Protein AF-0000000074134424 (afdb_homodimer)

Sequence (1636 aa):
MKRRSNDLLETFEAADVTPPSDNGDGKSGGASASGTVTASASGSGRKRNKLIKSCGFCRRRKLRCDQRKPMCSTCISRNLTTCQYAEEFNKNIEKKSIYGSYSNSDLIKKIEGLEDKIRYLENEKGINSPTSAVYTSPNFSLSNTSACGGSTETSSPLPDGVINPYADRYYLQNKHSGRSILYGPTSMRTQIASGNCGFIEKYKQLWAKVKVERNKWKQTSQKTMCRELNLLDESSREPDSLIKQICNSLPSYSKISSILDSFFTDEASNEINFILDRKKVRKDFLDYFMPGKDVLPNGERPIAYILSNQKKNYYKAAVILLILCLRFYHESVPPPIEKFMIFLNGVSTAKAFYIERAQMLILLFYHREIYAFGGDGSDLVNLNESLFTTVTTLGLHLDIRNNFKSQQKYMGCLESLENVWFMAILIDYNNSCHIGRPLLIDKFFLDEKQDYCILNDESKTYEGKLKRYLKMARPMLLTLYDREKFPDLKDFSKKIINFVEVELEPLRHYTDENQTAEIQLRESRILSMALGLLLSFYALLHSVLKLRNIESKNNTFQLVLINFSIIVNTTIRCFRIDKELYPEMLEPSYQHLSPHIALSMSLTAGLFSKTLVFFCSLIYFKLTLFENGICLSNDMENGWSDLTRITVPLDKDLSLSTAMSLYTTIFDRLFTADDKELIRVMHKSRQFVMYLAIERTYRTILGNVIEFRKSSEETWLAQIKQELDPQNHHPSSEPRMEHEKQQYSSAPQNADTAVPLPASSLLPATSPILDDNKNHTKSQSEIIQMLADEFWANYNSGWEELVNQSEFSSLFNDYEDKMKRRSNDLLETFEAADVTPPSDNGDGKSGGASASGTVTASASGSGRKRNKLIKSCGFCRRRKLRCDQRKPMCSTCISRNLTTCQYAEEFNKNIEKKSIYGSYSNSDLIKKIEGLEDKIRYLENEKGINSPTSAVYTSPNFSLSNTSACGGSTETSSPLPDGVINPYADRYYLQNKHSGRSILYGPTSMRTQIASGNCGFIEKYKQLWAKVKVERNKWKQTSQKTMCRELNLLDESSREPDSLIKQICNSLPSYSKISSILDSFFTDEASNEINFILDRKKVRKDFLDYFMPGKDVLPNGERPIAYILSNQKKNYYKAAVILLILCLRFYHESVPPPIEKFMIFLNGVSTAKAFYIERAQMLILLFYHREIYAFGGDGSDLVNLNESLFTTVTTLGLHLDIRNNFKSQQKYMGCLESLENVWFMAILIDYNNSCHIGRPLLIDKFFLDEKQDYCILNDESKTYEGKLKRYLKMARPMLLTLYDREKFPDLKDFSKKIINFVEVELEPLRHYTDENQTAEIQLRESRILSMALGLLLSFYALLHSVLKLRNIESKNNTFQLVLINFSIIVNTTIRCFRIDKELYPEMLEPSYQHLSPHIALSMSLTAGLFSKTLVFFCSLIYFKLTLFENGICLSNDMENGWSDLTRITVPLDKDLSLSTAMSLYTTIFDRLFTADDKELIRVMHKSRQFVMYLAIERTYRTILGNVIEFRKSSEETWLAQIKQELDPQNHHPSSEPRMEHEKQQYSSAPQNADTAVPLPASSLLPATSPILDDNKNHTKSQSEIIQMLADEFWANYNSGWEELVNQSEFSSLFNDYEDK

Structure (mmCIF, N/CA/C/O backbone):
data_AF-0000000074134424-model_v1
#
loop_
_entity.id
_entity.type
_entity.pdbx_description
1 polymer 'YRR1-like protein'
#
loop_
_atom_site.group_PDB
_atom_site.id
_atom_site.type_symbol
_atom_site.label_atom_id
_atom_site.label_alt_id
_atom_site.label_comp_id
_atom_site.label_asym_id
_atom_site.label_entity_id
_atom_site.label_seq_id
_atom_site.pdbx_PDB_ins_code
_atom_site.Cartn_x
_atom_site.Cartn_y
_atom_site.Cartn_z
_atom_site.occupancy
_atom_site.B_iso_or_equiv
_atom_site.auth_seq_id
_atom_site.auth_comp_id
_atom_site.auth_asym_id
_atom_site.auth_atom_id
_atom_site.pdbx_PDB_model_num
ATOM 1 N N . MET A 1 1 ? -4.949 36.812 -37.156 1 14.78 1 MET A N 1
ATOM 2 C CA . MET A 1 1 ? -4.191 38.031 -37.406 1 14.78 1 MET A CA 1
ATOM 3 C C . MET A 1 1 ? -3.613 38.594 -36.125 1 14.78 1 MET A C 1
ATOM 5 O O . MET A 1 1 ? -4.062 38.25 -35.031 1 14.78 1 MET A O 1
ATOM 9 N N . LYS A 1 2 ? -3.055 40.094 -36 1 15.5 2 LYS A N 1
ATOM 10 C CA . LYS A 1 2 ? -1.887 40.938 -35.719 1 15.5 2 LYS A CA 1
ATOM 11 C C . LYS A 1 2 ? -1.697 41.125 -34.219 1 15.5 2 LYS A C 1
ATOM 13 O O . LYS A 1 2 ? -2.629 40.906 -33.438 1 15.5 2 LYS A O 1
ATOM 18 N N . ARG A 1 3 ? -0.535 42.125 -33.812 1 15.84 3 ARG A N 1
ATOM 19 C CA . ARG A 1 3 ? 0.649 42.656 -33.125 1 15.84 3 ARG A CA 1
ATOM 20 C C . ARG A 1 3 ? 0.264 43.594 -32 1 15.84 3 ARG A C 1
ATOM 22 O O . ARG A 1 3 ? 1.1 44.375 -31.516 1 15.84 3 ARG A O 1
ATOM 29 N N . ARG A 1 4 ? -0.768 43.781 -31.547 1 15.93 4 ARG A N 1
ATOM 30 C CA . ARG A 1 4 ? -1.168 45.094 -31.094 1 15.93 4 ARG A CA 1
ATOM 31 C C . ARG A 1 4 ? -0.198 45.656 -30.047 1 15.93 4 ARG A C 1
ATOM 33 O O . ARG A 1 4 ? 0.285 44.906 -29.203 1 15.93 4 ARG A O 1
ATOM 40 N N . SER A 1 5 ? 0.34 46.938 -30.109 1 15.71 5 SER A N 1
ATOM 41 C CA . SER A 1 5 ? 1.117 48.156 -29.953 1 15.71 5 SER A CA 1
ATOM 42 C C . SER A 1 5 ? 1.279 48.531 -28.484 1 15.71 5 SER A C 1
ATOM 44 O O . SER A 1 5 ? 2.4 48.594 -27.969 1 15.71 5 SER A O 1
ATOM 46 N N . ASN A 1 6 ? 0.899 49.719 -28.078 1 15.38 6 ASN A N 1
ATOM 47 C CA . ASN A 1 6 ? 1.54 51 -27.781 1 15.38 6 ASN A CA 1
ATOM 48 C C . ASN A 1 6 ? 1.776 51.188 -26.297 1 15.38 6 ASN A C 1
ATOM 50 O O . ASN A 1 6 ? 2.893 51.5 -25.859 1 15.38 6 ASN A O 1
ATOM 54 N N . ASP A 1 7 ? 1.121 52.188 -25.5 1 15.39 7 ASP A N 1
ATOM 55 C CA . ASP A 1 7 ? 1.571 53.5 -25.031 1 15.39 7 ASP A CA 1
ATOM 56 C C . ASP A 1 7 ? 1.886 53.469 -23.531 1 15.39 7 ASP A C 1
ATOM 58 O O . ASP A 1 7 ? 2.605 54.344 -23.031 1 15.39 7 ASP A O 1
ATOM 62 N N . LEU A 1 8 ? 1.086 52.969 -22.562 1 15.31 8 LEU A N 1
ATOM 63 C CA . LEU A 1 8 ? 0.759 53.875 -21.5 1 15.31 8 LEU A CA 1
ATOM 64 C C . LEU A 1 8 ? 1.993 54.219 -20.656 1 15.31 8 LEU A C 1
ATOM 66 O O . LEU A 1 8 ? 2.963 53.438 -20.656 1 15.31 8 LEU A O 1
ATOM 70 N N . LEU A 1 9 ? 1.89 54.656 -19.359 1 15.37 9 LEU A N 1
ATOM 71 C CA . LEU A 1 9 ? 2.166 55.844 -18.531 1 15.37 9 LEU A CA 1
ATOM 72 C C . LEU A 1 9 ? 3.525 55.688 -17.844 1 15.37 9 LEU A C 1
ATOM 74 O O . LEU A 1 9 ? 4.02 54.594 -17.656 1 15.37 9 LEU A O 1
ATOM 78 N N . GLU A 1 10 ? 4.117 56.719 -17.281 1 15.38 10 GLU A N 1
ATOM 79 C CA . GLU A 1 10 ? 5.234 57.656 -17.125 1 15.38 10 GLU A CA 1
ATOM 80 C C . GLU A 1 10 ? 6.203 57.188 -16.047 1 15.38 10 GLU A C 1
ATOM 82 O O . GLU A 1 10 ? 5.902 56.219 -15.32 1 15.38 10 GLU A O 1
ATOM 87 N N . THR A 1 11 ? 6.762 58.188 -15.141 1 15.98 11 THR A N 1
ATOM 88 C CA . THR A 1 11 ? 8.047 58.844 -14.922 1 15.98 11 THR A CA 1
ATOM 89 C C . THR A 1 11 ? 8.617 58.469 -13.555 1 15.98 11 THR A C 1
ATOM 91 O O . THR A 1 11 ? 8.156 58.969 -12.523 1 15.98 11 THR A O 1
ATOM 94 N N . PHE A 1 12 ? 8.711 57.375 -13.047 1 15.74 12 PHE A N 1
ATOM 95 C CA . PHE A 1 12 ? 9.055 57.219 -11.641 1 15.74 12 PHE A CA 1
ATOM 96 C C . PHE A 1 12 ? 10.445 57.781 -11.359 1 15.74 12 PHE A C 1
ATOM 98 O O . PHE A 1 12 ? 11.445 57.156 -11.75 1 15.74 12 PHE A O 1
ATOM 105 N N . GLU A 1 13 ? 10.625 59.062 -11.172 1 15.7 13 GLU A N 1
ATOM 106 C CA . GLU A 1 13 ? 11.961 59.656 -11.172 1 15.7 13 GLU A CA 1
ATOM 107 C C . GLU A 1 13 ? 12.727 59.281 -9.906 1 15.7 13 GLU A C 1
ATOM 109 O O . GLU A 1 13 ? 13.953 59.344 -9.875 1 15.7 13 GLU A O 1
ATOM 114 N N . ALA A 1 14 ? 12.125 58.906 -8.805 1 16.27 14 ALA A N 1
ATOM 115 C CA . ALA A 1 14 ? 12.641 59.625 -7.641 1 16.27 14 ALA A CA 1
ATOM 116 C C . ALA A 1 14 ? 14.125 59.344 -7.438 1 16.27 14 ALA A C 1
ATOM 118 O O . ALA A 1 14 ? 14.641 58.344 -7.91 1 16.27 14 ALA A O 1
ATOM 119 N N . ALA A 1 15 ? 14.555 59.938 -6.281 1 15.71 15 ALA A N 1
ATOM 120 C CA . ALA A 1 15 ? 15.695 60.75 -5.879 1 15.71 15 ALA A CA 1
ATOM 121 C C . ALA A 1 15 ? 16.891 59.875 -5.523 1 15.71 15 ALA A C 1
ATOM 123 O O . ALA A 1 15 ? 16.734 58.688 -5.223 1 15.71 15 ALA A O 1
ATOM 124 N N . ASP A 1 16 ? 17.984 60.594 -5.203 1 15.61 16 ASP A N 1
ATOM 125 C CA . ASP A 1 16 ? 19.422 60.719 -5.328 1 15.61 16 ASP A CA 1
ATOM 126 C C . ASP A 1 16 ? 20.141 60.031 -4.16 1 15.61 16 ASP A C 1
ATOM 128 O O . ASP A 1 16 ? 19.641 60.031 -3.031 1 15.61 16 ASP A O 1
ATOM 132 N N . VAL A 1 17 ? 21.031 59.219 -4.406 1 17.39 17 VAL A N 1
ATOM 133 C CA . VAL A 1 17 ? 21.984 58.281 -3.824 1 17.39 17 VAL A CA 1
ATOM 134 C C . VAL A 1 17 ? 22.969 59.031 -2.926 1 17.39 17 VAL A C 1
ATOM 136 O O . VAL A 1 17 ? 23.953 58.438 -2.449 1 17.39 17 VAL A O 1
ATOM 139 N N . THR A 1 18 ? 22.547 60.312 -2.398 1 15.53 18 THR A N 1
ATOM 140 C CA . THR A 1 18 ? 23.844 60.938 -2.234 1 15.53 18 THR A CA 1
ATOM 141 C C . THR A 1 18 ? 24.734 60.094 -1.291 1 15.53 18 THR A C 1
ATOM 143 O O . THR A 1 18 ? 24.219 59.312 -0.481 1 15.53 18 THR A O 1
ATOM 146 N N . PRO A 1 19 ? 25.891 60.75 -0.918 1 16.67 19 PRO A N 1
ATOM 147 C CA . PRO A 1 19 ? 27.344 60.531 -0.839 1 16.67 19 PRO A CA 1
ATOM 148 C C . PRO A 1 19 ? 27.797 60.031 0.527 1 16.67 19 PRO A C 1
ATOM 150 O O . PRO A 1 19 ? 27.016 60.062 1.485 1 16.67 19 PRO A O 1
ATOM 153 N N . PRO A 1 20 ? 29.031 60.156 0.84 1 17 20 PRO A N 1
ATOM 154 C CA . PRO A 1 20 ? 30.172 59.469 1.458 1 17 20 PRO A CA 1
ATOM 155 C C . PRO A 1 20 ? 30.359 59.844 2.928 1 17 20 PRO A C 1
ATOM 157 O O . PRO A 1 20 ? 31.125 59.188 3.643 1 17 20 PRO A O 1
ATOM 160 N N . SER A 1 21 ? 29.594 60.812 3.451 1 14.86 21 SER A N 1
ATOM 161 C CA . SER A 1 21 ? 30.484 61.719 4.184 1 14.86 21 SER A CA 1
ATOM 162 C C . SER A 1 21 ? 31.094 61.031 5.398 1 14.86 21 SER A C 1
ATOM 164 O O . SER A 1 21 ? 30.484 60.094 5.969 1 14.86 21 SER A O 1
ATOM 166 N N . ASP A 1 22 ? 32.219 61.562 5.957 1 15.81 22 ASP A N 1
ATOM 167 C CA . ASP A 1 22 ? 33.531 61.469 6.586 1 15.81 22 ASP A CA 1
ATOM 168 C C . ASP A 1 22 ? 33.406 61.406 8.109 1 15.81 22 ASP A C 1
ATOM 170 O O . ASP A 1 22 ? 34.156 60.688 8.766 1 15.81 22 ASP A O 1
ATOM 174 N N . ASN A 1 23 ? 32.656 62.312 8.695 1 14.71 23 ASN A N 1
ATOM 175 C CA . ASN A 1 23 ? 33.406 63.156 9.633 1 14.71 23 ASN A CA 1
ATOM 176 C C . ASN A 1 23 ? 33.719 62.406 10.922 1 14.71 23 ASN A C 1
ATOM 178 O O . ASN A 1 23 ? 33.156 61.312 11.18 1 14.71 23 ASN A O 1
ATOM 182 N N . GLY A 1 24 ? 33.531 63.125 12.016 1 14.62 24 GLY A N 1
ATOM 183 C CA . GLY A 1 24 ? 34.375 63.75 13.016 1 14.62 24 GLY A CA 1
ATOM 184 C C . GLY A 1 24 ? 34.562 62.906 14.258 1 14.62 24 GLY A C 1
ATOM 185 O O . GLY A 1 24 ? 35.625 62.312 14.438 1 14.62 24 GLY A O 1
ATOM 186 N N . ASP A 1 25 ? 33.906 63.219 15.281 1 15.07 25 ASP A N 1
ATOM 187 C CA . ASP A 1 25 ? 34.531 63.875 16.438 1 15.07 25 ASP A CA 1
ATOM 188 C C . ASP A 1 25 ? 34.875 62.844 17.516 1 15.07 25 ASP A C 1
ATOM 190 O O . ASP A 1 25 ? 34.375 61.719 17.484 1 15.07 25 ASP A O 1
ATOM 194 N N . GLY A 1 26 ? 34.938 63.281 18.75 1 15.22 26 GLY A N 1
ATOM 195 C CA . GLY A 1 26 ? 35.844 63.562 19.844 1 15.22 26 GLY A CA 1
ATOM 196 C C . GLY A 1 26 ? 35.781 62.531 20.953 1 15.22 26 GLY A C 1
ATOM 197 O O . GLY A 1 26 ? 36.812 62 21.406 1 15.22 26 GLY A O 1
ATOM 198 N N . LYS A 1 27 ? 34.656 62.375 21.719 1 15.38 27 LYS A N 1
ATOM 199 C CA . LYS A 1 27 ? 34.875 62.781 23.094 1 15.38 27 LYS A CA 1
ATOM 200 C C . LYS A 1 27 ? 35.469 61.625 23.906 1 15.38 27 LYS A C 1
ATOM 202 O O . LYS A 1 27 ? 35.406 60.469 23.484 1 15.38 27 LYS A O 1
ATOM 207 N N . SER A 1 28 ? 35.125 61.594 25.172 1 14.95 28 SER A N 1
ATOM 208 C CA . SER A 1 28 ? 35.781 61.75 26.453 1 14.95 28 SER A CA 1
ATOM 209 C C . SER A 1 28 ? 36.125 60.406 27.094 1 14.95 28 SER A C 1
ATOM 211 O O . SER A 1 28 ? 37.281 60.156 27.406 1 14.95 28 SER A O 1
ATOM 213 N N . GLY A 1 29 ? 35.5 60 28.203 1 14.59 29 GLY A N 1
ATOM 214 C CA . GLY A 1 29 ? 36.031 59.969 29.562 1 14.59 29 GLY A CA 1
ATOM 215 C C . GLY A 1 29 ? 36.469 58.562 29.969 1 14.59 29 GLY A C 1
ATOM 216 O O . GLY A 1 29 ? 36.312 57.625 29.219 1 14.59 29 GLY A O 1
ATOM 217 N N . GLY A 1 30 ? 36.188 58.094 31.234 1 14.98 30 GLY A N 1
ATOM 218 C CA . GLY A 1 30 ? 36.938 57.875 32.438 1 14.98 30 GLY A CA 1
ATOM 219 C C . GLY A 1 30 ? 37.125 56.438 32.781 1 14.98 30 GLY A C 1
ATOM 220 O O . GLY A 1 30 ? 38.25 55.969 33.031 1 14.98 30 GLY A O 1
ATOM 221 N N . ALA A 1 31 ? 36.062 55.562 33.125 1 15.41 31 ALA A N 1
ATOM 222 C CA . ALA A 1 31 ? 36.156 55.062 34.5 1 15.41 31 ALA A CA 1
ATOM 223 C C . ALA A 1 31 ? 37.062 53.844 34.594 1 15.41 31 ALA A C 1
ATOM 225 O O . ALA A 1 31 ? 37.312 53.188 33.594 1 15.41 31 ALA A O 1
ATOM 226 N N . SER A 1 32 ? 37.344 53.188 35.844 1 15.52 32 SER A N 1
ATOM 227 C CA . SER A 1 32 ? 38.312 52.781 36.875 1 15.52 32 SER A CA 1
ATOM 228 C C . SER A 1 32 ? 38.469 51.281 36.906 1 15.52 32 SER A C 1
ATOM 230 O O . SER A 1 32 ? 39.562 50.75 37.062 1 15.52 32 SER A O 1
ATOM 232 N N . ALA A 1 33 ? 37.375 50.344 37.062 1 16.11 33 ALA A N 1
ATOM 233 C CA . ALA A 1 33 ? 37.531 49.562 38.281 1 16.11 33 ALA A CA 1
ATOM 234 C C . ALA A 1 33 ? 38.562 48.469 38.125 1 16.11 33 ALA A C 1
ATOM 236 O O . ALA A 1 33 ? 38.875 48.062 37 1 16.11 33 ALA A O 1
ATOM 237 N N . SER A 1 34 ? 38.875 47.562 39.25 1 15.85 34 SER A N 1
ATOM 238 C CA . SER A 1 34 ? 39.875 47.062 40.219 1 15.85 34 SER A CA 1
ATOM 239 C C . SER A 1 34 ? 40.156 45.594 40 1 15.85 34 SER A C 1
ATOM 241 O O . SER A 1 34 ? 41.312 45.156 40 1 15.85 34 SER A O 1
ATOM 243 N N . GLY A 1 35 ? 39.094 44.625 40.062 1 16.14 35 GLY A N 1
ATOM 244 C CA . GLY A 1 35 ? 39.344 43.625 41.094 1 16.14 35 GLY A CA 1
ATOM 245 C C . GLY A 1 35 ? 40.344 42.562 40.656 1 16.14 35 GLY A C 1
ATOM 246 O O . GLY A 1 35 ? 40.625 42.406 39.469 1 16.14 35 GLY A O 1
ATOM 247 N N . THR A 1 36 ? 40.688 41.625 41.688 1 17.3 36 THR A N 1
ATOM 248 C CA . THR A 1 36 ? 41.75 40.906 42.344 1 17.3 36 THR A CA 1
ATOM 249 C C . THR A 1 36 ? 41.812 39.469 41.844 1 17.3 36 THR A C 1
ATOM 251 O O . THR A 1 36 ? 40.781 38.781 41.844 1 17.3 36 THR A O 1
ATOM 254 N N . VAL A 1 37 ? 42.688 38.969 41.156 1 18.12 37 VAL A N 1
ATOM 255 C CA . VAL A 1 37 ? 43.094 37.719 40.5 1 18.12 37 VAL A CA 1
ATOM 256 C C . VAL A 1 37 ? 43.438 36.656 41.531 1 18.12 37 VAL A C 1
ATOM 258 O O . VAL A 1 37 ? 44.281 35.812 41.344 1 18.12 37 VAL A O 1
ATOM 261 N N . THR A 1 38 ? 42.656 36.625 42.719 1 17.28 38 THR A N 1
ATOM 262 C CA . THR A 1 38 ? 43.531 35.906 43.625 1 17.28 38 THR A CA 1
ATOM 263 C C . THR A 1 38 ? 43.688 34.438 43.188 1 17.28 38 THR A C 1
ATOM 265 O O . THR A 1 38 ? 42.844 33.906 42.469 1 17.28 38 THR A O 1
ATOM 268 N N . ALA A 1 39 ? 44.781 33.688 43.562 1 19.48 39 ALA A N 1
ATOM 269 C CA . ALA A 1 39 ? 45.781 32.625 43.375 1 19.48 39 ALA A CA 1
ATOM 270 C C . ALA A 1 39 ? 45.25 31.297 43.969 1 19.48 39 ALA A C 1
ATOM 272 O O . ALA A 1 39 ? 45.906 30.266 43.781 1 19.48 39 ALA A O 1
ATOM 273 N N . SER A 1 40 ? 43.844 31.109 44.594 1 18.08 40 SER A N 1
ATOM 274 C CA . SER A 1 40 ? 44 30.219 45.75 1 18.08 40 SER A CA 1
ATOM 275 C C . SER A 1 40 ? 44.25 28.781 45.312 1 18.08 40 SER A C 1
ATOM 277 O O . SER A 1 40 ? 43.75 28.344 44.281 1 18.08 40 SER A O 1
ATOM 279 N N . ALA A 1 41 ? 45.188 27.875 46 1 19.91 41 ALA A N 1
ATOM 280 C CA . ALA A 1 41 ? 46 26.688 46.125 1 19.91 41 ALA A CA 1
ATOM 281 C C . ALA A 1 41 ? 45.188 25.484 46.594 1 19.91 41 ALA A C 1
ATOM 283 O O . ALA A 1 41 ? 45.719 24.391 46.781 1 19.91 41 ALA A O 1
ATOM 284 N N . SER A 1 42 ? 43.688 25.453 46.719 1 19.89 42 SER A N 1
ATOM 285 C CA . SER A 1 42 ? 43.156 24.656 47.812 1 19.89 42 SER A CA 1
ATOM 286 C C . SER A 1 42 ? 43.344 23.156 47.531 1 19.89 42 SER A C 1
ATOM 288 O O . SER A 1 42 ? 43.312 22.734 46.375 1 19.89 42 SER A O 1
ATOM 290 N N . GLY A 1 43 ? 43.781 22.297 48.656 1 20.91 43 GLY A N 1
ATOM 291 C CA . GLY A 1 43 ? 44.188 21 49.188 1 20.91 43 GLY A CA 1
ATOM 292 C C . GLY A 1 43 ? 43.031 20.016 49.281 1 20.91 43 GLY A C 1
ATOM 293 O O . GLY A 1 43 ? 42.094 20.234 50.094 1 20.91 43 GLY A O 1
ATOM 294 N N . SER A 1 44 ? 42.375 19.453 48.312 1 20.89 44 SER A N 1
ATOM 295 C CA . SER A 1 44 ? 41.156 18.656 48.281 1 20.89 44 SER A CA 1
ATOM 296 C C . SER A 1 44 ? 41.281 17.375 49.094 1 20.89 44 SER A C 1
ATOM 298 O O . SER A 1 44 ? 42.125 16.531 48.781 1 20.89 44 SER A O 1
ATOM 300 N N . GLY A 1 45 ? 41.031 17.359 50.562 1 20.91 45 GLY A N 1
ATOM 301 C CA . GLY A 1 45 ? 40.969 16.359 51.594 1 20.91 45 GLY A CA 1
ATOM 302 C C . GLY A 1 45 ? 39.938 15.273 51.312 1 20.91 45 GLY A C 1
ATOM 303 O O . GLY A 1 45 ? 39.062 15.438 50.469 1 20.91 45 GLY A O 1
ATOM 304 N N . ARG A 1 46 ? 40 13.984 52.188 1 28.69 46 ARG A N 1
ATOM 305 C CA . ARG A 1 46 ? 39.5 12.609 52.188 1 28.69 46 ARG A CA 1
ATOM 306 C C . ARG A 1 46 ? 38.031 12.555 52.625 1 28.69 46 ARG A C 1
ATOM 308 O O . ARG A 1 46 ? 37.688 12.938 53.75 1 28.69 46 ARG A O 1
ATOM 315 N N . LYS A 1 47 ? 36.875 12.688 52 1 26.81 47 LYS A N 1
ATOM 316 C CA . LYS A 1 47 ? 35.469 12.789 52.375 1 26.81 47 LYS A CA 1
ATOM 317 C C . LYS A 1 47 ? 35 11.547 53.125 1 26.81 47 LYS A C 1
ATOM 319 O O . LYS A 1 47 ? 35.094 10.43 52.594 1 26.81 47 LYS A O 1
ATOM 324 N N . ARG A 1 48 ? 34.875 11.531 54.594 1 28.33 48 ARG A N 1
ATOM 325 C CA . ARG A 1 48 ? 34.406 10.594 55.625 1 28.33 48 ARG A CA 1
ATOM 326 C C . ARG A 1 48 ? 32.938 10.195 55.344 1 28.33 48 ARG A C 1
ATOM 328 O O . ARG A 1 48 ? 32.125 11.039 55.031 1 28.33 48 ARG A O 1
ATOM 335 N N . ASN A 1 49 ? 32.469 8.773 55.344 1 32.09 49 ASN A N 1
ATOM 336 C CA . ASN A 1 49 ? 31.234 8.078 55.031 1 32.09 49 ASN A CA 1
ATOM 337 C C . ASN A 1 49 ? 30.203 8.227 56.156 1 32.09 49 ASN A C 1
ATOM 339 O O . ASN A 1 49 ? 30.344 7.613 57.219 1 32.09 49 ASN A O 1
ATOM 343 N N . LYS A 1 50 ? 29.5 9.297 56.594 1 38.78 50 LYS A N 1
ATOM 344 C CA . LYS A 1 50 ? 28.641 9.633 57.719 1 38.78 50 LYS A CA 1
ATOM 345 C C . LYS A 1 50 ? 27.375 8.781 57.719 1 38.78 50 LYS A C 1
ATOM 347 O O . LYS A 1 50 ? 26.781 8.562 56.656 1 38.78 50 LYS A O 1
ATOM 352 N N . LEU A 1 51 ? 26.906 8.086 58.875 1 45.91 51 LEU A N 1
ATOM 353 C CA . LEU A 1 51 ? 25.797 7.223 59.281 1 45.91 51 LEU A CA 1
ATOM 354 C C . LEU A 1 51 ? 24.469 7.953 59.156 1 45.91 51 LEU A C 1
ATOM 356 O O . LEU A 1 51 ? 24.312 9.07 59.656 1 45.91 51 LEU A O 1
ATOM 360 N N . ILE A 1 52 ? 23.406 7.531 58.438 1 53.19 52 ILE A N 1
ATOM 361 C CA . ILE A 1 52 ? 22.188 8.234 58.125 1 53.19 52 ILE A CA 1
ATOM 362 C C . ILE A 1 52 ? 21.141 7.996 59.219 1 53.19 52 ILE A C 1
ATOM 364 O O . ILE A 1 52 ? 20.688 6.867 59.406 1 53.19 52 ILE A O 1
ATOM 368 N N . LYS A 1 53 ? 20.859 8.859 60.219 1 62.78 53 LYS A N 1
ATOM 369 C CA . LYS A 1 53 ? 20 8.82 61.375 1 62.78 53 LYS A CA 1
ATOM 370 C C . LYS A 1 53 ? 18.625 9.422 61.062 1 62.78 53 LYS A C 1
ATOM 372 O O . LYS A 1 53 ? 17.719 9.375 61.906 1 62.78 53 LYS A O 1
ATOM 377 N N . SER A 1 54 ? 18.344 9.945 60.062 1 67.25 54 SER A N 1
ATOM 378 C CA . SER A 1 54 ? 17.109 10.641 59.75 1 67.25 54 SER A CA 1
ATOM 379 C C . SER A 1 54 ? 16.047 9.672 59.219 1 67.25 54 SER A C 1
ATOM 381 O O . SER A 1 54 ? 16.375 8.617 58.688 1 67.25 54 SER A O 1
ATOM 383 N N . CYS A 1 55 ? 14.75 9.789 59.625 1 66.88 55 CYS A N 1
ATOM 384 C CA . CYS A 1 55 ? 13.68 8.922 59.156 1 66.88 55 CYS A CA 1
ATOM 385 C C . CYS A 1 55 ? 13.617 8.922 57.625 1 66.88 55 CYS A C 1
ATOM 387 O O . CYS A 1 55 ? 14.102 9.852 57 1 66.88 55 CYS A O 1
ATOM 389 N N . GLY A 1 56 ? 13.125 7.902 56.938 1 68.5 56 GLY A N 1
ATOM 390 C CA . GLY A 1 56 ? 13.125 7.738 55.5 1 68.5 56 GLY A CA 1
ATOM 391 C C . GLY A 1 56 ? 12.438 8.875 54.75 1 68.5 56 GLY A C 1
ATOM 392 O O . GLY A 1 56 ? 12.891 9.297 53.688 1 68.5 56 GLY A O 1
ATOM 393 N N . PHE A 1 57 ? 11.469 9.5 55.25 1 68.38 57 PHE A N 1
ATOM 394 C CA . PHE A 1 57 ? 10.758 10.617 54.656 1 68.38 57 PHE A CA 1
ATOM 395 C C . PHE A 1 57 ? 11.57 11.898 54.75 1 68.38 57 PHE A C 1
ATOM 397 O O . PHE A 1 57 ? 11.75 12.609 53.75 1 68.38 57 PHE A O 1
ATOM 404 N N . CYS A 1 58 ? 11.992 12.273 55.844 1 67 58 CYS A N 1
ATOM 405 C CA . CYS A 1 58 ? 12.812 13.469 56.031 1 67 58 CYS A CA 1
ATOM 406 C C . CYS A 1 58 ? 14.117 13.375 55.281 1 67 58 CYS A C 1
ATOM 408 O O . CYS A 1 58 ? 14.586 14.375 54.719 1 67 58 CYS A O 1
ATOM 410 N N . ARG A 1 59 ? 14.617 12.211 55.094 1 68.31 59 ARG A N 1
ATOM 411 C CA . ARG A 1 59 ? 15.852 11.984 54.375 1 68.31 59 ARG A CA 1
ATOM 412 C C . ARG A 1 59 ? 15.648 12.211 52.875 1 68.31 59 ARG A C 1
ATOM 414 O O . ARG A 1 59 ? 16.469 12.852 52.219 1 68.31 59 ARG A O 1
ATOM 421 N N . ARG A 1 60 ? 14.484 11.75 52.375 1 62.97 60 ARG A N 1
ATOM 422 C CA . ARG A 1 60 ? 14.172 11.852 50.969 1 62.97 60 ARG A CA 1
ATOM 423 C C . ARG A 1 60 ? 13.844 13.289 50.562 1 62.97 60 ARG A C 1
ATOM 425 O O . ARG A 1 60 ? 14.195 13.742 49.469 1 62.97 60 ARG A O 1
ATOM 432 N N . ARG A 1 61 ? 13.328 13.992 51.5 1 63.44 61 ARG A N 1
ATOM 433 C CA . ARG A 1 61 ? 12.898 15.359 51.219 1 63.44 61 ARG A CA 1
ATOM 434 C C . ARG A 1 61 ? 13.875 16.359 51.812 1 63.44 61 ARG A C 1
ATOM 436 O O . ARG A 1 61 ? 13.625 17.578 51.812 1 63.44 61 ARG A O 1
ATOM 443 N N . LYS A 1 62 ? 15.109 15.828 52.156 1 62.91 62 LYS A N 1
ATOM 444 C CA . LYS A 1 62 ? 16.219 16.562 52.781 1 62.91 62 LYS A CA 1
ATOM 445 C C . LYS A 1 62 ? 15.711 17.562 53.812 1 62.91 62 LYS A C 1
ATOM 447 O O . LYS A 1 62 ? 16.188 18.703 53.875 1 62.91 62 LYS A O 1
ATOM 452 N N . LEU A 1 63 ? 14.648 17.125 54.594 1 69 63 LEU A N 1
ATOM 453 C CA . LEU A 1 63 ? 14.125 17.938 55.719 1 69 63 LEU A CA 1
ATOM 454 C C . LEU A 1 63 ? 14.836 17.594 57 1 69 63 LEU A C 1
ATOM 456 O O . LEU A 1 63 ? 15.438 16.531 57.125 1 69 63 LEU A O 1
ATOM 460 N N . ARG A 1 64 ? 14.82 18.531 57.938 1 72.38 64 ARG A N 1
ATOM 461 C CA . ARG A 1 64 ? 15.43 18.344 59.25 1 72.38 64 ARG A CA 1
ATOM 462 C C . ARG A 1 64 ? 14.594 17.391 60.125 1 72.38 64 ARG A C 1
ATOM 464 O O . ARG A 1 64 ? 13.461 17.719 60.5 1 72.38 64 ARG A O 1
ATOM 471 N N . CYS A 1 65 ? 15.031 16.094 60.25 1 68.88 65 CYS A N 1
ATOM 472 C CA . CYS A 1 65 ? 14.398 15.07 61.062 1 68.88 65 CYS A CA 1
ATOM 473 C C . CYS A 1 65 ? 14.859 15.172 62.5 1 68.88 65 CYS A C 1
ATOM 475 O O . CYS A 1 65 ? 16.062 15.242 62.781 1 68.88 65 CYS A O 1
ATOM 477 N N . ASP A 1 66 ? 14.117 15.367 63.438 1 74.81 66 ASP A N 1
ATOM 478 C CA . ASP A 1 66 ? 14.492 15.492 64.875 1 74.81 66 ASP A CA 1
ATOM 479 C C . ASP A 1 66 ? 14.641 14.117 65.5 1 74.81 66 ASP A C 1
ATOM 481 O O . ASP A 1 66 ? 14.828 14.016 66.688 1 74.81 66 ASP A O 1
ATOM 485 N N . GLN A 1 67 ? 14.664 12.93 64.75 1 68.69 67 GLN A N 1
ATOM 486 C CA . GLN A 1 67 ? 14.914 11.523 65.062 1 68.69 67 GLN A CA 1
ATOM 487 C C . GLN A 1 67 ? 14.039 11.062 66.25 1 68.69 67 GLN A C 1
ATOM 489 O O . GLN A 1 67 ? 14.406 10.141 67 1 68.69 67 GLN A O 1
ATOM 494 N N . ARG A 1 68 ? 12.953 11.773 66.438 1 74.62 68 ARG A N 1
ATOM 495 C CA . ARG A 1 68 ? 12.078 11.32 67.5 1 74.62 68 ARG A CA 1
ATOM 496 C C . ARG A 1 68 ? 11.258 10.109 67.062 1 74.62 68 ARG A C 1
ATOM 498 O O . ARG A 1 68 ? 10.758 10.055 65.938 1 74.62 68 ARG A O 1
ATOM 505 N N . LYS A 1 69 ? 11.172 8.898 67.875 1 69.69 69 LYS A N 1
ATOM 506 C CA . LYS A 1 69 ? 10.367 7.691 67.688 1 69.69 69 LYS A CA 1
ATOM 507 C C . LYS A 1 69 ? 9.07 7.781 68.5 1 69.69 69 LYS A C 1
ATOM 509 O O . LYS A 1 69 ? 9.039 8.414 69.562 1 69.69 69 LYS A O 1
ATOM 514 N N . PRO A 1 70 ? 8.039 7.262 68 1 64.06 70 PRO A N 1
ATOM 515 C CA . PRO A 1 70 ? 8.008 6.449 66.812 1 64.06 70 PRO A CA 1
ATOM 516 C C . PRO A 1 70 ? 7.945 7.297 65.5 1 64.06 70 PRO A C 1
ATOM 518 O O . PRO A 1 70 ? 8.195 6.789 64.438 1 64.06 70 PRO A O 1
ATOM 521 N N . MET A 1 71 ? 7.516 8.516 65.625 1 71.31 71 MET A N 1
ATOM 522 C CA . MET A 1 71 ? 7.371 9.391 64.438 1 71.31 71 MET A CA 1
ATOM 523 C C . MET A 1 71 ? 8.031 10.742 64.688 1 71.31 71 MET A C 1
ATOM 525 O O . MET A 1 71 ? 7.855 11.336 65.75 1 71.31 71 MET A O 1
ATOM 529 N N . CYS A 1 72 ? 8.875 11.234 63.812 1 73.5 72 CYS A N 1
ATOM 530 C CA . CYS A 1 72 ? 9.57 12.5 64 1 73.5 72 CYS A CA 1
ATOM 531 C C . CYS A 1 72 ? 8.625 13.68 63.875 1 73.5 72 CYS A C 1
ATOM 533 O O . CYS A 1 72 ? 7.555 13.555 63.281 1 73.5 72 CYS A O 1
ATOM 535 N N . SER A 1 73 ? 8.836 14.844 64.562 1 75 73 SER A N 1
ATOM 536 C CA . SER A 1 73 ? 7.977 16.016 64.625 1 75 73 SER A CA 1
ATOM 537 C C . SER A 1 73 ? 7.652 16.516 63.219 1 75 73 SER A C 1
ATOM 539 O O . SER A 1 73 ? 6.578 17.078 62.969 1 75 73 SER A O 1
ATOM 541 N N . THR A 1 74 ? 8.547 16.297 62.25 1 70.31 74 THR A N 1
ATOM 542 C CA . THR A 1 74 ? 8.344 16.703 60.844 1 70.31 74 THR A CA 1
ATOM 543 C C . THR A 1 74 ? 7.301 15.812 60.188 1 70.31 74 THR A C 1
ATOM 545 O O . THR A 1 74 ? 6.438 16.312 59.438 1 70.31 74 THR A O 1
ATOM 548 N N . CYS A 1 75 ? 7.395 14.617 60.375 1 70 75 CYS A N 1
ATOM 549 C CA . CYS A 1 75 ? 6.395 13.695 59.875 1 70 75 CYS A CA 1
ATOM 550 C C . CYS A 1 75 ? 5.043 13.914 60.531 1 70 75 CYS A C 1
ATOM 552 O O . CYS A 1 75 ? 4.004 13.867 59.875 1 70 75 CYS A O 1
ATOM 554 N N . ILE A 1 76 ? 4.941 14.227 61.781 1 73.31 76 ILE A N 1
ATOM 555 C CA . ILE A 1 76 ? 3.713 14.531 62.5 1 73.31 76 ILE A CA 1
ATOM 556 C C . ILE A 1 76 ? 3.098 15.82 61.969 1 73.31 76 ILE A C 1
ATOM 558 O O . ILE A 1 76 ? 1.893 15.875 61.719 1 73.31 76 ILE A O 1
ATOM 562 N N . SER A 1 77 ? 3.863 16.828 61.844 1 70.06 77 SER A N 1
ATOM 563 C CA . SER A 1 77 ? 3.355 18.125 61.406 1 70.06 77 SER A CA 1
ATOM 564 C C . SER A 1 77 ? 2.852 18.078 59.969 1 70.06 77 SER A C 1
ATOM 566 O O . SER A 1 77 ? 1.992 18.875 59.594 1 70.06 77 SER A O 1
ATOM 568 N N . ARG A 1 78 ? 3.328 17.109 59.312 1 65.94 78 ARG A N 1
ATOM 569 C CA . ARG A 1 78 ? 2.922 16.953 57.906 1 65.94 78 ARG A CA 1
ATOM 570 C C . ARG A 1 78 ? 1.9 15.836 57.75 1 65.94 78 ARG A C 1
ATOM 572 O O . ARG A 1 78 ? 1.631 15.383 56.656 1 65.94 78 ARG A O 1
ATOM 579 N N . ASN A 1 79 ? 1.384 15.375 58.844 1 60.69 79 ASN A N 1
ATOM 580 C CA . ASN A 1 79 ? 0.332 14.391 59.031 1 60.69 79 ASN A CA 1
ATOM 581 C C . ASN A 1 79 ? 0.625 13.094 58.281 1 60.69 79 ASN A C 1
ATOM 583 O O . ASN A 1 79 ? -0.263 12.531 57.656 1 60.69 79 ASN A O 1
ATOM 587 N N . LEU A 1 80 ? 1.908 12.758 58.344 1 61.53 80 LEU A N 1
ATOM 588 C CA . LEU A 1 80 ? 2.232 11.43 57.812 1 61.53 80 LEU A CA 1
ATOM 589 C C . LEU A 1 80 ? 1.841 10.352 58.812 1 61.53 80 LEU A C 1
ATOM 591 O O . LEU A 1 80 ? 1.9 10.57 60.031 1 61.53 80 LEU A O 1
ATOM 595 N N . THR A 1 81 ? 1.278 9.305 58.344 1 64.94 81 THR A N 1
ATOM 596 C CA . THR A 1 81 ? 0.806 8.242 59.219 1 64.94 81 THR A CA 1
ATOM 597 C C . THR A 1 81 ? 1.961 7.336 59.625 1 64.94 81 THR A C 1
ATOM 599 O O . THR A 1 81 ? 1.873 6.645 60.656 1 64.94 81 THR A O 1
ATOM 602 N N . THR A 1 82 ? 3.031 7.156 58.812 1 64.69 82 THR A N 1
ATOM 603 C CA . THR A 1 82 ? 4.137 6.27 59.156 1 64.69 82 THR A CA 1
ATOM 604 C C . THR A 1 82 ? 5.477 6.984 59 1 64.69 82 THR A C 1
ATOM 606 O O . THR A 1 82 ? 5.625 7.836 58.125 1 64.69 82 THR A O 1
ATOM 609 N N . CYS A 1 83 ? 6.328 7.066 60.031 1 60.59 83 CYS A N 1
ATOM 610 C CA . CYS A 1 83 ? 7.695 7.574 60.062 1 60.59 83 CYS A CA 1
ATOM 611 C C . CYS A 1 83 ? 8.695 6.441 60.25 1 60.59 83 CYS A C 1
ATOM 613 O O . CYS A 1 83 ? 8.711 5.793 61.312 1 60.59 83 CYS A O 1
ATOM 615 N N . GLN A 1 84 ? 9.211 5.863 59.156 1 60.91 84 GLN A N 1
ATOM 616 C CA . GLN A 1 84 ? 10.047 4.668 59.219 1 60.91 84 GLN A CA 1
ATOM 617 C C . GLN A 1 84 ? 11.516 5.031 59.375 1 60.91 84 GLN A C 1
ATOM 619 O O . GLN A 1 84 ? 12.023 5.902 58.656 1 60.91 84 GLN A O 1
ATOM 624 N N . TYR A 1 85 ? 12.078 4.625 60.5 1 57.88 85 TYR A N 1
ATOM 625 C CA . TYR A 1 85 ? 13.5 4.816 60.75 1 57.88 85 TYR A CA 1
ATOM 626 C C . TYR A 1 85 ? 14.297 3.572 60.375 1 57.88 85 TYR A C 1
ATOM 628 O O . TYR A 1 85 ? 13.812 2.447 60.531 1 57.88 85 TYR A O 1
ATOM 636 N N . ALA A 1 86 ? 15.414 3.68 59.625 1 48.62 86 ALA A N 1
ATOM 637 C CA . ALA A 1 86 ? 16.25 2.582 59.125 1 48.62 86 ALA A CA 1
ATOM 638 C C . ALA A 1 86 ? 16.734 1.712 60.281 1 48.62 86 ALA A C 1
ATOM 640 O O . ALA A 1 86 ? 17.109 0.55 60.062 1 48.62 86 ALA A O 1
ATOM 641 N N . GLU A 1 87 ? 16.906 2.141 61.438 1 39.56 87 GLU A N 1
ATOM 642 C CA . GLU A 1 87 ? 17.562 1.383 62.5 1 39.56 87 GLU A CA 1
ATOM 643 C C . GLU A 1 87 ? 16.766 0.134 62.875 1 39.56 87 GLU A C 1
ATOM 645 O O . GLU A 1 87 ? 17.328 -0.846 63.375 1 39.56 87 GLU A O 1
ATOM 650 N N . GLU A 1 88 ? 15.469 0.089 62.938 1 34.19 88 GLU A N 1
ATOM 651 C CA . GLU A 1 88 ? 14.805 -1.012 63.625 1 34.19 88 GLU A CA 1
ATOM 652 C C . GLU A 1 88 ? 15.07 -2.344 62.906 1 34.19 88 GLU A C 1
ATOM 654 O O . GLU A 1 88 ? 14.75 -3.406 63.469 1 34.19 88 GLU A O 1
ATOM 659 N N . PHE A 1 89 ? 15.336 -2.414 61.656 1 30.47 89 PHE A N 1
ATOM 660 C CA . PHE A 1 89 ? 15.438 -3.73 61.031 1 30.47 89 PHE A CA 1
ATOM 661 C C . PHE A 1 89 ? 16.797 -4.359 61.344 1 30.47 89 PHE A C 1
ATOM 663 O O . PHE A 1 89 ? 17.125 -5.426 60.812 1 30.47 89 PHE A O 1
ATOM 670 N N . ASN A 1 90 ? 17.672 -3.668 62.094 1 29.2 90 ASN A N 1
ATOM 671 C CA . ASN A 1 90 ? 18.969 -4.312 62.25 1 29.2 90 ASN A CA 1
ATOM 672 C C . ASN A 1 90 ? 18.938 -5.414 63.312 1 29.2 90 ASN A C 1
ATOM 674 O O . ASN A 1 90 ? 19.984 -5.828 63.812 1 29.2 90 ASN A O 1
ATOM 678 N N . LYS A 1 91 ? 17.812 -5.621 64 1 26.47 91 LYS A N 1
ATOM 679 C CA . LYS A 1 91 ? 18.031 -6.547 65.125 1 26.47 91 LYS A CA 1
ATOM 680 C C . LYS A 1 91 ? 18.594 -7.875 64.625 1 26.47 91 LYS A C 1
ATOM 682 O O . LYS A 1 91 ? 18.344 -8.273 63.469 1 26.47 91 LYS A O 1
ATOM 687 N N . ASN A 1 92 ? 19.297 -8.781 65.5 1 25.44 92 ASN A N 1
ATOM 688 C CA . ASN A 1 92 ? 20.188 -9.938 65.562 1 25.44 92 ASN A CA 1
ATOM 689 C C . ASN A 1 92 ? 19.469 -11.219 65.188 1 25.44 92 ASN A C 1
ATOM 691 O O . ASN A 1 92 ? 19.172 -12.062 66 1 25.44 92 ASN A O 1
ATOM 695 N N . ILE A 1 93 ? 18.359 -11.383 64.438 1 24.58 93 ILE A N 1
ATOM 696 C CA . ILE A 1 93 ? 17.844 -12.75 64.438 1 24.58 93 ILE A CA 1
ATOM 697 C C . ILE A 1 93 ? 18.984 -13.719 64.125 1 24.58 93 ILE A C 1
ATOM 699 O O . ILE A 1 93 ? 19.641 -13.609 63.062 1 24.58 93 ILE A O 1
ATOM 703 N N . GLU A 1 94 ? 19.484 -14.344 65.125 1 22.88 94 GLU A N 1
ATOM 704 C CA . GLU A 1 94 ? 20.438 -15.438 65.25 1 22.88 94 GLU A CA 1
ATOM 705 C C . GLU A 1 94 ? 20.141 -16.531 64.25 1 22.88 94 GLU A C 1
ATOM 707 O O . GLU A 1 94 ? 19.031 -17.047 64.188 1 22.88 94 GLU A O 1
ATOM 712 N N . LYS A 1 95 ? 20.938 -16.719 63.219 1 24.08 95 LYS A N 1
ATOM 713 C CA . LYS A 1 95 ? 21.031 -17.5 62 1 24.08 95 LYS A CA 1
ATOM 714 C C . LYS A 1 95 ? 21.172 -18.984 62.281 1 24.08 95 LYS A C 1
ATOM 716 O O . LYS A 1 95 ? 21.469 -19.781 61.406 1 24.08 95 LYS A O 1
ATOM 721 N N . LYS A 1 96 ? 21.406 -19.406 63.438 1 23.5 96 LYS A N 1
ATOM 722 C CA . LYS A 1 96 ? 22.047 -20.719 63.5 1 23.5 96 LYS A CA 1
ATOM 723 C C . LYS A 1 96 ? 21.156 -21.797 62.875 1 23.5 96 LYS A C 1
ATOM 725 O O . LYS A 1 96 ? 21.641 -22.641 62.125 1 23.5 96 LYS A O 1
ATOM 730 N N . SER A 1 97 ? 20.422 -22.422 63.688 1 22.3 97 SER A N 1
ATOM 731 C CA . SER A 1 97 ? 20.172 -23.844 63.906 1 22.3 97 SER A CA 1
ATOM 732 C C . SER A 1 97 ? 19.406 -24.453 62.75 1 22.3 97 SER A C 1
ATOM 734 O O . SER A 1 97 ? 19.766 -25.516 62.25 1 22.3 97 SER A O 1
ATOM 736 N N . ILE A 1 98 ? 18.109 -24.5 62.875 1 22.98 98 ILE A N 1
ATOM 737 C CA . ILE A 1 98 ? 17.266 -25.641 62.531 1 22.98 98 ILE A CA 1
ATOM 738 C C . ILE A 1 98 ? 17.203 -25.797 61 1 22.98 98 ILE A C 1
ATOM 740 O O . ILE A 1 98 ? 16.5 -26.672 60.5 1 22.98 98 ILE A O 1
ATOM 744 N N . TYR A 1 99 ? 17.625 -24.719 60.188 1 25.88 99 TYR A N 1
ATOM 745 C CA . TYR A 1 99 ? 17.016 -24.531 58.875 1 25.88 99 TYR A CA 1
ATOM 746 C C . TYR A 1 99 ? 17.656 -25.438 57.844 1 25.88 99 TYR A C 1
ATOM 748 O O . TYR A 1 99 ? 18.875 -25.406 57.656 1 25.88 99 TYR A O 1
ATOM 756 N N . GLY A 1 100 ? 17.344 -26.719 57.781 1 27.55 100 GLY A N 1
ATOM 757 C CA . GLY A 1 100 ? 17.969 -27.672 56.844 1 27.55 100 GLY A CA 1
ATOM 758 C C . GLY A 1 100 ? 18.422 -27.031 55.562 1 27.55 100 GLY A C 1
ATOM 759 O O . GLY A 1 100 ? 18.109 -25.875 55.281 1 27.55 100 GLY A O 1
ATOM 760 N N . SER A 1 101 ? 19.312 -27.656 54.688 1 29.58 101 SER A N 1
ATOM 761 C CA . SER A 1 101 ? 20.328 -26.969 53.906 1 29.58 101 SER A CA 1
ATOM 762 C C . SER A 1 101 ? 19.766 -25.75 53.219 1 29.58 101 SER A C 1
ATOM 764 O O . SER A 1 101 ? 20.422 -24.703 53.156 1 29.58 101 SER A O 1
ATOM 766 N N . TYR A 1 102 ? 19.094 -25.922 52.062 1 31.89 102 TYR A N 1
ATOM 767 C CA . TYR A 1 102 ? 18.875 -24.672 51.344 1 31.89 102 TYR A CA 1
ATOM 768 C C . TYR A 1 102 ? 17.938 -23.75 52.125 1 31.89 102 TYR A C 1
ATOM 770 O O . TYR A 1 102 ? 16.875 -24.172 52.562 1 31.89 102 TYR A O 1
ATOM 778 N N . SER A 1 103 ? 18.312 -22.984 52.969 1 36.59 103 SER A N 1
ATOM 779 C CA . SER A 1 103 ? 17.531 -22.219 53.938 1 36.59 103 SER A CA 1
ATOM 780 C C . SER A 1 103 ? 16.312 -21.578 53.25 1 36.59 103 SER A C 1
ATOM 782 O O . SER A 1 103 ? 16.344 -21.312 52.062 1 36.59 103 SER A O 1
ATOM 784 N N . ASN A 1 104 ? 15.125 -21.688 53.938 1 37.75 104 ASN A N 1
ATOM 785 C CA . ASN A 1 104 ? 13.945 -21.031 53.406 1 37.75 104 ASN A CA 1
ATOM 786 C C . ASN A 1 104 ? 14.281 -19.656 52.844 1 37.75 104 ASN A C 1
ATOM 788 O O . ASN A 1 104 ? 13.711 -19.234 51.812 1 37.75 104 ASN A O 1
ATOM 792 N N . SER A 1 105 ? 15.172 -18.953 53.531 1 43.72 105 SER A N 1
ATOM 793 C CA . SER A 1 105 ? 15.562 -17.625 53.062 1 43.72 105 SER A CA 1
ATOM 794 C C . SER A 1 105 ? 16.25 -17.688 51.719 1 43.72 105 SER A C 1
ATOM 796 O O . SER A 1 105 ? 16.031 -16.812 50.875 1 43.72 105 SER A O 1
ATOM 798 N N . ASP A 1 106 ? 17.047 -18.734 51.562 1 47.5 106 ASP A N 1
ATOM 799 C CA . ASP A 1 106 ? 17.734 -18.875 50.281 1 47.5 106 ASP A CA 1
ATOM 800 C C . ASP A 1 106 ? 16.75 -19.266 49.188 1 47.5 106 ASP A C 1
ATOM 802 O O . ASP A 1 106 ? 16.875 -18.797 48.031 1 47.5 106 ASP A O 1
ATOM 806 N N . LEU A 1 107 ? 15.836 -20.141 49.469 1 48.5 107 LEU A N 1
ATOM 807 C CA . LEU A 1 107 ? 14.836 -20.516 48.469 1 48.5 107 LEU A CA 1
ATOM 808 C C . LEU A 1 107 ? 13.875 -19.375 48.188 1 48.5 107 LEU A C 1
ATOM 810 O O . LEU A 1 107 ? 13.461 -19.156 47.062 1 48.5 107 LEU A O 1
ATOM 814 N N . ILE A 1 108 ? 13.508 -18.578 49.188 1 52.34 108 ILE A N 1
ATOM 815 C CA . ILE A 1 108 ? 12.695 -17.375 49.031 1 52.34 108 ILE A CA 1
ATOM 816 C C . ILE A 1 108 ? 13.492 -16.312 48.281 1 52.34 108 ILE A C 1
ATOM 818 O O . ILE A 1 108 ? 12.969 -15.664 47.375 1 52.34 108 ILE A O 1
ATOM 822 N N . LYS A 1 109 ? 14.758 -16.141 48.625 1 55.47 109 LYS A N 1
ATOM 823 C CA . LYS A 1 109 ? 15.609 -15.242 47.844 1 55.47 109 LYS A CA 1
ATOM 824 C C . LYS A 1 109 ? 15.75 -15.742 46.406 1 55.47 109 LYS A C 1
ATOM 826 O O . LYS A 1 109 ? 15.758 -14.945 45.469 1 55.47 109 LYS A O 1
ATOM 831 N N . LYS A 1 110 ? 15.875 -17.031 46.25 1 59.19 110 LYS A N 1
ATOM 832 C CA . LYS A 1 110 ? 15.898 -17.578 44.906 1 59.19 110 LYS A CA 1
ATOM 833 C C . LYS A 1 110 ? 14.531 -17.422 44.219 1 59.19 110 LYS A C 1
ATOM 835 O O . LYS A 1 110 ? 14.453 -17.078 43.062 1 59.19 110 LYS A O 1
ATOM 840 N N . ILE A 1 111 ? 13.438 -17.703 44.875 1 56.62 111 ILE A N 1
ATOM 841 C CA . ILE A 1 111 ? 12.109 -17.438 44.344 1 56.62 111 ILE A CA 1
ATOM 842 C C . ILE A 1 111 ? 11.953 -15.938 44.094 1 56.62 111 ILE A C 1
ATOM 844 O O . ILE A 1 111 ? 11.492 -15.531 43.031 1 56.62 111 ILE A O 1
ATOM 848 N N . GLU A 1 112 ? 12.352 -15.039 45.094 1 58.03 112 GLU A N 1
ATOM 849 C CA . GLU A 1 112 ? 12.312 -13.602 44.875 1 58.03 112 GLU A CA 1
ATOM 850 C C . GLU A 1 112 ? 13.25 -13.195 43.719 1 58.03 112 GLU A C 1
ATOM 852 O O . GLU A 1 112 ? 12.898 -12.352 42.906 1 58.03 112 GLU A O 1
ATOM 857 N N . GLY A 1 113 ? 14.43 -13.734 43.594 1 57.97 113 GLY A N 1
ATOM 858 C CA . GLY A 1 113 ? 15.289 -13.531 42.438 1 57.97 113 GLY A CA 1
ATOM 859 C C . GLY A 1 113 ? 14.703 -14.07 41.156 1 57.97 113 GLY A C 1
ATOM 860 O O . GLY A 1 113 ? 14.805 -13.438 40.094 1 57.97 113 GLY A O 1
ATOM 861 N N . LEU A 1 114 ? 14.109 -15.289 41.188 1 60.94 114 LEU A N 1
ATOM 862 C CA . LEU A 1 114 ? 13.461 -15.82 40 1 60.94 114 LEU A CA 1
ATOM 863 C C . LEU A 1 114 ? 12.172 -15.062 39.688 1 60.94 114 LEU A C 1
ATOM 865 O O . LEU A 1 114 ? 11.859 -14.797 38.531 1 60.94 114 LEU A O 1
ATOM 869 N N . GLU A 1 115 ? 11.398 -14.688 40.656 1 58.47 115 GLU A N 1
ATOM 870 C CA . GLU A 1 115 ? 10.227 -13.836 40.438 1 58.47 115 GLU A CA 1
ATOM 871 C C . GLU A 1 115 ? 10.633 -12.43 40.031 1 58.47 115 GLU A C 1
ATOM 873 O O . GLU A 1 115 ? 10 -11.82 39.156 1 58.47 115 GLU A O 1
ATOM 878 N N . ASP A 1 116 ? 11.695 -11.859 40.594 1 53.53 116 ASP A N 1
ATOM 879 C CA . ASP A 1 116 ? 12.258 -10.609 40.094 1 53.53 116 ASP A CA 1
ATOM 880 C C . ASP A 1 116 ? 12.828 -10.797 38.688 1 53.53 116 ASP A C 1
ATOM 882 O O . ASP A 1 116 ? 12.672 -9.922 37.844 1 53.53 116 ASP A O 1
ATOM 886 N N . LYS A 1 117 ? 13.461 -11.836 38.406 1 54.94 117 LYS A N 1
ATOM 887 C CA . LYS A 1 117 ? 13.875 -12.141 37.062 1 54.94 117 LYS A CA 1
ATOM 888 C C . LYS A 1 117 ? 12.672 -12.445 36.156 1 54.94 117 LYS A C 1
ATOM 890 O O . LYS A 1 117 ? 12.633 -12.023 35 1 54.94 117 LYS A O 1
ATOM 895 N N . ILE A 1 118 ? 11.719 -13.227 36.5 1 50.25 118 ILE A N 1
ATOM 896 C CA . ILE A 1 118 ? 10.469 -13.391 35.75 1 50.25 118 ILE A CA 1
ATOM 897 C C . ILE A 1 118 ? 9.742 -12.047 35.656 1 50.25 118 ILE A C 1
ATOM 899 O O . ILE A 1 118 ? 9.242 -11.672 34.594 1 50.25 118 ILE A O 1
ATOM 903 N N . ARG A 1 119 ? 9.531 -11.266 36.75 1 48.12 119 ARG A N 1
ATOM 904 C CA . ARG A 1 119 ? 9 -9.914 36.688 1 48.12 119 ARG A CA 1
ATOM 905 C C . ARG A 1 119 ? 9.836 -9.031 35.781 1 48.12 119 ARG A C 1
ATOM 907 O O . ARG A 1 119 ? 9.297 -8.242 35 1 48.12 119 ARG A O 1
ATOM 914 N N . TYR A 1 120 ? 11.156 -9.039 35.781 1 44.09 120 TYR A N 1
ATOM 915 C CA . TYR A 1 120 ? 12 -8.375 34.812 1 44.09 120 TYR A CA 1
ATOM 916 C C . TYR A 1 120 ? 11.82 -8.984 33.438 1 44.09 120 TYR A C 1
ATOM 918 O O . TYR A 1 120 ? 11.672 -8.266 32.438 1 44.09 120 TYR A O 1
ATOM 926 N N . LEU A 1 121 ? 11.859 -10.289 33.219 1 41.53 121 LEU A N 1
ATOM 927 C CA . LEU A 1 121 ? 11.617 -10.922 31.922 1 41.53 121 LEU A CA 1
ATOM 928 C C . LEU A 1 121 ? 10.148 -10.836 31.547 1 41.53 121 LEU A C 1
ATOM 930 O O . LEU A 1 121 ? 9.82 -10.695 30.359 1 41.53 121 LEU A O 1
ATOM 934 N N . GLU A 1 122 ? 9.258 -11.031 32.344 1 38.56 122 GLU A N 1
ATOM 935 C CA . GLU A 1 122 ? 7.852 -10.789 32.062 1 38.56 122 GLU A CA 1
ATOM 936 C C . GLU A 1 122 ? 7.578 -9.297 31.875 1 38.56 122 GLU A C 1
ATOM 938 O O . GLU A 1 122 ? 6.73 -8.922 31.062 1 38.56 122 GLU A O 1
ATOM 943 N N . ASN A 1 123 ? 8.055 -8.336 32.719 1 33.16 123 ASN A N 1
ATOM 944 C CA . ASN A 1 123 ? 8.008 -6.914 32.406 1 33.16 123 ASN A CA 1
ATOM 945 C C . ASN A 1 123 ? 8.68 -6.613 31.047 1 33.16 123 ASN A C 1
ATOM 947 O O . ASN A 1 123 ? 8.461 -5.551 30.469 1 33.16 123 ASN A O 1
ATOM 951 N N . GLU A 1 124 ? 9.852 -7.207 30.641 1 30.03 124 GLU A N 1
ATOM 952 C CA . GLU A 1 124 ? 10.227 -7.203 29.219 1 30.03 124 GLU A CA 1
ATOM 953 C C . GLU A 1 124 ? 9.188 -7.938 28.375 1 30.03 124 GLU A C 1
ATOM 955 O O . GLU A 1 124 ? 9.133 -7.762 27.156 1 30.03 124 GLU A O 1
ATOM 960 N N . LYS A 1 125 ? 8.727 -9.07 28.812 1 33.53 125 LYS A N 1
ATOM 961 C CA . LYS A 1 125 ? 7.629 -9.68 28.062 1 33.53 125 LYS A CA 1
ATOM 962 C C . LYS A 1 125 ? 6.324 -8.922 28.281 1 33.53 125 LYS A C 1
ATOM 964 O O . LYS A 1 125 ? 5.445 -9.375 29 1 33.53 125 LYS A O 1
ATOM 969 N N . GLY A 1 126 ? 6.305 -7.75 28.703 1 26.16 126 GLY A N 1
ATOM 970 C CA . GLY A 1 126 ? 5.078 -7.066 29.094 1 26.16 126 GLY A CA 1
ATOM 971 C C . GLY A 1 126 ? 3.906 -7.391 28.172 1 26.16 126 GLY A C 1
ATOM 972 O O . GLY A 1 126 ? 2.869 -6.723 28.234 1 26.16 126 GLY A O 1
ATOM 973 N N . ILE A 1 127 ? 4.27 -8.031 27 1 22.34 127 ILE A N 1
ATOM 974 C CA . ILE A 1 127 ? 3.27 -7.594 26.031 1 22.34 127 ILE A CA 1
ATOM 975 C C . ILE A 1 127 ? 1.934 -8.273 26.328 1 22.34 127 ILE A C 1
ATOM 977 O O . ILE A 1 127 ? 0.896 -7.605 26.391 1 22.34 127 ILE A O 1
ATOM 981 N N . ASN A 1 128 ? 1.613 -9.617 25.859 1 19.95 128 ASN A N 1
ATOM 982 C CA . ASN A 1 128 ? 0.407 -9.82 25.062 1 19.95 128 ASN A CA 1
ATOM 983 C C . ASN A 1 128 ? -0.74 -10.367 25.906 1 19.95 128 ASN A C 1
ATOM 985 O O . ASN A 1 128 ? -1.107 -11.531 25.781 1 19.95 128 ASN A O 1
ATOM 989 N N . SER A 1 129 ? -0.77 -10.148 27.188 1 22.06 129 SER A N 1
ATOM 990 C CA . SER A 1 129 ? -1.86 -10.898 27.797 1 22.06 129 SER A CA 1
ATOM 991 C C . SER A 1 129 ? -3.199 -10.555 27.156 1 22.06 129 SER A C 1
ATOM 993 O O . SER A 1 129 ? -3.484 -9.383 26.906 1 22.06 129 SER A O 1
ATOM 995 N N . PRO A 1 130 ? -3.93 -11.594 26.656 1 19.3 130 PRO A N 1
ATOM 996 C CA . PRO A 1 130 ? -5.152 -11.508 25.859 1 19.3 130 PRO A CA 1
ATOM 997 C C . PRO A 1 130 ? -6.324 -10.914 26.641 1 19.3 130 PRO A C 1
ATOM 999 O O . PRO A 1 130 ? -6.746 -11.477 27.656 1 19.3 130 PRO A O 1
ATOM 1002 N N . THR A 1 131 ? -6.266 -9.656 26.922 1 19.58 131 THR A N 1
ATOM 1003 C CA . THR A 1 131 ? -7.281 -8.93 27.688 1 19.58 131 THR A CA 1
ATOM 1004 C C . THR A 1 131 ? -8.656 -9.102 27.047 1 19.58 131 THR A C 1
ATOM 1006 O O . THR A 1 131 ? -8.898 -8.609 25.938 1 19.58 131 THR A O 1
ATOM 1009 N N . SER A 1 132 ? -9.375 -10.156 27.234 1 18.48 132 SER A N 1
ATOM 1010 C CA . SER A 1 132 ? -10.633 -10.562 26.625 1 18.48 132 SER A CA 1
ATOM 1011 C C . SER A 1 132 ? -11.68 -9.453 26.719 1 18.48 132 SER A C 1
ATOM 1013 O O . SER A 1 132 ? -11.508 -8.492 27.484 1 18.48 132 SER A O 1
ATOM 1015 N N . ALA A 1 133 ? -13.172 -9.852 26.688 1 18.89 133 ALA A N 1
ATOM 1016 C CA . ALA A 1 133 ? -14.406 -9.461 26.016 1 18.89 133 ALA A CA 1
ATOM 1017 C C . ALA A 1 133 ? -15.148 -8.398 26.812 1 18.89 133 ALA A C 1
ATOM 1019 O O . ALA A 1 133 ? -15.695 -8.68 27.875 1 18.89 133 ALA A O 1
ATOM 1020 N N . VAL A 1 134 ? -14.672 -7.273 27.172 1 17.94 134 VAL A N 1
ATOM 1021 C CA . VAL A 1 134 ? -15.5 -6.473 28.062 1 17.94 134 VAL A CA 1
ATOM 1022 C C . VAL A 1 134 ? -16.766 -6.02 27.344 1 17.94 134 VAL A C 1
ATOM 1024 O O . VAL A 1 134 ? -16.688 -5.266 26.375 1 17.94 134 VAL A O 1
ATOM 1027 N N . TYR A 1 135 ? -17.859 -6.867 27.344 1 20.77 135 TYR A N 1
ATOM 1028 C CA . TYR A 1 135 ? -19.156 -6.578 26.75 1 20.77 135 TYR A CA 1
ATOM 1029 C C . TYR A 1 135 ? -19.812 -5.375 27.422 1 20.77 135 TYR A C 1
ATOM 1031 O O . TYR A 1 135 ? -20.844 -4.883 26.953 1 20.77 135 TYR A O 1
ATOM 1039 N N . THR A 1 136 ? -19.25 -4.676 28.375 1 19.52 136 THR A N 1
ATOM 1040 C CA . THR A 1 136 ? -20.25 -3.965 29.156 1 19.52 136 THR A CA 1
ATOM 1041 C C . THR A 1 136 ? -20.922 -2.873 28.328 1 19.52 136 THR A C 1
ATOM 1043 O O . THR A 1 136 ? -21.844 -2.211 28.781 1 19.52 136 THR A O 1
ATOM 1046 N N . SER A 1 137 ? -20.844 -2.627 27.156 1 21.91 137 SER A N 1
ATOM 1047 C CA . SER A 1 137 ? -21.031 -1.186 27.297 1 21.91 137 SER A CA 1
ATOM 1048 C C . SER A 1 137 ? -22.453 -0.847 27.75 1 21.91 137 SER A C 1
ATOM 1050 O O . SER A 1 137 ? -23.125 -0.051 27.094 1 21.91 137 SER A O 1
ATOM 1052 N N . PRO A 1 138 ? -23.266 -1.839 28.406 1 20.92 138 PRO A N 1
ATOM 1053 C CA . PRO A 1 138 ? -24.656 -1.376 28.453 1 20.92 138 PRO A CA 1
ATOM 1054 C C . PRO A 1 138 ? -24.797 0.02 29.062 1 20.92 138 PRO A C 1
ATOM 1056 O O . PRO A 1 138 ? -23.828 0.564 29.594 1 20.92 138 PRO A O 1
ATOM 1059 N N . ASN A 1 139 ? -26.156 0.261 29.688 1 19.42 139 ASN A N 1
ATOM 1060 C CA . ASN A 1 139 ? -27.031 1.284 30.266 1 19.42 139 ASN A CA 1
ATOM 1061 C C . ASN A 1 139 ? -26.453 1.843 31.562 1 19.42 139 ASN A C 1
ATOM 1063 O O . ASN A 1 139 ? -26.266 1.104 32.531 1 19.42 139 ASN A O 1
ATOM 1067 N N . PHE A 1 140 ? -25.594 2.764 31.531 1 20.38 140 PHE A N 1
ATOM 1068 C CA . PHE A 1 140 ? -25.234 3.439 32.781 1 20.38 140 PHE A CA 1
ATOM 1069 C C . PHE A 1 140 ? -26.484 3.938 33.5 1 20.38 140 PHE A C 1
ATOM 1071 O O . PHE A 1 140 ? -27.203 4.801 33 1 20.38 140 PHE A O 1
ATOM 1078 N N . SER A 1 141 ? -27.141 3.057 34.125 1 20.44 141 SER A N 1
ATOM 1079 C CA . SER A 1 141 ? -28.203 3.566 34.969 1 20.44 141 SER A CA 1
ATOM 1080 C C . SER A 1 141 ? -27.719 4.672 35.906 1 20.44 141 SER A C 1
ATOM 1082 O O . SER A 1 141 ? -26.75 4.473 36.656 1 20.44 141 SER A O 1
ATOM 1084 N N . LEU A 1 142 ? -27.984 5.875 35.562 1 20.39 142 LEU A N 1
ATOM 1085 C CA . LEU A 1 142 ? -27.953 7.082 36.375 1 20.39 142 LEU A CA 1
ATOM 1086 C C . LEU A 1 142 ? -28.609 6.84 37.719 1 20.39 142 LEU A C 1
ATOM 1088 O O . LEU A 1 142 ? -29.828 6.902 37.844 1 20.39 142 LEU A O 1
ATOM 1092 N N . SER A 1 143 ? -28.25 5.742 38.469 1 21.19 143 SER A N 1
ATOM 1093 C CA . SER A 1 143 ? -28.922 5.777 39.781 1 21.19 143 SER A CA 1
ATOM 1094 C C . SER A 1 143 ? -28.797 7.156 40.406 1 21.19 143 SER A C 1
ATOM 1096 O O . SER A 1 143 ? -27.969 7.973 40 1 21.19 143 SER A O 1
ATOM 1098 N N . ASN A 1 144 ? -29.266 7.312 41.875 1 19.88 144 ASN A N 1
ATOM 1099 C CA . ASN A 1 144 ? -29.766 8.281 42.812 1 19.88 144 ASN A CA 1
ATOM 1100 C C . ASN A 1 144 ? -28.719 9.336 43.156 1 19.88 144 ASN A C 1
ATOM 1102 O O . ASN A 1 144 ? -27.516 9.109 42.969 1 19.88 144 ASN A O 1
ATOM 1106 N N . THR A 1 145 ? -29.156 10.578 43.812 1 21.06 145 THR A N 1
ATOM 1107 C CA . THR A 1 145 ? -28.969 11.961 44.25 1 21.06 145 THR A CA 1
ATOM 1108 C C . THR A 1 145 ? -27.891 12.047 45.344 1 21.06 145 THR A C 1
ATOM 1110 O O . THR A 1 145 ? -27.688 13.102 45.938 1 21.06 145 THR A O 1
ATOM 1113 N N . SER A 1 146 ? -27.359 11 45.938 1 21.05 146 SER A N 1
ATOM 1114 C CA . SER A 1 146 ? -26.781 11.414 47.219 1 21.05 146 SER A CA 1
ATOM 1115 C C . SER A 1 146 ? -25.656 12.422 47 1 21.05 146 SER A C 1
ATOM 1117 O O . SER A 1 146 ? -25.078 12.5 45.906 1 21.05 146 SER A O 1
ATOM 1119 N N . ALA A 1 147 ? -24.984 13.07 48.219 1 22.36 147 ALA A N 1
ATOM 1120 C CA . ALA A 1 147 ? -24.266 14.203 48.812 1 22.36 147 ALA A CA 1
ATOM 1121 C C . ALA A 1 147 ? -22.859 14.336 48.219 1 22.36 147 ALA A C 1
ATOM 1123 O O . ALA A 1 147 ? -22.328 13.383 47.656 1 22.36 147 ALA A O 1
ATOM 1124 N N . CYS A 1 148 ? -22.062 15.484 48.531 1 23.48 148 CYS A N 1
ATOM 1125 C CA . CYS A 1 148 ? -20.953 16.375 48.219 1 23.48 148 CYS A CA 1
ATOM 1126 C C . CYS A 1 148 ? -19.625 15.648 48.281 1 23.48 148 CYS A C 1
ATOM 1128 O O . CYS A 1 148 ? -18.562 16.281 48.312 1 23.48 148 CYS A O 1
ATOM 1130 N N . GLY A 1 149 ? -19.547 14.344 48.719 1 22.64 149 GLY A N 1
ATOM 1131 C CA . GLY A 1 149 ? -18.25 14.008 49.281 1 22.64 149 GLY A CA 1
ATOM 1132 C C . GLY A 1 149 ? -17.125 14.117 48.281 1 22.64 149 GLY A C 1
ATOM 1133 O O . GLY A 1 149 ? -17.375 14.25 47.062 1 22.64 149 GLY A O 1
ATOM 1134 N N . GLY A 1 150 ? -15.797 13.883 48.719 1 26.36 150 GLY A N 1
ATOM 1135 C CA . GLY A 1 150 ? -14.414 13.992 48.281 1 26.36 150 GLY A CA 1
ATOM 1136 C C . GLY A 1 150 ? -14.148 13.273 46.969 1 26.36 150 GLY A C 1
ATOM 1137 O O . GLY A 1 150 ? -14.656 12.172 46.75 1 26.36 150 GLY A O 1
ATOM 1138 N N . SER A 1 151 ? -14.094 14.008 45.844 1 27.23 151 SER A N 1
ATOM 1139 C CA . SER A 1 151 ? -13.875 13.648 44.438 1 27.23 151 SER A CA 1
ATOM 1140 C C . SER A 1 151 ? -12.773 12.602 44.312 1 27.23 151 SER A C 1
ATOM 1142 O O . SER A 1 151 ? -11.586 12.922 44.406 1 27.23 151 SER A O 1
ATOM 1144 N N . THR A 1 152 ? -12.805 11.484 45.125 1 27.8 152 THR A N 1
ATOM 1145 C CA . THR A 1 152 ? -11.836 10.422 44.938 1 27.8 152 THR A CA 1
ATOM 1146 C C . THR A 1 152 ? -11.695 10.07 43.469 1 27.8 152 THR A C 1
ATOM 1148 O O . THR A 1 152 ? -12.695 10.008 42.719 1 27.8 152 THR A O 1
ATOM 1151 N N . GLU A 1 153 ? -10.492 10.328 42.844 1 31.8 153 GLU A N 1
ATOM 1152 C CA . GLU A 1 153 ? -9.906 9.914 41.562 1 31.8 153 GLU A CA 1
ATOM 1153 C C . GLU A 1 153 ? -10.328 8.492 41.219 1 31.8 153 GLU A C 1
ATOM 1155 O O . GLU A 1 153 ? -9.734 7.52 41.688 1 31.8 153 GLU A O 1
ATOM 1160 N N . THR A 1 154 ? -11.578 8.172 41.375 1 30.5 154 THR A N 1
ATOM 1161 C CA . THR A 1 154 ? -11.891 6.793 41 1 30.5 154 THR A CA 1
ATOM 1162 C C . THR A 1 154 ? -11.484 6.504 39.562 1 30.5 154 THR A C 1
ATOM 1164 O O . THR A 1 154 ? -12.047 7.082 38.625 1 30.5 154 THR A O 1
ATOM 1167 N N . SER A 1 155 ? -10.156 6.277 39.25 1 33.28 155 SER A N 1
ATOM 1168 C CA . SER A 1 155 ? -9.727 5.641 38 1 33.28 155 SER A CA 1
ATOM 1169 C C . SER A 1 155 ? -10.727 4.57 37.562 1 33.28 155 SER A C 1
ATOM 1171 O O . SER A 1 155 ? -10.945 3.59 38.281 1 33.28 155 SER A O 1
ATOM 1173 N N . SER A 1 156 ? -11.727 4.879 37 1 38.03 156 SER A N 1
ATOM 1174 C CA . SER A 1 156 ? -12.602 3.844 36.469 1 38.03 156 SER A CA 1
ATOM 1175 C C . SER A 1 156 ? -11.805 2.699 35.875 1 38.03 156 SER A C 1
ATOM 1177 O O . SER A 1 156 ? -10.922 2.926 35.031 1 38.03 156 SER A O 1
ATOM 1179 N N . PRO A 1 157 ? -11.656 1.553 36.469 1 39.44 157 PRO A N 1
ATOM 1180 C CA . PRO A 1 157 ? -10.883 0.416 35.969 1 39.44 157 PRO A CA 1
ATOM 1181 C C . PRO A 1 157 ? -11.164 0.109 34.5 1 39.44 157 PRO A C 1
ATOM 1183 O O . PRO A 1 157 ? -12.266 0.371 34 1 39.44 157 PRO A O 1
ATOM 1186 N N . LEU A 1 158 ? -10.141 0.311 33.625 1 50.81 158 LEU A N 1
ATOM 1187 C CA . LEU A 1 158 ? -10.242 -0.218 32.25 1 50.81 158 LEU A CA 1
ATOM 1188 C C . LEU A 1 158 ? -11.102 -1.479 32.219 1 50.81 158 LEU A C 1
ATOM 1190 O O . LEU A 1 158 ? -11.117 -2.244 33.188 1 50.81 158 LEU A O 1
ATOM 1194 N N . PRO A 1 159 ? -12.18 -1.422 31.469 1 49.66 159 PRO A N 1
ATOM 1195 C CA . PRO A 1 159 ? -12.961 -2.666 31.422 1 49.66 159 PRO A CA 1
ATOM 1196 C C . PRO A 1 159 ? -12.078 -3.91 31.516 1 49.66 159 PRO A C 1
ATOM 1198 O O . PRO A 1 159 ? -10.906 -3.873 31.125 1 49.66 159 PRO A O 1
ATOM 1201 N N . ASP A 1 160 ? -12.406 -4.984 32.156 1 53.62 160 ASP A N 1
ATOM 1202 C CA . ASP A 1 160 ? -11.773 -6.277 32.375 1 53.62 160 ASP A CA 1
ATOM 1203 C C . ASP A 1 160 ? -11.234 -6.879 31.094 1 53.62 160 ASP A C 1
ATOM 1205 O O . ASP A 1 160 ? -11.953 -6.957 30.094 1 53.62 160 ASP A O 1
ATOM 1209 N N . GLY A 1 161 ? -9.875 -6.945 30.797 1 66 161 GLY A N 1
ATOM 1210 C CA . GLY A 1 161 ? -9.195 -7.719 29.766 1 66 161 GLY A CA 1
ATOM 1211 C C . GLY A 1 161 ? -8.523 -6.855 28.719 1 66 161 GLY A C 1
ATOM 1212 O O . GLY A 1 161 ? -7.75 -7.355 27.891 1 66 161 GLY A O 1
ATOM 1213 N N . VAL A 1 162 ? -8.883 -5.496 28.75 1 77.12 162 VAL A N 1
ATOM 1214 C CA . VAL A 1 162 ? -8.219 -4.652 27.766 1 77.12 162 VAL A CA 1
ATOM 1215 C C . VAL A 1 162 ? -6.883 -4.164 28.312 1 77.12 162 VAL A C 1
ATOM 1217 O O . VAL A 1 162 ? -6.844 -3.404 29.281 1 77.12 162 VAL A O 1
ATOM 1220 N N . ILE A 1 163 ? -5.852 -4.59 27.688 1 83.38 163 ILE A N 1
ATOM 1221 C CA . ILE A 1 163 ? -4.496 -4.246 28.109 1 83.38 163 ILE A CA 1
ATOM 1222 C C . ILE A 1 163 ? -4.125 -2.869 27.547 1 83.38 163 ILE A C 1
ATOM 1224 O O . ILE A 1 163 ? -3.613 -2.018 28.281 1 83.38 163 ILE A O 1
ATOM 1228 N N . ASN A 1 164 ? -4.418 -2.561 26.375 1 92.62 164 ASN A N 1
ATOM 1229 C CA . ASN A 1 164 ? -4.133 -1.294 25.703 1 92.62 164 ASN A CA 1
ATOM 1230 C C . ASN A 1 164 ? -5.414 -0.569 25.297 1 92.62 164 ASN A C 1
ATOM 1232 O O . ASN A 1 164 ? -5.969 -0.833 24.234 1 92.62 164 ASN A O 1
ATOM 1236 N N . PRO A 1 165 ? -5.781 0.362 26.078 1 91.56 165 PRO A N 1
ATOM 1237 C CA . PRO A 1 165 ? -7.051 1.039 25.812 1 91.56 165 PRO A CA 1
ATOM 1238 C C . PRO A 1 165 ? -6.953 2.061 24.688 1 91.56 165 PRO A C 1
ATOM 1240 O O . PRO A 1 165 ? -7.977 2.574 24.219 1 91.56 165 PRO A O 1
ATOM 1243 N N . TYR A 1 166 ? -5.738 2.354 24.266 1 93.31 166 TYR A N 1
ATOM 1244 C CA . TYR A 1 166 ? -5.547 3.404 23.266 1 93.31 166 TYR A CA 1
ATOM 1245 C C . TYR A 1 166 ? -5.723 2.855 21.859 1 93.31 166 TYR A C 1
ATOM 1247 O O . TYR A 1 166 ? -6.199 3.559 20.969 1 93.31 166 TYR A O 1
ATOM 1255 N N . ALA A 1 167 ? -5.402 1.622 21.656 1 90.31 167 ALA A N 1
ATOM 1256 C CA . ALA A 1 167 ? -5.23 1.027 20.344 1 90.31 167 ALA A CA 1
ATOM 1257 C C . ALA A 1 167 ? -6.555 0.997 19.578 1 90.31 167 ALA A C 1
ATOM 1259 O O . ALA A 1 167 ? -6.57 1.097 18.344 1 90.31 167 ALA A O 1
ATOM 1260 N N . ASP A 1 168 ? -7.668 0.91 20.281 1 87.12 168 ASP A N 1
ATOM 1261 C CA . ASP A 1 168 ? -8.938 0.716 19.594 1 87.12 168 ASP A CA 1
ATOM 1262 C C . ASP A 1 168 ? -9.734 2.02 19.516 1 87.12 168 ASP A C 1
ATOM 1264 O O . ASP A 1 168 ? -10.93 2.012 19.219 1 87.12 168 ASP A O 1
ATOM 1268 N N . ARG A 1 169 ? -9.078 3.09 19.828 1 92.19 169 ARG A N 1
ATOM 1269 C CA . ARG A 1 169 ? -9.711 4.391 19.656 1 92.19 169 ARG A CA 1
ATOM 1270 C C . ARG A 1 169 ? -9.672 4.824 18.188 1 92.19 169 ARG A C 1
ATOM 1272 O O . ARG A 1 169 ? -8.617 4.773 17.547 1 92.19 169 ARG A O 1
ATOM 1279 N N . TYR A 1 170 ? -10.875 5.109 17.703 1 93.81 170 TYR A N 1
ATOM 1280 C CA . TYR A 1 170 ? -10.898 5.516 16.297 1 93.81 170 TYR A CA 1
ATOM 1281 C C . TYR A 1 170 ? -12.117 6.383 16 1 93.81 170 TYR A C 1
ATOM 1283 O O . TYR A 1 170 ? -13.023 6.492 16.828 1 93.81 170 TYR A O 1
ATOM 1291 N N . TYR A 1 171 ? -12.078 7.121 14.984 1 94.31 171 TYR A N 1
ATOM 1292 C CA . TYR A 1 171 ? -13.195 7.84 14.391 1 94.31 171 TYR A CA 1
ATOM 1293 C C . TYR A 1 171 ? -13.414 7.418 12.938 1 94.31 171 TYR A C 1
ATOM 1295 O O . TYR A 1 171 ? -12.5 7.508 12.117 1 94.31 171 TYR A O 1
ATOM 1303 N N .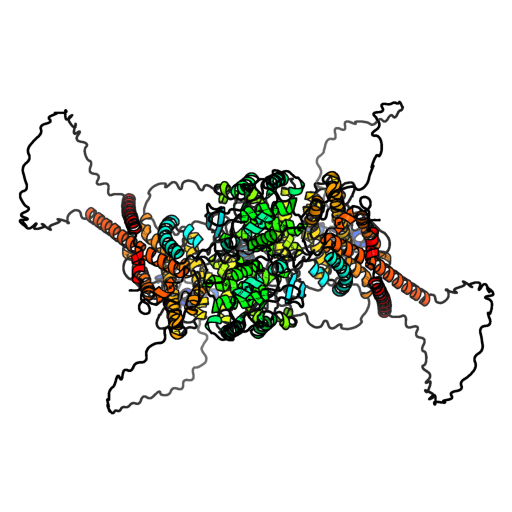 LEU A 1 172 ? -14.555 6.828 12.688 1 95.19 172 LEU A N 1
ATOM 1304 C CA . LEU A 1 172 ? -14.922 6.434 11.328 1 95.19 172 LEU A CA 1
ATOM 1305 C C . LEU A 1 172 ? -15.82 7.48 10.688 1 95.19 172 LEU A C 1
ATOM 1307 O O . LEU A 1 172 ? -16.969 7.68 11.117 1 95.19 172 LEU A O 1
ATOM 1311 N N . GLN A 1 173 ? -15.25 8.125 9.688 1 93.06 173 GLN A N 1
ATOM 1312 C CA . GLN A 1 173 ? -16.031 9.125 8.953 1 93.06 173 GLN A CA 1
ATOM 1313 C C . GLN A 1 173 ? -16.766 8.5 7.773 1 93.06 173 GLN A C 1
ATOM 1315 O O . GLN A 1 173 ? -16.141 8.148 6.766 1 93.06 173 GLN A O 1
ATOM 1320 N N . ASN A 1 174 ? -18.062 8.383 7.914 1 91.5 174 ASN A N 1
ATOM 1321 C CA . ASN A 1 174 ? -18.922 7.883 6.844 1 91.5 174 ASN A CA 1
ATOM 1322 C C . ASN A 1 174 ? -19.641 9.023 6.133 1 91.5 174 ASN A C 1
ATOM 1324 O O . ASN A 1 174 ? -20.312 9.836 6.777 1 91.5 174 ASN A O 1
ATOM 1328 N N . LYS A 1 175 ? -19.438 9.094 4.879 1 87.44 175 LYS A N 1
ATOM 1329 C CA . LYS A 1 175 ? -20.094 10.141 4.117 1 87.44 175 LYS A CA 1
ATOM 1330 C C . LYS A 1 175 ? -21.281 9.586 3.334 1 87.44 175 LYS A C 1
ATOM 1332 O O . LYS A 1 175 ? -21.312 8.398 2.992 1 87.44 175 LYS A O 1
ATOM 1337 N N . HIS A 1 176 ? -22.172 10.422 2.959 1 82.06 176 HIS A N 1
ATOM 1338 C CA . HIS A 1 176 ? -23.375 10.016 2.225 1 82.06 176 HIS A CA 1
ATOM 1339 C C . HIS A 1 176 ? -23.062 9.773 0.753 1 82.06 176 HIS A C 1
ATOM 1341 O O . HIS A 1 176 ? -23.906 9.305 0.001 1 82.06 176 HIS A O 1
ATOM 1347 N N . SER A 1 177 ? -21.906 9.984 0.399 1 80.06 177 SER A N 1
ATOM 1348 C CA . SER A 1 177 ? -21.469 9.672 -0.959 1 80.06 177 SER A CA 1
ATOM 1349 C C . SER A 1 177 ? -21 8.227 -1.075 1 80.06 177 SER A C 1
ATOM 1351 O O . SER A 1 177 ? -20.844 7.707 -2.182 1 80.06 177 SER A O 1
ATOM 1353 N N . GLY A 1 178 ? -20.891 7.629 0.087 1 83.75 178 GLY A N 1
ATOM 1354 C CA . GLY A 1 178 ? -20.406 6.262 0.092 1 83.75 178 GLY A CA 1
ATOM 1355 C C . GLY A 1 178 ? -18.922 6.156 0.416 1 83.75 178 GLY A C 1
ATOM 1356 O O . GLY A 1 178 ? -18.375 5.055 0.496 1 83.75 178 GLY A O 1
ATOM 1357 N N . ARG A 1 179 ? -18.281 7.293 0.656 1 92.38 179 ARG A N 1
ATOM 1358 C CA . ARG A 1 179 ? -16.875 7.301 1.054 1 92.38 179 ARG A CA 1
ATOM 1359 C C . ARG A 1 179 ? -16.734 7.09 2.557 1 92.38 179 ARG A C 1
ATOM 1361 O O . ARG A 1 179 ? -17.578 7.543 3.336 1 92.38 179 ARG A O 1
ATOM 1368 N N . SER A 1 180 ? -15.75 6.395 2.885 1 95.62 180 SER A N 1
ATOM 1369 C CA . SER A 1 180 ? -15.445 6.164 4.297 1 95.62 180 SER A CA 1
ATOM 1370 C C . SER A 1 180 ? -13.945 6.23 4.562 1 95.62 180 SER A C 1
ATOM 1372 O O . SER A 1 180 ? -13.148 5.762 3.752 1 95.62 180 SER A O 1
ATOM 1374 N N . ILE A 1 181 ? -13.57 6.918 5.684 1 96.69 181 ILE A N 1
ATOM 1375 C CA . ILE A 1 181 ? -12.172 7.008 6.078 1 96.69 181 ILE A CA 1
ATOM 1376 C C . ILE A 1 181 ? -12.039 6.754 7.582 1 96.69 181 ILE A C 1
ATOM 1378 O O . ILE A 1 181 ? -12.773 7.344 8.383 1 96.69 181 ILE A O 1
ATOM 1382 N N . LEU A 1 182 ? -11.102 5.898 7.887 1 97.44 182 LEU A N 1
ATOM 1383 C CA . LEU A 1 182 ? -10.852 5.559 9.281 1 97.44 182 LEU A CA 1
ATOM 1384 C C . LEU A 1 182 ? -9.68 6.355 9.836 1 97.44 182 LEU A C 1
ATOM 1386 O O . LEU A 1 182 ? -8.602 6.387 9.227 1 97.44 182 LEU A O 1
ATOM 1390 N N . TYR A 1 183 ? -9.914 7.023 10.984 1 96.69 183 TYR A N 1
ATOM 1391 C CA . TYR A 1 183 ? -8.867 7.73 11.711 1 96.69 183 TYR A CA 1
ATOM 1392 C C . TYR A 1 183 ? -8.594 7.062 13.055 1 96.69 183 TYR A C 1
ATOM 1394 O O . TYR A 1 183 ? -9.523 6.734 13.789 1 96.69 183 TYR A O 1
ATOM 1402 N N . GLY A 1 184 ? -7.309 6.887 13.344 1 96.06 184 GLY A N 1
ATOM 1403 C CA . GLY A 1 184 ? -6.93 6.172 14.555 1 96.06 184 GLY A CA 1
ATOM 1404 C C . GLY A 1 184 ? -6.633 7.09 15.727 1 96.06 184 GLY A C 1
ATOM 1405 O O . GLY A 1 184 ? -7.004 8.266 15.711 1 96.06 184 GLY A O 1
ATOM 1406 N N . PRO A 1 185 ? -5.938 6.605 16.703 1 95.12 185 PRO A N 1
ATOM 1407 C CA . PRO A 1 185 ? -5.855 7.277 18 1 95.12 185 PRO A CA 1
ATOM 1408 C C . PRO A 1 185 ? -5.043 8.57 17.938 1 95.12 185 PRO A C 1
ATOM 1410 O O . PRO A 1 185 ? -5.332 9.516 18.672 1 95.12 185 PRO A O 1
ATOM 1413 N N . THR A 1 186 ? -4.078 8.641 17.125 1 95.06 186 THR A N 1
ATOM 1414 C CA . THR A 1 186 ? -3.205 9.805 17.141 1 95.06 186 THR A CA 1
ATOM 1415 C C . THR A 1 186 ? -3.732 10.898 16.203 1 95.06 186 THR A C 1
ATOM 1417 O O . THR A 1 186 ? -3.178 11.992 16.156 1 95.06 186 THR A O 1
ATOM 1420 N N . SER A 1 187 ? -4.836 10.633 15.539 1 94.06 187 SER A N 1
ATOM 1421 C CA . SER A 1 187 ? -5.375 11.578 14.57 1 94.06 187 SER A CA 1
ATOM 1422 C C . SER A 1 187 ? -6.133 12.703 15.266 1 94.06 187 SER A C 1
ATOM 1424 O O . SER A 1 187 ? -6.812 12.477 16.266 1 94.06 187 SER A O 1
ATOM 1426 N N . MET A 1 188 ? -6.078 13.844 14.656 1 90.44 188 MET A N 1
ATOM 1427 C CA . MET A 1 188 ? -6.824 14.984 15.172 1 90.44 188 MET A CA 1
ATOM 1428 C C . MET A 1 188 ? -8.328 14.742 15.062 1 90.44 188 MET A C 1
ATOM 1430 O O . MET A 1 188 ? -9.094 15.195 15.922 1 90.44 188 MET A O 1
ATOM 1434 N N . ARG A 1 189 ? -8.75 14.031 14.086 1 90.31 189 ARG A N 1
ATOM 1435 C CA . ARG A 1 189 ? -10.172 13.758 13.891 1 90.31 189 ARG A CA 1
ATOM 1436 C C . ARG A 1 189 ? -10.727 12.906 15.023 1 90.31 189 ARG A C 1
ATOM 1438 O O . ARG A 1 189 ? -11.859 13.109 15.461 1 90.31 189 ARG A O 1
ATOM 1445 N N . THR A 1 190 ? -9.938 11.992 15.422 1 91.62 190 THR A N 1
ATOM 1446 C CA . THR A 1 190 ? -10.352 11.156 16.547 1 91.62 190 THR A CA 1
ATOM 1447 C C . THR A 1 190 ? -10.422 11.969 17.828 1 91.62 190 THR A C 1
ATOM 1449 O O . THR A 1 190 ? -11.312 11.758 18.656 1 91.62 190 THR A O 1
ATOM 1452 N N . GLN A 1 191 ? -9.594 12.875 17.938 1 84.5 191 GLN A N 1
ATOM 1453 C CA . GLN A 1 191 ? -9.586 13.734 19.125 1 84.5 191 GLN A CA 1
ATOM 1454 C C . GLN A 1 191 ? -10.828 14.617 19.172 1 84.5 191 GLN A C 1
ATOM 1456 O O . GLN A 1 191 ? -11.406 14.828 20.234 1 84.5 191 GLN A O 1
ATOM 1461 N N . ILE A 1 192 ? -11.172 15.078 18.047 1 83.38 192 ILE A N 1
ATOM 1462 C CA . ILE A 1 192 ? -12.375 15.898 17.953 1 83.38 192 ILE A CA 1
ATOM 1463 C C . ILE A 1 192 ? -13.594 15.078 18.344 1 83.38 192 ILE A C 1
ATOM 1465 O O . ILE A 1 192 ? -14.461 15.547 19.094 1 83.38 192 ILE A O 1
ATOM 1469 N N . ALA A 1 193 ? -13.602 13.883 17.859 1 83.31 193 ALA A N 1
ATOM 1470 C CA . ALA A 1 193 ? -14.773 13.031 18.047 1 83.31 193 ALA A CA 1
ATOM 1471 C C . ALA A 1 193 ? -14.859 12.531 19.484 1 83.31 193 ALA A C 1
ATOM 1473 O O . ALA A 1 193 ? -15.961 12.289 20 1 83.31 193 ALA A O 1
ATOM 1474 N N . SER A 1 194 ? -13.773 12.281 20.094 1 72.56 194 SER A N 1
ATOM 1475 C CA . SER A 1 194 ? -13.734 11.695 21.422 1 72.56 194 SER A CA 1
ATOM 1476 C C . SER A 1 194 ? -13.82 12.773 22.5 1 72.56 194 SER A C 1
ATOM 1478 O O . SER A 1 194 ? -13.914 12.461 23.703 1 72.56 194 SER A O 1
ATOM 1480 N N . GLY A 1 195 ? -13.789 13.984 22.078 1 61.59 195 GLY A N 1
ATOM 1481 C CA . GLY A 1 195 ? -13.805 15.047 23.062 1 61.59 195 GLY A CA 1
ATOM 1482 C C . GLY A 1 195 ? -15.039 15.039 23.953 1 61.59 195 GLY A C 1
ATOM 1483 O O . GLY A 1 195 ? -16.078 14.492 23.562 1 61.59 195 GLY A O 1
ATOM 1484 N N . ASN A 1 196 ? -14.75 15.328 25.109 1 56.09 196 ASN A N 1
ATOM 1485 C CA . ASN A 1 196 ? -15.75 15.344 26.172 1 56.09 196 ASN A CA 1
ATOM 1486 C C . ASN A 1 196 ? -16.906 16.281 25.828 1 56.09 196 ASN A C 1
ATOM 1488 O O . ASN A 1 196 ? -16.719 17.266 25.109 1 56.09 196 ASN A O 1
ATOM 1492 N N . CYS A 1 197 ? -18.047 15.977 26.141 1 53.59 197 CYS A N 1
ATOM 1493 C CA . CYS A 1 197 ? -19.219 16.828 26.312 1 53.59 197 CYS A CA 1
ATOM 1494 C C . CYS A 1 197 ? -19.781 17.234 24.953 1 53.59 197 CYS A C 1
ATOM 1496 O O . CYS A 1 197 ? -20.188 18.391 24.766 1 53.59 197 CYS A O 1
ATOM 1498 N N . GLY A 1 198 ? -19.562 16.297 23.969 1 64.38 198 GLY A N 1
ATOM 1499 C CA . GLY A 1 198 ? -20.266 16.578 22.734 1 64.38 198 GLY A CA 1
ATOM 1500 C C . GLY A 1 198 ? -19.578 17.625 21.875 1 64.38 198 GLY A C 1
ATOM 1501 O O . GLY A 1 198 ? -20.234 18.359 21.141 1 64.38 198 GLY A O 1
ATOM 1502 N N . PHE A 1 199 ? -18.281 17.844 22.016 1 77.06 199 PHE A N 1
ATOM 1503 C CA . PHE A 1 199 ? -17.531 18.875 21.297 1 77.06 199 PHE A CA 1
ATOM 1504 C C . PHE A 1 199 ? -17.703 18.719 19.797 1 77.06 199 PHE A C 1
ATOM 1506 O O . PHE A 1 199 ? -17.641 19.703 19.047 1 77.06 199 PHE A O 1
ATOM 1513 N N . ILE A 1 200 ? -17.953 17.547 19.375 1 80.12 200 ILE A N 1
ATOM 1514 C CA . ILE A 1 200 ? -18.016 17.297 17.953 1 80.12 200 ILE A CA 1
ATOM 1515 C C . ILE A 1 200 ? -19.156 18.109 17.328 1 80.12 200 ILE A C 1
ATOM 1517 O O . ILE A 1 200 ? -19.047 18.594 16.203 1 80.12 200 ILE A O 1
ATOM 1521 N N . GLU A 1 201 ? -20.188 18.25 18.125 1 78.62 201 GLU A N 1
ATOM 1522 C CA . GLU A 1 201 ? -21.328 19 17.594 1 78.62 201 GLU A CA 1
ATOM 1523 C C . GLU A 1 201 ? -21 20.484 17.516 1 78.62 201 GLU A C 1
ATOM 1525 O O . GLU A 1 201 ? -21.422 21.172 16.578 1 78.62 201 GLU A O 1
ATOM 1530 N N . LYS A 1 202 ? -20.328 20.969 18.484 1 76.44 202 LYS A N 1
ATOM 1531 C CA . LYS A 1 202 ? -19.906 22.359 18.484 1 76.44 202 LYS A CA 1
ATOM 1532 C C . LYS A 1 202 ? -18.859 22.609 17.406 1 76.44 202 LYS A C 1
ATOM 1534 O O . LYS A 1 202 ? -18.859 23.672 16.766 1 76.44 202 LYS A O 1
ATOM 1539 N N . TYR A 1 203 ? -18.094 21.656 17.266 1 82.75 203 TYR A N 1
ATOM 1540 C CA . TYR A 1 203 ? -17.078 21.766 16.219 1 82.75 203 TYR A CA 1
ATOM 1541 C C . TYR A 1 203 ? -17.734 21.828 14.844 1 82.75 203 TYR A C 1
ATOM 1543 O O . TYR A 1 203 ? -17.266 22.562 13.969 1 82.75 203 TYR A O 1
ATOM 1551 N N . LYS A 1 204 ? -18.672 21.031 14.688 1 81.88 204 LYS A N 1
ATOM 1552 C CA . LYS A 1 204 ? -19.391 21.047 13.414 1 81.88 204 LYS A CA 1
ATOM 1553 C C . LYS A 1 204 ? -19.969 22.422 13.117 1 81.88 204 LYS A C 1
ATOM 1555 O O . LYS A 1 204 ? -19.969 22.875 11.969 1 81.88 204 LYS A O 1
ATOM 1560 N N . GLN A 1 205 ? -20.438 23.062 14.172 1 79.75 205 GLN A N 1
ATOM 1561 C CA . GLN A 1 205 ? -20.953 24.422 14.016 1 79.75 205 GLN A CA 1
ATOM 1562 C C . GLN A 1 205 ? -19.844 25.391 13.609 1 79.75 205 GLN A C 1
ATOM 1564 O O . GLN A 1 205 ? -20.031 26.234 12.727 1 79.75 205 GLN A O 1
ATOM 1569 N N . LEU A 1 206 ? -18.781 25.172 14.242 1 79 206 LEU A N 1
ATOM 1570 C CA . LEU A 1 206 ? -17.625 26.031 13.945 1 79 206 LEU A CA 1
ATOM 1571 C C . LEU A 1 206 ? -17.141 25.797 12.523 1 79 206 LEU A C 1
ATOM 1573 O O . LEU A 1 206 ? -16.844 26.75 11.805 1 79 206 LEU A O 1
ATOM 1577 N N . TRP A 1 207 ? -17.141 24.594 12.195 1 83.88 207 TRP A N 1
ATOM 1578 C CA . TRP A 1 207 ? -16.641 24.219 10.875 1 83.88 207 TRP A CA 1
ATOM 1579 C C . TRP A 1 207 ? -17.562 24.734 9.773 1 83.88 207 TRP A C 1
ATOM 1581 O O . TRP A 1 207 ? -17.094 25.062 8.68 1 83.88 207 TRP A O 1
ATOM 1591 N N . ALA A 1 208 ? -18.766 24.812 10.07 1 82.88 208 ALA A N 1
ATOM 1592 C CA . ALA A 1 208 ? -19.703 25.328 9.078 1 82.88 208 ALA A CA 1
ATOM 1593 C C . ALA A 1 208 ? -19.344 26.766 8.664 1 82.88 208 ALA A C 1
ATOM 1595 O O . ALA A 1 208 ? -19.531 27.141 7.512 1 82.88 208 ALA A O 1
ATOM 1596 N N . LYS A 1 209 ? -18.781 27.484 9.562 1 79.62 209 LYS A N 1
ATOM 1597 C CA . LYS A 1 209 ? -18.359 28.844 9.25 1 79.62 209 LYS A CA 1
ATOM 1598 C C . LYS A 1 209 ? -17.078 28.859 8.445 1 79.62 209 LYS A C 1
ATOM 1600 O O . LYS A 1 209 ? -16.891 29.688 7.551 1 79.62 209 LYS A O 1
ATOM 1605 N N . VAL A 1 210 ? -16.234 28.016 8.82 1 82.06 210 VAL A N 1
ATOM 1606 C CA . VAL A 1 210 ? -14.977 27.891 8.102 1 82.06 210 VAL A CA 1
ATOM 1607 C C . VAL A 1 210 ? -15.242 27.453 6.66 1 82.06 210 VAL A C 1
ATOM 1609 O O . VAL A 1 210 ? -14.57 27.906 5.73 1 82.06 210 VAL A O 1
ATOM 1612 N N . LYS A 1 211 ? -16.172 26.578 6.496 1 84.56 211 LYS A N 1
ATOM 1613 C CA . LYS A 1 211 ? -16.5 26.031 5.188 1 84.56 211 LYS A CA 1
ATOM 1614 C C . LYS A 1 211 ? -16.953 27.125 4.23 1 84.56 211 LYS A C 1
ATOM 1616 O O . LYS A 1 211 ? -16.688 27.062 3.027 1 84.56 211 LYS A O 1
ATOM 1621 N N . VAL A 1 212 ? -17.594 28.094 4.699 1 81.75 212 VAL A N 1
ATOM 1622 C CA . VAL A 1 212 ? -18.047 29.203 3.865 1 81.75 212 VAL A CA 1
ATOM 1623 C C . VAL A 1 212 ? -16.844 29.922 3.25 1 81.75 212 VAL A C 1
ATOM 1625 O O . VAL A 1 212 ? -16.828 30.203 2.051 1 81.75 212 VAL A O 1
ATOM 1628 N N . GLU A 1 213 ? -15.859 30.156 4.062 1 78.06 213 GLU A N 1
ATOM 1629 C CA . GLU A 1 213 ? -14.656 30.828 3.578 1 78.06 213 GLU A CA 1
ATOM 1630 C C . GLU A 1 213 ? -13.875 29.938 2.617 1 78.06 213 GLU A C 1
ATOM 1632 O O . GLU A 1 213 ? -13.32 30.422 1.628 1 78.06 213 GLU A O 1
ATOM 1637 N N . ARG A 1 214 ? -13.836 28.766 2.98 1 82.31 214 ARG A N 1
ATOM 1638 C CA . ARG A 1 214 ? -13.164 27.797 2.115 1 82.31 214 ARG A CA 1
ATOM 1639 C C . ARG A 1 214 ? -13.82 27.75 0.739 1 82.31 214 ARG A C 1
ATOM 1641 O O . ARG A 1 214 ? -13.125 27.719 -0.282 1 82.31 214 ARG A O 1
ATOM 1648 N N . ASN A 1 215 ? -15.086 27.75 0.729 1 83.81 215 ASN A N 1
ATOM 1649 C CA . ASN A 1 215 ? -15.805 27.656 -0.534 1 83.81 215 ASN A CA 1
ATOM 1650 C C . ASN A 1 215 ? -15.633 28.922 -1.366 1 83.81 215 ASN A C 1
ATOM 1652 O O . ASN A 1 215 ? -15.562 28.859 -2.596 1 83.81 215 ASN A O 1
ATOM 1656 N N . LYS A 1 216 ? -15.602 30 -0.754 1 82.19 216 LYS A N 1
ATOM 1657 C CA . LYS A 1 216 ? -15.328 31.25 -1.461 1 82.19 216 LYS A CA 1
ATOM 1658 C C . LYS A 1 216 ? -13.961 31.203 -2.139 1 82.19 216 LYS A C 1
ATOM 1660 O O . LYS A 1 216 ? -13.82 31.625 -3.287 1 82.19 216 LYS A O 1
ATOM 1665 N N . TRP A 1 217 ? -13.055 30.766 -1.38 1 82.19 217 TRP A N 1
ATOM 1666 C CA . TRP A 1 217 ? -11.711 30.641 -1.934 1 82.19 217 TRP A CA 1
ATOM 1667 C C . TRP A 1 217 ? -11.695 29.672 -3.113 1 82.19 217 TRP A C 1
ATOM 1669 O O . TRP A 1 217 ? -11.016 29.922 -4.113 1 82.19 217 TRP A O 1
ATOM 1679 N N . LYS A 1 218 ? -12.383 28.578 -2.98 1 83.25 218 LYS A N 1
ATOM 1680 C CA . LYS A 1 218 ? -12.453 27.578 -4.043 1 83.25 218 LYS A CA 1
ATOM 1681 C C . LYS A 1 218 ? -13.07 28.156 -5.309 1 83.25 218 LYS A C 1
ATOM 1683 O O . LYS A 1 218 ? -12.625 27.859 -6.422 1 83.25 218 LYS A O 1
ATOM 1688 N N . GLN A 1 219 ? -14.039 28.891 -5.125 1 83.56 219 GLN A N 1
ATOM 1689 C CA . GLN A 1 219 ? -14.719 29.516 -6.262 1 83.56 219 GLN A CA 1
ATOM 1690 C C . GLN A 1 219 ? -13.805 30.5 -6.973 1 83.56 219 GLN A C 1
ATOM 1692 O O . GLN A 1 219 ? -13.758 30.547 -8.203 1 83.56 219 GLN A O 1
ATOM 1697 N N . THR A 1 220 ? -13.109 31.156 -6.207 1 81.62 220 THR A N 1
ATOM 1698 C CA . THR A 1 220 ? -12.242 32.188 -6.773 1 81.62 220 THR A CA 1
ATOM 1699 C C . THR A 1 220 ? -11.016 31.547 -7.43 1 81.62 220 THR A C 1
ATOM 1701 O O . THR A 1 220 ? -10.586 31.984 -8.5 1 81.62 220 THR A O 1
ATOM 1704 N N . SER A 1 221 ? -10.492 30.562 -6.762 1 79.69 221 SER A N 1
ATOM 1705 C CA . SER A 1 221 ? -9.25 29.969 -7.246 1 79.69 221 SER A CA 1
ATOM 1706 C C . SER A 1 221 ? -9.539 28.844 -8.234 1 79.69 221 SER A C 1
ATOM 1708 O O . SER A 1 221 ? -8.648 28.422 -8.977 1 79.69 221 SER A O 1
ATOM 1710 N N . GLN A 1 222 ? -10.711 28.25 -8.266 1 77.94 222 GLN A N 1
ATOM 1711 C CA . GLN A 1 222 ? -11.141 27.141 -9.109 1 77.94 222 GLN A CA 1
ATOM 1712 C C . GLN A 1 222 ? -10.32 25.891 -8.82 1 77.94 222 GLN A C 1
ATOM 1714 O O . GLN A 1 222 ? -9.992 25.125 -9.734 1 77.94 222 GLN A O 1
ATOM 1719 N N . LYS A 1 223 ? -9.898 25.828 -7.641 1 79.88 223 LYS A N 1
ATOM 1720 C CA . LYS A 1 223 ? -9.125 24.656 -7.23 1 79.88 223 LYS A CA 1
ATOM 1721 C C . LYS A 1 223 ? -10.008 23.656 -6.484 1 79.88 223 LYS A C 1
ATOM 1723 O O . LYS A 1 223 ? -10.898 24.031 -5.727 1 79.88 223 LYS A O 1
ATOM 1728 N N . THR A 1 224 ? -9.812 22.281 -6.91 1 78.88 224 THR A N 1
ATOM 1729 C CA . THR A 1 224 ? -10.609 21.234 -6.293 1 78.88 224 THR A CA 1
ATOM 1730 C C . THR A 1 224 ? -9.734 20.062 -5.875 1 78.88 224 THR A C 1
ATOM 1732 O O . THR A 1 224 ? -8.672 19.828 -6.461 1 78.88 224 THR A O 1
ATOM 1735 N N . MET A 1 225 ? -10.258 19.359 -4.773 1 80 225 MET A N 1
ATOM 1736 C CA . MET A 1 225 ? -9.562 18.141 -4.344 1 80 225 MET A CA 1
ATOM 1737 C C . MET A 1 225 ? -9.906 16.969 -5.258 1 80 225 MET A C 1
ATOM 1739 O O . MET A 1 225 ? -9.273 15.922 -5.184 1 80 225 MET A O 1
ATOM 1743 N N . CYS A 1 226 ? -10.82 17.125 -6.141 1 83.38 226 CYS A N 1
ATOM 1744 C CA . CYS A 1 226 ? -11.164 16.125 -7.145 1 83.38 226 CYS A CA 1
ATOM 1745 C C . CYS A 1 226 ? -10.352 16.328 -8.414 1 83.38 226 CYS A C 1
ATOM 1747 O O . CYS A 1 226 ? -10.719 15.828 -9.484 1 83.38 226 CYS A O 1
ATOM 1749 N N . ARG A 1 227 ? -9.328 17.016 -8.312 1 85.81 227 ARG A N 1
ATOM 1750 C CA . ARG A 1 227 ? -8.531 17.438 -9.469 1 85.81 227 ARG A CA 1
ATOM 1751 C C . ARG A 1 227 ? -8.086 16.234 -10.289 1 85.81 227 ARG A C 1
ATOM 1753 O O . ARG A 1 227 ? -8.07 16.281 -11.516 1 85.81 227 ARG A O 1
ATOM 1760 N N . GLU A 1 228 ? -7.738 15.148 -9.609 1 92.88 228 GLU A N 1
ATOM 1761 C CA . GLU A 1 228 ? -7.258 13.977 -10.336 1 92.88 228 GLU A CA 1
ATOM 1762 C C . GLU A 1 228 ? -8.391 13.289 -11.094 1 92.88 228 GLU A C 1
ATOM 1764 O O . GLU A 1 228 ? -8.266 13 -12.281 1 92.88 228 GLU A O 1
ATOM 1769 N N . LEU A 1 229 ? -9.508 13.117 -10.461 1 93.81 229 LEU A N 1
ATOM 1770 C CA . LEU A 1 229 ? -10.625 12.391 -11.062 1 93.81 229 LEU A CA 1
ATOM 1771 C C . LEU A 1 229 ? -11.281 13.227 -12.156 1 93.81 229 LEU A C 1
ATOM 1773 O O . LEU A 1 229 ? -11.844 12.672 -13.109 1 93.81 229 LEU A O 1
ATOM 1777 N N . ASN A 1 230 ? -11.141 14.531 -12.094 1 92.25 230 ASN A N 1
ATOM 1778 C CA . ASN A 1 230 ? -11.695 15.43 -13.102 1 92.25 230 ASN A CA 1
ATOM 1779 C C . ASN A 1 230 ? -10.984 15.266 -14.445 1 92.25 230 ASN A C 1
ATOM 1781 O O . ASN A 1 230 ? -11.555 15.57 -15.492 1 92.25 230 ASN A O 1
ATOM 1785 N N . LEU A 1 231 ? -9.82 14.727 -14.406 1 93.69 231 LEU A N 1
ATOM 1786 C CA . LEU A 1 231 ? -9.016 14.609 -15.617 1 93.69 231 LEU A CA 1
ATOM 1787 C C . LEU A 1 231 ? -9.594 13.547 -16.547 1 93.69 231 LEU A C 1
ATOM 1789 O O . LEU A 1 231 ? -9.289 13.539 -17.75 1 93.69 231 LEU A O 1
ATOM 1793 N N . LEU A 1 232 ? -10.391 12.664 -16.016 1 92.81 232 LEU A N 1
ATOM 1794 C CA . LEU A 1 232 ? -10.945 11.578 -16.812 1 92.81 232 LEU A CA 1
ATOM 1795 C C . LEU A 1 232 ? -11.922 12.109 -17.859 1 92.81 232 LEU A C 1
ATOM 1797 O O . LEU A 1 232 ? -12.094 11.516 -18.922 1 92.81 232 LEU A O 1
ATOM 1801 N N . ASP A 1 233 ? -12.531 13.203 -17.562 1 88.5 233 ASP A N 1
ATOM 1802 C CA . ASP A 1 233 ? -13.539 13.773 -18.453 1 88.5 233 ASP A CA 1
ATOM 1803 C C . ASP A 1 233 ? -12.969 14.938 -19.25 1 88.5 233 ASP A C 1
ATOM 1805 O O . ASP A 1 233 ? -13.695 15.609 -19.984 1 88.5 233 ASP A O 1
ATOM 1809 N N . GLU A 1 234 ? -11.734 15.141 -19.156 1 86.69 234 GLU A N 1
ATOM 1810 C CA . GLU A 1 234 ? -11.117 16.25 -19.891 1 86.69 234 GLU A CA 1
ATOM 1811 C C . GLU A 1 234 ? -10.68 15.812 -21.281 1 86.69 234 GLU A C 1
ATOM 1813 O O . GLU A 1 234 ? -10.047 14.766 -21.438 1 86.69 234 GLU A O 1
ATOM 1818 N N . SER A 1 235 ? -11.117 16.547 -22.203 1 81.5 235 SER A N 1
ATOM 1819 C CA . SER A 1 235 ? -10.742 16.266 -23.578 1 81.5 235 SER A CA 1
ATOM 1820 C C . SER A 1 235 ? -9.391 16.875 -23.922 1 81.5 235 SER A C 1
ATOM 1822 O O . SER A 1 235 ? -8.984 17.875 -23.312 1 81.5 235 SER A O 1
ATOM 1824 N N . SER A 1 236 ? -8.773 16.062 -24.797 1 75.38 236 SER A N 1
ATOM 1825 C CA . SER A 1 236 ? -7.531 16.641 -25.312 1 75.38 236 SER A CA 1
ATOM 1826 C C . SER A 1 236 ? -7.785 17.469 -26.562 1 75.38 236 SER A C 1
ATOM 1828 O O . SER A 1 236 ? -8.781 17.266 -27.266 1 75.38 236 SER A O 1
ATOM 1830 N N . ARG A 1 237 ? -6.988 18.391 -26.828 1 70.81 237 ARG A N 1
ATOM 1831 C CA . ARG A 1 237 ? -7.102 19.234 -28.016 1 70.81 237 ARG A CA 1
ATOM 1832 C C . ARG A 1 237 ? -6.719 18.453 -29.266 1 70.81 237 ARG A C 1
ATOM 1834 O O . ARG A 1 237 ? -7.363 18.594 -30.312 1 70.81 237 ARG A O 1
ATOM 1841 N N . GLU A 1 238 ? -5.66 17.609 -29.062 1 76.56 238 GLU A N 1
ATOM 1842 C CA . GLU A 1 238 ? -5.141 16.797 -30.156 1 76.56 238 GLU A CA 1
ATOM 1843 C C . GLU A 1 238 ? -5.141 15.32 -29.781 1 76.56 238 GLU A C 1
ATOM 1845 O O . GLU A 1 238 ? -5.008 14.961 -28.609 1 76.56 238 GLU A O 1
ATOM 1850 N N . PRO A 1 239 ? -5.344 14.547 -30.812 1 81.94 239 PRO A N 1
ATOM 1851 C CA . PRO A 1 239 ? -5.375 13.102 -30.578 1 81.94 239 PRO A CA 1
ATOM 1852 C C . PRO A 1 239 ? -3.986 12.516 -30.344 1 81.94 239 PRO A C 1
ATOM 1854 O O . PRO A 1 239 ? -3.744 11.344 -30.641 1 81.94 239 PRO A O 1
ATOM 1857 N N . ASP A 1 240 ? -3.104 13.242 -29.797 1 86.38 240 ASP A N 1
ATOM 1858 C CA . ASP A 1 240 ? -1.726 12.828 -29.547 1 86.38 240 ASP A CA 1
ATOM 1859 C C . ASP A 1 240 ? -1.645 11.875 -28.359 1 86.38 240 ASP A C 1
ATOM 1861 O O . ASP A 1 240 ? -2.562 11.82 -27.547 1 86.38 240 ASP A O 1
ATOM 1865 N N . SER A 1 241 ? -0.552 11.125 -28.406 1 91.38 241 SER A N 1
ATOM 1866 C CA . SER A 1 241 ? -0.266 10.305 -27.234 1 91.38 241 SER A CA 1
ATOM 1867 C C . SER A 1 241 ? -0.012 11.164 -26 1 91.38 241 SER A C 1
ATOM 1869 O O . SER A 1 241 ? 0.282 12.359 -26.109 1 91.38 241 SER A O 1
ATOM 1871 N N . LEU A 1 242 ? -0.145 10.594 -24.875 1 93.12 242 LEU A N 1
ATOM 1872 C CA . LEU A 1 242 ? 0.089 11.328 -23.641 1 93.12 242 LEU A CA 1
ATOM 1873 C C . LEU A 1 242 ? 1.505 11.891 -23.609 1 93.12 242 LEU A C 1
ATOM 1875 O O . LEU A 1 242 ? 1.716 13.023 -23.156 1 93.12 242 LEU A O 1
ATOM 1879 N N . ILE A 1 243 ? 2.469 11.156 -24.125 1 94.38 243 ILE A N 1
ATOM 1880 C CA . ILE A 1 243 ? 3.859 11.594 -24.125 1 94.38 243 ILE A CA 1
ATOM 1881 C C . ILE A 1 243 ? 4.008 12.828 -25.016 1 94.38 243 ILE A C 1
ATOM 1883 O O . ILE A 1 243 ? 4.699 13.781 -24.656 1 94.38 243 ILE A O 1
ATOM 1887 N N . LYS A 1 244 ? 3.395 12.805 -26.094 1 93.06 244 LYS A N 1
ATOM 1888 C CA . LYS A 1 244 ? 3.469 13.953 -26.984 1 93.06 244 LYS A CA 1
ATOM 1889 C C . LYS A 1 244 ? 2.787 15.18 -26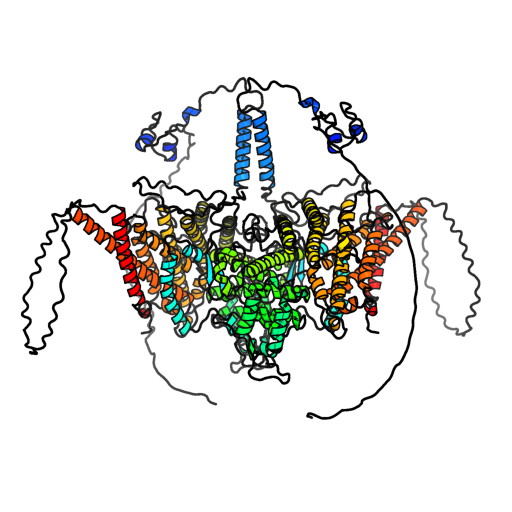.391 1 93.06 244 LYS A C 1
ATOM 1891 O O . LYS A 1 244 ? 3.26 16.297 -26.547 1 93.06 244 LYS A O 1
ATOM 1896 N N . GLN A 1 245 ? 1.643 14.945 -25.734 1 93.56 245 GLN A N 1
ATOM 1897 C CA . GLN A 1 245 ? 0.969 16.047 -25.047 1 93.56 245 GLN A CA 1
ATOM 1898 C C . GLN A 1 245 ? 1.878 16.688 -24 1 93.56 245 GLN A C 1
ATOM 1900 O O . GLN A 1 245 ? 1.871 17.906 -23.828 1 93.56 245 GLN A O 1
ATOM 1905 N N . ILE A 1 246 ? 2.633 15.875 -23.297 1 96.31 246 ILE A N 1
ATOM 1906 C CA . ILE A 1 246 ? 3.568 16.359 -22.297 1 96.31 246 ILE A CA 1
ATOM 1907 C C . ILE A 1 246 ? 4.641 17.219 -22.953 1 96.31 246 ILE A C 1
ATOM 1909 O O . ILE A 1 246 ? 4.961 18.312 -22.469 1 96.31 246 ILE A O 1
ATOM 1913 N N . CYS A 1 247 ? 5.148 16.781 -24.078 1 95.38 247 CYS A N 1
ATOM 1914 C CA . CYS A 1 247 ? 6.195 17.516 -24.781 1 95.38 247 CYS A CA 1
ATOM 1915 C C . CYS A 1 247 ? 5.723 18.906 -25.172 1 95.38 247 CYS A C 1
ATOM 1917 O O . CYS A 1 247 ? 6.48 19.875 -25.078 1 95.38 247 CYS A O 1
ATOM 1919 N N . ASN A 1 248 ? 4.492 19 -25.453 1 92.5 248 ASN A N 1
ATOM 1920 C CA . ASN A 1 248 ? 3.926 20.281 -25.875 1 92.5 248 ASN A CA 1
ATOM 1921 C C . ASN A 1 248 ? 3.785 21.25 -24.719 1 92.5 248 ASN A C 1
ATOM 1923 O O . ASN A 1 248 ? 3.697 22.453 -24.922 1 92.5 248 ASN A O 1
ATOM 1927 N N . SER A 1 249 ? 3.775 20.688 -23.516 1 93.88 249 SER A N 1
ATOM 1928 C CA . SER A 1 249 ? 3.557 21.516 -22.344 1 93.88 249 SER A CA 1
ATOM 1929 C C . SER A 1 249 ? 4.875 21.875 -21.672 1 93.88 249 SER A C 1
ATOM 1931 O O . SER A 1 249 ? 4.895 22.641 -20.703 1 93.88 249 SER A O 1
ATOM 1933 N N . LEU A 1 250 ? 5.965 21.469 -22.219 1 97 250 LEU A N 1
ATOM 1934 C CA . LEU A 1 250 ? 7.242 21.625 -21.531 1 97 250 LEU A CA 1
ATOM 1935 C C . LEU A 1 250 ? 7.953 22.891 -21.984 1 97 250 LEU A C 1
ATOM 1937 O O . LEU A 1 250 ? 7.754 23.359 -23.109 1 97 250 LEU A O 1
ATOM 1941 N N . PRO A 1 251 ? 8.719 23.5 -21.062 1 95.81 251 PRO A N 1
ATOM 1942 C CA . PRO A 1 251 ? 9.617 24.562 -21.5 1 95.81 251 PRO A CA 1
ATOM 1943 C C . PRO A 1 251 ? 10.711 24.078 -22.453 1 95.81 251 PRO A C 1
ATOM 1945 O O . PRO A 1 251 ? 10.75 22.891 -22.781 1 95.81 251 PRO A O 1
ATOM 1948 N N . SER A 1 252 ? 11.547 25.062 -22.875 1 95.94 252 SER A N 1
ATOM 1949 C CA . SER A 1 252 ? 12.594 24.719 -23.828 1 95.94 252 SER A CA 1
ATOM 1950 C C . SER A 1 252 ? 13.633 23.797 -23.203 1 95.94 252 SER A C 1
ATOM 1952 O O . SER A 1 252 ? 13.734 23.719 -21.969 1 95.94 252 SER A O 1
ATOM 1954 N N . TYR A 1 253 ? 14.359 23.094 -24.078 1 96.75 253 TYR A N 1
ATOM 1955 C CA . TYR A 1 253 ? 15.391 22.156 -23.641 1 96.75 253 TYR A CA 1
ATOM 1956 C C . TYR A 1 253 ? 16.406 22.844 -22.734 1 96.75 253 TYR A C 1
ATOM 1958 O O . TYR A 1 253 ? 16.781 22.312 -21.688 1 96.75 253 TYR A O 1
ATOM 1966 N N . SER A 1 254 ? 16.859 24 -23.109 1 95.25 254 SER A N 1
ATOM 1967 C CA . SER A 1 254 ? 17.859 24.75 -22.344 1 95.25 254 SER A CA 1
ATOM 1968 C C . SER A 1 254 ? 17.297 25.188 -21 1 95.25 254 SER A C 1
ATOM 1970 O O . SER A 1 254 ? 18 25.188 -19.984 1 95.25 254 SER A O 1
ATOM 1972 N N . LYS A 1 255 ? 16.078 25.562 -21 1 96.19 255 LYS A N 1
ATOM 1973 C CA . LYS A 1 255 ? 15.438 26 -19.766 1 96.19 255 LYS A CA 1
ATOM 1974 C C . LYS A 1 255 ? 15.336 24.844 -18.766 1 96.19 255 LYS A C 1
ATOM 1976 O O . LYS A 1 255 ? 15.578 25.031 -17.578 1 96.19 255 LYS A O 1
ATOM 1981 N N . ILE A 1 256 ? 14.945 23.672 -19.234 1 97.88 256 ILE A N 1
ATOM 1982 C CA . ILE A 1 256 ? 14.867 22.516 -18.359 1 97.88 256 ILE A CA 1
ATOM 1983 C C . ILE A 1 256 ? 16.25 22.203 -17.781 1 97.88 256 ILE A C 1
ATOM 1985 O O . ILE A 1 256 ? 16.375 21.906 -16.578 1 97.88 256 ILE A O 1
ATOM 1989 N N . SER A 1 257 ? 17.219 22.297 -18.625 1 96.62 257 SER A N 1
ATOM 1990 C CA . SER A 1 257 ? 18.578 22.047 -18.188 1 96.62 257 SER A CA 1
ATOM 1991 C C . SER A 1 257 ? 18.984 23.016 -17.078 1 96.62 257 SER A C 1
ATOM 1993 O O . SER A 1 257 ? 19.609 22.609 -16.094 1 96.62 257 SER A O 1
ATOM 1995 N N . SER A 1 258 ? 18.609 24.203 -17.234 1 96.38 258 SER A N 1
ATOM 1996 C CA . SER A 1 258 ? 18.938 25.219 -16.234 1 96.38 258 SER A CA 1
ATOM 1997 C C . SER A 1 258 ? 18.203 24.969 -14.93 1 96.38 258 SER A C 1
ATOM 1999 O O . SER A 1 258 ? 18.766 25.156 -13.852 1 96.38 258 SER A O 1
ATOM 2001 N N . ILE A 1 259 ? 16.984 24.594 -15 1 95.94 259 ILE A N 1
ATOM 2002 C CA . ILE A 1 259 ? 16.188 24.312 -13.82 1 95.94 259 ILE A CA 1
ATOM 2003 C C . ILE A 1 259 ? 16.766 23.125 -13.062 1 95.94 259 ILE A C 1
ATOM 2005 O O . ILE A 1 259 ? 16.812 23.125 -11.836 1 95.94 259 ILE A O 1
ATOM 2009 N N . LEU A 1 260 ? 17.219 22.109 -13.773 1 96.88 260 LEU A N 1
ATOM 2010 C CA . LEU A 1 260 ? 17.844 20.938 -13.148 1 96.88 260 LEU A CA 1
ATOM 2011 C C . LEU A 1 260 ? 19.094 21.328 -12.383 1 96.88 260 LEU A C 1
ATOM 2013 O O . LEU A 1 260 ? 19.312 20.875 -11.258 1 96.88 260 LEU A O 1
ATOM 2017 N N . ASP A 1 261 ? 19.812 22.172 -12.953 1 95.06 261 ASP A N 1
ATOM 2018 C CA . ASP A 1 261 ? 21.047 22.609 -12.289 1 95.06 261 ASP A CA 1
ATOM 2019 C C . ASP A 1 261 ? 20.719 23.422 -11.031 1 95.06 261 ASP A C 1
ATOM 2021 O O . ASP A 1 261 ? 21.359 23.219 -9.992 1 95.06 261 ASP A O 1
ATOM 2025 N N . SER A 1 262 ? 19.75 24.234 -11.156 1 93.25 262 SER A N 1
ATOM 2026 C CA . SER A 1 262 ? 19.359 25.062 -10.016 1 93.25 262 SER A CA 1
ATOM 2027 C C . SER A 1 262 ? 18.766 24.203 -8.891 1 93.25 262 SER A C 1
ATOM 2029 O O . SER A 1 262 ? 18.938 24.516 -7.715 1 93.25 262 SER A O 1
ATOM 2031 N N . PHE A 1 263 ? 18.156 23.188 -9.25 1 95.44 263 PHE A N 1
ATOM 2032 C CA . PHE A 1 263 ? 17.531 22.281 -8.281 1 95.44 263 PHE A CA 1
ATOM 2033 C C . PHE A 1 263 ? 18.578 21.688 -7.352 1 95.44 263 PHE A C 1
ATOM 2035 O O . PHE A 1 263 ? 18.328 21.469 -6.164 1 95.44 263 PHE A O 1
ATOM 2042 N N . PHE A 1 264 ? 19.719 21.375 -7.848 1 94.94 264 PHE A N 1
ATOM 2043 C CA . PHE A 1 264 ? 20.75 20.703 -7.059 1 94.94 264 PHE A CA 1
ATOM 2044 C C . PHE A 1 264 ? 21.656 21.719 -6.363 1 94.94 264 PHE A C 1
ATOM 2046 O O . PHE A 1 264 ? 22.422 21.359 -5.477 1 94.94 264 PHE A O 1
ATOM 2053 N N . THR A 1 265 ? 21.469 23 -6.676 1 89.81 265 THR A N 1
ATOM 2054 C CA . THR A 1 265 ? 22.359 24 -6.094 1 89.81 265 THR A CA 1
ATOM 2055 C C . THR A 1 265 ? 21.594 24.891 -5.121 1 89.81 265 THR A C 1
ATOM 2057 O O . THR A 1 265 ? 22.203 25.469 -4.211 1 89.81 265 THR A O 1
ATOM 2060 N N . ASP A 1 266 ? 20.328 24.984 -5.285 1 83.56 266 ASP A N 1
ATOM 2061 C CA . ASP A 1 266 ? 19.5 25.875 -4.461 1 83.56 266 ASP A CA 1
ATOM 2062 C C . ASP A 1 266 ? 19.25 25.25 -3.088 1 83.56 266 ASP A C 1
ATOM 2064 O O . ASP A 1 266 ? 18.859 24.094 -2.984 1 83.56 266 ASP A O 1
ATOM 2068 N N . GLU A 1 267 ? 19.281 26.094 -2.066 1 77.5 267 GLU A N 1
ATOM 2069 C CA . GLU A 1 267 ? 19.109 25.672 -0.682 1 77.5 267 GLU A CA 1
ATOM 2070 C C . GLU A 1 267 ? 17.672 25.281 -0.394 1 77.5 267 GLU A C 1
ATOM 2072 O O . GLU A 1 267 ? 17.406 24.391 0.427 1 77.5 267 GLU A O 1
ATOM 2077 N N . ALA A 1 268 ? 16.828 25.891 -1.083 1 77 268 ALA A N 1
ATOM 2078 C CA . ALA A 1 268 ? 15.414 25.609 -0.854 1 77 268 ALA A CA 1
ATOM 2079 C C . ALA A 1 268 ? 15.07 24.172 -1.232 1 77 268 ALA A C 1
ATOM 2081 O O . ALA A 1 268 ? 14.094 23.609 -0.726 1 77 268 ALA A O 1
ATOM 2082 N N . SER A 1 269 ? 15.922 23.609 -2.066 1 83.81 269 SER A N 1
ATOM 2083 C CA . SER A 1 269 ? 15.648 22.266 -2.561 1 83.81 269 SER A CA 1
ATOM 2084 C C . SER A 1 269 ? 16.375 21.219 -1.733 1 83.81 269 SER A C 1
ATOM 2086 O O . SER A 1 269 ? 16.141 20.016 -1.909 1 83.81 269 SER A O 1
ATOM 2088 N N . ASN A 1 270 ? 17.062 21.641 -0.75 1 78.94 270 ASN A N 1
ATOM 2089 C CA . ASN A 1 270 ? 17.906 20.719 0.01 1 78.94 270 ASN A CA 1
ATOM 2090 C C . ASN A 1 270 ? 17.062 19.75 0.846 1 78.94 270 ASN A C 1
ATOM 2092 O O . ASN A 1 270 ? 17.547 18.703 1.264 1 78.94 270 ASN A O 1
ATOM 2096 N N . GLU A 1 271 ? 15.891 20.062 0.951 1 84.81 271 GLU A N 1
ATOM 2097 C CA . GLU A 1 271 ? 15.008 19.203 1.736 1 84.81 271 GLU A CA 1
ATOM 2098 C C . GLU A 1 271 ? 14.727 17.891 1.005 1 84.81 271 GLU A C 1
ATOM 2100 O O . GLU A 1 271 ? 14.414 16.875 1.635 1 84.81 271 GLU A O 1
ATOM 2105 N N . ILE A 1 272 ? 14.961 17.922 -0.345 1 91.69 272 ILE A N 1
ATOM 2106 C CA . ILE A 1 272 ? 14.453 16.75 -1.055 1 91.69 272 ILE A CA 1
ATOM 2107 C C . ILE A 1 272 ? 15.461 16.312 -2.119 1 91.69 272 ILE A C 1
ATOM 2109 O O . ILE A 1 272 ? 15.438 15.164 -2.57 1 91.69 272 ILE A O 1
ATOM 2113 N N . ASN A 1 273 ? 16.422 17.141 -2.473 1 94.25 273 ASN A N 1
ATOM 2114 C CA . ASN A 1 273 ? 17.281 16.828 -3.602 1 94.25 273 ASN A CA 1
ATOM 2115 C C . ASN A 1 273 ? 18.281 15.734 -3.248 1 94.25 273 ASN A C 1
ATOM 2117 O O . ASN A 1 273 ? 18.844 15.086 -4.137 1 94.25 273 ASN A O 1
ATOM 2121 N N . PHE A 1 274 ? 18.453 15.422 -1.98 1 93.44 274 PHE A N 1
ATOM 2122 C CA . PHE A 1 274 ? 19.469 14.469 -1.552 1 93.44 274 PHE A CA 1
ATOM 2123 C C . PHE A 1 274 ? 19.047 13.039 -1.879 1 93.44 274 PHE A C 1
ATOM 2125 O O . PHE A 1 274 ? 19.859 12.117 -1.825 1 93.44 274 PHE A O 1
ATOM 2132 N N . ILE A 1 275 ? 17.797 12.781 -2.234 1 97.25 275 ILE A N 1
ATOM 2133 C CA . ILE A 1 275 ? 17.344 11.445 -2.59 1 97.25 275 ILE A CA 1
ATOM 2134 C C . ILE A 1 275 ? 17.766 11.117 -4.023 1 97.25 275 ILE A C 1
ATOM 2136 O O . ILE A 1 275 ? 17.594 9.992 -4.484 1 97.25 275 ILE A O 1
ATOM 2140 N N . LEU A 1 276 ? 18.312 12.125 -4.703 1 97.94 276 LEU A N 1
ATOM 2141 C CA . LEU A 1 276 ? 18.672 11.969 -6.109 1 97.94 276 LEU A CA 1
ATOM 2142 C C . LEU A 1 276 ? 20.188 12.039 -6.297 1 97.94 276 LEU A C 1
ATOM 2144 O O . LEU A 1 276 ? 20.875 12.734 -5.551 1 97.94 276 LEU A O 1
ATOM 2148 N N . ASP A 1 277 ? 20.641 11.266 -7.211 1 97.25 277 ASP A N 1
ATOM 2149 C CA . ASP A 1 277 ? 22.016 11.367 -7.707 1 97.25 277 ASP A CA 1
ATOM 2150 C C . ASP A 1 277 ? 22.094 12.352 -8.875 1 97.25 277 ASP A C 1
ATOM 2152 O O . ASP A 1 277 ? 21.641 12.047 -9.984 1 97.25 277 ASP A O 1
ATOM 2156 N N . ARG A 1 278 ? 22.797 13.461 -8.68 1 96.31 278 ARG A N 1
ATOM 2157 C CA . ARG A 1 278 ? 22.859 14.547 -9.656 1 96.31 278 ARG A CA 1
ATOM 2158 C C . ARG A 1 278 ? 23.375 14.039 -11 1 96.31 278 ARG A C 1
ATOM 2160 O O . ARG A 1 278 ? 22.812 14.367 -12.047 1 96.31 278 ARG A O 1
ATOM 2167 N N . LYS A 1 279 ? 24.391 13.289 -11 1 96.19 279 LYS A N 1
ATOM 2168 C CA . LYS A 1 279 ? 25 12.797 -12.234 1 96.19 279 LYS A CA 1
ATOM 2169 C C . LYS A 1 279 ? 24.031 11.891 -12.992 1 96.19 279 LYS A C 1
ATOM 2171 O O . LYS A 1 279 ? 23.906 11.984 -14.219 1 96.19 279 LYS A O 1
ATOM 2176 N N . LYS A 1 280 ? 23.359 11.086 -12.273 1 96.5 280 LYS A N 1
ATOM 2177 C CA . LYS A 1 280 ? 22.422 10.164 -12.906 1 96.5 280 LYS A CA 1
ATOM 2178 C C . LYS A 1 280 ? 21.234 10.914 -13.5 1 96.5 280 LYS A C 1
ATOM 2180 O O . LYS A 1 280 ? 20.781 10.594 -14.602 1 96.5 280 LYS A O 1
ATOM 2185 N N . VAL A 1 281 ? 20.703 11.867 -12.773 1 97.5 281 VAL A N 1
ATOM 2186 C CA . VAL A 1 281 ? 19.547 12.617 -13.234 1 97.5 281 VAL A CA 1
ATOM 2187 C C . VAL A 1 281 ? 19.906 13.383 -14.508 1 97.5 281 VAL A C 1
ATOM 2189 O O . VAL A 1 281 ? 19.125 13.438 -15.453 1 97.5 281 VAL A O 1
ATOM 2192 N N . ARG A 1 282 ? 21.078 13.969 -14.555 1 97 282 ARG A N 1
ATOM 2193 C CA . ARG A 1 282 ? 21.531 14.68 -15.742 1 97 282 ARG A CA 1
ATOM 2194 C C . ARG A 1 282 ? 21.656 13.742 -16.938 1 97 282 ARG A C 1
ATOM 2196 O O . ARG A 1 282 ? 21.281 14.086 -18.062 1 97 282 ARG A O 1
ATOM 2203 N N . LYS A 1 283 ? 22.203 12.617 -16.656 1 96.5 283 LYS A N 1
ATOM 2204 C CA . LYS A 1 283 ? 22.344 11.625 -17.719 1 96.5 283 LYS A CA 1
ATOM 2205 C C . LYS A 1 283 ? 20.969 11.188 -18.234 1 96.5 283 LYS A C 1
ATOM 2207 O O . LYS A 1 283 ? 20.766 11.062 -19.438 1 96.5 283 LYS A O 1
ATOM 2212 N N . ASP A 1 284 ? 20.078 10.898 -17.266 1 96.75 284 ASP A N 1
ATOM 2213 C CA . ASP A 1 284 ? 18.734 10.516 -17.656 1 96.75 284 ASP A CA 1
ATOM 2214 C C . ASP A 1 284 ? 18.078 11.594 -18.516 1 96.75 284 ASP A C 1
ATOM 2216 O O . ASP A 1 284 ? 17.359 11.281 -19.469 1 96.75 284 ASP A O 1
ATOM 2220 N N . PHE A 1 285 ? 18.312 12.883 -18.234 1 97.88 285 PHE A N 1
ATOM 2221 C CA . PHE A 1 285 ? 17.766 13.977 -19.031 1 97.88 285 PHE A CA 1
ATOM 2222 C C . PHE A 1 285 ? 18.312 13.961 -20.438 1 97.88 285 PHE A C 1
ATOM 2224 O O . PHE A 1 285 ? 17.562 14.062 -21.406 1 97.88 285 PHE A O 1
ATOM 2231 N N . LEU A 1 286 ? 19.547 13.75 -20.547 1 96.62 286 LEU A N 1
ATOM 2232 C CA . LEU A 1 286 ? 20.203 13.742 -21.844 1 96.62 286 LEU A CA 1
ATOM 2233 C C . LEU A 1 286 ? 19.75 12.562 -22.688 1 96.62 286 LEU A C 1
ATOM 2235 O O . LEU A 1 286 ? 19.562 12.688 -23.906 1 96.62 286 LEU A O 1
ATOM 2239 N N . ASP A 1 287 ? 19.516 11.469 -22.016 1 95.44 287 ASP A N 1
ATOM 2240 C CA . ASP A 1 287 ? 19.172 10.242 -22.719 1 95.44 287 ASP A CA 1
ATOM 2241 C C . ASP A 1 287 ? 17.688 10.25 -23.125 1 95.44 287 ASP A C 1
ATOM 2243 O O . ASP A 1 287 ? 17.328 9.703 -24.172 1 95.44 287 ASP A O 1
ATOM 2247 N N . TYR A 1 288 ? 16.844 10.875 -22.312 1 96.88 288 TYR A N 1
ATOM 2248 C CA . TYR A 1 288 ? 15.414 10.68 -22.469 1 96.88 288 TYR A CA 1
ATOM 2249 C C . TYR A 1 288 ? 14.781 11.867 -23.188 1 96.88 288 TYR A C 1
ATOM 2251 O O . TYR A 1 288 ? 13.797 11.711 -23.906 1 96.88 288 TYR A O 1
ATOM 2259 N N . PHE A 1 289 ? 15.25 13.023 -22.953 1 97.62 289 PHE A N 1
ATOM 2260 C CA . PHE A 1 289 ? 14.633 14.219 -23.516 1 97.62 289 PHE A CA 1
ATOM 2261 C C . PHE A 1 289 ? 15.383 14.672 -24.766 1 97.62 289 PHE A C 1
ATOM 2263 O O . PHE A 1 289 ? 16.516 15.164 -24.672 1 97.62 289 PHE A O 1
ATOM 2270 N N . MET A 1 290 ? 14.641 14.625 -25.922 1 96.12 290 MET A N 1
ATOM 2271 C CA . MET A 1 290 ? 15.281 14.945 -27.188 1 96.12 290 MET A CA 1
ATOM 2272 C C . MET A 1 290 ? 14.914 16.359 -27.641 1 96.12 290 MET A C 1
ATOM 2274 O O . MET A 1 290 ? 13.734 16.672 -27.781 1 96.12 290 MET A O 1
ATOM 2278 N N . PRO A 1 291 ? 15.93 17.125 -27.875 1 95 291 PRO A N 1
ATOM 2279 C CA . PRO A 1 291 ? 15.633 18.469 -28.391 1 95 291 PRO A CA 1
ATOM 2280 C C . PRO A 1 291 ? 15.117 18.453 -29.828 1 95 291 PRO A C 1
ATOM 2282 O O . PRO A 1 291 ? 15.562 17.625 -30.641 1 95 291 PRO A O 1
ATOM 2285 N N . GLY A 1 292 ? 14.219 19.344 -30.031 1 92.19 292 GLY A N 1
ATOM 2286 C CA . GLY A 1 292 ? 13.703 19.484 -31.391 1 92.19 292 GLY A CA 1
ATOM 2287 C C . GLY A 1 292 ? 14.734 20.016 -32.375 1 92.19 292 GLY A C 1
ATOM 2288 O O . GLY A 1 292 ? 15.742 20.594 -31.969 1 92.19 292 GLY A O 1
ATOM 2289 N N . LYS A 1 293 ? 14.477 19.75 -33.656 1 87.44 293 LYS A N 1
ATOM 2290 C CA . LYS A 1 293 ? 15.375 20.219 -34.719 1 87.44 293 LYS A CA 1
ATOM 2291 C C . LYS A 1 293 ? 15.195 21.719 -34.969 1 87.44 293 LYS A C 1
ATOM 2293 O O . LYS A 1 293 ? 16.172 22.438 -35.188 1 87.44 293 LYS A O 1
ATOM 2298 N N . ASP A 1 294 ? 13.977 22.109 -34.781 1 85.75 294 ASP A N 1
ATOM 2299 C CA . ASP A 1 294 ? 13.664 23.5 -35.094 1 85.75 294 ASP A CA 1
ATOM 2300 C C . ASP A 1 294 ? 13.914 24.406 -33.875 1 85.75 294 ASP A C 1
ATOM 2302 O O . ASP A 1 294 ? 13.625 24.031 -32.75 1 85.75 294 ASP A O 1
ATOM 2306 N N . VAL A 1 295 ? 14.562 25.516 -34.156 1 87.88 295 VAL A N 1
ATOM 2307 C CA . VAL A 1 295 ? 14.852 26.5 -33.125 1 87.88 295 VAL A CA 1
ATOM 2308 C C . VAL A 1 295 ? 13.68 27.469 -33 1 87.88 295 VAL A C 1
ATOM 2310 O O . VAL A 1 295 ? 13.164 27.969 -34 1 87.88 295 VAL A O 1
ATOM 2313 N N . LEU A 1 296 ? 13.211 27.672 -31.844 1 84.44 296 LEU A N 1
ATOM 2314 C CA . LEU A 1 296 ? 12.148 28.625 -31.547 1 84.44 296 LEU A CA 1
ATOM 2315 C C . LEU A 1 296 ? 12.625 30.062 -31.75 1 84.44 296 LEU A C 1
ATOM 2317 O O . LEU A 1 296 ? 13.828 30.312 -31.844 1 84.44 296 LEU A O 1
ATOM 2321 N N . PRO A 1 297 ? 11.68 30.906 -31.859 1 82.81 297 PRO A N 1
ATOM 2322 C CA . PRO A 1 297 ? 12.055 32.312 -32.062 1 82.81 297 PRO A CA 1
ATOM 2323 C C . PRO A 1 297 ? 12.984 32.844 -30.969 1 82.81 297 PRO A C 1
ATOM 2325 O O . PRO A 1 297 ? 13.805 33.719 -31.234 1 82.81 297 PRO A O 1
ATOM 2328 N N . ASN A 1 298 ? 12.906 32.344 -29.875 1 83.69 298 ASN A N 1
ATOM 2329 C CA . ASN A 1 298 ? 13.75 32.812 -28.781 1 83.69 298 ASN A CA 1
ATOM 2330 C C . ASN A 1 298 ? 15.117 32.156 -28.797 1 83.69 298 ASN A C 1
ATOM 2332 O O . ASN A 1 298 ? 15.93 32.375 -27.891 1 83.69 298 ASN A O 1
ATOM 2336 N N . GLY A 1 299 ? 15.359 31.328 -29.828 1 86 299 GLY A N 1
ATOM 2337 C CA . GLY A 1 299 ? 16.656 30.703 -29.984 1 86 299 GLY A CA 1
ATOM 2338 C C . GLY A 1 299 ? 16.766 29.375 -29.281 1 86 299 GLY A C 1
ATOM 2339 O O . GLY A 1 299 ? 17.766 28.656 -29.422 1 86 299 GLY A O 1
ATOM 2340 N N . GLU A 1 300 ? 15.68 29.094 -28.547 1 90.81 300 GLU A N 1
ATOM 2341 C CA . GLU A 1 300 ? 15.734 27.844 -27.797 1 90.81 300 GLU A CA 1
ATOM 2342 C C . GLU A 1 300 ? 15.047 26.703 -28.547 1 90.81 300 GLU A C 1
ATOM 2344 O O . GLU A 1 300 ? 14.336 26.938 -29.516 1 90.81 300 GLU A O 1
ATOM 2349 N N . ARG A 1 301 ? 15.406 25.5 -28.172 1 94 301 ARG A N 1
ATOM 2350 C CA . ARG A 1 301 ? 14.82 24.328 -28.797 1 94 301 ARG A CA 1
ATOM 2351 C C . ARG A 1 301 ? 13.758 23.703 -27.906 1 94 301 ARG A C 1
ATOM 2353 O O . ARG A 1 301 ? 13.961 23.547 -26.703 1 94 301 ARG A O 1
ATOM 2360 N N . PRO A 1 302 ? 12.648 23.375 -28.516 1 94.88 302 PRO A N 1
ATOM 2361 C CA . PRO A 1 302 ? 11.633 22.672 -27.734 1 94.88 302 PRO A CA 1
ATOM 2362 C C . PRO A 1 302 ? 11.969 21.203 -27.516 1 94.88 302 PRO A C 1
ATOM 2364 O O . PRO A 1 302 ? 12.945 20.703 -28.094 1 94.88 302 PRO A O 1
ATOM 2367 N N . ILE A 1 303 ? 11.281 20.547 -26.641 1 96.19 303 ILE A N 1
ATOM 2368 C CA . ILE A 1 303 ? 11.398 19.094 -26.5 1 96.19 303 ILE A CA 1
ATOM 2369 C C . ILE A 1 303 ? 10.594 18.406 -27.594 1 96.19 303 ILE A C 1
ATOM 2371 O O . ILE A 1 303 ? 9.375 18.594 -27.688 1 96.19 303 ILE A O 1
ATOM 2375 N N . ALA A 1 304 ? 11.25 17.641 -28.344 1 94.06 304 ALA A N 1
ATOM 2376 C CA . ALA A 1 304 ? 10.594 16.953 -29.469 1 94.06 304 ALA A CA 1
ATOM 2377 C C . ALA A 1 304 ? 9.945 15.656 -29.016 1 94.06 304 ALA A C 1
ATOM 2379 O O . ALA A 1 304 ? 8.859 15.305 -29.484 1 94.06 304 ALA A O 1
ATOM 2380 N N . TYR A 1 305 ? 10.703 14.961 -28.219 1 92.94 305 TYR A N 1
ATOM 2381 C CA . TYR A 1 305 ? 10.203 13.656 -27.797 1 92.94 305 TYR A CA 1
ATOM 2382 C C . TYR A 1 305 ? 10.859 13.211 -26.5 1 92.94 305 TYR A C 1
ATOM 2384 O O . TYR A 1 305 ? 11.977 13.625 -26.188 1 92.94 305 TYR A O 1
ATOM 2392 N N . ILE A 1 306 ? 10.078 12.453 -25.75 1 95.81 306 ILE A N 1
ATOM 2393 C CA . ILE A 1 306 ? 10.609 11.773 -24.578 1 95.81 306 ILE A CA 1
ATOM 2394 C C . ILE A 1 306 ? 10.734 10.281 -24.875 1 95.81 306 ILE A C 1
ATOM 2396 O O . ILE A 1 306 ? 9.742 9.609 -25.156 1 95.81 306 ILE A O 1
ATOM 2400 N N . LEU A 1 307 ? 11.891 9.781 -24.75 1 91.31 307 LEU A N 1
ATOM 2401 C CA . LEU A 1 307 ? 12.18 8.383 -25.047 1 91.31 307 LEU A CA 1
ATOM 2402 C C . LEU A 1 307 ? 12.109 7.535 -23.766 1 91.31 307 LEU A C 1
ATOM 2404 O O . LEU A 1 307 ? 11.984 8.078 -22.672 1 91.31 307 LEU A O 1
ATOM 2408 N N . SER A 1 308 ? 11.992 6.242 -24 1 87.69 308 SER A N 1
ATOM 2409 C CA . SER A 1 308 ? 12.133 5.266 -22.922 1 87.69 308 SER A CA 1
ATOM 2410 C C . SER A 1 308 ? 13.07 4.129 -23.328 1 87.69 308 SER A C 1
ATOM 2412 O O . SER A 1 308 ? 13.445 4.016 -24.5 1 87.69 308 SER A O 1
ATOM 2414 N N . ASN A 1 309 ? 13.469 3.385 -22.359 1 85.56 309 ASN A N 1
ATOM 2415 C CA . ASN A 1 309 ? 14.266 2.211 -22.688 1 85.56 309 ASN A CA 1
ATOM 2416 C C . ASN A 1 309 ? 13.406 1.073 -23.219 1 85.56 309 ASN A C 1
ATOM 2418 O O . ASN A 1 309 ? 12.203 1.249 -23.438 1 85.56 309 ASN A O 1
ATOM 2422 N N . GLN A 1 310 ? 13.977 -0.051 -23.438 1 82.81 310 GLN A N 1
ATOM 2423 C CA . GLN A 1 310 ? 13.305 -1.2 -24.031 1 82.81 310 GLN A CA 1
ATOM 2424 C C . GLN A 1 310 ? 12.219 -1.738 -23.094 1 82.81 310 GLN A C 1
ATOM 2426 O O . GLN A 1 310 ? 11.211 -2.277 -23.562 1 82.81 310 GLN A O 1
ATOM 2431 N N . LYS A 1 311 ? 12.406 -1.482 -21.875 1 86.75 311 LYS A N 1
ATOM 2432 C CA . LYS A 1 311 ? 11.438 -1.988 -20.906 1 86.75 311 LYS A CA 1
ATOM 2433 C C . LYS A 1 311 ? 10.469 -0.892 -20.469 1 86.75 311 LYS A C 1
ATOM 2435 O O . LYS A 1 311 ? 9.719 -1.067 -19.516 1 86.75 311 LYS A O 1
ATOM 2440 N N . LYS A 1 312 ? 10.547 0.275 -21.078 1 91.75 312 LYS A N 1
ATOM 2441 C CA . LYS A 1 312 ? 9.602 1.377 -20.938 1 91.75 312 LYS A CA 1
ATOM 2442 C C . LYS A 1 312 ? 9.664 1.969 -19.531 1 91.75 312 LYS A C 1
ATOM 2444 O O . LYS A 1 312 ? 8.625 2.156 -18.891 1 91.75 312 LYS A O 1
ATOM 2449 N N . ASN A 1 313 ? 10.883 2.131 -19.094 1 94.56 313 ASN A N 1
ATOM 2450 C CA . ASN A 1 313 ? 11.047 2.811 -17.812 1 94.56 313 ASN A CA 1
ATOM 2451 C C . ASN A 1 313 ? 10.781 4.309 -17.922 1 94.56 313 ASN A C 1
ATOM 2453 O O . ASN A 1 313 ? 11.719 5.109 -17.969 1 94.56 313 ASN A O 1
ATOM 2457 N N . TYR A 1 314 ? 9.586 4.691 -17.812 1 96.62 314 TYR A N 1
ATOM 2458 C CA . TYR A 1 314 ? 9.172 6.09 -17.922 1 96.62 314 TYR A CA 1
ATOM 2459 C C . TYR A 1 314 ? 9.367 6.812 -16.594 1 96.62 314 TYR A C 1
ATOM 2461 O O . TYR A 1 314 ? 9.188 8.031 -16.516 1 96.62 314 TYR A O 1
ATOM 2469 N N . TYR A 1 315 ? 9.758 6.109 -15.586 1 97.81 315 TYR A N 1
ATOM 2470 C CA . TYR A 1 315 ? 9.93 6.719 -14.273 1 97.81 315 TYR A CA 1
ATOM 2471 C C . TYR A 1 315 ? 11.125 7.664 -14.266 1 97.81 315 TYR A C 1
ATOM 2473 O O . TYR A 1 315 ? 11.156 8.625 -13.492 1 97.81 315 TYR A O 1
ATOM 2481 N N . LYS A 1 316 ? 12.086 7.438 -15.117 1 97.25 316 LYS A N 1
ATOM 2482 C CA . LYS A 1 316 ? 13.195 8.375 -15.258 1 97.25 316 LYS A CA 1
ATOM 2483 C C . LYS A 1 316 ? 12.695 9.758 -15.695 1 97.25 316 LYS A C 1
ATOM 2485 O O . LYS A 1 316 ? 13.117 10.773 -15.141 1 97.25 316 LYS A O 1
ATOM 2490 N N . ALA A 1 317 ? 11.844 9.742 -16.625 1 98 317 ALA A N 1
ATOM 2491 C CA . ALA A 1 317 ? 11.258 10.992 -17.094 1 98 317 ALA A CA 1
ATOM 2492 C C . ALA A 1 317 ? 10.383 11.625 -16.016 1 98 317 ALA A C 1
ATOM 2494 O O . ALA A 1 317 ? 10.352 12.852 -15.867 1 98 317 ALA A O 1
ATOM 2495 N N . ALA A 1 318 ? 9.672 10.805 -15.281 1 98.56 318 ALA A N 1
ATOM 2496 C CA . ALA A 1 318 ? 8.789 11.289 -14.227 1 98.56 318 ALA A CA 1
ATOM 2497 C C . ALA A 1 318 ? 9.562 12.078 -13.172 1 98.56 318 ALA A C 1
ATOM 2499 O O . ALA A 1 318 ? 9.086 13.094 -12.672 1 98.56 318 ALA A O 1
ATOM 2500 N N . VAL A 1 319 ? 10.711 11.594 -12.805 1 98.5 319 VAL A N 1
ATOM 2501 C CA . VAL A 1 319 ? 11.547 12.273 -11.82 1 98.5 319 VAL A CA 1
ATOM 2502 C C . VAL A 1 319 ? 11.883 13.68 -12.312 1 98.5 319 VAL A C 1
ATOM 2504 O O . VAL A 1 319 ? 11.742 14.656 -11.562 1 98.5 319 VAL A O 1
ATOM 2507 N N . ILE A 1 320 ? 12.242 13.812 -13.547 1 98.56 320 ILE A N 1
ATOM 2508 C CA . ILE A 1 320 ? 12.609 15.102 -14.133 1 98.56 320 ILE A CA 1
ATOM 2509 C C . ILE A 1 320 ? 11.375 16 -14.188 1 98.56 320 ILE A C 1
ATOM 2511 O O . ILE A 1 320 ? 11.453 17.188 -13.859 1 98.56 320 ILE A O 1
ATOM 2515 N N . LEU A 1 321 ? 10.305 15.461 -14.578 1 98.62 321 LEU A N 1
ATOM 2516 C CA . LEU A 1 321 ? 9.07 16.234 -14.664 1 98.62 321 LEU A CA 1
ATOM 2517 C C . LEU A 1 321 ? 8.648 16.719 -13.281 1 98.62 321 LEU A C 1
ATOM 2519 O O . LEU A 1 321 ? 8.109 17.828 -13.148 1 98.62 321 LEU A O 1
ATOM 2523 N N . LEU A 1 322 ? 8.867 15.953 -12.242 1 98.44 322 LEU A N 1
ATOM 2524 C CA . LEU A 1 322 ? 8.484 16.359 -10.898 1 98.44 322 LEU A CA 1
ATOM 2525 C C . LEU A 1 322 ? 9.406 17.453 -10.375 1 98.44 322 LEU A C 1
ATOM 2527 O O . LEU A 1 322 ? 8.984 18.312 -9.602 1 98.44 322 LEU A O 1
ATOM 2531 N N . ILE A 1 323 ? 10.641 17.375 -10.812 1 97.88 323 ILE A N 1
ATOM 2532 C CA . ILE A 1 323 ? 11.531 18.5 -10.508 1 97.88 323 ILE A CA 1
ATOM 2533 C C . ILE A 1 323 ? 10.984 19.781 -11.117 1 97.88 323 ILE A C 1
ATOM 2535 O O . ILE A 1 323 ? 10.977 20.828 -10.477 1 97.88 323 ILE A O 1
ATOM 2539 N N . LEU A 1 324 ? 10.484 19.703 -12.32 1 97.94 324 LEU A N 1
ATOM 2540 C CA . LEU A 1 324 ? 9.867 20.859 -12.969 1 97.94 324 LEU A CA 1
ATOM 2541 C C . LEU A 1 324 ? 8.617 21.297 -12.211 1 97.94 324 LEU A C 1
ATOM 2543 O O . LEU A 1 324 ? 8.352 22.5 -12.086 1 97.94 324 LEU A O 1
ATOM 2547 N N . CYS A 1 325 ? 7.84 20.344 -11.711 1 96.75 325 CYS A N 1
ATOM 2548 C CA . CYS A 1 325 ? 6.648 20.672 -10.938 1 96.75 325 CYS A CA 1
ATOM 2549 C C . CYS A 1 325 ? 7.016 21.453 -9.68 1 96.75 325 CYS A C 1
ATOM 2551 O O . CYS A 1 325 ? 6.285 22.359 -9.273 1 96.75 325 CYS A O 1
ATOM 2553 N N . LEU A 1 326 ? 8.117 21.141 -9.117 1 94.06 326 LEU A N 1
ATOM 2554 C CA . LEU A 1 326 ? 8.516 21.75 -7.852 1 94.06 326 LEU A CA 1
ATOM 2555 C C . LEU A 1 326 ? 9.133 23.125 -8.078 1 94.06 326 LEU A C 1
ATOM 2557 O O . LEU A 1 326 ? 8.945 24.047 -7.277 1 94.06 326 LEU A O 1
ATOM 2561 N N . ARG A 1 327 ? 9.797 23.328 -9.219 1 92.69 327 ARG A N 1
ATOM 2562 C CA . ARG A 1 327 ? 10.641 24.516 -9.352 1 92.69 327 ARG A CA 1
ATOM 2563 C C . ARG A 1 327 ? 10.117 25.453 -10.438 1 92.69 327 ARG A C 1
ATOM 2565 O O . ARG A 1 327 ? 10.5 26.625 -10.492 1 92.69 327 ARG A O 1
ATOM 2572 N N . PHE A 1 328 ? 9.234 24.969 -11.227 1 93.75 328 PHE A N 1
ATOM 2573 C CA . PHE A 1 328 ? 8.805 25.781 -12.367 1 93.75 328 PHE A CA 1
ATOM 2574 C C . PHE A 1 328 ? 7.285 25.906 -12.391 1 93.75 328 PHE A C 1
ATOM 2576 O O . PHE A 1 328 ? 6.758 27.031 -12.43 1 93.75 328 PHE A O 1
ATOM 2583 N N . TYR A 1 329 ? 6.578 24.781 -12.25 1 94.44 329 TYR A N 1
ATOM 2584 C CA . TYR A 1 329 ? 5.129 24.828 -12.391 1 94.44 329 TYR A CA 1
ATOM 2585 C C . TYR A 1 329 ? 4.465 25.141 -11.047 1 94.44 329 TYR A C 1
ATOM 2587 O O . TYR A 1 329 ? 3.371 25.703 -11.008 1 94.44 329 TYR A O 1
ATOM 2595 N N . HIS A 1 330 ? 5.066 24.625 -9.945 1 91.56 330 HIS A N 1
ATOM 2596 C CA . HIS A 1 330 ? 4.523 24.797 -8.602 1 91.56 330 HIS A CA 1
ATOM 2597 C C . HIS A 1 330 ? 3.127 24.188 -8.492 1 91.56 330 HIS A C 1
ATOM 2599 O O . HIS A 1 330 ? 2.938 23 -8.773 1 91.56 330 HIS A O 1
ATOM 2605 N N . GLU A 1 331 ? 2.104 24.969 -8.305 1 88.25 331 GLU A N 1
ATOM 2606 C CA . GLU A 1 331 ? 0.754 24.438 -8.148 1 88.25 331 GLU A CA 1
ATOM 2607 C C . GLU A 1 331 ? 0.059 24.281 -9.492 1 88.25 331 GLU A C 1
ATOM 2609 O O . GLU A 1 331 ? -0.915 23.531 -9.617 1 88.25 331 GLU A O 1
ATOM 2614 N N . SER A 1 332 ? 0.513 24.938 -10.469 1 90.75 332 SER A N 1
ATOM 2615 C CA . SER A 1 332 ? -0.138 24.938 -11.773 1 90.75 332 SER A CA 1
ATOM 2616 C C . SER A 1 332 ? 0.462 23.859 -12.68 1 90.75 332 SER A C 1
ATOM 2618 O O . SER A 1 332 ? 0.951 24.172 -13.773 1 90.75 332 SER A O 1
ATOM 2620 N N . VAL A 1 333 ? 0.306 22.609 -12.289 1 95.12 333 VAL A N 1
ATOM 2621 C CA . VAL A 1 333 ? 0.833 21.5 -13.07 1 95.12 333 VAL A CA 1
ATOM 2622 C C . VAL A 1 333 ? -0.053 21.25 -14.289 1 95.12 333 VAL A C 1
ATOM 2624 O O . VAL A 1 333 ? -1.271 21.109 -14.164 1 95.12 333 VAL A O 1
ATOM 2627 N N . PRO A 1 334 ? 0.579 21.203 -15.453 1 95.38 334 PRO A N 1
ATOM 2628 C CA . PRO A 1 334 ? -0.211 20.906 -16.656 1 95.38 334 PRO A CA 1
ATOM 2629 C C . PRO A 1 334 ? -0.941 19.562 -16.562 1 95.38 334 PRO A C 1
ATOM 2631 O O . PRO A 1 334 ? -0.379 18.594 -16.062 1 95.38 334 PRO A O 1
ATOM 2634 N N . PRO A 1 335 ? -2.121 19.469 -17.094 1 94.25 335 PRO A N 1
ATOM 2635 C CA . PRO A 1 335 ? -2.943 18.266 -16.984 1 94.25 335 PRO A CA 1
ATOM 2636 C C . PRO A 1 335 ? -2.258 17.031 -17.562 1 94.25 335 PRO A C 1
ATOM 2638 O O . PRO A 1 335 ? -2.326 15.953 -16.969 1 94.25 335 PRO A O 1
ATOM 2641 N N . PRO A 1 336 ? -1.561 17.109 -18.703 1 95.06 336 PRO A N 1
ATOM 2642 C CA . PRO A 1 336 ? -0.914 15.898 -19.203 1 95.06 336 PRO A CA 1
ATOM 2643 C C . PRO A 1 336 ? 0.1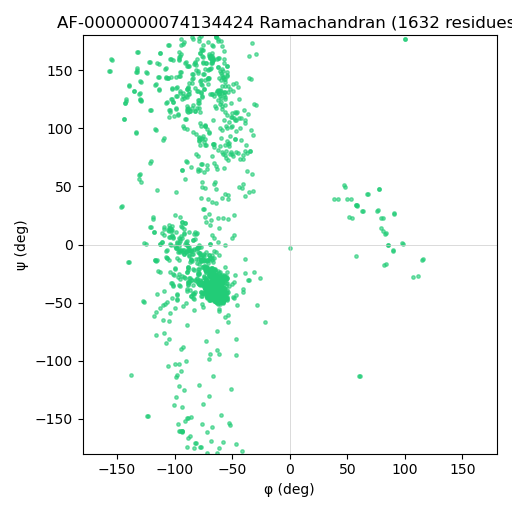25 15.328 -18.25 1 95.06 336 PRO A C 1
ATOM 2645 O O . PRO A 1 336 ? 0.275 14.109 -18.141 1 95.06 336 PRO A O 1
ATOM 2648 N N . ILE A 1 337 ? 0.803 16.203 -17.516 1 97.31 337 ILE A N 1
ATOM 2649 C CA . ILE A 1 337 ? 1.809 15.758 -16.562 1 97.31 337 ILE A CA 1
ATOM 2650 C C . ILE A 1 337 ? 1.125 15.117 -15.359 1 97.31 337 ILE A C 1
ATOM 2652 O O . ILE A 1 337 ? 1.583 14.094 -14.852 1 97.31 337 ILE A O 1
ATOM 2656 N N . GLU A 1 338 ? 0.047 15.727 -14.977 1 96.69 338 GLU A N 1
ATOM 2657 C CA . GLU A 1 338 ? -0.723 15.164 -13.867 1 96.69 338 GLU A CA 1
ATOM 2658 C C . GLU A 1 338 ? -1.249 13.773 -14.219 1 96.69 338 GLU A C 1
ATOM 2660 O O . GLU A 1 338 ? -1.151 12.844 -13.414 1 96.69 338 GLU A O 1
ATOM 2665 N N . LYS A 1 339 ? -1.786 13.664 -15.406 1 96.31 339 LYS A N 1
ATOM 2666 C CA . LYS A 1 339 ? -2.279 12.375 -15.883 1 96.31 339 LYS A CA 1
ATOM 2667 C C . LYS A 1 339 ? -1.159 11.336 -15.914 1 96.31 339 LYS A C 1
ATOM 2669 O O . LYS A 1 339 ? -1.367 10.18 -15.539 1 96.31 339 LYS A O 1
ATOM 2674 N N . PHE A 1 340 ? -0.04 11.781 -16.359 1 97.25 340 PHE A N 1
ATOM 2675 C CA . PHE A 1 340 ? 1.132 10.922 -16.469 1 97.25 340 PHE A CA 1
ATOM 2676 C C . PHE A 1 340 ? 1.545 10.398 -15.094 1 97.25 340 PHE A C 1
ATOM 2678 O O . PHE A 1 340 ? 1.801 9.195 -14.938 1 97.25 340 PHE A O 1
ATOM 2685 N N . MET A 1 341 ? 1.546 11.266 -14.094 1 98.38 341 MET A N 1
ATOM 2686 C CA . MET A 1 341 ? 1.938 10.875 -12.742 1 98.38 341 MET A CA 1
ATOM 2687 C C . MET A 1 341 ? 0.93 9.891 -12.148 1 98.38 341 MET A C 1
ATOM 2689 O O . MET A 1 341 ? 1.313 8.906 -11.516 1 98.38 341 MET A O 1
ATOM 2693 N N . ILE A 1 342 ? -0.306 10.148 -12.344 1 97.94 342 ILE A N 1
ATOM 2694 C CA . ILE A 1 342 ? -1.361 9.273 -11.844 1 97.94 342 ILE A CA 1
ATOM 2695 C C . ILE A 1 342 ? -1.253 7.902 -12.508 1 97.94 342 ILE A C 1
ATOM 2697 O O . ILE A 1 342 ? -1.347 6.875 -11.836 1 97.94 342 ILE A O 1
ATOM 2701 N N . PHE A 1 343 ? -1.014 7.906 -13.781 1 97.81 343 PHE A N 1
ATOM 2702 C CA . PHE A 1 343 ? -0.884 6.672 -14.547 1 97.81 343 PHE A CA 1
ATOM 2703 C C . PHE A 1 343 ? 0.273 5.828 -14.031 1 97.81 343 PHE A C 1
ATOM 2705 O O . PHE A 1 343 ? 0.109 4.637 -13.766 1 97.81 343 PHE A O 1
ATOM 2712 N N . LEU A 1 344 ? 1.357 6.426 -13.836 1 98.12 344 LEU A N 1
ATOM 2713 C CA . LEU A 1 344 ? 2.547 5.699 -13.406 1 98.12 344 LEU A CA 1
ATOM 2714 C C . LEU A 1 344 ? 2.369 5.164 -11.984 1 98.12 344 LEU A C 1
ATOM 2716 O O . LEU A 1 344 ? 2.883 4.094 -11.656 1 98.12 344 LEU A O 1
ATOM 2720 N N . ASN A 1 345 ? 1.705 5.926 -11.172 1 97.81 345 ASN A N 1
ATOM 2721 C CA . ASN A 1 345 ? 1.41 5.438 -9.828 1 97.81 345 ASN A CA 1
ATOM 2722 C C . ASN A 1 345 ? 0.468 4.238 -9.867 1 97.81 345 ASN A C 1
ATOM 2724 O O . ASN A 1 345 ? 0.484 3.404 -8.961 1 97.81 345 ASN A O 1
ATOM 2728 N N . GLY A 1 346 ? -0.328 4.133 -10.914 1 97.88 346 GLY A N 1
ATOM 2729 C CA . GLY A 1 346 ? -1.379 3.131 -10.984 1 97.88 346 GLY A CA 1
ATOM 2730 C C . GLY A 1 346 ? -0.932 1.846 -11.656 1 97.88 346 GLY A C 1
ATOM 2731 O O . GLY A 1 346 ? -1.665 0.855 -11.656 1 97.88 346 GLY A O 1
ATOM 2732 N N . VAL A 1 347 ? 0.304 1.833 -12.164 1 97.12 347 VAL A N 1
ATOM 2733 C CA . VAL A 1 347 ? 0.801 0.632 -12.828 1 97.12 347 VAL A CA 1
ATOM 2734 C C . VAL A 1 347 ? 0.842 -0.528 -11.836 1 97.12 347 VAL A C 1
ATOM 2736 O O . VAL A 1 347 ? 1.344 -0.38 -10.719 1 97.12 347 VAL A O 1
ATOM 2739 N N . SER A 1 348 ? 0.33 -1.653 -12.281 1 93.56 348 SER A N 1
ATOM 2740 C CA . SER A 1 348 ? 0.152 -2.756 -11.336 1 93.56 348 SER A CA 1
ATOM 2741 C C . SER A 1 348 ? 1.266 -3.789 -11.484 1 93.56 348 SER A C 1
ATOM 2743 O O . SER A 1 348 ? 1.603 -4.484 -10.523 1 93.56 348 SER A O 1
ATOM 2745 N N . THR A 1 349 ? 1.91 -3.926 -12.625 1 93.06 349 THR A N 1
ATOM 2746 C CA . THR A 1 349 ? 2.836 -5.016 -12.906 1 93.06 349 THR A CA 1
ATOM 2747 C C . THR A 1 349 ? 4.188 -4.766 -12.242 1 93.06 349 THR A C 1
ATOM 2749 O O . THR A 1 349 ? 4.496 -3.635 -11.859 1 93.06 349 THR A O 1
ATOM 2752 N N . ALA A 1 350 ? 4.973 -5.789 -12.172 1 93.25 350 ALA A N 1
ATOM 2753 C CA . ALA A 1 350 ? 6.293 -5.73 -11.555 1 93.25 350 ALA A CA 1
ATOM 2754 C C . ALA A 1 350 ? 7.258 -4.906 -12.398 1 93.25 350 ALA A C 1
ATOM 2756 O O . ALA A 1 350 ? 8.352 -4.562 -11.953 1 93.25 350 ALA A O 1
ATOM 2757 N N . LYS A 1 351 ? 6.832 -4.555 -13.586 1 93.06 351 LYS A N 1
ATOM 2758 C CA . LYS A 1 351 ? 7.656 -3.729 -14.461 1 93.06 351 LYS A CA 1
ATOM 2759 C C . LYS A 1 351 ? 7.777 -2.305 -13.93 1 93.06 351 LYS A C 1
ATOM 2761 O O . LYS A 1 351 ? 8.578 -1.515 -14.43 1 93.06 351 LYS A O 1
ATOM 2766 N N . ALA A 1 352 ? 7.156 -2.094 -12.82 1 95.25 352 ALA A N 1
ATOM 2767 C CA . ALA A 1 352 ? 7.172 -0.766 -12.211 1 95.25 352 ALA A CA 1
ATOM 2768 C C . ALA A 1 352 ? 8.281 -0.656 -11.164 1 95.25 352 ALA A C 1
ATOM 2770 O O . ALA A 1 352 ? 8.617 0.445 -10.727 1 95.25 352 ALA A O 1
ATOM 2771 N N . PHE A 1 353 ? 8.992 -1.682 -10.812 1 96.94 353 PHE A N 1
ATOM 2772 C CA . PHE A 1 353 ? 9.844 -1.655 -9.633 1 96.94 353 PHE A CA 1
ATOM 2773 C C . PHE A 1 353 ? 11.25 -1.17 -9.984 1 96.94 353 PHE A C 1
ATOM 2775 O O . PHE A 1 353 ? 12.203 -1.942 -9.945 1 96.94 353 PHE A O 1
ATOM 2782 N N . TYR A 1 354 ? 11.312 0.115 -10.258 1 97.12 354 TYR A N 1
ATOM 2783 C CA . TYR A 1 354 ? 12.539 0.877 -10.461 1 97.12 354 TYR A CA 1
ATOM 2784 C C . TYR A 1 354 ? 12.797 1.809 -9.281 1 97.12 354 TYR A C 1
ATOM 2786 O O . TYR A 1 354 ? 11.867 2.232 -8.594 1 97.12 354 TYR A O 1
ATOM 2794 N N . ILE A 1 355 ? 14.078 2.094 -9.023 1 97.38 355 ILE A N 1
ATOM 2795 C CA . ILE A 1 355 ? 14.422 3.051 -7.98 1 97.38 355 ILE A CA 1
ATOM 2796 C C . ILE A 1 355 ? 13.789 4.402 -8.281 1 97.38 355 ILE A C 1
ATOM 2798 O O . ILE A 1 355 ? 13.398 5.133 -7.371 1 97.38 355 ILE A O 1
ATOM 2802 N N . GLU A 1 356 ? 13.656 4.695 -9.57 1 98.12 356 GLU A N 1
ATOM 2803 C CA . GLU A 1 356 ? 13.086 5.969 -9.992 1 98.12 356 GLU A CA 1
ATOM 2804 C C . GLU A 1 356 ? 11.617 6.074 -9.609 1 98.12 356 GLU A C 1
ATOM 2806 O O . GLU A 1 356 ? 11.109 7.168 -9.367 1 98.12 356 GLU A O 1
ATOM 2811 N N . ARG A 1 357 ? 10.93 4.926 -9.516 1 98.5 357 ARG A N 1
ATOM 2812 C CA . ARG A 1 357 ? 9.555 4.969 -9.031 1 98.5 357 ARG A CA 1
ATOM 2813 C C . ARG A 1 357 ? 9.5 5.445 -7.582 1 98.5 357 ARG A C 1
ATOM 2815 O O . ARG A 1 357 ? 8.641 6.246 -7.215 1 98.5 357 ARG A O 1
ATOM 2822 N N . ALA A 1 358 ? 10.398 4.934 -6.762 1 98.56 358 ALA A N 1
ATOM 2823 C CA . ALA A 1 358 ? 10.461 5.387 -5.375 1 98.56 358 ALA A CA 1
ATOM 2824 C C . ALA A 1 358 ? 10.742 6.887 -5.301 1 98.56 358 ALA A C 1
ATOM 2826 O O . ALA A 1 358 ? 10.109 7.605 -4.523 1 98.56 358 ALA A O 1
ATOM 2827 N N . GLN A 1 359 ? 11.68 7.285 -6.121 1 98.62 359 GLN A N 1
ATOM 2828 C CA . GLN A 1 359 ? 12.031 8.695 -6.164 1 98.62 359 GLN A CA 1
ATOM 2829 C C . GLN A 1 359 ? 10.859 9.547 -6.637 1 98.62 359 GLN A C 1
ATOM 2831 O O . GLN A 1 359 ? 10.578 10.602 -6.062 1 98.62 359 GLN A O 1
ATOM 2836 N N . MET A 1 360 ? 10.172 9.086 -7.625 1 98.75 360 MET A N 1
ATOM 2837 C CA . MET A 1 360 ? 8.984 9.766 -8.133 1 98.75 360 MET A CA 1
ATOM 2838 C C . MET A 1 360 ? 7.938 9.914 -7.031 1 98.75 360 MET A C 1
ATOM 2840 O O . MET A 1 360 ? 7.359 10.984 -6.859 1 98.75 360 MET A O 1
ATOM 2844 N N . LEU A 1 361 ? 7.715 8.859 -6.309 1 98.75 361 LEU A N 1
ATOM 2845 C CA . LEU A 1 361 ? 6.691 8.844 -5.273 1 98.75 361 LEU A CA 1
ATOM 2846 C C . LEU A 1 361 ? 7.051 9.789 -4.133 1 98.75 361 LEU A C 1
ATOM 2848 O O . LEU A 1 361 ? 6.184 10.469 -3.588 1 98.75 361 LEU A O 1
ATOM 2852 N N . ILE A 1 362 ? 8.289 9.891 -3.781 1 98.56 362 ILE A N 1
ATOM 2853 C CA . ILE A 1 362 ? 8.742 10.805 -2.736 1 98.56 362 ILE A CA 1
ATOM 2854 C C . ILE A 1 362 ? 8.555 12.242 -3.197 1 98.56 362 ILE A C 1
ATOM 2856 O O . ILE A 1 362 ? 8.047 13.086 -2.451 1 98.56 362 ILE A O 1
ATOM 2860 N N . LEU A 1 363 ? 8.977 12.484 -4.418 1 98.38 363 LEU A N 1
ATOM 2861 C CA . LEU A 1 363 ? 8.844 13.836 -4.953 1 98.38 363 LEU A CA 1
ATOM 2862 C C . LEU A 1 363 ? 7.379 14.234 -5.074 1 98.38 363 LEU A C 1
ATOM 2864 O O . LEU A 1 363 ? 7.016 15.375 -4.777 1 98.38 363 LEU A O 1
ATOM 2868 N N . LEU A 1 364 ? 6.613 13.305 -5.492 1 98 364 LEU A N 1
ATOM 2869 C CA . LEU A 1 364 ? 5.184 13.57 -5.613 1 98 364 LEU A CA 1
ATOM 2870 C C . LEU A 1 364 ? 4.555 13.812 -4.246 1 98 364 LEU A C 1
ATOM 2872 O O . LEU A 1 364 ? 3.721 14.703 -4.09 1 98 364 LEU A O 1
ATOM 2876 N N . PHE A 1 365 ? 4.91 13.008 -3.281 1 96.69 365 PHE A N 1
ATOM 2877 C CA . PHE A 1 365 ? 4.449 13.188 -1.909 1 96.69 365 PHE A CA 1
ATOM 2878 C C . PHE A 1 365 ? 4.793 14.586 -1.402 1 96.69 365 PHE A C 1
ATOM 2880 O O . PHE A 1 365 ? 3.943 15.273 -0.829 1 96.69 365 PHE A O 1
ATOM 2887 N N . TYR A 1 366 ? 6.02 14.969 -1.668 1 95.38 366 TYR A N 1
ATOM 2888 C CA . TYR A 1 366 ? 6.496 16.266 -1.225 1 95.38 366 TYR A CA 1
ATOM 2889 C C . TYR A 1 366 ? 5.734 17.391 -1.914 1 95.38 366 TYR A C 1
ATOM 2891 O O . TYR A 1 366 ? 5.344 18.375 -1.272 1 95.38 366 TYR A O 1
ATOM 2899 N N . HIS A 1 367 ? 5.52 17.25 -3.146 1 95 367 HIS A N 1
ATOM 2900 C CA . HIS A 1 367 ? 4.754 18.25 -3.891 1 95 367 HIS A CA 1
ATOM 2901 C C . HIS A 1 367 ? 3.35 18.391 -3.318 1 95 367 HIS A C 1
ATOM 2903 O O . HIS A 1 367 ? 2.865 19.516 -3.143 1 95 367 HIS A O 1
ATOM 2909 N N . ARG A 1 368 ? 2.723 17.281 -3.035 1 93.25 368 ARG A N 1
ATOM 2910 C CA . ARG A 1 368 ? 1.366 17.312 -2.5 1 93.25 368 ARG A CA 1
ATOM 2911 C C . ARG A 1 368 ? 1.354 17.875 -1.082 1 93.25 368 ARG A C 1
ATOM 2913 O O . ARG A 1 368 ? 0.403 18.562 -0.687 1 93.25 368 ARG A O 1
ATOM 2920 N N . GLU A 1 369 ? 2.303 17.562 -0.358 1 90.88 369 GLU A N 1
ATOM 2921 C CA . GLU A 1 369 ? 2.395 18.047 1.014 1 90.88 369 GLU A CA 1
ATOM 2922 C C . GLU A 1 369 ? 2.506 19.578 1.05 1 90.88 369 GLU A C 1
ATOM 2924 O O . GLU A 1 369 ? 1.925 20.219 1.921 1 90.88 369 GLU A O 1
ATOM 2929 N N . ILE A 1 370 ? 3.195 20.109 0.074 1 88.56 370 ILE A N 1
ATOM 2930 C CA . ILE A 1 370 ? 3.469 21.547 0.087 1 88.56 370 ILE A CA 1
ATOM 2931 C C . ILE A 1 370 ? 2.314 22.297 -0.575 1 88.56 370 ILE A C 1
ATOM 2933 O O . ILE A 1 370 ? 1.96 23.406 -0.152 1 88.56 370 ILE A O 1
ATOM 2937 N N . TYR A 1 371 ? 1.687 21.688 -1.539 1 86.75 371 TYR A N 1
ATOM 2938 C CA . TYR A 1 371 ? 0.743 22.469 -2.324 1 86.75 371 TYR A CA 1
ATOM 2939 C C . TYR A 1 371 ? -0.674 21.938 -2.178 1 86.75 371 TYR A C 1
ATOM 2941 O O . TYR A 1 371 ? -1.644 22.625 -2.514 1 86.75 371 TYR A O 1
ATOM 2949 N N . ALA A 1 372 ? -0.751 20.703 -1.59 1 82.94 372 ALA A N 1
ATOM 2950 C CA . ALA A 1 372 ? -2.086 20.109 -1.592 1 82.94 372 ALA A CA 1
ATOM 2951 C C . ALA A 1 372 ? -2.316 19.281 -0.338 1 82.94 372 ALA A C 1
ATOM 2953 O O . ALA A 1 372 ? -2.941 18.219 -0.399 1 82.94 372 ALA A O 1
ATOM 2954 N N . PHE A 1 373 ? -1.79 19.562 0.911 1 78.19 373 PHE A N 1
ATOM 2955 C CA . PHE A 1 373 ? -1.849 18.781 2.141 1 78.19 373 PHE A CA 1
ATOM 2956 C C . PHE A 1 373 ? -3.258 18.797 2.721 1 78.19 373 PHE A C 1
ATOM 2958 O O . PHE A 1 373 ? -3.637 17.875 3.457 1 78.19 373 PHE A O 1
ATOM 2965 N N . GLY A 1 374 ? -4.289 18.75 2.328 1 74.62 374 GLY A N 1
ATOM 2966 C CA . GLY A 1 374 ? -5.676 18.781 2.762 1 74.62 374 GLY A CA 1
ATOM 2967 C C . GLY A 1 374 ? -5.832 18.938 4.262 1 74.62 374 GLY A C 1
ATOM 2968 O O . GLY A 1 374 ? -6.953 18.969 4.773 1 74.62 374 GLY A O 1
ATOM 2969 N N . GLY A 1 375 ? -4.902 19 5.199 1 75.94 375 GLY A N 1
ATOM 2970 C CA . GLY A 1 375 ? -4.98 19.344 6.613 1 75.94 375 GLY A CA 1
ATOM 2971 C C . GLY A 1 375 ? -4.836 18.141 7.527 1 75.94 375 GLY A C 1
ATOM 2972 O O . GLY A 1 375 ? -4.457 18.281 8.688 1 75.94 375 GLY A O 1
ATOM 2973 N N . ASP A 1 376 ? -5.219 16.953 7.082 1 84.81 376 ASP A N 1
ATOM 2974 C CA . ASP A 1 376 ? -5.176 15.82 8.008 1 84.81 376 ASP A CA 1
ATOM 2975 C C . ASP A 1 376 ? -4.336 14.68 7.441 1 84.81 376 ASP A C 1
ATOM 2977 O O . ASP A 1 376 ? -4.238 13.609 8.047 1 84.81 376 ASP A O 1
ATOM 2981 N N . GLY A 1 377 ? -3.795 14.812 6.344 1 88.06 377 GLY A N 1
ATOM 2982 C CA . GLY A 1 377 ? -2.875 13.828 5.785 1 88.06 377 GLY A CA 1
ATOM 2983 C C . GLY A 1 377 ? -3.574 12.711 5.039 1 88.06 377 GLY A C 1
ATOM 2984 O O . GLY A 1 377 ? -2.922 11.828 4.484 1 88.06 377 GLY A O 1
ATOM 2985 N N . SER A 1 378 ? -4.941 12.695 4.957 1 92.56 378 SER A N 1
ATOM 2986 C CA . SER A 1 378 ? -5.691 11.617 4.32 1 92.56 378 SER A CA 1
ATOM 2987 C C . SER A 1 378 ? -5.395 11.547 2.824 1 92.56 378 SER A C 1
ATOM 2989 O O . SER A 1 378 ? -5.391 10.469 2.236 1 92.56 378 SER A O 1
ATOM 2991 N N . ASP A 1 379 ? -5.031 12.664 2.258 1 93.06 379 ASP A N 1
ATOM 2992 C CA . ASP A 1 379 ? -4.801 12.742 0.819 1 93.06 379 ASP A CA 1
ATOM 2993 C C . ASP A 1 379 ? -3.42 12.195 0.456 1 93.06 379 ASP A C 1
ATOM 2995 O O . ASP A 1 379 ? -3.061 12.141 -0.722 1 93.06 379 ASP A O 1
ATOM 2999 N N . LEU A 1 380 ? -2.662 11.82 1.425 1 95.69 380 LEU A N 1
ATOM 3000 C CA . LEU A 1 380 ? -1.308 11.344 1.167 1 95.69 380 LEU A CA 1
ATOM 3001 C C . LEU A 1 380 ? -1.183 9.859 1.484 1 95.69 380 LEU A C 1
ATOM 3003 O O . LEU A 1 380 ? -0.13 9.258 1.259 1 95.69 380 LEU A O 1
ATOM 3007 N N . VAL A 1 381 ? -2.27 9.227 1.919 1 97.25 381 VAL A N 1
ATOM 3008 C CA . VAL A 1 381 ? -2.256 7.848 2.391 1 97.25 381 VAL A CA 1
ATOM 3009 C C . VAL A 1 381 ? -1.868 6.914 1.247 1 97.25 381 VAL A C 1
ATOM 3011 O O . VAL A 1 381 ? -0.991 6.062 1.402 1 97.25 381 VAL A O 1
ATOM 3014 N N . ASN A 1 382 ? -2.408 7.082 0.086 1 97.25 382 ASN A N 1
ATOM 3015 C CA . ASN A 1 382 ? -2.15 6.199 -1.047 1 97.25 382 ASN A CA 1
ATOM 3016 C C . ASN A 1 382 ? -0.704 6.309 -1.523 1 97.25 382 ASN A C 1
ATOM 3018 O O . ASN A 1 382 ? -0.099 5.309 -1.915 1 97.25 382 ASN A O 1
ATOM 3022 N N . LEU A 1 383 ? -0.189 7.531 -1.514 1 97.88 383 LEU A N 1
ATOM 3023 C CA . LEU A 1 383 ? 1.195 7.719 -1.934 1 97.88 383 LEU A CA 1
ATOM 3024 C C . LEU A 1 383 ? 2.156 7.062 -0.948 1 97.88 383 LEU A C 1
ATOM 3026 O O . LEU A 1 383 ? 3.146 6.449 -1.354 1 97.88 383 LEU A O 1
ATOM 3030 N N . ASN A 1 384 ? 1.845 7.266 0.326 1 97.69 384 ASN A N 1
ATOM 3031 C CA . ASN A 1 384 ? 2.658 6.621 1.351 1 97.69 384 ASN A CA 1
ATOM 3032 C C . ASN A 1 384 ? 2.686 5.105 1.176 1 97.69 384 ASN A C 1
ATOM 3034 O O . ASN A 1 384 ? 3.744 4.484 1.27 1 97.69 384 ASN A O 1
ATOM 3038 N N . GLU A 1 385 ? 1.591 4.523 0.895 1 97.44 385 GLU A N 1
ATOM 3039 C CA . GLU A 1 385 ? 1.493 3.074 0.738 1 97.44 385 GLU A CA 1
ATOM 3040 C C . GLU A 1 385 ? 2.229 2.605 -0.515 1 97.44 385 GLU A C 1
ATOM 3042 O O . GLU A 1 385 ? 2.9 1.571 -0.495 1 97.44 385 GLU A O 1
ATOM 3047 N N . SER A 1 386 ? 2.039 3.311 -1.587 1 98.25 386 SER A N 1
ATOM 3048 C CA . SER A 1 386 ? 2.758 2.973 -2.811 1 98.25 386 SER A CA 1
ATOM 3049 C C . SER A 1 386 ? 4.266 3.031 -2.6 1 98.25 386 SER A C 1
ATOM 3051 O O . SER A 1 386 ? 5.004 2.189 -3.117 1 98.25 386 SER A O 1
ATOM 3053 N N . LEU A 1 387 ? 4.676 4.055 -1.868 1 98.75 387 LEU A N 1
ATOM 3054 C CA . LEU A 1 387 ? 6.098 4.195 -1.573 1 98.75 387 LEU A CA 1
ATOM 3055 C C . LEU A 1 387 ? 6.598 3.027 -0.731 1 98.75 387 LEU A C 1
ATOM 3057 O O . LEU A 1 387 ? 7.645 2.445 -1.028 1 98.75 387 LEU A O 1
ATOM 3061 N N . PHE A 1 388 ? 5.863 2.635 0.291 1 98.31 388 PHE A N 1
ATOM 3062 C CA . PHE A 1 388 ? 6.211 1.51 1.15 1 98.31 388 PHE A CA 1
ATOM 3063 C C . PHE A 1 388 ? 6.383 0.236 0.332 1 98.31 388 PHE A C 1
ATOM 3065 O O . PHE A 1 388 ? 7.387 -0.465 0.471 1 98.31 388 PHE A O 1
ATOM 3072 N N . THR A 1 389 ? 5.418 0.001 -0.528 1 98.06 389 THR A N 1
ATOM 3073 C CA . THR A 1 389 ? 5.453 -1.201 -1.354 1 98.06 389 THR A CA 1
ATOM 3074 C C . THR A 1 389 ? 6.672 -1.192 -2.271 1 98.06 389 THR A C 1
ATOM 3076 O O . THR A 1 389 ? 7.371 -2.201 -2.395 1 98.06 389 THR A O 1
ATOM 3079 N N . THR A 1 390 ? 6.91 -0.076 -2.863 1 98.5 390 THR A N 1
ATOM 3080 C CA . THR A 1 390 ? 8 0.034 -3.826 1 98.5 390 THR A CA 1
ATOM 3081 C C . THR A 1 390 ? 9.344 -0.188 -3.146 1 98.5 390 THR A C 1
ATOM 3083 O O . THR A 1 390 ? 10.141 -1.02 -3.588 1 98.5 390 THR A O 1
ATOM 3086 N N . VAL A 1 391 ? 9.602 0.474 -2.051 1 98.56 391 VAL A N 1
ATOM 3087 C CA . VAL A 1 391 ? 10.93 0.447 -1.44 1 98.56 391 VAL A CA 1
ATOM 3088 C C . VAL A 1 391 ? 11.188 -0.925 -0.822 1 98.56 391 VAL A C 1
ATOM 3090 O O . VAL A 1 391 ? 12.32 -1.418 -0.835 1 98.56 391 VAL A O 1
ATOM 3093 N N . THR A 1 392 ? 10.188 -1.544 -0.272 1 97.94 392 THR A N 1
ATOM 3094 C CA . THR A 1 392 ? 10.391 -2.85 0.346 1 97.94 392 THR A CA 1
ATOM 3095 C C . THR A 1 392 ? 10.5 -3.939 -0.716 1 97.94 392 THR A C 1
ATOM 3097 O O . THR A 1 392 ? 11.219 -4.922 -0.529 1 97.94 392 THR A O 1
ATOM 3100 N N . THR A 1 393 ? 9.789 -3.785 -1.832 1 98.06 393 THR A N 1
ATOM 3101 C CA . THR A 1 393 ? 9.914 -4.746 -2.922 1 98.06 393 THR A CA 1
ATOM 3102 C C . THR A 1 393 ? 11.281 -4.637 -3.588 1 98.06 393 THR A C 1
ATOM 3104 O O . THR A 1 393 ? 11.852 -5.641 -4.02 1 98.06 393 THR A O 1
ATOM 3107 N N . LEU A 1 394 ? 11.812 -3.418 -3.635 1 97.75 394 LEU A N 1
ATOM 3108 C CA . LEU A 1 394 ? 13.148 -3.207 -4.18 1 97.75 394 LEU A CA 1
ATOM 3109 C C . LEU A 1 394 ? 14.211 -3.807 -3.262 1 97.75 394 LEU A C 1
ATOM 3111 O O . LEU A 1 394 ? 15.328 -4.09 -3.701 1 97.75 394 LEU 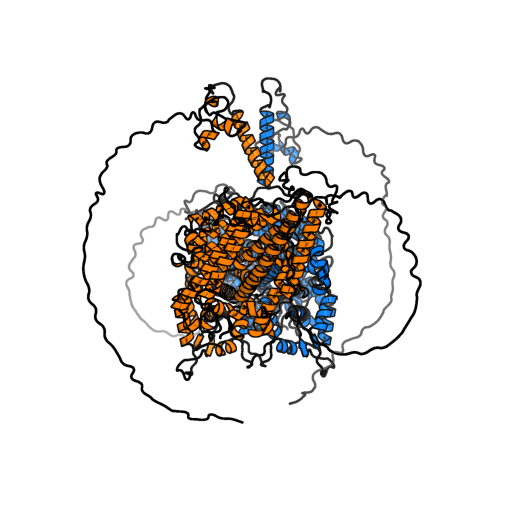A O 1
ATOM 3115 N N . GLY A 1 395 ? 13.93 -3.961 -2.012 1 97.06 395 GLY A N 1
ATOM 3116 C CA . GLY A 1 395 ? 14.867 -4.52 -1.049 1 97.06 395 GLY A CA 1
ATOM 3117 C C . GLY A 1 395 ? 15.727 -3.473 -0.376 1 97.06 395 GLY A C 1
ATOM 3118 O O . GLY A 1 395 ? 16.828 -3.773 0.084 1 97.06 395 GLY A O 1
ATOM 3119 N N . LEU A 1 396 ? 15.219 -2.23 -0.292 1 97.5 396 LEU A N 1
ATOM 3120 C CA . LEU A 1 396 ? 16.047 -1.142 0.223 1 97.5 396 LEU A CA 1
ATOM 3121 C C . LEU A 1 396 ? 16.156 -1.219 1.741 1 97.5 396 LEU A C 1
ATOM 3123 O O . LEU A 1 396 ? 17 -0.552 2.34 1 97.5 396 LEU A O 1
ATOM 3127 N N . HIS A 1 397 ? 15.336 -1.988 2.406 1 96.5 397 HIS A N 1
ATOM 3128 C CA . HIS A 1 397 ? 15.422 -2.141 3.854 1 96.5 397 HIS A CA 1
ATOM 3129 C C . HIS A 1 397 ? 16.578 -3.064 4.238 1 96.5 397 HIS A C 1
ATOM 3131 O O . HIS A 1 397 ? 16.938 -3.146 5.414 1 96.5 397 HIS A O 1
ATOM 3137 N N . LEU A 1 398 ? 17.109 -3.76 3.24 1 95.81 398 LEU A N 1
ATOM 3138 C CA . LEU A 1 398 ? 18.25 -4.656 3.471 1 95.81 398 LEU A CA 1
ATOM 3139 C C . LEU A 1 398 ? 19.562 -3.885 3.486 1 95.81 398 LEU A C 1
ATOM 3141 O O . LEU A 1 398 ? 19.562 -2.654 3.57 1 95.81 398 LEU A O 1
ATOM 3145 N N . ASP A 1 399 ? 20.688 -4.648 3.49 1 95.12 399 ASP A N 1
ATOM 3146 C CA . ASP A 1 399 ? 22.016 -4.02 3.438 1 95.12 399 ASP A CA 1
ATOM 3147 C C . ASP A 1 399 ? 22.266 -3.402 2.064 1 95.12 399 ASP A C 1
ATOM 3149 O O . ASP A 1 399 ? 22.812 -4.062 1.173 1 95.12 399 ASP A O 1
ATOM 3153 N N . ILE A 1 400 ? 22 -2.146 1.992 1 96.81 400 ILE A N 1
ATOM 3154 C CA . ILE A 1 400 ? 22.031 -1.436 0.72 1 96.81 400 ILE A CA 1
ATOM 3155 C C . ILE A 1 400 ? 23.453 -1.454 0.16 1 96.81 400 ILE A C 1
ATOM 3157 O O . ILE A 1 400 ? 23.656 -1.694 -1.032 1 96.81 400 ILE A O 1
ATOM 3161 N N . ARG A 1 401 ? 24.438 -1.199 0.908 1 95.5 401 ARG A N 1
ATOM 3162 C CA . ARG A 1 401 ? 25.812 -1.063 0.453 1 95.5 401 ARG A CA 1
ATOM 3163 C C . ARG A 1 401 ? 26.328 -2.375 -0.126 1 95.5 401 ARG A C 1
ATOM 3165 O O . ARG A 1 401 ? 27.062 -2.377 -1.116 1 95.5 401 ARG A O 1
ATOM 3172 N N . ASN A 1 402 ? 25.875 -3.434 0.417 1 94.38 402 ASN A N 1
ATOM 3173 C CA . ASN A 1 402 ? 26.344 -4.727 -0.073 1 94.38 402 ASN A CA 1
ATOM 3174 C C . ASN A 1 402 ? 25.469 -5.242 -1.216 1 94.38 402 ASN A C 1
ATOM 3176 O O . ASN A 1 402 ? 25.984 -5.801 -2.188 1 94.38 402 ASN A O 1
ATOM 3180 N N . ASN A 1 403 ? 24.234 -5.051 -1.139 1 94.38 403 ASN A N 1
ATOM 3181 C CA . ASN A 1 403 ? 23.297 -5.656 -2.084 1 94.38 403 ASN A CA 1
ATOM 3182 C C . ASN A 1 403 ? 23.25 -4.879 -3.398 1 94.38 403 ASN A C 1
ATOM 3184 O O . ASN A 1 403 ? 22.906 -5.434 -4.441 1 94.38 403 ASN A O 1
ATOM 3188 N N . PHE A 1 404 ? 23.625 -3.574 -3.35 1 95.69 404 PHE A N 1
ATOM 3189 C CA . PHE A 1 404 ? 23.438 -2.764 -4.547 1 95.69 404 PHE A CA 1
ATOM 3190 C C . PHE A 1 404 ? 24.766 -2.178 -5.016 1 95.69 404 PHE A C 1
ATOM 3192 O O . PHE A 1 404 ? 24.781 -1.246 -5.82 1 95.69 404 PHE A O 1
ATOM 3199 N N . LYS A 1 405 ? 25.828 -2.65 -4.555 1 94.25 405 LYS A N 1
ATOM 3200 C CA . LYS A 1 405 ? 27.156 -2.154 -4.906 1 94.25 405 LYS A CA 1
ATOM 3201 C C . LYS A 1 405 ? 27.375 -2.193 -6.414 1 94.25 405 LYS A C 1
ATOM 3203 O O . LYS A 1 405 ? 27.891 -1.235 -7 1 94.25 405 LYS A O 1
ATOM 3208 N N . SER A 1 406 ? 26.969 -3.207 -7.074 1 91.5 406 SER A N 1
ATOM 3209 C CA . SER A 1 406 ? 27.203 -3.396 -8.5 1 91.5 406 SER A CA 1
ATOM 3210 C C . SER A 1 406 ? 26.109 -2.73 -9.336 1 91.5 406 SER A C 1
ATOM 3212 O O . SER A 1 406 ? 26.188 -2.705 -10.562 1 91.5 406 SER A O 1
ATOM 3214 N N . GLN A 1 407 ? 25.156 -2.16 -8.672 1 93.56 407 GLN A N 1
ATOM 3215 C CA . GLN A 1 407 ? 24 -1.63 -9.391 1 93.56 407 GLN A CA 1
ATOM 3216 C C . GLN A 1 407 ? 24.062 -0.108 -9.484 1 93.56 407 GLN A C 1
ATOM 3218 O O . GLN A 1 407 ? 23.141 0.525 -10 1 93.56 407 GLN A O 1
ATOM 3223 N N . GLN A 1 408 ? 25.078 0.507 -9.094 1 93.31 408 GLN A N 1
ATOM 3224 C CA . GLN A 1 408 ? 25.203 1.957 -8.984 1 93.31 408 GLN A CA 1
ATOM 3225 C C . GLN A 1 408 ? 25.062 2.627 -10.344 1 93.31 408 GLN A C 1
ATOM 3227 O O . GLN A 1 408 ? 24.516 3.727 -10.453 1 93.31 408 GLN A O 1
ATOM 3232 N N . LYS A 1 409 ? 25.484 1.972 -11.359 1 89.75 409 LYS A N 1
ATOM 3233 C CA . LYS A 1 409 ? 25.406 2.523 -12.711 1 89.75 409 LYS A CA 1
ATOM 3234 C C . LYS A 1 409 ? 23.953 2.695 -13.148 1 89.75 409 LYS A C 1
ATOM 3236 O O . LYS A 1 409 ? 23.641 3.615 -13.906 1 89.75 409 LYS A O 1
ATOM 3241 N N . TYR A 1 410 ? 23.156 1.899 -12.609 1 91.06 410 TYR A N 1
ATOM 3242 C CA . TYR A 1 410 ? 21.766 1.876 -13.062 1 91.06 410 TYR A CA 1
ATOM 3243 C C . TYR A 1 410 ? 20.859 2.596 -12.078 1 91.06 410 TYR A C 1
ATOM 3245 O O . TYR A 1 410 ? 19.906 3.268 -12.477 1 91.06 410 TYR A O 1
ATOM 3253 N N . MET A 1 411 ? 21.203 2.506 -10.797 1 95 411 MET A N 1
ATOM 3254 C CA . MET A 1 411 ? 20.266 2.951 -9.781 1 95 411 MET A CA 1
ATOM 3255 C C . MET A 1 411 ? 20.719 4.27 -9.156 1 95 411 MET A C 1
ATOM 3257 O O . MET A 1 411 ? 19.922 4.949 -8.5 1 95 411 MET A O 1
ATOM 3261 N N . GLY A 1 412 ? 21.906 4.719 -9.391 1 94.88 412 GLY A N 1
ATOM 3262 C CA . GLY A 1 412 ? 22.484 5.875 -8.719 1 94.88 412 GLY A CA 1
ATOM 3263 C C . GLY A 1 412 ? 23.438 5.504 -7.598 1 94.88 412 GLY A C 1
ATOM 3264 O O . GLY A 1 412 ? 23.641 4.32 -7.312 1 94.88 412 GLY A O 1
ATOM 3265 N N . CYS A 1 413 ? 24.047 6.48 -6.984 1 96.44 413 CYS A N 1
ATOM 3266 C CA . CYS A 1 413 ? 25.031 6.238 -5.941 1 96.44 413 CYS A CA 1
ATOM 3267 C C . CYS A 1 413 ? 24.375 5.633 -4.703 1 96.44 413 CYS A C 1
ATOM 3269 O O . CYS A 1 413 ? 23.172 5.809 -4.48 1 96.44 413 CYS A O 1
ATOM 3271 N N . LEU A 1 414 ? 25.172 4.934 -3.898 1 97.31 414 LEU A N 1
ATOM 3272 C CA . LEU A 1 414 ? 24.656 4.219 -2.732 1 97.31 414 LEU A CA 1
ATOM 3273 C C . LEU A 1 414 ? 24.062 5.188 -1.72 1 97.31 414 LEU A C 1
ATOM 3275 O O . LEU A 1 414 ? 23.062 4.867 -1.067 1 97.31 414 LEU A O 1
ATOM 3279 N N . GLU A 1 415 ? 24.578 6.355 -1.641 1 96.5 415 GLU A N 1
ATOM 3280 C CA . GLU A 1 415 ? 24.078 7.359 -0.71 1 96.5 415 GLU A CA 1
ATOM 3281 C C . GLU A 1 415 ? 22.656 7.785 -1.075 1 96.5 415 GLU A C 1
ATOM 3283 O O . GLU A 1 415 ? 21.812 7.969 -0.195 1 96.5 415 GLU A O 1
ATOM 3288 N N . SER A 1 416 ? 22.438 7.973 -2.314 1 97.25 416 SER A N 1
ATOM 3289 C CA . SER A 1 416 ? 21.094 8.344 -2.754 1 97.25 416 SER A CA 1
ATOM 3290 C C . SER A 1 416 ? 20.094 7.25 -2.438 1 97.25 416 SER A C 1
ATOM 3292 O O . SER A 1 416 ? 18.938 7.535 -2.078 1 97.25 416 SER A O 1
ATOM 3294 N N . LEU A 1 417 ? 20.531 5.984 -2.562 1 97.94 417 LEU A N 1
ATOM 3295 C CA . LEU A 1 417 ? 19.672 4.863 -2.238 1 97.94 417 LEU A CA 1
ATOM 3296 C C . LEU A 1 417 ? 19.344 4.832 -0.746 1 97.94 417 LEU A C 1
ATOM 3298 O O . LEU A 1 417 ? 18.203 4.594 -0.353 1 97.94 417 LEU A O 1
ATOM 3302 N N . GLU A 1 418 ? 20.344 5.074 0.033 1 97.81 418 GLU A N 1
ATOM 3303 C CA . GLU A 1 418 ? 20.141 5.148 1.479 1 97.81 418 GLU A CA 1
ATOM 3304 C C . GLU A 1 418 ? 19.203 6.281 1.853 1 97.81 418 GLU A C 1
ATOM 3306 O O . GLU A 1 418 ? 18.359 6.125 2.74 1 97.81 418 GLU A O 1
ATOM 3311 N N . ASN A 1 419 ? 19.328 7.344 1.174 1 97.75 419 ASN A N 1
ATOM 3312 C CA . ASN A 1 419 ? 18.484 8.5 1.445 1 97.75 419 ASN A CA 1
ATOM 3313 C C . ASN A 1 419 ? 17.031 8.234 1.042 1 97.75 419 ASN A C 1
ATOM 3315 O O . ASN A 1 419 ? 16.109 8.734 1.684 1 97.75 419 ASN A O 1
ATOM 3319 N N . VAL A 1 420 ? 16.844 7.496 -0.029 1 98.56 420 VAL A N 1
ATOM 3320 C CA . VAL A 1 420 ? 15.5 7.113 -0.433 1 98.56 420 VAL A CA 1
ATOM 3321 C C . VAL A 1 420 ? 14.844 6.273 0.662 1 98.56 420 VAL A C 1
ATOM 3323 O O . VAL A 1 420 ? 13.695 6.512 1.036 1 98.56 420 VAL A O 1
ATOM 3326 N N . TRP A 1 421 ? 15.57 5.309 1.185 1 98.44 421 TRP A N 1
ATOM 3327 C CA . TRP A 1 421 ? 15.062 4.469 2.264 1 98.44 421 TRP A CA 1
ATOM 3328 C C . TRP A 1 421 ? 14.773 5.297 3.51 1 98.44 421 TRP A C 1
ATOM 3330 O O . TRP A 1 421 ? 13.719 5.148 4.129 1 98.44 421 TRP A O 1
ATOM 3340 N N . PHE A 1 422 ? 15.633 6.219 3.828 1 97.75 422 PHE A N 1
ATOM 3341 C CA . PHE A 1 422 ? 15.477 7.094 4.984 1 97.75 422 PHE A CA 1
ATOM 3342 C C . PHE A 1 422 ? 14.219 7.945 4.848 1 97.75 422 PHE A C 1
ATOM 3344 O O . PHE A 1 422 ? 13.438 8.062 5.797 1 97.75 422 PHE A O 1
ATOM 3351 N N . MET A 1 423 ? 14.008 8.453 3.658 1 98.19 423 MET A N 1
ATOM 3352 C CA . MET A 1 423 ? 12.844 9.297 3.424 1 98.19 423 MET A CA 1
ATOM 3353 C C . MET A 1 423 ? 11.555 8.484 3.514 1 98.19 423 MET A C 1
ATOM 3355 O O . MET A 1 423 ? 10.531 8.984 3.979 1 98.19 423 MET A O 1
ATOM 3359 N N . ALA A 1 424 ? 11.648 7.27 3.031 1 98.69 424 ALA A N 1
ATOM 3360 C CA . ALA A 1 424 ? 10.477 6.402 3.143 1 98.69 424 ALA A CA 1
ATOM 3361 C C . ALA A 1 424 ? 10.094 6.18 4.602 1 98.69 424 ALA A C 1
ATOM 3363 O O . ALA A 1 424 ? 8.914 6.176 4.949 1 98.69 424 ALA A O 1
ATOM 3364 N N . ILE A 1 425 ? 11.07 6.004 5.449 1 98.31 425 ILE A N 1
ATOM 3365 C CA . ILE A 1 425 ? 10.844 5.816 6.879 1 98.31 425 ILE A CA 1
ATOM 3366 C C . ILE A 1 425 ? 10.203 7.066 7.473 1 98.31 425 ILE A C 1
ATOM 3368 O O . ILE A 1 425 ? 9.242 6.977 8.242 1 98.31 425 ILE A O 1
ATOM 3372 N N . LEU A 1 426 ? 10.695 8.18 7.047 1 97.56 426 LEU A N 1
ATOM 3373 C CA . LEU A 1 426 ? 10.188 9.453 7.555 1 97.56 426 LEU A CA 1
ATOM 3374 C C . LEU A 1 426 ? 8.734 9.664 7.133 1 97.56 426 LEU A C 1
ATOM 3376 O O . LEU A 1 426 ? 7.898 10.055 7.945 1 97.56 426 LEU A O 1
ATOM 3380 N N . ILE A 1 427 ? 8.445 9.438 5.91 1 97.44 427 ILE A N 1
ATOM 3381 C CA . ILE A 1 427 ? 7.105 9.641 5.363 1 97.44 427 ILE A CA 1
ATOM 3382 C C . ILE A 1 427 ? 6.121 8.688 6.043 1 97.44 427 ILE A C 1
ATOM 3384 O O . ILE A 1 427 ? 5.008 9.078 6.398 1 97.44 427 ILE A O 1
ATOM 3388 N N . ASP A 1 428 ? 6.562 7.473 6.254 1 97.88 428 ASP A N 1
ATOM 3389 C CA . ASP A 1 428 ? 5.727 6.488 6.938 1 97.88 428 ASP A CA 1
ATOM 3390 C C . ASP A 1 428 ? 5.41 6.938 8.359 1 97.88 428 ASP A C 1
ATOM 3392 O O . ASP A 1 428 ? 4.27 6.816 8.812 1 97.88 428 ASP A O 1
ATOM 3396 N N . TYR A 1 429 ? 6.367 7.422 9.023 1 97.31 429 TYR A N 1
ATOM 3397 C CA . TYR A 1 429 ? 6.191 7.914 10.383 1 97.31 429 TYR A CA 1
ATOM 3398 C C . TYR A 1 429 ? 5.176 9.047 10.43 1 97.31 429 TYR A C 1
ATOM 3400 O O . TYR A 1 429 ? 4.258 9.039 11.25 1 97.31 429 TYR A O 1
ATOM 3408 N N . ASN A 1 430 ? 5.344 9.977 9.562 1 95.62 430 ASN A N 1
ATOM 3409 C CA . ASN A 1 430 ? 4.473 11.148 9.547 1 95.62 430 ASN A CA 1
ATOM 3410 C C . ASN A 1 430 ? 3.023 10.758 9.258 1 95.62 430 ASN A C 1
ATOM 3412 O O . ASN A 1 430 ? 2.105 11.234 9.93 1 95.62 430 ASN A O 1
ATOM 3416 N N . ASN A 1 431 ? 2.887 9.961 8.328 1 95.19 431 ASN A N 1
ATOM 3417 C CA . ASN A 1 431 ? 1.533 9.547 7.973 1 95.19 431 ASN A CA 1
ATOM 3418 C C . ASN A 1 431 ? 0.873 8.758 9.102 1 95.19 431 ASN A C 1
ATOM 3420 O O . ASN A 1 431 ? -0.329 8.898 9.336 1 95.19 431 ASN A O 1
ATOM 3424 N N . SER A 1 432 ? 1.651 7.902 9.719 1 96.69 432 SER A N 1
ATOM 3425 C CA . SER A 1 432 ? 1.14 7.152 10.859 1 96.69 432 SER A CA 1
ATOM 3426 C C . SER A 1 432 ? 0.642 8.086 11.961 1 96.69 432 SER A C 1
ATOM 3428 O O . SER A 1 432 ? -0.436 7.875 12.516 1 96.69 432 SER A O 1
ATOM 3430 N N . CYS A 1 433 ? 1.299 9.156 12.188 1 95.56 433 CYS A N 1
ATOM 3431 C CA . CYS A 1 433 ? 0.952 10.109 13.242 1 95.56 433 CYS A CA 1
ATOM 3432 C C . CYS A 1 433 ? -0.283 10.914 12.859 1 95.56 433 CYS A C 1
ATOM 3434 O O . CYS A 1 433 ? -1.142 11.18 13.703 1 95.56 433 CYS A O 1
ATOM 3436 N N . HIS A 1 434 ? -0.378 11.25 11.633 1 93.94 434 HIS A N 1
ATOM 3437 C CA . HIS A 1 434 ? -1.458 12.117 11.188 1 93.94 434 HIS A CA 1
ATOM 3438 C C . HIS A 1 434 ? -2.777 11.359 11.094 1 93.94 434 HIS A C 1
ATOM 3440 O O . HIS A 1 434 ? -3.814 11.852 11.547 1 93.94 434 HIS A O 1
ATOM 3446 N N . ILE A 1 435 ? -2.723 10.227 10.555 1 95.25 435 ILE A N 1
ATOM 3447 C CA . ILE A 1 435 ? -3.938 9.461 10.289 1 95.25 435 ILE A CA 1
ATOM 3448 C C . ILE A 1 435 ? -4.273 8.602 11.5 1 95.25 435 ILE A C 1
ATOM 3450 O O . ILE A 1 435 ? -5.441 8.266 11.727 1 95.25 435 ILE A O 1
ATOM 3454 N N . GLY A 1 436 ? -3.27 8.312 12.281 1 95.56 436 GLY A N 1
ATOM 3455 C CA . GLY A 1 436 ? -3.477 7.43 13.422 1 95.56 436 GLY A CA 1
ATOM 3456 C C . GLY A 1 436 ? -3.557 5.965 13.039 1 95.56 436 GLY A C 1
ATOM 3457 O O . GLY A 1 436 ? -4.48 5.262 13.453 1 95.56 436 GLY A O 1
ATOM 3458 N N . ARG A 1 437 ? -2.6 5.547 12.234 1 95.44 437 ARG A N 1
ATOM 3459 C CA . ARG A 1 437 ? -2.5 4.152 11.82 1 95.44 437 ARG A CA 1
ATOM 3460 C C . ARG A 1 437 ? -1.151 3.561 12.211 1 95.44 437 ARG A C 1
ATOM 3462 O O . ARG A 1 437 ? -0.181 4.293 12.414 1 95.44 437 ARG A O 1
ATOM 3469 N N . PRO A 1 438 ? -1.12 2.221 12.32 1 95.94 438 PRO A N 1
ATOM 3470 C CA . PRO A 1 438 ? 0.182 1.609 12.602 1 95.94 438 PRO A CA 1
ATOM 3471 C C . PRO A 1 438 ? 1.201 1.86 11.492 1 95.94 438 PRO A C 1
ATOM 3473 O O . PRO A 1 438 ? 0.824 2.029 10.328 1 95.94 438 PRO A O 1
ATOM 3476 N N . LEU A 1 439 ? 2.434 1.849 11.93 1 97.31 439 LEU A N 1
ATOM 3477 C CA . LEU A 1 439 ? 3.518 1.976 10.961 1 97.31 439 LEU A CA 1
ATOM 3478 C C . LEU A 1 439 ? 3.482 0.832 9.953 1 97.31 439 LEU A C 1
ATOM 3480 O O . LEU A 1 439 ? 3.297 -0.328 10.328 1 97.31 439 LEU A O 1
ATOM 3484 N N . LEU A 1 440 ? 3.604 1.168 8.672 1 97.44 440 LEU A N 1
ATOM 3485 C CA . LEU A 1 440 ? 3.758 0.143 7.648 1 97.44 440 LEU A CA 1
ATOM 3486 C C . LEU A 1 440 ? 5.121 -0.531 7.754 1 97.44 440 LEU A C 1
ATOM 3488 O O . LEU A 1 440 ? 5.227 -1.753 7.625 1 97.44 440 LEU A O 1
ATOM 3492 N N . ILE A 1 441 ? 6.141 0.364 7.863 1 97.69 441 ILE A N 1
ATOM 3493 C CA . ILE A 1 441 ? 7.492 -0.137 8.086 1 97.69 441 ILE A CA 1
ATOM 3494 C C . ILE A 1 441 ? 7.648 -0.563 9.547 1 97.69 441 ILE A C 1
ATOM 3496 O O . ILE A 1 441 ? 8.109 0.219 10.383 1 97.69 441 ILE A O 1
ATOM 3500 N N . ASP A 1 442 ? 7.383 -1.762 9.781 1 94.44 442 ASP A N 1
ATOM 3501 C CA . ASP A 1 442 ? 7.383 -2.287 11.141 1 94.44 442 ASP A CA 1
ATOM 3502 C C . ASP A 1 442 ? 8.734 -2.902 11.492 1 94.44 442 ASP A C 1
ATOM 3504 O O . ASP A 1 442 ? 9.734 -2.629 10.828 1 94.44 442 ASP A O 1
ATOM 3508 N N . LYS A 1 443 ? 8.758 -3.688 12.445 1 90.88 443 LYS A N 1
ATOM 3509 C CA . LYS A 1 443 ? 10 -4.227 12.992 1 90.88 443 LYS A CA 1
ATOM 3510 C C . LYS A 1 443 ? 10.648 -5.203 12.016 1 90.88 443 LYS A C 1
ATOM 3512 O O . LYS A 1 443 ? 11.867 -5.395 12.039 1 90.88 443 LYS A O 1
ATOM 3517 N N . PHE A 1 444 ? 9.883 -5.785 11.211 1 92.88 444 PHE A N 1
ATOM 3518 C CA . PHE A 1 444 ? 10.453 -6.715 10.234 1 92.88 444 PHE A CA 1
ATOM 3519 C C . PHE A 1 444 ? 11.352 -5.98 9.25 1 92.88 444 PHE A C 1
ATOM 3521 O O . PHE A 1 444 ? 12.438 -6.461 8.922 1 92.88 444 PHE A O 1
ATOM 3528 N N . PHE A 1 445 ? 10.93 -4.871 8.82 1 95.56 445 PHE A N 1
ATOM 3529 C CA . PHE A 1 445 ? 11.641 -4.152 7.773 1 95.56 445 PHE A CA 1
ATOM 3530 C C . PHE A 1 445 ? 12.727 -3.262 8.367 1 95.56 445 PHE A C 1
ATOM 3532 O O . PHE A 1 445 ? 13.68 -2.895 7.676 1 95.56 445 PHE A O 1
ATOM 3539 N N . LEU A 1 446 ? 12.469 -2.848 9.555 1 94.75 446 LEU A N 1
ATOM 3540 C CA . LEU A 1 446 ? 13.414 -1.952 10.203 1 94.75 446 LEU A CA 1
ATOM 3541 C C . LEU A 1 446 ? 13.695 -2.404 11.633 1 94.75 446 LEU A C 1
ATOM 3543 O O . LEU A 1 446 ? 12.93 -2.092 12.547 1 94.75 446 LEU A O 1
ATOM 3547 N N . ASP A 1 447 ? 14.719 -3.104 11.727 1 85.5 447 ASP A N 1
ATOM 3548 C CA . ASP A 1 447 ? 15.188 -3.576 13.023 1 85.5 447 ASP A CA 1
ATOM 3549 C C . ASP A 1 447 ? 16.391 -2.771 13.508 1 85.5 447 ASP A C 1
ATOM 3551 O O . ASP A 1 447 ? 17.469 -2.84 12.906 1 85.5 447 ASP A O 1
ATOM 3555 N N . GLU A 1 448 ? 16.219 -2.121 14.516 1 83.5 448 GLU A N 1
ATOM 3556 C CA . GLU A 1 448 ? 17.25 -1.218 15.031 1 83.5 448 GLU A CA 1
ATOM 3557 C C . GLU A 1 448 ? 18.469 -1.993 15.523 1 83.5 448 GLU A C 1
ATOM 3559 O O . GLU A 1 448 ? 19.547 -1.431 15.656 1 83.5 448 GLU A O 1
ATOM 3564 N N . LYS A 1 449 ? 18.281 -3.219 15.641 1 80.38 449 LYS A N 1
ATOM 3565 C CA . LYS A 1 449 ? 19.375 -4.043 16.156 1 80.38 449 LYS A CA 1
ATOM 3566 C C . LYS A 1 449 ? 20.312 -4.473 15.047 1 80.38 449 LYS A C 1
ATOM 3568 O O . LYS A 1 449 ? 21.438 -4.906 15.312 1 80.38 449 LYS A O 1
ATOM 3573 N N . GLN A 1 450 ? 19.875 -4.301 13.906 1 85.38 450 GLN A N 1
ATOM 3574 C CA . GLN A 1 450 ? 20.719 -4.684 12.781 1 85.38 450 GLN A CA 1
ATOM 3575 C C . GLN A 1 450 ? 21.844 -3.668 12.562 1 85.38 450 GLN A C 1
ATOM 3577 O O . GLN A 1 450 ? 21.625 -2.463 12.727 1 85.38 450 GLN A O 1
ATOM 3582 N N . ASP A 1 451 ? 22.938 -4.105 12.133 1 83.75 451 ASP A N 1
ATOM 3583 C CA . ASP A 1 451 ? 24.125 -3.266 11.984 1 83.75 451 ASP A CA 1
ATOM 3584 C C . ASP A 1 451 ? 23.938 -2.254 10.852 1 83.75 451 ASP A C 1
ATOM 3586 O O . ASP A 1 451 ? 24.406 -1.118 10.945 1 83.75 451 ASP A O 1
ATOM 3590 N N . TYR A 1 452 ? 23.266 -2.654 9.875 1 89.31 452 TYR A N 1
ATOM 3591 C CA . TYR A 1 452 ? 23.172 -1.782 8.711 1 89.31 452 TYR A CA 1
ATOM 3592 C C . TYR A 1 452 ? 21.922 -0.905 8.797 1 89.31 452 TYR A C 1
ATOM 3594 O O . TYR A 1 452 ? 21.547 -0.269 7.809 1 89.31 452 TYR A O 1
ATOM 3602 N N . CYS A 1 453 ? 21.359 -0.854 9.992 1 93.38 453 CYS A N 1
ATOM 3603 C CA . CYS A 1 453 ? 20.172 -0.015 10.141 1 93.38 453 CYS A CA 1
ATOM 3604 C C . CYS A 1 453 ? 20.5 1.447 9.875 1 93.38 453 CYS A C 1
ATOM 3606 O O . CYS A 1 453 ? 21.375 2.021 10.523 1 93.38 453 CYS A O 1
ATOM 3608 N N . ILE A 1 454 ? 19.734 2.08 9.094 1 95.19 454 ILE A N 1
ATOM 3609 C CA . ILE A 1 454 ? 20.031 3.418 8.594 1 95.19 454 ILE A CA 1
ATOM 3610 C C . ILE A 1 454 ? 19.828 4.445 9.703 1 95.19 454 ILE A C 1
ATOM 3612 O O . ILE A 1 454 ? 20.359 5.559 9.633 1 95.19 454 ILE A O 1
ATOM 3616 N N . LEU A 1 455 ? 19.094 4.086 10.734 1 96.25 455 LEU A N 1
ATOM 3617 C CA . LEU A 1 455 ? 18.781 5.027 11.805 1 96.25 455 LEU A CA 1
ATOM 3618 C C . LEU A 1 455 ? 19.922 5.074 12.828 1 96.25 455 LEU A C 1
ATOM 3620 O O . LEU A 1 455 ? 19.938 5.949 13.703 1 96.25 455 LEU A O 1
ATOM 3624 N N . ASN A 1 456 ? 20.844 4.176 12.656 1 93.5 456 ASN A N 1
ATOM 3625 C CA . ASN A 1 456 ? 22.016 4.207 13.539 1 93.5 456 ASN A CA 1
ATOM 3626 C C . ASN A 1 456 ? 23.016 5.281 13.109 1 93.5 456 ASN A C 1
ATOM 3628 O O . ASN A 1 456 ? 23.844 5.043 12.242 1 93.5 456 ASN A O 1
ATOM 3632 N N . ASP A 1 457 ? 22.875 6.484 13.602 1 93.31 457 ASP A N 1
ATOM 3633 C CA . ASP A 1 457 ? 23.703 7.637 13.266 1 93.31 457 ASP A CA 1
ATOM 3634 C C . ASP A 1 457 ? 23.938 8.523 14.492 1 93.31 457 ASP A C 1
ATOM 3636 O O . ASP A 1 457 ? 22.984 9.078 15.055 1 93.31 457 ASP A O 1
ATOM 3640 N N . GLU A 1 458 ? 25.172 8.727 14.852 1 91.88 458 GLU A N 1
ATOM 3641 C CA . GLU A 1 458 ? 25.484 9.492 16.047 1 91.88 458 GLU A CA 1
ATOM 3642 C C . GLU A 1 458 ? 26 10.883 15.695 1 91.88 458 GLU A C 1
ATOM 3644 O O . GLU A 1 458 ? 26.406 11.641 16.578 1 91.88 458 GLU A O 1
ATOM 3649 N N . SER A 1 459 ? 25.828 11.211 14.453 1 94 459 SER A N 1
ATOM 3650 C CA . SER A 1 459 ? 26.312 12.523 14.023 1 94 459 SER A CA 1
ATOM 3651 C C . SER A 1 459 ? 25.422 13.641 14.57 1 94 459 SER A C 1
ATOM 3653 O O . SER A 1 459 ? 24.234 13.438 14.812 1 94 459 SER A O 1
ATOM 3655 N N . LYS A 1 460 ? 25.984 14.852 14.688 1 92.06 460 LYS A N 1
ATOM 3656 C CA . LYS A 1 460 ? 25.25 16 15.211 1 92.06 460 LYS A CA 1
ATOM 3657 C C . LYS A 1 460 ? 24.609 16.812 14.086 1 92.06 460 LYS A C 1
ATOM 3659 O O . LYS A 1 460 ? 24.016 17.859 14.328 1 92.06 460 LYS A O 1
ATOM 3664 N N . THR A 1 461 ? 24.734 16.281 12.945 1 92.56 461 THR A N 1
ATOM 3665 C CA . THR A 1 461 ? 24.109 16.938 11.805 1 92.56 461 THR A CA 1
ATOM 3666 C C . THR A 1 461 ? 22.578 16.844 11.898 1 92.56 461 THR A C 1
ATOM 3668 O O . THR A 1 461 ? 22.062 16.094 12.727 1 92.56 461 THR A O 1
ATOM 3671 N N . TYR A 1 462 ? 21.906 17.656 11.172 1 93 462 TYR A N 1
ATOM 3672 C CA . TYR A 1 462 ? 20.438 17.594 11.102 1 93 462 TYR A CA 1
ATOM 3673 C C . TYR A 1 462 ? 19.969 16.172 10.852 1 93 462 TYR A C 1
ATOM 3675 O O . TYR A 1 462 ? 19.062 15.68 11.531 1 93 462 TYR A O 1
ATOM 3683 N N . GLU A 1 463 ? 20.625 15.523 9.891 1 93.06 463 GLU A N 1
ATOM 3684 C CA . GLU A 1 463 ? 20.234 14.164 9.531 1 93.06 463 GLU A CA 1
ATOM 3685 C C . GLU A 1 463 ? 20.438 13.203 10.703 1 93.06 463 GLU A C 1
ATOM 3687 O O . GLU A 1 463 ? 19.594 12.336 10.945 1 93.06 463 GLU A O 1
ATOM 3692 N N . GLY A 1 464 ? 21.547 13.328 11.336 1 95.69 464 GLY A N 1
ATOM 3693 C CA . GLY A 1 464 ? 21.812 12.484 12.492 1 95.69 464 GLY A CA 1
ATOM 3694 C C . GLY A 1 464 ? 20.781 12.664 13.594 1 95.69 464 GLY A C 1
ATOM 3695 O O . GLY A 1 464 ? 20.312 11.68 14.18 1 95.69 464 GLY A O 1
ATOM 3696 N N . LYS A 1 465 ? 20.406 13.898 13.898 1 96.75 465 LYS A N 1
ATOM 3697 C CA . LYS A 1 465 ? 19.406 14.188 14.922 1 96.75 465 LYS A CA 1
ATOM 3698 C C . LYS A 1 465 ? 18.047 13.602 14.539 1 96.75 465 LYS A C 1
ATOM 3700 O O . LYS A 1 465 ? 17.344 13.039 15.383 1 96.75 465 LYS A O 1
ATOM 3705 N N . LEU A 1 466 ? 17.703 13.82 13.266 1 97.19 466 LEU A N 1
ATOM 3706 C CA . LEU A 1 466 ? 16.438 13.305 12.773 1 97.19 466 LEU A CA 1
ATOM 3707 C C . LEU A 1 466 ? 16.391 11.781 12.891 1 97.19 466 LEU A C 1
ATOM 3709 O O . LEU A 1 466 ? 15.367 11.219 13.281 1 97.19 466 LEU A O 1
ATOM 3713 N N . LYS A 1 467 ? 17.438 11.102 12.523 1 97.62 467 LYS A N 1
ATOM 3714 C CA . LYS A 1 467 ? 17.516 9.648 12.609 1 97.62 467 LYS A CA 1
ATOM 3715 C C . LYS A 1 467 ? 17.391 9.18 14.055 1 97.62 467 LYS A C 1
ATOM 3717 O O . LYS A 1 467 ? 16.672 8.211 14.336 1 97.62 467 LYS A O 1
ATOM 3722 N N . ARG A 1 468 ? 18.016 9.844 14.953 1 97.06 468 ARG A N 1
ATOM 3723 C CA . ARG A 1 468 ? 17.922 9.477 16.359 1 97.06 468 ARG A CA 1
ATOM 3724 C C . ARG A 1 468 ? 16.516 9.719 16.906 1 97.06 468 ARG A C 1
ATOM 3726 O O . ARG A 1 468 ? 16.016 8.961 17.734 1 97.06 468 ARG A O 1
ATOM 3733 N N . TYR A 1 469 ? 15.906 10.789 16.5 1 97.69 469 TYR A N 1
ATOM 3734 C CA . TYR A 1 469 ? 14.523 11.031 16.891 1 97.69 469 TYR A CA 1
ATOM 3735 C C . TYR A 1 469 ? 13.625 9.883 16.453 1 97.69 469 TYR A C 1
ATOM 3737 O O . TYR A 1 469 ? 12.828 9.375 17.25 1 97.69 469 TYR A O 1
ATOM 3745 N N . LEU A 1 470 ? 13.742 9.492 15.148 1 97.94 470 LEU A N 1
ATOM 3746 C CA . LEU A 1 470 ? 12.914 8.422 14.609 1 97.94 470 LEU A CA 1
ATOM 3747 C C . LEU A 1 470 ? 13.188 7.109 15.328 1 97.94 470 LEU A C 1
ATOM 3749 O O . LEU A 1 470 ? 12.266 6.324 15.562 1 97.94 470 LEU A O 1
ATOM 3753 N N . LYS A 1 471 ? 14.43 6.895 15.633 1 96.75 471 LYS A N 1
ATOM 3754 C CA . LYS A 1 471 ? 14.812 5.691 16.359 1 96.75 471 LYS A CA 1
ATOM 3755 C C . LYS A 1 471 ? 14.117 5.637 17.719 1 96.75 471 LYS A C 1
ATOM 3757 O O . LYS A 1 471 ? 13.773 4.559 18.203 1 96.75 471 LYS A O 1
ATOM 3762 N N . MET A 1 472 ? 13.875 6.742 18.281 1 96.69 472 MET A N 1
ATOM 3763 C CA . MET A 1 472 ? 13.211 6.828 19.578 1 96.69 472 MET A CA 1
ATOM 3764 C C . MET A 1 472 ? 11.695 6.738 19.422 1 96.69 472 MET A C 1
ATOM 3766 O O . MET A 1 472 ? 11.031 6.016 20.172 1 96.69 472 MET A O 1
ATOM 3770 N N . ALA A 1 473 ? 11.164 7.473 18.5 1 97.69 473 ALA A N 1
ATOM 3771 C CA . ALA A 1 473 ? 9.727 7.703 18.406 1 97.69 473 ALA A CA 1
ATOM 3772 C C . ALA A 1 473 ? 9.016 6.5 17.781 1 97.69 473 ALA A C 1
ATOM 3774 O O . ALA A 1 473 ? 7.875 6.191 18.141 1 97.69 473 ALA A O 1
ATOM 3775 N N . ARG A 1 474 ? 9.602 5.809 16.859 1 96.88 474 ARG A N 1
ATOM 3776 C CA . ARG A 1 474 ? 8.953 4.738 16.109 1 96.88 474 ARG A CA 1
ATOM 3777 C C . ARG A 1 474 ? 8.555 3.588 17.031 1 96.88 474 ARG A C 1
ATOM 3779 O O . ARG A 1 474 ? 7.434 3.09 16.969 1 96.88 474 ARG A O 1
ATOM 3786 N N . PRO A 1 475 ? 9.453 3.154 17.906 1 95.56 475 PRO A N 1
ATOM 3787 C CA . PRO A 1 475 ? 9.047 2.102 18.844 1 95.56 475 PRO A CA 1
ATOM 3788 C C . PRO A 1 475 ? 7.855 2.51 19.703 1 95.56 475 PRO A C 1
ATOM 3790 O O . PRO A 1 475 ? 7.051 1.662 20.094 1 95.56 475 PRO A O 1
ATOM 3793 N N . MET A 1 476 ? 7.742 3.779 20.047 1 97.44 476 MET A N 1
ATOM 3794 C CA . MET A 1 476 ? 6.602 4.266 20.812 1 97.44 476 MET A CA 1
ATOM 3795 C C . MET A 1 476 ? 5.297 4.031 20.062 1 97.44 476 MET A C 1
ATOM 3797 O O . MET A 1 476 ? 4.305 3.598 20.656 1 97.44 476 MET A O 1
ATOM 3801 N N . LEU A 1 477 ? 5.352 4.309 18.797 1 96.75 477 LEU A N 1
ATOM 3802 C CA . LEU A 1 477 ? 4.164 4.102 17.984 1 96.75 477 LEU A CA 1
ATOM 3803 C C . LEU A 1 477 ? 3.848 2.615 17.844 1 96.75 477 LEU A C 1
ATOM 3805 O O . LEU A 1 477 ? 2.68 2.223 17.844 1 96.75 477 LEU A O 1
ATOM 3809 N N . LEU A 1 478 ? 4.898 1.815 17.688 1 95.44 478 LEU A N 1
ATOM 3810 C CA . LEU A 1 478 ? 4.672 0.375 17.625 1 95.44 478 LEU A CA 1
ATOM 3811 C C . LEU A 1 478 ? 3.977 -0.131 18.875 1 95.44 478 LEU A C 1
ATOM 3813 O O . LEU A 1 478 ? 3.053 -0.943 18.797 1 95.44 478 LEU A O 1
ATOM 3817 N N . THR A 1 479 ? 4.363 0.387 19.969 1 96.06 479 THR A N 1
ATOM 3818 C CA . THR A 1 479 ? 3.777 -0.017 21.234 1 96.06 479 THR A CA 1
ATOM 3819 C C . THR A 1 479 ? 2.355 0.521 21.375 1 96.06 479 THR A C 1
ATOM 3821 O O . THR A 1 479 ? 1.479 -0.159 21.906 1 96.06 479 THR A O 1
ATOM 3824 N N . LEU A 1 480 ? 2.16 1.68 20.906 1 96.75 480 LEU A N 1
ATOM 3825 C CA . LEU A 1 480 ? 0.852 2.32 21 1 96.75 480 LEU A CA 1
ATOM 3826 C C . LEU A 1 480 ? -0.216 1.471 20.312 1 96.75 480 LEU A C 1
ATOM 3828 O O . LEU A 1 480 ? -1.364 1.431 20.766 1 96.75 480 LEU A O 1
ATOM 3832 N N . TYR A 1 481 ? 0.163 0.756 19.297 1 95.12 481 TYR A N 1
ATOM 3833 C CA . TYR A 1 481 ? -0.814 0.019 18.5 1 95.12 481 TYR A CA 1
ATOM 3834 C C . TYR A 1 481 ? -0.782 -1.467 18.844 1 95.12 481 TYR A C 1
ATOM 3836 O O . TYR A 1 481 ? -1.509 -2.262 18.25 1 95.12 481 TYR A O 1
ATOM 3844 N N . ASP A 1 482 ? 0.068 -1.867 19.75 1 92.5 482 ASP A N 1
ATOM 3845 C CA . ASP A 1 482 ? 0.124 -3.25 20.203 1 92.5 482 ASP A CA 1
ATOM 3846 C C . ASP A 1 482 ? -0.941 -3.52 21.266 1 92.5 482 ASP A C 1
ATOM 3848 O O . ASP A 1 482 ? -0.871 -2.984 22.375 1 92.5 482 ASP A O 1
ATOM 3852 N N . ARG A 1 483 ? -1.857 -4.328 21 1 89.38 483 ARG A N 1
ATOM 3853 C CA . ARG A 1 483 ? -2.969 -4.598 21.906 1 89.38 483 ARG A CA 1
ATOM 3854 C C . ARG A 1 483 ? -2.508 -5.41 23.109 1 89.38 483 ARG A C 1
ATOM 3856 O O . ARG A 1 483 ? -3.213 -5.488 24.125 1 89.38 483 ARG A O 1
ATOM 3863 N N . GLU A 1 484 ? -1.352 -5.949 23.016 1 86.94 484 GLU A N 1
ATOM 3864 C CA . GLU A 1 484 ? -0.878 -6.852 24.062 1 86.94 484 GLU A CA 1
ATOM 3865 C C . GLU A 1 484 ? 0.058 -6.133 25.031 1 86.94 484 GLU A C 1
ATOM 3867 O O . GLU A 1 484 ? 0.504 -6.719 26.016 1 86.94 484 GLU A O 1
ATOM 3872 N N . LYS A 1 485 ? 0.337 -4.914 24.781 1 90.38 485 LYS A N 1
ATOM 3873 C CA . LYS A 1 485 ? 1.233 -4.133 25.625 1 90.38 485 LYS A CA 1
ATOM 3874 C C . LYS A 1 485 ? 0.602 -2.797 26.016 1 90.38 485 LYS A C 1
ATOM 3876 O O . LYS A 1 485 ? -0.049 -2.152 25.188 1 90.38 485 LYS A O 1
ATOM 3881 N N . PHE A 1 486 ? 0.81 -2.422 27.25 1 93.12 486 PHE A N 1
ATOM 3882 C CA . PHE A 1 486 ? 0.332 -1.117 27.688 1 93.12 486 PHE A CA 1
ATOM 3883 C C . PHE A 1 486 ? 1.377 -0.04 27.422 1 93.12 486 PHE A C 1
ATOM 3885 O O . PHE A 1 486 ? 2.459 -0.059 28.016 1 93.12 486 PHE A O 1
ATOM 3892 N N . PRO A 1 487 ? 1.088 0.879 26.625 1 95.5 487 PRO A N 1
ATOM 3893 C CA . PRO A 1 487 ? 2.027 1.976 26.391 1 95.5 487 PRO A CA 1
ATOM 3894 C C . PRO A 1 487 ? 2.018 3.025 27.484 1 95.5 487 PRO A C 1
ATOM 3896 O O . PRO A 1 487 ? 1.002 3.693 27.703 1 95.5 487 PRO A O 1
ATOM 3899 N N . ASP A 1 488 ? 3.08 3.207 28.156 1 95.5 488 ASP A N 1
ATOM 3900 C CA . ASP A 1 488 ? 3.197 4.266 29.156 1 95.5 488 ASP A CA 1
ATOM 3901 C C . ASP A 1 488 ? 3.455 5.617 28.5 1 95.5 488 ASP A C 1
ATOM 3903 O O . ASP A 1 488 ? 4.602 6.062 28.406 1 95.5 488 ASP A O 1
ATOM 3907 N N . LEU A 1 489 ? 2.396 6.293 28.234 1 96.62 489 LEU A N 1
ATOM 3908 C CA . LEU A 1 489 ? 2.494 7.539 27.484 1 96.62 489 LEU A CA 1
ATOM 3909 C C . LEU A 1 489 ? 3.18 8.625 28.297 1 96.62 489 LEU A C 1
ATOM 3911 O O . LEU A 1 489 ? 3.762 9.555 27.75 1 96.62 489 LEU A O 1
ATOM 3915 N N . LYS A 1 490 ? 3.111 8.578 29.609 1 94.25 490 LYS A N 1
ATOM 3916 C CA . LYS A 1 490 ? 3.822 9.539 30.453 1 94.25 490 LYS A CA 1
ATOM 3917 C C . LYS A 1 490 ? 5.332 9.367 30.312 1 94.25 490 LYS A C 1
ATOM 3919 O O . LYS A 1 490 ? 6.062 10.359 30.203 1 94.25 490 LYS A O 1
ATOM 3924 N N . ASP A 1 491 ? 5.676 8.141 30.359 1 97.06 491 ASP A N 1
ATOM 3925 C CA . ASP A 1 491 ? 7.098 7.867 30.172 1 97.06 491 ASP A CA 1
ATOM 3926 C C . ASP A 1 491 ? 7.566 8.266 28.781 1 97.06 491 ASP A C 1
ATOM 3928 O O . ASP A 1 491 ? 8.656 8.82 28.609 1 97.06 491 ASP A O 1
ATOM 3932 N N . PHE A 1 492 ? 6.754 7.91 27.828 1 98.19 492 PHE A N 1
ATOM 3933 C CA . PHE A 1 492 ? 7.074 8.305 26.469 1 98.19 492 PHE A CA 1
ATOM 3934 C C . PHE A 1 492 ? 7.23 9.82 26.359 1 98.19 492 PHE A C 1
ATOM 3936 O O . PHE A 1 492 ? 8.164 10.312 25.719 1 98.19 492 PHE A O 1
ATOM 3943 N N . SER A 1 493 ? 6.32 10.57 26.953 1 97.56 493 SER A N 1
ATOM 3944 C CA . SER A 1 493 ? 6.352 12.031 26.922 1 97.56 493 SER A CA 1
ATOM 3945 C C . SER A 1 493 ? 7.637 12.57 27.547 1 97.56 493 SER A C 1
ATOM 3947 O O . SER A 1 493 ? 8.25 13.5 27.016 1 97.56 493 SER A O 1
ATOM 3949 N N . LYS A 1 494 ? 8.023 11.984 28.609 1 97.19 494 LYS A N 1
ATOM 3950 C CA . LYS A 1 494 ? 9.258 12.406 29.266 1 97.19 494 LYS A CA 1
ATOM 3951 C C . LYS A 1 494 ? 10.469 12.18 28.359 1 97.19 494 LYS A C 1
ATOM 3953 O O . LYS A 1 494 ? 11.375 13.016 28.312 1 97.19 494 LYS A O 1
ATOM 3958 N N . LYS A 1 495 ? 10.461 11.086 27.688 1 98.12 495 LYS A N 1
ATOM 3959 C CA . LYS A 1 495 ? 11.562 10.766 26.781 1 98.12 495 LYS A CA 1
ATOM 3960 C C . LYS A 1 495 ? 11.625 11.758 25.625 1 98.12 495 LYS A C 1
ATOM 3962 O O . LYS A 1 495 ? 12.711 12.164 25.203 1 98.12 495 LYS A O 1
ATOM 3967 N N . ILE A 1 496 ? 10.5 12.141 25.125 1 98.31 496 ILE A N 1
ATOM 3968 C CA . ILE A 1 496 ? 10.438 13.094 24.016 1 98.31 496 ILE A CA 1
ATOM 3969 C C . ILE A 1 496 ? 10.938 14.461 24.484 1 98.31 496 ILE A C 1
ATOM 3971 O O . ILE A 1 496 ? 11.711 15.117 23.797 1 98.31 496 ILE A O 1
ATOM 3975 N N . ILE A 1 497 ? 10.461 14.883 25.672 1 97.62 497 ILE A N 1
ATOM 3976 C CA . ILE A 1 497 ? 10.875 16.172 26.234 1 97.62 497 ILE A CA 1
ATOM 3977 C C . ILE A 1 497 ? 12.383 16.172 26.453 1 97.62 497 ILE A C 1
ATOM 3979 O O . ILE A 1 497 ? 13.062 17.156 26.109 1 97.62 497 ILE A O 1
ATOM 3983 N N . ASN A 1 498 ? 12.875 15.094 26.953 1 97.44 498 ASN A N 1
ATOM 3984 C CA . ASN A 1 498 ? 14.312 14.984 27.172 1 97.44 498 ASN A CA 1
ATOM 3985 C C . ASN A 1 498 ? 15.086 15.07 25.859 1 97.44 498 ASN A C 1
ATOM 3987 O O . ASN A 1 498 ? 16.156 15.68 25.797 1 97.44 498 ASN A O 1
ATOM 3991 N N . PHE A 1 499 ? 14.617 14.43 24.859 1 97.69 499 PHE A N 1
ATOM 3992 C CA . PHE A 1 499 ? 15.258 14.484 23.562 1 97.69 499 PHE A CA 1
ATOM 3993 C C . PHE A 1 499 ? 15.32 15.922 23.047 1 97.69 499 PHE A C 1
ATOM 3995 O O . PHE A 1 499 ? 16.359 16.375 22.562 1 97.69 499 PHE A O 1
ATOM 4002 N N . VAL A 1 500 ? 14.195 16.625 23.141 1 96.94 500 VAL A N 1
ATOM 4003 C CA . VAL A 1 500 ? 14.125 18 22.641 1 96.94 500 VAL A CA 1
ATOM 4004 C C . VAL A 1 500 ? 15.109 18.875 23.422 1 96.94 500 VAL A C 1
ATOM 4006 O O . VAL A 1 500 ? 15.82 19.688 22.828 1 96.94 500 VAL A O 1
ATOM 4009 N N . GLU A 1 501 ? 15.227 18.688 24.656 1 94.94 501 GLU A N 1
ATOM 4010 C CA . GLU A 1 501 ? 16.047 19.531 25.516 1 94.94 501 GLU A CA 1
ATOM 4011 C C . GLU A 1 501 ? 17.531 19.234 25.312 1 94.94 501 GLU A C 1
ATOM 4013 O O . GLU A 1 501 ? 18.375 20.125 25.406 1 94.94 501 GLU A O 1
ATOM 4018 N N . VAL A 1 502 ? 17.812 18.031 24.922 1 94.88 502 VAL A N 1
ATOM 4019 C CA . VAL A 1 502 ? 19.203 17.625 24.859 1 94.88 502 VAL A CA 1
ATOM 4020 C C . VAL A 1 502 ? 19.734 17.75 23.438 1 94.88 502 VAL A C 1
ATOM 4022 O O . VAL A 1 502 ? 20.844 18.234 23.219 1 94.88 502 VAL A O 1
ATOM 4025 N N . GLU A 1 503 ? 18.938 17.344 22.5 1 95.31 503 GLU A N 1
ATOM 4026 C CA . GLU A 1 503 ? 19.438 17.188 21.141 1 95.31 503 GLU A CA 1
ATOM 4027 C C . GLU A 1 503 ? 19.234 18.453 20.328 1 95.31 503 GLU A C 1
ATOM 4029 O O . GLU A 1 503 ? 19.938 18.703 19.359 1 95.31 503 GLU A O 1
ATOM 4034 N N . LEU A 1 504 ? 18.219 19.25 20.656 1 95.12 504 LEU A N 1
ATOM 4035 C CA . LEU A 1 504 ? 17.906 20.422 19.844 1 95.12 504 LEU A CA 1
ATOM 4036 C C . LEU A 1 504 ? 18.344 21.703 20.547 1 95.12 504 LEU A C 1
ATOM 4038 O O . LEU A 1 504 ? 18.812 21.656 21.688 1 95.12 504 LEU A O 1
ATOM 4042 N N . GLU A 1 505 ? 18.266 22.797 19.844 1 93.19 505 GLU A N 1
ATOM 4043 C CA . GLU A 1 505 ? 18.578 24.109 20.422 1 93.19 505 GLU A CA 1
ATOM 4044 C C . GLU A 1 505 ? 17.547 24.5 21.484 1 93.19 505 GLU A C 1
ATOM 4046 O O . GLU A 1 505 ? 16.438 23.969 21.5 1 93.19 505 GLU A O 1
ATOM 4051 N N . PRO A 1 506 ? 17.969 25.375 22.312 1 93.06 506 PRO A N 1
ATOM 4052 C CA . PRO A 1 506 ? 17.031 25.812 23.344 1 93.06 506 PRO A CA 1
ATOM 4053 C C . PRO A 1 506 ? 15.711 26.312 22.75 1 93.06 506 PRO A C 1
ATOM 4055 O O . PRO A 1 506 ? 15.703 26.984 21.719 1 93.06 506 PRO A O 1
ATOM 4058 N N . LEU A 1 507 ? 14.68 26.047 23.453 1 93.81 507 LEU A N 1
ATOM 4059 C CA . LEU A 1 507 ? 13.328 26.344 22.984 1 93.81 507 LEU A CA 1
ATOM 4060 C C . LEU A 1 507 ? 13.156 27.828 22.719 1 93.81 507 LEU A C 1
ATOM 4062 O O . LEU A 1 507 ? 12.383 28.219 21.844 1 93.81 507 LEU A O 1
ATOM 4066 N N . ARG A 1 508 ? 13.906 28.656 23.422 1 91.75 508 ARG A N 1
ATOM 4067 C CA . ARG A 1 508 ? 13.812 30.109 23.266 1 91.75 508 ARG A CA 1
ATOM 4068 C C . ARG A 1 508 ? 14.148 30.531 21.844 1 91.75 508 ARG A C 1
ATOM 4070 O O . ARG A 1 508 ? 13.633 31.531 21.359 1 91.75 508 ARG A O 1
ATOM 4077 N N . HIS A 1 509 ? 14.961 29.781 21.234 1 92.94 509 HIS A N 1
ATOM 4078 C CA . HIS A 1 509 ? 15.367 30.109 19.875 1 92.94 509 HIS A CA 1
ATOM 4079 C C . HIS A 1 509 ? 14.227 29.891 18.875 1 92.94 509 HIS A C 1
ATOM 4081 O O . HIS A 1 509 ? 14.227 30.453 17.781 1 92.94 509 HIS A O 1
ATOM 4087 N N . TYR A 1 510 ? 13.289 29.047 19.312 1 92.56 510 TYR A N 1
ATOM 4088 C CA . TYR A 1 510 ? 12.156 28.734 18.438 1 92.56 510 TYR A CA 1
ATOM 4089 C C . TYR A 1 510 ? 10.961 29.625 18.766 1 92.56 510 TYR A C 1
ATOM 4091 O O . TYR A 1 510 ? 10.133 29.906 17.906 1 92.56 510 TYR A O 1
ATOM 4099 N N . THR A 1 511 ? 10.836 30.047 19.984 1 93.25 511 THR A N 1
ATOM 4100 C CA . THR A 1 511 ? 9.617 30.703 20.438 1 93.25 511 THR A CA 1
ATOM 4101 C C . THR A 1 511 ? 9.789 32.219 20.453 1 93.25 511 THR A C 1
ATOM 4103 O O . THR A 1 511 ? 8.805 32.969 20.422 1 93.25 511 THR A O 1
ATOM 4106 N N . ASP A 1 512 ? 11.023 32.594 20.484 1 89.38 512 ASP A N 1
ATOM 4107 C CA . ASP A 1 512 ? 11.297 34.031 20.422 1 89.38 512 ASP A CA 1
ATOM 4108 C C . ASP A 1 512 ? 11.508 34.469 18.984 1 89.38 512 ASP A C 1
ATOM 4110 O O . ASP A 1 512 ? 12.438 34.031 18.312 1 89.38 512 ASP A O 1
ATOM 4114 N N . GLU A 1 513 ? 10.805 35.406 18.594 1 83.88 513 GLU A N 1
ATOM 4115 C CA . GLU A 1 513 ? 10.828 35.906 17.219 1 83.88 513 GLU A CA 1
ATOM 4116 C C . GLU A 1 513 ? 12.195 36.438 16.859 1 83.88 513 GLU A C 1
ATOM 4118 O O . GLU A 1 513 ? 12.625 36.344 15.703 1 83.88 513 GLU A O 1
ATOM 4123 N N . ASN A 1 514 ? 12.844 36.938 17.781 1 82.5 514 ASN A N 1
ATOM 4124 C CA . ASN A 1 514 ? 14.102 37.625 17.516 1 82.5 514 ASN A CA 1
ATOM 4125 C C . ASN A 1 514 ? 15.281 36.656 17.516 1 82.5 514 ASN A C 1
ATOM 4127 O O . ASN A 1 514 ? 16.375 37 17.094 1 82.5 514 ASN A O 1
ATOM 4131 N N . GLN A 1 515 ? 15.031 35.438 17.828 1 85.56 515 GLN A N 1
ATOM 4132 C CA . GLN A 1 515 ? 16.141 34.5 17.938 1 85.56 515 GLN A CA 1
ATOM 4133 C C . GLN A 1 515 ? 16.016 33.375 16.938 1 85.56 515 GLN A C 1
ATOM 4135 O O . GLN A 1 515 ? 16.781 32.406 16.953 1 85.56 515 GLN A O 1
ATOM 4140 N N . THR A 1 516 ? 15.148 33.5 16.062 1 82.12 516 THR A N 1
ATOM 4141 C CA . THR A 1 516 ? 14.875 32.406 15.117 1 82.12 516 THR A CA 1
ATOM 4142 C C . THR A 1 516 ? 16.016 32.281 14.109 1 82.12 516 THR A C 1
ATOM 4144 O O . THR A 1 516 ? 16.172 31.219 13.492 1 82.12 516 THR A O 1
ATOM 4147 N N . ALA A 1 517 ? 16.766 33.281 13.938 1 80.5 517 ALA A N 1
ATOM 4148 C CA . ALA A 1 517 ? 17.859 33.281 12.977 1 80.5 517 ALA A CA 1
ATOM 4149 C C . ALA A 1 517 ? 18.984 32.344 13.422 1 80.5 517 ALA A C 1
ATOM 4151 O O . ALA A 1 517 ? 19.812 31.922 12.617 1 80.5 517 ALA A O 1
ATOM 4152 N N . GLU A 1 518 ? 18.891 31.938 14.594 1 78.06 518 GLU A N 1
ATOM 4153 C CA . GLU A 1 518 ? 19.969 31.125 15.172 1 78.06 518 GLU A CA 1
ATOM 4154 C C . GLU A 1 518 ? 19.781 29.641 14.828 1 78.06 518 GLU A C 1
ATOM 4156 O O . GLU A 1 518 ? 20.719 28.859 14.938 1 78.06 518 GLU A O 1
ATOM 4161 N N . ILE A 1 519 ? 18.688 29.375 14.383 1 84.56 519 ILE A N 1
ATOM 4162 C CA . ILE A 1 519 ? 18.391 27.969 14.172 1 84.56 519 ILE A CA 1
ATOM 4163 C C . ILE A 1 519 ? 18.391 27.656 12.672 1 84.56 519 ILE A C 1
ATOM 4165 O O . ILE A 1 519 ? 18.047 28.516 11.859 1 84.56 519 ILE A O 1
ATOM 4169 N N . GLN A 1 520 ? 18.906 26.453 12.43 1 86.69 520 GLN A N 1
ATOM 4170 C CA . GLN A 1 520 ? 18.703 25.969 11.07 1 86.69 520 GLN A CA 1
ATOM 4171 C C . GLN A 1 520 ? 17.234 25.672 10.789 1 86.69 520 GLN A C 1
ATOM 4173 O O . GLN A 1 520 ? 16.578 24.984 11.578 1 86.69 520 GLN A O 1
ATOM 4178 N N . LEU A 1 521 ? 16.75 26.172 9.758 1 87.62 521 LEU A N 1
ATOM 4179 C CA . LEU A 1 521 ? 15.328 26.109 9.43 1 87.62 521 LEU A CA 1
ATOM 4180 C C . LEU A 1 521 ? 14.836 24.656 9.438 1 87.62 521 LEU A C 1
ATOM 4182 O O . LEU A 1 521 ? 13.75 24.375 9.938 1 87.62 521 LEU A O 1
ATOM 4186 N N . ARG A 1 522 ? 15.641 23.734 9.07 1 88.06 522 ARG A N 1
ATOM 4187 C CA . ARG A 1 522 ? 15.234 22.344 8.93 1 88.06 522 ARG A CA 1
ATOM 4188 C C . ARG A 1 522 ? 15.031 21.688 10.297 1 88.06 522 ARG A C 1
ATOM 4190 O O . ARG A 1 522 ? 14.289 20.703 10.414 1 88.06 522 ARG A O 1
ATOM 4197 N N . GLU A 1 523 ? 15.602 22.219 11.25 1 90.81 523 GLU A N 1
ATOM 4198 C CA . GLU A 1 523 ? 15.477 21.641 12.586 1 90.81 523 GLU A CA 1
ATOM 4199 C C . GLU A 1 523 ? 14.07 21.828 13.133 1 90.81 523 GLU A C 1
ATOM 4201 O O . GLU A 1 523 ? 13.633 21.094 14.023 1 90.81 523 GLU A O 1
ATOM 4206 N N . SER A 1 524 ? 13.414 22.797 12.586 1 92.25 524 SER A N 1
ATOM 4207 C CA . SER A 1 524 ? 12.031 23.016 13 1 92.25 524 SER A CA 1
ATOM 4208 C C . SER A 1 524 ? 11.164 21.797 12.688 1 92.25 524 SER A C 1
ATOM 4210 O O . SER A 1 524 ? 10.164 21.547 13.359 1 92.25 524 SER A O 1
ATOM 4212 N N . ARG A 1 525 ? 11.586 21.031 11.742 1 93.88 525 ARG A N 1
ATOM 4213 C CA . ARG A 1 525 ? 10.844 19.812 11.398 1 93.88 525 ARG A CA 1
ATOM 4214 C C . ARG A 1 525 ? 10.867 18.812 12.547 1 93.88 525 ARG A C 1
ATOM 4216 O O . ARG A 1 525 ? 9.828 18.25 12.906 1 93.88 525 ARG A O 1
ATOM 4223 N N . ILE A 1 526 ? 12.047 18.594 13.086 1 96.25 526 ILE A N 1
ATOM 4224 C CA . ILE A 1 526 ? 12.195 17.625 14.172 1 96.25 526 ILE A CA 1
ATOM 4225 C C . ILE A 1 526 ? 11.375 18.062 15.375 1 96.25 526 ILE A C 1
ATOM 4227 O O . ILE A 1 526 ? 10.672 17.25 15.984 1 96.25 526 ILE A O 1
ATOM 4231 N N . LEU A 1 527 ? 11.508 19.344 15.641 1 96.12 527 LEU A N 1
ATOM 4232 C CA . LEU A 1 527 ? 10.773 19.875 16.781 1 96.12 527 LEU A CA 1
ATOM 4233 C C . LEU A 1 527 ? 9.273 19.75 16.562 1 96.12 527 LEU A C 1
ATOM 4235 O O . LEU A 1 527 ? 8.547 19.328 17.484 1 96.12 527 LEU A O 1
ATOM 4239 N N . SER A 1 528 ? 8.812 20.078 15.383 1 95.75 528 SER A N 1
ATOM 4240 C CA . SER A 1 528 ? 7.391 19.984 15.07 1 95.75 528 SER A CA 1
ATOM 4241 C C . SER A 1 528 ? 6.883 18.547 15.195 1 95.75 528 SER A C 1
ATOM 4243 O O . SER A 1 528 ? 5.789 18.312 15.711 1 95.75 528 SER A O 1
ATOM 4245 N N . MET A 1 529 ? 7.652 17.656 14.766 1 96.62 529 MET A N 1
ATOM 4246 C CA . MET A 1 529 ? 7.273 16.25 14.852 1 96.62 529 MET A CA 1
ATOM 4247 C C . MET A 1 529 ? 7.23 15.781 16.297 1 96.62 529 MET A C 1
ATOM 4249 O O . MET A 1 529 ? 6.285 15.109 16.719 1 96.62 529 MET A O 1
ATOM 4253 N N . ALA A 1 530 ? 8.219 16.172 17.031 1 97.56 530 ALA A N 1
ATOM 4254 C CA . ALA A 1 530 ? 8.305 15.773 18.438 1 97.56 530 ALA A CA 1
ATOM 4255 C C . ALA A 1 530 ? 7.133 16.328 19.234 1 97.56 530 ALA A C 1
ATOM 4257 O O . ALA A 1 530 ? 6.48 15.609 20 1 97.56 530 ALA A O 1
ATOM 4258 N N . LEU A 1 531 ? 6.879 17.578 19.047 1 96.75 531 LEU A N 1
ATOM 4259 C CA . LEU A 1 531 ? 5.809 18.219 19.797 1 96.75 531 LEU A CA 1
ATOM 4260 C C . LEU A 1 531 ? 4.441 17.75 19.328 1 96.75 531 LEU A C 1
ATOM 4262 O O . LEU A 1 531 ? 3.494 17.672 20.109 1 96.75 531 LEU A O 1
ATOM 4266 N N . GLY A 1 532 ? 4.363 17.469 18.031 1 95.81 532 GLY A N 1
ATOM 4267 C CA . GLY A 1 532 ? 3.131 16.891 17.531 1 95.81 532 GLY A CA 1
ATOM 4268 C C . GLY A 1 532 ? 2.801 15.555 18.156 1 95.81 532 GLY A C 1
ATOM 4269 O O . GLY A 1 532 ? 1.644 15.281 18.484 1 95.81 532 GLY A O 1
ATOM 4270 N N . LEU A 1 533 ? 3.805 14.734 18.312 1 97.25 533 LEU A N 1
ATOM 4271 C CA . LEU A 1 533 ? 3.602 13.438 18.953 1 97.25 533 LEU A CA 1
ATOM 4272 C C . LEU A 1 533 ? 3.258 13.609 20.438 1 97.25 533 LEU A C 1
ATOM 4274 O O . LEU A 1 533 ? 2.381 12.922 20.953 1 97.25 533 LEU A O 1
ATOM 4278 N N . LEU A 1 534 ? 3.941 14.5 21.047 1 97.06 534 LEU A N 1
ATOM 4279 C CA . LEU A 1 534 ? 3.676 14.805 22.453 1 97.06 534 LEU A CA 1
ATOM 4280 C C . LEU A 1 534 ? 2.229 15.25 22.656 1 97.06 534 LEU A C 1
ATOM 4282 O O . LEU A 1 534 ? 1.568 14.82 23.594 1 97.06 534 LEU A O 1
ATOM 4286 N N . LEU A 1 535 ? 1.795 16.062 21.797 1 95.88 535 LEU A N 1
ATOM 4287 C CA . LEU A 1 535 ? 0.418 16.531 21.875 1 95.88 535 LEU A CA 1
ATOM 4288 C C . LEU A 1 535 ? -0.566 15.383 21.734 1 95.88 535 LEU A C 1
ATOM 4290 O O . LEU A 1 535 ? -1.597 15.352 22.406 1 95.88 535 LEU A O 1
ATOM 4294 N N . SER A 1 536 ? -0.303 14.477 20.859 1 95.31 536 SER A N 1
ATOM 4295 C CA . SER A 1 536 ? -1.154 13.305 20.703 1 95.31 536 SER A CA 1
ATOM 4296 C C . SER A 1 536 ? -1.214 12.477 21.984 1 95.31 536 SER A C 1
ATOM 4298 O O . SER A 1 536 ? -2.275 11.977 22.344 1 95.31 536 SER A O 1
ATOM 4300 N N . PHE A 1 537 ? -0.066 12.344 22.625 1 96.31 537 PHE A N 1
ATOM 4301 C CA . PHE A 1 537 ? -0.027 11.586 23.875 1 96.31 537 PHE A CA 1
ATOM 4302 C C . PHE A 1 537 ? -0.839 12.289 24.953 1 96.31 537 PHE A C 1
ATOM 4304 O O . PHE A 1 537 ? -1.602 11.648 25.688 1 96.31 537 PHE A O 1
ATOM 4311 N N . TYR A 1 538 ? -0.706 13.602 25.031 1 93.56 538 TYR A N 1
ATOM 4312 C CA . TYR A 1 538 ? -1.492 14.359 26 1 93.56 538 TYR A CA 1
ATOM 4313 C C . TYR A 1 538 ? -2.984 14.211 25.719 1 93.56 538 TYR A C 1
ATOM 4315 O O . TYR A 1 538 ? -3.783 14.062 26.641 1 93.56 538 TYR A O 1
ATOM 4323 N N . ALA A 1 539 ? -3.332 14.266 24.5 1 91.12 539 ALA A N 1
ATOM 4324 C CA . ALA A 1 539 ? -4.734 14.125 24.109 1 91.12 539 ALA A CA 1
ATOM 4325 C C . ALA A 1 539 ? -5.281 12.766 24.516 1 91.12 539 ALA A C 1
ATOM 4327 O O . ALA A 1 539 ? -6.418 12.656 24.984 1 91.12 539 ALA A O 1
ATOM 4328 N N . LEU A 1 540 ? -4.504 11.789 24.344 1 92.75 540 LEU A N 1
ATOM 4329 C CA . LEU A 1 540 ? -4.938 10.438 24.672 1 92.75 540 LEU A CA 1
ATOM 4330 C C . LEU A 1 540 ? -5.047 10.258 26.188 1 92.75 540 LEU A C 1
ATOM 4332 O O . LEU A 1 540 ? -5.98 9.617 26.672 1 92.75 540 LEU A O 1
ATOM 4336 N N . LEU A 1 541 ? -4.113 10.82 26.875 1 91.19 541 LEU A N 1
ATOM 4337 C CA . LEU A 1 541 ? -4.172 10.766 28.328 1 91.19 541 LEU A CA 1
ATOM 4338 C C . LEU A 1 541 ? -5.422 11.469 28.844 1 91.19 541 LEU A C 1
ATOM 4340 O O . LEU A 1 541 ? -6.07 10.984 29.766 1 91.19 541 LEU A O 1
ATOM 4344 N N . HIS A 1 542 ? -5.77 12.492 28.219 1 86.81 542 HIS A N 1
ATOM 4345 C CA . HIS A 1 542 ? -6.934 13.273 28.625 1 86.81 542 HIS A CA 1
ATOM 4346 C C . HIS A 1 542 ? -8.227 12.555 28.25 1 86.81 542 HIS A C 1
ATOM 4348 O O . HIS A 1 542 ? -9.18 12.547 29.047 1 86.81 542 HIS A O 1
ATOM 4354 N N . SER A 1 543 ? -8.305 11.992 27.125 1 84 543 SER A N 1
ATOM 4355 C CA . SER A 1 543 ? -9.562 11.477 26.609 1 84 543 SER A CA 1
ATOM 4356 C C . SER A 1 543 ? -9.805 10.039 27.062 1 84 543 SER A C 1
ATOM 4358 O O . SER A 1 543 ? -10.945 9.633 27.266 1 84 543 SER A O 1
ATOM 4360 N N . VAL A 1 544 ? -8.727 9.312 27.203 1 86.81 544 VAL A N 1
ATOM 4361 C CA . VAL A 1 544 ? -8.891 7.887 27.484 1 86.81 544 VAL A CA 1
ATOM 4362 C C . VAL A 1 544 ? -8.742 7.629 28.984 1 86.81 544 VAL A C 1
ATOM 4364 O O . VAL A 1 544 ? -9.594 6.977 29.594 1 86.81 544 VAL A O 1
ATOM 4367 N N . LEU A 1 545 ? -7.711 8.203 29.531 1 83.44 545 LEU A N 1
ATOM 4368 C CA . LEU A 1 545 ? -7.488 7.961 30.953 1 83.44 545 LEU A CA 1
ATOM 4369 C C . LEU A 1 545 ? -8.172 9.031 31.797 1 83.44 545 LEU A C 1
ATOM 4371 O O . LEU A 1 545 ? -8.195 8.938 33.031 1 83.44 545 LEU A O 1
ATOM 4375 N N . LYS A 1 546 ? -8.719 10.109 31.172 1 79.88 546 LYS A N 1
ATOM 4376 C CA . LYS A 1 546 ? -9.43 11.195 31.844 1 79.88 546 LYS A CA 1
ATOM 4377 C C . LYS A 1 546 ? -8.539 11.859 32.906 1 79.88 546 LYS A C 1
ATOM 4379 O O . LYS A 1 546 ? -9 12.164 34 1 79.88 546 LYS A O 1
ATOM 4384 N N . LEU A 1 547 ? -7.27 11.891 32.562 1 79.56 547 LEU A N 1
ATOM 4385 C CA . LEU A 1 547 ? -6.336 12.617 33.406 1 79.56 547 LEU A CA 1
ATOM 4386 C C . LEU A 1 547 ? -6.52 14.125 33.25 1 79.56 547 LEU A C 1
ATOM 4388 O O . LEU A 1 547 ? -5.953 14.734 32.344 1 79.56 547 LEU A O 1
ATOM 4392 N N . ARG A 1 548 ? -7.207 14.727 34.25 1 77.25 548 ARG A N 1
ATOM 4393 C CA . ARG A 1 548 ? -7.531 16.156 34.125 1 77.25 548 ARG A CA 1
ATOM 4394 C C . ARG A 1 548 ? -7.145 16.906 35.406 1 77.25 548 ARG A C 1
ATOM 4396 O O . ARG A 1 548 ? -7.965 17.625 35.969 1 77.25 548 ARG A O 1
ATOM 4403 N N . ASN A 1 549 ? -5.883 16.75 35.719 1 79.12 549 ASN A N 1
ATOM 4404 C CA . ASN A 1 549 ? -5.402 17.5 36.875 1 79.12 549 ASN A CA 1
ATOM 4405 C C . ASN A 1 549 ? -4.766 18.828 36.469 1 79.12 549 ASN A C 1
ATOM 4407 O O . ASN A 1 549 ? -4.668 19.109 35.25 1 79.12 549 ASN A O 1
ATOM 4411 N N . ILE A 1 550 ? -4.441 19.672 37.344 1 81.19 550 ILE A N 1
ATOM 4412 C CA . ILE A 1 550 ? -3.928 21 37.094 1 81.19 550 ILE A CA 1
ATOM 4413 C C . ILE A 1 550 ? -2.604 20.906 36.344 1 81.19 550 ILE A C 1
ATOM 4415 O O . ILE A 1 550 ? -2.332 21.719 35.438 1 81.19 550 ILE A O 1
ATOM 4419 N N . GLU A 1 551 ? -1.838 19.938 36.719 1 84.56 551 GLU A N 1
ATOM 4420 C CA . GLU A 1 551 ? -0.552 19.766 36.062 1 84.56 551 GLU A CA 1
ATOM 4421 C C . GLU A 1 551 ? -0.739 19.422 34.562 1 84.56 551 GLU A C 1
ATOM 4423 O O . GLU A 1 551 ? -0.066 20 33.719 1 84.56 551 GLU A O 1
ATOM 4428 N N . SER A 1 552 ? -1.63 18.547 34.375 1 85.94 552 SER A N 1
ATOM 4429 C CA . SER A 1 552 ? -1.902 18.125 33 1 85.94 552 SER A CA 1
ATOM 4430 C C . SER A 1 552 ? -2.496 19.281 32.188 1 85.94 552 SER A C 1
ATOM 4432 O O . SER A 1 552 ? -2.143 19.469 31.031 1 85.94 552 SER A O 1
ATOM 4434 N N . LYS A 1 553 ? -3.334 19.953 32.781 1 84.62 553 LYS A N 1
ATOM 4435 C CA . LYS A 1 553 ? -3.922 21.125 32.125 1 84.62 553 LYS A CA 1
ATOM 4436 C C . LYS A 1 553 ? -2.855 22.156 31.766 1 84.62 553 LYS A C 1
ATOM 4438 O O . LYS A 1 553 ? -2.787 22.625 30.625 1 84.62 553 LYS A O 1
ATOM 4443 N N . ASN A 1 554 ? -2.068 22.5 32.719 1 88.62 554 ASN A N 1
ATOM 4444 C CA . ASN A 1 554 ? -1.032 23.5 32.531 1 88.62 554 ASN A CA 1
ATOM 4445 C C . ASN A 1 554 ? -0.038 23.078 31.453 1 88.62 554 ASN A C 1
ATOM 4447 O O . ASN A 1 554 ? 0.312 23.875 30.578 1 88.62 554 ASN A O 1
ATOM 4451 N N . ASN A 1 555 ? 0.335 21.891 31.531 1 91.12 555 ASN A N 1
ATOM 4452 C CA . ASN A 1 555 ? 1.299 21.391 30.547 1 91.12 555 ASN A CA 1
ATOM 4453 C C . ASN A 1 555 ? 0.705 21.344 29.141 1 91.12 555 ASN A C 1
ATOM 4455 O O . ASN A 1 555 ? 1.41 21.562 28.156 1 91.12 555 ASN A O 1
ATOM 4459 N N . THR A 1 556 ? -0.49 21.047 29.078 1 91.62 556 THR A N 1
ATOM 4460 C CA . THR A 1 556 ? -1.152 21 27.781 1 91.62 556 THR A CA 1
ATOM 4461 C C . THR A 1 556 ? -1.272 22.391 27.156 1 91.62 556 THR A C 1
ATOM 4463 O O . THR A 1 556 ? -0.974 22.578 25.984 1 91.62 556 THR A O 1
ATOM 4466 N N . PHE A 1 557 ? -1.695 23.344 27.953 1 91.19 557 PHE A N 1
ATOM 4467 C CA . PHE A 1 557 ? -1.766 24.719 27.469 1 91.19 557 PHE A CA 1
ATOM 4468 C C . PHE A 1 557 ? -0.386 25.219 27.062 1 91.19 557 PHE A C 1
ATOM 4470 O O . PHE A 1 557 ? -0.242 25.875 26.031 1 91.19 557 PHE A O 1
ATOM 4477 N N . GLN A 1 558 ? 0.531 24.891 27.906 1 94.25 558 GLN A N 1
ATOM 4478 C CA . GLN A 1 558 ? 1.905 25.297 27.625 1 94.25 558 GLN A CA 1
ATOM 4479 C C . GLN A 1 558 ? 2.371 24.75 26.281 1 94.25 558 GLN A C 1
ATOM 4481 O O . GLN A 1 558 ? 2.928 25.484 25.453 1 94.25 558 GLN A O 1
ATOM 4486 N N . LEU A 1 559 ? 2.098 23.5 26.078 1 95.75 559 LEU A N 1
ATOM 4487 C CA . LEU A 1 559 ? 2.52 22.844 24.844 1 95.75 559 LEU A CA 1
ATOM 4488 C C . LEU A 1 559 ? 1.83 23.453 23.641 1 95.75 559 LEU A C 1
ATOM 4490 O O . LEU A 1 559 ? 2.467 23.688 22.609 1 95.75 559 LEU A O 1
ATOM 4494 N N . VAL A 1 560 ? 0.6 23.703 23.719 1 95.31 560 VAL A N 1
ATOM 4495 C CA . VAL A 1 560 ? -0.188 24.25 22.625 1 95.31 560 VAL A CA 1
ATOM 4496 C C . VAL A 1 560 ? 0.341 25.641 22.266 1 95.31 560 VAL A C 1
ATOM 4498 O O . VAL A 1 560 ? 0.482 25.969 21.078 1 95.31 560 VAL A O 1
ATOM 4501 N N . LEU A 1 561 ? 0.637 26.391 23.281 1 95.25 561 LEU A N 1
ATOM 4502 C CA . LEU A 1 561 ? 1.126 27.75 23.047 1 95.25 561 LEU A CA 1
ATOM 4503 C C . LEU A 1 561 ? 2.516 27.719 22.406 1 95.25 561 LEU A C 1
ATOM 4505 O O . LEU A 1 561 ? 2.818 28.531 21.531 1 95.25 561 LEU A O 1
ATOM 4509 N N . ILE A 1 562 ? 3.279 26.844 22.844 1 96.19 562 ILE A N 1
ATOM 4510 C CA . ILE A 1 562 ? 4.598 26.656 22.25 1 96.19 562 ILE A CA 1
ATOM 4511 C C . ILE A 1 562 ? 4.453 26.266 20.781 1 96.19 562 ILE A C 1
ATOM 4513 O O . ILE A 1 562 ? 5.152 26.812 19.922 1 96.19 562 ILE A O 1
ATOM 4517 N N . ASN A 1 563 ? 3.58 25.375 20.484 1 96.62 563 ASN A N 1
ATOM 4518 C CA . ASN A 1 563 ? 3.336 24.938 19.109 1 96.62 563 ASN A CA 1
ATOM 4519 C C . ASN A 1 563 ? 2.922 26.109 18.234 1 96.62 563 ASN A C 1
ATOM 4521 O O . ASN A 1 563 ? 3.424 26.266 17.109 1 96.62 563 ASN A O 1
ATOM 4525 N N . PHE A 1 564 ? 2.025 26.922 18.766 1 95.38 564 PHE A N 1
ATOM 4526 C CA . PHE A 1 564 ? 1.591 28.094 18 1 95.38 564 PHE A CA 1
ATOM 4527 C C . PHE A 1 564 ? 2.764 29.016 17.719 1 95.38 564 PHE A C 1
ATOM 4529 O O . PHE A 1 564 ? 2.898 29.531 16.609 1 95.38 564 PHE A O 1
ATOM 4536 N N . SER A 1 565 ? 3.533 29.203 18.703 1 95.25 565 SER A N 1
ATOM 4537 C CA . SER A 1 565 ? 4.68 30.094 18.547 1 95.25 565 SER A CA 1
ATOM 4538 C C . SER A 1 565 ? 5.641 29.562 17.484 1 95.25 565 SER A C 1
ATOM 4540 O O . SER A 1 565 ? 6.18 30.344 16.688 1 95.25 565 SER A O 1
ATOM 4542 N N . ILE A 1 566 ? 5.859 28.312 17.531 1 94.56 566 ILE A N 1
ATOM 4543 C CA . ILE A 1 566 ? 6.773 27.703 16.562 1 94.56 566 ILE A CA 1
ATOM 4544 C C . ILE A 1 566 ? 6.203 27.828 15.156 1 94.56 566 ILE A C 1
ATOM 4546 O O . ILE A 1 566 ? 6.93 28.156 14.219 1 94.56 566 ILE A O 1
ATOM 4550 N N . ILE A 1 567 ? 4.977 27.547 14.961 1 94.88 567 ILE A N 1
ATOM 4551 C CA . ILE A 1 567 ? 4.324 27.609 13.656 1 94.88 567 ILE A CA 1
ATOM 4552 C C . ILE A 1 567 ? 4.418 29.031 13.109 1 94.88 567 ILE A C 1
ATOM 4554 O O . ILE A 1 567 ? 4.828 29.234 11.961 1 94.88 567 ILE A O 1
ATOM 4558 N N . VAL A 1 568 ? 4.062 30.016 13.93 1 94.88 568 VAL A N 1
ATOM 4559 C CA . VAL A 1 568 ? 4.008 31.406 13.508 1 94.88 568 VAL A CA 1
ATOM 4560 C C . VAL A 1 568 ? 5.422 31.906 13.219 1 94.88 568 VAL A C 1
ATOM 4562 O O . VAL A 1 568 ? 5.668 32.531 12.172 1 94.88 568 VAL A O 1
ATOM 4565 N N . ASN A 1 569 ? 6.352 31.594 14.102 1 95 569 ASN A N 1
ATOM 4566 C CA . ASN A 1 569 ? 7.715 32.062 13.93 1 95 569 ASN A CA 1
ATOM 4567 C C . ASN A 1 569 ? 8.391 31.453 12.719 1 95 569 ASN A C 1
ATOM 4569 O O . ASN A 1 569 ? 9.133 32.125 12 1 95 569 ASN A O 1
ATOM 4573 N N . THR A 1 570 ? 8.156 30.188 12.516 1 94.19 570 THR A N 1
ATOM 4574 C CA . THR A 1 570 ? 8.727 29.516 11.352 1 94.19 570 THR A CA 1
ATOM 4575 C C . THR A 1 570 ? 8.156 30.109 10.062 1 94.19 570 THR A C 1
ATOM 4577 O O . THR A 1 570 ? 8.891 30.328 9.094 1 94.19 570 THR A O 1
ATOM 4580 N N . THR A 1 571 ? 6.902 30.391 10.055 1 94.19 571 THR A N 1
ATOM 4581 C CA . THR A 1 571 ? 6.262 30.953 8.875 1 94.19 571 THR A CA 1
ATOM 4582 C C . THR A 1 571 ? 6.805 32.344 8.586 1 94.19 571 THR A C 1
ATOM 4584 O O . THR A 1 571 ? 7.129 32.688 7.438 1 94.19 571 THR A O 1
ATOM 4587 N N . ILE A 1 572 ? 6.938 33.156 9.609 1 95.06 572 ILE A N 1
ATOM 4588 C CA . ILE A 1 572 ? 7.445 34.531 9.461 1 95.06 572 ILE A CA 1
ATOM 4589 C C . ILE A 1 572 ? 8.898 34.5 8.977 1 95.06 572 ILE A C 1
ATOM 4591 O O . ILE A 1 572 ? 9.281 35.25 8.086 1 95.06 572 ILE A O 1
ATOM 4595 N N . ARG A 1 573 ? 9.625 33.594 9.531 1 94.06 573 ARG A N 1
ATOM 4596 C CA . ARG A 1 573 ? 11.023 33.469 9.125 1 94.06 573 ARG A CA 1
ATOM 4597 C C . ARG A 1 573 ? 11.141 33.094 7.656 1 94.06 573 ARG A C 1
ATOM 4599 O O . ARG A 1 573 ? 11.938 33.656 6.914 1 94.06 573 ARG A O 1
ATOM 4606 N N . CYS A 1 574 ? 10.391 32.125 7.258 1 93 574 CYS A N 1
ATOM 4607 C CA . CYS A 1 574 ? 10.406 31.672 5.867 1 93 574 CYS A CA 1
ATOM 4608 C C . CYS A 1 574 ? 10.008 32.812 4.934 1 93 574 CYS A C 1
ATOM 4610 O O . CYS A 1 574 ? 10.594 32.969 3.867 1 93 574 CYS A O 1
ATOM 4612 N N . PHE A 1 575 ? 9.039 33.594 5.34 1 94.56 575 PHE A N 1
ATOM 4613 C CA . PHE A 1 575 ? 8.609 34.75 4.555 1 94.56 575 PHE A CA 1
ATOM 4614 C C . PHE A 1 575 ? 9.742 35.75 4.398 1 94.56 575 PHE A C 1
ATOM 4616 O O . PHE A 1 575 ? 9.984 36.281 3.301 1 94.56 575 PHE A O 1
ATOM 4623 N N . ARG A 1 576 ? 10.453 36 5.418 1 94.12 576 ARG A N 1
ATOM 4624 C CA . ARG A 1 576 ? 11.531 36.969 5.398 1 94.12 576 ARG A CA 1
ATOM 4625 C C . ARG A 1 576 ? 12.703 36.5 4.547 1 94.12 576 ARG A C 1
ATOM 4627 O O . ARG A 1 576 ? 13.367 37.281 3.875 1 94.12 576 ARG A O 1
ATOM 4634 N N . ILE A 1 577 ? 12.922 35.25 4.586 1 92.38 577 ILE A N 1
ATOM 4635 C CA . ILE A 1 577 ? 13.945 34.688 3.713 1 92.38 577 ILE A CA 1
ATOM 4636 C C . ILE A 1 577 ? 13.547 34.875 2.252 1 92.38 577 ILE A C 1
ATOM 4638 O O . ILE A 1 577 ? 14.367 35.25 1.422 1 92.38 577 ILE A O 1
ATOM 4642 N N . ASP A 1 578 ? 12.32 34.594 1.984 1 93.75 578 ASP A N 1
ATOM 4643 C CA . ASP A 1 578 ? 11.828 34.75 0.621 1 93.75 578 ASP A CA 1
ATOM 4644 C C . ASP A 1 578 ? 11.875 36.219 0.198 1 93.75 578 ASP A C 1
ATOM 4646 O O . ASP A 1 578 ? 12.117 36.531 -0.972 1 93.75 578 ASP A O 1
ATOM 4650 N N . LYS A 1 579 ? 11.578 37.125 1.078 1 94.38 579 LYS A N 1
ATOM 4651 C CA . LYS A 1 579 ? 11.625 38.562 0.784 1 94.38 579 LYS A CA 1
ATOM 4652 C C . LYS A 1 579 ? 13.031 38.969 0.355 1 94.38 579 LYS A C 1
ATOM 4654 O O . LYS A 1 579 ? 13.18 39.844 -0.511 1 94.38 579 LYS A O 1
ATOM 4659 N N . GLU A 1 580 ? 14.008 38.312 0.882 1 93.31 580 GLU A N 1
ATOM 4660 C CA . GLU A 1 580 ? 15.398 38.625 0.562 1 93.31 580 GLU A CA 1
ATOM 4661 C C . GLU A 1 580 ? 15.836 37.938 -0.721 1 93.31 580 GLU A C 1
ATOM 4663 O O . GLU A 1 580 ? 16.484 38.531 -1.575 1 93.31 580 GLU A O 1
ATOM 4668 N N . LEU A 1 581 ? 15.438 36.719 -0.875 1 90.81 581 LEU A N 1
ATOM 4669 C CA . LEU A 1 581 ? 16 35.906 -1.944 1 90.81 581 LEU A CA 1
ATOM 4670 C C . LEU A 1 581 ? 15.102 35.938 -3.178 1 90.81 581 LEU A C 1
ATOM 4672 O O . LEU A 1 581 ? 15.586 35.812 -4.305 1 90.81 581 LEU A O 1
ATOM 4676 N N . TYR A 1 582 ? 13.781 36 -2.922 1 91.06 582 TYR A N 1
ATOM 4677 C CA . TYR A 1 582 ? 12.836 35.906 -4.031 1 91.06 582 TYR A CA 1
ATOM 4678 C C . TYR A 1 582 ? 11.812 37.031 -3.949 1 91.06 582 TYR A C 1
ATOM 4680 O O . TYR A 1 582 ? 10.602 36.781 -3.975 1 91.06 582 TYR A O 1
ATOM 4688 N N . PRO A 1 583 ? 12.195 38.219 -3.988 1 93.5 583 PRO A N 1
ATOM 4689 C CA . PRO A 1 583 ? 11.234 39.312 -3.836 1 93.5 583 PRO A CA 1
ATOM 4690 C C . PRO A 1 583 ? 10.195 39.344 -4.953 1 93.5 583 PRO A C 1
ATOM 4692 O O . PRO A 1 583 ? 9.047 39.719 -4.723 1 93.5 583 PRO A O 1
ATOM 4695 N N . GLU A 1 584 ? 10.539 38.875 -6.113 1 91.62 584 GLU A N 1
ATOM 4696 C CA . GLU A 1 584 ? 9.633 38.906 -7.258 1 91.62 584 GLU A CA 1
ATOM 4697 C C . GLU A 1 584 ? 8.453 37.938 -7.043 1 91.62 584 GLU A C 1
ATOM 4699 O O . GLU A 1 584 ? 7.359 38.188 -7.551 1 91.62 584 GLU A O 1
ATOM 4704 N N . MET A 1 585 ? 8.633 37.031 -6.223 1 90.75 585 MET A N 1
ATOM 4705 C CA . MET A 1 585 ? 7.598 36.031 -6.02 1 90.75 585 MET A CA 1
ATOM 4706 C C . MET A 1 585 ? 6.602 36.469 -4.957 1 90.75 585 MET A C 1
ATOM 4708 O O . MET A 1 585 ? 5.57 35.844 -4.758 1 90.75 585 MET A O 1
ATOM 4712 N N . LEU A 1 586 ? 6.879 37.594 -4.379 1 92.25 586 LEU A N 1
ATOM 4713 C CA . LEU A 1 586 ? 5.996 38.094 -3.336 1 92.25 586 LEU A CA 1
ATOM 4714 C C . LEU A 1 586 ? 5.039 39.156 -3.893 1 92.25 586 LEU A C 1
ATOM 4716 O O . LEU A 1 586 ? 4.102 39.562 -3.209 1 92.25 586 LEU A O 1
ATOM 4720 N N . GLU A 1 587 ? 5.242 39.375 -5.094 1 90.06 587 GLU A N 1
ATOM 4721 C CA . GLU A 1 587 ? 4.371 40.375 -5.734 1 90.06 587 GLU A CA 1
ATOM 4722 C C . GLU A 1 587 ? 2.951 39.844 -5.879 1 90.06 587 GLU A C 1
ATOM 4724 O O . GLU A 1 587 ? 2.748 38.625 -6.027 1 90.06 587 GLU A O 1
ATOM 4729 N N . PRO A 1 588 ? 2.02 40.625 -5.875 1 85.94 588 PRO A N 1
ATOM 4730 C CA . PRO A 1 588 ? 0.616 40.219 -5.973 1 85.94 588 PRO A CA 1
ATOM 4731 C C . PRO A 1 588 ? 0.298 39.531 -7.285 1 85.94 588 PRO A C 1
ATOM 4733 O O . PRO A 1 588 ? -0.606 38.688 -7.336 1 85.94 588 PRO A O 1
ATOM 4736 N N . SER A 1 589 ? 1.044 39.844 -8.25 1 86 589 SER A N 1
ATOM 4737 C CA . SER A 1 589 ? 0.782 39.25 -9.562 1 86 589 SER A CA 1
ATOM 4738 C C . SER A 1 589 ? 1.246 37.812 -9.633 1 86 589 SER A C 1
ATOM 4740 O O . SER A 1 589 ? 0.806 37.031 -10.5 1 86 589 SER A O 1
ATOM 4742 N N . TYR A 1 590 ? 2.098 37.594 -8.703 1 88.69 590 TYR A N 1
ATOM 4743 C CA . TYR A 1 590 ? 2.576 36.219 -8.68 1 88.69 590 TYR A CA 1
ATOM 4744 C C . TYR A 1 590 ? 1.568 35.281 -8 1 88.69 590 TYR A C 1
ATOM 4746 O O . TYR A 1 590 ? 1.198 35.5 -6.848 1 88.69 590 TYR A O 1
ATOM 4754 N N . GLN A 1 591 ? 1.226 34.156 -8.57 1 85.31 591 GLN A N 1
ATOM 4755 C CA . GLN A 1 591 ? 0.052 33.406 -8.156 1 85.31 591 GLN A CA 1
ATOM 4756 C C . GLN A 1 591 ? 0.432 32.281 -7.195 1 85.31 591 GLN A C 1
ATOM 4758 O O . GLN A 1 591 ? -0.427 31.734 -6.5 1 85.31 591 GLN A O 1
ATOM 4763 N N . HIS A 1 592 ? 1.681 31.953 -7.035 1 88.5 592 HIS A N 1
ATOM 4764 C CA . HIS A 1 592 ? 2.08 30.797 -6.242 1 88.5 592 HIS A CA 1
ATOM 4765 C C . HIS A 1 592 ? 2.82 31.219 -4.98 1 88.5 592 HIS A C 1
ATOM 4767 O O . HIS A 1 592 ? 3.225 32.375 -4.852 1 88.5 592 HIS A O 1
ATOM 4773 N N . LEU A 1 593 ? 2.92 30.25 -4.098 1 90.88 593 LEU A N 1
ATOM 4774 C CA . LEU A 1 593 ? 3.73 30.484 -2.908 1 90.88 593 LEU A CA 1
ATOM 4775 C C . LEU A 1 593 ? 5.215 30.516 -3.258 1 90.88 593 LEU A C 1
ATOM 4777 O O . LEU A 1 593 ? 5.66 29.766 -4.133 1 90.88 593 LEU A O 1
ATOM 4781 N N . SER A 1 594 ? 5.855 31.422 -2.535 1 90.88 594 SER A N 1
ATOM 4782 C CA . SER A 1 594 ? 7.309 31.438 -2.66 1 90.88 594 SER A CA 1
ATOM 4783 C C . SER A 1 594 ? 7.922 30.188 -2.02 1 90.88 594 SER A C 1
ATOM 4785 O O . SER A 1 594 ? 7.277 29.516 -1.207 1 90.88 594 SER A O 1
ATOM 4787 N N . PRO A 1 595 ? 9.133 29.781 -2.318 1 88.38 595 PRO A N 1
ATOM 4788 C CA . PRO A 1 595 ? 9.719 28.484 -1.974 1 88.38 595 PRO A CA 1
ATOM 4789 C C . PRO A 1 595 ? 9.766 28.25 -0.467 1 88.38 595 PRO A C 1
ATOM 4791 O O . PRO A 1 595 ? 9.406 27.172 0.001 1 88.38 595 PRO A O 1
ATOM 4794 N N . HIS A 1 596 ? 10.203 29.25 0.281 1 91.38 596 HIS A N 1
ATOM 4795 C CA . HIS A 1 596 ? 10.383 29.016 1.709 1 91.38 596 HIS A CA 1
ATOM 4796 C C . HIS A 1 596 ? 9.039 29.047 2.439 1 91.38 596 HIS A C 1
ATOM 4798 O O . HIS A 1 596 ? 8.844 28.328 3.422 1 91.38 596 HIS A O 1
ATOM 4804 N N . ILE A 1 597 ? 8.148 29.875 1.959 1 92.44 597 ILE A N 1
ATOM 4805 C CA . ILE A 1 597 ? 6.82 29.859 2.561 1 92.44 597 ILE A CA 1
ATOM 4806 C C . ILE A 1 597 ? 6.156 28.5 2.297 1 92.44 597 ILE A C 1
ATOM 4808 O O . ILE A 1 597 ? 5.488 27.953 3.176 1 92.44 597 ILE A O 1
ATOM 4812 N N . ALA A 1 598 ? 6.371 28.031 1.12 1 90.5 598 ALA A N 1
ATOM 4813 C CA . ALA A 1 598 ? 5.875 26.703 0.812 1 90.5 598 ALA A CA 1
ATOM 4814 C C . ALA A 1 598 ? 6.535 25.641 1.7 1 90.5 598 ALA A C 1
ATOM 4816 O O . ALA A 1 598 ? 5.871 24.719 2.184 1 90.5 598 ALA A O 1
ATOM 4817 N N . LEU A 1 599 ? 7.758 25.797 1.941 1 90.75 599 LEU A N 1
ATOM 4818 C CA . LEU A 1 599 ? 8.531 24.906 2.789 1 90.75 599 LEU A CA 1
ATOM 4819 C C . LEU A 1 599 ? 8.008 24.922 4.219 1 90.75 599 LEU A C 1
ATOM 4821 O O . LEU A 1 599 ? 8.008 23.891 4.898 1 90.75 599 LEU A O 1
ATOM 4825 N N . SER A 1 600 ? 7.582 26.109 4.684 1 92.12 600 SER A N 1
ATOM 4826 C CA . SER A 1 600 ? 7.09 26.234 6.051 1 92.12 600 SER A CA 1
ATOM 4827 C C . SER A 1 600 ? 5.898 25.312 6.293 1 92.12 600 SER A C 1
ATOM 4829 O O . SER A 1 600 ? 5.715 24.797 7.398 1 92.12 600 SER A O 1
ATOM 4831 N N . MET A 1 601 ? 5.164 25.031 5.238 1 88.19 601 MET A N 1
ATOM 4832 C CA . MET A 1 601 ? 4.02 24.141 5.336 1 88.19 601 MET A CA 1
ATOM 4833 C C . MET A 1 601 ? 4.477 22.703 5.566 1 88.19 601 MET A C 1
ATOM 4835 O O . MET A 1 601 ? 3.855 21.953 6.328 1 88.19 601 MET A O 1
ATOM 4839 N N . SER A 1 602 ? 5.5 22.344 4.969 1 89 602 SER A N 1
ATOM 4840 C CA . SER A 1 602 ? 6.043 21 5.129 1 89 602 SER A CA 1
ATOM 4841 C C . SER A 1 602 ? 6.711 20.828 6.488 1 89 602 SER A C 1
ATOM 4843 O O . SER A 1 602 ? 6.574 19.781 7.125 1 89 602 SER A O 1
ATOM 4845 N N . LEU A 1 603 ? 7.379 21.875 6.953 1 91.5 603 LEU A N 1
ATOM 4846 C CA . LEU A 1 603 ? 8.125 21.812 8.203 1 91.5 603 LEU A CA 1
ATOM 4847 C C . LEU A 1 603 ? 7.188 21.672 9.398 1 91.5 603 LEU A C 1
ATOM 4849 O O . LEU A 1 603 ? 7.539 21.062 10.406 1 91.5 603 LEU A O 1
ATOM 4853 N N . THR A 1 604 ? 6.02 22.203 9.211 1 89.75 604 THR A N 1
ATOM 4854 C CA . THR A 1 604 ? 5.078 22.188 10.328 1 89.75 604 THR A CA 1
ATOM 4855 C C . THR A 1 604 ? 3.824 21.391 9.969 1 89.75 604 THR A C 1
ATOM 4857 O O . THR A 1 604 ? 2.75 21.641 10.523 1 89.75 604 THR A O 1
ATOM 4860 N N . ALA A 1 605 ? 3.965 20.562 9.039 1 77.81 605 ALA A N 1
ATOM 4861 C CA . ALA A 1 605 ? 2.803 19.875 8.477 1 77.81 605 ALA A CA 1
ATOM 4862 C C . ALA A 1 605 ? 2.02 19.141 9.562 1 77.81 605 ALA A C 1
ATOM 4864 O O . ALA A 1 605 ? 2.594 18.375 10.344 1 77.81 605 ALA A O 1
ATOM 4865 N N . GLY A 1 606 ? 0.79 19.422 9.586 1 78.88 606 GLY A N 1
ATOM 4866 C CA . GLY A 1 606 ? -0.142 18.719 10.453 1 78.88 606 GLY A CA 1
ATOM 4867 C C . GLY A 1 606 ? -0.172 19.266 11.867 1 78.88 606 GLY A C 1
ATOM 4868 O O . GLY A 1 606 ? -1.115 19 12.617 1 78.88 606 GLY A O 1
ATOM 4869 N N . LEU A 1 607 ? 0.853 20.031 12.219 1 90.31 607 LEU A N 1
ATOM 4870 C CA . LEU A 1 607 ? 0.934 20.516 13.594 1 90.31 607 LEU A CA 1
ATOM 4871 C C . LEU A 1 607 ? -0.114 21.594 13.852 1 90.31 607 LEU A C 1
ATOM 4873 O O . LEU A 1 607 ? -0.724 21.625 14.922 1 90.31 607 LEU A O 1
ATOM 4877 N N . PHE A 1 608 ? -0.322 22.438 12.898 1 88.88 608 PHE A N 1
ATOM 4878 C CA . PHE A 1 608 ? -1.222 23.578 13.062 1 88.88 608 PHE A CA 1
ATOM 4879 C C . PHE A 1 608 ? -2.643 23.094 13.352 1 88.88 608 PHE A C 1
ATOM 4881 O O . PHE A 1 608 ? -3.238 23.484 14.359 1 88.88 608 PHE A O 1
ATOM 4888 N N . SER A 1 609 ? -3.15 22.312 12.469 1 84.75 609 SER A N 1
ATOM 4889 C CA . SER A 1 609 ? -4.531 21.859 12.602 1 84.75 609 SER A CA 1
ATOM 4890 C C . SER A 1 609 ? -4.727 21.062 13.891 1 84.75 609 SER A C 1
ATOM 4892 O O . SER A 1 609 ? -5.715 21.266 14.602 1 84.75 609 SER A O 1
ATOM 4894 N N . LYS A 1 610 ? -3.824 20.266 14.18 1 88.88 610 LYS A N 1
ATOM 4895 C CA . LYS A 1 610 ? -3.9 19.453 15.383 1 88.88 610 LYS A CA 1
ATOM 4896 C C . LYS A 1 610 ? -3.9 20.328 16.641 1 88.88 610 LYS A C 1
ATOM 4898 O O . LYS A 1 610 ? -4.703 20.109 17.547 1 88.88 610 LYS A O 1
ATOM 4903 N N . THR A 1 611 ? -3.023 21.281 16.656 1 93 611 THR A N 1
ATOM 4904 C CA . THR A 1 611 ? -2.877 22.156 17.812 1 93 611 THR A CA 1
ATOM 4905 C C . THR A 1 611 ? -4.125 23.016 18 1 93 611 THR A C 1
ATOM 4907 O O . THR A 1 611 ? -4.621 23.156 19.125 1 93 611 THR A O 1
ATOM 4910 N N . LEU A 1 612 ? -4.57 23.469 17.016 1 86.75 612 LEU A N 1
ATOM 4911 C CA . LEU A 1 612 ? -5.723 24.375 17.094 1 86.75 612 LEU A CA 1
ATOM 4912 C C . LEU A 1 612 ? -6.961 23.625 17.562 1 86.75 612 LEU A C 1
ATOM 4914 O O . LEU A 1 612 ? -7.719 24.125 18.391 1 86.75 612 LEU A O 1
ATOM 4918 N N . VAL A 1 613 ? -7.152 22.5 17.062 1 80.81 613 VAL A N 1
ATOM 4919 C CA . VAL A 1 613 ? -8.328 21.719 17.438 1 80.81 613 VAL A CA 1
ATOM 4920 C C . VAL A 1 613 ? -8.242 21.328 18.906 1 80.81 613 VAL A C 1
ATOM 4922 O O . VAL A 1 613 ? -9.234 21.391 19.625 1 80.81 613 VAL A O 1
ATOM 4925 N N . PHE A 1 614 ? -7.137 20.984 19.25 1 85.81 614 PHE A N 1
ATOM 4926 C CA . PHE A 1 614 ? -6.973 20.578 20.641 1 85.81 614 PHE A CA 1
ATOM 4927 C C . PHE A 1 614 ? -7.141 21.766 21.578 1 85.81 614 PHE A C 1
ATOM 4929 O O . PHE A 1 614 ? -7.738 21.641 22.641 1 85.81 614 PHE A O 1
ATOM 4936 N N . PHE A 1 615 ? -6.625 22.828 21.156 1 87.56 615 PHE A N 1
ATOM 4937 C CA . PHE A 1 615 ? -6.758 24.047 21.953 1 87.56 615 PHE A CA 1
ATOM 4938 C C . PHE A 1 615 ? -8.227 24.422 22.125 1 87.56 615 PHE A C 1
ATOM 4940 O O . PHE A 1 615 ? -8.68 24.703 23.234 1 87.56 615 PHE A O 1
ATOM 4947 N N . CYS A 1 616 ? -8.852 24.359 21.109 1 81 616 CYS A N 1
ATOM 4948 C CA . CYS A 1 616 ? -10.266 24.719 21.141 1 81 616 CYS A CA 1
ATOM 4949 C C . CYS A 1 616 ? -11.055 23.734 22 1 81 616 CYS A C 1
ATOM 4951 O O . CYS A 1 616 ? -11.945 24.125 22.75 1 81 616 CYS A O 1
ATOM 4953 N N . SER A 1 617 ? -10.719 22.516 21.828 1 81.06 617 SER A N 1
ATOM 4954 C CA . SER A 1 617 ? -11.406 21.484 22.609 1 81.06 617 SER A CA 1
ATOM 4955 C C . SER A 1 617 ? -11.148 21.672 24.094 1 81.06 617 SER A C 1
ATOM 4957 O O . SER A 1 617 ? -12.062 21.5 24.922 1 81.06 617 SER A O 1
ATOM 4959 N N . LEU A 1 618 ? -10.008 22.031 24.406 1 81.5 618 LEU A N 1
ATOM 4960 C CA . LEU A 1 618 ? -9.633 22.203 25.797 1 81.5 618 LEU A CA 1
ATOM 4961 C C . LEU A 1 618 ? -10.328 23.438 26.391 1 81.5 618 LEU A C 1
ATOM 4963 O O . LEU A 1 618 ? -10.812 23.391 27.531 1 81.5 618 LEU A O 1
ATOM 4967 N N . ILE A 1 619 ? -10.305 24.453 25.688 1 81.06 619 ILE A N 1
ATOM 4968 C CA . ILE A 1 619 ? -10.93 25.672 26.172 1 81.06 619 ILE A CA 1
ATOM 4969 C C . ILE A 1 619 ? -12.438 25.469 26.312 1 81.06 619 ILE A C 1
ATOM 4971 O O . ILE A 1 619 ? -13.031 25.875 27.312 1 81.06 619 ILE A O 1
ATOM 4975 N N . TYR A 1 620 ? -12.953 24.875 25.344 1 77.5 620 TYR A N 1
ATOM 4976 C CA . TYR A 1 620 ? -14.383 24.594 25.422 1 77.5 620 TYR A CA 1
ATOM 4977 C C . TYR A 1 620 ? -14.719 23.75 26.641 1 77.5 620 TYR A C 1
ATOM 4979 O O . TYR A 1 620 ? -15.711 24 27.328 1 77.5 620 TYR A O 1
ATOM 4987 N N . PHE A 1 621 ? -13.93 22.859 26.828 1 77.31 621 PHE A N 1
ATOM 4988 C CA . PHE A 1 621 ? -14.125 22 28 1 77.31 621 PHE A CA 1
ATOM 4989 C C . PHE A 1 621 ? -14.047 22.828 29.281 1 77.31 621 PHE A C 1
ATOM 4991 O O . PHE A 1 621 ? -14.906 22.703 30.156 1 77.31 621 PHE A O 1
ATOM 4998 N N . LYS A 1 622 ? -13.102 23.625 29.359 1 78.5 622 LYS A N 1
ATOM 4999 C CA . LYS A 1 622 ? -12.914 24.438 30.562 1 78.5 622 LYS A CA 1
ATOM 5000 C C . LYS A 1 622 ? -14.062 25.422 30.75 1 78.5 622 LYS A C 1
ATOM 5002 O O . LYS A 1 622 ? -14.445 25.734 31.875 1 78.5 622 LYS A O 1
ATOM 5007 N N . LEU A 1 623 ? -14.516 25.812 29.719 1 77.38 623 LEU A N 1
ATOM 5008 C CA . LEU A 1 623 ? -15.562 26.828 29.781 1 77.38 623 LEU A CA 1
ATOM 5009 C C . LEU A 1 623 ? -16.922 26.203 30.094 1 77.38 623 LEU A C 1
ATOM 5011 O O . LEU A 1 623 ? -17.859 26.891 30.5 1 77.38 623 LEU A O 1
ATOM 5015 N N . THR A 1 624 ? -16.953 24.938 29.922 1 73.69 624 THR A N 1
ATOM 5016 C CA . THR A 1 624 ? -18.234 24.281 30.156 1 73.69 624 THR A CA 1
ATOM 5017 C C . THR A 1 624 ? -18.188 23.438 31.422 1 73.69 624 THR A C 1
ATOM 5019 O O . THR A 1 624 ? -19.062 22.594 31.641 1 73.69 624 THR A O 1
ATOM 5022 N N . LEU A 1 625 ? -17.234 23.594 32.219 1 72.69 625 LEU A N 1
ATOM 5023 C CA . LEU A 1 625 ? -17.078 22.828 33.469 1 72.69 625 LEU A CA 1
ATOM 5024 C C . LEU A 1 625 ? -18.25 23.062 34.406 1 72.69 625 LEU A C 1
ATOM 5026 O O . LEU A 1 625 ? -18.516 22.25 35.281 1 72.69 625 LEU A O 1
ATOM 5030 N N . PHE A 1 626 ? -18.859 24.172 34.281 1 64.94 626 PHE A N 1
ATOM 5031 C CA . PHE A 1 626 ? -19.984 24.484 35.156 1 64.94 626 PHE A CA 1
ATOM 5032 C C . PHE A 1 626 ? -21.078 23.422 35 1 64.94 626 PHE A C 1
ATOM 5034 O O . PHE A 1 626 ? -21.844 23.188 35.938 1 64.94 626 PHE A O 1
ATOM 5041 N N . GLU A 1 627 ? -21.062 22.844 33.844 1 65.25 627 GLU A N 1
ATOM 5042 C CA . GLU A 1 627 ? -22.047 21.797 33.625 1 65.25 627 GLU A CA 1
ATOM 5043 C C . GLU A 1 627 ? -21.812 20.625 34.562 1 65.25 627 GLU A C 1
ATOM 5045 O O . GLU A 1 627 ? -22.734 19.859 34.844 1 65.25 627 GLU A O 1
ATOM 5050 N N . ASN A 1 628 ? -20.547 20.578 34.969 1 59.56 628 ASN A N 1
ATOM 5051 C CA . ASN A 1 628 ? -20.219 19.547 35.938 1 59.56 628 ASN A CA 1
ATOM 5052 C C . ASN A 1 628 ? -20.094 20.109 37.344 1 59.56 628 ASN A C 1
ATOM 5054 O O . ASN A 1 628 ? -19.531 19.469 38.25 1 59.56 628 ASN A O 1
ATOM 5058 N N . GLY A 1 629 ? -20.625 21.359 37.5 1 58.16 629 GLY A N 1
ATOM 5059 C CA . GLY A 1 629 ? -20.672 21.984 38.812 1 58.16 629 GLY A CA 1
ATOM 5060 C C . GLY A 1 629 ? -19.375 22.672 39.219 1 58.16 629 GLY A C 1
ATOM 5061 O O . GLY A 1 629 ? -19.188 23.016 40.375 1 58.16 629 GLY A O 1
ATOM 5062 N N . ILE A 1 630 ? -18.469 22.797 38.344 1 62.97 630 ILE A N 1
ATOM 5063 C CA . ILE A 1 630 ? -17.188 23.375 38.688 1 62.97 630 ILE A CA 1
ATOM 5064 C C . ILE A 1 630 ? -17.109 24.812 38.125 1 62.97 630 ILE A C 1
ATOM 5066 O O . ILE A 1 630 ? -17.266 25.031 36.938 1 62.97 630 ILE A O 1
ATOM 5070 N N . CYS A 1 631 ? -17.141 25.844 39.062 1 58.06 631 CYS A N 1
ATOM 5071 C CA . CYS A 1 631 ? -17.094 27.25 38.656 1 58.06 631 CYS A CA 1
ATOM 5072 C C . CYS A 1 631 ? -15.656 27.734 38.531 1 58.06 631 CYS A C 1
ATOM 5074 O O . CYS A 1 631 ? -14.789 27.312 39.312 1 58.06 631 CYS A O 1
ATOM 5076 N N . LEU A 1 632 ? -15.273 28.406 37.469 1 61.25 632 LEU A N 1
ATOM 5077 C CA . LEU A 1 632 ? -13.914 28.766 37.062 1 61.25 632 LEU A CA 1
ATOM 5078 C C . LEU A 1 632 ? -13.547 30.156 37.531 1 61.25 632 LEU A C 1
ATOM 5080 O O . LEU A 1 632 ? -12.672 30.812 36.969 1 61.25 632 LEU A O 1
ATOM 5084 N N . SER A 1 633 ? -14.062 30.812 38.531 1 54.47 633 SER A N 1
ATOM 5085 C CA . SER A 1 633 ? -13.867 32.219 38.844 1 54.47 633 SER A CA 1
ATOM 5086 C C . SER A 1 633 ? -12.391 32.594 38.75 1 54.47 633 SER A C 1
ATOM 5088 O O . SER A 1 633 ? -12.023 33.594 38.156 1 54.47 633 SER A O 1
ATOM 5090 N N . ASN A 1 634 ? -11.477 31.891 39.406 1 55.31 634 ASN A N 1
ATOM 5091 C CA . ASN A 1 634 ? -10.07 32.25 39.5 1 55.31 634 ASN A CA 1
ATOM 5092 C C . ASN A 1 634 ? -9.328 32.031 38.188 1 55.31 634 ASN A C 1
ATOM 5094 O O . ASN A 1 634 ? -8.242 32.562 38 1 55.31 634 ASN A O 1
ATOM 5098 N N . ASP A 1 635 ? -9.883 31.469 37.188 1 63.78 635 ASP A N 1
ATOM 5099 C CA . ASP A 1 635 ? -9.148 31.094 35.969 1 63.78 635 ASP A CA 1
ATOM 5100 C C . ASP A 1 635 ? -9.195 32.219 34.938 1 63.78 635 ASP A C 1
ATOM 5102 O O . ASP A 1 635 ? -8.586 32.125 33.875 1 63.78 635 ASP A O 1
ATOM 5106 N N . MET A 1 636 ? -9.727 33.406 35.438 1 66.06 636 MET A N 1
ATOM 5107 C CA . MET A 1 636 ? -9.906 34.5 34.469 1 66.06 636 MET A CA 1
ATOM 5108 C C . MET A 1 636 ? -8.93 35.625 34.75 1 66.06 636 MET A C 1
ATOM 5110 O O . MET A 1 636 ? -8.961 36.656 34.062 1 66.06 636 MET A O 1
ATOM 5114 N N . GLU A 1 637 ? -7.961 35.375 35.656 1 67.44 637 GLU A N 1
ATOM 5115 C CA . GLU A 1 637 ? -6.926 36.375 35.906 1 67.44 637 GLU A CA 1
ATOM 5116 C C . GLU A 1 637 ? -5.621 36 35.219 1 67.44 637 GLU A C 1
ATOM 5118 O O . GLU A 1 637 ? -5.305 34.812 35.062 1 67.44 637 GLU A O 1
ATOM 5123 N N . ASN A 1 638 ? -4.996 37.094 34.781 1 71.88 638 ASN A N 1
ATOM 5124 C CA . ASN A 1 638 ? -3.727 36.844 34.094 1 71.88 638 ASN A CA 1
ATOM 5125 C C . ASN A 1 638 ? -2.664 36.344 35.062 1 71.88 638 ASN A C 1
ATOM 5127 O O . ASN A 1 638 ? -2.57 36.812 36.219 1 71.88 638 ASN A O 1
ATOM 5131 N N . GLY A 1 639 ? -2.055 35.281 34.688 1 72.81 639 GLY A N 1
ATOM 5132 C CA . GLY A 1 639 ? -1.061 34.656 35.562 1 72.81 639 GLY A CA 1
ATOM 5133 C C . GLY A 1 639 ? 0.29 34.5 34.906 1 72.81 639 GLY A C 1
ATOM 5134 O O . GLY A 1 639 ? 0.728 35.375 34.156 1 72.81 639 GLY A O 1
ATOM 5135 N N . TRP A 1 640 ? 1.071 33.5 35.188 1 78.62 640 TRP A N 1
ATOM 5136 C CA . TRP A 1 640 ? 2.434 33.156 34.781 1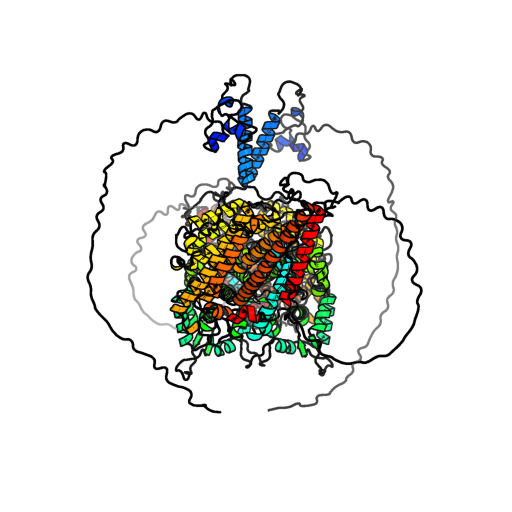 78.62 640 TRP A CA 1
ATOM 5137 C C . TRP A 1 640 ? 2.475 32.656 33.344 1 78.62 640 TRP A C 1
ATOM 5139 O O . TRP A 1 640 ? 1.541 32 32.875 1 78.62 640 TRP A O 1
ATOM 5149 N N . SER A 1 641 ? 3.523 33.25 32.594 1 83.06 641 SER A N 1
ATOM 5150 C CA . SER A 1 641 ? 3.744 32.688 31.266 1 83.06 641 SER A CA 1
ATOM 5151 C C . SER A 1 641 ? 5.23 32.625 30.938 1 83.06 641 SER A C 1
ATOM 5153 O O . SER A 1 641 ? 5.969 33.562 31.203 1 83.06 641 SER A O 1
ATOM 5155 N N . ASP A 1 642 ? 5.719 31.406 30.578 1 88.69 642 ASP A N 1
ATOM 5156 C CA . ASP A 1 642 ? 7.074 31.172 30.094 1 88.69 642 ASP A CA 1
ATOM 5157 C C . ASP A 1 642 ? 7.102 30.078 29.016 1 88.69 642 ASP A C 1
ATOM 5159 O O . ASP A 1 642 ? 6.988 28.891 29.328 1 88.69 642 ASP A O 1
ATOM 5163 N N . LEU A 1 643 ? 7.324 30.5 27.812 1 91.88 643 LEU A N 1
ATOM 5164 C CA . LEU A 1 643 ? 7.262 29.531 26.719 1 91.88 643 LEU A CA 1
ATOM 5165 C C . LEU A 1 643 ? 8.641 28.969 26.406 1 91.88 643 LEU A C 1
ATOM 5167 O O . LEU A 1 643 ? 8.875 28.453 25.312 1 91.88 643 LEU A O 1
ATOM 5171 N N . THR A 1 644 ? 9.586 29.078 27.328 1 90.75 644 THR A N 1
ATOM 5172 C CA . THR A 1 644 ? 10.945 28.625 27.094 1 90.75 644 THR A CA 1
ATOM 5173 C C . THR A 1 644 ? 11.133 27.203 27.625 1 90.75 644 THR A C 1
ATOM 5175 O O . THR A 1 644 ? 12.18 26.578 27.406 1 90.75 644 THR A O 1
ATOM 5178 N N . ARG A 1 645 ? 10.133 26.719 28.25 1 91.12 645 ARG A N 1
ATOM 5179 C CA . ARG A 1 645 ? 10.156 25.344 28.734 1 91.12 645 ARG A CA 1
ATOM 5180 C C . ARG A 1 645 ? 8.859 24.625 28.391 1 91.12 645 ARG A C 1
ATOM 5182 O O . ARG A 1 645 ? 7.777 25.219 28.422 1 91.12 645 ARG A O 1
ATOM 5189 N N . ILE A 1 646 ? 9.016 23.375 28.188 1 93.81 646 ILE A N 1
ATOM 5190 C CA . ILE A 1 646 ? 7.852 22.594 27.766 1 93.81 646 ILE A CA 1
ATOM 5191 C C . ILE A 1 646 ? 6.953 22.312 28.969 1 93.81 646 ILE A C 1
ATOM 5193 O O . ILE A 1 646 ? 5.73 22.266 28.844 1 93.81 646 ILE A O 1
ATOM 5197 N N . THR A 1 647 ? 7.586 22.203 30.109 1 92.06 647 THR A N 1
ATOM 5198 C CA . THR A 1 647 ? 6.816 21.875 31.297 1 92.06 647 THR A CA 1
ATOM 5199 C C . THR A 1 647 ? 6.645 23.109 32.188 1 92.06 647 THR A C 1
ATOM 5201 O O . THR A 1 647 ? 7.551 23.938 32.281 1 92.06 647 THR A O 1
ATOM 5204 N N . VAL A 1 648 ? 5.492 23.188 32.781 1 91.94 648 VAL A N 1
ATOM 5205 C CA . VAL A 1 648 ? 5.203 24.234 33.75 1 91.94 648 VAL A CA 1
ATOM 5206 C C . VAL A 1 648 ? 5.602 23.797 35.156 1 91.94 648 VAL A C 1
ATOM 5208 O O . VAL A 1 648 ? 5.293 22.672 35.562 1 91.94 648 VAL A O 1
ATOM 5211 N N . PRO A 1 649 ? 6.254 24.672 35.812 1 88.88 649 PRO A N 1
ATOM 5212 C CA . PRO A 1 649 ? 6.582 24.328 37.188 1 88.88 649 PRO A CA 1
ATOM 5213 C C . PRO A 1 649 ? 5.344 24.047 38.031 1 88.88 649 PRO A C 1
ATOM 5215 O O . PRO A 1 649 ? 4.309 24.688 37.875 1 88.88 649 PRO A O 1
ATOM 5218 N N . LEU A 1 650 ? 5.496 23.219 39 1 86.38 650 LEU A N 1
ATOM 5219 C CA . LEU A 1 650 ? 4.371 22.734 39.781 1 86.38 650 LEU A CA 1
ATOM 5220 C C . LEU A 1 650 ? 3.775 23.875 40.625 1 86.38 650 LEU A C 1
ATOM 5222 O O . LEU A 1 650 ? 2.592 23.828 40.969 1 86.38 650 LEU A O 1
ATOM 5226 N N . ASP A 1 651 ? 4.547 24.891 40.938 1 83.69 651 ASP A N 1
ATOM 5227 C CA . ASP A 1 651 ? 4.094 25.984 41.781 1 83.69 651 ASP A CA 1
ATOM 5228 C C . ASP A 1 651 ? 3.461 27.109 40.969 1 83.69 651 ASP A C 1
ATOM 5230 O O . ASP A 1 651 ? 3.033 28.125 41.531 1 83.69 651 ASP A O 1
ATOM 5234 N N . LYS A 1 652 ? 3.41 26.875 39.75 1 86.94 652 LYS A N 1
ATOM 5235 C CA . LYS A 1 652 ? 2.857 27.906 38.875 1 86.94 652 LYS A CA 1
ATOM 5236 C C . LYS A 1 652 ? 1.575 27.438 38.219 1 86.94 652 LYS A C 1
ATOM 5238 O O . LYS A 1 652 ? 1.334 26.219 38.125 1 86.94 652 LYS A O 1
ATOM 5243 N N . ASP A 1 653 ? 0.727 28.438 37.812 1 84.25 653 ASP A N 1
ATOM 5244 C CA . ASP A 1 653 ? -0.532 28.125 37.156 1 84.25 653 ASP A CA 1
ATOM 5245 C C . ASP A 1 653 ? -0.685 28.938 35.875 1 84.25 653 ASP A C 1
ATOM 5247 O O . ASP A 1 653 ? -0.542 30.156 35.875 1 84.25 653 ASP A O 1
ATOM 5251 N N . LEU A 1 654 ? -0.903 28.25 34.812 1 88.94 654 LEU A N 1
ATOM 5252 C CA . LEU A 1 654 ? -1.228 28.891 33.562 1 88.94 654 LEU A CA 1
ATOM 5253 C C . LEU A 1 654 ? -2.736 29.016 33.375 1 88.94 654 LEU A C 1
ATOM 5255 O O . LEU A 1 654 ? -3.379 28.094 32.844 1 88.94 654 LEU A O 1
ATOM 5259 N N . SER A 1 655 ? -3.213 30.203 33.625 1 84 655 SER A N 1
ATOM 5260 C CA . SER A 1 655 ? -4.656 30.438 33.656 1 84 655 SER A CA 1
ATOM 5261 C C . SER A 1 655 ? -5.215 30.484 32.219 1 84 655 SER A C 1
ATOM 5263 O O . SER A 1 655 ? -4.469 30.688 31.266 1 84 655 SER A O 1
ATOM 5265 N N . LEU A 1 656 ? -6.465 30.328 32.094 1 83.75 656 LEU A N 1
ATOM 5266 C CA . LEU A 1 656 ? -7.152 30.391 30.812 1 83.75 656 LEU A CA 1
ATOM 5267 C C . LEU A 1 656 ? -7 31.781 30.188 1 83.75 656 LEU A C 1
ATOM 5269 O O . LEU A 1 656 ? -6.828 31.906 28.969 1 83.75 656 LEU A O 1
ATOM 5273 N N . SER A 1 657 ? -7.094 32.781 31.016 1 83 657 SER A N 1
ATOM 5274 C CA . SER A 1 657 ? -6.953 34.125 30.516 1 83 657 SER A CA 1
ATOM 5275 C C . SER A 1 657 ? -5.555 34.375 29.953 1 83 657 SER A C 1
ATOM 5277 O O . SER A 1 657 ? -5.402 35.031 28.922 1 83 657 SER A O 1
ATOM 5279 N N . THR A 1 658 ? -4.594 33.875 30.688 1 89 658 THR A N 1
ATOM 5280 C CA . THR A 1 658 ? -3.223 34 30.203 1 89 658 THR A CA 1
ATOM 5281 C C . THR A 1 658 ? -3.031 33.25 28.891 1 89 658 THR A C 1
ATOM 5283 O O . THR A 1 658 ? -2.385 33.75 27.969 1 89 658 THR A O 1
ATOM 5286 N N . ALA A 1 659 ? -3.576 32.094 28.875 1 90.31 659 ALA A N 1
ATOM 5287 C CA . ALA A 1 659 ? -3.467 31.266 27.656 1 90.31 659 ALA A CA 1
ATOM 5288 C C . ALA A 1 659 ? -4.105 31.969 26.469 1 90.31 659 ALA A C 1
ATOM 5290 O O . ALA A 1 659 ? -3.543 31.984 25.375 1 90.31 659 ALA A O 1
ATOM 5291 N N . MET A 1 660 ? -5.207 32.594 26.656 1 87.81 660 MET A N 1
ATOM 5292 C CA . MET A 1 660 ? -5.91 33.281 25.578 1 87.81 660 MET A CA 1
ATOM 5293 C C . MET A 1 660 ? -5.156 34.531 25.141 1 87.81 660 MET A C 1
ATOM 5295 O O . MET A 1 660 ? -5.109 34.844 23.953 1 87.81 660 MET A O 1
ATOM 5299 N N . SER A 1 661 ? -4.68 35.188 26.109 1 89.81 661 SER A N 1
ATOM 5300 C CA . SER A 1 661 ? -3.914 36.375 25.812 1 89.81 661 SER A CA 1
ATOM 5301 C C . SER A 1 661 ? -2.678 36.062 24.984 1 89.81 661 SER A C 1
ATOM 5303 O O . SER A 1 661 ? -2.385 36.75 24 1 89.81 661 SER A O 1
ATOM 5305 N N . LEU A 1 662 ? -2 35.062 25.391 1 92.31 662 LEU A N 1
ATOM 5306 C CA . LEU A 1 662 ? -0.809 34.625 24.656 1 92.31 662 LEU A CA 1
ATOM 5307 C C . LEU A 1 662 ? -1.175 34.156 23.266 1 92.31 662 LEU A C 1
ATOM 5309 O O . LEU A 1 662 ? -0.478 34.438 22.297 1 92.31 662 LEU A O 1
ATOM 5313 N N . TYR A 1 663 ? -2.242 33.375 23.188 1 93.06 663 TYR A N 1
ATOM 5314 C CA . TYR A 1 663 ? -2.75 32.875 21.906 1 93.06 663 TYR A CA 1
ATOM 5315 C C . TYR A 1 663 ? -3.004 34.062 20.969 1 93.06 663 TYR A C 1
ATOM 5317 O O . TYR A 1 663 ? -2.559 34.031 19.812 1 93.06 663 TYR A O 1
ATOM 5325 N N . THR A 1 664 ? -3.609 35.062 21.422 1 90.81 664 THR A N 1
ATOM 5326 C CA . THR A 1 664 ? -3.941 36.219 20.609 1 90.81 664 THR A CA 1
ATOM 5327 C C . THR A 1 664 ? -2.68 36.969 20.203 1 90.81 664 THR A C 1
ATOM 5329 O O . THR A 1 664 ? -2.533 37.375 19.047 1 90.81 664 THR A O 1
ATOM 5332 N N . THR A 1 665 ? -1.821 37.094 21.141 1 92.5 665 THR A N 1
ATOM 5333 C CA . THR A 1 665 ? -0.586 37.844 20.875 1 92.5 665 THR A CA 1
ATOM 5334 C C . THR A 1 665 ? 0.248 37.125 19.828 1 92.5 665 THR A C 1
ATOM 5336 O O . THR A 1 665 ? 0.822 37.75 18.938 1 92.5 665 THR A O 1
ATOM 5339 N N . ILE A 1 666 ? 0.348 35.844 19.938 1 94.25 666 ILE A N 1
ATOM 5340 C CA . ILE A 1 666 ? 1.133 35.062 19 1 94.25 666 ILE A CA 1
ATOM 5341 C C . ILE A 1 666 ? 0.572 35.219 17.594 1 94.25 666 ILE A C 1
ATOM 5343 O O . ILE A 1 666 ? 1.318 35.469 16.641 1 94.25 666 ILE A O 1
ATOM 5347 N N . PHE A 1 667 ? -0.668 35.156 17.406 1 92.88 667 PHE A N 1
ATOM 5348 C CA . PHE A 1 667 ? -1.26 35.188 16.062 1 92.88 667 PHE A CA 1
ATOM 5349 C C . PHE A 1 667 ? -1.317 36.625 15.539 1 92.88 667 PHE A C 1
ATOM 5351 O O . PHE A 1 667 ? -1.299 36.844 14.328 1 92.88 667 PHE A O 1
ATOM 5358 N N . ASP A 1 668 ? -1.351 37.562 16.438 1 92.19 668 ASP A N 1
ATOM 5359 C CA . ASP A 1 668 ? -1.268 38.938 15.984 1 92.19 668 ASP A CA 1
ATOM 5360 C C . ASP A 1 668 ? 0.061 39.219 15.281 1 92.19 668 ASP A C 1
ATOM 5362 O O . ASP A 1 668 ? 0.12 40 14.336 1 92.19 668 ASP A O 1
ATOM 5366 N N . ARG A 1 669 ? 1.048 38.562 15.773 1 91.75 669 ARG A N 1
ATOM 5367 C CA . ARG A 1 669 ? 2.336 38.719 15.102 1 91.75 669 ARG A CA 1
ATOM 5368 C C . ARG A 1 669 ? 2.256 38.219 13.656 1 91.75 669 ARG A C 1
ATOM 5370 O O . ARG A 1 669 ? 2.863 38.812 12.766 1 91.75 669 ARG A O 1
ATOM 5377 N N . LEU A 1 670 ? 1.538 37.188 13.469 1 91.75 670 LEU A N 1
ATOM 5378 C CA . LEU A 1 670 ? 1.362 36.625 12.133 1 91.75 670 LEU A CA 1
ATOM 5379 C C . LEU A 1 670 ? 0.572 37.594 11.242 1 91.75 670 LEU A C 1
ATOM 5381 O O . LEU A 1 670 ? 0.958 37.844 10.102 1 91.75 670 LEU A O 1
ATOM 5385 N N . PHE A 1 671 ? -0.402 38.188 11.789 1 87.81 671 PHE A N 1
ATOM 5386 C CA . PHE A 1 671 ? -1.333 39 11.023 1 87.81 671 PHE A CA 1
ATOM 5387 C C . PHE A 1 671 ? -0.729 40.375 10.727 1 87.81 671 PHE A C 1
ATOM 5389 O O . PHE A 1 671 ? -1.112 41.031 9.758 1 87.81 671 PHE A O 1
ATOM 5396 N N . THR A 1 672 ? 0.245 40.75 11.516 1 87.25 672 THR A N 1
ATOM 5397 C CA . THR A 1 672 ? 0.786 42.094 11.352 1 87.25 672 THR A CA 1
ATOM 5398 C C . THR A 1 672 ? 2.203 42.031 10.789 1 87.25 672 THR A C 1
ATOM 5400 O O . THR A 1 672 ? 2.824 43.094 10.555 1 87.25 672 THR A O 1
ATOM 5403 N N . ALA A 1 673 ? 2.598 40.875 10.547 1 85.81 673 ALA A N 1
ATOM 5404 C CA . ALA A 1 673 ? 3.975 40.719 10.086 1 85.81 673 ALA A CA 1
ATOM 5405 C C . ALA A 1 673 ? 4.219 41.5 8.797 1 85.81 673 ALA A C 1
ATOM 5407 O O . ALA A 1 673 ? 3.42 41.406 7.859 1 85.81 673 ALA A O 1
ATOM 5408 N N . ASP A 1 674 ? 5.344 42.312 8.79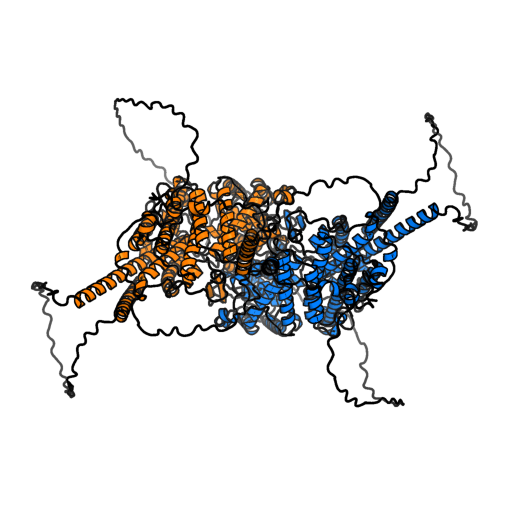7 1 86.38 674 ASP A N 1
ATOM 5409 C CA . ASP A 1 674 ? 5.84 43.062 7.645 1 86.38 674 ASP A CA 1
ATOM 5410 C C . ASP A 1 674 ? 4.715 43.812 6.957 1 86.38 674 ASP A C 1
ATOM 5412 O O . ASP A 1 674 ? 4.516 43.688 5.746 1 86.38 674 ASP A O 1
ATOM 5416 N N . ASP A 1 675 ? 3.994 44.531 7.68 1 79.06 675 ASP A N 1
ATOM 5417 C CA . ASP A 1 675 ? 2.908 45.375 7.211 1 79.06 675 ASP A CA 1
ATOM 5418 C C . ASP A 1 675 ? 1.864 44.562 6.445 1 79.06 675 ASP A C 1
ATOM 5420 O O . ASP A 1 675 ? 1.461 44.938 5.344 1 79.06 675 ASP A O 1
ATOM 5424 N N . LYS A 1 676 ? 1.588 43.344 6.781 1 83.94 676 LYS A N 1
ATOM 5425 C CA . LYS A 1 676 ? 0.5 42.5 6.32 1 83.94 676 LYS A CA 1
ATOM 5426 C C . LYS A 1 676 ? 0.815 41.875 4.957 1 83.94 676 LYS A C 1
ATOM 5428 O O . LYS A 1 676 ? -0.073 41.344 4.289 1 83.94 676 LYS A O 1
ATOM 5433 N N . GLU A 1 677 ? 1.984 42 4.586 1 89.38 677 GLU A N 1
ATOM 5434 C CA . GLU A 1 677 ? 2.387 41.375 3.326 1 89.38 677 GLU A CA 1
ATOM 5435 C C . GLU A 1 677 ? 2.332 39.844 3.416 1 89.38 677 GLU A C 1
ATOM 5437 O O . GLU A 1 677 ? 2.016 39.188 2.432 1 89.38 677 GLU A O 1
ATOM 5442 N N . LEU A 1 678 ? 2.633 39.406 4.586 1 92.5 678 LEU A N 1
ATOM 5443 C CA . LEU A 1 678 ? 2.625 37.969 4.785 1 92.5 678 LEU A CA 1
ATOM 5444 C C . LEU A 1 678 ? 1.227 37.406 4.574 1 92.5 678 LEU A C 1
ATOM 5446 O O . LEU A 1 678 ? 1.063 36.375 3.914 1 92.5 678 LEU A O 1
ATOM 5450 N N . ILE A 1 679 ? 0.307 38 5.07 1 88.88 679 ILE A N 1
ATOM 5451 C CA . ILE A 1 679 ? -1.065 37.531 4.973 1 88.88 679 ILE A CA 1
ATOM 5452 C C . ILE A 1 679 ? -1.509 37.531 3.512 1 88.88 679 ILE A C 1
ATOM 5454 O O . ILE A 1 679 ? -2.244 36.625 3.084 1 88.88 679 ILE A O 1
ATOM 5458 N N . ARG A 1 680 ? -1.059 38.469 2.805 1 87.06 680 ARG A N 1
ATOM 5459 C CA . ARG A 1 680 ? -1.388 38.531 1.384 1 87.06 680 ARG A CA 1
ATOM 5460 C C . ARG A 1 680 ? -0.818 37.312 0.64 1 87.06 680 ARG A C 1
ATOM 5462 O O . ARG A 1 680 ? -1.483 36.75 -0.226 1 87.06 680 ARG A O 1
ATOM 5469 N N . VAL A 1 681 ? 0.301 37 1.044 1 90.62 681 VAL A N 1
ATOM 5470 C CA . VAL A 1 681 ? 0.954 35.875 0.406 1 90.62 681 VAL A CA 1
ATOM 5471 C C . VAL A 1 681 ? 0.264 34.562 0.83 1 90.62 681 VAL A C 1
ATOM 5473 O O . VAL A 1 681 ? 0.069 33.656 0.013 1 90.62 681 VAL A O 1
ATOM 5476 N N . MET A 1 682 ? -0.113 34.5 2.068 1 89.88 682 MET A N 1
ATOM 5477 C CA . MET A 1 682 ? -0.742 33.312 2.613 1 89.88 682 MET A CA 1
ATOM 5478 C C . MET A 1 682 ? -2.098 33.062 1.96 1 89.88 682 MET A C 1
ATOM 5480 O O . MET A 1 682 ? -2.529 31.906 1.832 1 89.88 682 MET A O 1
ATOM 5484 N N . HIS A 1 683 ? -2.678 34.031 1.421 1 84.88 683 HIS A N 1
ATOM 5485 C CA . HIS A 1 683 ? -3.992 33.906 0.798 1 84.88 683 HIS A CA 1
ATOM 5486 C C . HIS A 1 683 ? -3.91 33.188 -0.539 1 84.88 683 HIS A C 1
ATOM 5488 O O . HIS A 1 683 ? -4.934 32.75 -1.083 1 84.88 683 HIS A O 1
ATOM 5494 N N . LYS A 1 684 ? -2.732 33 -0.921 1 85.5 684 LYS A N 1
ATOM 5495 C CA . LYS A 1 684 ? -2.539 32.344 -2.207 1 85.5 684 LYS A CA 1
ATOM 5496 C C . LYS A 1 684 ? -2.67 30.828 -2.068 1 85.5 684 LYS A C 1
ATOM 5498 O O . LYS A 1 684 ? -2.805 30.125 -3.068 1 85.5 684 LYS A O 1
ATOM 5503 N N . SER A 1 685 ? -2.676 30.391 -0.891 1 87.06 685 SER A N 1
ATOM 5504 C CA . SER A 1 685 ? -2.701 28.953 -0.636 1 87.06 685 SER A CA 1
ATOM 5505 C C . SER A 1 685 ? -3.982 28.547 0.084 1 87.06 685 SER A C 1
ATOM 5507 O O . SER A 1 685 ? -4.406 29.219 1.032 1 87.06 685 SER A O 1
ATOM 5509 N N . ARG A 1 686 ? -4.52 27.422 -0.387 1 82.56 686 ARG A N 1
ATOM 5510 C CA . ARG A 1 686 ? -5.723 26.891 0.236 1 82.56 686 ARG A CA 1
ATOM 5511 C C . ARG A 1 686 ? -5.477 26.547 1.7 1 82.56 686 ARG A C 1
ATOM 5513 O O . ARG A 1 686 ? -6.312 26.812 2.561 1 82.56 686 ARG A O 1
ATOM 5520 N N . GLN A 1 687 ? -4.441 26.031 1.994 1 83.56 687 GLN A N 1
ATOM 5521 C CA . GLN A 1 687 ? -4.133 25.562 3.342 1 83.56 687 GLN A CA 1
ATOM 5522 C C . GLN A 1 687 ? -4.027 26.719 4.32 1 83.56 687 GLN A C 1
ATOM 5524 O O . GLN A 1 687 ? -4.57 26.656 5.426 1 83.56 687 GLN A O 1
ATOM 5529 N N . PHE A 1 688 ? -3.359 27.734 3.891 1 87.25 688 PHE A N 1
ATOM 5530 C CA . PHE A 1 688 ? -3.209 28.891 4.754 1 87.25 688 PHE A CA 1
ATOM 5531 C C . PHE A 1 688 ? -4.551 29.594 4.961 1 87.25 688 PHE A C 1
ATOM 5533 O O . PHE A 1 688 ? -4.844 30.062 6.059 1 87.25 688 PHE A O 1
ATOM 5540 N N . VAL A 1 689 ? -5.289 29.609 3.936 1 85.06 689 VAL A N 1
ATOM 5541 C CA . VAL A 1 689 ? -6.598 30.234 4.055 1 85.06 689 VAL A CA 1
ATOM 5542 C C . VAL A 1 689 ? -7.453 29.469 5.059 1 85.06 689 VAL A C 1
ATOM 5544 O O . VAL A 1 689 ? -8.156 30.062 5.875 1 85.06 689 VAL A O 1
ATOM 5547 N N . MET A 1 690 ? -7.344 28.188 5.012 1 83.44 690 MET A N 1
ATOM 5548 C CA . MET A 1 690 ? -8.086 27.359 5.961 1 83.44 690 MET A CA 1
ATOM 5549 C C . MET A 1 690 ? -7.59 27.578 7.383 1 83.44 690 MET A C 1
ATOM 5551 O O . MET A 1 690 ? -8.391 27.703 8.312 1 83.44 690 MET A O 1
ATOM 5555 N N . TYR A 1 691 ? -6.316 27.656 7.516 1 83.94 691 TYR A N 1
ATOM 5556 C CA . TYR A 1 691 ? -5.727 27.891 8.828 1 83.94 691 TYR A CA 1
ATOM 5557 C C . TYR A 1 691 ? -6.164 29.234 9.398 1 83.94 691 TYR A C 1
ATOM 5559 O O . TYR A 1 691 ? -6.555 29.328 10.562 1 83.94 691 TYR A O 1
ATOM 5567 N N . LEU A 1 692 ? -6.121 30.188 8.586 1 84.56 692 LEU A N 1
ATOM 5568 C CA . LEU A 1 692 ? -6.477 31.547 9.008 1 84.56 692 LEU A CA 1
ATOM 5569 C C . LEU A 1 692 ? -7.965 31.641 9.32 1 84.56 692 LEU A C 1
ATOM 5571 O O . LEU A 1 692 ? -8.359 32.281 10.297 1 84.56 692 LEU A O 1
ATOM 5575 N N . ALA A 1 693 ? -8.68 30.953 8.516 1 83.69 693 ALA A N 1
ATOM 5576 C CA . ALA A 1 693 ? -10.125 30.953 8.742 1 83.69 693 ALA A CA 1
ATOM 5577 C C . ALA A 1 693 ? -10.477 30.266 10.055 1 83.69 693 ALA A C 1
ATOM 5579 O O . ALA A 1 693 ? -11.352 30.734 10.797 1 83.69 693 ALA A O 1
ATOM 5580 N N . ILE A 1 694 ? -9.836 29.188 10.328 1 83.94 694 ILE A N 1
ATOM 5581 C CA . ILE A 1 694 ? -10.094 28.469 11.562 1 83.94 694 ILE A CA 1
ATOM 5582 C C . ILE A 1 694 ? -9.664 29.312 12.758 1 83.94 694 ILE A C 1
ATOM 5584 O O . ILE A 1 694 ? -10.398 29.438 13.742 1 83.94 694 ILE A O 1
ATOM 5588 N N . GLU A 1 695 ? -8.516 29.859 12.625 1 86.88 695 GLU A N 1
ATOM 5589 C CA . GLU A 1 695 ? -7.992 30.672 13.719 1 86.88 695 GLU A CA 1
ATOM 5590 C C . GLU A 1 695 ? -8.898 31.859 14.016 1 86.88 695 GLU A C 1
ATOM 5592 O O . GLU A 1 695 ? -9.242 32.125 15.172 1 86.88 695 GLU A O 1
ATOM 5597 N N . ARG A 1 696 ? -9.289 32.531 13.062 1 83.94 696 ARG A N 1
ATOM 5598 C CA . ARG A 1 696 ? -10.117 33.719 13.25 1 83.94 696 ARG A CA 1
ATOM 5599 C C . ARG A 1 696 ? -11.492 33.344 13.789 1 83.94 696 ARG A C 1
ATOM 5601 O O . ARG A 1 696 ? -12.039 34.062 14.648 1 83.94 696 ARG A O 1
ATOM 5608 N N . THR A 1 697 ? -12.016 32.344 13.242 1 82.06 697 THR A N 1
ATOM 5609 C CA . THR A 1 697 ? -13.32 31.891 13.711 1 82.06 697 THR A CA 1
ATOM 5610 C C . THR A 1 697 ? -13.242 31.453 15.172 1 82.06 697 THR A C 1
ATOM 5612 O O . THR A 1 697 ? -14.094 31.828 15.977 1 82.06 697 THR A O 1
ATOM 5615 N N . TYR A 1 698 ? -12.234 30.781 15.5 1 81.25 698 TYR A N 1
ATOM 5616 C CA . TYR A 1 698 ? -12.078 30.297 16.859 1 81.25 698 TYR A CA 1
ATOM 5617 C C . TYR A 1 698 ? -11.836 31.438 17.844 1 81.25 698 TYR A C 1
ATOM 5619 O O . TYR A 1 698 ? -12.422 31.484 18.922 1 81.25 698 TYR A O 1
ATOM 5627 N N . ARG A 1 699 ? -10.992 32.25 17.422 1 83.69 699 ARG A N 1
ATOM 5628 C CA . ARG A 1 699 ? -10.68 33.406 18.281 1 83.69 699 ARG A CA 1
ATOM 5629 C C . ARG A 1 699 ? -11.938 34.219 18.594 1 83.69 699 ARG A C 1
ATOM 5631 O O . ARG A 1 699 ? -12.164 34.594 19.734 1 83.69 699 ARG A O 1
ATOM 5638 N N . THR A 1 700 ? -12.695 34.375 17.625 1 81.56 700 THR A N 1
ATOM 5639 C CA . THR A 1 700 ? -13.914 35.156 17.781 1 81.56 700 THR A CA 1
ATOM 5640 C C . THR A 1 700 ? -14.906 34.438 18.688 1 81.56 700 THR A C 1
ATOM 5642 O O . THR A 1 700 ? -15.484 35.031 19.594 1 81.56 700 THR A O 1
ATOM 5645 N N . ILE A 1 701 ? -15.047 33.219 18.5 1 77.12 701 ILE A N 1
ATOM 5646 C CA . ILE A 1 701 ? -16.031 32.438 19.25 1 77.12 701 ILE A CA 1
ATOM 5647 C C . ILE A 1 701 ? -15.562 32.281 20.688 1 77.12 701 ILE A C 1
ATOM 5649 O O . ILE A 1 701 ? -16.344 32.438 21.625 1 77.12 701 ILE A O 1
ATOM 5653 N N . LEU A 1 702 ? -14.344 31.953 20.812 1 78.88 702 LEU A N 1
ATOM 5654 C CA . LEU A 1 702 ? -13.82 31.75 22.156 1 78.88 702 LEU A CA 1
ATOM 5655 C C . LEU A 1 702 ? -13.883 33.062 22.969 1 78.88 702 LEU A C 1
ATOM 5657 O O . LEU A 1 702 ? -14.188 33.031 24.156 1 78.88 702 LEU A O 1
ATOM 5661 N N . GLY A 1 703 ? -13.586 34.094 22.281 1 77 703 GLY A N 1
ATOM 5662 C CA . GLY A 1 703 ? -13.719 35.406 22.953 1 77 703 GLY A CA 1
ATOM 5663 C C . GLY A 1 703 ? -15.133 35.656 23.438 1 77 703 GLY A C 1
ATOM 5664 O O . GLY A 1 703 ? -15.328 36.094 24.578 1 77 703 GLY A O 1
ATOM 5665 N N . ASN A 1 704 ? -16 35.281 22.625 1 77.12 704 ASN A N 1
ATOM 5666 C CA . ASN A 1 704 ? -17.406 35.5 22.984 1 77.12 704 ASN A CA 1
ATOM 5667 C C . ASN A 1 704 ? -17.844 34.531 24.094 1 77.12 704 ASN A C 1
ATOM 5669 O O . ASN A 1 704 ? -18.578 34.906 25 1 77.12 704 ASN A O 1
ATOM 5673 N N . VAL A 1 705 ? -17.375 33.344 23.969 1 77 705 VAL A N 1
ATOM 5674 C CA . VAL A 1 705 ? -17.75 32.344 24.953 1 77 705 VAL A CA 1
ATOM 5675 C C . VAL A 1 705 ? -17.219 32.719 26.328 1 77 705 VAL A C 1
ATOM 5677 O O . VAL A 1 705 ? -17.875 32.531 27.344 1 77 705 VAL A O 1
ATOM 5680 N N . ILE A 1 706 ? -16.047 33.219 26.344 1 79.25 706 ILE A N 1
ATOM 5681 C CA . ILE A 1 706 ? -15.461 33.656 27.609 1 79.25 706 ILE A CA 1
ATOM 5682 C C . ILE A 1 706 ? -16.297 34.781 28.188 1 79.25 706 ILE A C 1
ATOM 5684 O O . ILE A 1 706 ? -16.547 34.812 29.391 1 79.25 706 ILE A O 1
ATOM 5688 N N . GLU A 1 707 ? -16.75 35.625 27.359 1 77.38 707 GLU A N 1
ATOM 5689 C CA . GLU A 1 707 ? -17.578 36.75 27.812 1 77.38 707 GLU A CA 1
ATOM 5690 C C . GLU A 1 707 ? -18.938 36.25 28.312 1 77.38 707 GLU A C 1
ATOM 5692 O O . GLU A 1 707 ? -19.469 36.781 29.297 1 77.38 707 GLU A O 1
ATOM 5697 N N . PHE A 1 708 ? -19.438 35.281 27.609 1 78.12 708 PHE A N 1
ATOM 5698 C CA . PHE A 1 708 ? -20.719 34.719 28.031 1 78.12 708 PHE A CA 1
ATOM 5699 C C . PHE A 1 708 ? -20.578 34.062 29.406 1 78.12 708 PHE A C 1
ATOM 5701 O O . PHE A 1 708 ? -21.469 34.156 30.234 1 78.12 708 PHE A O 1
ATOM 5708 N N . ARG A 1 709 ? -19.531 33.406 29.547 1 77.75 709 ARG A N 1
ATOM 5709 C CA . ARG A 1 709 ? -19.281 32.75 30.828 1 77.75 709 ARG A CA 1
ATOM 5710 C C . ARG A 1 709 ? -19.141 33.781 31.953 1 77.75 709 ARG A C 1
ATOM 5712 O O . ARG A 1 709 ? -19.719 33.594 33.031 1 77.75 709 ARG A O 1
ATOM 5719 N N . LYS A 1 710 ? -18.359 34.688 31.734 1 74.88 710 LYS A N 1
ATOM 5720 C CA . LYS A 1 710 ? -18.156 35.75 32.719 1 74.88 710 LYS A CA 1
ATOM 5721 C C . LYS A 1 710 ? -19.469 36.406 33.094 1 74.88 710 LYS A C 1
ATOM 5723 O O . LYS A 1 710 ? -19.766 36.594 34.281 1 74.88 710 LYS A O 1
ATOM 5728 N N . SER A 1 711 ? -20.234 36.719 32.125 1 75.38 711 SER A N 1
ATOM 5729 C CA . SER A 1 711 ? -21.516 37.375 32.344 1 75.38 711 SER A CA 1
ATOM 5730 C C . SER A 1 711 ? -22.469 36.469 33.125 1 75.38 711 SER A C 1
ATOM 5732 O O . SER A 1 711 ? -23.172 36.938 34.031 1 75.38 711 SER A O 1
ATOM 5734 N N . SER A 1 712 ? -22.438 35.219 32.781 1 75.88 712 SER A N 1
ATOM 5735 C CA . SER A 1 712 ? -23.297 34.281 33.469 1 75.88 712 SER A CA 1
ATOM 5736 C C . SER A 1 712 ? -22.891 34.125 34.938 1 75.88 712 SER A C 1
ATOM 5738 O O . SER A 1 712 ? -23.734 34.062 35.812 1 75.88 712 SER A O 1
ATOM 5740 N N . GLU A 1 713 ? -21.688 34 35.156 1 75.5 713 GLU A N 1
ATOM 5741 C CA . GLU A 1 713 ? -21.203 33.844 36.5 1 75.5 713 GLU A CA 1
ATOM 5742 C C . GLU A 1 713 ? -21.438 35.094 37.344 1 75.5 713 GLU A C 1
ATOM 5744 O O . GLU A 1 713 ? -21.75 35 38.531 1 75.5 713 GLU A O 1
ATOM 5749 N N . GLU A 1 714 ? -21.219 36.25 36.781 1 73.81 714 GLU A N 1
ATOM 5750 C CA . GLU A 1 714 ? -21.453 37.5 37.469 1 73.81 714 GLU A CA 1
ATOM 5751 C C . GLU A 1 714 ? -22.922 37.656 37.844 1 73.81 714 GLU A C 1
ATOM 5753 O O . GLU A 1 714 ? -23.25 38.125 38.938 1 73.81 714 GLU A O 1
ATOM 5758 N N . THR A 1 715 ? -23.719 37.312 36.875 1 73.25 715 THR A N 1
ATOM 5759 C CA . THR A 1 715 ? -25.156 37.406 37.125 1 73.25 715 THR A CA 1
ATOM 5760 C C . THR A 1 715 ? -25.547 36.469 38.281 1 73.25 715 THR A C 1
ATOM 5762 O O . THR A 1 715 ? -26.328 36.844 39.156 1 73.25 715 THR A O 1
ATOM 5765 N N . TRP A 1 716 ? -24.922 35.406 38.281 1 73.19 716 TRP A N 1
ATOM 5766 C CA . TRP A 1 716 ? -25.203 34.438 39.312 1 73.19 716 TRP A CA 1
ATOM 5767 C C . TRP A 1 716 ? -24.688 34.906 40.656 1 73.19 716 TRP A C 1
ATOM 5769 O O . TRP A 1 716 ? -25.375 34.781 41.688 1 73.19 716 TRP A O 1
ATOM 5779 N N . LEU A 1 717 ? -23.562 35.375 40.719 1 72.44 717 LEU A N 1
ATOM 5780 C CA . LEU A 1 717 ? -22.984 35.875 41.969 1 72.44 717 LEU A CA 1
ATOM 5781 C C . LEU A 1 717 ? -23.828 37.031 42.5 1 72.44 717 LEU A C 1
ATOM 5783 O O . LEU A 1 717 ? -24 37.156 43.719 1 72.44 717 LEU A O 1
ATOM 5787 N N . ALA A 1 718 ? -24.328 37.812 41.656 1 71.81 718 ALA A N 1
ATOM 5788 C CA . ALA A 1 718 ? -25.172 38.938 42.062 1 71.81 718 ALA A CA 1
ATOM 5789 C C . ALA A 1 718 ? -26.484 38.438 42.656 1 71.81 718 ALA A C 1
ATOM 5791 O O . ALA A 1 718 ? -26.984 39 43.656 1 71.81 718 ALA A O 1
ATOM 5792 N N . GLN A 1 719 ? -26.953 37.375 42.094 1 67.94 719 GLN A N 1
ATOM 5793 C CA . GLN A 1 719 ? -28.188 36.812 42.594 1 67.94 719 GLN A CA 1
ATOM 5794 C C . GLN A 1 719 ? -28 36.156 43.969 1 67.94 719 GLN A C 1
ATOM 5796 O O . GLN A 1 719 ? -28.844 36.312 44.844 1 67.94 719 GLN A O 1
ATOM 5801 N N . ILE A 1 720 ? -26.891 35.562 44.094 1 65 720 ILE A N 1
ATOM 5802 C CA . ILE A 1 720 ? -26.594 34.938 45.375 1 65 720 ILE A CA 1
ATOM 5803 C C . ILE A 1 720 ? -26.375 36 46.469 1 65 720 ILE A C 1
ATOM 5805 O O . ILE A 1 720 ? -26.828 35.844 47.594 1 65 720 ILE A O 1
ATOM 5809 N N . LYS A 1 721 ? -25.703 37.031 46.188 1 64.44 721 LYS A N 1
ATOM 5810 C CA . LYS A 1 721 ? -25.469 38.125 47.125 1 64.44 721 LYS A CA 1
ATOM 5811 C C . LYS A 1 721 ? -26.797 38.75 47.531 1 64.44 721 LYS A C 1
ATOM 5813 O O . LYS A 1 721 ? -26.984 39.125 48.719 1 64.44 721 LYS A O 1
ATOM 5818 N N . GLN A 1 722 ? -27.672 38.875 46.625 1 62.16 722 GLN A N 1
ATOM 5819 C CA . GLN A 1 722 ? -28.984 39.438 46.906 1 62.16 722 GLN A CA 1
ATOM 5820 C C . GLN A 1 722 ? -29.797 38.531 47.812 1 62.16 722 GLN A C 1
ATOM 5822 O O . GLN A 1 722 ? -30.531 39 48.688 1 62.16 722 GLN A O 1
ATOM 5827 N N . GLU A 1 723 ? -29.609 37.344 47.531 1 56.56 723 GLU A N 1
ATOM 5828 C CA . GLU A 1 723 ? -30.359 36.375 48.344 1 56.56 723 GLU A CA 1
ATOM 5829 C C . GLU A 1 723 ? -29.781 36.281 49.75 1 56.56 723 GLU A C 1
ATOM 5831 O O . GLU A 1 723 ? -30.516 36.094 50.719 1 56.56 723 GLU A O 1
ATOM 5836 N N . LEU A 1 724 ? -28.516 36.5 49.844 1 59.53 724 LEU A N 1
ATOM 5837 C CA . LEU A 1 724 ? -27.875 36.375 51.156 1 59.53 724 LEU A CA 1
ATOM 5838 C C . LEU A 1 724 ? -27.984 37.688 51.906 1 59.53 724 LEU A C 1
ATOM 5840 O O . LEU A 1 724 ? -28.031 37.688 53.156 1 59.53 724 LEU A O 1
ATOM 5844 N N . ASP A 1 725 ? -27.844 38.969 51.25 1 48.72 725 ASP A N 1
ATOM 5845 C CA . ASP A 1 725 ? -28.016 40.219 51.969 1 48.72 725 ASP A CA 1
ATOM 5846 C C . ASP A 1 725 ? -29.156 41.031 51.344 1 48.72 725 ASP A C 1
ATOM 5848 O O . ASP A 1 725 ? -28.922 41.906 50.5 1 48.72 725 ASP A O 1
ATOM 5852 N N . PRO A 1 726 ? -30.344 40.594 51.531 1 49.38 726 PRO A N 1
ATOM 5853 C CA . PRO A 1 726 ? -31.469 41.281 50.906 1 49.38 726 PRO A CA 1
ATOM 5854 C C . PRO A 1 726 ? -31.484 42.781 51.281 1 49.38 726 PRO A C 1
ATOM 5856 O O . PRO A 1 726 ? -32.312 43.531 50.75 1 49.38 726 PRO A O 1
ATOM 5859 N N . GLN A 1 727 ? -30.969 43.156 52.469 1 43.88 727 GLN A N 1
ATOM 5860 C CA . GLN A 1 727 ? -31.234 44.5 52.969 1 43.88 727 GLN A CA 1
ATOM 5861 C C . GLN A 1 727 ? -30.578 45.562 52.062 1 43.88 727 GLN A C 1
ATOM 5863 O O . GLN A 1 727 ? -30.984 46.719 52.062 1 43.88 727 GLN A O 1
ATOM 5868 N N . ASN A 1 728 ? -29.312 45.312 51.75 1 39.5 728 ASN A N 1
ATOM 5869 C CA . ASN A 1 728 ? -28.516 46.5 51.5 1 39.5 728 ASN A CA 1
ATOM 5870 C C . ASN A 1 728 ? -28.812 47.125 50.156 1 39.5 728 ASN A C 1
ATOM 5872 O O . ASN A 1 728 ? -28.125 48.062 49.719 1 39.5 728 ASN A O 1
ATOM 5876 N N . HIS A 1 729 ? -29.188 46.5 49.094 1 38.78 729 HIS A N 1
ATOM 5877 C CA . HIS A 1 729 ? -29.078 47.25 47.844 1 38.78 729 HIS A CA 1
ATOM 5878 C C . HIS A 1 729 ? -30.266 48.219 47.688 1 38.78 729 HIS A C 1
ATOM 5880 O O . HIS A 1 729 ? -31.328 47.781 47.219 1 38.78 729 HIS A O 1
ATOM 5886 N N . HIS A 1 730 ? -30.406 49.219 48.594 1 33.88 730 HIS A N 1
ATOM 5887 C CA . HIS A 1 730 ? -31.172 50.375 48.188 1 33.88 730 HIS A CA 1
ATOM 5888 C C . HIS A 1 730 ? -30.594 51 46.906 1 33.88 730 HIS A C 1
ATOM 5890 O O . HIS A 1 730 ? -29.422 51.375 46.906 1 33.88 730 HIS A O 1
ATOM 5896 N N . PRO A 1 731 ? -30.875 50.625 45.719 1 33.09 731 PRO A N 1
ATOM 5897 C CA . PRO A 1 731 ? -30.422 51.406 44.562 1 33.09 731 PRO A CA 1
ATOM 5898 C C . PRO A 1 731 ? -30.688 52.875 44.719 1 33.09 731 PRO A C 1
ATOM 5900 O O . PRO A 1 731 ? -31.844 53.312 44.875 1 33.09 731 PRO A O 1
ATOM 5903 N N . SER A 1 732 ? -29.938 53.688 45.438 1 29.42 732 SER A N 1
ATOM 5904 C CA . SER A 1 732 ? -30.156 55.125 45.625 1 29.42 732 SER A CA 1
ATOM 5905 C C . SER A 1 732 ? -30.203 55.844 44.25 1 29.42 732 SER A C 1
ATOM 5907 O O . SER A 1 732 ? -30.266 57.062 44.219 1 29.42 732 SER A O 1
ATOM 5909 N N . SER A 1 733 ? -29.719 55.375 43.062 1 25.98 733 SER A N 1
ATOM 5910 C CA . SER A 1 733 ? -29.469 56.375 42.031 1 25.98 733 SER A CA 1
ATOM 5911 C C . SER A 1 733 ? -30.766 57 41.562 1 25.98 733 SER A C 1
ATOM 5913 O O . SER A 1 733 ? -31.609 56.312 40.969 1 25.98 733 SER A O 1
ATOM 5915 N N . GLU A 1 734 ? -31.328 58.062 42.188 1 24.31 734 GLU A N 1
ATOM 5916 C CA . GLU A 1 734 ? -32.438 58.938 41.75 1 24.31 734 GLU A CA 1
ATOM 5917 C C . GLU A 1 734 ? -32.156 59.531 40.406 1 24.31 734 GLU A C 1
ATOM 5919 O O . GLU A 1 734 ? -31.156 60.281 40.219 1 24.31 734 GLU A O 1
ATOM 5924 N N . PRO A 1 735 ? -32.25 58.781 39.25 1 25.02 735 PRO A N 1
ATOM 5925 C CA . PRO A 1 735 ? -32.031 59.531 38.031 1 25.02 735 PRO A CA 1
ATOM 5926 C C . PRO A 1 735 ? -32.875 60.781 37.938 1 25.02 735 PRO A C 1
ATOM 5928 O O . PRO A 1 735 ? -34.062 60.781 38.344 1 25.02 735 PRO A O 1
ATOM 5931 N N . ARG A 1 736 ? -32.344 62 38.031 1 25.83 736 ARG A N 1
ATOM 5932 C CA . ARG A 1 736 ? -32.875 63.344 37.812 1 25.83 736 ARG A CA 1
ATOM 5933 C C . ARG A 1 736 ? -33.5 63.438 36.406 1 25.83 736 ARG A C 1
ATOM 5935 O O . ARG A 1 736 ? -32.812 63.281 35.406 1 25.83 736 ARG A O 1
ATOM 5942 N N . MET A 1 737 ? -34.812 63.062 36.219 1 22.27 737 MET A N 1
ATOM 5943 C CA . MET A 1 737 ? -35.656 63.25 35.031 1 22.27 737 MET A CA 1
ATOM 5944 C C . MET A 1 737 ? -35.688 64.688 34.594 1 22.27 737 MET A C 1
ATOM 5946 O O . MET A 1 737 ? -36.156 65.562 35.312 1 22.27 737 MET A O 1
ATOM 5950 N N . GLU A 1 738 ? -34.625 65.188 34.031 1 19.81 738 GLU A N 1
ATOM 5951 C CA . GLU A 1 738 ? -34.781 66.5 33.406 1 19.81 738 GLU A CA 1
ATOM 5952 C C . GLU A 1 738 ? -35.938 66.5 32.375 1 19.81 738 GLU A C 1
ATOM 5954 O O . GLU A 1 738 ? -36.062 65.562 31.578 1 19.81 738 GLU A O 1
ATOM 5959 N N . HIS A 1 739 ? -37.031 67.188 32.625 1 20.67 739 HIS A N 1
ATOM 5960 C CA . HIS A 1 739 ? -38.312 67.5 32.031 1 20.67 739 HIS A CA 1
ATOM 5961 C C . HIS A 1 739 ? -38.125 68.125 30.625 1 20.67 739 HIS A C 1
ATOM 5963 O O . HIS A 1 739 ? -38.375 69.312 30.406 1 20.67 739 HIS A O 1
ATOM 5969 N N . GLU A 1 740 ? -37.156 67.5 29.812 1 19.75 740 GLU A N 1
ATOM 5970 C CA . GLU A 1 740 ? -37.188 68.375 28.625 1 19.75 740 GLU A CA 1
ATOM 5971 C C . GLU A 1 740 ? -38.594 68.375 28 1 19.75 740 GLU A C 1
ATOM 5973 O O . GLU A 1 740 ? -39.25 67.312 27.969 1 19.75 740 GLU A O 1
ATOM 5978 N N . LYS A 1 741 ? -39.156 69.5 27.781 1 21.41 741 LYS A N 1
ATOM 5979 C CA . LYS A 1 741 ? -40.312 70.125 27.234 1 21.41 741 LYS A CA 1
ATOM 5980 C C . LYS A 1 741 ? -40.594 69.688 25.812 1 21.41 741 LYS A C 1
ATOM 5982 O O . LYS A 1 741 ? -40 70.25 24.859 1 21.41 741 LYS A O 1
ATOM 5987 N N . GLN A 1 742 ? -40.438 68.25 25.562 1 18.17 742 GLN A N 1
ATOM 5988 C CA . GLN A 1 742 ? -40.781 68 24.172 1 18.17 742 GLN A CA 1
ATOM 5989 C C . GLN A 1 742 ? -42.219 68.438 23.859 1 18.17 742 GLN A C 1
ATOM 5991 O O . GLN A 1 742 ? -43.156 68.125 24.594 1 18.17 742 GLN A O 1
ATOM 5996 N N . GLN A 1 743 ? -42.281 69.375 23 1 18.97 743 GLN A N 1
ATOM 5997 C CA . GLN A 1 743 ? -43.312 70.125 22.344 1 18.97 743 GLN A CA 1
ATOM 5998 C C . GLN A 1 743 ? -44.312 69.25 21.609 1 18.97 743 GLN A C 1
ATOM 6000 O O . GLN A 1 743 ? -43.875 68.312 20.922 1 18.97 743 GLN A O 1
ATOM 6005 N N . TYR A 1 744 ? -45.656 69.188 22.031 1 17.12 744 TYR A N 1
ATOM 6006 C CA . TYR A 1 744 ? -46.969 68.562 21.859 1 17.12 744 TYR A CA 1
ATOM 6007 C C . TYR A 1 744 ? -47.438 68.625 20.406 1 17.12 744 TYR A C 1
ATOM 6009 O O . TYR A 1 744 ? -48.188 69.5 20.031 1 17.12 744 TYR A O 1
ATOM 6017 N N . SER A 1 745 ? -46.531 68.438 19.406 1 17.41 745 SER A N 1
ATOM 6018 C CA . SER A 1 745 ? -47.344 68.875 18.297 1 17.41 745 SER A CA 1
ATOM 6019 C C . SER A 1 745 ? -48.594 68 18.125 1 17.41 745 SER A C 1
ATOM 6021 O O . SER A 1 745 ? -48.594 66.812 18.531 1 17.41 745 SER A O 1
ATOM 6023 N N . SER A 1 746 ? -49.625 68.438 17.453 1 16.83 746 SER A N 1
ATOM 6024 C CA . SER A 1 746 ? -51.094 68.5 17.359 1 16.83 746 SER A CA 1
ATOM 6025 C C . SER A 1 746 ? -51.656 67.312 16.609 1 16.83 746 SER A C 1
ATOM 6027 O O . SER A 1 746 ? -52.875 67.188 16.375 1 16.83 746 SER A O 1
ATOM 6029 N N . ALA A 1 747 ? -50.875 66.188 16.281 1 17.95 747 ALA A N 1
ATOM 6030 C CA . ALA A 1 747 ? -51.625 65.875 15.078 1 17.95 747 ALA A CA 1
ATOM 6031 C C . ALA A 1 747 ? -53 65.312 15.438 1 17.95 747 ALA A C 1
ATOM 6033 O O . ALA A 1 747 ? -53.188 64.75 16.547 1 17.95 747 ALA A O 1
ATOM 6034 N N . PRO A 1 748 ? -53.844 64.938 14.422 1 17.66 748 PRO A N 1
ATOM 6035 C CA . PRO A 1 748 ? -55.281 65.062 14.227 1 17.66 748 PRO A CA 1
ATOM 6036 C C . PRO A 1 748 ? -56.062 63.906 14.789 1 17.66 748 PRO A C 1
ATOM 6038 O O . PRO A 1 748 ? -55.469 62.844 15.078 1 17.66 748 PRO A O 1
ATOM 6041 N N . GLN A 1 749 ? -57.344 63.625 14.547 1 15.45 749 GLN A N 1
ATOM 6042 C CA . GLN A 1 749 ? -58.719 63.562 15.078 1 15.45 749 GLN A CA 1
ATOM 6043 C C . GLN A 1 749 ? -59.219 62.094 15.094 1 15.45 749 GLN A C 1
ATOM 6045 O O . GLN A 1 749 ? -59.875 61.688 16.047 1 15.45 749 GLN A O 1
ATOM 6050 N N . ASN A 1 750 ? -59.062 61.156 14.156 1 17.03 750 ASN A N 1
ATOM 6051 C CA . ASN A 1 750 ? -60.406 60.75 13.766 1 17.03 750 ASN A CA 1
ATOM 6052 C C . ASN A 1 750 ? -60.938 59.625 14.656 1 17.03 750 ASN A C 1
ATOM 6054 O O . ASN A 1 750 ? -60.188 58.812 15.148 1 17.03 750 ASN A O 1
ATOM 6058 N N . ALA A 1 751 ? -62.281 59.312 14.961 1 15.79 751 ALA A N 1
ATOM 6059 C CA . ALA A 1 751 ? -63.375 59.062 15.891 1 15.79 751 ALA A CA 1
ATOM 6060 C C . ALA A 1 751 ? -63.688 57.562 16 1 15.79 751 ALA A C 1
ATOM 6062 O O . ALA A 1 751 ? -63.906 57.062 17.094 1 15.79 751 ALA A O 1
ATOM 6063 N N . ASP A 1 752 ? -64.062 56.656 15.078 1 15.9 752 ASP A N 1
ATOM 6064 C CA . ASP A 1 752 ? -65.438 56.188 15.164 1 15.9 752 ASP A CA 1
ATOM 6065 C C . ASP A 1 752 ? -65.5 54.906 15.961 1 15.9 752 ASP A C 1
ATOM 6067 O O . ASP A 1 752 ? -66.375 54.781 16.875 1 15.9 752 ASP A O 1
ATOM 6071 N N . THR A 1 753 ? -65.375 53.625 15.398 1 17.52 753 THR A N 1
ATOM 6072 C CA . THR A 1 753 ? -66.5 52.719 15.32 1 17.52 753 THR A CA 1
ATOM 6073 C C . THR A 1 753 ? -66.5 51.75 16.5 1 17.52 753 THR A C 1
ATOM 6075 O O . THR A 1 753 ? -65.438 51.375 17.016 1 17.52 753 THR A O 1
ATOM 6078 N N . ALA A 1 754 ? -67.625 51 16.938 1 17 754 ALA A N 1
ATOM 6079 C CA . ALA A 1 754 ? -68.5 50.625 18.062 1 17 754 ALA A CA 1
ATOM 6080 C C . ALA A 1 754 ? -68.188 49.219 18.562 1 17 754 ALA A C 1
ATOM 6082 O O . ALA A 1 754 ? -68.5 48.906 19.719 1 17 754 ALA A O 1
ATOM 6083 N N . VAL A 1 755 ? -67.625 48.219 17.953 1 19.11 755 VAL A N 1
ATOM 6084 C CA . VAL A 1 755 ? -68.5 47.031 17.969 1 19.11 755 VAL A CA 1
ATOM 6085 C C . VAL A 1 755 ? -68.375 46.312 19.297 1 19.11 755 VAL A C 1
ATOM 6087 O O . VAL A 1 755 ? -67.312 46.281 19.906 1 19.11 755 VAL A O 1
ATOM 6090 N N . PRO A 1 756 ? -69.312 45.531 19.844 1 16.72 756 PRO A N 1
ATOM 6091 C CA . PRO A 1 756 ? -70 45.25 21.109 1 16.72 756 PRO A CA 1
ATOM 6092 C C . PRO A 1 756 ? -69.312 44.125 21.891 1 16.72 756 PRO A C 1
ATOM 6094 O O . PRO A 1 756 ? -69.188 44.219 23.109 1 16.72 756 PRO A O 1
ATOM 6097 N N . LEU A 1 757 ? -69 42.906 21.422 1 19.11 757 LEU A N 1
ATOM 6098 C CA . LEU A 1 757 ? -69.75 41.781 21.938 1 19.11 757 LEU A CA 1
ATOM 6099 C C . LEU A 1 757 ? -69.188 41.281 23.266 1 19.11 757 LEU A C 1
ATOM 6101 O O . LEU A 1 757 ? -68 41.375 23.5 1 19.11 757 LEU A O 1
ATOM 6105 N N . PRO A 1 758 ? -69.938 40.562 24.281 1 17.19 758 PRO A N 1
ATOM 6106 C CA . PRO A 1 758 ? -70.062 40.469 25.734 1 17.19 758 PRO A CA 1
ATOM 6107 C C . PRO A 1 758 ? -69.25 39.344 26.328 1 17.19 758 PRO A C 1
ATOM 6109 O O . PRO A 1 758 ? -69.25 39.188 27.562 1 17.19 758 PRO A O 1
ATOM 6112 N N . ALA A 1 759 ? -68.5 38.469 25.75 1 19.64 759 ALA A N 1
ATOM 6113 C CA . ALA A 1 759 ? -68.625 37.094 26.156 1 19.64 759 ALA A CA 1
ATOM 6114 C C . ALA A 1 759 ? -68.125 36.875 27.578 1 19.64 759 ALA A C 1
ATOM 6116 O O . ALA A 1 759 ? -67.25 37.656 28.047 1 19.64 759 ALA A O 1
ATOM 6117 N N . SER A 1 760 ? -68.625 35.875 28.359 1 19.22 760 SER A N 1
ATOM 6118 C CA . SER A 1 760 ? -69 35.438 29.703 1 19.22 760 SER A CA 1
ATOM 6119 C C . SER A 1 760 ? -67.75 34.906 30.438 1 19.22 760 SER A C 1
ATOM 6121 O O . SER A 1 760 ? -67.062 34 29.969 1 19.22 760 SER A O 1
ATOM 6123 N N . SER A 1 761 ? -67.062 35.625 31.25 1 17.67 761 SER A N 1
ATOM 6124 C CA . SER A 1 761 ? -65.75 35.5 31.938 1 17.67 761 SER A CA 1
ATOM 6125 C C . SER A 1 761 ? -65.875 34.594 33.156 1 17.67 761 SER A C 1
ATOM 6127 O O . SER A 1 761 ? -66.562 34.938 34.125 1 17.67 761 SER A O 1
ATOM 6129 N N . LEU A 1 762 ? -65.938 33.312 32.938 1 19.55 762 LEU A N 1
ATOM 6130 C CA . LEU A 1 762 ? -66.125 32.25 33.938 1 19.55 762 LEU A CA 1
ATOM 6131 C C . LEU A 1 762 ? -65.125 32.406 35.062 1 19.55 762 LEU A C 1
ATOM 6133 O O . LEU A 1 762 ? -63.969 32.688 34.844 1 19.55 762 LEU A O 1
ATOM 6137 N N . LEU A 1 763 ? -65.562 32.562 36.344 1 19.3 763 LEU A N 1
ATOM 6138 C CA . LEU A 1 763 ? -65 33 37.625 1 19.3 763 LEU A CA 1
ATOM 6139 C C . LEU A 1 763 ? -64.125 31.938 38.25 1 19.3 763 LEU A C 1
ATOM 6141 O O . LEU A 1 763 ? -64.625 30.859 38.594 1 19.3 763 LEU A O 1
ATOM 6145 N N . PRO A 1 764 ? -62.969 31.672 37.656 1 19.17 764 PRO A N 1
ATOM 6146 C CA . PRO A 1 764 ? -62.25 30.5 38.188 1 19.17 764 PRO A CA 1
ATOM 6147 C C . PRO A 1 764 ? -61.906 30.625 39.656 1 19.17 764 PRO A C 1
ATOM 6149 O O . PRO A 1 764 ? -61.688 31.734 40.156 1 19.17 764 PRO A O 1
ATOM 6152 N N . ALA A 1 765 ? -62.344 29.688 40.531 1 22.31 765 ALA A N 1
ATOM 6153 C CA . ALA A 1 765 ? -62.344 29.5 41.969 1 22.31 765 ALA A CA 1
ATOM 6154 C C . ALA A 1 765 ? -60.906 29.547 42.531 1 22.31 765 ALA A C 1
ATOM 6156 O O . ALA A 1 765 ? -60.031 28.859 42 1 22.31 765 ALA A O 1
ATOM 6157 N N . THR A 1 766 ? -60.469 30.562 43.219 1 20.33 766 THR A N 1
ATOM 6158 C CA . THR A 1 766 ? -59.219 31.078 43.75 1 20.33 766 THR A CA 1
ATOM 6159 C C . THR A 1 766 ? -58.812 30.281 45 1 20.33 766 THR A C 1
ATOM 6161 O O . THR A 1 766 ? -59.25 30.594 46.094 1 20.33 766 THR A O 1
ATOM 6164 N N . SER A 1 767 ? -58.812 28.938 44.938 1 23.55 767 SER A N 1
ATOM 6165 C CA . SER A 1 767 ? -58.562 28.328 46.219 1 23.55 767 SER A CA 1
ATOM 6166 C C . SER A 1 767 ? -57.25 28.812 46.844 1 23.55 767 SER A C 1
ATOM 6168 O O . SER A 1 767 ? -56.312 29.094 46.094 1 23.55 767 SER A O 1
ATOM 6170 N N . PRO A 1 768 ? -57.188 29.141 48.188 1 24.31 768 PRO A N 1
ATOM 6171 C CA . PRO A 1 768 ? -56.188 29.844 48.969 1 24.31 768 PRO A CA 1
ATOM 6172 C C . PRO A 1 768 ? -54.875 29.078 49.094 1 24.31 768 PRO A C 1
ATOM 6174 O O . PRO A 1 768 ? -54.844 27.938 49.562 1 24.31 768 PRO A O 1
ATOM 6177 N N . ILE A 1 769 ? -54.031 29.031 48.094 1 23.39 769 ILE A N 1
ATOM 6178 C CA . ILE A 1 769 ? -52.719 28.359 48.125 1 23.39 769 ILE A CA 1
ATOM 6179 C C . ILE A 1 769 ? -51.844 28.953 49.188 1 23.39 769 ILE A C 1
ATOM 6181 O O . ILE A 1 769 ? -51.531 30.156 49.188 1 23.39 769 ILE A O 1
ATOM 6185 N N . LEU A 1 770 ? -51.875 28.359 50.469 1 25.2 770 LEU A N 1
ATOM 6186 C CA . LEU A 1 770 ? -51 28.688 51.594 1 25.2 770 LEU A CA 1
ATOM 6187 C C . LEU A 1 770 ? -49.531 28.766 51.156 1 25.2 770 LEU A C 1
ATOM 6189 O O . LEU A 1 770 ? -49 27.812 50.594 1 25.2 770 LEU A O 1
ATOM 6193 N N . ASP A 1 771 ? -49.062 29.906 50.906 1 25.5 771 ASP A N 1
ATOM 6194 C CA . ASP A 1 771 ? -47.75 30.422 50.469 1 25.5 771 ASP A CA 1
ATOM 6195 C C . ASP A 1 771 ? -46.688 30.156 51.531 1 25.5 771 ASP A C 1
ATOM 6197 O O . ASP A 1 771 ? -46.625 30.859 52.531 1 25.5 771 ASP A O 1
ATOM 6201 N N . ASP A 1 772 ? -46.625 28.891 52.062 1 29.66 772 ASP A N 1
ATOM 6202 C CA . ASP A 1 772 ? -45.438 28.656 52.906 1 29.66 772 ASP A CA 1
ATOM 6203 C C . ASP A 1 772 ? -44.156 29.141 52.219 1 29.66 772 ASP A C 1
ATOM 6205 O O . ASP A 1 772 ? -43.812 28.672 51.125 1 29.66 772 ASP A O 1
ATOM 6209 N N . ASN A 1 773 ? -43.75 30.312 52.406 1 27.78 773 ASN A N 1
ATOM 6210 C CA . ASN A 1 773 ? -42.594 31.078 51.938 1 27.78 773 ASN A CA 1
ATOM 6211 C C . ASN A 1 773 ? -41.281 30.359 52.219 1 27.78 773 ASN A C 1
ATOM 6213 O O . ASN A 1 773 ? -40.594 30.672 53.188 1 27.78 773 ASN A O 1
ATOM 6217 N N . LYS A 1 774 ? -41.219 28.938 52.438 1 32.84 774 LYS A N 1
ATOM 6218 C CA . LYS A 1 774 ? -39.875 28.391 52.531 1 32.84 774 LYS A CA 1
ATOM 6219 C C . LYS A 1 774 ? -39 28.906 51.406 1 32.84 774 LYS A C 1
ATOM 6221 O O . LYS A 1 774 ? -39.312 28.734 50.219 1 32.84 774 LYS A O 1
ATOM 6226 N N . ASN A 1 775 ? -38.344 30.016 51.688 1 32.03 775 ASN A N 1
ATOM 6227 C CA . ASN A 1 775 ? -37.219 30.484 50.875 1 32.03 775 ASN A CA 1
ATOM 6228 C C . ASN A 1 775 ? -36.375 29.312 50.375 1 32.03 775 ASN A C 1
ATOM 6230 O O . ASN A 1 775 ? -35.656 28.688 51.125 1 32.03 775 ASN A O 1
ATOM 6234 N N . HIS A 1 776 ? -36.781 28.453 49.625 1 37.47 776 HIS A N 1
ATOM 6235 C CA . HIS A 1 776 ? -36.062 27.328 49.031 1 37.47 776 HIS A CA 1
ATOM 6236 C C . HIS A 1 776 ? -34.75 27.766 48.375 1 37.47 776 HIS A C 1
ATOM 6238 O O . HIS A 1 776 ? -34.75 28.5 47.375 1 37.47 776 HIS A O 1
ATOM 6244 N N . THR A 1 777 ? -33.688 28 49.219 1 43.34 777 THR A N 1
ATOM 6245 C CA . THR A 1 777 ? -32.312 28.047 48.719 1 43.34 777 THR A CA 1
ATOM 6246 C C . THR A 1 777 ? -32.094 27.078 47.562 1 43.34 777 THR A C 1
ATOM 6248 O O . THR A 1 777 ? -32.406 25.891 47.688 1 43.34 777 THR A O 1
ATOM 6251 N N . LYS A 1 778 ? -32.156 27.609 46.5 1 53.25 778 LYS A N 1
ATOM 6252 C CA . LYS A 1 778 ? -31.938 26.797 45.312 1 53.25 778 LYS A CA 1
ATOM 6253 C C . LYS A 1 778 ? -30.812 25.781 45.531 1 53.25 778 LYS A C 1
ATOM 6255 O O . LYS A 1 778 ? -29.781 26.109 46.094 1 53.25 778 LYS A O 1
ATOM 6260 N N . SER A 1 779 ? -31.062 24.484 45.5 1 59.88 779 SER A N 1
ATOM 6261 C CA . SER A 1 779 ? -30.094 23.406 45.562 1 59.88 779 SER A CA 1
ATOM 6262 C C . SER A 1 779 ? -28.953 23.609 44.562 1 59.88 779 SER A C 1
ATOM 6264 O O . SER A 1 779 ? -29.109 24.328 43.562 1 59.88 779 SER A O 1
ATOM 6266 N N . GLN A 1 780 ? -27.719 23.328 45.031 1 61.44 780 GLN A N 1
ATOM 6267 C CA . GLN A 1 780 ? -26.516 23.391 44.188 1 61.44 780 GLN A CA 1
ATOM 6268 C C . GLN A 1 780 ? -26.828 22.922 42.75 1 61.44 780 GLN A C 1
ATOM 6270 O O . GLN A 1 780 ? -26.344 23.5 41.781 1 61.44 780 GLN A O 1
ATOM 6275 N N . SER A 1 781 ? -27.75 22.047 42.688 1 68.56 781 SER A N 1
ATOM 6276 C CA . SER A 1 781 ? -28.109 21.5 41.406 1 68.56 781 SER A CA 1
ATOM 6277 C C . SER A 1 781 ? -28.938 22.5 40.594 1 68.56 781 SER A C 1
ATOM 6279 O O . SER A 1 781 ? -28.781 22.609 39.375 1 68.56 781 SER A O 1
ATOM 6281 N N . GLU A 1 782 ? -29.719 23.219 41.281 1 68.88 782 GLU A N 1
ATOM 6282 C CA . GLU A 1 782 ? -30.562 24.203 40.594 1 68.88 782 GLU A CA 1
ATOM 6283 C C . GLU A 1 782 ? -29.719 25.391 40.125 1 68.88 782 GLU A C 1
ATOM 6285 O O . GLU A 1 782 ? -29.969 25.922 39.031 1 68.88 782 GLU A O 1
ATOM 6290 N N . ILE A 1 783 ? -28.734 25.672 40.906 1 70.31 783 ILE A N 1
ATOM 6291 C CA . ILE A 1 783 ? -27.828 26.75 40.562 1 70.31 783 ILE A CA 1
ATOM 6292 C C . ILE A 1 783 ? -27.031 26.391 39.312 1 70.31 783 ILE A C 1
ATOM 6294 O O . ILE A 1 783 ? -26.891 27.203 38.375 1 70.31 783 ILE A O 1
ATOM 6298 N N . ILE A 1 784 ? -26.609 25.234 39.25 1 74.94 784 ILE A N 1
ATOM 6299 C CA . ILE A 1 784 ? -25.844 24.734 38.094 1 74.94 784 ILE A CA 1
ATOM 6300 C C . ILE A 1 784 ? -26.703 24.734 36.844 1 74.94 784 ILE A C 1
ATOM 6302 O O . ILE A 1 784 ? -26.25 25.125 35.781 1 74.94 784 ILE A O 1
ATOM 6306 N N . GLN A 1 785 ? -27.906 24.438 37.094 1 77.44 785 GLN A N 1
ATOM 6307 C CA . GLN A 1 785 ? -28.812 24.391 35.938 1 77.44 785 GLN A CA 1
ATOM 6308 C C . GLN A 1 785 ? -29.094 25.797 35.406 1 77.44 785 GLN A C 1
ATOM 6310 O O . GLN A 1 785 ? -29.156 26.016 34.188 1 77.44 785 GLN A O 1
ATOM 6315 N N . MET A 1 786 ? -29.297 26.672 36.281 1 76.56 786 MET A N 1
ATOM 6316 C CA . MET A 1 786 ? -29.547 28.062 35.906 1 76.56 786 MET A CA 1
ATOM 6317 C C . MET A 1 786 ? -28.359 28.641 35.156 1 76.56 786 MET A C 1
ATOM 6319 O O . MET A 1 786 ? -28.531 29.328 34.125 1 76.56 786 MET A O 1
ATOM 6323 N N . LEU A 1 787 ? -27.188 28.391 35.688 1 75.06 787 LEU A N 1
ATOM 6324 C CA . LEU A 1 787 ? -25.969 28.844 35.062 1 75.06 787 LEU A CA 1
ATOM 6325 C C . LEU A 1 787 ? -25.812 28.25 33.656 1 75.06 787 LEU A C 1
ATOM 6327 O O . LEU A 1 787 ? -25.438 28.938 32.719 1 75.06 787 LEU A O 1
ATOM 6331 N N . ALA A 1 788 ? -26.125 27.031 33.594 1 77.88 788 ALA A N 1
ATOM 6332 C CA . ALA A 1 788 ? -26.031 26.312 32.344 1 77.88 788 ALA A CA 1
ATOM 6333 C C . ALA A 1 788 ? -27.016 26.859 31.312 1 77.88 788 ALA A C 1
ATOM 6335 O O . ALA A 1 788 ? -26.656 27.078 30.156 1 77.88 788 ALA A O 1
ATOM 6336 N N . ASP A 1 789 ? -28.156 27.109 31.719 1 78.31 789 ASP A N 1
ATOM 6337 C CA . ASP A 1 789 ? -29.188 27.625 30.812 1 78.31 789 ASP A CA 1
ATOM 6338 C C . ASP A 1 789 ? -28.828 29.016 30.312 1 78.31 789 ASP A C 1
ATOM 6340 O O . ASP A 1 789 ? -29 29.312 29.125 1 78.31 789 ASP A O 1
ATOM 6344 N N . GLU A 1 790 ? -28.391 29.766 31.203 1 78.25 790 GLU A N 1
ATOM 6345 C CA . GLU A 1 790 ? -28 31.125 30.812 1 78.25 790 GLU A CA 1
ATOM 6346 C C . GLU A 1 790 ? -26.812 31.094 29.859 1 78.25 790 GLU A C 1
ATOM 6348 O O . GLU A 1 790 ? -26.766 31.859 28.891 1 78.25 790 GLU A O 1
ATOM 6353 N N . PHE A 1 791 ? -25.875 30.344 30.125 1 77.88 791 PHE A N 1
ATOM 6354 C CA . PHE A 1 791 ? -24.703 30.219 29.281 1 77.88 791 PHE A CA 1
ATOM 6355 C C . PHE A 1 791 ? -25.078 29.781 27.875 1 77.88 791 PHE A C 1
ATOM 6357 O O . PHE A 1 791 ? -24.688 30.406 26.891 1 77.88 791 PHE A O 1
ATOM 6364 N N . TRP A 1 792 ? -25.891 28.797 27.828 1 80.25 792 TRP A N 1
ATOM 6365 C CA . TRP A 1 792 ? -26.234 28.234 26.531 1 80.25 792 TRP A CA 1
ATOM 6366 C C . TRP A 1 792 ? -27.156 29.172 25.766 1 80.25 792 TRP A C 1
ATOM 6368 O O . TRP A 1 792 ? -27.094 29.25 24.531 1 80.25 792 TRP A O 1
ATOM 6378 N N . ALA A 1 793 ? -27.969 29.828 26.5 1 79.38 793 ALA A N 1
ATOM 6379 C CA . ALA A 1 793 ? -28.797 30.844 25.859 1 79.38 793 ALA A CA 1
ATOM 6380 C C . ALA A 1 793 ? -27.938 31.938 25.219 1 79.38 793 ALA A C 1
ATOM 6382 O O . ALA A 1 793 ? -28.156 32.312 24.078 1 79.38 793 ALA A O 1
ATOM 6383 N N . ASN A 1 794 ? -26.984 32.375 25.922 1 77 794 ASN A N 1
ATOM 6384 C CA . ASN A 1 794 ? -26.078 33.375 25.422 1 77 794 ASN A CA 1
ATOM 6385 C C . ASN A 1 794 ? -25.219 32.844 24.281 1 77 794 ASN A C 1
ATOM 6387 O O . ASN A 1 794 ? -24.984 33.531 23.281 1 77 794 ASN A O 1
ATOM 6391 N N . TYR A 1 795 ? -24.766 31.703 24.484 1 75.81 795 TYR A N 1
ATOM 6392 C CA . TYR A 1 795 ? -23.953 31.062 23.469 1 75.81 795 TYR A CA 1
ATOM 6393 C C . TYR A 1 795 ? -24.703 30.938 22.156 1 75.81 795 TYR A C 1
ATOM 6395 O O . TYR A 1 795 ? -24.188 31.281 21.094 1 75.81 795 TYR A O 1
ATOM 6403 N N . ASN A 1 796 ? -25.906 30.406 22.281 1 77.12 796 ASN A N 1
ATOM 6404 C CA . ASN A 1 796 ? -26.703 30.188 21.078 1 77.12 796 ASN A CA 1
ATOM 6405 C C . ASN A 1 796 ? -27.094 31.5 20.406 1 77.12 796 ASN A C 1
ATOM 6407 O O . ASN A 1 796 ? -27.078 31.594 19.172 1 77.12 796 ASN A O 1
ATOM 6411 N N . SER A 1 797 ? -27.422 32.438 21.172 1 75.25 797 SER A N 1
ATOM 6412 C CA . SER A 1 797 ? -27.734 33.75 20.625 1 75.25 797 SER A CA 1
ATOM 6413 C C . SER A 1 797 ? -26.516 34.375 19.984 1 75.25 797 SER A C 1
ATOM 6415 O O . SER A 1 797 ? -26.609 34.969 18.906 1 75.25 797 SER A O 1
ATOM 6417 N N . GLY A 1 798 ? -25.422 34.25 20.656 1 72.56 798 GLY A N 1
ATOM 6418 C CA . GLY A 1 798 ? -24.172 34.75 20.109 1 72.56 798 GLY A CA 1
ATOM 6419 C C . GLY A 1 798 ? -23.75 34.031 18.844 1 72.56 798 GLY A C 1
ATOM 6420 O O . GLY A 1 798 ? -23.25 34.688 17.906 1 72.56 798 GLY A O 1
ATOM 6421 N N . TRP A 1 799 ? -23.953 32.812 18.859 1 74.06 799 TRP A N 1
ATOM 6422 C CA . TRP A 1 799 ? -23.641 32.031 17.672 1 74.06 799 TRP A CA 1
ATOM 6423 C C . TRP A 1 799 ? -24.484 32.469 16.484 1 74.06 799 TRP A C 1
ATOM 6425 O O . TRP A 1 799 ? -23.984 32.625 15.367 1 74.06 799 TRP A O 1
ATOM 6435 N N . GLU A 1 800 ? -25.688 32.625 16.672 1 71.44 800 GLU A N 1
ATOM 6436 C CA . GLU A 1 800 ? -26.594 33.094 15.617 1 71.44 800 GLU A CA 1
ATOM 6437 C C . GLU A 1 800 ? -26.141 34.438 15.094 1 71.44 800 GLU A C 1
ATOM 6439 O O . GLU A 1 800 ? -26.188 34.688 13.883 1 71.44 800 GLU A O 1
ATOM 6444 N N . GLU A 1 801 ? -25.734 35.219 15.953 1 71.25 801 GLU A N 1
ATOM 6445 C CA . GLU A 1 801 ? -25.234 36.531 15.562 1 71.25 801 GLU A CA 1
ATOM 6446 C C . GLU A 1 801 ? -23.984 36.406 14.703 1 71.25 801 GLU A C 1
ATOM 6448 O O . GLU A 1 801 ? -23.828 37.125 13.711 1 71.25 801 GLU A O 1
ATOM 6453 N N . LEU A 1 802 ? -23.172 35.594 15.172 1 69.62 802 LEU A N 1
ATOM 6454 C CA . LEU A 1 802 ? -21.938 35.375 14.43 1 69.62 802 LEU A CA 1
ATOM 6455 C C . LEU A 1 802 ? -22.25 34.812 13.031 1 69.62 802 LEU A C 1
ATOM 6457 O O . LEU A 1 802 ? -21.594 35.219 12.055 1 69.62 802 LEU A O 1
ATOM 6461 N N . VAL A 1 803 ? -23.156 33.875 12.977 1 63.84 803 VAL A N 1
ATOM 6462 C CA . VAL A 1 803 ? -23.547 33.312 11.695 1 63.84 803 VAL A CA 1
ATOM 6463 C C . VAL A 1 803 ? -24.156 34.375 10.805 1 63.84 803 VAL A C 1
ATOM 6465 O O . VAL A 1 803 ? -23.922 34.406 9.594 1 63.84 803 VAL A O 1
ATOM 6468 N N . ASN A 1 804 ? -24.984 35.125 11.344 1 59.06 804 ASN A N 1
ATOM 6469 C CA . ASN A 1 804 ? -25.688 36.188 10.594 1 59.06 804 ASN A CA 1
ATOM 6470 C C . ASN A 1 804 ? -24.734 37.312 10.234 1 59.06 804 ASN A C 1
ATOM 6472 O O . ASN A 1 804 ? -25.031 38.094 9.32 1 59.06 804 ASN A O 1
ATOM 6476 N N . GLN A 1 805 ? -23.906 37.531 11.094 1 56.03 805 GLN A N 1
ATOM 6477 C CA . GLN A 1 805 ? -22.938 38.562 10.719 1 56.03 805 GLN A CA 1
ATOM 6478 C C . GLN A 1 805 ? -22.109 38.094 9.508 1 56.03 805 GLN A C 1
ATOM 6480 O O . GLN A 1 805 ? -21.375 37.125 9.586 1 56.03 805 GLN A O 1
ATOM 6485 N N . SER A 1 806 ? -22.781 37.969 8.344 1 44.97 806 SER A N 1
ATOM 6486 C CA . SER A 1 806 ? -22.438 37.594 6.984 1 44.97 806 SER A CA 1
ATOM 6487 C C . SER A 1 806 ? -20.953 37.781 6.707 1 44.97 806 SER A C 1
ATOM 6489 O O . SER A 1 806 ? -20.375 37.094 5.871 1 44.97 806 SER A O 1
ATOM 6491 N N . GLU A 1 807 ? -20.297 39.062 6.676 1 42.25 807 GLU A N 1
ATOM 6492 C CA . GLU A 1 807 ? -19.125 39.406 5.871 1 42.25 807 GLU A CA 1
ATOM 6493 C C . GLU A 1 807 ? -17.844 38.906 6.516 1 42.25 807 GLU A C 1
ATOM 6495 O O . GLU A 1 807 ? -17.344 39.5 7.465 1 42.25 807 GLU A O 1
ATOM 6500 N N . PHE A 1 808 ? -17.672 37.75 6.633 1 45.94 808 PHE A N 1
ATOM 6501 C CA . PHE A 1 808 ? -16.312 37.219 6.781 1 45.94 808 PHE A CA 1
ATOM 6502 C C . PHE A 1 808 ? -15.305 38.188 6.133 1 45.94 808 PHE A C 1
ATOM 6504 O O . PHE A 1 808 ? -14.094 38 6.309 1 45.94 808 PHE A O 1
ATOM 6511 N N . SER A 1 809 ? -15.789 38.844 5.176 1 46.22 809 SER A N 1
ATOM 6512 C CA . SER A 1 809 ? -14.961 39.844 4.52 1 46.22 809 SER A CA 1
ATOM 6513 C C . SER A 1 809 ? -14.328 40.781 5.539 1 46.22 809 SER A C 1
ATOM 6515 O O . SER A 1 809 ? -13.203 41.25 5.348 1 46.22 809 SER A O 1
ATOM 6517 N N . SER A 1 810 ? -15.109 40.969 6.516 1 47.09 810 SER A N 1
ATOM 6518 C CA . SER A 1 810 ? -14.578 41.844 7.547 1 47.09 810 SER A CA 1
ATOM 6519 C C . SER A 1 810 ? -13.531 41.125 8.406 1 47.09 810 SER A C 1
ATOM 6521 O O . SER A 1 810 ? -12.797 41.781 9.148 1 47.09 810 SER A O 1
ATOM 6523 N N . LEU A 1 811 ? -13.797 39.938 8.555 1 50.03 811 LEU A N 1
ATOM 6524 C CA . LEU A 1 811 ? -12.75 39.219 9.281 1 50.03 811 LEU A CA 1
ATOM 6525 C C . LEU A 1 811 ? -11.414 39.312 8.539 1 50.03 811 LEU A C 1
ATOM 6527 O O . LEU A 1 811 ? -10.352 39.25 9.164 1 50.03 811 LEU A O 1
ATOM 6531 N N . PHE A 1 812 ? -11.555 39.312 7.16 1 50.84 812 PHE A N 1
ATOM 6532 C CA . PHE A 1 812 ? -10.367 39.406 6.324 1 50.84 812 PHE A CA 1
ATOM 6533 C C . PHE A 1 812 ? -10.242 40.812 5.727 1 50.84 812 PHE A C 1
ATOM 6535 O O . PHE A 1 812 ? -9.398 41.031 4.863 1 50.84 812 PHE A O 1
ATOM 6542 N N . ASN A 1 813 ? -11.203 41.625 5.77 1 47.78 813 ASN A N 1
ATOM 6543 C CA . ASN A 1 813 ? -11.234 42.969 5.172 1 47.78 813 ASN A CA 1
ATOM 6544 C C . ASN A 1 813 ? -9.891 43.688 5.332 1 47.78 813 ASN A C 1
ATOM 6546 O O . ASN A 1 813 ? -9.656 44.719 4.688 1 47.78 813 ASN A O 1
ATOM 6550 N N . ASP A 1 814 ? -9.25 43.281 6.262 1 45.78 814 ASP A N 1
ATOM 6551 C CA . ASP A 1 814 ? -8.016 44.062 6.395 1 45.78 814 ASP A CA 1
ATOM 6552 C C . ASP A 1 814 ? -7.105 43.844 5.184 1 45.78 814 ASP A C 1
ATOM 6554 O O . ASP A 1 814 ? -6.02 44.406 5.109 1 45.78 814 ASP A O 1
ATOM 6558 N N . TYR A 1 815 ? -7.461 42.969 4.312 1 42.41 815 TYR A N 1
ATOM 6559 C CA . TYR A 1 815 ? -6.473 42.656 3.283 1 42.41 815 TYR A CA 1
ATOM 6560 C C . TYR A 1 815 ? -6.891 43.25 1.938 1 42.41 815 TYR A C 1
ATOM 6562 O O . TYR A 1 815 ? -6.277 42.938 0.91 1 42.41 815 TYR A O 1
ATOM 6570 N N . GLU A 1 816 ? -8.031 43.812 1.843 1 39.78 816 GLU A N 1
ATOM 6571 C CA . GLU A 1 816 ? -8.273 44.344 0.506 1 39.78 816 GLU A CA 1
ATOM 6572 C C . GLU A 1 816 ? -7.219 45.406 0.127 1 39.78 816 GLU A C 1
ATOM 6574 O O . GLU A 1 816 ? -6.793 46.188 0.967 1 39.78 816 GLU A O 1
ATOM 6579 N N . ASP A 1 817 ? -6.582 45.094 -0.908 1 37.38 817 ASP A N 1
ATOM 6580 C CA . ASP A 1 817 ? -5.738 46.062 -1.629 1 37.38 817 ASP A CA 1
ATOM 6581 C C . ASP A 1 817 ? -6.355 47.438 -1.628 1 37.38 817 ASP A C 1
ATOM 6583 O O . ASP A 1 817 ? -7.484 47.625 -2.092 1 37.38 817 ASP A O 1
ATOM 6587 N N . LYS A 1 818 ? -6.262 48.219 -0.547 1 30.98 818 LYS A N 1
ATOM 6588 C CA . LYS A 1 818 ? -6.422 49.625 -0.921 1 30.98 818 LYS A CA 1
ATOM 6589 C C . LYS A 1 818 ? -5.355 50.031 -1.925 1 30.98 818 LYS A C 1
ATOM 6591 O O . LYS A 1 818 ? -4.188 49.688 -1.789 1 30.98 818 LYS A O 1
ATOM 6596 N N . MET B 1 1 ? -10.359 5.207 -55.094 1 15.55 1 MET B N 1
ATOM 6597 C CA . MET B 1 1 ? -10.703 3.936 -55.719 1 15.55 1 MET B CA 1
ATOM 6598 C C . MET B 1 1 ? -11.516 3.066 -54.75 1 15.55 1 MET B C 1
ATOM 6600 O O . MET B 1 1 ? -11.016 2.625 -53.719 1 15.55 1 MET B O 1
ATOM 6604 N N . LYS B 1 2 ? -13.18 2.779 -54.438 1 16.72 2 LYS B N 1
ATOM 6605 C CA . LYS B 1 2 ? -14.344 3.404 -53.812 1 16.72 2 LYS B CA 1
ATOM 6606 C C . LYS B 1 2 ? -15.156 2.387 -53 1 16.72 2 LYS B C 1
ATOM 6608 O O . LYS B 1 2 ? -15.328 2.539 -51.812 1 16.72 2 LYS B O 1
ATOM 6613 N N . ARG B 1 3 ? -16.469 2.086 -53.531 1 15.99 3 ARG B N 1
ATOM 6614 C CA . ARG B 1 3 ? -17.891 1.9 -53.25 1 15.99 3 ARG B CA 1
ATOM 6615 C C . ARG B 1 3 ? -18.188 0.443 -52.906 1 15.99 3 ARG B C 1
ATOM 6617 O O . ARG B 1 3 ? -17.406 -0.45 -53.25 1 15.99 3 ARG B O 1
ATOM 6624 N N . ARG B 1 4 ? -19.625 0.084 -52.719 1 15.93 4 ARG B N 1
ATOM 6625 C CA . ARG B 1 4 ? -20.812 -0.525 -52.125 1 15.93 4 ARG B CA 1
ATOM 6626 C C . ARG B 1 4 ? -21.156 -1.84 -52.812 1 15.93 4 ARG B C 1
ATOM 6628 O O . ARG B 1 4 ? -22.219 -2.412 -52.562 1 15.93 4 ARG B O 1
ATOM 6635 N N . SER B 1 5 ? -20.453 -2.389 -53.719 1 14.21 5 SER B N 1
ATOM 6636 C CA . SER B 1 5 ? -21.234 -3.164 -54.688 1 14.21 5 SER B CA 1
ATOM 6637 C C . SER B 1 5 ? -22 -4.285 -54 1 14.21 5 SER B C 1
ATOM 6639 O O . SER B 1 5 ? -21.656 -4.691 -52.875 1 14.21 5 SER B O 1
ATOM 6641 N N . ASN B 1 6 ? -22.922 -5.133 -54.688 1 15.2 6 ASN B N 1
ATOM 6642 C CA . ASN B 1 6 ? -24.141 -5.805 -55.094 1 15.2 6 ASN B CA 1
ATOM 6643 C C . ASN B 1 6 ? -24.281 -7.176 -54.438 1 15.2 6 ASN B C 1
ATOM 6645 O O . ASN B 1 6 ? -23.344 -7.672 -53.812 1 15.2 6 ASN B O 1
ATOM 6649 N N . ASP B 1 7 ? -24.406 -8.375 -55.125 1 14.79 7 ASP B N 1
ATOM 6650 C CA . ASP B 1 7 ? -25.5 -9.266 -55.531 1 14.79 7 ASP B CA 1
ATOM 6651 C C . ASP B 1 7 ? -25.469 -10.562 -54.75 1 14.79 7 ASP B C 1
ATOM 6653 O O . ASP B 1 7 ? -26.516 -11.148 -54.469 1 14.79 7 ASP B O 1
ATOM 6657 N N . LEU B 1 8 ? -24.375 -11.422 -54.594 1 14.41 8 LEU B N 1
ATOM 6658 C CA . LEU B 1 8 ? -24.516 -12.766 -55.156 1 14.41 8 LEU B CA 1
ATOM 6659 C C . LEU B 1 8 ? -25.375 -13.648 -54.25 1 14.41 8 LEU B C 1
ATOM 6661 O O . LEU B 1 8 ? -25.062 -13.812 -53.062 1 14.41 8 LEU B O 1
ATOM 6665 N N . LEU B 1 9 ? -26.703 -14.227 -54.531 1 15 9 LEU B N 1
ATOM 6666 C CA . LEU B 1 9 ? -27.984 -14.922 -54.5 1 15 9 LEU B CA 1
ATOM 6667 C C . LEU B 1 9 ? -27.797 -16.391 -54.125 1 15 9 LEU B C 1
ATOM 6669 O O . LEU B 1 9 ? -28.609 -16.953 -53.406 1 15 9 LEU B O 1
ATOM 6673 N N . GLU B 1 10 ? -27.156 -17.328 -54.906 1 14.39 10 GLU B N 1
ATOM 6674 C CA . GLU B 1 10 ? -27.922 -18.438 -55.469 1 14.39 10 GLU B CA 1
ATOM 6675 C C . GLU B 1 10 ? -28.344 -19.406 -54.375 1 14.39 10 GLU B C 1
ATOM 6677 O O . GLU B 1 10 ? -27.891 -19.312 -53.219 1 14.39 10 GLU B O 1
ATOM 6682 N N . THR B 1 11 ? -28.094 -20.875 -54.562 1 15.24 11 THR B N 1
ATOM 6683 C CA . THR B 1 11 ? -28.828 -22.078 -54.938 1 15.24 11 THR B CA 1
ATOM 6684 C C . THR B 1 11 ? -29.188 -22.906 -53.719 1 15.24 11 THR B C 1
ATOM 6686 O O . THR B 1 11 ? -28.5 -22.875 -52.719 1 15.24 11 THR B O 1
ATOM 6689 N N . PHE B 1 12 ? -30.297 -23.906 -53.75 1 15.33 12 PHE B N 1
ATOM 6690 C CA . PHE B 1 12 ? -31.453 -24.703 -53.344 1 15.33 12 PHE B CA 1
ATOM 6691 C C . PHE B 1 12 ? -31.016 -25.969 -52.625 1 15.33 12 PHE B C 1
ATOM 6693 O O . PHE B 1 12 ? -31.531 -26.281 -51.562 1 15.33 12 PHE B O 1
ATOM 6700 N N . GLU B 1 13 ? -30.359 -27.031 -53.281 1 15.07 13 GLU B N 1
ATOM 6701 C CA . GLU B 1 13 ? -31.094 -28.25 -53.562 1 15.07 13 GLU B CA 1
ATOM 6702 C C . GLU B 1 13 ? -31.25 -29.094 -52.281 1 15.07 13 GLU B C 1
ATOM 6704 O O . GLU B 1 13 ? -30.531 -28.875 -51.312 1 15.07 13 GLU B O 1
ATOM 6709 N N . ALA B 1 14 ? -31.438 -30.594 -52.438 1 14.91 14 ALA B N 1
ATOM 6710 C CA . ALA B 1 14 ? -32.344 -31.75 -52.375 1 14.91 14 ALA B CA 1
ATOM 6711 C C . ALA B 1 14 ? -32 -32.625 -51.156 1 14.91 14 ALA B C 1
ATOM 6713 O O . ALA B 1 14 ? -32.906 -33 -50.406 1 14.91 14 ALA B O 1
ATOM 6714 N N . ALA B 1 15 ? -30.906 -33.5 -51.094 1 15.05 15 ALA B N 1
ATOM 6715 C CA . ALA B 1 15 ? -31.172 -34.906 -51.219 1 15.05 15 ALA B CA 1
ATOM 6716 C C . ALA B 1 15 ? -31.781 -35.469 -49.938 1 15.05 15 ALA B C 1
ATOM 6718 O O . ALA B 1 15 ? -31.625 -34.906 -48.875 1 15.05 15 ALA B O 1
ATOM 6719 N N . ASP B 1 16 ? -32.312 -36.938 -50 1 14.83 16 ASP B N 1
ATOM 6720 C CA . ASP B 1 16 ? -33.281 -38 -49.719 1 14.83 16 ASP B CA 1
ATOM 6721 C C . ASP B 1 16 ? -32.875 -38.781 -48.469 1 14.83 16 ASP B C 1
ATOM 6723 O O . ASP B 1 16 ? -33.688 -39.5 -47.906 1 14.83 16 ASP B O 1
ATOM 6727 N N . VAL B 1 17 ? -31.703 -38.844 -48.094 1 15.77 17 VAL B N 1
ATOM 6728 C CA . VAL B 1 17 ? -31.312 -40.219 -47.75 1 15.77 17 VAL B CA 1
ATOM 6729 C C . VAL B 1 17 ? -32.25 -40.781 -46.688 1 15.77 17 VAL B C 1
ATOM 6731 O O . VAL B 1 17 ? -32.594 -40.062 -45.719 1 15.77 17 VAL B O 1
ATOM 6734 N N . THR B 1 18 ? -32.562 -42.094 -46.938 1 14.99 18 THR B N 1
ATOM 6735 C CA . THR B 1 18 ? -33.531 -43.188 -46.75 1 14.99 18 THR B CA 1
ATOM 6736 C C . THR B 1 18 ? -33.594 -43.594 -45.281 1 14.99 18 THR B C 1
ATOM 6738 O O . THR B 1 18 ? -34.719 -43.656 -44.719 1 14.99 18 THR B O 1
ATOM 6741 N N . PRO B 1 19 ? -33.094 -44.906 -45.031 1 15.09 19 PRO B N 1
ATOM 6742 C CA . PRO B 1 19 ? -33.875 -46.125 -44.844 1 15.09 19 PRO B CA 1
ATOM 6743 C C . PRO B 1 19 ? -34.188 -46.375 -43.375 1 15.09 19 PRO B C 1
ATOM 6745 O O . PRO B 1 19 ? -33.656 -45.719 -42.5 1 15.09 19 PRO B O 1
ATOM 6748 N N . PRO B 1 20 ? -33.75 -47.719 -42.875 1 15.05 20 PRO B N 1
ATOM 6749 C CA . PRO B 1 20 ? -34.531 -48.906 -42.531 1 15.05 20 PRO B CA 1
ATOM 6750 C C . PRO B 1 20 ? -34.938 -48.938 -41.062 1 15.05 20 PRO B C 1
ATOM 6752 O O . PRO B 1 20 ? -34.438 -48.156 -40.25 1 15.05 20 PRO B O 1
ATOM 6755 N N . SER B 1 21 ? -35.125 -50.312 -40.5 1 13.89 21 SER B N 1
ATOM 6756 C CA . SER B 1 21 ? -36.094 -51.281 -40 1 13.89 21 SER B CA 1
ATOM 6757 C C . SER B 1 21 ? -36 -51.438 -38.5 1 13.89 21 SER B C 1
ATOM 6759 O O . SER B 1 21 ? -37.031 -51.375 -37.781 1 13.89 21 SER B O 1
ATOM 6761 N N . ASP B 1 22 ? -35.031 -52.344 -37.969 1 14.7 22 ASP B N 1
ATOM 6762 C CA . ASP B 1 22 ? -35.375 -53.656 -37.406 1 14.7 22 ASP B CA 1
ATOM 6763 C C . ASP B 1 22 ? -35.906 -53.531 -36 1 14.7 22 ASP B C 1
ATOM 6765 O O . ASP B 1 22 ? -35.656 -52.531 -35.312 1 14.7 22 ASP B O 1
ATOM 6769 N N . ASN B 1 23 ? -36.344 -54.812 -35.312 1 14.08 23 ASN B N 1
ATOM 6770 C CA . ASN B 1 23 ? -37.25 -55.719 -34.656 1 14.08 23 ASN B CA 1
ATOM 6771 C C . ASN B 1 23 ? -36.969 -55.75 -33.156 1 14.08 23 ASN B C 1
ATOM 6773 O O . ASN B 1 23 ? -37.906 -55.625 -32.344 1 14.08 23 ASN B O 1
ATOM 6777 N N . GLY B 1 24 ? -35.906 -56.562 -32.719 1 14.36 24 GLY B N 1
ATOM 6778 C CA . GLY B 1 24 ? -36.125 -57.812 -31.984 1 14.36 24 GLY B CA 1
ATOM 6779 C C . GLY B 1 24 ? -36.625 -57.562 -30.562 1 14.36 24 GLY B C 1
ATOM 6780 O O . GLY B 1 24 ? -36.531 -56.469 -30.047 1 14.36 24 GLY B O 1
ATOM 6781 N N . ASP B 1 25 ? -36.969 -58.719 -29.844 1 14.38 25 ASP B N 1
ATOM 6782 C CA . ASP B 1 25 ? -37.781 -59.594 -29 1 14.38 25 ASP B CA 1
ATOM 6783 C C . ASP B 1 25 ? -37.406 -59.438 -27.531 1 14.38 25 ASP B C 1
ATOM 6785 O O . ASP B 1 25 ? -38.281 -59.25 -26.672 1 14.38 25 ASP B O 1
ATOM 6789 N N . GLY B 1 26 ? -36.344 -60.312 -27.125 1 14.38 26 GLY B N 1
ATOM 6790 C CA . GLY B 1 26 ? -36.594 -61.438 -26.234 1 14.38 26 GLY B CA 1
ATOM 6791 C C . GLY B 1 26 ? -36.875 -61.031 -24.797 1 14.38 26 GLY B C 1
ATOM 6792 O O . GLY B 1 26 ? -36.719 -59.844 -24.438 1 14.38 26 GLY B O 1
ATOM 6793 N N . LYS B 1 27 ? -36.688 -62.125 -23.828 1 15.03 27 LYS B N 1
ATOM 6794 C CA . LYS B 1 27 ? -37.281 -63.062 -22.859 1 15.03 27 LYS B CA 1
ATOM 6795 C C . LYS B 1 27 ? -37.094 -62.531 -21.438 1 15.03 27 LYS B C 1
ATOM 6797 O O . LYS B 1 27 ? -36.406 -61.562 -21.203 1 15.03 27 LYS B O 1
ATOM 6802 N N . SER B 1 28 ? -36.562 -63.562 -20.594 1 14.09 28 SER B N 1
ATOM 6803 C CA . SER B 1 28 ? -37.062 -64.438 -19.516 1 14.09 28 SER B CA 1
ATOM 6804 C C . SER B 1 28 ? -36.781 -63.812 -18.156 1 14.09 28 SER B C 1
ATOM 6806 O O . SER B 1 28 ? -37.688 -63.656 -17.328 1 14.09 28 SER B O 1
ATOM 6808 N N . GLY B 1 29 ? -35.75 -64.5 -17.406 1 14.16 29 GLY B N 1
ATOM 6809 C CA . GLY B 1 29 ? -35.938 -65.438 -16.281 1 14.16 29 GLY B CA 1
ATOM 6810 C C . GLY B 1 29 ? -35.969 -64.688 -14.938 1 14.16 29 GLY B C 1
ATOM 6811 O O . GLY B 1 29 ? -35.688 -63.5 -14.859 1 14.16 29 GLY B O 1
ATOM 6812 N N . GLY B 1 30 ? -35.438 -65.5 -13.867 1 14.31 30 GLY B N 1
ATOM 6813 C CA . GLY B 1 30 ? -35.875 -66.188 -12.648 1 14.31 30 GLY B CA 1
ATOM 6814 C C . GLY B 1 30 ? -35.562 -65.375 -11.391 1 14.31 30 GLY B C 1
ATOM 6815 O O . GLY B 1 30 ? -36.469 -64.75 -10.844 1 14.31 30 GLY B O 1
ATOM 6816 N N . ALA B 1 31 ? -34.406 -65.812 -10.617 1 14.79 31 ALA B N 1
ATOM 6817 C CA . ALA B 1 31 ? -34.469 -66.562 -9.359 1 14.79 31 ALA B CA 1
ATOM 6818 C C . ALA B 1 31 ? -34.562 -65.625 -8.164 1 14.79 31 ALA B C 1
ATOM 6820 O O . ALA B 1 31 ? -34.312 -64.438 -8.289 1 14.79 31 ALA B O 1
ATOM 6821 N N . SER B 1 32 ? -33.969 -66.125 -6.988 1 14.67 32 SER B N 1
ATOM 6822 C CA . SER B 1 32 ? -34.375 -66.688 -5.703 1 14.67 32 SER B CA 1
ATOM 6823 C C . SER B 1 32 ? -34.188 -65.688 -4.574 1 14.67 32 SER B C 1
ATOM 6825 O O . SER B 1 32 ? -35.094 -65.375 -3.824 1 14.67 32 SER B O 1
ATOM 6827 N N . ALA B 1 33 ? -33 -65.875 -3.619 1 15.52 33 ALA B N 1
ATOM 6828 C CA . ALA B 1 33 ? -33.062 -66.438 -2.287 1 15.52 33 ALA B CA 1
ATOM 6829 C C . ALA B 1 33 ? -33.219 -65.375 -1.211 1 15.52 33 ALA B C 1
ATOM 6831 O O . ALA B 1 33 ? -32.969 -64.188 -1.463 1 15.52 33 ALA B O 1
ATOM 6832 N N . SER B 1 34 ? -32.875 -65.688 0.138 1 14.96 34 SER B N 1
ATOM 6833 C CA . SER B 1 34 ? -33.312 -66 1.488 1 14.96 34 SER B CA 1
ATOM 6834 C C . SER B 1 34 ? -32.844 -64.938 2.492 1 14.96 34 SER B C 1
ATOM 6836 O O . SER B 1 34 ? -33.625 -64.562 3.357 1 14.96 34 SER B O 1
ATOM 6838 N N . GLY B 1 35 ? -31.453 -64.688 2.719 1 15.48 35 GLY B N 1
ATOM 6839 C CA . GLY B 1 35 ? -31.109 -65 4.094 1 15.48 35 GLY B CA 1
ATOM 6840 C C . GLY B 1 35 ? -31.547 -63.938 5.082 1 15.48 35 GLY B C 1
ATOM 6841 O O . GLY B 1 35 ? -31.844 -62.781 4.688 1 15.48 35 GLY B O 1
ATOM 6842 N N . THR B 1 36 ? -31.484 -64.25 6.461 1 16.09 36 THR B N 1
ATOM 6843 C CA . THR B 1 36 ? -32 -64.25 7.824 1 16.09 36 THR B CA 1
ATOM 6844 C C . THR B 1 36 ? -31.359 -63.125 8.633 1 16.09 36 THR B C 1
ATOM 6846 O O . THR B 1 36 ? -30.188 -63.219 9.023 1 16.09 36 THR B O 1
ATOM 6849 N N . VAL B 1 37 ? -31.25 -61.938 8.109 1 15.95 37 VAL B N 1
ATOM 6850 C CA . VAL B 1 37 ? -30.625 -61.062 9.086 1 15.95 37 VAL B CA 1
ATOM 6851 C C . VAL B 1 37 ? -31.375 -61.156 10.414 1 15.95 37 VAL B C 1
ATOM 6853 O O . VAL B 1 37 ? -32.531 -60.75 10.5 1 15.95 37 VAL B O 1
ATOM 6856 N N . THR B 1 38 ? -30.906 -62.062 11.352 1 15.8 38 THR B N 1
ATOM 6857 C CA . THR B 1 38 ? -31.359 -62.406 12.703 1 15.8 38 THR B CA 1
ATOM 6858 C C . THR B 1 38 ? -31.312 -61.156 13.594 1 15.8 38 THR B C 1
ATOM 6860 O O . THR B 1 38 ? -30.688 -60.156 13.242 1 15.8 38 THR B O 1
ATOM 6863 N N . ALA B 1 39 ? -30.969 -61.375 15.062 1 16.55 39 ALA B N 1
ATOM 6864 C CA . ALA B 1 39 ? -31.578 -61.438 16.391 1 16.55 39 ALA B CA 1
ATOM 6865 C C . ALA B 1 39 ? -31.047 -60.312 17.266 1 16.55 39 ALA B C 1
ATOM 6867 O O . ALA B 1 39 ? -31.828 -59.562 17.859 1 16.55 39 ALA B O 1
ATOM 6868 N N . SER B 1 40 ? -29.641 -60.312 17.969 1 16.89 40 SER B N 1
ATOM 6869 C CA . SER B 1 40 ? -29.578 -60.562 19.406 1 16.89 40 SER B CA 1
ATOM 6870 C C . SER B 1 40 ? -29.641 -59.25 20.188 1 16.89 40 SER B C 1
ATOM 6872 O O . SER B 1 40 ? -29.344 -58.188 19.641 1 16.89 40 SER B O 1
ATOM 6874 N N . ALA B 1 41 ? -29.734 -59.281 21.734 1 18 41 ALA B N 1
ATOM 6875 C CA . ALA B 1 41 ? -30.234 -59 23.062 1 18 41 ALA B CA 1
ATOM 6876 C C . ALA B 1 41 ? -29.297 -58.062 23.812 1 18 41 ALA B C 1
ATOM 6878 O O . ALA B 1 41 ? -29.734 -57.156 24.531 1 18 41 ALA B O 1
ATOM 6879 N N . SER B 1 42 ? -27.766 -58.219 24 1 18.89 42 SER B N 1
ATOM 6880 C CA . SER B 1 42 ? -27.266 -58.375 25.359 1 18.89 42 SER B CA 1
ATOM 6881 C C . SER B 1 42 ? -27.109 -57.062 26.078 1 18.89 42 SER B C 1
ATOM 6883 O O . SER B 1 42 ? -26.984 -56 25.422 1 18.89 42 SER B O 1
ATOM 6885 N N . GLY B 1 43 ? -27.125 -56.969 27.609 1 19.88 43 GLY B N 1
ATOM 6886 C CA . GLY B 1 43 ? -27.219 -56.438 28.953 1 19.88 43 GLY B CA 1
ATOM 6887 C C . GLY B 1 43 ? -25.938 -55.781 29.438 1 19.88 43 GLY B C 1
ATOM 6888 O O . GLY B 1 43 ? -25.812 -55.469 30.625 1 19.88 43 GLY B O 1
ATOM 6889 N N . SER B 1 44 ? -24.75 -55.469 28.734 1 20.98 44 SER B N 1
ATOM 6890 C CA . SER B 1 44 ? -23.531 -55.438 29.531 1 20.98 44 SER B CA 1
ATOM 6891 C C . SER B 1 44 ? -23.641 -54.406 30.656 1 20.98 44 SER B C 1
ATOM 6893 O O . SER B 1 44 ? -24.219 -53.344 30.469 1 20.98 44 SER B O 1
ATOM 6895 N N . GLY B 1 45 ? -23.141 -54.75 32.094 1 21.45 45 GLY B N 1
ATOM 6896 C CA . GLY B 1 45 ? -22.781 -54.625 33.5 1 21.45 45 GLY B CA 1
ATOM 6897 C C . GLY B 1 45 ? -21.719 -53.562 33.75 1 21.45 45 GLY B C 1
ATOM 6898 O O . GLY B 1 45 ? -21.047 -53.125 32.812 1 21.45 45 GLY B O 1
ATOM 6899 N N . ARG B 1 46 ? -21.438 -53.219 35.25 1 32.06 46 ARG B N 1
ATOM 6900 C CA . ARG B 1 46 ? -20.75 -52.156 35.969 1 32.06 46 ARG B CA 1
ATOM 6901 C C . ARG B 1 46 ? -19.25 -52.281 35.844 1 32.06 46 ARG B C 1
ATOM 6903 O O . ARG B 1 46 ? -18.656 -53.25 36.312 1 32.06 46 ARG B O 1
ATOM 6910 N N . LYS B 1 47 ? -18.328 -51.812 35 1 27.3 47 LYS B N 1
ATOM 6911 C CA . LYS B 1 47 ? -16.922 -52.094 34.75 1 27.3 47 LYS B CA 1
ATOM 6912 C C . LYS B 1 47 ? -16.047 -51.688 35.938 1 27.3 47 LYS B C 1
ATOM 6914 O O . LYS B 1 47 ? -16.094 -50.562 36.375 1 27.3 47 LYS B O 1
ATOM 6919 N N . ARG B 1 48 ? -15.492 -52.719 36.75 1 29.77 48 ARG B N 1
ATOM 6920 C CA . ARG B 1 48 ? -14.555 -52.781 37.875 1 29.77 48 ARG B CA 1
ATOM 6921 C C . ARG B 1 48 ? -13.266 -52.031 37.531 1 29.77 48 ARG B C 1
ATOM 6923 O O . ARG B 1 48 ? -12.766 -52.125 36.406 1 29.77 48 ARG B O 1
ATOM 6930 N N . ASN B 1 49 ? -12.68 -51.094 38.531 1 33.59 49 ASN B N 1
ATOM 6931 C CA . ASN B 1 49 ? -11.555 -50.156 38.5 1 33.59 49 ASN B CA 1
ATOM 6932 C C . ASN B 1 49 ? -10.219 -50.906 38.562 1 33.59 49 ASN B C 1
ATOM 6934 O O . ASN B 1 49 ? -9.82 -51.375 39.625 1 33.59 49 ASN B O 1
ATOM 6938 N N . LYS B 1 50 ? -9.719 -51.812 37.656 1 38.44 50 LYS B N 1
ATOM 6939 C CA . LYS B 1 50 ? -8.578 -52.719 37.719 1 38.44 50 LYS B CA 1
ATOM 6940 C C . LYS B 1 50 ? -7.273 -51.938 37.875 1 38.44 50 LYS B C 1
ATOM 6942 O O . LYS B 1 50 ? -7.074 -50.906 37.25 1 38.44 50 LYS B O 1
ATOM 6947 N N . LEU B 1 51 ? -6.418 -52.312 38.875 1 45.94 51 LEU B N 1
ATOM 6948 C CA . LEU B 1 51 ? -5.098 -51.875 39.312 1 45.94 51 LEU B CA 1
ATOM 6949 C C . LEU B 1 51 ? -4.09 -51.969 38.188 1 45.94 51 LEU B C 1
ATOM 6951 O O . LEU B 1 51 ? -3.973 -53 37.531 1 45.94 51 LEU B O 1
ATOM 6955 N N . ILE B 1 52 ? -3.443 -51 37.719 1 53.19 52 ILE B N 1
ATOM 6956 C CA . ILE B 1 52 ? -2.562 -50.938 36.562 1 53.19 52 ILE B CA 1
ATOM 6957 C C . ILE B 1 52 ? -1.175 -51.469 36.938 1 53.19 52 ILE B C 1
ATOM 6959 O O . ILE B 1 52 ? -0.476 -50.844 37.75 1 53.19 52 ILE B O 1
ATOM 6963 N N . LYS B 1 53 ? -0.825 -52.719 36.719 1 63.09 53 LYS B N 1
ATOM 6964 C CA . LYS B 1 53 ? 0.392 -53.438 37.062 1 63.09 53 LYS B CA 1
ATOM 6965 C C . LYS B 1 53 ? 1.436 -53.344 35.969 1 63.09 53 LYS B C 1
ATOM 6967 O O . LYS B 1 53 ? 2.568 -53.812 36.125 1 63.09 53 LYS B O 1
ATOM 6972 N N . SER B 1 54 ? 1.215 -52.844 34.938 1 66.69 54 SER B N 1
ATOM 6973 C CA . SER B 1 54 ? 2.121 -52.812 33.812 1 66.69 54 SER B CA 1
ATOM 6974 C C . SER B 1 54 ? 3.104 -51.656 33.906 1 66.69 54 SER B C 1
ATOM 6976 O O . SER B 1 54 ? 2.801 -50.625 34.5 1 66.69 54 SER B O 1
ATOM 6978 N N . CYS B 1 55 ? 4.391 -51.844 33.562 1 66.56 55 CYS B N 1
ATOM 6979 C CA . CYS B 1 55 ? 5.379 -50.75 33.594 1 66.56 55 CYS B CA 1
ATOM 6980 C C . CYS B 1 55 ? 4.941 -49.594 32.719 1 66.56 55 CYS B C 1
ATOM 6982 O O . CYS B 1 55 ? 4.125 -49.75 31.797 1 66.56 55 CYS B O 1
ATOM 6984 N N . GLY B 1 56 ? 5.352 -48.312 32.875 1 68.75 56 GLY B N 1
ATOM 6985 C CA . GLY B 1 56 ? 4.914 -47.125 32.188 1 68.75 56 GLY B CA 1
ATOM 6986 C C . GLY B 1 56 ? 5.105 -47.188 30.688 1 68.75 56 GLY B C 1
ATOM 6987 O O . GLY B 1 56 ? 4.262 -46.719 29.922 1 68.75 56 GLY B O 1
ATOM 6988 N N . PHE B 1 57 ? 6.062 -47.812 30.172 1 69.25 57 PHE B N 1
ATOM 6989 C CA . PHE B 1 57 ? 6.348 -47.938 28.75 1 69.25 57 PHE B CA 1
ATOM 6990 C C . PHE B 1 57 ? 5.395 -48.938 28.094 1 69.25 57 PHE B C 1
ATOM 6992 O O . PHE B 1 57 ? 4.801 -48.656 27.047 1 69.25 57 PHE B O 1
ATOM 6999 N N . CYS B 1 58 ? 5.25 -50.062 28.578 1 67.12 58 CYS B N 1
ATOM 7000 C CA . CYS B 1 58 ? 4.359 -51.094 28.062 1 67.12 58 CYS B CA 1
ATOM 7001 C C . CYS B 1 58 ? 2.906 -50.625 28.109 1 67.12 58 CYS B C 1
ATOM 7003 O O . CYS B 1 58 ? 2.125 -50.938 27.203 1 67.12 58 CYS B O 1
ATOM 7005 N N . ARG B 1 59 ? 2.59 -49.875 29.062 1 68.06 59 ARG B N 1
ATOM 7006 C CA . ARG B 1 59 ? 1.238 -49.344 29.219 1 68.06 59 ARG B CA 1
ATOM 7007 C C . ARG B 1 59 ? 0.917 -48.312 28.125 1 68.06 59 ARG B C 1
ATOM 7009 O O . ARG B 1 59 ? -0.168 -48.344 27.547 1 68.06 59 ARG B O 1
ATOM 7016 N N . ARG B 1 60 ? 1.926 -47.469 27.812 1 62.56 60 ARG B N 1
ATOM 7017 C CA . ARG B 1 60 ? 1.748 -46.406 26.844 1 62.56 60 ARG B CA 1
ATOM 7018 C C . ARG B 1 60 ? 1.685 -46.969 25.422 1 62.56 60 ARG B C 1
ATOM 7020 O O . ARG B 1 60 ? 0.939 -46.469 24.578 1 62.56 60 ARG B O 1
ATOM 7027 N N . ARG B 1 61 ? 2.324 -48.031 25.25 1 63.19 61 ARG B N 1
ATOM 7028 C CA . ARG B 1 61 ? 2.416 -48.625 23.922 1 63.19 61 ARG B CA 1
ATOM 7029 C C . ARG B 1 61 ? 1.521 -49.844 23.812 1 63.19 61 ARG B C 1
ATOM 7031 O O . ARG B 1 61 ? 1.565 -50.594 22.812 1 63.19 61 ARG B O 1
ATOM 7038 N N . LYS B 1 62 ? 0.577 -50 24.812 1 63.12 62 LYS B N 1
ATOM 7039 C CA . LYS B 1 62 ? -0.392 -51.062 24.953 1 63.12 62 LYS B CA 1
ATOM 7040 C C . LYS B 1 62 ? 0.237 -52.406 24.625 1 63.12 62 LYS B C 1
ATOM 7042 O O . LYS B 1 62 ? -0.378 -53.25 23.953 1 63.12 62 LYS B O 1
ATOM 7047 N N . LEU B 1 63 ? 1.53 -52.594 25.062 1 68.94 63 LEU B N 1
ATOM 7048 C CA . LEU B 1 63 ? 2.24 -53.844 24.906 1 68.94 63 LEU B CA 1
ATOM 7049 C C . LEU B 1 63 ? 2.041 -54.75 26.125 1 68.94 63 LEU B C 1
ATOM 7051 O O . LEU B 1 63 ? 1.686 -54.25 27.203 1 68.94 63 LEU B O 1
ATOM 7055 N N . ARG B 1 64 ? 2.205 -56.031 25.938 1 72.38 64 ARG B N 1
ATOM 7056 C CA . ARG B 1 64 ? 2.08 -57 27.016 1 72.38 64 ARG B CA 1
ATOM 7057 C C . ARG B 1 64 ? 3.281 -56.938 27.953 1 72.38 64 ARG B C 1
ATOM 7059 O O . ARG B 1 64 ? 4.402 -57.281 27.562 1 72.38 64 ARG B O 1
ATOM 7066 N N . CYS B 1 65 ? 3.125 -56.312 29.156 1 68.56 65 CYS B N 1
ATOM 7067 C CA . CYS B 1 65 ? 4.137 -56.188 30.203 1 68.56 65 CYS B CA 1
ATOM 7068 C C . CYS B 1 65 ? 4.156 -57.406 31.094 1 68.56 65 CYS B C 1
ATOM 7070 O O . CYS B 1 65 ? 3.113 -57.844 31.594 1 68.56 65 CYS B O 1
ATOM 7072 N N . ASP B 1 66 ? 5.094 -58.156 31.219 1 74.75 66 ASP B N 1
ATOM 7073 C CA . ASP B 1 66 ? 5.168 -59.375 32.062 1 74.75 66 ASP B CA 1
ATOM 7074 C C . ASP B 1 66 ? 5.449 -59 33.5 1 74.75 66 ASP B C 1
ATOM 7076 O O . ASP B 1 66 ? 5.664 -59.906 34.344 1 74.75 66 ASP B O 1
ATOM 7080 N N . GLN B 1 67 ? 5.422 -57.688 34.031 1 68.75 67 GLN B N 1
ATOM 7081 C CA . GLN B 1 67 ? 5.508 -57.062 35.344 1 68.75 67 GLN B CA 1
ATOM 7082 C C . GLN B 1 67 ? 6.762 -57.531 36.062 1 68.75 67 GLN B C 1
ATOM 7084 O O . GLN B 1 67 ? 6.793 -57.531 37.312 1 68.75 67 GLN B O 1
ATOM 7089 N N . ARG B 1 68 ? 7.711 -57.969 35.281 1 74.56 68 ARG B N 1
ATOM 7090 C CA . ARG B 1 68 ? 8.945 -58.375 35.969 1 74.56 68 ARG B CA 1
ATOM 7091 C C . ARG B 1 68 ? 9.773 -57.156 36.375 1 74.56 68 ARG B C 1
ATOM 7093 O O . ARG B 1 68 ? 9.906 -56.219 35.594 1 74.56 68 ARG B O 1
ATOM 7100 N N . LYS B 1 69 ? 10.32 -57 37.719 1 69.12 69 LYS B N 1
ATOM 7101 C CA . LYS B 1 69 ? 11.211 -55.969 38.281 1 69.12 69 LYS B CA 1
ATOM 7102 C C . LYS B 1 69 ? 12.664 -56.469 38.25 1 69.12 69 LYS B C 1
ATOM 7104 O O . LYS B 1 69 ? 12.93 -57.656 38.375 1 69.12 69 LYS B O 1
ATOM 7109 N N . PRO B 1 70 ? 13.555 -55.625 38.031 1 64.31 70 PRO B N 1
ATOM 7110 C CA . PRO B 1 70 ? 13.352 -54.188 37.938 1 64.31 70 PRO B CA 1
ATOM 7111 C C . PRO B 1 70 ? 12.883 -53.75 36.562 1 64.31 70 PRO B C 1
ATOM 7113 O O . PRO B 1 70 ? 12.398 -52.625 36.406 1 64.31 70 PRO B O 1
ATOM 7116 N N . MET B 1 71 ? 13.109 -54.531 35.531 1 71.5 71 MET B N 1
ATOM 7117 C CA . MET B 1 71 ? 12.75 -54.188 34.188 1 71.5 71 MET B CA 1
ATOM 7118 C C . MET B 1 71 ? 11.969 -55.312 33.5 1 71.5 71 MET B C 1
ATOM 7120 O O . MET B 1 71 ? 12.359 -56.469 33.625 1 71.5 71 MET B O 1
ATOM 7124 N N . CYS B 1 72 ? 10.844 -55.062 32.875 1 73.31 72 CYS B N 1
ATOM 7125 C CA . CYS B 1 72 ? 10.031 -56.094 32.281 1 73.31 72 CYS B CA 1
ATOM 7126 C C . CYS B 1 72 ? 10.672 -56.625 30.984 1 73.31 72 CYS B C 1
ATOM 7128 O O . CYS B 1 72 ? 11.516 -55.938 30.391 1 73.31 72 CYS B O 1
ATOM 7130 N N . SER B 1 73 ? 10.461 -57.875 30.594 1 74.69 73 SER B N 1
ATOM 7131 C CA . SER B 1 73 ? 11.086 -58.531 29.438 1 74.69 73 SER B CA 1
ATOM 7132 C C . SER B 1 73 ? 10.875 -57.75 28.172 1 74.69 73 SER B C 1
ATOM 7134 O O . SER B 1 73 ? 11.719 -57.75 27.266 1 74.69 73 SER B O 1
ATOM 7136 N N . THR B 1 74 ? 9.781 -57 28.078 1 70.75 74 THR B N 1
ATOM 7137 C CA . THR B 1 74 ? 9.477 -56.156 26.922 1 70.75 74 THR B CA 1
ATOM 7138 C C . THR B 1 74 ? 10.398 -54.938 26.875 1 70.75 74 THR B C 1
ATOM 7140 O O . THR B 1 74 ? 10.898 -54.594 25.797 1 70.75 74 THR B O 1
ATOM 7143 N N . CYS B 1 75 ? 10.602 -54.344 27.906 1 70.12 75 CYS B N 1
ATOM 7144 C CA . CYS B 1 75 ? 11.531 -53.219 27.984 1 70.12 75 CYS B CA 1
ATOM 7145 C C . CYS B 1 75 ? 12.961 -53.688 27.75 1 70.12 75 CYS B C 1
ATOM 7147 O O . CYS B 1 75 ? 13.742 -53 27.078 1 70.12 75 CYS B O 1
ATOM 7149 N N . ILE B 1 76 ? 13.359 -54.812 28.219 1 73.62 76 ILE B N 1
ATOM 7150 C CA . ILE B 1 76 ? 14.68 -55.406 28 1 73.62 76 ILE B CA 1
ATOM 7151 C C . ILE B 1 76 ? 14.875 -55.719 26.516 1 73.62 76 ILE B C 1
ATOM 7153 O O . ILE B 1 76 ? 15.914 -55.375 25.938 1 73.62 76 ILE B O 1
ATOM 7157 N N . SER B 1 77 ? 13.922 -56.344 25.953 1 70 77 SER B N 1
ATOM 7158 C CA . SER B 1 77 ? 14.047 -56.781 24.562 1 70 77 SER B CA 1
ATOM 7159 C C . SER B 1 77 ? 14.086 -55.562 23.625 1 70 77 SER B C 1
ATOM 7161 O O . SER B 1 77 ? 14.633 -55.656 22.516 1 70 77 SER B O 1
ATOM 7163 N N . ARG B 1 78 ? 13.617 -54.5 24.109 1 66.19 78 ARG B N 1
ATOM 7164 C CA . ARG B 1 78 ? 13.586 -53.281 23.312 1 66.19 78 ARG B CA 1
ATOM 7165 C C . ARG B 1 78 ? 14.695 -52.312 23.734 1 66.19 78 ARG B C 1
ATOM 7167 O O . ARG B 1 78 ? 14.68 -51.156 23.359 1 66.19 78 ARG B O 1
ATOM 7174 N N . ASN B 1 79 ? 15.617 -52.781 24.5 1 60.91 79 ASN B N 1
ATOM 7175 C CA . ASN B 1 79 ? 16.828 -52.156 25.031 1 60.91 79 ASN B CA 1
ATOM 7176 C C . ASN B 1 79 ? 16.531 -50.812 25.672 1 60.91 79 ASN B C 1
ATOM 7178 O O . ASN B 1 79 ? 17.25 -49.844 25.438 1 60.91 79 ASN B O 1
ATOM 7182 N N . LEU B 1 80 ? 15.406 -50.781 26.359 1 61.91 80 LEU B N 1
ATOM 7183 C CA . LEU B 1 80 ? 15.164 -49.594 27.172 1 61.91 80 LEU B CA 1
ATOM 7184 C C . LEU B 1 80 ? 16.016 -49.625 28.438 1 61.91 80 LEU B C 1
ATOM 7186 O O . LEU B 1 80 ? 16.297 -50.688 28.984 1 61.91 80 LEU B O 1
ATOM 7190 N N . THR B 1 81 ? 16.562 -48.531 28.766 1 66.19 81 THR B N 1
ATOM 7191 C CA . THR B 1 81 ? 17.453 -48.469 29.922 1 66.19 81 THR B CA 1
ATOM 7192 C C . THR B 1 81 ? 16.641 -48.375 31.203 1 66.19 81 THR B C 1
ATOM 7194 O O . THR B 1 81 ? 17.156 -48.719 32.281 1 66.19 81 THR B O 1
ATOM 7197 N N . THR B 1 82 ? 15.422 -47.781 31.219 1 65.5 82 THR B N 1
ATOM 7198 C CA . THR B 1 82 ? 14.648 -47.656 32.438 1 65.5 82 THR B CA 1
ATOM 7199 C C . THR B 1 82 ? 13.227 -48.156 32.25 1 65.5 82 THR B C 1
ATOM 7201 O O . THR B 1 82 ? 12.664 -48.062 31.156 1 65.5 82 THR B O 1
ATOM 7204 N N . CYS B 1 83 ? 12.711 -49.125 33.062 1 60.84 83 CYS B N 1
ATOM 7205 C CA . CYS B 1 83 ? 11.359 -49.688 33.125 1 60.84 83 CYS B CA 1
ATOM 7206 C C . CYS B 1 83 ? 10.656 -49.25 34.406 1 60.84 83 CYS B C 1
ATOM 7208 O O . CYS B 1 83 ? 11.062 -49.656 35.5 1 60.84 83 CYS B O 1
ATOM 7210 N N . GLN B 1 84 ? 9.93 -48.125 34.438 1 60.94 84 GLN B N 1
ATOM 7211 C CA . GLN B 1 84 ? 9.367 -47.531 35.625 1 60.94 84 GLN B CA 1
ATOM 7212 C C . GLN B 1 84 ? 7.973 -48.094 35.906 1 60.94 84 GLN B C 1
ATOM 7214 O O . GLN B 1 84 ? 7.137 -48.156 35 1 60.94 84 GLN B O 1
ATOM 7219 N N . TYR B 1 85 ? 7.84 -48.781 37.062 1 57.72 85 TYR B N 1
ATOM 7220 C CA . TYR B 1 85 ? 6.559 -49.312 37.5 1 57.72 85 TYR B CA 1
ATOM 7221 C C . TYR B 1 85 ? 5.867 -48.344 38.469 1 57.72 85 TYR B C 1
ATOM 7223 O O . TYR B 1 85 ? 6.527 -47.688 39.25 1 57.72 85 TYR B O 1
ATOM 7231 N N . ALA B 1 86 ? 4.547 -48 38.25 1 48.69 86 ALA B N 1
ATOM 7232 C CA . ALA B 1 86 ? 3.76 -47.062 39.031 1 48.69 86 ALA B CA 1
ATOM 7233 C C . ALA B 1 86 ? 3.725 -47.469 40.531 1 48.69 86 ALA B C 1
ATOM 7235 O O . ALA B 1 86 ? 3.426 -46.625 41.375 1 48.69 86 ALA B O 1
ATOM 7236 N N . GLU B 1 87 ? 3.84 -48.625 40.938 1 39.59 87 GLU B N 1
ATOM 7237 C CA . GLU B 1 87 ? 3.574 -49.031 42.312 1 39.59 87 GLU B CA 1
ATOM 7238 C C . GLU B 1 87 ? 4.512 -48.344 43.281 1 39.59 87 GLU B C 1
ATOM 7240 O O . GLU B 1 87 ? 4.184 -48.188 44.469 1 39.59 87 GLU B O 1
ATOM 7245 N N . GLU B 1 88 ? 5.805 -48.156 43.031 1 33.81 88 GLU B N 1
ATOM 7246 C CA . GLU B 1 88 ? 6.672 -47.812 44.156 1 33.81 88 GLU B CA 1
ATOM 7247 C C . GLU B 1 88 ? 6.277 -46.469 44.781 1 33.81 88 GLU B C 1
ATOM 7249 O O . GLU B 1 88 ? 6.727 -46.125 45.875 1 33.81 88 GLU B O 1
ATOM 7254 N N . PHE B 1 89 ? 5.715 -45.531 44.062 1 30.27 89 PHE B N 1
ATOM 7255 C CA . PHE B 1 89 ? 5.566 -44.25 44.688 1 30.27 89 PHE B CA 1
ATOM 7256 C C . PHE B 1 89 ? 4.336 -44.188 45.562 1 30.27 89 PHE B C 1
ATOM 7258 O O . PHE B 1 89 ? 3.957 -43.125 46.094 1 30.27 89 PHE B O 1
ATOM 7265 N N . ASN B 1 90 ? 3.613 -45.344 45.719 1 29.09 90 ASN B N 1
ATOM 7266 C CA . ASN B 1 90 ? 2.387 -45.188 46.5 1 29.09 90 ASN B CA 1
ATOM 7267 C C . ASN B 1 90 ? 2.67 -45.156 48 1 29.09 90 ASN B C 1
ATOM 7269 O O . ASN B 1 90 ? 1.771 -45.375 48.812 1 29.09 90 ASN B O 1
ATOM 7273 N N . LYS B 1 91 ? 3.932 -45.312 48.375 1 26.02 91 LYS B N 1
ATOM 7274 C CA . LYS B 1 91 ? 3.979 -45.469 49.844 1 26.02 91 LYS B CA 1
ATOM 7275 C C . LYS B 1 91 ? 3.273 -44.281 50.531 1 26.02 91 LYS B C 1
ATOM 7277 O O . LYS B 1 91 ? 3.24 -43.188 50 1 26.02 91 LYS B O 1
ATOM 7282 N N . ASN B 1 92 ? 2.703 -44.469 51.844 1 25.73 92 ASN B N 1
ATOM 7283 C CA . ASN B 1 92 ? 1.827 -43.844 52.844 1 25.73 92 ASN B CA 1
ATOM 7284 C C . ASN B 1 92 ? 2.449 -42.562 53.406 1 25.73 92 ASN B C 1
ATOM 7286 O O . ASN B 1 92 ? 2.049 -42.125 54.5 1 25.73 92 ASN B O 1
ATOM 7290 N N . ILE B 1 93 ? 3.582 -41.938 53.031 1 24.53 93 ILE B N 1
ATOM 7291 C CA . ILE B 1 93 ? 4.098 -41 54.031 1 24.53 93 ILE B CA 1
ATOM 7292 C C . ILE B 1 93 ? 2.965 -40.125 54.562 1 24.53 93 ILE B C 1
ATOM 7294 O O . ILE B 1 93 ? 2.271 -39.469 53.75 1 24.53 93 ILE B O 1
ATOM 7298 N N . GLU B 1 94 ? 2.568 -40.406 55.781 1 24 94 GLU B N 1
ATOM 7299 C CA . GLU B 1 94 ? 1.663 -39.75 56.75 1 24 94 GLU B CA 1
ATOM 7300 C C . GLU B 1 94 ? 1.919 -38.25 56.812 1 24 94 GLU B C 1
ATOM 7302 O O . GLU B 1 94 ? 2.992 -37.812 57.219 1 24 94 GLU B O 1
ATOM 7307 N N . LYS B 1 95 ? 1.473 -37.469 55.938 1 24.14 95 LYS B N 1
ATOM 7308 C CA . LYS B 1 95 ? 1.656 -36.062 55.594 1 24.14 95 LYS B CA 1
ATOM 7309 C C . LYS B 1 95 ? 1.203 -35.156 56.75 1 24.14 95 LYS B C 1
ATOM 7311 O O . LYS B 1 95 ? 0.879 -33.969 56.531 1 24.14 95 LYS B O 1
ATOM 7316 N N . LYS B 1 96 ? 0.989 -35.656 57.938 1 23.88 96 LYS B N 1
ATOM 7317 C CA . LYS B 1 96 ? 0.345 -34.781 58.906 1 23.88 96 LYS B CA 1
ATOM 7318 C C . LYS B 1 96 ? 1.234 -33.562 59.219 1 23.88 96 LYS B C 1
ATOM 7320 O O . LYS B 1 96 ? 0.759 -32.438 59.281 1 23.88 96 LYS B O 1
ATOM 7325 N N . SER B 1 97 ? 2.066 -33.719 60.25 1 22.06 97 SER B N 1
ATOM 7326 C CA . SER B 1 97 ? 2.418 -32.906 61.406 1 22.06 97 SER B CA 1
ATOM 7327 C C . SER B 1 97 ? 3.223 -31.672 61 1 22.06 97 SER B C 1
ATOM 7329 O O . SER B 1 97 ? 2.93 -30.562 61.406 1 22.06 97 SER B O 1
ATOM 7331 N N . ILE B 1 98 ? 4.543 -31.75 61.125 1 21.75 98 ILE B N 1
ATOM 7332 C CA . ILE B 1 98 ? 5.422 -30.703 61.656 1 21.75 98 ILE B CA 1
ATOM 7333 C C . ILE B 1 98 ? 5.492 -29.531 60.688 1 21.75 98 ILE B C 1
ATOM 7335 O O . ILE B 1 98 ? 5.867 -28.422 61.062 1 21.75 98 ILE B O 1
ATOM 7339 N N . TYR B 1 99 ? 5.703 -29.812 59.312 1 25.91 99 TYR B N 1
ATOM 7340 C CA . TYR B 1 99 ? 6.535 -28.969 58.469 1 25.91 99 TYR B CA 1
ATOM 7341 C C . TYR B 1 99 ? 5.785 -27.688 58.062 1 25.91 99 TYR B C 1
ATOM 7343 O O . TYR B 1 99 ? 4.605 -27.75 57.719 1 25.91 99 TYR B O 1
ATOM 7351 N N . GLY B 1 100 ? 6.051 -26.5 58.688 1 27.95 100 GLY B N 1
ATOM 7352 C CA . GLY B 1 100 ? 5.34 -25.234 58.594 1 27.95 100 GLY B CA 1
ATOM 7353 C C . GLY B 1 100 ? 4.781 -24.938 57.219 1 27.95 100 GLY B C 1
ATOM 7354 O O . GLY B 1 100 ? 5.113 -25.625 56.25 1 27.95 100 GLY B O 1
ATOM 7355 N N . SER B 1 101 ? 3.799 -24 56.969 1 29.27 101 SER B N 1
ATOM 7356 C CA . SER B 1 101 ? 2.721 -24.141 56 1 29.27 101 SER B CA 1
ATOM 7357 C C . SER B 1 101 ? 3.266 -24.422 54.594 1 29.27 101 SER B C 1
ATOM 7359 O O . SER B 1 101 ? 2.604 -25.062 53.781 1 29.27 101 SER B O 1
ATOM 7361 N N . TYR B 1 102 ? 4.039 -23.5 54 1 31.61 102 TYR B N 1
ATOM 7362 C CA . TYR B 1 102 ? 4.246 -23.688 52.562 1 31.61 102 TYR B CA 1
ATOM 7363 C C . TYR B 1 102 ? 5.227 -24.812 52.312 1 31.61 102 TYR B C 1
ATOM 7365 O O . TYR B 1 102 ? 6.309 -24.859 52.906 1 31.61 102 TYR B O 1
ATOM 7373 N N . SER B 1 103 ? 4.914 -25.938 52.125 1 37.53 103 SER B N 1
ATOM 7374 C CA . SER B 1 103 ? 5.758 -27.125 52.031 1 37.53 103 SER B CA 1
ATOM 7375 C C . SER B 1 103 ? 6.863 -26.938 51 1 37.53 103 SER B C 1
ATOM 7377 O O . SER B 1 103 ? 6.73 -26.141 50.062 1 37.53 103 SER B O 1
ATOM 7379 N N . ASN B 1 104 ? 8.102 -27.344 51.312 1 38.09 104 ASN B N 1
ATOM 7380 C CA . ASN B 1 104 ? 9.227 -27.297 50.406 1 38.09 104 ASN B CA 1
ATOM 7381 C C . ASN B 1 104 ? 8.805 -27.719 49 1 38.09 104 ASN B C 1
ATOM 7383 O O . ASN B 1 104 ? 9.289 -27.172 48 1 38.09 104 ASN B O 1
ATOM 7387 N N . SER B 1 105 ? 7.965 -28.75 48.938 1 44.16 105 SER B N 1
ATOM 7388 C CA . SER B 1 105 ? 7.539 -29.234 47.625 1 44.16 105 SER B CA 1
ATOM 7389 C C . SER B 1 105 ? 6.781 -28.156 46.844 1 44.16 105 SER B C 1
ATOM 7391 O O . SER B 1 105 ? 6.926 -28.031 45.625 1 44.16 105 SER B O 1
ATOM 7393 N N . ASP B 1 106 ? 6.031 -27.391 47.594 1 47.66 106 ASP B N 1
ATOM 7394 C CA . ASP B 1 106 ? 5.281 -26.312 46.938 1 47.66 106 ASP B CA 1
ATOM 7395 C C . ASP B 1 106 ? 6.203 -25.188 46.5 1 47.66 106 ASP B C 1
ATOM 7397 O O . ASP B 1 106 ? 6 -24.578 45.438 1 47.66 106 ASP B O 1
ATOM 7401 N N . LEU B 1 107 ? 7.18 -24.875 47.25 1 49.19 107 LEU B N 1
ATOM 7402 C CA . LEU B 1 107 ? 8.133 -23.828 46.906 1 49.19 107 LEU B CA 1
ATOM 7403 C C . LEU B 1 107 ? 9.023 -24.281 45.75 1 49.19 107 LEU B C 1
ATOM 7405 O O . LEU B 1 107 ? 9.352 -23.5 44.875 1 49.19 107 LEU B O 1
ATOM 7409 N N . ILE B 1 108 ? 9.391 -25.531 45.688 1 51.97 108 ILE B N 1
ATOM 7410 C CA . ILE B 1 108 ? 10.156 -26.094 44.562 1 51.97 108 ILE B CA 1
ATOM 7411 C C . ILE B 1 108 ? 9.289 -26.141 43.312 1 51.97 108 ILE B C 1
ATOM 7413 O O . ILE B 1 108 ? 9.742 -25.781 42.219 1 51.97 108 ILE B O 1
ATOM 7417 N N . LYS B 1 109 ? 8.023 -26.531 43.406 1 55.31 109 LYS B N 1
ATOM 7418 C CA . LYS B 1 109 ? 7.109 -26.469 42.281 1 55.31 109 LYS B CA 1
ATOM 7419 C C . LYS B 1 109 ? 6.922 -25.016 41.812 1 55.31 109 LYS B C 1
ATOM 7421 O O . LYS B 1 109 ? 6.844 -24.75 40.625 1 55.31 109 LYS B O 1
ATOM 7426 N N . LYS B 1 110 ? 6.875 -24.141 42.75 1 60.19 110 LYS B N 1
ATOM 7427 C CA . LYS B 1 110 ? 6.801 -22.734 42.375 1 60.19 110 LYS B CA 1
ATOM 7428 C C . LYS B 1 110 ? 8.109 -22.25 41.75 1 60.19 110 LYS B C 1
ATOM 7430 O O . LYS B 1 110 ? 8.109 -21.5 40.781 1 60.19 110 LYS B O 1
ATOM 7435 N N . ILE B 1 111 ? 9.242 -22.609 42.281 1 57.25 111 ILE B N 1
ATOM 7436 C CA . ILE B 1 111 ? 10.531 -22.266 41.656 1 57.25 111 ILE B CA 1
ATOM 7437 C C . ILE B 1 111 ? 10.641 -22.938 40.312 1 57.25 111 ILE B C 1
ATOM 7439 O O . ILE B 1 111 ? 11.031 -22.281 39.312 1 57.25 111 ILE B O 1
ATOM 7443 N N . GLU B 1 112 ? 10.281 -24.266 40.156 1 58.47 112 GLU B N 1
ATOM 7444 C CA . GLU B 1 112 ? 10.289 -24.922 38.844 1 58.47 112 GLU B CA 1
ATOM 7445 C C . GLU B 1 112 ? 9.305 -24.266 37.875 1 58.47 112 GLU B C 1
ATOM 7447 O O . GLU B 1 112 ? 9.602 -24.078 36.719 1 58.47 112 GLU B O 1
ATOM 7452 N N . GLY B 1 113 ? 8.125 -23.859 38.312 1 58 113 GLY B N 1
ATOM 7453 C CA . GLY B 1 113 ? 7.195 -23.062 37.531 1 58 113 GLY B CA 1
ATOM 7454 C C . GLY B 1 113 ? 7.742 -21.688 37.188 1 58 113 GLY B C 1
ATOM 7455 O O . GLY B 1 113 ? 7.566 -21.219 36.062 1 58 113 GLY B O 1
ATOM 7456 N N . LEU B 1 114 ? 8.383 -21.047 38.062 1 61.84 114 LEU B N 1
ATOM 7457 C CA . LEU B 1 114 ? 8.984 -19.734 37.812 1 61.84 114 LEU B CA 1
ATOM 7458 C C . LEU B 1 114 ? 10.227 -19.875 36.938 1 61.84 114 LEU B C 1
ATOM 7460 O O . LEU B 1 114 ? 10.469 -19.062 36.031 1 61.84 114 LEU B O 1
ATOM 7464 N N . GLU B 1 115 ? 11.023 -20.859 37.125 1 59.44 115 GLU B N 1
ATOM 7465 C CA . GLU B 1 115 ? 12.172 -21.109 36.25 1 59.44 115 GLU B CA 1
ATOM 7466 C C . GLU B 1 115 ? 11.711 -21.562 34.875 1 59.44 115 GLU B C 1
ATOM 7468 O O . GLU B 1 115 ? 12.305 -21.172 33.875 1 59.44 115 GLU B O 1
ATOM 7473 N N . ASP B 1 116 ? 10.664 -22.406 34.75 1 52.53 116 ASP B N 1
ATOM 7474 C CA . ASP B 1 116 ? 10.055 -22.719 33.469 1 52.53 116 ASP B CA 1
ATOM 7475 C C . ASP B 1 116 ? 9.445 -21.469 32.812 1 52.53 116 ASP B C 1
ATOM 7477 O O . ASP B 1 116 ? 9.57 -21.266 31.609 1 52.53 116 ASP B O 1
ATOM 7481 N N . LYS B 1 117 ? 8.883 -20.625 33.469 1 53.97 117 LYS B N 1
ATOM 7482 C CA . LYS B 1 117 ? 8.406 -19.328 33 1 53.97 117 LYS B CA 1
ATOM 7483 C C . LYS B 1 117 ? 9.578 -18.406 32.656 1 53.97 117 LYS B C 1
ATOM 7485 O O . LYS B 1 117 ? 9.547 -17.688 31.672 1 53.97 117 LYS B O 1
ATOM 7490 N N . ILE B 1 118 ? 10.539 -18.266 33.406 1 51.16 118 ILE B N 1
ATOM 7491 C CA . ILE B 1 118 ? 11.742 -17.5 33.062 1 51.16 118 ILE B CA 1
ATOM 7492 C C . ILE B 1 118 ? 12.445 -18.141 31.875 1 51.16 118 ILE B C 1
ATOM 7494 O O . ILE B 1 118 ? 12.875 -17.422 30.953 1 51.16 118 ILE B O 1
ATOM 7498 N N . ARG B 1 119 ? 12.688 -19.484 31.797 1 48.44 119 ARG B N 1
ATOM 7499 C CA . ARG B 1 119 ? 13.203 -20.141 30.594 1 48.44 119 ARG B CA 1
ATOM 7500 C C . ARG B 1 119 ? 12.336 -19.812 29.391 1 48.44 119 ARG B C 1
ATOM 7502 O O . ARG B 1 119 ? 12.852 -19.578 28.297 1 48.44 119 ARG B O 1
ATOM 7509 N N . TYR B 1 120 ? 10.961 -19.766 29.453 1 44.75 120 TYR B N 1
ATOM 7510 C CA . TYR B 1 120 ? 10.055 -19.297 28.406 1 44.75 120 TYR B CA 1
ATOM 7511 C C . TYR B 1 120 ? 10.25 -17.812 28.125 1 44.75 120 TYR B C 1
ATOM 7513 O O . TYR B 1 120 ? 10.344 -17.406 26.969 1 44.75 120 TYR B O 1
ATOM 7521 N N . LEU B 1 121 ? 10.312 -16.969 29.047 1 43.03 121 LEU B N 1
ATOM 7522 C CA . LEU B 1 121 ? 10.523 -15.531 28.891 1 43.03 121 LEU B CA 1
ATOM 7523 C C . LEU B 1 121 ? 11.961 -15.234 28.469 1 43.03 121 LEU B C 1
ATOM 7525 O O . LEU B 1 121 ? 12.211 -14.297 27.719 1 43.03 121 LEU B O 1
ATOM 7529 N N . GLU B 1 122 ? 12.812 -15.875 28.969 1 38.91 122 GLU B N 1
ATOM 7530 C CA . GLU B 1 122 ? 14.195 -15.688 28.531 1 38.91 122 GLU B CA 1
ATOM 7531 C C . GLU B 1 122 ? 14.398 -16.203 27.109 1 38.91 122 GLU B C 1
ATOM 7533 O O . GLU B 1 122 ? 15.195 -15.633 26.344 1 38.91 122 GLU B O 1
ATOM 7538 N N . ASN B 1 123 ? 13.906 -17.406 26.703 1 32.41 123 ASN B N 1
ATOM 7539 C CA . ASN B 1 123 ? 13.977 -17.859 25.328 1 32.41 123 ASN B CA 1
ATOM 7540 C C . ASN B 1 123 ? 13.312 -16.859 24.375 1 32.41 123 ASN B C 1
ATOM 7542 O O . ASN B 1 123 ? 13.469 -16.969 23.156 1 32.41 123 ASN B O 1
ATOM 7546 N N . GLU B 1 124 ? 12.297 -16.031 24.75 1 29.73 124 GLU B N 1
ATOM 7547 C CA . GLU B 1 124 ? 11.859 -14.82 24.062 1 29.73 124 GLU B CA 1
ATOM 7548 C C . GLU B 1 124 ? 12.961 -13.766 24.031 1 29.73 124 GLU B C 1
ATOM 7550 O O . GLU B 1 124 ? 12.945 -12.859 23.203 1 29.73 124 GLU B O 1
ATOM 7555 N N . LYS B 1 125 ? 13.539 -13.531 25.078 1 33.19 125 LYS B N 1
ATOM 7556 C CA . LYS B 1 125 ? 14.523 -12.453 25.062 1 33.19 125 LYS B CA 1
ATOM 7557 C C . LYS B 1 125 ? 15.758 -12.852 24.25 1 33.19 125 LYS B C 1
ATOM 7559 O O . LYS B 1 125 ? 16.797 -13.18 24.828 1 33.19 125 LYS B O 1
ATOM 7564 N N . GLY B 1 126 ? 15.609 -13.703 23.344 1 25.02 126 GLY B N 1
ATOM 7565 C CA . GLY B 1 126 ? 16.844 -14.062 22.656 1 25.02 126 GLY B CA 1
ATOM 7566 C C . GLY B 1 126 ? 17.656 -12.852 22.219 1 25.02 126 GLY B C 1
ATOM 7567 O O . GLY B 1 126 ? 18.5 -12.961 21.328 1 25.02 126 GLY B O 1
ATOM 7568 N N . ILE B 1 127 ? 17.156 -11.664 22.719 1 22.47 127 ILE B N 1
ATOM 7569 C CA . ILE B 1 127 ? 17.453 -10.641 21.719 1 22.47 127 ILE B CA 1
ATOM 7570 C C . ILE B 1 127 ? 18.953 -10.484 21.562 1 22.47 127 ILE B C 1
ATOM 7572 O O . ILE B 1 127 ? 19.484 -10.469 20.438 1 22.47 127 ILE B O 1
ATOM 7576 N N . ASN B 1 128 ? 19.766 -9.82 22.531 1 19.94 128 ASN B N 1
ATOM 7577 C CA . ASN B 1 128 ? 20.406 -8.586 22.094 1 19.94 128 ASN B CA 1
ATOM 7578 C C . ASN B 1 128 ? 21.812 -8.828 21.578 1 19.94 128 ASN B C 1
ATOM 7580 O O . ASN B 1 128 ? 22.562 -7.879 21.312 1 19.94 128 ASN B O 1
ATOM 7584 N N . SER B 1 129 ? 22.547 -9.898 22.047 1 19.84 129 SER B N 1
ATOM 7585 C CA . SER B 1 129 ? 23.953 -9.5 22.125 1 19.84 129 SER B CA 1
ATOM 7586 C C . SER B 1 129 ? 24.484 -9.086 20.75 1 19.84 129 SER B C 1
ATOM 7588 O O . SER B 1 129 ? 24 -9.555 19.719 1 19.84 129 SER B O 1
ATOM 7590 N N . PRO B 1 130 ? 25.469 -8.07 20.844 1 19.75 130 PRO B N 1
ATOM 7591 C CA . PRO B 1 130 ? 26.016 -7.199 19.797 1 19.75 130 PRO B CA 1
ATOM 7592 C C . PRO B 1 130 ? 26.781 -7.973 18.719 1 19.75 130 PRO B C 1
ATOM 7594 O O . PRO B 1 130 ? 27.516 -7.375 17.938 1 19.75 130 PRO B O 1
ATOM 7597 N N . THR B 1 131 ? 26.328 -9.109 18.406 1 18.2 131 THR B N 1
ATOM 7598 C CA . THR B 1 131 ? 27.297 -9.898 17.656 1 18.2 131 THR B CA 1
ATOM 7599 C C . THR B 1 131 ? 27.703 -9.18 16.375 1 18.2 131 THR B C 1
ATOM 7601 O O . THR B 1 131 ? 26.906 -9.078 15.43 1 18.2 131 THR B O 1
ATOM 7604 N N . SER B 1 132 ? 28.562 -8.266 16.547 1 17.36 132 SER B N 1
ATOM 7605 C CA . SER B 1 132 ? 28.984 -7.352 15.477 1 17.36 132 SER B CA 1
ATOM 7606 C C . SER B 1 132 ? 29.297 -8.109 14.195 1 17.36 132 SER B C 1
ATOM 7608 O O . SER B 1 132 ? 28.766 -7.781 13.133 1 17.36 132 SER B O 1
ATOM 7610 N N . ALA B 1 133 ? 30.688 -8.461 13.984 1 17.06 133 ALA B N 1
ATOM 7611 C CA . ALA B 1 133 ? 31.531 -8.023 12.875 1 17.06 133 ALA B CA 1
ATOM 7612 C C . ALA B 1 133 ? 31.25 -8.828 11.617 1 17.06 133 ALA B C 1
ATOM 7614 O O . ALA B 1 133 ? 30.938 -8.266 10.562 1 17.06 133 ALA B O 1
ATOM 7615 N N . VAL B 1 134 ? 32.406 -9.586 11.031 1 17.72 134 VAL B N 1
ATOM 7616 C CA . VAL B 1 134 ? 33.062 -9.766 9.742 1 17.72 134 VAL B CA 1
ATOM 7617 C C . VAL B 1 134 ? 32.312 -10.805 8.914 1 17.72 134 VAL B C 1
ATOM 7619 O O . VAL B 1 134 ? 31.859 -11.812 9.445 1 17.72 134 VAL B O 1
ATOM 7622 N N . TYR B 1 135 ? 32.062 -10.516 7.594 1 20.98 135 TYR B N 1
ATOM 7623 C CA . TYR B 1 135 ? 31.516 -10.914 6.301 1 20.98 135 TYR B CA 1
ATOM 7624 C C . TYR B 1 135 ? 32.094 -12.25 5.855 1 20.98 135 TYR B C 1
ATOM 7626 O O . TYR B 1 135 ? 31.359 -13.133 5.402 1 20.98 135 TYR B O 1
ATOM 7634 N N . THR B 1 136 ? 33.469 -12.359 5.66 1 18.31 136 THR B N 1
ATOM 7635 C CA . THR B 1 136 ? 34.031 -13.242 4.641 1 18.31 136 THR B CA 1
ATOM 7636 C C . THR B 1 136 ? 33.969 -14.695 5.094 1 18.31 136 THR B C 1
ATOM 7638 O O . THR B 1 136 ? 34.625 -15.07 6.07 1 18.31 136 THR B O 1
ATOM 7641 N N . SER B 1 137 ? 33.125 -15.367 5.465 1 19.94 137 SER B N 1
ATOM 7642 C CA . SER B 1 137 ? 33.625 -16.578 6.094 1 19.94 137 SER B CA 1
ATOM 7643 C C . SER B 1 137 ? 34.781 -17.172 5.293 1 19.94 137 SER B C 1
ATOM 7645 O O . SER B 1 137 ? 34.688 -17.297 4.07 1 19.94 137 SER B O 1
ATOM 7647 N N . PRO B 1 138 ? 36.062 -17.141 5.75 1 21.75 138 PRO B N 1
ATOM 7648 C CA . PRO B 1 138 ? 37.25 -17.797 5.176 1 21.75 138 PRO B CA 1
ATOM 7649 C C . PRO B 1 138 ? 36.938 -19.125 4.512 1 21.75 138 PRO B C 1
ATOM 7651 O O . PRO B 1 138 ? 35.844 -19.672 4.719 1 21.75 138 PRO B O 1
ATOM 7654 N N . ASN B 1 139 ? 38.062 -19.703 3.826 1 20 139 ASN B N 1
ATOM 7655 C CA . ASN B 1 139 ? 38.469 -20.891 3.107 1 20 139 ASN B CA 1
ATOM 7656 C C . ASN B 1 139 ? 38.188 -22.156 3.914 1 20 139 ASN B C 1
ATOM 7658 O O . ASN B 1 139 ? 38.688 -22.312 5.031 1 20 139 ASN B O 1
ATOM 7662 N N . PHE B 1 140 ? 37.094 -22.656 3.861 1 19.83 140 PHE B N 1
ATOM 7663 C CA . PHE B 1 140 ? 37 -24.016 4.387 1 19.83 140 PHE B CA 1
ATOM 7664 C C . PHE B 1 140 ? 38.188 -24.844 3.92 1 19.83 140 PHE B C 1
ATOM 7666 O O . PHE B 1 140 ? 38.375 -25.094 2.725 1 19.83 140 PHE B O 1
ATOM 7673 N N . SER B 1 141 ? 39.344 -24.547 4.523 1 20.81 141 SER B N 1
ATOM 7674 C CA . SER B 1 141 ? 40.438 -25.484 4.258 1 20.81 141 SER B CA 1
ATOM 7675 C C . SER B 1 141 ? 39.938 -26.922 4.324 1 20.81 141 SER B C 1
ATOM 7677 O O . SER B 1 141 ? 39.344 -27.344 5.324 1 20.81 141 SER B O 1
ATOM 7679 N N . LEU B 1 142 ? 39.719 -27.438 3.146 1 20.41 142 LEU B N 1
ATOM 7680 C CA . LEU B 1 142 ? 39.688 -28.875 2.891 1 20.41 142 LEU B CA 1
ATOM 7681 C C . LEU B 1 142 ? 40.75 -29.609 3.682 1 20.41 142 LEU B C 1
ATOM 7683 O O . LEU B 1 142 ? 41.906 -29.688 3.242 1 20.41 142 LEU B O 1
ATOM 7687 N N . SER B 1 143 ? 40.969 -29.234 5.02 1 22.05 143 SER B N 1
ATOM 7688 C CA . SER B 1 143 ? 41.938 -30.141 5.582 1 22.05 143 SER B CA 1
ATOM 7689 C C . SER B 1 143 ? 41.688 -31.578 5.141 1 22.05 143 SER B C 1
ATOM 7691 O O . SER B 1 143 ? 40.594 -31.891 4.641 1 22.05 143 SER B O 1
ATOM 7693 N N . ASN B 1 144 ? 42.625 -32.562 5.727 1 20.53 144 ASN B N 1
ATOM 7694 C CA . ASN B 1 144 ? 43.031 -33.938 5.5 1 20.53 144 ASN B CA 1
ATOM 7695 C C . ASN B 1 144 ? 41.844 -34.906 5.5 1 20.53 144 ASN B C 1
ATOM 7697 O O . ASN B 1 144 ? 40.812 -34.594 6.105 1 20.53 144 ASN B O 1
ATOM 7701 N N . THR B 1 145 ? 41.938 -36.031 4.684 1 21.41 145 THR B N 1
ATOM 7702 C CA . THR B 1 145 ? 41.375 -37.281 4.191 1 21.41 145 THR B CA 1
ATOM 7703 C C . THR B 1 145 ? 40.938 -38.188 5.352 1 21.41 145 THR B C 1
ATOM 7705 O O . THR B 1 145 ? 40.688 -39.375 5.168 1 21.41 145 THR B O 1
ATOM 7708 N N . SER B 1 146 ? 40.969 -37.781 6.633 1 21.77 146 SER B N 1
ATOM 7709 C CA . SER B 1 146 ? 40.844 -39.062 7.363 1 21.77 146 SER B CA 1
ATOM 7710 C C . SER B 1 146 ? 39.5 -39.719 7.059 1 21.77 146 SER B C 1
ATOM 7712 O O . SER B 1 146 ? 38.562 -39.062 6.582 1 21.77 146 SER B O 1
ATOM 7714 N N . ALA B 1 147 ? 39.156 -41.031 7.699 1 23.47 147 ALA B N 1
ATOM 7715 C CA . ALA B 1 147 ? 38.438 -42.312 7.637 1 23.47 147 ALA B CA 1
ATOM 7716 C C . ALA B 1 147 ? 36.938 -42.094 7.77 1 23.47 147 ALA B C 1
ATOM 7718 O O . ALA B 1 147 ? 36.5 -41.031 8.273 1 23.47 147 ALA B O 1
ATOM 7719 N N . CYS B 1 148 ? 36.031 -43.094 7.41 1 24.02 148 CYS B N 1
ATOM 7720 C CA . CYS B 1 148 ? 34.688 -43.562 7.113 1 24.02 148 CYS B CA 1
ATOM 7721 C C . CYS B 1 148 ? 33.75 -43.281 8.266 1 24.02 148 CYS B C 1
ATOM 7723 O O . CYS B 1 148 ? 32.656 -43.875 8.352 1 24.02 148 CYS B O 1
ATOM 7725 N N . GLY B 1 149 ? 34.219 -42.656 9.438 1 22.92 149 GLY B N 1
ATOM 7726 C CA . GLY B 1 149 ? 33.344 -43 10.539 1 22.92 149 GLY B CA 1
ATOM 7727 C C . GLY B 1 149 ? 31.922 -42.469 10.359 1 22.92 149 GLY B C 1
ATOM 7728 O O . GLY B 1 149 ? 31.672 -41.656 9.484 1 22.92 149 GLY B O 1
ATOM 7729 N N . GLY B 1 150 ? 30.938 -42.75 11.344 1 26.55 150 GLY B N 1
ATOM 7730 C CA . GLY B 1 150 ? 29.5 -42.688 11.578 1 26.55 150 GLY B CA 1
ATOM 7731 C C . GLY B 1 150 ? 28.953 -41.281 11.445 1 26.55 150 GLY B C 1
ATOM 7732 O O . GLY B 1 150 ? 29.578 -40.312 11.906 1 26.55 150 GLY B O 1
ATOM 7733 N N . SER B 1 151 ? 28.359 -40.906 10.289 1 27.7 151 SER B N 1
ATOM 7734 C CA . SER B 1 151 ? 27.734 -39.656 9.836 1 27.7 151 SER B CA 1
ATOM 7735 C C . SER B 1 151 ? 26.906 -39.031 10.945 1 27.7 151 SER B C 1
ATOM 7737 O O . SER B 1 151 ? 25.797 -39.5 11.242 1 27.7 151 SER B O 1
ATOM 7739 N N . THR B 1 152 ? 27.453 -38.812 12.188 1 28.31 152 THR B N 1
ATOM 7740 C CA . THR B 1 152 ? 26.719 -38.094 13.227 1 28.31 152 THR B CA 1
ATOM 7741 C C . THR B 1 152 ? 26.109 -36.812 12.68 1 28.31 152 THR B C 1
ATOM 7743 O O . THR B 1 152 ? 26.734 -36.125 11.875 1 28.31 152 THR B O 1
ATOM 7746 N N . GLU B 1 153 ? 24.719 -36.688 12.617 1 32.25 153 GLU B N 1
ATOM 7747 C CA . GLU B 1 153 ? 23.797 -35.562 12.43 1 32.25 153 GLU B CA 1
ATOM 7748 C C . GLU B 1 153 ? 24.344 -34.281 13.031 1 32.25 153 GLU B C 1
ATOM 7750 O O . GLU B 1 153 ? 24.203 -34.031 14.234 1 32.25 153 GLU B O 1
ATOM 7755 N N . THR B 1 154 ? 25.578 -33.969 12.797 1 31.2 154 THR B N 1
ATOM 7756 C CA . THR B 1 154 ? 26 -32.719 13.43 1 31.2 154 THR B CA 1
ATOM 7757 C C . THR B 1 154 ? 25.125 -31.547 12.969 1 31.2 154 THR B C 1
ATOM 7759 O O . THR B 1 154 ? 25.156 -31.188 11.789 1 31.2 154 THR B O 1
ATOM 7762 N N . SER B 1 155 ? 23.859 -31.328 13.469 1 33.75 155 SER B N 1
ATOM 7763 C CA . SER B 1 155 ? 23.125 -30.062 13.375 1 33.75 155 SER B CA 1
ATOM 7764 C C . SER B 1 155 ? 24.062 -28.875 13.461 1 33.75 155 SER B C 1
ATOM 7766 O O . SER B 1 155 ? 24.75 -28.688 14.461 1 33.75 155 SER B O 1
ATOM 7768 N N . SER B 1 156 ? 24.688 -28.516 12.492 1 38.34 156 SER B N 1
ATOM 7769 C CA . SER B 1 156 ? 25.469 -27.281 12.57 1 38.34 156 SER B CA 1
ATOM 7770 C C . SER B 1 156 ? 24.734 -26.203 13.367 1 38.34 156 SER B C 1
ATOM 7772 O O . SER B 1 156 ? 23.562 -25.922 13.094 1 38.34 156 SER B O 1
ATOM 7774 N N . PRO B 1 157 ? 25.094 -25.844 14.57 1 40.34 157 PRO B N 1
ATOM 7775 C CA . PRO B 1 157 ? 24.422 -24.859 15.414 1 40.34 157 PRO B CA 1
ATOM 7776 C C . PRO B 1 157 ? 24.156 -23.547 14.688 1 40.34 157 PRO B C 1
ATOM 7778 O O . PRO B 1 157 ? 24.891 -23.172 13.773 1 40.34 157 PRO B O 1
ATOM 7781 N N . LEU B 1 158 ? 22.859 -23.219 14.453 1 51.22 158 LEU B N 1
ATOM 7782 C CA . LEU B 1 158 ? 22.516 -21.859 14.023 1 51.22 158 LEU B CA 1
ATOM 7783 C C . LEU B 1 158 ? 23.5 -20.844 14.602 1 51.22 158 LEU B C 1
ATOM 7785 O O . LEU B 1 158 ? 24.016 -21.031 15.703 1 51.22 158 LEU B O 1
ATOM 7789 N N . PRO B 1 159 ? 24.156 -20.125 13.695 1 50.22 159 PRO B N 1
ATOM 7790 C CA . PRO B 1 159 ? 25.047 -19.141 14.281 1 50.22 159 PRO B CA 1
ATOM 7791 C C . PRO B 1 159 ? 24.516 -18.531 15.57 1 50.22 159 PRO B C 1
ATOM 7793 O O . PRO B 1 159 ? 23.297 -18.484 15.766 1 50.22 159 PRO B O 1
ATOM 7796 N N . ASP B 1 160 ? 25.234 -18.203 16.594 1 53.88 160 ASP B N 1
ATOM 7797 C CA . ASP B 1 160 ? 24.984 -17.625 17.906 1 53.88 160 ASP B CA 1
ATOM 7798 C C . ASP B 1 160 ? 24.094 -16.391 17.812 1 53.88 160 ASP B C 1
ATOM 7800 O O . ASP B 1 160 ? 24.359 -15.484 17.016 1 53.88 160 ASP B O 1
ATOM 7804 N N . GLY B 1 161 ? 22.781 -16.344 18.234 1 66.06 161 GLY B N 1
ATOM 7805 C CA . GLY B 1 161 ? 21.906 -15.211 18.469 1 66.06 161 GLY B CA 1
ATOM 7806 C C . GLY B 1 161 ? 20.719 -15.164 17.516 1 66.06 161 GLY B C 1
ATOM 7807 O O . GLY B 1 161 ? 19.797 -14.375 17.719 1 66.06 161 GLY B O 1
ATOM 7808 N N . VAL B 1 162 ? 20.812 -16.031 16.406 1 77.06 162 VAL B N 1
ATOM 7809 C CA . VAL B 1 162 ? 19.672 -16 15.492 1 77.06 162 VAL B CA 1
ATOM 7810 C C . VAL B 1 162 ? 18.594 -16.969 15.977 1 77.06 162 VAL B C 1
ATOM 7812 O O . VAL B 1 162 ? 18.812 -18.188 16 1 77.06 162 VAL B O 1
ATOM 7815 N N . ILE B 1 163 ? 17.5 -16.422 16.328 1 83.56 163 ILE B N 1
ATOM 7816 C CA . ILE B 1 163 ? 16.391 -17.203 16.859 1 83.56 163 ILE B CA 1
ATOM 7817 C C . ILE B 1 163 ? 15.578 -17.781 15.695 1 83.56 163 ILE B C 1
ATOM 7819 O O . ILE B 1 163 ? 15.258 -18.984 15.695 1 83.56 163 ILE B O 1
ATOM 7823 N N . ASN B 1 164 ? 15.312 -17.094 14.688 1 92.75 164 ASN B N 1
ATOM 7824 C CA . ASN B 1 164 ? 14.562 -17.5 13.508 1 92.75 164 ASN B CA 1
ATOM 7825 C C . ASN B 1 164 ? 15.43 -17.469 12.25 1 92.75 164 ASN B C 1
ATOM 7827 O O . ASN B 1 164 ? 15.555 -16.406 11.617 1 92.75 164 ASN B O 1
ATOM 7831 N N . PRO B 1 165 ? 15.914 -18.578 11.875 1 91.62 165 PRO B N 1
ATOM 7832 C CA . PRO B 1 165 ? 16.828 -18.609 10.734 1 91.62 165 PRO B CA 1
ATOM 7833 C C . PRO B 1 165 ? 16.109 -18.484 9.398 1 91.62 165 PRO B C 1
ATOM 7835 O O . PRO B 1 165 ? 16.766 -18.312 8.359 1 91.62 165 PRO B O 1
ATOM 7838 N N . TYR B 1 166 ? 14.789 -18.594 9.43 1 93.31 166 TYR B N 1
ATOM 7839 C CA . TYR B 1 166 ? 14.039 -18.609 8.18 1 93.31 166 TYR B CA 1
ATOM 7840 C C . TYR B 1 166 ? 13.734 -17.188 7.707 1 93.31 166 TYR B C 1
ATOM 7842 O O . TYR B 1 166 ? 13.68 -16.922 6.504 1 93.31 166 TYR B O 1
ATOM 7850 N N . ALA B 1 167 ? 13.594 -16.281 8.617 1 90.25 167 ALA B N 1
ATOM 7851 C CA . ALA B 1 167 ? 13.023 -14.953 8.367 1 90.25 167 ALA B CA 1
ATOM 7852 C C . ALA B 1 167 ? 13.914 -14.148 7.426 1 90.25 167 ALA B C 1
ATOM 7854 O O . ALA B 1 167 ? 13.414 -13.328 6.648 1 90.25 167 ALA B O 1
ATOM 7855 N N . ASP B 1 168 ? 15.219 -14.391 7.434 1 87.19 168 ASP B N 1
ATOM 7856 C CA . ASP B 1 168 ? 16.125 -13.531 6.676 1 87.19 168 ASP B CA 1
ATOM 7857 C C . ASP B 1 168 ? 16.578 -14.219 5.387 1 87.19 168 ASP B C 1
ATOM 7859 O O . ASP B 1 168 ? 17.531 -13.781 4.754 1 87.19 168 ASP B O 1
ATOM 7863 N N . ARG B 1 169 ? 15.906 -15.273 5.051 1 92.12 169 ARG B N 1
ATOM 7864 C CA . ARG B 1 169 ? 16.172 -15.898 3.762 1 92.12 169 ARG B CA 1
ATOM 7865 C C . ARG B 1 169 ? 15.469 -15.141 2.635 1 92.12 169 ARG B C 1
ATOM 7867 O O . ARG B 1 169 ? 14.273 -14.852 2.717 1 92.12 169 ARG B O 1
ATOM 7874 N N . TYR B 1 170 ? 16.297 -14.742 1.676 1 93.81 170 TYR B N 1
ATOM 7875 C CA . TYR B 1 170 ? 15.695 -14 0.576 1 93.81 170 TYR B CA 1
ATOM 7876 C C . TYR B 1 170 ? 16.516 -14.141 -0.697 1 93.81 170 TYR B C 1
ATOM 7878 O O . TYR B 1 170 ? 17.656 -14.625 -0.66 1 93.81 170 TYR B O 1
ATOM 7886 N N . TYR B 1 171 ? 15.953 -13.914 -1.801 1 94.06 171 TYR B N 1
ATOM 7887 C CA . TYR B 1 171 ? 16.594 -13.758 -3.102 1 94.06 171 TYR B CA 1
ATOM 7888 C C . TYR B 1 171 ? 16.297 -12.391 -3.699 1 94.06 171 TYR B C 1
ATOM 7890 O O . TYR B 1 171 ? 15.133 -12.023 -3.871 1 94.06 171 TYR B O 1
ATOM 7898 N N . LEU B 1 172 ? 17.312 -11.609 -3.869 1 95.06 172 LEU B N 1
ATOM 7899 C CA . LEU B 1 172 ? 17.188 -10.305 -4.496 1 95.06 172 LEU B CA 1
ATOM 7900 C C . LEU B 1 172 ? 17.562 -10.367 -5.977 1 95.06 172 LEU B C 1
ATOM 7902 O O . LEU B 1 172 ? 18.719 -10.609 -6.328 1 95.06 172 LEU B O 1
ATOM 7906 N N . GLN B 1 173 ? 16.531 -10.18 -6.781 1 93 173 GLN B N 1
ATOM 7907 C CA . GLN B 1 173 ? 16.766 -10.18 -8.219 1 93 173 GLN B CA 1
ATOM 7908 C C . GLN B 1 173 ? 17.062 -8.773 -8.734 1 93 173 GLN B C 1
ATOM 7910 O O . GLN B 1 173 ? 16.172 -7.93 -8.82 1 93 173 GLN B O 1
ATOM 7915 N N . ASN B 1 174 ? 18.312 -8.547 -9.078 1 91.56 174 ASN B N 1
ATOM 7916 C CA . ASN B 1 174 ? 18.75 -7.289 -9.664 1 91.56 174 ASN B CA 1
ATOM 7917 C C . ASN B 1 174 ? 18.922 -7.406 -11.172 1 91.56 174 ASN B C 1
ATOM 7919 O O . ASN B 1 174 ? 19.625 -8.305 -11.656 1 91.56 174 ASN B O 1
ATOM 7923 N N . LYS B 1 175 ? 18.234 -6.578 -11.867 1 87.38 175 LYS B N 1
ATOM 7924 C CA . LYS B 1 175 ? 18.359 -6.609 -13.32 1 87.38 175 LYS B CA 1
ATOM 7925 C C . LYS B 1 175 ? 19.203 -5.449 -13.828 1 87.38 175 LYS B C 1
ATOM 7927 O O . LYS B 1 175 ? 19.297 -4.406 -13.172 1 87.38 175 LYS B O 1
ATOM 7932 N N . HIS B 1 176 ? 19.719 -5.586 -14.992 1 82 176 HIS B N 1
ATOM 7933 C CA . HIS B 1 176 ? 20.562 -4.566 -15.586 1 82 176 HIS B CA 1
ATOM 7934 C C . HIS B 1 176 ? 19.75 -3.4 -16.125 1 82 176 HIS B C 1
ATOM 7936 O O . HIS B 1 176 ? 20.297 -2.383 -16.547 1 82 176 HIS B O 1
ATOM 7942 N N . SER B 1 177 ? 18.531 -3.494 -16.031 1 79.81 177 SER B N 1
ATOM 7943 C CA . SER B 1 177 ? 17.656 -2.391 -16.406 1 79.81 177 SER B CA 1
ATOM 7944 C C . SER B 1 177 ? 17.438 -1.429 -15.242 1 79.81 177 SER B C 1
ATOM 7946 O O . SER B 1 177 ? 16.953 -0.316 -15.43 1 79.81 177 SER B O 1
ATOM 7948 N N . GLY B 1 178 ? 17.922 -1.883 -14.109 1 83.25 178 GLY B N 1
ATOM 7949 C CA . GLY B 1 178 ? 17.719 -1.066 -12.922 1 83.25 178 GLY B CA 1
ATOM 7950 C C . GLY B 1 178 ? 16.531 -1.503 -12.086 1 83.25 178 GLY B C 1
ATOM 7951 O O . GLY B 1 178 ? 16.25 -0.915 -11.039 1 83.25 178 GLY B O 1
ATOM 7952 N N . ARG B 1 179 ? 15.852 -2.559 -12.516 1 92.38 179 ARG B N 1
ATOM 7953 C CA . ARG B 1 179 ? 14.742 -3.113 -11.758 1 92.38 179 ARG B CA 1
ATOM 7954 C C . ARG B 1 179 ? 15.234 -4.086 -10.688 1 92.38 179 ARG B C 1
ATOM 7956 O O . ARG B 1 179 ? 16.219 -4.805 -10.906 1 92.38 179 ARG B O 1
ATOM 7963 N N . SER B 1 180 ? 14.594 -4.031 -9.602 1 95.62 180 SER B N 1
ATOM 7964 C CA . SER B 1 180 ? 14.922 -4.949 -8.516 1 95.62 180 SER B CA 1
ATOM 7965 C C . SER B 1 180 ? 13.672 -5.457 -7.82 1 95.62 180 SER B C 1
ATOM 7967 O O . SER B 1 180 ? 12.711 -4.703 -7.625 1 95.62 180 SER B O 1
ATOM 7969 N N . ILE B 1 181 ? 13.656 -6.797 -7.523 1 96.69 181 ILE B N 1
ATOM 7970 C CA . ILE B 1 181 ? 12.539 -7.395 -6.809 1 96.69 181 ILE B CA 1
ATOM 7971 C C . ILE B 1 181 ? 13.062 -8.336 -5.723 1 96.69 181 ILE B C 1
ATOM 7973 O O . ILE B 1 181 ? 13.922 -9.18 -5.988 1 96.69 181 ILE B O 1
ATOM 7977 N N . LEU B 1 182 ? 12.492 -8.164 -4.559 1 97.44 182 LEU B N 1
ATOM 7978 C CA . LEU B 1 182 ? 12.883 -8.992 -3.424 1 97.44 182 LEU B CA 1
ATOM 7979 C C . LEU B 1 182 ? 11.891 -10.141 -3.227 1 97.44 182 LEU B C 1
ATOM 7981 O O . LEU B 1 182 ? 10.68 -9.914 -3.18 1 97.44 182 LEU B O 1
ATOM 7985 N N . TYR B 1 183 ? 12.445 -11.375 -3.148 1 96.62 183 TYR B N 1
ATOM 7986 C CA . TYR B 1 183 ? 11.656 -12.562 -2.832 1 96.62 183 TYR B CA 1
ATOM 7987 C C . TYR B 1 183 ? 12.062 -13.141 -1.481 1 96.62 183 TYR B C 1
ATOM 7989 O O . TYR B 1 183 ? 13.258 -13.297 -1.198 1 96.62 183 TYR B O 1
ATOM 7997 N N . GLY B 1 184 ? 11.055 -13.453 -0.667 1 96 184 GLY B N 1
ATOM 7998 C CA . GLY B 1 184 ? 11.328 -13.922 0.684 1 96 184 GLY B CA 1
ATOM 7999 C C . GLY B 1 184 ? 11.344 -15.43 0.8 1 96 184 GLY B C 1
ATOM 8000 O O . GLY B 1 184 ? 11.461 -16.141 -0.206 1 96 184 GLY B O 1
ATOM 8001 N N . PRO B 1 185 ? 11.195 -15.938 1.978 1 95 185 PRO B N 1
ATOM 8002 C CA . PRO B 1 185 ? 11.508 -17.344 2.262 1 95 185 PRO B CA 1
ATOM 8003 C C . PRO B 1 185 ? 10.516 -18.297 1.616 1 95 185 PRO B C 1
ATOM 8005 O O . PRO B 1 185 ? 10.891 -19.422 1.235 1 95 185 PRO B O 1
ATOM 8008 N N . THR B 1 186 ? 9.312 -17.938 1.483 1 94.94 186 THR B N 1
ATOM 8009 C CA . THR B 1 186 ? 8.32 -18.891 0.998 1 94.94 186 THR B CA 1
ATOM 8010 C C . THR B 1 186 ? 8.234 -18.844 -0.525 1 94.94 186 THR B C 1
ATOM 8012 O O . THR B 1 186 ? 7.508 -19.641 -1.132 1 94.94 186 THR B O 1
ATOM 8015 N N . SER B 1 187 ? 9.008 -18 -1.156 1 93.81 187 SER B N 1
ATOM 8016 C CA . SER B 1 187 ? 8.938 -17.844 -2.605 1 93.81 187 SER B CA 1
ATOM 8017 C C . SER B 1 187 ? 9.695 -18.953 -3.324 1 93.81 187 SER B C 1
ATOM 8019 O O . SER B 1 187 ? 10.742 -19.406 -2.857 1 93.81 187 SER B O 1
ATOM 8021 N N . MET B 1 188 ? 9.203 -19.266 -4.469 1 89.94 188 MET B N 1
ATOM 8022 C CA . MET B 1 188 ? 9.867 -20.266 -5.297 1 89.94 188 MET B CA 1
ATOM 8023 C C . MET B 1 188 ? 11.227 -19.766 -5.777 1 89.94 188 MET B C 1
ATOM 8025 O O . MET B 1 188 ? 12.172 -20.547 -5.914 1 89.94 188 MET B O 1
ATOM 8029 N N . ARG B 1 189 ? 11.344 -18.5 -5.992 1 89.88 189 ARG B N 1
ATOM 8030 C CA . ARG B 1 189 ? 12.594 -17.938 -6.48 1 89.88 189 ARG B CA 1
ATOM 8031 C C . ARG B 1 189 ? 13.703 -18.062 -5.441 1 89.88 189 ARG B C 1
ATOM 8033 O O . ARG B 1 189 ? 14.859 -18.312 -5.785 1 89.88 189 ARG B O 1
ATOM 8040 N N . THR B 1 190 ? 13.32 -17.891 -4.234 1 91.31 190 THR B N 1
ATOM 8041 C CA . THR B 1 190 ? 14.289 -18.062 -3.156 1 91.31 190 THR B CA 1
ATOM 8042 C C . THR B 1 190 ? 14.719 -19.516 -3.041 1 91.31 190 THR B C 1
ATOM 8044 O O . THR B 1 190 ? 15.883 -19.812 -2.773 1 91.31 190 THR B O 1
ATOM 8047 N N . GLN B 1 191 ? 13.844 -20.359 -3.303 1 84.31 191 GLN B N 1
ATOM 8048 C CA . GLN B 1 191 ? 14.156 -21.797 -3.246 1 84.31 191 GLN B CA 1
ATOM 8049 C C . GLN B 1 191 ? 15.133 -22.188 -4.348 1 84.31 191 GLN B C 1
ATOM 8051 O O . GLN B 1 191 ? 16.031 -23 -4.125 1 84.31 191 GLN B O 1
ATOM 8056 N N . ILE B 1 192 ? 14.906 -21.609 -5.453 1 83 192 ILE B N 1
ATOM 8057 C CA . ILE B 1 192 ? 15.797 -21.875 -6.578 1 83 192 ILE B CA 1
ATOM 8058 C C . ILE B 1 192 ? 17.203 -21.391 -6.254 1 83 192 ILE B C 1
ATOM 8060 O O . ILE B 1 192 ? 18.188 -22.078 -6.512 1 83 192 ILE B O 1
ATOM 8064 N N . ALA B 1 193 ? 17.25 -20.234 -5.676 1 82.88 193 ALA B N 1
ATOM 8065 C CA . ALA B 1 193 ? 18.531 -19.578 -5.426 1 82.88 193 ALA B CA 1
ATOM 8066 C C . ALA B 1 193 ? 19.281 -20.266 -4.293 1 82.88 193 ALA B C 1
ATOM 8068 O O . ALA B 1 193 ? 20.516 -20.266 -4.273 1 82.88 193 ALA B O 1
ATOM 8069 N N . SER B 1 194 ? 18.578 -20.719 -3.318 1 72.25 194 SER B N 1
ATOM 8070 C CA . SER B 1 194 ? 19.188 -21.297 -2.123 1 72.25 194 SER B CA 1
ATOM 8071 C C . SER B 1 194 ? 19.5 -22.781 -2.32 1 72.25 194 SER B C 1
ATOM 8073 O O . SER B 1 194 ? 20.125 -23.406 -1.46 1 72.25 194 SER B O 1
ATOM 8075 N N . GLY B 1 195 ? 19.109 -23.297 -3.432 1 61.12 195 GLY B N 1
ATOM 8076 C CA . GLY B 1 195 ? 19.312 -24.719 -3.639 1 61.12 195 GLY B CA 1
ATOM 8077 C C . GLY B 1 195 ? 20.766 -25.125 -3.617 1 61.12 195 GLY B C 1
ATOM 8078 O O . GLY B 1 195 ? 21.656 -24.297 -3.824 1 61.12 195 GLY B O 1
ATOM 8079 N N . ASN B 1 196 ? 20.906 -26.234 -3.076 1 56.19 196 ASN B N 1
ATOM 8080 C CA . ASN B 1 196 ? 22.219 -26.859 -2.893 1 56.19 196 ASN B CA 1
ATOM 8081 C C . ASN B 1 196 ? 22.953 -27.016 -4.219 1 56.19 196 ASN B C 1
ATOM 8083 O O . ASN B 1 196 ? 22.328 -27.156 -5.27 1 56.19 196 ASN B O 1
ATOM 8087 N N . CYS B 1 197 ? 24.156 -26.844 -4.254 1 52.53 197 CYS B N 1
ATOM 8088 C CA . CYS B 1 197 ? 25.125 -27.344 -5.234 1 52.53 197 CYS B CA 1
ATOM 8089 C C . CYS B 1 197 ? 25.031 -26.531 -6.523 1 52.53 197 CYS B C 1
ATOM 8091 O O . CYS B 1 197 ? 25.125 -27.094 -7.617 1 52.53 197 CYS B O 1
ATOM 8093 N N . GLY B 1 198 ? 24.609 -25.234 -6.32 1 63.19 198 GLY B N 1
ATOM 8094 C CA . GLY B 1 198 ? 24.719 -24.406 -7.516 1 63.19 198 GLY B CA 1
ATOM 8095 C C . GLY B 1 198 ? 23.562 -24.594 -8.477 1 63.19 198 GLY B C 1
ATOM 8096 O O . GLY B 1 198 ? 23.734 -24.453 -9.695 1 63.19 198 GLY B O 1
ATOM 8097 N N . PHE B 1 199 ? 22.391 -25.062 -8.039 1 76 199 PHE B N 1
ATOM 8098 C CA . PHE B 1 199 ? 21.234 -25.375 -8.883 1 76 199 PHE B CA 1
ATOM 8099 C C . PHE B 1 199 ? 20.812 -24.141 -9.688 1 76 199 PHE B C 1
ATOM 8101 O O . PHE B 1 199 ? 20.297 -24.266 -10.789 1 76 199 PHE B O 1
ATOM 8108 N N . ILE B 1 200 ? 21.078 -23.016 -9.195 1 78.62 200 ILE B N 1
ATOM 8109 C CA . ILE B 1 200 ? 20.625 -21.781 -9.844 1 78.62 200 ILE B CA 1
ATOM 8110 C C . ILE B 1 200 ? 21.266 -21.672 -11.227 1 78.62 200 ILE B C 1
ATOM 8112 O O . ILE B 1 200 ? 20.625 -21.203 -12.172 1 78.62 200 ILE B O 1
ATOM 8116 N N . GLU B 1 201 ? 22.484 -22.125 -11.289 1 77.19 201 GLU B N 1
ATOM 8117 C CA . GLU B 1 201 ? 23.156 -22.047 -12.578 1 77.19 201 GLU B CA 1
ATOM 8118 C C . GLU B 1 201 ? 22.562 -23.031 -13.578 1 77.19 201 GLU B C 1
ATOM 8120 O O . GLU B 1 201 ? 22.422 -22.719 -14.766 1 77.19 201 GLU B O 1
ATOM 8125 N N . LYS B 1 202 ? 22.25 -24.188 -13.094 1 75.38 202 LYS B N 1
ATOM 8126 C CA . LYS B 1 202 ? 21.609 -25.188 -13.945 1 75.38 202 LYS B CA 1
ATOM 8127 C C . LYS B 1 202 ? 20.203 -24.766 -14.328 1 75.38 202 LYS B C 1
ATOM 8129 O O . LYS B 1 202 ? 19.75 -25 -15.453 1 75.38 202 LYS B O 1
ATOM 8134 N N . TYR B 1 203 ? 19.625 -24.172 -13.383 1 81.31 203 TYR B N 1
ATOM 8135 C CA . TYR B 1 203 ? 18.281 -23.688 -13.656 1 81.31 203 TYR B CA 1
ATOM 8136 C C . TYR B 1 203 ? 18.297 -22.594 -14.727 1 81.31 203 TYR B C 1
ATOM 8138 O O . TYR B 1 203 ? 17.406 -22.531 -15.57 1 81.31 203 TYR B O 1
ATOM 8146 N N . LYS B 1 204 ? 19.25 -21.781 -14.641 1 80.25 204 LYS B N 1
ATOM 8147 C CA . LYS B 1 204 ? 19.375 -20.734 -15.641 1 80.25 204 LYS B CA 1
ATOM 8148 C C . LYS B 1 204 ? 19.516 -21.328 -17.047 1 80.25 204 LYS B C 1
ATOM 8150 O O . LYS B 1 204 ? 18.969 -20.781 -18.016 1 80.25 204 LYS B O 1
ATOM 8155 N N . GLN B 1 205 ? 20.234 -22.406 -17.109 1 77.5 205 GLN B N 1
ATOM 8156 C CA . GLN B 1 205 ? 20.391 -23.094 -18.391 1 77.5 205 GLN B CA 1
ATOM 8157 C C . GLN B 1 205 ? 19.047 -23.656 -18.875 1 77.5 205 GLN B C 1
ATOM 8159 O O . GLN B 1 205 ? 18.719 -23.562 -20.062 1 77.5 205 GLN B O 1
ATOM 8164 N N . LEU B 1 206 ? 18.391 -24.172 -17.938 1 77.38 206 LEU B N 1
ATOM 8165 C CA . LEU B 1 206 ? 17.094 -24.734 -18.25 1 77.38 206 LEU B CA 1
ATOM 8166 C C . LEU B 1 206 ? 16.125 -23.641 -18.688 1 77.38 206 LEU B C 1
ATOM 8168 O O . LEU B 1 206 ? 15.391 -23.797 -19.672 1 77.38 206 LEU B O 1
ATOM 8172 N N . TRP B 1 207 ? 16.219 -22.609 -18.016 1 82.81 207 TRP B N 1
ATOM 8173 C CA . TRP B 1 207 ? 15.305 -21.5 -18.281 1 82.81 207 TRP B CA 1
ATOM 8174 C C . TRP B 1 207 ? 15.602 -20.875 -19.641 1 82.81 207 TRP B C 1
ATOM 8176 O O . TRP B 1 207 ? 14.688 -20.406 -20.328 1 82.81 207 TRP B O 1
ATOM 8186 N N . ALA B 1 208 ? 16.781 -20.906 -20.016 1 81 208 ALA B N 1
ATOM 8187 C CA . ALA B 1 208 ? 17.141 -20.359 -21.312 1 81 208 ALA B CA 1
ATOM 8188 C C . ALA B 1 208 ? 16.406 -21.078 -22.438 1 81 208 ALA B C 1
ATOM 8190 O O . ALA B 1 208 ? 16.062 -20.484 -23.453 1 81 208 ALA B O 1
ATOM 8191 N N . LYS B 1 209 ? 16.141 -22.328 -22.219 1 77 209 LYS B N 1
ATOM 8192 C CA . LYS B 1 209 ? 15.406 -23.109 -23.219 1 77 209 LYS B CA 1
ATOM 8193 C C . LYS B 1 209 ? 13.922 -22.766 -23.172 1 77 209 LYS B C 1
ATOM 8195 O O . LYS B 1 209 ? 13.266 -22.719 -24.219 1 77 209 LYS B O 1
ATOM 8200 N N . VAL B 1 210 ? 13.477 -22.641 -22.031 1 80.69 210 VAL B N 1
ATOM 8201 C CA . VAL B 1 210 ? 12.078 -22.266 -21.859 1 80.69 210 VAL B CA 1
ATOM 8202 C C . VAL B 1 210 ? 11.82 -20.891 -22.469 1 80.69 210 VAL B C 1
ATOM 8204 O O . VAL B 1 210 ? 10.766 -20.656 -23.062 1 80.69 210 VAL B O 1
ATOM 8207 N N . LYS B 1 211 ? 12.75 -20.031 -22.312 1 83.69 211 LYS B N 1
ATOM 8208 C CA . LYS B 1 211 ? 12.625 -18.656 -22.781 1 83.69 211 LYS B CA 1
ATOM 8209 C C . LYS B 1 211 ? 12.453 -18.625 -24.297 1 83.69 211 LYS B C 1
ATOM 8211 O O . LYS B 1 211 ? 11.75 -17.766 -24.828 1 83.69 211 LYS B O 1
ATOM 8216 N N . VAL B 1 212 ? 13.031 -19.5 -25 1 79.75 212 VAL B N 1
ATOM 8217 C CA . VAL B 1 212 ? 12.914 -19.547 -26.453 1 79.75 212 VAL B CA 1
ATOM 8218 C C . VAL B 1 212 ? 11.461 -19.812 -26.844 1 79.75 212 VAL B C 1
ATOM 8220 O O . VAL B 1 212 ? 10.922 -19.141 -27.719 1 79.75 212 VAL B O 1
ATOM 8223 N N . GLU B 1 213 ? 10.867 -20.734 -26.141 1 76.75 213 GLU B N 1
ATOM 8224 C CA . GLU B 1 213 ? 9.469 -21.062 -26.422 1 76.75 213 GLU B CA 1
ATOM 8225 C C . GLU B 1 213 ? 8.547 -19.922 -26.016 1 76.75 213 GLU B C 1
ATOM 8227 O O . GLU B 1 213 ? 7.562 -19.641 -26.703 1 76.75 213 GLU B O 1
ATOM 8232 N N . ARG B 1 214 ? 8.859 -19.406 -24.953 1 81.75 214 ARG B N 1
ATOM 8233 C CA . ARG B 1 214 ? 8.078 -18.266 -24.484 1 81.75 214 ARG B CA 1
ATOM 8234 C C . ARG B 1 214 ? 8.133 -17.125 -25.484 1 81.75 214 ARG B C 1
ATOM 8236 O O . ARG B 1 214 ? 7.109 -16.5 -25.781 1 81.75 214 ARG B O 1
ATOM 8243 N N . ASN B 1 215 ? 9.273 -16.859 -25.984 1 83.44 215 ASN B N 1
ATOM 8244 C CA . ASN B 1 215 ? 9.438 -15.758 -26.922 1 83.44 215 ASN B CA 1
ATOM 8245 C C . ASN B 1 215 ? 8.727 -16.031 -28.234 1 83.44 215 ASN B C 1
ATOM 8247 O O . ASN B 1 215 ? 8.18 -15.125 -28.859 1 83.44 215 ASN B O 1
ATOM 8251 N N . LYS B 1 216 ? 8.75 -17.203 -28.656 1 81.12 216 LYS B N 1
ATOM 8252 C CA . LYS B 1 216 ? 8 -17.578 -29.859 1 81.12 216 LYS B CA 1
ATOM 8253 C C . LYS B 1 216 ? 6.508 -17.328 -29.672 1 81.12 216 LYS B C 1
ATOM 8255 O O . LYS B 1 216 ? 5.848 -16.797 -30.562 1 81.12 216 LYS B O 1
ATOM 8260 N N . TRP B 1 217 ? 6.082 -17.734 -28.547 1 81.56 217 TRP B N 1
ATOM 8261 C CA . TRP B 1 217 ? 4.676 -17.5 -28.25 1 81.56 217 TRP B CA 1
ATOM 8262 C C . TRP B 1 217 ? 4.359 -16.016 -28.203 1 81.56 217 TRP B C 1
ATOM 8264 O O . TRP B 1 217 ? 3.307 -15.586 -28.688 1 81.56 217 TRP B O 1
ATOM 8274 N N . LYS B 1 218 ? 5.223 -15.242 -27.609 1 82.94 218 LYS B N 1
ATOM 8275 C CA . LYS B 1 218 ? 5.035 -13.797 -27.531 1 82.94 218 LYS B CA 1
ATOM 8276 C C . LYS B 1 218 ? 4.98 -13.164 -28.922 1 82.94 218 LYS B C 1
ATOM 8278 O O . LYS B 1 218 ? 4.188 -12.258 -29.156 1 82.94 218 LYS B O 1
ATOM 8283 N N . GLN B 1 219 ? 5.816 -13.609 -29.719 1 83.38 219 GLN B N 1
ATOM 8284 C CA . GLN B 1 219 ? 5.859 -13.078 -31.078 1 83.38 219 GLN B CA 1
ATOM 8285 C C . GLN B 1 219 ? 4.574 -13.391 -31.844 1 83.38 219 GLN B C 1
ATOM 8287 O O . GLN B 1 219 ? 4.035 -12.539 -32.531 1 83.38 219 GLN B O 1
ATOM 8292 N N . THR B 1 220 ? 4.148 -14.508 -31.609 1 81 220 THR B N 1
ATOM 8293 C CA . THR B 1 220 ? 2.955 -14.945 -32.312 1 81 220 THR B CA 1
ATOM 8294 C C . THR B 1 220 ? 1.707 -14.281 -31.75 1 81 220 THR B C 1
ATOM 8296 O O . THR B 1 220 ? 0.813 -13.883 -32.5 1 81 220 THR B O 1
ATOM 8299 N N . SER B 1 221 ? 1.677 -14.195 -30.469 1 79.5 221 SER B N 1
ATOM 8300 C CA . SER B 1 221 ? 0.479 -13.68 -29.812 1 79.5 221 SER B CA 1
ATOM 8301 C C . SER B 1 221 ? 0.539 -12.156 -29.688 1 79.5 221 SER B C 1
ATOM 8303 O O . SER B 1 221 ? -0.482 -11.508 -29.453 1 79.5 221 SER B O 1
ATOM 8305 N N . GLN B 1 222 ? 1.69 -11.531 -29.734 1 77.75 222 GLN B N 1
ATOM 8306 C CA . GLN B 1 222 ? 1.937 -10.102 -29.578 1 77.75 222 GLN B CA 1
ATOM 8307 C C . GLN B 1 222 ? 1.543 -9.625 -28.188 1 77.75 222 GLN B C 1
ATOM 8309 O O . GLN B 1 222 ? 1.011 -8.523 -28.016 1 77.75 222 GLN B O 1
ATOM 8314 N N . LYS B 1 223 ? 1.649 -10.516 -27.297 1 79.94 223 LYS B N 1
ATOM 8315 C CA . LYS B 1 223 ? 1.334 -10.18 -25.906 1 79.94 223 LYS B CA 1
ATOM 8316 C C . LYS B 1 223 ? 2.602 -9.867 -25.125 1 79.94 223 LYS B C 1
ATOM 8318 O O . LYS B 1 223 ? 3.641 -10.492 -25.328 1 79.94 223 LYS B O 1
ATOM 8323 N N . THR B 1 224 ? 2.492 -8.695 -24.297 1 78.69 224 THR B N 1
ATOM 8324 C CA . THR B 1 224 ? 3.648 -8.266 -23.516 1 78.69 224 THR B CA 1
ATOM 8325 C C . THR B 1 224 ? 3.242 -7.961 -22.078 1 78.69 224 THR B C 1
ATOM 8327 O O . THR B 1 224 ? 2.094 -7.602 -21.812 1 78.69 224 THR B O 1
ATOM 8330 N N . MET B 1 225 ? 4.281 -8.195 -21.156 1 79.62 225 MET B N 1
ATOM 8331 C CA . MET B 1 225 ? 4.051 -7.832 -19.766 1 79.62 225 MET B CA 1
ATOM 8332 C C . MET B 1 225 ? 4.207 -6.328 -19.562 1 79.62 225 MET B C 1
ATOM 8334 O O . MET B 1 225 ? 3.867 -5.801 -18.5 1 79.62 225 MET B O 1
ATOM 8338 N N . CYS B 1 226 ? 4.656 -5.605 -20.531 1 82.94 226 CYS B N 1
ATOM 8339 C CA . CYS B 1 226 ? 4.746 -4.148 -20.5 1 82.94 226 CYS B CA 1
ATOM 8340 C C . CYS B 1 226 ? 3.469 -3.518 -21.047 1 82.94 226 CYS B C 1
ATOM 8342 O O . CYS B 1 226 ? 3.475 -2.355 -21.469 1 82.94 226 CYS B O 1
ATOM 8344 N N . ARG B 1 227 ? 2.471 -4.246 -21.078 1 85.69 227 ARG B N 1
ATOM 8345 C CA . ARG B 1 227 ? 1.222 -3.842 -21.703 1 85.69 227 ARG B CA 1
ATOM 8346 C C . ARG B 1 227 ? 0.715 -2.523 -21.141 1 85.69 227 ARG B C 1
ATOM 8348 O O . ARG B 1 227 ? 0.216 -1.669 -21.875 1 85.69 227 ARG B O 1
ATOM 8355 N N . GLU B 1 228 ? 0.86 -2.342 -19.828 1 92.94 228 GLU B N 1
ATOM 8356 C CA . GLU B 1 228 ? 0.352 -1.122 -19.203 1 92.94 228 GLU B CA 1
ATOM 8357 C C . GLU B 1 228 ? 1.197 0.088 -19.594 1 92.94 228 GLU B C 1
ATOM 8359 O O . GLU B 1 228 ? 0.663 1.119 -20.016 1 92.94 228 GLU B O 1
ATOM 8364 N N . LEU B 1 229 ? 2.488 -0.038 -19.562 1 93.69 229 LEU B N 1
ATOM 8365 C CA . LEU B 1 229 ? 3.385 1.082 -19.828 1 93.69 229 LEU B CA 1
ATOM 8366 C C . LEU B 1 229 ? 3.387 1.44 -21.297 1 93.69 229 LEU B C 1
ATOM 8368 O O . LEU B 1 229 ? 3.619 2.596 -21.672 1 93.69 229 LEU B O 1
ATOM 8372 N N . ASN B 1 230 ? 3.031 0.503 -22.172 1 92.25 230 ASN B N 1
ATOM 8373 C CA . ASN B 1 230 ? 2.963 0.739 -23.609 1 92.25 230 ASN B CA 1
ATOM 8374 C C . ASN B 1 230 ? 1.821 1.685 -23.969 1 92.25 230 ASN B C 1
ATOM 8376 O O . ASN B 1 230 ? 1.858 2.342 -25 1 92.25 230 ASN B O 1
ATOM 8380 N N . LEU B 1 231 ? 0.896 1.794 -23.078 1 93.75 231 LEU B N 1
ATOM 8381 C CA . LEU B 1 231 ? -0.288 2.602 -23.359 1 93.75 231 LEU B CA 1
ATOM 8382 C C . LEU B 1 231 ? 0.053 4.086 -23.344 1 93.75 231 LEU B C 1
ATOM 8384 O O . LEU B 1 231 ? -0.695 4.902 -23.891 1 93.75 231 LEU B O 1
ATOM 8388 N N . LEU B 1 232 ? 1.143 4.441 -22.734 1 92.75 232 LEU B N 1
ATOM 8389 C CA . LEU B 1 232 ? 1.535 5.844 -22.609 1 92.75 232 LEU B CA 1
ATOM 8390 C C . LEU B 1 232 ? 1.898 6.418 -23.984 1 92.75 232 LEU B C 1
ATOM 8392 O O . LEU B 1 232 ? 1.734 7.617 -24.219 1 92.75 232 LEU B O 1
ATOM 8396 N N . ASP B 1 233 ? 2.363 5.598 -24.844 1 88.44 233 ASP B N 1
ATOM 8397 C CA . ASP B 1 233 ? 2.812 6.051 -26.156 1 88.44 233 ASP B CA 1
ATOM 8398 C C . ASP B 1 233 ? 1.766 5.746 -27.234 1 88.44 233 ASP B C 1
ATOM 8400 O O . ASP B 1 233 ? 2.004 5.973 -28.422 1 88.44 233 ASP B O 1
ATOM 8404 N N . GLU B 1 234 ? 0.653 5.316 -26.828 1 86.5 234 GLU B N 1
ATOM 8405 C CA . GLU B 1 234 ? -0.392 5 -27.797 1 86.5 234 GLU B CA 1
ATOM 8406 C C . GLU B 1 234 ? -1.267 6.215 -28.078 1 86.5 234 GLU B C 1
ATOM 8408 O O . GLU B 1 234 ? -1.72 6.895 -27.156 1 86.5 234 GLU B O 1
ATOM 8413 N N . SER B 1 235 ? -1.367 6.465 -29.312 1 81.31 235 SER B N 1
ATOM 8414 C CA . SER B 1 235 ? -2.203 7.586 -29.719 1 81.31 235 SER B CA 1
ATOM 8415 C C . SER B 1 235 ? -3.664 7.172 -29.844 1 81.31 235 SER B C 1
ATOM 8417 O O . SER B 1 235 ? -3.965 5.996 -30.062 1 81.31 235 SER B O 1
ATOM 8419 N N . SER B 1 236 ? -4.438 8.211 -29.5 1 75.12 236 SER B N 1
ATOM 8420 C CA . SER B 1 236 ? -5.863 7.977 -29.719 1 75.12 236 SER B CA 1
ATOM 8421 C C . SER B 1 236 ? -6.277 8.383 -31.141 1 75.12 236 SER B C 1
ATOM 8423 O O . SER B 1 236 ? -5.617 9.211 -31.766 1 75.12 236 SER B O 1
ATOM 8425 N N . ARG B 1 237 ? -7.266 7.82 -31.641 1 70.56 237 ARG B N 1
ATOM 8426 C CA . ARG B 1 237 ? -7.781 8.148 -32.969 1 70.56 237 ARG B CA 1
ATOM 8427 C C . ARG B 1 237 ? -8.484 9.5 -32.969 1 70.56 237 ARG B C 1
ATOM 8429 O O . ARG B 1 237 ? -8.328 10.289 -33.906 1 70.56 237 ARG B O 1
ATOM 8436 N N . GLU B 1 238 ? -9.195 9.719 -31.828 1 76.19 238 GLU B N 1
ATOM 8437 C CA . GLU B 1 238 ? -9.945 10.961 -31.656 1 76.19 238 GLU B CA 1
ATOM 8438 C C . GLU B 1 238 ? -9.531 11.68 -30.375 1 76.19 238 GLU B C 1
ATOM 8440 O O . GLU B 1 238 ? -9.117 11.047 -29.406 1 76.19 238 GLU B O 1
ATOM 8445 N N . PRO B 1 239 ? -9.617 12.969 -30.469 1 81.75 239 PRO B N 1
ATOM 8446 C CA . PRO B 1 239 ? -9.234 13.773 -29.297 1 81.75 239 PRO B CA 1
ATOM 8447 C C . PRO B 1 239 ? -10.281 13.727 -28.188 1 81.75 239 PRO B C 1
ATOM 8449 O O . PRO B 1 239 ? -10.414 14.68 -27.422 1 81.75 239 PRO B O 1
ATOM 8452 N N . ASP B 1 240 ? -10.977 12.68 -28.062 1 86.38 240 ASP B N 1
ATOM 8453 C CA . ASP B 1 240 ? -12.039 12.516 -27.078 1 86.38 240 ASP B CA 1
ATOM 8454 C C . ASP B 1 240 ? -11.461 12.289 -25.688 1 86.38 240 ASP B C 1
ATOM 8456 O O . ASP B 1 240 ? -10.305 11.898 -25.547 1 86.38 240 ASP B O 1
ATOM 8460 N N . SER B 1 241 ? -12.336 12.633 -24.734 1 91.44 241 SER B N 1
ATOM 8461 C CA . SER B 1 241 ? -11.977 12.281 -23.359 1 91.44 241 SER B CA 1
ATOM 8462 C C . SER B 1 241 ? -11.867 10.773 -23.188 1 91.44 241 SER B C 1
ATOM 8464 O O . SER B 1 241 ? -12.398 10.008 -24 1 91.44 241 SER B O 1
ATOM 8466 N N . LEU B 1 242 ? -11.203 10.375 -22.188 1 93.12 242 LEU B N 1
ATOM 8467 C CA . LEU B 1 242 ? -11.055 8.945 -21.922 1 93.12 242 LEU B CA 1
ATOM 8468 C C . LEU B 1 242 ? -12.414 8.281 -21.75 1 93.12 242 LEU B C 1
ATOM 8470 O O . LEU B 1 242 ? -12.633 7.168 -22.234 1 93.12 242 LEU B O 1
ATOM 8474 N N . ILE B 1 243 ? -13.344 8.961 -21.125 1 94.5 243 ILE B N 1
ATOM 8475 C CA . ILE B 1 243 ? -14.68 8.414 -20.891 1 94.5 243 ILE B CA 1
ATOM 8476 C C . ILE B 1 243 ? -15.391 8.203 -22.219 1 94.5 243 ILE B C 1
ATOM 8478 O O . ILE B 1 243 ? -16.047 7.18 -22.422 1 94.5 243 ILE B O 1
ATOM 8482 N N . LYS B 1 244 ? -15.266 9.109 -23.062 1 93 244 LYS B N 1
ATOM 8483 C CA . LYS B 1 244 ? -15.898 8.984 -24.375 1 93 244 LYS B CA 1
ATOM 8484 C C . LYS B 1 244 ? -15.266 7.859 -25.188 1 93 244 LYS B C 1
ATOM 8486 O O . LYS B 1 244 ? -15.961 7.141 -25.906 1 93 244 LYS B O 1
ATOM 8491 N N . GLN B 1 245 ? -13.945 7.75 -25.109 1 93.56 245 GLN B N 1
ATOM 8492 C CA . GLN B 1 245 ? -13.266 6.648 -25.781 1 93.56 245 GLN B CA 1
ATOM 8493 C C . GLN B 1 245 ? -13.781 5.301 -25.297 1 93.56 245 GLN B C 1
ATOM 8495 O O . GLN B 1 245 ? -13.93 4.359 -26.078 1 93.56 245 GLN B O 1
ATOM 8500 N N . ILE B 1 246 ? -14.039 5.191 -24.016 1 96.31 246 ILE B N 1
ATOM 8501 C CA . ILE B 1 246 ? -14.57 3.963 -23.422 1 96.31 246 ILE B CA 1
ATOM 8502 C C . ILE B 1 246 ? -15.953 3.672 -24 1 96.31 246 ILE B C 1
ATOM 8504 O O . ILE B 1 246 ? -16.25 2.537 -24.375 1 96.31 246 ILE B O 1
ATOM 8508 N N . CYS B 1 247 ? -16.766 4.676 -24.094 1 95.5 247 CYS B N 1
ATOM 8509 C CA . CYS B 1 247 ? -18.125 4.508 -24.609 1 95.5 247 CYS B CA 1
ATOM 8510 C C . CYS B 1 247 ? -18.094 3.943 -26.031 1 95.5 247 CYS B C 1
ATOM 8512 O O . CYS B 1 247 ? -18.922 3.094 -26.375 1 95.5 247 CYS B O 1
ATOM 8514 N N . ASN B 1 248 ? -17.125 4.316 -26.75 1 92.38 248 ASN B N 1
ATOM 8515 C CA . ASN B 1 248 ? -17.016 3.881 -28.141 1 92.38 248 ASN B CA 1
ATOM 8516 C C . ASN B 1 248 ? -16.609 2.412 -28.234 1 92.38 248 ASN B C 1
ATOM 8518 O O . ASN B 1 248 ? -16.828 1.768 -29.25 1 92.38 248 ASN B O 1
ATOM 8522 N N . SER B 1 249 ? -16.031 1.92 -27.172 1 93.75 249 SER B N 1
ATOM 8523 C CA . SER B 1 249 ? -15.516 0.554 -27.188 1 93.75 249 SER B CA 1
ATOM 8524 C C . SER B 1 249 ? -16.5 -0.417 -26.547 1 93.75 249 SER B C 1
ATOM 8526 O O . SER B 1 249 ? -16.266 -1.628 -26.547 1 93.75 249 SER B O 1
ATOM 8528 N N . LEU B 1 250 ? -17.625 0.063 -26.109 1 97 250 LEU B N 1
ATOM 8529 C CA . LEU B 1 250 ? -18.531 -0.77 -25.328 1 97 250 LEU B CA 1
ATOM 8530 C C . LEU B 1 250 ? -19.578 -1.419 -26.234 1 97 250 LEU B C 1
ATOM 8532 O O . LEU B 1 250 ? -19.922 -0.875 -27.281 1 97 250 LEU B O 1
ATOM 8536 N N . PRO B 1 251 ? -20.016 -2.635 -25.844 1 95.81 251 PRO B N 1
ATOM 8537 C CA . PRO B 1 251 ? -21.188 -3.195 -26.5 1 95.81 251 PRO B CA 1
ATOM 8538 C C . PRO B 1 251 ? -22.453 -2.383 -26.25 1 95.81 251 PRO B C 1
ATOM 8540 O O . PRO B 1 251 ? -22.406 -1.357 -25.562 1 95.81 251 PRO B O 1
ATOM 8543 N N . SER B 1 252 ? -23.562 -2.879 -26.875 1 95.94 252 SER B N 1
ATOM 8544 C CA . SER B 1 252 ? -24.828 -2.158 -26.75 1 95.94 252 SER B CA 1
ATOM 8545 C C . SER B 1 252 ? -25.344 -2.191 -25.312 1 95.94 252 SER B C 1
ATOM 8547 O O . SER B 1 252 ? -24.922 -3.041 -24.531 1 95.94 252 SER B O 1
ATOM 8549 N N . TYR B 1 253 ? -26.203 -1.229 -25.016 1 96.81 253 TYR B N 1
ATOM 8550 C CA . TYR B 1 253 ? -26.797 -1.108 -23.688 1 96.81 253 TYR B CA 1
ATOM 8551 C C . TYR B 1 253 ? -27.469 -2.408 -23.281 1 96.81 253 TYR B C 1
ATOM 8553 O O . TYR B 1 253 ? -27.297 -2.879 -22.156 1 96.81 253 TYR B O 1
ATOM 8561 N N . SER B 1 254 ? -28.25 -2.994 -24.125 1 95.25 254 SER B N 1
ATOM 8562 C CA . SER B 1 254 ? -28.969 -4.23 -23.844 1 95.25 254 SER B CA 1
ATOM 8563 C C . SER B 1 254 ? -28 -5.398 -23.641 1 95.25 254 SER B C 1
ATOM 8565 O O . SER B 1 254 ? -28.234 -6.254 -22.781 1 95.25 254 SER B O 1
ATOM 8567 N N . LYS B 1 255 ? -26.984 -5.418 -24.391 1 96.25 255 LYS B N 1
ATOM 8568 C CA . LYS B 1 255 ? -26 -6.484 -24.25 1 96.25 255 LYS B CA 1
ATOM 8569 C C . LYS B 1 255 ? -25.297 -6.418 -22.906 1 96.25 255 LYS B C 1
ATOM 8571 O O . LYS B 1 255 ? -25.078 -7.449 -22.266 1 96.25 255 LYS B O 1
ATOM 8576 N N . ILE B 1 256 ? -24.922 -5.223 -22.469 1 97.88 256 ILE B N 1
ATOM 8577 C CA . ILE B 1 256 ? -24.281 -5.07 -21.156 1 97.88 256 ILE B CA 1
ATOM 8578 C C . ILE B 1 256 ? -25.234 -5.535 -20.062 1 97.88 256 ILE B C 1
ATOM 8580 O O . ILE B 1 256 ? -24.828 -6.223 -19.125 1 97.88 256 ILE B O 1
ATOM 8584 N N . SER B 1 257 ? -26.469 -5.164 -20.234 1 96.62 257 SER B N 1
ATOM 8585 C CA . SER B 1 257 ? -27.469 -5.57 -19.25 1 96.62 257 SER B CA 1
ATOM 8586 C C . SER B 1 257 ? -27.578 -7.09 -19.156 1 96.62 257 SER B C 1
ATOM 8588 O O . SER B 1 257 ? -27.672 -7.648 -18.062 1 96.62 257 SER B O 1
ATOM 8590 N N . SER B 1 258 ? -27.516 -7.707 -20.266 1 96.38 258 SER B N 1
ATOM 8591 C CA . SER B 1 258 ? -27.594 -9.164 -20.312 1 96.38 258 SER B CA 1
ATOM 8592 C C . SER B 1 258 ? -26.375 -9.805 -19.672 1 96.38 258 SER B C 1
ATOM 8594 O O . SER B 1 258 ? -26.484 -10.812 -18.969 1 96.38 258 SER B O 1
ATOM 8596 N N . ILE B 1 259 ? -25.25 -9.273 -19.922 1 96.06 259 ILE B N 1
ATOM 8597 C CA . ILE B 1 259 ? -24 -9.789 -19.375 1 96.06 259 ILE B CA 1
ATOM 8598 C C . ILE B 1 259 ? -24.016 -9.648 -17.859 1 96.06 259 ILE B C 1
ATOM 8600 O O . ILE B 1 259 ? -23.562 -10.555 -17.141 1 96.06 259 ILE B O 1
ATOM 8604 N N . LEU B 1 260 ? -24.516 -8.547 -17.344 1 96.94 260 LEU B N 1
ATOM 8605 C CA . LEU B 1 260 ? -24.609 -8.328 -15.898 1 96.94 260 LEU B CA 1
ATOM 8606 C C . LEU B 1 260 ? -25.5 -9.383 -15.25 1 96.94 260 LEU B C 1
ATOM 8608 O O . LEU B 1 260 ? -25.172 -9.93 -14.195 1 96.94 260 LEU B O 1
ATOM 8612 N N . ASP B 1 261 ? -26.547 -9.664 -15.891 1 95.12 261 ASP B N 1
ATOM 8613 C CA . ASP B 1 261 ? -27.453 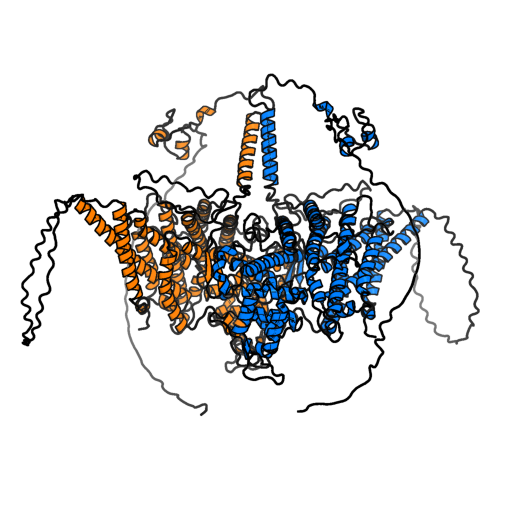-10.672 -15.359 1 95.12 261 ASP B CA 1
ATOM 8614 C C . ASP B 1 261 ? -26.812 -12.055 -15.352 1 95.12 261 ASP B C 1
ATOM 8616 O O . ASP B 1 261 ? -26.922 -12.789 -14.375 1 95.12 261 ASP B O 1
ATOM 8620 N N . SER B 1 262 ? -26.141 -12.328 -16.406 1 93.25 262 SER B N 1
ATOM 8621 C CA . SER B 1 262 ? -25.469 -13.625 -16.5 1 93.25 262 SER B CA 1
ATOM 8622 C C . SER B 1 262 ? -24.344 -13.75 -15.477 1 93.25 262 SER B C 1
ATOM 8624 O O . SER B 1 262 ? -24.078 -14.844 -14.977 1 93.25 262 SER B O 1
ATOM 8626 N N . PHE B 1 263 ? -23.766 -12.703 -15.18 1 95.56 263 PHE B N 1
ATOM 8627 C CA . PHE B 1 263 ? -22.656 -12.688 -14.227 1 95.56 263 PHE B CA 1
ATOM 8628 C C . PHE B 1 263 ? -23.125 -13.148 -12.852 1 95.56 263 PHE B C 1
ATOM 8630 O O . PHE B 1 263 ? -22.391 -13.82 -12.133 1 95.56 263 PHE B O 1
ATOM 8637 N N . PHE B 1 264 ? -24.281 -12.789 -12.461 1 95 264 PHE B N 1
ATOM 8638 C CA . PHE B 1 264 ? -24.766 -13.109 -11.125 1 95 264 PHE B CA 1
ATOM 8639 C C . PHE B 1 264 ? -25.484 -14.453 -11.109 1 95 264 PHE B C 1
ATOM 8641 O O . PHE B 1 264 ? -25.781 -14.992 -10.039 1 95 264 PHE B O 1
ATOM 8648 N N . THR B 1 265 ? -25.656 -15.062 -12.281 1 90.25 265 THR B N 1
ATOM 8649 C CA . THR B 1 265 ? -26.406 -16.312 -12.32 1 90.25 265 THR B CA 1
ATOM 8650 C C . THR B 1 265 ? -25.5 -17.469 -12.727 1 90.25 265 THR B C 1
ATOM 8652 O O . THR B 1 265 ? -25.781 -18.625 -12.406 1 90.25 265 THR B O 1
ATOM 8655 N N . ASP B 1 266 ? -24.453 -17.172 -13.375 1 83.88 266 ASP B N 1
ATOM 8656 C CA . ASP B 1 266 ? -23.531 -18.203 -13.867 1 83.88 266 ASP B CA 1
ATOM 8657 C C . ASP B 1 266 ? -22.656 -18.734 -12.75 1 83.88 266 ASP B C 1
ATOM 8659 O O . ASP B 1 266 ? -22.047 -17.969 -11.992 1 83.88 266 ASP B O 1
ATOM 8663 N N . GLU B 1 267 ? -22.406 -20.047 -12.781 1 78 267 GLU B N 1
ATOM 8664 C CA . GLU B 1 267 ? -21.625 -20.734 -11.75 1 78 267 GLU B CA 1
ATOM 8665 C C . GLU B 1 267 ? -20.141 -20.391 -11.867 1 78 267 GLU B C 1
ATOM 8667 O O . GLU B 1 267 ? -19.438 -20.359 -10.859 1 78 267 GLU B O 1
ATOM 8672 N N . ALA B 1 268 ? -19.766 -20.141 -13.031 1 77.69 268 ALA B N 1
ATOM 8673 C CA . ALA B 1 268 ? -18.344 -19.859 -13.258 1 77.69 268 ALA B CA 1
ATOM 8674 C C . ALA B 1 268 ? -17.938 -18.562 -12.562 1 77.69 268 ALA B C 1
ATOM 8676 O O . ALA B 1 268 ? -16.766 -18.359 -12.242 1 77.69 268 ALA B O 1
ATOM 8677 N N . SER B 1 269 ? -18.938 -17.734 -12.297 1 84.69 269 SER B N 1
ATOM 8678 C CA . SER B 1 269 ? -18.656 -16.438 -11.711 1 84.69 269 SER B CA 1
ATOM 8679 C C . SER B 1 269 ? -18.797 -16.469 -10.195 1 84.69 269 SER B C 1
ATOM 8681 O O . SER B 1 269 ? -18.469 -15.484 -9.508 1 84.69 269 SER B O 1
ATOM 8683 N N . ASN B 1 270 ? -19.078 -17.609 -9.672 1 79.62 270 ASN B N 1
ATOM 8684 C CA . ASN B 1 270 ? -19.375 -17.703 -8.242 1 79.62 270 ASN B CA 1
ATOM 8685 C C . ASN B 1 270 ? -18.109 -17.5 -7.406 1 79.62 270 ASN B C 1
ATOM 8687 O O . ASN B 1 270 ? -18.203 -17.188 -6.215 1 79.62 270 ASN B O 1
ATOM 8691 N N . GLU B 1 271 ? -17.078 -17.547 -8.023 1 84.88 271 GLU B N 1
ATOM 8692 C CA . GLU B 1 271 ? -15.82 -17.375 -7.301 1 84.88 271 GLU B CA 1
ATOM 8693 C C . GLU B 1 271 ? -15.633 -15.922 -6.879 1 84.88 271 GLU B C 1
ATOM 8695 O O . GLU B 1 271 ? -14.922 -15.633 -5.91 1 84.88 271 GLU B O 1
ATOM 8700 N N . ILE B 1 272 ? -16.406 -15.008 -7.574 1 91.75 272 ILE B N 1
ATOM 8701 C CA . ILE B 1 272 ? -16.016 -13.625 -7.332 1 91.75 272 ILE B CA 1
ATOM 8702 C C . ILE B 1 272 ? -17.266 -12.758 -7.223 1 91.75 272 ILE B C 1
ATOM 8704 O O . ILE B 1 272 ? -17.219 -11.656 -6.656 1 91.75 272 ILE B O 1
ATOM 8708 N N . ASN B 1 273 ? -18.422 -13.234 -7.645 1 94.31 273 ASN B N 1
ATOM 8709 C CA . ASN B 1 273 ? -19.594 -12.375 -7.719 1 94.31 273 ASN B CA 1
ATOM 8710 C C . ASN B 1 273 ? -20.172 -12.078 -6.332 1 94.31 273 ASN B C 1
ATOM 8712 O O . ASN B 1 273 ? -20.906 -11.109 -6.148 1 94.31 273 ASN B O 1
ATOM 8716 N N . PHE B 1 274 ? -19.75 -12.82 -5.316 1 93.44 274 PHE B N 1
ATOM 8717 C CA . PHE B 1 274 ? -20.328 -12.68 -3.98 1 93.44 274 PHE B CA 1
ATOM 8718 C C . PHE B 1 274 ? -19.812 -11.414 -3.301 1 93.44 274 PHE B C 1
ATOM 8720 O O . PHE B 1 274 ? -20.359 -10.984 -2.285 1 93.44 274 PHE B O 1
ATOM 8727 N N . ILE B 1 275 ? -18.781 -10.75 -3.82 1 97.25 275 ILE B N 1
ATOM 8728 C CA . ILE B 1 275 ? -18.266 -9.516 -3.234 1 97.25 275 ILE B CA 1
ATOM 8729 C C . ILE B 1 275 ? -19.156 -8.344 -3.645 1 97.25 275 ILE B C 1
ATOM 8731 O O . ILE B 1 275 ? -18.984 -7.223 -3.156 1 97.25 275 ILE B O 1
ATOM 8735 N N . LEU B 1 276 ? -20.109 -8.633 -4.535 1 97.94 276 LEU B N 1
ATOM 8736 C CA . LEU B 1 276 ? -20.953 -7.574 -5.078 1 97.94 276 LEU B CA 1
ATOM 8737 C C . LEU B 1 276 ? -22.391 -7.762 -4.637 1 97.94 276 LEU B C 1
ATOM 8739 O O . LEU B 1 276 ? -22.859 -8.891 -4.445 1 97.94 276 LEU B O 1
ATOM 8743 N N . ASP B 1 277 ? -23.031 -6.664 -4.402 1 97.31 277 ASP B N 1
ATOM 8744 C CA . ASP B 1 277 ? -24.484 -6.621 -4.223 1 97.31 277 ASP B CA 1
ATOM 8745 C C . ASP B 1 277 ? -25.203 -6.449 -5.559 1 97.31 277 ASP B C 1
ATOM 8747 O O . ASP B 1 277 ? -25.172 -5.367 -6.148 1 97.31 277 ASP B O 1
ATOM 8751 N N . ARG B 1 278 ? -25.969 -7.473 -5.984 1 96.38 278 ARG B N 1
ATOM 8752 C CA . ARG B 1 278 ? -26.594 -7.504 -7.297 1 96.38 278 ARG B CA 1
ATOM 8753 C C . ARG B 1 278 ? -27.5 -6.289 -7.492 1 96.38 278 ARG B C 1
ATOM 8755 O O . ARG B 1 278 ? -27.469 -5.652 -8.547 1 96.38 278 ARG B O 1
ATOM 8762 N N . LYS B 1 279 ? -28.281 -5.98 -6.555 1 96.31 279 LYS B N 1
ATOM 8763 C CA . LYS B 1 279 ? -29.219 -4.867 -6.656 1 96.31 279 LYS B CA 1
ATOM 8764 C C . LYS B 1 279 ? -28.484 -3.539 -6.82 1 96.31 279 LYS B C 1
ATOM 8766 O O . LYS B 1 279 ? -28.875 -2.699 -7.633 1 96.31 279 LYS B O 1
ATOM 8771 N N . LYS B 1 280 ? -27.453 -3.395 -6.086 1 96.56 280 LYS B N 1
ATOM 8772 C CA . LYS B 1 280 ? -26.688 -2.152 -6.152 1 96.56 280 LYS B CA 1
ATOM 8773 C C . LYS B 1 280 ? -25.984 -2.008 -7.5 1 96.56 280 LYS B C 1
ATOM 8775 O O . LYS B 1 280 ? -25.969 -0.919 -8.078 1 96.56 280 LYS B O 1
ATOM 8780 N N . VAL B 1 281 ? -25.406 -3.076 -7.98 1 97.56 281 VAL B N 1
ATOM 8781 C CA . VAL B 1 281 ? -24.688 -3.033 -9.25 1 97.56 281 VAL B CA 1
ATOM 8782 C C . VAL B 1 281 ? -25.656 -2.691 -10.383 1 97.56 281 VAL B C 1
ATOM 8784 O O . VAL B 1 281 ? -25.328 -1.903 -11.266 1 97.56 281 VAL B O 1
ATOM 8787 N N . ARG B 1 282 ? -26.828 -3.248 -10.367 1 97.06 282 ARG B N 1
ATOM 8788 C CA . ARG B 1 282 ? -27.828 -2.953 -11.383 1 97.06 282 ARG B CA 1
ATOM 8789 C C . ARG B 1 282 ? -28.25 -1.488 -11.32 1 97.06 282 ARG B C 1
ATOM 8791 O O . ARG B 1 282 ? -28.422 -0.843 -12.359 1 97.06 282 ARG B O 1
ATOM 8798 N N . LYS B 1 283 ? -28.422 -1.042 -10.141 1 96.56 283 LYS B N 1
ATOM 8799 C CA . LYS B 1 283 ? -28.781 0.363 -9.977 1 96.56 283 LYS B CA 1
ATOM 8800 C C . LYS B 1 283 ? -27.672 1.278 -10.484 1 96.56 283 LYS B C 1
ATOM 8802 O O . LYS B 1 283 ? -27.953 2.27 -11.164 1 96.56 283 LYS B O 1
ATOM 8807 N N . ASP B 1 284 ? -26.453 0.946 -10.094 1 96.81 284 ASP B N 1
ATOM 8808 C CA . ASP B 1 284 ? -25.328 1.734 -10.562 1 96.81 284 ASP B CA 1
ATOM 8809 C C . ASP B 1 284 ? -25.266 1.754 -12.086 1 96.81 284 ASP B C 1
ATOM 8811 O O . ASP B 1 284 ? -24.938 2.779 -12.688 1 96.81 284 ASP B O 1
ATOM 8815 N N . PHE B 1 285 ? -25.594 0.649 -12.766 1 97.88 285 PHE B N 1
ATOM 8816 C CA . PHE B 1 285 ? -25.609 0.583 -14.219 1 97.88 285 PHE B CA 1
ATOM 8817 C C . PHE B 1 285 ? -26.672 1.519 -14.789 1 97.88 285 PHE B C 1
ATOM 8819 O O . PHE B 1 285 ? -26.391 2.295 -15.711 1 97.88 285 PHE B O 1
ATOM 8826 N N . LEU B 1 286 ? -27.781 1.492 -14.219 1 96.69 286 LEU B N 1
ATOM 8827 C CA . LEU B 1 286 ? -28.891 2.312 -14.688 1 96.69 286 LEU B CA 1
ATOM 8828 C C . LEU B 1 286 ? -28.594 3.795 -14.5 1 96.69 286 LEU B C 1
ATOM 8830 O O . LEU B 1 286 ? -28.938 4.617 -15.352 1 96.69 286 LEU B O 1
ATOM 8834 N N . ASP B 1 287 ? -27.922 4.07 -13.406 1 95.5 287 ASP B N 1
ATOM 8835 C CA . ASP B 1 287 ? -27.656 5.465 -13.062 1 95.5 287 ASP B CA 1
ATOM 8836 C C . ASP B 1 287 ? -26.5 6.027 -13.883 1 95.5 287 ASP B C 1
ATOM 8838 O O . ASP B 1 287 ? -26.484 7.211 -14.227 1 95.5 287 ASP B O 1
ATOM 8842 N N . TYR B 1 288 ? -25.516 5.184 -14.195 1 96.94 288 TYR B N 1
ATOM 8843 C CA . TYR B 1 288 ? -24.266 5.703 -14.719 1 96.94 288 TYR B CA 1
ATOM 8844 C C . TYR B 1 288 ? -24.188 5.539 -16.234 1 96.94 288 TYR B C 1
ATOM 8846 O O . TYR B 1 288 ? -23.547 6.348 -16.922 1 96.94 288 TYR B O 1
ATOM 8854 N N . PHE B 1 289 ? -24.719 4.504 -16.75 1 97.69 289 PHE B N 1
ATOM 8855 C CA . PHE B 1 289 ? -24.609 4.238 -18.172 1 97.69 289 PHE B CA 1
ATOM 8856 C C . PHE B 1 289 ? -25.875 4.691 -18.906 1 97.69 289 PHE B C 1
ATOM 8858 O O . PHE B 1 289 ? -26.938 4.086 -18.766 1 97.69 289 PHE B O 1
ATOM 8865 N N . MET B 1 290 ? -25.656 5.68 -19.828 1 96.12 290 MET B N 1
ATOM 8866 C CA . MET B 1 290 ? -26.797 6.266 -20.516 1 96.12 290 MET B CA 1
ATOM 8867 C C . MET B 1 290 ? -26.906 5.727 -21.938 1 96.12 290 MET B C 1
ATOM 8869 O O . MET B 1 290 ? -25.953 5.824 -22.719 1 96.12 290 MET B O 1
ATOM 8873 N N . PRO B 1 291 ? -28.062 5.195 -22.234 1 95.06 291 PRO B N 1
ATOM 8874 C CA . PRO B 1 291 ? -28.25 4.723 -23.609 1 95.06 291 PRO B CA 1
ATOM 8875 C C . PRO B 1 291 ? -28.359 5.867 -24.609 1 95.06 291 PRO B C 1
ATOM 8877 O O . PRO B 1 291 ? -28.922 6.918 -24.297 1 95.06 291 PRO B O 1
ATOM 8880 N N . GLY B 1 292 ? -27.781 5.57 -25.75 1 92.5 292 GLY B N 1
ATOM 8881 C CA . GLY B 1 292 ? -27.891 6.555 -26.812 1 92.5 292 GLY B CA 1
ATOM 8882 C C . GLY B 1 292 ? -29.297 6.73 -27.328 1 92.5 292 GLY B C 1
ATOM 8883 O O . GLY B 1 292 ? -30.156 5.871 -27.094 1 92.5 292 GLY B O 1
ATOM 8884 N N . LYS B 1 293 ? -29.531 7.883 -27.969 1 87.56 293 LYS B N 1
ATOM 8885 C CA . LYS B 1 293 ? -30.844 8.18 -28.531 1 87.56 293 LYS B CA 1
ATOM 8886 C C . LYS B 1 293 ? -31.062 7.402 -29.828 1 87.56 293 LYS B C 1
ATOM 8888 O O . LYS B 1 293 ? -32.156 6.918 -30.094 1 87.56 293 LYS B O 1
ATOM 8893 N N . ASP B 1 294 ? -29.969 7.223 -30.5 1 85.69 294 ASP B N 1
ATOM 8894 C CA . ASP B 1 294 ? -30.078 6.586 -31.797 1 85.69 294 ASP B CA 1
ATOM 8895 C C . ASP B 1 294 ? -29.984 5.066 -31.688 1 85.69 294 ASP B C 1
ATOM 8897 O O . ASP B 1 294 ? -29.203 4.551 -30.891 1 85.69 294 ASP B O 1
ATOM 8901 N N . VAL B 1 295 ? -30.875 4.402 -32.406 1 87.88 295 VAL B N 1
ATOM 8902 C CA . VAL B 1 295 ? -30.891 2.943 -32.406 1 87.88 295 VAL B CA 1
ATOM 8903 C C . VAL B 1 295 ? -29.969 2.428 -33.5 1 87.88 295 VAL B C 1
ATOM 8905 O O . VAL B 1 295 ? -30 2.934 -34.625 1 87.88 295 VAL B O 1
ATOM 8908 N N . LEU B 1 296 ? -29.125 1.554 -33.188 1 84.5 296 LEU B N 1
ATOM 8909 C CA . LEU B 1 296 ? -28.219 0.911 -34.125 1 84.5 296 LEU B CA 1
ATOM 8910 C C . LEU B 1 296 ? -29 0.019 -35.094 1 84.5 296 LEU B C 1
ATOM 8912 O O . LEU B 1 296 ? -30.156 -0.312 -34.844 1 84.5 296 LEU B O 1
ATOM 8916 N N . PRO B 1 297 ? -28.359 -0.296 -36.156 1 82.69 297 PRO B N 1
ATOM 8917 C CA . PRO B 1 297 ? -29.031 -1.15 -37.125 1 82.69 297 PRO B CA 1
ATOM 8918 C C . PRO B 1 297 ? -29.531 -2.465 -36.531 1 82.69 297 PRO B C 1
ATOM 8920 O O . PRO B 1 297 ? -30.531 -3.016 -37 1 82.69 297 PRO B O 1
ATOM 8923 N N . ASN B 1 298 ? -28.906 -2.918 -35.594 1 84 298 ASN B N 1
ATOM 8924 C CA . ASN B 1 298 ? -29.297 -4.184 -35 1 84 298 ASN B CA 1
ATOM 8925 C C . ASN B 1 298 ? -30.406 -3.986 -33.969 1 84 298 ASN B C 1
ATOM 8927 O O . ASN B 1 298 ? -30.812 -4.938 -33.281 1 84 298 ASN B O 1
ATOM 8931 N N . GLY B 1 299 ? -30.875 -2.742 -33.844 1 85.88 299 GLY B N 1
ATOM 8932 C CA . GLY B 1 299 ? -32 -2.445 -32.969 1 85.88 299 GLY B CA 1
ATOM 8933 C C . GLY B 1 299 ? -31.562 -2.094 -31.547 1 85.88 299 GLY B C 1
ATOM 8934 O O . GLY B 1 299 ? -32.406 -1.707 -30.719 1 85.88 299 GLY B O 1
ATOM 8935 N N . GLU B 1 300 ? -30.25 -2.23 -31.375 1 91 300 GLU B N 1
ATOM 8936 C CA . GLU B 1 300 ? -29.766 -1.965 -30.031 1 91 300 GLU B CA 1
ATOM 8937 C C . GLU B 1 300 ? -29.25 -0.534 -29.891 1 91 300 GLU B C 1
ATOM 8939 O O . GLU B 1 300 ? -29.047 0.15 -30.906 1 91 300 GLU B O 1
ATOM 8944 N N . ARG B 1 301 ? -29.203 -0.074 -28.672 1 94.06 301 ARG B N 1
ATOM 8945 C CA . ARG B 1 301 ? -28.719 1.277 -28.406 1 94.06 301 ARG B CA 1
ATOM 8946 C C . ARG B 1 301 ? -27.297 1.253 -27.875 1 94.06 301 ARG B C 1
ATOM 8948 O O . ARG B 1 301 ? -26.969 0.459 -26.984 1 94.06 301 ARG B O 1
ATOM 8955 N N . PRO B 1 302 ? -26.484 2.096 -28.422 1 94.88 302 PRO B N 1
ATOM 8956 C CA . PRO B 1 302 ? -25.125 2.197 -27.875 1 94.88 302 PRO B CA 1
ATOM 8957 C C . PRO B 1 302 ? -25.078 2.959 -26.547 1 94.88 302 PRO B C 1
ATOM 8959 O O . PRO B 1 302 ? -26.094 3.516 -26.109 1 94.88 302 PRO B O 1
ATOM 8962 N N . ILE B 1 303 ? -24 2.898 -25.859 1 96.19 303 ILE B N 1
ATOM 8963 C CA . ILE B 1 303 ? -23.797 3.732 -24.688 1 96.19 303 ILE B CA 1
ATOM 8964 C C . ILE B 1 303 ? -23.375 5.137 -25.109 1 96.19 303 ILE B C 1
ATOM 8966 O O . ILE B 1 303 ? -22.359 5.312 -25.781 1 96.19 303 ILE B O 1
ATOM 8970 N N . ALA B 1 304 ? -24.109 6.078 -24.734 1 94 304 ALA B N 1
ATOM 8971 C CA . ALA B 1 304 ? -23.844 7.457 -25.141 1 94 304 ALA B CA 1
ATOM 8972 C C . ALA B 1 304 ? -22.844 8.117 -24.203 1 94 304 ALA B C 1
ATOM 8974 O O . ALA B 1 304 ? -21.984 8.883 -24.641 1 94 304 ALA B O 1
ATOM 8975 N N . TYR B 1 305 ? -23.094 7.863 -22.938 1 93.12 305 TYR B N 1
ATOM 8976 C CA . TYR B 1 305 ? -22.234 8.516 -21.953 1 93.12 305 TYR B CA 1
ATOM 8977 C C . TYR B 1 305 ? -22.219 7.75 -20.641 1 93.12 305 TYR B C 1
ATOM 8979 O O . TYR B 1 305 ? -23.172 7.043 -20.328 1 93.12 305 TYR B O 1
ATOM 8987 N N . ILE B 1 306 ? -21.094 7.859 -19.984 1 95.94 306 ILE B N 1
ATOM 8988 C CA . ILE B 1 306 ? -20.984 7.367 -18.609 1 95.94 306 ILE B CA 1
ATOM 8989 C C . ILE B 1 306 ? -20.922 8.547 -17.641 1 95.94 306 ILE B C 1
ATOM 8991 O O . ILE B 1 306 ? -20.031 9.391 -17.734 1 95.94 306 ILE B O 1
ATOM 8995 N N . LEU B 1 307 ? -21.828 8.578 -16.75 1 91.56 307 LEU B N 1
ATOM 8996 C CA . LEU B 1 307 ? -21.938 9.672 -15.789 1 91.56 307 LEU B CA 1
ATOM 8997 C C . LEU B 1 307 ? -21.203 9.328 -14.492 1 91.56 307 LEU B C 1
ATOM 8999 O O . LEU B 1 307 ? -20.734 8.203 -14.32 1 91.56 307 LEU B O 1
ATOM 9003 N N . SER B 1 308 ? -20.984 10.391 -13.727 1 87.75 308 SER B N 1
ATOM 9004 C CA . SER B 1 308 ? -20.5 10.25 -12.359 1 87.75 308 SER B CA 1
ATOM 9005 C C . SER B 1 308 ? -21.312 11.109 -11.391 1 87.75 308 SER B C 1
ATOM 9007 O O . SER B 1 308 ? -22.094 11.953 -11.812 1 87.75 308 SER B O 1
ATOM 9009 N N . ASN B 1 309 ? -21.141 10.836 -10.148 1 85.69 309 ASN B N 1
ATOM 9010 C CA . ASN B 1 309 ? -21.781 11.711 -9.172 1 85.69 309 ASN B CA 1
ATOM 9011 C C . ASN B 1 309 ? -21.016 13.016 -8.992 1 85.69 309 ASN B C 1
ATOM 9013 O O . ASN B 1 309 ? -20.062 13.281 -9.727 1 85.69 309 ASN B O 1
ATOM 9017 N N . GLN B 1 310 ? -21.422 13.812 -8.07 1 83.12 310 GLN B N 1
ATOM 9018 C CA . GLN B 1 310 ? -20.828 15.133 -7.848 1 83.12 310 GLN B CA 1
ATOM 9019 C C . GLN B 1 310 ? -19.391 15.023 -7.359 1 83.12 310 GLN B C 1
ATOM 9021 O O . GLN B 1 310 ? -18.578 15.898 -7.633 1 83.12 310 GLN B O 1
ATOM 9026 N N . LYS B 1 311 ? -19.094 13.922 -6.777 1 87 311 LYS B N 1
ATOM 9027 C CA . LYS B 1 311 ? -17.75 13.742 -6.25 1 87 311 LYS B CA 1
ATOM 9028 C C . LYS B 1 311 ? -16.906 12.875 -7.18 1 87 311 LYS B C 1
ATOM 9030 O O . LYS B 1 311 ? -15.812 12.438 -6.809 1 87 311 LYS B O 1
ATOM 9035 N N . LYS B 1 312 ? -17.438 12.531 -8.352 1 91.94 312 LYS B N 1
ATOM 9036 C CA . LYS B 1 312 ? -16.719 11.867 -9.438 1 91.94 312 LYS B CA 1
ATOM 9037 C C . LYS B 1 312 ? -16.328 10.445 -9.047 1 91.94 312 LYS B C 1
ATOM 9039 O O . LYS B 1 312 ? -15.188 10.039 -9.234 1 91.94 312 LYS B O 1
ATOM 9044 N N . ASN B 1 313 ? -17.281 9.797 -8.43 1 94.75 313 ASN B N 1
ATOM 9045 C CA . ASN B 1 313 ? -17.062 8.383 -8.133 1 94.75 313 ASN B CA 1
ATOM 9046 C C . ASN B 1 313 ? -17.141 7.523 -9.391 1 94.75 313 ASN B C 1
ATOM 9048 O O . ASN B 1 313 ? -18.141 6.848 -9.625 1 94.75 313 ASN B O 1
ATOM 9052 N N . TYR B 1 314 ? -16.078 7.402 -10.078 1 96.69 314 TYR B N 1
ATOM 9053 C CA . TYR B 1 314 ? -16.016 6.617 -11.305 1 96.69 314 TYR B CA 1
ATOM 9054 C C . TYR B 1 314 ? -15.797 5.141 -11 1 96.69 314 TYR B C 1
ATOM 9056 O O . TYR B 1 314 ? -15.828 4.301 -11.898 1 96.69 314 TYR B O 1
ATOM 9064 N N . TYR B 1 315 ? -15.633 4.812 -9.766 1 97.88 315 TYR B N 1
ATOM 9065 C CA . TYR B 1 315 ? -15.375 3.426 -9.391 1 97.88 315 TYR B CA 1
ATOM 9066 C C . TYR B 1 315 ? -16.625 2.57 -9.594 1 97.88 315 TYR B C 1
ATOM 9068 O O . TYR B 1 315 ? -16.516 1.365 -9.844 1 97.88 315 TYR B O 1
ATOM 9076 N N . LYS B 1 316 ? -17.781 3.166 -9.523 1 97.25 316 LYS B N 1
ATOM 9077 C CA . LYS B 1 316 ? -19 2.443 -9.844 1 97.25 316 LYS B CA 1
ATOM 9078 C C . LYS B 1 316 ? -18.969 1.93 -11.281 1 97.25 316 LYS B C 1
ATOM 9080 O O . LYS B 1 316 ? -19.312 0.773 -11.539 1 97.25 316 LYS B O 1
ATOM 9085 N N . ALA B 1 317 ? -18.578 2.768 -12.148 1 98.06 317 ALA B N 1
ATOM 9086 C CA . ALA B 1 317 ? -18.469 2.377 -13.555 1 98.06 317 ALA B CA 1
ATOM 9087 C C . ALA B 1 317 ? -17.359 1.338 -13.742 1 98.06 317 ALA B C 1
ATOM 9089 O O . ALA B 1 317 ? -17.5 0.422 -14.555 1 98.06 317 ALA B O 1
ATOM 9090 N N . ALA B 1 318 ? -16.281 1.492 -13.016 1 98.62 318 ALA B N 1
ATOM 9091 C CA . ALA B 1 318 ? -15.156 0.572 -13.125 1 98.62 318 ALA B CA 1
ATOM 9092 C C . ALA B 1 318 ? -15.578 -0.855 -12.781 1 98.62 318 ALA B C 1
ATOM 9094 O O . ALA B 1 318 ? -15.133 -1.81 -13.422 1 98.62 318 ALA B O 1
ATOM 9095 N N . VAL B 1 319 ? -16.375 -1.019 -11.766 1 98.56 319 VAL B N 1
ATOM 9096 C CA . VAL B 1 319 ? -16.844 -2.338 -11.375 1 98.56 319 VAL B CA 1
ATOM 9097 C C . VAL B 1 319 ? -17.594 -2.984 -12.539 1 98.56 319 VAL B C 1
ATOM 9099 O O . VAL B 1 319 ? -17.359 -4.148 -12.867 1 98.56 319 VAL B O 1
ATOM 9102 N N . ILE B 1 320 ? -18.438 -2.258 -13.18 1 98.5 320 ILE B N 1
ATOM 9103 C CA . ILE B 1 320 ? -19.234 -2.762 -14.297 1 98.5 320 ILE B CA 1
ATOM 9104 C C . ILE B 1 320 ? -18.312 -3.096 -15.469 1 98.5 320 ILE B C 1
ATOM 9106 O O . ILE B 1 320 ? -18.469 -4.141 -16.109 1 98.5 320 ILE B O 1
ATOM 9110 N N . LEU B 1 321 ? -17.422 -2.242 -15.727 1 98.69 321 LEU B N 1
ATOM 9111 C CA . LEU B 1 321 ? -16.484 -2.469 -16.812 1 98.69 321 LEU B CA 1
ATOM 9112 C C . LEU B 1 321 ? -15.633 -3.715 -16.562 1 98.69 321 LEU B C 1
ATOM 9114 O O . LEU B 1 321 ? -15.305 -4.449 -17.5 1 98.69 321 LEU B O 1
ATOM 9118 N N . LEU B 1 322 ? -15.281 -3.988 -15.328 1 98.44 322 LEU B N 1
ATOM 9119 C CA . LEU B 1 322 ? -14.469 -5.16 -15.016 1 98.44 322 LEU B CA 1
ATOM 9120 C C . LEU B 1 322 ? -15.297 -6.438 -15.141 1 98.44 322 LEU B C 1
ATOM 9122 O O . LEU B 1 322 ? -14.758 -7.496 -15.492 1 98.44 322 LEU B O 1
ATOM 9126 N N . ILE B 1 323 ? -16.562 -6.305 -14.836 1 97.94 323 ILE B N 1
ATOM 9127 C CA . ILE B 1 323 ? -17.438 -7.438 -15.109 1 97.94 323 ILE B CA 1
ATOM 9128 C C . ILE B 1 323 ? -17.422 -7.75 -16.609 1 97.94 323 ILE B C 1
ATOM 9130 O O . ILE B 1 323 ? -17.344 -8.914 -17 1 97.94 323 ILE B O 1
ATOM 9134 N N . LEU B 1 324 ? -17.453 -6.738 -17.438 1 97.94 324 LEU B N 1
ATOM 9135 C CA . LEU B 1 324 ? -17.359 -6.93 -18.875 1 97.94 324 LEU B CA 1
ATOM 9136 C C . LEU B 1 324 ? -16.016 -7.543 -19.266 1 97.94 324 LEU B C 1
ATOM 9138 O O . LEU B 1 324 ? -15.945 -8.375 -20.172 1 97.94 324 LEU B O 1
ATOM 9142 N N . CYS B 1 325 ? -14.953 -7.125 -18.594 1 96.69 325 CYS B N 1
ATOM 9143 C CA . CYS B 1 325 ? -13.633 -7.684 -18.875 1 96.69 325 CYS B CA 1
ATOM 9144 C C . CYS B 1 325 ? -13.602 -9.18 -18.562 1 96.69 325 CYS B C 1
ATOM 9146 O O . CYS B 1 325 ? -12.945 -9.945 -19.281 1 96.69 325 CYS B O 1
ATOM 9148 N N . LEU B 1 326 ? -14.312 -9.594 -17.594 1 94 326 LEU B N 1
ATOM 9149 C CA . LEU B 1 326 ? -14.281 -10.984 -17.156 1 94 326 LEU B CA 1
ATOM 9150 C C . LEU B 1 326 ? -15.18 -11.844 -18.031 1 94 326 LEU B C 1
ATOM 9152 O O . LEU B 1 326 ? -14.852 -13 -18.312 1 94 326 LEU B O 1
ATOM 9156 N N . ARG B 1 327 ? -16.25 -11.289 -18.562 1 92.56 327 ARG B N 1
ATOM 9157 C CA . ARG B 1 327 ? -17.281 -12.133 -19.156 1 92.56 327 ARG B CA 1
ATOM 9158 C C . ARG B 1 327 ? -17.406 -11.883 -20.656 1 92.56 327 ARG B C 1
ATOM 9160 O O . ARG B 1 327 ? -17.984 -12.695 -21.375 1 92.56 327 ARG B O 1
ATOM 9167 N N . PHE B 1 328 ? -16.844 -10.828 -21.109 1 93.69 328 PHE B N 1
ATOM 9168 C CA . PHE B 1 328 ? -17.047 -10.461 -22.5 1 93.69 328 PHE B CA 1
ATOM 9169 C C . PHE B 1 328 ? -15.719 -10.25 -23.219 1 93.69 328 PHE B C 1
ATOM 9171 O O . PHE B 1 328 ? -15.453 -10.875 -24.25 1 93.69 328 PHE B O 1
ATOM 9178 N N . TYR B 1 329 ? -14.828 -9.461 -22.609 1 94.38 329 TYR B N 1
ATOM 9179 C CA . TYR B 1 329 ? -13.586 -9.133 -23.312 1 94.38 329 TYR B CA 1
ATOM 9180 C C . TYR B 1 329 ? -12.516 -10.18 -23.031 1 94.38 329 TYR B C 1
ATOM 9182 O O . TYR B 1 329 ? -11.609 -10.383 -23.844 1 94.38 329 TYR B O 1
ATOM 9190 N N . HIS B 1 330 ? -12.523 -10.742 -21.781 1 91.5 330 HIS B N 1
ATOM 9191 C CA . HIS B 1 330 ? -11.531 -11.727 -21.359 1 91.5 330 HIS B CA 1
ATOM 9192 C C . HIS B 1 330 ? -10.125 -11.148 -21.406 1 91.5 330 HIS B C 1
ATOM 9194 O O . HIS B 1 330 ? -9.844 -10.125 -20.766 1 91.5 330 HIS B O 1
ATOM 9200 N N . GLU B 1 331 ? -9.266 -11.617 -22.281 1 88.12 331 GLU B N 1
ATOM 9201 C CA . GLU B 1 331 ? -7.887 -11.125 -22.344 1 88.12 331 GLU B CA 1
ATOM 9202 C C . GLU B 1 331 ? -7.77 -9.914 -23.266 1 88.12 331 GLU B C 1
ATOM 9204 O O . GLU B 1 331 ? -6.809 -9.148 -23.172 1 88.12 331 GLU B O 1
ATOM 9209 N N . SER B 1 332 ? -8.688 -9.734 -24.109 1 90.69 332 SER B N 1
ATOM 9210 C CA . SER B 1 332 ? -8.617 -8.664 -25.094 1 90.69 332 SER B CA 1
ATOM 9211 C C . SER B 1 332 ? -9.328 -7.406 -24.594 1 90.69 332 SER B C 1
ATOM 9213 O O . SER B 1 332 ? -10.258 -6.914 -25.25 1 90.69 332 SER B O 1
ATOM 9215 N N . VAL B 1 333 ? -8.805 -6.84 -23.547 1 95.06 333 VAL B N 1
ATOM 9216 C CA . VAL B 1 333 ? -9.383 -5.629 -22.969 1 95.06 333 VAL B CA 1
ATOM 9217 C C . VAL B 1 333 ? -9.023 -4.422 -23.828 1 95.06 333 VAL B C 1
ATOM 9219 O O . VAL B 1 333 ? -7.855 -4.195 -24.141 1 95.06 333 VAL B O 1
ATOM 9222 N N . PRO B 1 334 ? -10.062 -3.666 -24.219 1 95.44 334 PRO B N 1
ATOM 9223 C CA . PRO B 1 334 ? -9.773 -2.461 -25 1 95.44 334 PRO B CA 1
ATOM 9224 C C . PRO B 1 334 ? -8.836 -1.498 -24.266 1 95.44 334 PRO B C 1
ATOM 9226 O O . PRO B 1 334 ? -8.969 -1.291 -23.062 1 95.44 334 PRO B O 1
ATOM 9229 N N . PRO B 1 335 ? -7.965 -0.839 -24.984 1 94.25 335 PRO B N 1
ATOM 9230 C CA . PRO B 1 335 ? -6.957 0.035 -24.375 1 94.25 335 PRO B CA 1
ATOM 9231 C C . PRO B 1 335 ? -7.574 1.154 -23.547 1 94.25 335 PRO B C 1
ATOM 9233 O O . PRO B 1 335 ? -7.078 1.466 -22.453 1 94.25 335 PRO B O 1
ATOM 9236 N N . PRO B 1 336 ? -8.664 1.787 -23.969 1 95 336 PRO B N 1
ATOM 9237 C CA . PRO B 1 336 ? -9.219 2.85 -23.125 1 95 336 PRO B CA 1
ATOM 9238 C C . PRO B 1 336 ? -9.672 2.342 -21.766 1 95 336 PRO B C 1
ATOM 9240 O O . PRO B 1 336 ? -9.547 3.057 -20.766 1 95 336 PRO B O 1
ATOM 9243 N N . ILE B 1 337 ? -10.164 1.122 -21.703 1 97.31 337 ILE B N 1
ATOM 9244 C CA . ILE B 1 337 ? -10.609 0.546 -20.438 1 97.31 337 ILE B CA 1
ATOM 9245 C C . ILE B 1 337 ? -9.398 0.231 -19.562 1 97.31 337 ILE B C 1
ATOM 9247 O O . ILE B 1 337 ? -9.422 0.467 -18.344 1 97.31 337 ILE B O 1
ATOM 9251 N N . GLU B 1 338 ? -8.383 -0.269 -20.203 1 96.69 338 GLU B N 1
ATOM 9252 C CA . GLU B 1 338 ? -7.152 -0.545 -19.469 1 96.69 338 GLU B CA 1
ATOM 9253 C C . GLU B 1 338 ? -6.566 0.732 -18.875 1 96.69 338 GLU B C 1
ATOM 9255 O O . GLU B 1 338 ? -6.164 0.756 -17.703 1 96.69 338 GLU B O 1
ATOM 9260 N N . LYS B 1 339 ? -6.527 1.763 -19.688 1 96.25 339 LYS B N 1
ATOM 9261 C CA . LYS B 1 339 ? -6.035 3.057 -19.219 1 96.25 339 LYS B CA 1
ATOM 9262 C C . LYS B 1 339 ? -6.867 3.57 -18.047 1 96.25 339 LYS B C 1
ATOM 9264 O O . LYS B 1 339 ? -6.324 4.113 -17.078 1 96.25 339 LYS B O 1
ATOM 9269 N N . PHE B 1 340 ? -8.148 3.385 -18.188 1 97.31 340 PHE B N 1
ATOM 9270 C CA . PHE B 1 340 ? -9.094 3.824 -17.172 1 97.31 340 PHE B CA 1
ATOM 9271 C C . PHE B 1 340 ? -8.828 3.115 -15.844 1 97.31 340 PHE B C 1
ATOM 9273 O O . PHE B 1 340 ? -8.781 3.752 -14.789 1 97.31 340 PHE B O 1
ATOM 9280 N N . MET B 1 341 ? -8.586 1.818 -15.898 1 98.31 341 MET B N 1
ATOM 9281 C CA . MET B 1 341 ? -8.336 1.036 -14.688 1 98.31 341 MET B CA 1
ATOM 9282 C C . MET B 1 341 ? -7.012 1.44 -14.047 1 98.31 341 MET B C 1
ATOM 9284 O O . MET B 1 341 ? -6.926 1.565 -12.82 1 98.31 341 MET B O 1
ATOM 9288 N N . ILE B 1 342 ? -6.02 1.637 -14.82 1 97.94 342 ILE B N 1
ATOM 9289 C CA . ILE B 1 342 ? -4.711 2.047 -14.32 1 97.94 342 ILE B CA 1
ATOM 9290 C C . ILE B 1 342 ? -4.816 3.422 -13.672 1 97.94 342 ILE B C 1
ATOM 9292 O O . ILE B 1 342 ? -4.27 3.645 -12.586 1 97.94 342 ILE B O 1
ATOM 9296 N N . PHE B 1 343 ? -5.531 4.293 -14.297 1 97.81 343 PHE B N 1
ATOM 9297 C CA . PHE B 1 343 ? -5.727 5.648 -13.797 1 97.81 343 PHE B CA 1
ATOM 9298 C C . PHE B 1 343 ? -6.41 5.625 -12.43 1 97.81 343 PHE B C 1
ATOM 9300 O O . PHE B 1 343 ? -5.941 6.266 -11.484 1 97.81 343 PHE B O 1
ATOM 9307 N N . LEU B 1 344 ? -7.426 4.895 -12.328 1 98.19 344 LEU B N 1
ATOM 9308 C CA . LEU B 1 344 ? -8.188 4.848 -11.086 1 98.19 344 LEU B CA 1
ATOM 9309 C C . LEU B 1 344 ? -7.367 4.215 -9.969 1 98.19 344 LEU B C 1
ATOM 9311 O O . LEU B 1 344 ? -7.496 4.602 -8.805 1 98.19 344 LEU B O 1
ATOM 9315 N N . ASN B 1 345 ? -6.586 3.236 -10.328 1 97.81 345 ASN B N 1
ATOM 9316 C CA . ASN B 1 345 ? -5.699 2.641 -9.336 1 97.81 345 ASN B CA 1
ATOM 9317 C C . ASN B 1 345 ? -4.645 3.637 -8.859 1 97.81 345 ASN B C 1
ATOM 9319 O O . ASN B 1 345 ? -4.145 3.533 -7.734 1 97.81 345 ASN B O 1
ATOM 9323 N N . GLY B 1 346 ? -4.324 4.613 -9.695 1 97.88 346 GLY B N 1
ATOM 9324 C CA . GLY B 1 346 ? -3.225 5.527 -9.43 1 97.88 346 GLY B CA 1
ATOM 9325 C C . GLY B 1 346 ? -3.658 6.781 -8.695 1 97.88 346 GLY B C 1
ATOM 9326 O O . GLY B 1 346 ? -2.82 7.578 -8.273 1 97.88 346 GLY B O 1
ATOM 9327 N N . VAL B 1 347 ? -4.973 6.93 -8.484 1 97.12 347 VAL B N 1
ATOM 9328 C CA . VAL B 1 347 ? -5.469 8.117 -7.793 1 97.12 347 VAL B CA 1
ATOM 9329 C C . VAL B 1 347 ? -4.898 8.172 -6.375 1 97.12 347 VAL B C 1
ATOM 9331 O O . VAL B 1 347 ? -4.93 7.172 -5.652 1 97.12 347 VAL B O 1
ATOM 9334 N N . SER B 1 348 ? -4.402 9.328 -6.027 1 93.75 348 SER B N 1
ATOM 9335 C CA . SER B 1 348 ? -3.666 9.422 -4.77 1 93.75 348 SER B CA 1
ATOM 9336 C C . SER B 1 348 ? -4.531 10.016 -3.664 1 93.75 348 SER B C 1
ATOM 9338 O O . SER B 1 348 ? -4.324 9.727 -2.482 1 93.75 348 SER B O 1
ATOM 9340 N N . THR B 1 349 ? -5.551 10.828 -3.959 1 93.31 349 THR B N 1
ATOM 9341 C CA . THR B 1 349 ? -6.293 11.594 -2.963 1 93.31 349 THR B CA 1
ATOM 9342 C C . THR B 1 349 ? -7.289 10.703 -2.229 1 93.31 349 THR B C 1
ATOM 9344 O O . THR B 1 349 ? -7.621 9.609 -2.701 1 93.31 349 THR B O 1
ATOM 9347 N N . ALA B 1 350 ? -7.773 11.188 -1.147 1 93.31 350 ALA B N 1
ATOM 9348 C CA . ALA B 1 350 ? -8.727 10.461 -0.314 1 93.31 350 ALA B CA 1
ATOM 9349 C C . ALA B 1 350 ? -10.086 10.344 -1.004 1 93.31 350 ALA B C 1
ATOM 9351 O O . ALA B 1 350 ? -10.961 9.602 -0.552 1 93.31 350 ALA B O 1
ATOM 9352 N N . LYS B 1 351 ? -10.25 11.039 -2.088 1 93.19 351 LYS B N 1
ATOM 9353 C CA . LYS B 1 351 ? -11.492 10.977 -2.846 1 93.19 351 LYS B CA 1
ATOM 9354 C C . LYS B 1 351 ? -11.664 9.617 -3.521 1 93.19 351 LYS B C 1
ATOM 9356 O O . LYS B 1 351 ? -12.734 9.312 -4.051 1 93.19 351 LYS B O 1
ATOM 9361 N N . ALA B 1 352 ? -10.711 8.781 -3.299 1 95.19 352 ALA B N 1
ATOM 9362 C CA . ALA B 1 352 ? -10.742 7.453 -3.908 1 95.19 352 ALA B CA 1
ATOM 9363 C C . ALA B 1 352 ? -11.328 6.422 -2.951 1 95.19 352 ALA B C 1
ATOM 9365 O O . ALA B 1 352 ? -11.656 5.305 -3.355 1 95.19 352 ALA B O 1
ATOM 9366 N N . PHE B 1 353 ? -11.625 6.719 -1.735 1 96.94 353 PHE B N 1
ATOM 9367 C CA . PHE B 1 353 ? -11.93 5.695 -0.743 1 96.94 353 PHE B CA 1
ATOM 9368 C C . PHE B 1 353 ? -13.414 5.367 -0.739 1 96.94 353 PHE B C 1
ATOM 9370 O O . PHE B 1 353 ? -14.125 5.672 0.225 1 96.94 353 PHE B O 1
ATOM 9377 N N . TYR B 1 354 ? -13.828 4.703 -1.798 1 97.19 354 TYR B N 1
ATOM 9378 C CA . TYR B 1 354 ? -15.148 4.113 -1.975 1 97.19 354 TYR B CA 1
ATOM 9379 C C . TYR B 1 354 ? -15.078 2.592 -1.876 1 97.19 354 TYR B C 1
ATOM 9381 O O . TYR B 1 354 ? -14.047 1.99 -2.164 1 97.19 354 TYR B O 1
ATOM 9389 N N . ILE B 1 355 ? -16.188 1.977 -1.434 1 97.44 355 ILE B N 1
ATOM 9390 C CA . ILE B 1 355 ? -16.25 0.52 -1.396 1 97.44 355 ILE B CA 1
ATOM 9391 C C . ILE B 1 355 ? -16.047 -0.044 -2.799 1 97.44 355 ILE B C 1
ATOM 9393 O O . ILE B 1 355 ? -15.461 -1.117 -2.965 1 97.44 355 ILE B O 1
ATOM 9397 N N . GLU B 1 356 ? -16.5 0.711 -3.785 1 98.12 356 GLU B N 1
ATOM 9398 C CA . GLU B 1 356 ? -16.391 0.269 -5.172 1 98.12 356 GLU B CA 1
ATOM 9399 C C . GLU B 1 356 ? -14.922 0.193 -5.613 1 98.12 356 GLU B C 1
ATOM 9401 O O . GLU B 1 356 ? -14.57 -0.617 -6.473 1 98.12 356 GLU B O 1
ATOM 9406 N N . ARG B 1 357 ? -14.062 1.015 -5.008 1 98.5 357 ARG B N 1
ATOM 9407 C CA . ARG B 1 357 ? -12.641 0.885 -5.309 1 98.5 357 ARG B CA 1
ATOM 9408 C C . ARG B 1 357 ? -12.102 -0.468 -4.852 1 98.5 357 ARG B C 1
ATOM 9410 O O . ARG B 1 357 ? -11.328 -1.106 -5.566 1 98.5 357 ARG B O 1
ATOM 9417 N N . ALA B 1 358 ? -12.484 -0.88 -3.652 1 98.62 358 ALA B N 1
ATOM 9418 C CA . ALA B 1 358 ? -12.07 -2.197 -3.174 1 98.62 358 ALA B CA 1
ATOM 9419 C C . ALA B 1 358 ? -12.57 -3.301 -4.102 1 98.62 358 ALA B C 1
ATOM 9421 O O . ALA B 1 358 ? -11.828 -4.227 -4.434 1 98.62 358 ALA B O 1
ATOM 9422 N N . GLN B 1 359 ? -13.812 -3.148 -4.48 1 98.62 359 GLN B N 1
ATOM 9423 C CA . GLN B 1 359 ? -14.406 -4.121 -5.387 1 98.62 359 GLN B CA 1
ATOM 9424 C C . GLN B 1 359 ? -13.688 -4.133 -6.734 1 98.62 359 GLN B C 1
ATOM 9426 O O . GLN B 1 359 ? -13.406 -5.199 -7.285 1 98.62 359 GLN B O 1
ATOM 9431 N N . MET B 1 360 ? -13.391 -2.988 -7.23 1 98.75 360 MET B N 1
ATOM 9432 C CA . MET B 1 360 ? -12.641 -2.861 -8.477 1 98.75 360 MET B CA 1
ATOM 9433 C C . MET B 1 360 ? -11.289 -3.561 -8.375 1 98.75 360 MET B C 1
ATOM 9435 O O . MET B 1 360 ? -10.898 -4.297 -9.281 1 98.75 360 MET B O 1
ATOM 9439 N N . LEU B 1 361 ? -10.609 -3.334 -7.301 1 98.75 361 LEU B N 1
ATOM 9440 C CA . LEU B 1 361 ? -9.273 -3.885 -7.109 1 98.75 361 LEU B CA 1
ATOM 9441 C C . LEU B 1 361 ? -9.32 -5.406 -7 1 98.75 361 LEU B C 1
ATOM 9443 O O . LEU B 1 361 ? -8.445 -6.098 -7.531 1 98.75 361 LEU B O 1
ATOM 9447 N N . ILE B 1 362 ? -10.312 -5.941 -6.375 1 98.56 362 ILE B N 1
ATOM 9448 C CA . ILE B 1 362 ? -10.469 -7.387 -6.266 1 98.56 362 ILE B CA 1
ATOM 9449 C C . ILE B 1 362 ? -10.75 -7.984 -7.641 1 98.56 362 ILE B C 1
ATOM 9451 O O . ILE B 1 362 ? -10.141 -8.984 -8.023 1 98.56 362 ILE B O 1
ATOM 9455 N N . LEU B 1 363 ? -11.656 -7.355 -8.344 1 98.38 363 LEU B N 1
ATOM 9456 C CA . LEU B 1 363 ? -12 -7.844 -9.672 1 98.38 363 LEU B CA 1
ATOM 9457 C C . LEU B 1 363 ? -10.797 -7.758 -10.609 1 98.38 363 LEU B C 1
ATOM 9459 O O . LEU B 1 363 ? -10.555 -8.664 -11.406 1 98.38 363 LEU B O 1
ATOM 9463 N N . LEU B 1 364 ? -10.109 -6.695 -10.492 1 98.06 364 LEU B N 1
ATOM 9464 C CA . LEU B 1 364 ? -8.922 -6.523 -11.312 1 98.06 364 LEU B CA 1
ATOM 9465 C C . LEU B 1 364 ? -7.855 -7.555 -10.961 1 98.06 364 LEU B C 1
ATOM 9467 O O . LEU B 1 364 ? -7.207 -8.117 -11.844 1 98.06 364 LEU B O 1
ATOM 9471 N N . PHE B 1 365 ? -7.66 -7.781 -9.688 1 96.69 365 PHE B N 1
ATOM 9472 C CA . PHE B 1 365 ? -6.738 -8.805 -9.219 1 96.69 365 PHE B CA 1
ATOM 9473 C C . PHE B 1 365 ? -7.102 -10.164 -9.805 1 96.69 365 PHE B C 1
ATOM 9475 O O . PHE B 1 365 ? -6.234 -10.883 -10.312 1 96.69 365 PHE B O 1
ATOM 9482 N N . TYR B 1 366 ? -8.367 -10.445 -9.742 1 95.44 366 TYR B N 1
ATOM 9483 C CA . TYR B 1 366 ? -8.859 -11.719 -10.242 1 95.44 366 TYR B CA 1
ATOM 9484 C C . TYR B 1 366 ? -8.648 -11.836 -11.742 1 95.44 366 TYR B C 1
ATOM 9486 O O . TYR B 1 366 ? -8.219 -12.883 -12.234 1 95.44 366 TYR B O 1
ATOM 9494 N N . HIS B 1 367 ? -8.914 -10.82 -12.43 1 95 367 HIS B N 1
ATOM 9495 C CA . HIS B 1 367 ? -8.695 -10.812 -13.875 1 95 367 HIS B CA 1
ATOM 9496 C C . HIS B 1 367 ? -7.234 -11.07 -14.211 1 95 367 HIS B C 1
ATOM 9498 O O . HIS B 1 367 ? -6.93 -11.859 -15.109 1 95 367 HIS B O 1
ATOM 9504 N N . ARG B 1 368 ? -6.352 -10.414 -13.5 1 93.12 368 ARG B N 1
ATOM 9505 C CA . ARG B 1 368 ? -4.922 -10.578 -13.758 1 93.12 368 ARG B CA 1
ATOM 9506 C C . ARG B 1 368 ? -4.449 -11.969 -13.359 1 93.12 368 ARG B C 1
ATOM 9508 O O . ARG B 1 368 ? -3.557 -12.531 -13.992 1 93.12 368 ARG B O 1
ATOM 9515 N N . GLU B 1 369 ? -4.965 -12.453 -12.344 1 90.81 369 GLU B N 1
ATOM 9516 C CA . GLU B 1 369 ? -4.594 -13.789 -11.875 1 90.81 369 GLU B CA 1
ATOM 9517 C C . GLU B 1 369 ? -4.957 -14.852 -12.906 1 90.81 369 GLU B C 1
ATOM 9519 O O . GLU B 1 369 ? -4.207 -15.812 -13.109 1 90.81 369 GLU B O 1
ATOM 9524 N N . ILE B 1 370 ? -6.051 -14.625 -13.586 1 88.56 370 ILE B N 1
ATOM 9525 C CA . ILE B 1 370 ? -6.551 -15.641 -14.508 1 88.56 370 ILE B CA 1
ATOM 9526 C C . ILE B 1 370 ? -5.91 -15.461 -15.875 1 88.56 370 ILE B C 1
ATOM 9528 O O . ILE B 1 370 ? -5.621 -16.438 -16.578 1 88.56 370 ILE B O 1
ATOM 9532 N N . TYR B 1 371 ? -5.621 -14.234 -16.234 1 86.69 371 TYR B N 1
ATOM 9533 C CA . TYR B 1 371 ? -5.227 -14.023 -17.625 1 86.69 371 TYR B CA 1
ATOM 9534 C C . TYR B 1 371 ? -3.797 -13.5 -17.703 1 86.69 371 TYR B C 1
ATOM 9536 O O . TYR B 1 371 ? -3.182 -13.539 -18.781 1 86.69 371 TYR B O 1
ATOM 9544 N N . ALA B 1 372 ? -3.252 -13.062 -16.516 1 83 372 ALA B N 1
ATOM 9545 C CA . ALA B 1 372 ? -1.944 -12.422 -16.609 1 83 372 ALA B CA 1
ATOM 9546 C C . ALA B 1 372 ? -1.098 -12.703 -15.375 1 83 372 ALA B C 1
ATOM 9548 O O . ALA B 1 372 ? -0.379 -11.82 -14.891 1 83 372 ALA B O 1
ATOM 9549 N N . PHE B 1 373 ? -1.069 -13.734 -14.633 1 77.06 373 PHE B N 1
ATOM 9550 C CA . PHE B 1 373 ? -0.411 -14.055 -13.375 1 77.06 373 PHE B CA 1
ATOM 9551 C C . PHE B 1 373 ? 1.103 -14.102 -13.547 1 77.06 373 PHE B C 1
ATOM 9553 O O . PHE B 1 373 ? 1.847 -13.688 -12.656 1 77.06 373 PHE B O 1
ATOM 9560 N N . GLY B 1 374 ? 1.752 -14.156 -14.422 1 74.56 374 GLY B N 1
ATOM 9561 C CA . GLY B 1 374 ? 3.178 -14.188 -14.703 1 74.56 374 GLY B CA 1
ATOM 9562 C C . GLY B 1 374 ? 3.898 -15.336 -14.031 1 74.56 374 GLY B C 1
ATOM 9563 O O . GLY B 1 374 ? 5.109 -15.492 -14.188 1 74.56 374 GLY B O 1
ATOM 9564 N N . GLY B 1 375 ? 3.432 -16.156 -13.117 1 75.75 375 GLY B N 1
ATOM 9565 C CA . GLY B 1 375 ? 4.008 -17.391 -12.602 1 75.75 375 GLY B CA 1
ATOM 9566 C C . GLY B 1 375 ? 4.457 -17.281 -11.156 1 75.75 375 GLY B C 1
ATOM 9567 O O . GLY B 1 375 ? 4.566 -18.281 -10.461 1 75.75 375 GLY B O 1
ATOM 9568 N N . ASP B 1 376 ? 4.82 -16.047 -10.688 1 84.62 376 ASP B N 1
ATOM 9569 C CA . ASP B 1 376 ? 5.352 -15.977 -9.328 1 84.62 376 ASP B CA 1
ATOM 9570 C C . ASP B 1 376 ? 4.59 -14.953 -8.492 1 84.62 376 ASP B C 1
ATOM 9572 O O . ASP B 1 376 ? 4.945 -14.695 -7.336 1 84.62 376 ASP B O 1
ATOM 9576 N N . GLY B 1 377 ? 3.643 -14.336 -8.984 1 88 377 GLY B N 1
ATOM 9577 C CA . GLY B 1 377 ? 2.775 -13.453 -8.234 1 88 377 GLY B CA 1
ATOM 9578 C C . GLY B 1 377 ? 3.318 -12.039 -8.117 1 88 377 GLY B C 1
ATOM 9579 O O . GLY B 1 377 ? 2.68 -11.164 -7.531 1 88 377 GLY B O 1
ATOM 9580 N N . SER B 1 378 ? 4.523 -11.719 -8.688 1 92.56 378 SER B N 1
ATOM 9581 C CA . SER B 1 378 ? 5.145 -10.406 -8.57 1 92.56 378 SER B CA 1
ATOM 9582 C C . SER B 1 378 ? 4.305 -9.328 -9.25 1 92.56 378 SER B C 1
ATOM 9584 O O . SER B 1 378 ? 4.266 -8.188 -8.797 1 92.56 378 SER B O 1
ATOM 9586 N N . ASP B 1 379 ? 3.547 -9.727 -10.234 1 93.12 379 ASP B N 1
ATOM 9587 C CA . ASP B 1 379 ? 2.762 -8.773 -11.016 1 93.12 379 ASP B CA 1
ATOM 9588 C C . ASP B 1 379 ? 1.474 -8.398 -10.281 1 93.12 379 ASP B C 1
ATOM 9590 O O . ASP B 1 379 ? 0.698 -7.57 -10.773 1 93.12 379 ASP B O 1
ATOM 9594 N N . LEU B 1 380 ? 1.246 -8.992 -9.156 1 95.69 380 LEU B N 1
ATOM 9595 C CA . LEU B 1 380 ? 0.011 -8.734 -8.422 1 95.69 380 LEU B CA 1
ATOM 9596 C C . LEU B 1 380 ? 0.296 -7.992 -7.121 1 95.69 380 LEU B C 1
ATOM 9598 O O . LEU B 1 380 ? -0.632 -7.621 -6.398 1 95.69 380 LEU B O 1
ATOM 9602 N N . VAL B 1 381 ? 1.56 -7.684 -6.852 1 97.38 381 VAL B N 1
ATOM 9603 C CA . VAL B 1 381 ? 1.988 -7.109 -5.582 1 97.38 381 VAL B CA 1
ATOM 9604 C C . VAL B 1 381 ? 1.357 -5.73 -5.398 1 97.38 381 VAL B C 1
ATOM 9606 O O . VAL B 1 381 ? 0.789 -5.434 -4.344 1 97.38 381 VAL B O 1
ATOM 9609 N N . ASN B 1 382 ? 1.354 -4.906 -6.398 1 97.38 382 ASN B N 1
ATOM 9610 C CA . ASN B 1 382 ? 0.836 -3.547 -6.301 1 97.38 382 ASN B CA 1
ATOM 9611 C C . ASN B 1 382 ? -0.673 -3.537 -6.078 1 97.38 382 ASN B C 1
ATOM 9613 O O . ASN B 1 382 ? -1.19 -2.697 -5.34 1 97.38 382 ASN B O 1
ATOM 9617 N N . LEU B 1 383 ? -1.359 -4.457 -6.746 1 97.88 383 LEU B N 1
ATOM 9618 C CA . LEU B 1 383 ? -2.807 -4.531 -6.57 1 97.88 383 LEU B CA 1
ATOM 9619 C C . LEU B 1 383 ? -3.158 -4.98 -5.156 1 97.88 383 LEU B C 1
ATOM 9621 O O . LEU B 1 383 ? -4.098 -4.457 -4.551 1 97.88 383 LEU B O 1
ATOM 9625 N N . ASN B 1 384 ? -2.406 -5.969 -4.707 1 97.75 384 ASN B N 1
ATOM 9626 C CA . ASN B 1 384 ? -2.615 -6.426 -3.336 1 97.75 384 ASN B CA 1
ATOM 9627 C C . ASN B 1 384 ? -2.432 -5.289 -2.334 1 97.75 384 ASN B C 1
ATOM 9629 O O . ASN B 1 384 ? -3.234 -5.137 -1.41 1 97.75 384 ASN B O 1
ATOM 9633 N N . GLU B 1 385 ? -1.458 -4.5 -2.512 1 97.5 385 GLU B N 1
ATOM 9634 C CA . GLU B 1 385 ? -1.168 -3.398 -1.6 1 97.5 385 GLU B CA 1
ATOM 9635 C C . GLU B 1 385 ? -2.246 -2.32 -1.675 1 97.5 385 GLU B C 1
ATOM 9637 O O . GLU B 1 385 ? -2.654 -1.771 -0.649 1 97.5 385 GLU B O 1
ATOM 9642 N N . SER B 1 386 ? -2.625 -1.982 -2.867 1 98.25 386 SER B N 1
ATOM 9643 C CA . SER B 1 386 ? -3.697 -1.005 -3.031 1 98.25 386 SER B CA 1
ATOM 9644 C C . SER B 1 386 ? -4.98 -1.474 -2.357 1 98.25 386 SER B C 1
ATOM 9646 O O . SER B 1 386 ? -5.699 -0.674 -1.753 1 98.25 386 SER B O 1
ATOM 9648 N N . LEU B 1 387 ? -5.238 -2.766 -2.514 1 98.75 387 LEU B N 1
ATOM 9649 C CA . LEU B 1 387 ? -6.426 -3.336 -1.885 1 98.75 387 LEU B CA 1
ATOM 9650 C C . LEU B 1 387 ? -6.324 -3.254 -0.365 1 98.75 387 LEU B C 1
ATOM 9652 O O . LEU B 1 387 ? -7.277 -2.842 0.302 1 98.75 387 LEU B O 1
ATOM 9656 N N . PHE B 1 388 ? -5.195 -3.586 0.206 1 98.38 388 PHE B N 1
ATOM 9657 C CA . PHE B 1 388 ? -4.961 -3.514 1.644 1 98.38 388 PHE B CA 1
ATOM 9658 C C . PHE B 1 388 ? -5.211 -2.104 2.164 1 98.38 388 PHE B C 1
ATOM 9660 O O . PHE B 1 388 ? -5.934 -1.917 3.146 1 98.38 388 PHE B O 1
ATOM 9667 N N . THR B 1 389 ? -4.641 -1.159 1.469 1 98.12 389 THR B N 1
ATOM 9668 C CA . THR B 1 389 ? -4.781 0.235 1.873 1 98.12 389 THR B CA 1
ATOM 9669 C C . THR B 1 389 ? -6.242 0.665 1.838 1 98.12 389 THR B C 1
ATOM 9671 O O . THR B 1 389 ? -6.73 1.302 2.773 1 98.12 389 THR B O 1
ATOM 9674 N N . THR B 1 390 ? -6.898 0.299 0.784 1 98.56 390 THR B N 1
ATOM 9675 C CA . THR B 1 390 ? -8.281 0.721 0.592 1 98.56 390 THR B CA 1
ATOM 9676 C C . THR B 1 390 ? -9.18 0.131 1.674 1 98.56 390 THR B C 1
ATOM 9678 O O . THR B 1 390 ? -9.922 0.86 2.34 1 98.56 390 THR B O 1
ATOM 9681 N N . VAL B 1 391 ? -9.102 -1.143 1.93 1 98.56 391 VAL B N 1
ATOM 9682 C CA . VAL B 1 391 ? -10.039 -1.809 2.822 1 98.56 391 VAL B CA 1
ATOM 9683 C C . VAL B 1 391 ? -9.773 -1.385 4.266 1 98.56 391 VAL B C 1
ATOM 9685 O O . VAL B 1 391 ? -10.703 -1.256 5.062 1 98.56 391 VAL B O 1
ATOM 9688 N N . THR B 1 392 ? -8.539 -1.173 4.621 1 97.94 392 THR B N 1
ATOM 9689 C CA . THR B 1 392 ? -8.234 -0.784 5.992 1 97.94 392 THR B CA 1
ATOM 9690 C C . THR B 1 392 ? -8.57 0.688 6.223 1 97.94 392 THR B C 1
ATOM 9692 O O . THR B 1 392 ? -8.961 1.077 7.324 1 97.94 392 THR B O 1
ATOM 9695 N N . THR B 1 393 ? -8.398 1.521 5.195 1 98.06 393 THR B N 1
ATOM 9696 C CA . THR B 1 393 ? -8.766 2.926 5.32 1 98.06 393 THR B CA 1
ATOM 9697 C C . THR B 1 393 ? -10.281 3.078 5.406 1 98.06 393 THR B C 1
ATOM 9699 O O . THR B 1 393 ? -10.789 3.953 6.113 1 98.06 393 THR B O 1
ATOM 9702 N N . LEU B 1 394 ? -11.008 2.197 4.723 1 97.81 394 LEU B N 1
ATOM 9703 C CA . LEU B 1 394 ? -12.469 2.203 4.793 1 97.81 394 LEU B CA 1
ATOM 9704 C C . LEU B 1 394 ? -12.945 1.748 6.168 1 97.81 394 LEU B C 1
ATOM 9706 O O . LEU B 1 394 ? -14.07 2.055 6.57 1 97.81 394 LEU B O 1
ATOM 9710 N N . GLY B 1 395 ? -12.164 0.995 6.863 1 97.06 395 GLY B N 1
ATOM 9711 C CA . GLY B 1 395 ? -12.523 0.5 8.188 1 97.06 395 GLY B CA 1
ATOM 9712 C C . GLY B 1 395 ? -13.227 -0.843 8.148 1 97.06 395 GLY B C 1
ATOM 9713 O O . GLY B 1 395 ? -13.984 -1.175 9.062 1 97.06 395 GLY B O 1
ATOM 9714 N N . LEU B 1 396 ? -12.945 -1.641 7.098 1 97.5 396 LEU B N 1
ATOM 9715 C CA . LEU B 1 396 ? -13.68 -2.891 6.93 1 97.5 396 LEU B CA 1
ATOM 9716 C C . LEU B 1 396 ? -13.164 -3.953 7.898 1 97.5 396 LEU B C 1
ATOM 9718 O O . LEU B 1 396 ? -13.812 -4.984 8.094 1 97.5 396 LEU B O 1
ATOM 9722 N N . HIS B 1 397 ? -12.023 -3.762 8.508 1 96.5 397 HIS B N 1
ATOM 9723 C CA . HIS B 1 397 ? -11.5 -4.715 9.477 1 96.5 397 HIS B CA 1
ATOM 9724 C C . HIS B 1 397 ? -12.219 -4.586 10.812 1 96.5 397 HIS B C 1
ATOM 9726 O O . HIS B 1 397 ? -12.07 -5.441 11.688 1 96.5 397 HIS B O 1
ATOM 9732 N N . LEU B 1 398 ? -12.977 -3.5 10.969 1 95.81 398 LEU B N 1
ATOM 9733 C CA . LEU B 1 398 ? -13.742 -3.275 12.188 1 95.81 398 LEU B CA 1
ATOM 9734 C C . LEU B 1 398 ? -15.055 -4.043 12.156 1 95.81 398 LEU B C 1
ATOM 9736 O O . LEU B 1 398 ? -15.25 -4.922 11.312 1 95.81 398 LEU B O 1
ATOM 9740 N N . ASP B 1 399 ? -15.93 -3.758 13.156 1 95.19 399 ASP B N 1
ATOM 9741 C CA . ASP B 1 399 ? -17.25 -4.379 13.195 1 95.19 399 ASP B CA 1
ATOM 9742 C C . ASP B 1 399 ? -18.141 -3.844 12.07 1 95.19 399 ASP B C 1
ATOM 9744 O O . ASP B 1 399 ? -18.859 -2.857 12.258 1 95.19 399 ASP B O 1
ATOM 9748 N N . ILE B 1 400 ? -18.172 -4.578 11.031 1 96.81 400 ILE B N 1
ATOM 9749 C CA . ILE B 1 400 ? -18.844 -4.141 9.805 1 96.81 400 ILE B CA 1
ATOM 9750 C C . ILE B 1 400 ? -20.328 -3.98 10.062 1 96.81 400 ILE B C 1
ATOM 9752 O O . ILE B 1 400 ? -20.938 -2.994 9.641 1 96.81 400 ILE B O 1
ATOM 9756 N N . ARG B 1 401 ? -20.969 -4.863 10.688 1 95.5 401 ARG B N 1
ATOM 9757 C CA . ARG B 1 401 ? -22.422 -4.875 10.875 1 95.5 401 ARG B CA 1
ATOM 9758 C C . ARG B 1 401 ? -22.875 -3.676 11.703 1 95.5 401 ARG B C 1
ATOM 9760 O O . ARG B 1 401 ? -23.922 -3.092 11.438 1 95.5 401 ARG B O 1
ATOM 9767 N N . ASN B 1 402 ? -22.062 -3.291 12.586 1 94.38 402 ASN B N 1
ATOM 9768 C CA . ASN B 1 402 ? -22.438 -2.16 13.43 1 94.38 402 ASN B CA 1
ATOM 9769 C C . ASN B 1 402 ? -22.016 -0.833 12.812 1 94.38 402 ASN B C 1
ATOM 9771 O O . ASN B 1 402 ? -22.75 0.147 12.859 1 94.38 402 ASN B O 1
ATOM 9775 N N . ASN B 1 403 ? -20.891 -0.782 12.234 1 94.38 403 ASN B N 1
ATOM 9776 C CA . ASN B 1 403 ? -20.312 0.474 11.766 1 94.38 403 ASN B CA 1
ATOM 9777 C C . ASN B 1 403 ? -20.938 0.913 10.438 1 94.38 403 ASN B C 1
ATOM 9779 O O . ASN B 1 403 ? -20.953 2.102 10.117 1 94.38 403 ASN B O 1
ATOM 9783 N N . PHE B 1 404 ? -21.469 -0.06 9.672 1 95.62 404 PHE B N 1
ATOM 9784 C CA . PHE B 1 404 ? -21.922 0.299 8.328 1 95.62 404 PHE B CA 1
ATOM 9785 C C . PHE B 1 404 ? -23.406 -0.001 8.164 1 95.62 404 PHE B C 1
ATOM 9787 O O . PHE B 1 404 ? -23.922 -0.039 7.043 1 95.62 404 PHE B O 1
ATOM 9794 N N . LYS B 1 405 ? -24.109 -0.22 9.188 1 94.38 405 LYS B N 1
ATOM 9795 C CA . LYS B 1 405 ? -25.547 -0.536 9.156 1 94.38 405 LYS B CA 1
ATOM 9796 C C . LYS B 1 405 ? -26.328 0.543 8.414 1 94.38 405 LYS B C 1
ATOM 9798 O O . LYS B 1 405 ? -27.188 0.235 7.594 1 94.38 405 LYS B O 1
ATOM 9803 N N . SER B 1 406 ? -26.031 1.776 8.602 1 91.5 406 SER B N 1
ATOM 9804 C CA . SER B 1 406 ? -26.766 2.896 8.023 1 91.5 406 SER B CA 1
ATOM 9805 C C . SER B 1 406 ? -26.219 3.252 6.641 1 91.5 406 SER B C 1
ATOM 9807 O O . SER B 1 406 ? -26.781 4.117 5.957 1 91.5 406 SER B O 1
ATOM 9809 N N . GLN B 1 407 ? -25.219 2.559 6.223 1 93.62 407 GLN B N 1
ATOM 9810 C CA . GLN B 1 407 ? -24.547 2.934 4.977 1 93.62 407 GLN B CA 1
ATOM 9811 C C . GLN B 1 407 ? -24.922 1.974 3.85 1 93.62 407 GLN B C 1
ATOM 9813 O O . GLN B 1 407 ? -24.391 2.086 2.738 1 93.62 407 GLN B O 1
ATOM 9818 N N . GLN B 1 408 ? -25.797 1.086 4.023 1 93.44 408 GLN B N 1
ATOM 9819 C CA . GLN B 1 408 ? -26.125 0.016 3.088 1 93.44 408 GLN B CA 1
ATOM 9820 C C . GLN B 1 408 ? -26.672 0.579 1.775 1 93.44 408 GLN B C 1
ATOM 9822 O O . GLN B 1 408 ? -26.406 0.024 0.705 1 93.44 408 GLN B O 1
ATOM 9827 N N . LYS B 1 409 ? -27.328 1.666 1.84 1 89.94 409 LYS B N 1
ATOM 9828 C CA . LYS B 1 409 ? -27.891 2.285 0.643 1 89.94 409 LYS B CA 1
ATOM 9829 C C . LYS B 1 409 ? -26.797 2.752 -0.305 1 89.94 409 LYS B C 1
ATOM 9831 O O . LYS B 1 409 ? -26.969 2.738 -1.524 1 89.94 409 LYS B O 1
ATOM 9836 N N . TYR B 1 410 ? -25.719 3.047 0.259 1 91.12 410 TYR B N 1
ATOM 9837 C CA . TYR B 1 410 ? -24.641 3.639 -0.529 1 91.12 410 TYR B CA 1
ATOM 9838 C C . TYR B 1 410 ? -23.562 2.605 -0.848 1 91.12 410 TYR B C 1
ATOM 9840 O O . TYR B 1 410 ? -22.984 2.619 -1.936 1 91.12 410 TYR B O 1
ATOM 9848 N N . MET B 1 411 ? -23.359 1.679 0.085 1 95 411 MET B N 1
ATOM 9849 C CA . MET B 1 411 ? -22.188 0.814 -0.027 1 95 411 MET B CA 1
ATOM 9850 C C . MET B 1 411 ? -22.594 -0.595 -0.447 1 95 411 MET B C 1
ATOM 9852 O O . MET B 1 411 ? -21.75 -1.384 -0.879 1 95 411 MET B O 1
ATOM 9856 N N . GLY B 1 412 ? -23.859 -0.94 -0.434 1 95 412 GLY B N 1
ATOM 9857 C CA . GLY B 1 412 ? -24.312 -2.299 -0.661 1 95 412 GLY B CA 1
ATOM 9858 C C . GLY B 1 412 ? -24.656 -3.033 0.62 1 95 412 GLY B C 1
ATOM 9859 O O . GLY B 1 412 ? -24.516 -2.484 1.715 1 95 412 GLY B O 1
ATOM 9860 N N . CYS B 1 413 ? -25.125 -4.242 0.506 1 96.56 413 CYS B N 1
ATOM 9861 C CA . CYS B 1 413 ? -25.562 -5.016 1.665 1 96.56 413 CYS B CA 1
ATOM 9862 C C . CYS B 1 413 ? -24.375 -5.387 2.547 1 96.56 413 CYS B C 1
ATOM 9864 O O . CYS B 1 413 ? -23.234 -5.449 2.074 1 96.56 413 CYS B O 1
ATOM 9866 N N . LEU B 1 414 ? -24.656 -5.641 3.814 1 97.38 414 LEU B N 1
ATOM 9867 C CA . LEU B 1 414 ? -23.609 -5.914 4.793 1 97.38 414 LEU B CA 1
ATOM 9868 C C . LEU B 1 414 ? -22.844 -7.18 4.43 1 97.38 414 LEU B C 1
ATOM 9870 O O . LEU B 1 414 ? -21.625 -7.258 4.637 1 97.38 414 LEU B O 1
ATOM 9874 N N . GLU B 1 415 ? -23.484 -8.117 3.836 1 96.5 415 GLU B N 1
ATOM 9875 C CA . GLU B 1 415 ? -22.844 -9.367 3.438 1 96.5 415 GLU B CA 1
ATOM 9876 C C . GLU B 1 415 ? -21.781 -9.133 2.363 1 96.5 415 GLU B C 1
ATOM 9878 O O . GLU B 1 415 ? -20.719 -9.734 2.398 1 96.5 415 GLU B O 1
ATOM 9883 N N . SER B 1 416 ? -22.125 -8.312 1.441 1 97.31 416 SER B N 1
ATOM 9884 C CA . SER B 1 416 ? -21.156 -8 0.392 1 97.31 416 SER B CA 1
ATOM 9885 C C . SER B 1 416 ? -19.922 -7.316 0.964 1 97.31 416 SER B C 1
ATOM 9887 O O . SER B 1 416 ? -18.797 -7.559 0.507 1 97.31 416 SER B O 1
ATOM 9889 N N . LEU B 1 417 ? -20.141 -6.461 1.99 1 97.94 417 LEU B N 1
ATOM 9890 C CA . LEU B 1 417 ? -19.016 -5.785 2.639 1 97.94 417 LEU B CA 1
ATOM 9891 C C . LEU B 1 417 ? -18.141 -6.789 3.379 1 97.94 417 LEU B C 1
ATOM 9893 O O . LEU B 1 417 ? -16.906 -6.699 3.322 1 97.94 417 LEU B O 1
ATOM 9897 N N . GLU B 1 418 ? -18.766 -7.688 4.039 1 97.81 418 GLU B N 1
ATOM 9898 C CA . GLU B 1 418 ? -18.031 -8.75 4.73 1 97.81 418 GLU B CA 1
ATOM 9899 C C . GLU B 1 418 ? -17.234 -9.602 3.746 1 97.81 418 GLU B C 1
ATOM 9901 O O . GLU B 1 418 ? -16.094 -9.977 4.027 1 97.81 418 GLU B O 1
ATOM 9906 N N . ASN B 1 419 ? -17.828 -9.852 2.646 1 97.81 419 ASN B N 1
ATOM 9907 C CA . ASN B 1 419 ? -17.156 -10.664 1.63 1 97.81 419 ASN B CA 1
ATOM 9908 C C . ASN B 1 419 ? -15.969 -9.93 1.016 1 97.81 419 ASN B C 1
ATOM 9910 O O . ASN B 1 419 ? -14.977 -10.555 0.655 1 97.81 419 ASN B O 1
ATOM 9914 N N . VAL B 1 420 ? -16.109 -8.625 0.866 1 98.56 420 VAL B N 1
ATOM 9915 C CA . VAL B 1 420 ? -14.984 -7.836 0.375 1 98.56 420 VAL B CA 1
ATOM 9916 C C . VAL B 1 420 ? -13.805 -7.941 1.346 1 98.56 420 VAL B C 1
ATOM 9918 O O . VAL B 1 420 ? -12.664 -8.156 0.929 1 98.56 420 VAL B O 1
ATOM 9921 N N . TRP B 1 421 ? -14.078 -7.812 2.625 1 98.5 421 TRP B N 1
ATOM 9922 C CA . TRP B 1 421 ? -13.039 -7.934 3.643 1 98.5 421 TRP B CA 1
ATOM 9923 C C . TRP B 1 421 ? -12.43 -9.336 3.635 1 98.5 421 TRP B C 1
ATOM 9925 O O . TRP B 1 421 ? -11.211 -9.484 3.678 1 98.5 421 TRP B O 1
ATOM 9935 N N . PHE B 1 42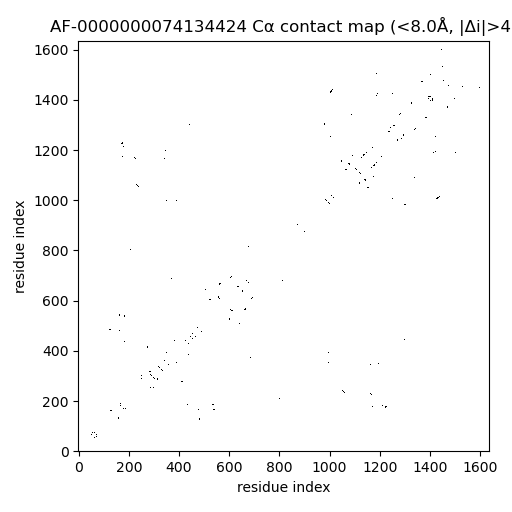2 ? -13.242 -10.32 3.496 1 97.69 422 PHE B N 1
ATOM 9936 C CA . PHE B 1 422 ? -12.797 -11.711 3.457 1 97.69 422 PHE B CA 1
ATOM 9937 C C . PHE B 1 422 ? -11.875 -11.953 2.27 1 97.69 422 PHE B C 1
ATOM 9939 O O . PHE B 1 422 ? -10.82 -12.578 2.412 1 97.69 422 PHE B O 1
ATOM 9946 N N . MET B 1 423 ? -12.25 -11.398 1.155 1 98.19 423 MET B N 1
ATOM 9947 C CA . MET B 1 423 ? -11.445 -11.578 -0.05 1 98.19 423 MET B CA 1
ATOM 9948 C C . MET B 1 423 ? -10.102 -10.867 0.077 1 98.19 423 MET B C 1
ATOM 9950 O O . MET B 1 423 ? -9.086 -11.344 -0.428 1 98.19 423 MET B O 1
ATOM 9954 N N . ALA B 1 424 ? -10.164 -9.719 0.711 1 98.69 424 ALA B N 1
ATOM 9955 C CA . ALA B 1 424 ? -8.906 -9.008 0.933 1 98.69 424 ALA B CA 1
ATOM 9956 C C . ALA B 1 424 ? -7.945 -9.844 1.771 1 98.69 424 ALA B C 1
ATOM 9958 O O . ALA B 1 424 ? -6.742 -9.867 1.499 1 98.69 424 ALA B O 1
ATOM 9959 N N . ILE B 1 425 ? -8.445 -10.508 2.76 1 98.38 425 ILE B N 1
ATOM 9960 C CA . ILE B 1 425 ? -7.645 -11.375 3.615 1 98.38 425 ILE B CA 1
ATOM 9961 C C . ILE B 1 425 ? -7.059 -12.516 2.789 1 98.38 425 ILE B C 1
ATOM 9963 O O . ILE B 1 425 ? -5.871 -12.836 2.91 1 98.38 425 ILE B O 1
ATOM 9967 N N . LEU B 1 426 ? -7.871 -13.047 1.944 1 97.62 426 LEU B N 1
ATOM 9968 C CA . LEU B 1 426 ? -7.445 -14.172 1.114 1 97.62 426 LEU B CA 1
ATOM 9969 C C . LEU B 1 426 ? -6.352 -13.742 0.143 1 97.62 426 LEU B C 1
ATOM 9971 O O . LEU B 1 426 ? -5.348 -14.438 -0.013 1 97.62 426 LEU B O 1
ATOM 9975 N N . ILE B 1 427 ? -6.531 -12.656 -0.499 1 97.5 427 ILE B N 1
ATOM 9976 C CA . ILE B 1 427 ? -5.582 -12.156 -1.484 1 97.5 427 ILE B CA 1
ATOM 9977 C C . ILE B 1 427 ? -4.254 -11.828 -0.803 1 97.5 427 ILE B C 1
ATOM 9979 O O . ILE B 1 427 ? -3.186 -12.148 -1.326 1 97.5 427 ILE B O 1
ATOM 9983 N N . ASP B 1 428 ? -4.344 -11.242 0.366 1 97.94 428 ASP B N 1
ATOM 9984 C CA . ASP B 1 428 ? -3.141 -10.93 1.13 1 97.94 428 ASP B CA 1
ATOM 9985 C C . ASP B 1 428 ? -2.373 -12.195 1.494 1 97.94 428 ASP B C 1
ATOM 9987 O O . ASP B 1 428 ? -1.146 -12.234 1.388 1 97.94 428 ASP B O 1
ATOM 9991 N N . TYR B 1 429 ? -3.061 -13.172 1.898 1 97.31 429 TYR B N 1
ATOM 9992 C CA . TYR B 1 429 ? -2.457 -14.453 2.252 1 97.31 429 TYR B CA 1
ATOM 9993 C C . TYR B 1 429 ? -1.737 -15.07 1.058 1 97.31 429 TYR B C 1
ATOM 9995 O O . TYR B 1 429 ? -0.584 -15.492 1.17 1 97.31 429 TYR B O 1
ATOM 10003 N N . ASN B 1 430 ? -2.398 -15.094 -0.04 1 95.56 430 ASN B N 1
ATOM 10004 C CA . ASN B 1 430 ? -1.834 -15.703 -1.24 1 95.56 430 ASN B CA 1
ATOM 10005 C C . ASN B 1 430 ? -0.573 -14.977 -1.697 1 95.56 430 ASN B C 1
ATOM 10007 O O . ASN B 1 430 ? 0.427 -15.609 -2.037 1 95.56 430 ASN B O 1
ATOM 10011 N N . ASN B 1 431 ? -0.667 -13.742 -1.708 1 95.25 431 ASN B N 1
ATOM 10012 C CA . ASN B 1 431 ? 0.489 -12.969 -2.146 1 95.25 431 ASN B CA 1
ATOM 10013 C C . ASN B 1 431 ? 1.674 -13.141 -1.201 1 95.25 431 ASN B C 1
ATOM 10015 O O . ASN B 1 431 ? 2.824 -13.188 -1.642 1 95.25 431 ASN B O 1
ATOM 10019 N N . SER B 1 432 ? 1.381 -13.156 0.075 1 96.69 432 SER B N 1
ATOM 10020 C CA . SER B 1 432 ? 2.43 -13.391 1.062 1 96.69 432 SER B CA 1
ATOM 10021 C C . SER B 1 432 ? 3.133 -14.719 0.813 1 96.69 432 SER B C 1
ATOM 10023 O O . SER B 1 432 ? 4.363 -14.797 0.862 1 96.69 432 SER B O 1
ATOM 10025 N N . CYS B 1 433 ? 2.436 -15.727 0.43 1 95.5 433 CYS B N 1
ATOM 10026 C CA . CYS B 1 433 ? 2.982 -17.062 0.2 1 95.5 433 CYS B CA 1
ATOM 10027 C C . CYS B 1 433 ? 3.797 -17.094 -1.087 1 95.5 433 CYS B C 1
ATOM 10029 O O . CYS B 1 433 ? 4.852 -17.734 -1.142 1 95.5 433 CYS B O 1
ATOM 10031 N N . HIS B 1 434 ? 3.35 -16.406 -2.062 1 93.75 434 HIS B N 1
ATOM 10032 C CA . HIS B 1 434 ? 3.986 -16.469 -3.373 1 93.75 434 HIS B CA 1
ATOM 10033 C C . HIS B 1 434 ? 5.273 -15.648 -3.4 1 93.75 434 HIS B C 1
ATOM 10035 O O . HIS B 1 434 ? 6.301 -16.125 -3.902 1 93.75 434 HIS B O 1
ATOM 10041 N N . ILE B 1 435 ? 5.207 -14.5 -2.863 1 95.25 435 ILE B N 1
ATOM 10042 C CA . ILE B 1 435 ? 6.336 -13.586 -2.941 1 95.25 435 ILE B CA 1
ATOM 10043 C C . ILE B 1 435 ? 7.277 -13.82 -1.76 1 95.25 435 ILE B C 1
ATOM 10045 O O . ILE B 1 435 ? 8.477 -13.555 -1.852 1 95.25 435 ILE B O 1
ATOM 10049 N N . GLY B 1 436 ? 6.734 -14.375 -0.707 1 95.56 436 GLY B N 1
ATOM 10050 C CA . GLY B 1 436 ? 7.527 -14.57 0.496 1 95.56 436 GLY B CA 1
ATOM 10051 C C . GLY B 1 436 ? 7.711 -13.297 1.305 1 95.56 436 GLY B C 1
ATOM 10052 O O . GLY B 1 436 ? 8.836 -12.961 1.688 1 95.56 436 GLY B O 1
ATOM 10053 N N . ARG B 1 437 ? 6.613 -12.609 1.518 1 95.44 437 ARG B N 1
ATOM 10054 C CA . ARG B 1 437 ? 6.613 -11.391 2.326 1 95.44 437 ARG B CA 1
ATOM 10055 C C . ARG B 1 437 ? 5.668 -11.523 3.514 1 95.44 437 ARG B C 1
ATOM 10057 O O . ARG B 1 437 ? 4.742 -12.336 3.488 1 95.44 437 ARG B O 1
ATOM 10064 N N . PRO B 1 438 ? 5.93 -10.703 4.555 1 95.94 438 PRO B N 1
ATOM 10065 C CA . PRO B 1 438 ? 4.984 -10.734 5.672 1 95.94 438 PRO B CA 1
ATOM 10066 C C . PRO B 1 438 ? 3.58 -10.289 5.266 1 95.94 438 PRO B C 1
ATOM 10068 O O . PRO B 1 438 ? 3.426 -9.492 4.336 1 95.94 438 PRO B O 1
ATOM 10071 N N . LEU B 1 439 ? 2.643 -10.836 6.02 1 97.31 439 LEU B N 1
ATOM 10072 C CA . LEU B 1 439 ? 1.26 -10.414 5.809 1 97.31 439 LEU B CA 1
ATOM 10073 C C . LEU B 1 439 ? 1.103 -8.914 6.051 1 97.31 439 LEU B C 1
ATOM 10075 O O . LEU B 1 439 ? 1.628 -8.383 7.031 1 97.31 439 LEU B O 1
ATOM 10079 N N . LEU B 1 440 ? 0.437 -8.242 5.113 1 97.5 440 LEU B N 1
ATOM 10080 C CA . LEU B 1 440 ? 0.077 -6.844 5.332 1 97.5 440 LEU B CA 1
ATOM 10081 C C . LEU B 1 440 ? -0.988 -6.723 6.418 1 97.5 440 LEU B C 1
ATOM 10083 O O . LEU B 1 440 ? -0.915 -5.832 7.27 1 97.5 440 LEU B O 1
ATOM 10087 N N . ILE B 1 441 ? -2.02 -7.586 6.234 1 97.75 441 ILE B N 1
ATOM 10088 C CA . ILE B 1 441 ? -3.055 -7.66 7.262 1 97.75 441 ILE B CA 1
ATOM 10089 C C . ILE B 1 441 ? -2.541 -8.461 8.453 1 97.75 441 ILE B C 1
ATOM 10091 O O . ILE B 1 441 ? -2.77 -9.664 8.547 1 97.75 441 ILE B O 1
ATOM 10095 N N . ASP B 1 442 ? -1.981 -7.77 9.352 1 94.44 442 ASP B N 1
ATOM 10096 C CA . ASP B 1 442 ? -1.348 -8.406 10.5 1 94.44 442 ASP B CA 1
ATOM 10097 C C . ASP B 1 442 ? -2.314 -8.492 11.68 1 94.44 442 ASP B C 1
ATOM 10099 O O . ASP B 1 442 ? -3.529 -8.391 11.5 1 94.44 442 ASP B O 1
ATOM 10103 N N . LYS B 1 443 ? -1.803 -8.656 12.789 1 90.88 443 LYS B N 1
ATOM 10104 C CA . LYS B 1 443 ? -2.607 -8.922 13.984 1 90.88 443 LYS B CA 1
ATOM 10105 C C . LYS B 1 443 ? -3.402 -7.684 14.391 1 90.88 443 LYS B C 1
ATOM 10107 O O . LYS B 1 443 ? -4.445 -7.793 15.039 1 90.88 443 LYS B O 1
ATOM 10112 N N . PHE B 1 444 ? -2.92 -6.578 14.055 1 92.62 444 PHE B N 1
ATOM 10113 C CA . PHE B 1 444 ? -3.646 -5.359 14.398 1 92.62 444 PHE B CA 1
ATOM 10114 C C . PHE B 1 444 ? -4.98 -5.301 13.672 1 92.62 444 PHE B C 1
ATOM 10116 O O . PHE B 1 444 ? -6 -4.934 14.258 1 92.62 444 PHE B O 1
ATOM 10123 N N . PHE B 1 445 ? -4.977 -5.664 12.469 1 95.56 445 PHE B N 1
ATOM 10124 C CA . PHE B 1 445 ? -6.168 -5.512 11.641 1 95.56 445 PHE B CA 1
ATOM 10125 C C . PHE B 1 445 ? -7.074 -6.727 11.766 1 95.56 445 PHE B C 1
ATOM 10127 O O . PHE B 1 445 ? -8.273 -6.645 11.492 1 95.56 445 PHE B O 1
ATOM 10134 N N . LEU B 1 446 ? -6.453 -7.812 12.031 1 94.94 446 LEU B N 1
ATOM 10135 C CA . LEU B 1 446 ? -7.223 -9.047 12.141 1 94.94 446 LEU B CA 1
ATOM 10136 C C . LEU B 1 446 ? -6.824 -9.836 13.383 1 94.94 446 LEU B C 1
ATOM 10138 O O . LEU B 1 446 ? -5.824 -10.555 13.367 1 94.94 446 LEU B O 1
ATOM 10142 N N . ASP B 1 447 ? -7.59 -9.625 14.336 1 85.44 447 ASP B N 1
ATOM 10143 C CA . ASP B 1 447 ? -7.406 -10.344 15.594 1 85.44 447 ASP B CA 1
ATOM 10144 C C . ASP B 1 447 ? -8.453 -11.445 15.766 1 85.44 447 ASP B C 1
ATOM 10146 O O . ASP B 1 447 ? -9.641 -11.164 15.914 1 85.44 447 ASP B O 1
ATOM 10150 N N . GLU B 1 448 ? -8.008 -12.586 15.789 1 83.69 448 GLU B N 1
ATOM 10151 C CA . GLU B 1 448 ? -8.898 -13.742 15.828 1 83.69 448 GLU B CA 1
ATOM 10152 C C . GLU B 1 448 ? -9.648 -13.82 17.156 1 83.69 448 GLU B C 1
ATOM 10154 O O . GLU B 1 448 ? -10.68 -14.492 17.25 1 83.69 448 GLU B O 1
ATOM 10159 N N . LYS B 1 449 ? -9.227 -13.062 18.047 1 80 449 LYS B N 1
ATOM 10160 C CA . LYS B 1 449 ? -9.852 -13.094 19.375 1 80 449 LYS B CA 1
ATOM 10161 C C . LYS B 1 449 ? -11.062 -12.172 19.422 1 80 449 LYS B C 1
ATOM 10163 O O . LYS B 1 449 ? -11.891 -12.289 20.328 1 80 449 LYS B O 1
ATOM 10168 N N . GLN B 1 450 ? -11.141 -11.375 18.5 1 85.25 450 GLN B N 1
ATOM 10169 C CA . GLN B 1 450 ? -12.273 -10.461 18.469 1 85.25 450 GLN B CA 1
ATOM 10170 C C . GLN B 1 450 ? -13.555 -11.18 18.047 1 85.25 450 GLN B C 1
ATOM 10172 O O . GLN B 1 450 ? -13.523 -12.055 17.188 1 85.25 450 GLN B O 1
ATOM 10177 N N . ASP B 1 451 ? -14.625 -10.781 18.547 1 83.69 451 ASP B N 1
ATOM 10178 C CA . ASP B 1 451 ? -15.906 -11.445 18.328 1 83.69 451 ASP B CA 1
ATOM 10179 C C . ASP B 1 451 ? -16.375 -11.266 16.891 1 83.69 451 ASP B C 1
ATOM 10181 O O . ASP B 1 451 ? -16.984 -12.172 16.297 1 83.69 451 ASP B O 1
ATOM 10185 N N . TYR B 1 452 ? -16.094 -10.172 16.359 1 89.19 452 TYR B N 1
ATOM 10186 C CA . TYR B 1 452 ? -16.609 -9.883 15.023 1 89.19 452 TYR B CA 1
ATOM 10187 C C . TYR B 1 452 ? -15.625 -10.305 13.945 1 89.19 452 TYR B C 1
ATOM 10189 O O . TYR B 1 452 ? -15.789 -9.953 12.773 1 89.19 452 TYR B O 1
ATOM 10197 N N . CYS B 1 453 ? -14.648 -11.094 14.367 1 93.38 453 CYS B N 1
ATOM 10198 C CA . CYS B 1 453 ? -13.672 -11.539 13.375 1 93.38 453 CYS B CA 1
ATOM 10199 C C . CYS B 1 453 ? -14.344 -12.383 12.297 1 93.38 453 CYS B C 1
ATOM 10201 O O . CYS B 1 453 ? -14.984 -13.398 12.594 1 93.38 453 CYS B O 1
ATOM 10203 N N . ILE B 1 454 ? -14.078 -12.109 11.086 1 95.25 454 ILE B N 1
ATOM 10204 C CA . ILE B 1 454 ? -14.789 -12.688 9.953 1 95.25 454 ILE B CA 1
ATOM 10205 C C . ILE B 1 454 ? -14.359 -14.141 9.758 1 95.25 454 ILE B C 1
ATOM 10207 O O . ILE B 1 454 ? -15.062 -14.93 9.125 1 95.25 454 ILE B O 1
ATOM 10211 N N . LEU B 1 455 ? -13.234 -14.516 10.312 1 96.31 455 LEU B N 1
ATOM 10212 C CA . LEU B 1 455 ? -12.703 -15.859 10.109 1 96.31 455 LEU B CA 1
ATOM 10213 C C . LEU B 1 455 ? -13.328 -16.844 11.102 1 96.31 455 LEU B C 1
ATOM 10215 O O . LEU B 1 455 ? -13.156 -18.047 10.977 1 96.31 455 LEU B O 1
ATOM 10219 N N . ASN B 1 456 ? -14.062 -16.266 12.023 1 93.5 456 ASN B N 1
ATOM 10220 C CA . ASN B 1 456 ? -14.758 -17.141 12.961 1 93.5 456 ASN B CA 1
ATOM 10221 C C . ASN B 1 456 ? -16.016 -17.734 12.336 1 93.5 456 ASN B C 1
ATOM 10223 O O . ASN B 1 456 ? -17.078 -17.094 12.359 1 93.5 456 ASN B O 1
ATOM 10227 N N . ASP B 1 457 ? -15.922 -18.875 11.688 1 93.25 457 ASP B N 1
ATOM 10228 C CA . ASP B 1 457 ? -17.016 -19.547 10.992 1 93.25 457 ASP B CA 1
ATOM 10229 C C . ASP B 1 457 ? -16.906 -21.062 11.141 1 93.25 457 ASP B C 1
ATOM 10231 O O . ASP B 1 457 ? -15.93 -21.672 10.672 1 93.25 457 ASP B O 1
ATOM 10235 N N . GLU B 1 458 ? -17.906 -21.672 11.688 1 91.75 458 GLU B N 1
ATOM 10236 C CA . GLU B 1 458 ? -17.875 -23.109 11.938 1 91.75 458 GLU B CA 1
ATOM 10237 C C . GLU B 1 458 ? -18.734 -23.875 10.93 1 91.75 458 GLU B C 1
ATOM 10239 O O . GLU B 1 458 ? -18.891 -25.094 11.047 1 91.75 458 GLU B O 1
ATOM 10244 N N . SER B 1 459 ? -19.125 -23.188 9.93 1 93.81 459 SER B N 1
ATOM 10245 C CA . SER B 1 459 ? -19.969 -23.828 8.93 1 93.81 459 SER B CA 1
ATOM 10246 C C . SER B 1 459 ? -19.172 -24.812 8.078 1 93.81 459 SER B C 1
ATOM 10248 O O . SER B 1 459 ? -17.969 -24.641 7.895 1 93.81 459 SER B O 1
ATOM 10250 N N . LYS B 1 460 ? -19.844 -25.797 7.48 1 91.94 460 LYS B N 1
ATOM 10251 C CA . LYS B 1 460 ? -19.188 -26.812 6.66 1 91.94 460 LYS B CA 1
ATOM 10252 C C . LYS B 1 460 ? -19.219 -26.422 5.184 1 91.94 460 LYS B C 1
ATOM 10254 O O . LYS B 1 460 ? -18.797 -27.203 4.328 1 91.94 460 LYS B O 1
ATOM 10259 N N . THR B 1 461 ? -19.656 -25.266 4.973 1 92.5 461 THR B N 1
ATOM 10260 C CA . THR B 1 461 ? -19.656 -24.766 3.605 1 92.5 461 THR B CA 1
ATOM 10261 C C . THR B 1 461 ? -18.219 -24.5 3.133 1 92.5 461 THR B C 1
ATOM 10263 O O . THR B 1 461 ? -17.297 -24.5 3.936 1 92.5 461 THR B O 1
ATOM 10266 N N . TYR B 1 462 ? -18.031 -24.391 1.86 1 92.88 462 TYR B N 1
ATOM 10267 C CA . TYR B 1 462 ? -16.734 -24.047 1.297 1 92.88 462 TYR B CA 1
ATOM 10268 C C . TYR B 1 462 ? -16.156 -22.828 1.996 1 92.88 462 TYR B C 1
ATOM 10270 O O . TYR B 1 462 ? -14.977 -22.828 2.377 1 92.88 462 TYR B O 1
ATOM 10278 N N . GLU B 1 463 ? -17 -21.812 2.184 1 93.12 463 GLU B N 1
ATOM 10279 C CA . GLU B 1 463 ? -16.547 -20.562 2.807 1 93.12 463 GLU B CA 1
ATOM 10280 C C . GLU B 1 463 ? -16.094 -20.812 4.246 1 93.12 463 GLU B C 1
ATOM 10282 O O . GLU B 1 463 ? -15.086 -20.25 4.684 1 93.12 463 GLU B O 1
ATOM 10287 N N . GLY B 1 464 ? -16.891 -21.547 4.949 1 95.62 464 GLY B N 1
ATOM 10288 C CA . GLY B 1 464 ? -16.516 -21.875 6.316 1 95.62 464 GLY B CA 1
ATOM 10289 C C . GLY B 1 464 ? -15.188 -22.609 6.418 1 95.62 464 GLY B C 1
ATOM 10290 O O . GLY B 1 464 ? -14.359 -22.281 7.273 1 95.62 464 GLY B O 1
ATOM 10291 N N . LYS B 1 465 ? -14.953 -23.594 5.543 1 96.75 465 LYS B N 1
ATOM 10292 C CA . LYS B 1 465 ? -13.703 -24.344 5.523 1 96.75 465 LYS B CA 1
ATOM 10293 C C . LYS B 1 465 ? -12.523 -23.422 5.199 1 96.75 465 LYS B C 1
ATOM 10295 O O . LYS B 1 465 ? -11.453 -23.531 5.809 1 96.75 465 LYS B O 1
ATOM 10300 N N . LEU B 1 466 ? -12.758 -22.594 4.172 1 97.19 466 LEU B N 1
ATOM 10301 C CA . LEU B 1 466 ? -11.711 -21.656 3.766 1 97.19 466 LEU B CA 1
ATOM 10302 C C . LEU B 1 466 ? -11.344 -20.719 4.91 1 97.19 466 LEU B C 1
ATOM 10304 O O . LEU B 1 466 ? -10.172 -20.438 5.141 1 97.19 466 LEU B O 1
ATOM 10308 N N . LYS B 1 467 ? -12.305 -20.188 5.609 1 97.62 467 LYS B N 1
ATOM 10309 C CA . LYS B 1 467 ? -12.086 -19.281 6.742 1 97.62 467 LYS B CA 1
ATOM 10310 C C . LYS B 1 467 ? -11.305 -20 7.852 1 97.62 467 LYS B C 1
ATOM 10312 O O . LYS B 1 467 ? -10.375 -19.422 8.422 1 97.62 467 LYS B O 1
ATOM 10317 N N . ARG B 1 468 ? -11.625 -21.172 8.125 1 97.06 468 ARG B N 1
ATOM 10318 C CA . ARG B 1 468 ? -10.922 -21.922 9.148 1 97.06 468 ARG B CA 1
ATOM 10319 C C . ARG B 1 468 ? -9.484 -22.234 8.727 1 97.06 468 ARG B C 1
ATOM 10321 O O . ARG B 1 468 ? -8.57 -22.219 9.547 1 97.06 468 ARG B O 1
ATOM 10328 N N . TYR B 1 469 ? -9.352 -22.5 7.441 1 97.75 469 TYR B N 1
ATOM 10329 C CA . TYR B 1 469 ? -7.992 -22.703 6.945 1 97.75 469 TYR B CA 1
ATOM 10330 C C . TYR B 1 469 ? -7.145 -21.453 7.164 1 97.75 469 TYR B C 1
ATOM 10332 O O . TYR B 1 469 ? -6.02 -21.531 7.664 1 97.75 469 TYR B O 1
ATOM 10340 N N . LEU B 1 470 ? -7.68 -20.328 6.805 1 97.88 470 LEU B N 1
ATOM 10341 C CA . LEU B 1 470 ? -6.953 -19.078 6.941 1 97.88 470 LEU B CA 1
ATOM 10342 C C . LEU B 1 470 ? -6.672 -18.766 8.406 1 97.88 470 LEU B C 1
ATOM 10344 O O . LEU B 1 470 ? -5.605 -18.25 8.742 1 97.88 470 LEU B O 1
ATOM 10348 N N . LYS B 1 471 ? -7.625 -19.047 9.227 1 96.75 471 LYS B N 1
ATOM 10349 C CA . LYS B 1 471 ? -7.457 -18.844 10.664 1 96.75 471 LYS B CA 1
ATOM 10350 C C . LYS B 1 471 ? -6.289 -19.672 11.203 1 96.75 471 LYS B C 1
ATOM 10352 O O . LYS B 1 471 ? -5.586 -19.234 12.117 1 96.75 471 LYS B O 1
ATOM 10357 N N . MET B 1 472 ? -6.039 -20.766 10.625 1 96.62 472 MET B N 1
ATOM 10358 C CA . MET B 1 472 ? -4.949 -21.641 11.047 1 96.62 472 MET B CA 1
ATOM 10359 C C . MET B 1 472 ? -3.627 -21.203 10.422 1 96.62 472 MET B C 1
ATOM 10361 O O . MET B 1 472 ? -2.605 -21.141 11.109 1 96.62 472 MET B O 1
ATOM 10365 N N . ALA B 1 473 ? -3.645 -20.922 9.148 1 97.69 473 ALA B N 1
ATOM 10366 C CA . ALA B 1 473 ? -2.426 -20.75 8.359 1 97.69 473 ALA B CA 1
ATOM 10367 C C . ALA B 1 473 ? -1.82 -19.359 8.594 1 97.69 473 ALA B C 1
ATOM 10369 O O . ALA B 1 473 ? -0.599 -19.203 8.562 1 97.69 473 ALA B O 1
ATOM 10370 N N . ARG B 1 474 ? -2.588 -18.344 8.805 1 96.88 474 ARG B N 1
ATOM 10371 C CA . ARG B 1 474 ? -2.104 -16.969 8.898 1 96.88 474 ARG B CA 1
ATOM 10372 C C . ARG B 1 474 ? -1.167 -16.797 10.094 1 96.88 474 ARG B C 1
ATOM 10374 O O . ARG B 1 474 ? -0.09 -16.219 9.961 1 96.88 474 ARG B O 1
ATOM 10381 N N . PRO B 1 475 ? -1.54 -17.297 11.25 1 95.56 475 PRO B N 1
ATOM 10382 C CA . PRO B 1 475 ? -0.609 -17.188 12.375 1 95.56 475 PRO B CA 1
ATOM 10383 C C . PRO B 1 475 ? 0.728 -17.875 12.102 1 95.56 475 PRO B C 1
ATOM 10385 O O . PRO B 1 475 ? 1.763 -17.453 12.617 1 95.56 475 PRO B O 1
ATOM 10388 N N . MET B 1 476 ? 0.727 -18.938 11.32 1 97.38 476 MET B N 1
ATOM 10389 C CA . MET B 1 476 ? 1.969 -19.609 10.953 1 97.38 476 MET B CA 1
ATOM 10390 C C . MET B 1 476 ? 2.887 -18.672 10.18 1 97.38 476 MET B C 1
ATOM 10392 O O . MET B 1 476 ? 4.094 -18.625 10.438 1 97.38 476 MET B O 1
ATOM 10396 N N . LEU B 1 477 ? 2.277 -17.969 9.281 1 96.69 477 LEU B N 1
ATOM 10397 C CA . LEU B 1 477 ? 3.059 -17.031 8.492 1 96.69 477 LEU B CA 1
ATOM 10398 C C . LEU B 1 477 ? 3.557 -15.875 9.359 1 96.69 477 LEU B C 1
ATOM 10400 O O . LEU B 1 477 ? 4.684 -15.406 9.18 1 96.69 477 LEU B O 1
ATOM 10404 N N . LEU B 1 478 ? 2.703 -15.422 10.266 1 95.5 478 LEU B N 1
ATOM 10405 C CA . LEU B 1 478 ? 3.135 -14.367 11.172 1 95.5 478 LEU B CA 1
ATOM 10406 C C . LEU B 1 478 ? 4.348 -14.805 11.977 1 95.5 478 LEU B C 1
ATOM 10408 O O . LEU B 1 478 ? 5.293 -14.039 12.156 1 95.5 478 LEU B O 1
ATOM 10412 N N . THR B 1 479 ? 4.352 -16 12.383 1 96.12 479 THR B N 1
ATOM 10413 C CA . THR B 1 479 ? 5.457 -16.547 13.172 1 96.12 479 THR B CA 1
ATOM 10414 C C . THR B 1 479 ? 6.695 -16.734 12.305 1 96.12 479 THR B C 1
ATOM 10416 O O . THR B 1 479 ? 7.82 -16.516 12.758 1 96.12 479 THR B O 1
ATOM 10419 N N . LEU B 1 480 ? 6.477 -17.141 11.125 1 96.69 480 LEU B N 1
ATOM 10420 C CA . LEU B 1 480 ? 7.574 -17.406 10.195 1 96.69 480 LEU B CA 1
ATOM 10421 C C . LEU B 1 480 ? 8.422 -16.141 10 1 96.69 480 LEU B C 1
ATOM 10423 O O . LEU B 1 480 ? 9.641 -16.234 9.836 1 96.69 480 LEU B O 1
ATOM 10427 N N . TYR B 1 481 ? 7.809 -15.008 10.102 1 95 481 TYR B N 1
ATOM 10428 C CA . TYR B 1 481 ? 8.516 -13.766 9.805 1 95 481 TYR B CA 1
ATOM 10429 C C . TYR B 1 481 ? 8.883 -13.023 11.086 1 95 481 TYR B C 1
ATOM 10431 O O . TYR B 1 481 ? 9.445 -11.93 11.031 1 95 481 TYR B O 1
ATOM 10439 N N . ASP B 1 482 ? 8.555 -13.562 12.211 1 92.56 482 ASP B N 1
ATOM 10440 C CA . ASP B 1 482 ? 8.93 -12.984 13.5 1 92.56 482 ASP B CA 1
ATOM 10441 C C . ASP B 1 482 ? 10.359 -13.375 13.875 1 92.56 482 ASP B C 1
ATOM 10443 O O . ASP B 1 482 ? 10.633 -14.547 14.148 1 92.56 482 ASP B O 1
ATOM 10447 N N . ARG B 1 483 ? 11.227 -12.477 13.953 1 89.5 483 ARG B N 1
ATOM 10448 C CA . ARG B 1 483 ? 12.633 -12.75 14.227 1 89.5 483 ARG B CA 1
ATOM 10449 C C . ARG B 1 483 ? 12.836 -13.164 15.68 1 89.5 483 ARG B C 1
ATOM 10451 O O . ARG B 1 483 ? 13.883 -13.719 16.031 1 89.5 483 ARG B O 1
ATOM 10458 N N . GLU B 1 484 ? 11.852 -12.945 16.453 1 86.88 484 GLU B N 1
ATOM 10459 C CA . GLU B 1 484 ? 11.992 -13.18 17.891 1 86.88 484 GLU B CA 1
ATOM 10460 C C . GLU B 1 484 ? 11.406 -14.531 18.297 1 86.88 484 GLU B C 1
ATOM 10462 O O . GLU B 1 484 ? 11.5 -14.938 19.453 1 86.88 484 GLU B O 1
ATOM 10467 N N . LYS B 1 485 ? 10.844 -15.219 17.375 1 90.44 485 LYS B N 1
ATOM 10468 C CA . LYS B 1 485 ? 10.227 -16.516 17.641 1 90.44 485 LYS B CA 1
ATOM 10469 C C . LYS B 1 485 ? 10.711 -17.562 16.641 1 90.44 485 LYS B C 1
ATOM 10471 O O . LYS B 1 485 ? 10.852 -17.281 15.453 1 90.44 485 LYS B O 1
ATOM 10476 N N . PHE B 1 486 ? 10.93 -18.75 17.156 1 93.25 486 PHE B N 1
ATOM 10477 C CA . PHE B 1 486 ? 11.297 -19.844 16.266 1 93.25 486 PHE B CA 1
ATOM 10478 C C . PHE B 1 486 ? 10.047 -20.562 15.758 1 93.25 486 PHE B C 1
ATOM 10480 O O . PHE B 1 486 ? 9.305 -21.172 16.531 1 93.25 486 PHE B O 1
ATOM 10487 N N . PRO B 1 487 ? 9.852 -20.562 14.531 1 95.5 487 PRO B N 1
ATOM 10488 C CA . PRO B 1 487 ? 8.703 -21.281 13.969 1 95.5 487 PRO B CA 1
ATOM 10489 C C . PRO B 1 487 ? 8.961 -22.781 13.828 1 95.5 487 PRO B C 1
ATOM 10491 O O . PRO B 1 487 ? 9.844 -23.188 13.07 1 95.5 487 PRO B O 1
ATOM 10494 N N . ASP B 1 488 ? 8.242 -23.562 14.492 1 95.62 488 ASP B N 1
ATOM 10495 C CA . ASP B 1 488 ? 8.344 -25.016 14.344 1 95.62 488 ASP B CA 1
ATOM 10496 C C . ASP B 1 488 ? 7.602 -25.5 13.094 1 95.62 488 ASP B C 1
ATOM 10498 O O . ASP B 1 488 ? 6.453 -25.938 13.18 1 95.62 488 ASP B O 1
ATOM 10502 N N . LEU B 1 489 ? 8.328 -25.578 12.039 1 96.69 489 LEU B N 1
ATOM 10503 C CA . LEU B 1 489 ? 7.711 -25.875 10.75 1 96.69 489 LEU B CA 1
ATOM 10504 C C . LEU B 1 489 ? 7.223 -27.328 10.711 1 96.69 489 LEU B C 1
ATOM 10506 O O . LEU B 1 489 ? 6.309 -27.656 9.953 1 96.69 489 LEU B O 1
ATOM 10510 N N . LYS B 1 490 ? 7.812 -28.219 11.469 1 94.19 490 LYS B N 1
ATOM 10511 C CA . LYS B 1 490 ? 7.332 -29.594 11.539 1 94.19 490 LYS B CA 1
ATOM 10512 C C . LYS B 1 490 ? 5.945 -29.656 12.18 1 94.19 490 LYS B C 1
ATOM 10514 O O . LYS B 1 490 ? 5.062 -30.359 11.688 1 94.19 490 LYS B O 1
ATOM 10519 N N . ASP B 1 491 ? 5.879 -28.922 13.211 1 97.06 491 ASP B N 1
ATOM 10520 C CA . ASP B 1 491 ? 4.578 -28.875 13.875 1 97.06 491 ASP B CA 1
ATOM 10521 C C . ASP B 1 491 ? 3.531 -28.219 12.977 1 97.06 491 ASP B C 1
ATOM 10523 O O . ASP B 1 491 ? 2.387 -28.672 12.922 1 97.06 491 ASP B O 1
ATOM 10527 N N . PHE B 1 492 ? 3.947 -27.141 12.367 1 98.19 492 PHE B N 1
ATOM 10528 C CA . PHE B 1 492 ? 3.049 -26.484 11.43 1 98.19 492 PHE B CA 1
ATOM 10529 C C . PHE B 1 492 ? 2.59 -27.453 10.352 1 98.19 492 PHE B C 1
ATOM 10531 O O . PHE B 1 492 ? 1.406 -27.484 10.008 1 98.19 492 PHE B O 1
ATOM 10538 N N . SER B 1 493 ? 3.5 -28.219 9.789 1 97.56 493 SER B N 1
ATOM 10539 C CA . SER B 1 493 ? 3.191 -29.172 8.727 1 97.56 493 SER B CA 1
ATOM 10540 C C . SER B 1 493 ? 2.184 -30.219 9.203 1 97.56 493 SER B C 1
ATOM 10542 O O . SER B 1 493 ? 1.25 -30.562 8.477 1 97.56 493 SER B O 1
ATOM 10544 N N . LYS B 1 494 ? 2.367 -30.656 10.383 1 97.06 494 LYS B N 1
ATOM 10545 C CA . LYS B 1 494 ? 1.44 -31.641 10.945 1 97.06 494 LYS B CA 1
ATOM 10546 C C . LYS B 1 494 ? 0.035 -31.062 11.07 1 97.06 494 LYS B C 1
ATOM 10548 O O . LYS B 1 494 ? -0.953 -31.75 10.797 1 97.06 494 LYS B O 1
ATOM 10553 N N . LYS B 1 495 ? -0.023 -29.844 11.484 1 98.12 495 LYS B N 1
ATOM 10554 C CA . LYS B 1 495 ? -1.316 -29.188 11.633 1 98.12 495 LYS B CA 1
ATOM 10555 C C . LYS B 1 495 ? -2.012 -29.016 10.289 1 98.12 495 LYS B C 1
ATOM 10557 O O . LYS B 1 495 ? -3.23 -29.188 10.188 1 98.12 495 LYS B O 1
ATOM 10562 N N . ILE B 1 496 ? -1.265 -28.688 9.281 1 98.31 496 ILE B N 1
ATOM 10563 C CA . ILE B 1 496 ? -1.82 -28.531 7.941 1 98.31 496 ILE B CA 1
ATOM 10564 C C . ILE B 1 496 ? -2.33 -29.875 7.422 1 98.31 496 ILE B C 1
ATOM 10566 O O . ILE B 1 496 ? -3.424 -29.953 6.859 1 98.31 496 ILE B O 1
ATOM 10570 N N . ILE B 1 497 ? -1.516 -30.922 7.59 1 97.56 497 ILE B N 1
ATOM 10571 C CA . ILE B 1 497 ? -1.896 -32.25 7.141 1 97.56 497 ILE B CA 1
ATOM 10572 C C . ILE B 1 497 ? -3.172 -32.688 7.855 1 97.56 497 ILE B C 1
ATOM 10574 O O . ILE B 1 497 ? -4.09 -33.219 7.23 1 97.56 497 ILE B O 1
ATOM 10578 N N . ASN B 1 498 ? -3.209 -32.406 9.117 1 97.38 498 ASN B N 1
ATOM 10579 C CA . ASN B 1 498 ? -4.398 -32.75 9.891 1 97.38 498 ASN B CA 1
ATOM 10580 C C . ASN B 1 498 ? -5.629 -32 9.391 1 97.38 498 ASN B C 1
ATOM 10582 O O . ASN B 1 498 ? -6.723 -32.562 9.344 1 97.38 498 ASN B O 1
ATOM 10586 N N . PHE B 1 499 ? -5.48 -30.797 9.102 1 97.69 499 PHE B N 1
ATOM 10587 C CA . PHE B 1 499 ? -6.582 -30 8.562 1 97.69 499 PHE B CA 1
ATOM 10588 C C . PHE B 1 499 ? -7.105 -30.609 7.27 1 97.69 499 PHE B C 1
ATOM 10590 O O . PHE B 1 499 ? -8.32 -30.734 7.082 1 97.69 499 PHE B O 1
ATOM 10597 N N . VAL B 1 500 ? -6.207 -30.922 6.375 1 96.88 500 VAL B N 1
ATOM 10598 C CA . VAL B 1 500 ? -6.586 -31.484 5.074 1 96.88 500 VAL B CA 1
ATOM 10599 C C . VAL B 1 500 ? -7.328 -32.812 5.27 1 96.88 500 VAL B C 1
ATOM 10601 O O . VAL B 1 500 ? -8.359 -33.031 4.633 1 96.88 500 VAL B O 1
ATOM 10604 N N . GLU B 1 501 ? -6.906 -33.594 6.152 1 94.81 501 GLU B N 1
ATOM 10605 C CA . GLU B 1 501 ? -7.469 -34.938 6.355 1 94.81 501 GLU B CA 1
ATOM 10606 C C . GLU B 1 501 ? -8.828 -34.844 7.047 1 94.81 501 GLU B C 1
ATOM 10608 O O . GLU B 1 501 ? -9.711 -35.688 6.785 1 94.81 501 GLU B O 1
ATOM 10613 N N . VAL B 1 502 ? -9.016 -33.812 7.797 1 94.88 502 VAL B N 1
ATOM 10614 C CA . VAL B 1 502 ? -10.227 -33.75 8.617 1 94.88 502 VAL B CA 1
ATOM 10615 C C . VAL B 1 502 ? -11.281 -32.906 7.91 1 94.88 502 VAL B C 1
ATOM 10617 O O . VAL B 1 502 ? -12.461 -33.281 7.887 1 94.88 502 VAL B O 1
ATOM 10620 N N . GLU B 1 503 ? -10.859 -31.812 7.367 1 95.31 503 GLU B N 1
ATOM 10621 C CA . GLU B 1 503 ? -11.82 -30.812 6.898 1 95.31 503 GLU B CA 1
ATOM 10622 C C . GLU B 1 503 ? -12.18 -31.047 5.43 1 95.31 503 GLU B C 1
ATOM 10624 O O . GLU B 1 503 ? -13.25 -30.656 4.98 1 95.31 503 GLU B O 1
ATOM 10629 N N . LEU B 1 504 ? -11.273 -31.625 4.648 1 95.12 504 LEU B N 1
ATOM 10630 C CA . LEU B 1 504 ? -11.523 -31.781 3.219 1 95.12 504 LEU B CA 1
ATOM 10631 C C . LEU B 1 504 ? -11.875 -33.219 2.875 1 95.12 504 LEU B C 1
ATOM 10633 O O . LEU B 1 504 ? -11.836 -34.094 3.742 1 95.12 504 LEU B O 1
ATOM 10637 N N . GLU B 1 505 ? -12.281 -33.438 1.647 1 93 505 GLU B N 1
ATOM 10638 C CA . GLU B 1 505 ? -12.57 -34.781 1.155 1 93 505 GLU B CA 1
ATOM 10639 C C . GLU B 1 505 ? -11.297 -35.625 1.078 1 93 505 GLU B C 1
ATOM 10641 O O . GLU B 1 505 ? -10.195 -35.094 1.035 1 93 505 GLU B O 1
ATOM 10646 N N . PRO B 1 506 ? -11.516 -36.875 1.062 1 93 506 PRO B N 1
ATOM 10647 C CA . PRO B 1 506 ? -10.336 -37.75 0.958 1 93 506 PRO B CA 1
ATOM 10648 C C . PRO B 1 506 ? -9.469 -37.406 -0.254 1 93 506 PRO B C 1
ATOM 10650 O O . PRO B 1 506 ? -10 -37.125 -1.33 1 93 506 PRO B O 1
ATOM 10653 N N . LEU B 1 507 ? -8.219 -37.562 -0.078 1 93.69 507 LEU B N 1
ATOM 10654 C CA . LEU B 1 507 ? -7.246 -37.156 -1.09 1 93.69 507 LEU B CA 1
ATOM 10655 C C . LEU B 1 507 ? -7.461 -37.906 -2.389 1 93.69 507 LEU B C 1
ATOM 10657 O O . LEU B 1 507 ? -7.184 -37.406 -3.475 1 93.69 507 LEU B O 1
ATOM 10661 N N . ARG B 1 508 ? -8.008 -39.125 -2.285 1 91.62 508 ARG B N 1
ATOM 10662 C CA . ARG B 1 508 ? -8.25 -39.969 -3.453 1 91.62 508 ARG B CA 1
ATOM 10663 C C . ARG B 1 508 ? -9.195 -39.281 -4.438 1 91.62 508 ARG B C 1
ATOM 10665 O O . ARG B 1 508 ? -9.102 -39.5 -5.645 1 91.62 508 ARG B O 1
ATOM 10672 N N . HIS B 1 509 ? -10.031 -38.469 -3.924 1 92.69 509 HIS B N 1
ATOM 10673 C CA . HIS B 1 509 ? -10.992 -37.781 -4.773 1 92.69 509 HIS B CA 1
ATOM 10674 C C . HIS B 1 509 ? -10.312 -36.719 -5.617 1 92.69 509 HIS B C 1
ATOM 10676 O O . HIS B 1 509 ? -10.852 -36.281 -6.645 1 92.69 509 HIS B O 1
ATOM 10682 N N . TYR B 1 510 ? -9.141 -36.312 -5.16 1 92.38 510 TYR B N 1
ATOM 10683 C CA . TYR B 1 510 ? -8.406 -35.281 -5.875 1 92.38 510 TYR B CA 1
ATOM 10684 C C . TYR B 1 510 ? -7.359 -35.875 -6.793 1 92.38 510 TYR B C 1
ATOM 10686 O O . TYR B 1 510 ? -7.004 -35.312 -7.816 1 92.38 510 TYR B O 1
ATOM 10694 N N . THR B 1 511 ? -6.852 -37.031 -6.453 1 93.12 511 THR B N 1
ATOM 10695 C CA . THR B 1 511 ? -5.691 -37.594 -7.145 1 93.12 511 THR B CA 1
ATOM 10696 C C . THR B 1 511 ? -6.121 -38.625 -8.164 1 93.12 511 THR B C 1
ATOM 10698 O O . THR B 1 511 ? -5.379 -38.938 -9.102 1 93.12 511 THR B O 1
ATOM 10701 N N . ASP B 1 512 ? -7.289 -39.094 -7.93 1 89.06 512 ASP B N 1
ATOM 10702 C CA . ASP B 1 512 ? -7.816 -40.062 -8.883 1 89.06 512 ASP B CA 1
ATOM 10703 C C . ASP B 1 512 ? -8.664 -39.375 -9.953 1 89.06 512 ASP B C 1
ATOM 10705 O O . ASP B 1 512 ? -9.688 -38.781 -9.641 1 89.06 512 ASP B O 1
ATOM 10709 N N . GLU B 1 513 ? -8.344 -39.594 -11.109 1 83.62 513 GLU B N 1
ATOM 10710 C CA . GLU B 1 513 ? -9 -38.938 -12.234 1 83.62 513 GLU B CA 1
ATOM 10711 C C . GLU B 1 513 ? -10.484 -39.281 -12.305 1 83.62 513 GLU B C 1
ATOM 10713 O O . GLU B 1 513 ? -11.312 -38.469 -12.711 1 83.62 513 GLU B O 1
ATOM 10718 N N . ASN B 1 514 ? -10.766 -40.406 -11.891 1 81.75 514 ASN B N 1
ATOM 10719 C CA . ASN B 1 514 ? -12.125 -40.906 -12.031 1 81.75 514 ASN B CA 1
ATOM 10720 C C . ASN B 1 514 ? -13.016 -40.469 -10.875 1 81.75 514 ASN B C 1
ATOM 10722 O O . ASN B 1 514 ? -14.242 -40.594 -10.953 1 81.75 514 ASN B O 1
ATOM 10726 N N . GLN B 1 515 ? -12.453 -39.844 -9.914 1 85.44 515 GLN B N 1
ATOM 10727 C CA . GLN B 1 515 ? -13.242 -39.5 -8.734 1 85.44 515 GLN B CA 1
ATOM 10728 C C . GLN B 1 515 ? -13.312 -38 -8.539 1 85.44 515 GLN B C 1
ATOM 10730 O O . GLN B 1 515 ? -13.828 -37.531 -7.523 1 85.44 515 GLN B O 1
ATOM 10735 N N . THR B 1 516 ? -12.898 -37.281 -9.469 1 82 516 THR B N 1
ATOM 10736 C CA . THR B 1 516 ? -12.828 -35.844 -9.328 1 82 516 THR B CA 1
ATOM 10737 C C . THR B 1 516 ? -14.227 -35.219 -9.359 1 82 516 THR B C 1
ATOM 10739 O O . THR B 1 516 ? -14.43 -34.094 -8.883 1 82 516 THR B O 1
ATOM 10742 N N . ALA B 1 517 ? -15.148 -35.906 -9.891 1 80.12 517 ALA B N 1
ATOM 10743 C CA . ALA B 1 517 ? -16.516 -35.406 -10 1 80.12 517 ALA B CA 1
ATOM 10744 C C . ALA B 1 517 ? -17.188 -35.312 -8.633 1 80.12 517 ALA B C 1
ATOM 10746 O O . ALA B 1 517 ? -18.172 -34.594 -8.469 1 80.12 517 ALA B O 1
ATOM 10747 N N . GLU B 1 518 ? -16.578 -35.875 -7.711 1 77.94 518 GLU B N 1
ATOM 10748 C CA . GLU B 1 518 ? -17.172 -35.938 -6.379 1 77.94 518 GLU B CA 1
ATOM 10749 C C . GLU B 1 518 ? -16.891 -34.688 -5.574 1 77.94 518 GLU B C 1
ATOM 10751 O O . GLU B 1 518 ? -17.562 -34.406 -4.578 1 77.94 518 GLU B O 1
ATOM 10756 N N . ILE B 1 519 ? -16.016 -33.969 -6.047 1 84.38 519 ILE B N 1
ATOM 10757 C CA . ILE B 1 519 ? -15.602 -32.812 -5.254 1 84.38 519 ILE B CA 1
ATOM 10758 C C . ILE B 1 519 ? -16.125 -31.531 -5.891 1 84.38 519 ILE B C 1
ATOM 10760 O O . ILE B 1 519 ? -16.281 -31.453 -7.113 1 84.38 519 ILE B O 1
ATOM 10764 N N . GLN B 1 520 ? -16.469 -30.641 -4.961 1 86.69 520 GLN B N 1
ATOM 10765 C CA . GLN B 1 520 ? -16.734 -29.297 -5.461 1 86.69 520 GLN B CA 1
ATOM 10766 C C . GLN B 1 520 ? -15.469 -28.641 -5.996 1 86.69 520 GLN B C 1
ATOM 10768 O O . GLN B 1 520 ? -14.438 -28.641 -5.32 1 86.69 520 GLN B O 1
ATOM 10773 N N . LEU B 1 521 ? -15.547 -28.141 -7.133 1 87.62 521 LEU B N 1
ATOM 10774 C CA . LEU B 1 521 ? -14.383 -27.609 -7.832 1 87.62 521 LEU B CA 1
ATOM 10775 C C . LEU B 1 521 ? -13.672 -26.562 -6.984 1 87.62 521 LEU B C 1
ATOM 10777 O O . LEU B 1 521 ? -12.438 -26.531 -6.93 1 87.62 521 LEU B O 1
ATOM 10781 N N . ARG B 1 522 ? -14.359 -25.812 -6.211 1 88.06 522 ARG B N 1
ATOM 10782 C CA . ARG B 1 522 ? -13.797 -24.703 -5.449 1 88.06 522 ARG B CA 1
ATOM 10783 C C . ARG B 1 522 ? -12.953 -25.219 -4.285 1 88.06 522 ARG B C 1
ATOM 10785 O O . ARG B 1 522 ? -12.062 -24.516 -3.803 1 88.06 522 ARG B O 1
ATOM 10792 N N . GLU B 1 523 ? -13.18 -26.359 -3.883 1 90.62 523 GLU B N 1
ATOM 10793 C CA . GLU B 1 523 ? -12.43 -26.906 -2.756 1 90.62 523 GLU B CA 1
ATOM 10794 C C . GLU B 1 523 ? -10.984 -27.188 -3.139 1 90.62 523 GLU B C 1
ATOM 10796 O O . GLU B 1 523 ? -10.109 -27.25 -2.273 1 90.62 523 GLU B O 1
ATOM 10801 N N . SER B 1 524 ? -10.797 -27.328 -4.406 1 92.25 524 SER B N 1
ATOM 10802 C CA . SER B 1 524 ? -9.422 -27.516 -4.875 1 92.25 524 SER B CA 1
ATOM 10803 C C . SER B 1 524 ? -8.547 -26.328 -4.516 1 92.25 524 SER B C 1
ATOM 10805 O O . SER B 1 524 ? -7.332 -26.469 -4.348 1 92.25 524 SER B O 1
ATOM 10807 N N . ARG B 1 525 ? -9.156 -25.203 -4.324 1 93.94 525 ARG B N 1
ATOM 10808 C CA . ARG B 1 525 ? -8.398 -24.016 -3.945 1 93.94 525 ARG B CA 1
ATOM 10809 C C . ARG B 1 525 ? -7.785 -24.172 -2.559 1 93.94 525 ARG B C 1
ATOM 10811 O O . ARG B 1 525 ? -6.609 -23.859 -2.355 1 93.94 525 ARG B O 1
ATOM 10818 N N . ILE B 1 526 ? -8.586 -24.625 -1.621 1 96.31 526 ILE B N 1
ATOM 10819 C CA . ILE B 1 526 ? -8.125 -24.781 -0.247 1 96.31 526 ILE B CA 1
ATOM 10820 C C . ILE B 1 526 ? -6.984 -25.797 -0.206 1 96.31 526 ILE B C 1
ATOM 10822 O O . ILE B 1 526 ? -5.965 -25.562 0.449 1 96.31 526 ILE B O 1
ATOM 10826 N N . LEU B 1 527 ? -7.242 -26.859 -0.92 1 96.06 527 LEU B N 1
ATOM 10827 C CA . LEU B 1 527 ? -6.227 -27.906 -0.951 1 96.06 527 LEU B CA 1
ATOM 10828 C C . LEU B 1 527 ? -4.93 -27.391 -1.564 1 96.06 527 LEU B C 1
ATOM 10830 O O . LEU B 1 527 ? -3.846 -27.641 -1.036 1 96.06 527 LEU B O 1
ATOM 10834 N N . SER B 1 528 ? -5.047 -26.688 -2.662 1 95.69 528 SER B N 1
ATOM 10835 C CA . SER B 1 528 ? -3.875 -26.141 -3.336 1 95.69 528 SER B CA 1
ATOM 10836 C C . SER B 1 528 ? -3.111 -25.188 -2.426 1 95.69 528 SER B C 1
ATOM 10838 O O . SER B 1 528 ? -1.878 -25.188 -2.398 1 95.69 528 SER B O 1
ATOM 10840 N N . MET B 1 529 ? -3.803 -24.391 -1.719 1 96.69 529 MET B N 1
ATOM 10841 C CA . MET B 1 529 ? -3.172 -23.453 -0.802 1 96.69 529 MET B CA 1
ATOM 10842 C C . MET B 1 529 ? -2.475 -24.188 0.339 1 96.69 529 MET B C 1
ATOM 10844 O O . MET B 1 529 ? -1.337 -23.859 0.686 1 96.69 529 MET B O 1
ATOM 10848 N N . ALA B 1 530 ? -3.145 -25.141 0.865 1 97.56 530 ALA B N 1
ATOM 10849 C CA . ALA B 1 530 ? -2.594 -25.922 1.979 1 97.56 530 ALA B CA 1
ATOM 10850 C C . ALA B 1 530 ? -1.325 -26.656 1.562 1 97.56 530 ALA B C 1
ATOM 10852 O O . ALA B 1 530 ? -0.309 -26.594 2.258 1 97.56 530 ALA B O 1
ATOM 10853 N N . LEU B 1 531 ? -1.396 -27.297 0.46 1 96.69 531 LEU B N 1
ATOM 10854 C CA . LEU B 1 531 ? -0.256 -28.078 -0.01 1 96.69 531 LEU B CA 1
ATOM 10855 C C . LEU B 1 531 ? 0.872 -27.172 -0.475 1 96.69 531 LEU B C 1
ATOM 10857 O O . LEU B 1 531 ? 2.049 -27.516 -0.353 1 96.69 531 LEU B O 1
ATOM 10861 N N . GLY B 1 532 ? 0.483 -26.047 -1.043 1 95.75 532 GLY B N 1
ATOM 10862 C CA . GLY B 1 532 ? 1.496 -25.062 -1.395 1 95.75 532 GLY B CA 1
ATOM 10863 C C . GLY B 1 532 ? 2.285 -24.562 -0.198 1 95.75 532 GLY B C 1
ATOM 10864 O O . GLY B 1 532 ? 3.506 -24.406 -0.272 1 95.75 532 GLY B O 1
ATOM 10865 N N . LEU B 1 533 ? 1.588 -24.297 0.882 1 97.25 533 LEU B N 1
ATOM 10866 C CA . LEU B 1 533 ? 2.258 -23.859 2.102 1 97.25 533 LEU B CA 1
ATOM 10867 C C . LEU B 1 533 ? 3.119 -24.984 2.682 1 97.25 533 LEU B C 1
ATOM 10869 O O . LEU B 1 533 ? 4.242 -24.734 3.131 1 97.25 533 LEU B O 1
ATOM 10873 N N . LEU B 1 534 ? 2.596 -26.141 2.66 1 96.94 534 LEU B N 1
ATOM 10874 C CA . LEU B 1 534 ? 3.334 -27.312 3.133 1 96.94 534 LEU B CA 1
ATOM 10875 C C . LEU B 1 534 ? 4.637 -27.484 2.355 1 96.94 534 LEU B C 1
ATOM 10877 O O . LEU B 1 534 ? 5.684 -27.766 2.943 1 96.94 534 LEU B O 1
ATOM 10881 N N . LEU B 1 535 ? 4.539 -27.344 1.101 1 95.88 535 LEU B N 1
ATOM 10882 C CA . LEU B 1 535 ? 5.723 -27.469 0.258 1 95.88 535 LEU B CA 1
ATOM 10883 C C . LEU B 1 535 ? 6.762 -26.406 0.623 1 95.88 535 LEU B C 1
ATOM 10885 O O . LEU B 1 535 ? 7.965 -26.688 0.623 1 95.88 535 LEU B O 1
ATOM 10889 N N . SER B 1 536 ? 6.344 -25.219 0.885 1 95.19 536 SER B N 1
ATOM 10890 C CA . SER B 1 536 ? 7.258 -24.172 1.302 1 95.19 536 SER B CA 1
ATOM 10891 C C . SER B 1 536 ? 7.969 -24.531 2.602 1 95.19 536 SER B C 1
ATOM 10893 O O . SER B 1 536 ? 9.164 -24.266 2.756 1 95.19 536 SER B O 1
ATOM 10895 N N . PHE B 1 537 ? 7.211 -25.109 3.514 1 96.25 537 PHE B N 1
ATOM 10896 C CA . PHE B 1 537 ? 7.805 -25.516 4.785 1 96.25 537 PHE B CA 1
ATOM 10897 C C . PHE B 1 537 ? 8.836 -26.609 4.574 1 96.25 537 PHE B C 1
ATOM 10899 O O . PHE B 1 537 ? 9.93 -26.562 5.145 1 96.25 537 PHE B O 1
ATOM 10906 N N . TYR B 1 538 ? 8.516 -27.578 3.719 1 93.5 538 TYR B N 1
ATOM 10907 C CA . TYR B 1 538 ? 9.469 -28.641 3.416 1 93.5 538 TYR B CA 1
ATOM 10908 C C . TYR B 1 538 ? 10.727 -28.062 2.77 1 93.5 538 TYR B C 1
ATOM 10910 O O . TYR B 1 538 ? 11.844 -28.484 3.094 1 93.5 538 TYR B O 1
ATOM 10918 N N . ALA B 1 539 ? 10.555 -27.172 1.905 1 90.88 539 ALA B N 1
ATOM 10919 C CA . ALA B 1 539 ? 11.688 -26.547 1.228 1 90.88 539 ALA B CA 1
ATOM 10920 C C . ALA B 1 539 ? 12.586 -25.828 2.223 1 90.88 539 ALA B C 1
ATOM 10922 O O . ALA B 1 539 ? 13.812 -25.891 2.113 1 90.88 539 ALA B O 1
ATOM 10923 N N . LEU B 1 540 ? 11.992 -25.188 3.137 1 92.62 540 LEU B N 1
ATOM 10924 C CA . LEU B 1 540 ? 12.758 -24.438 4.125 1 92.62 540 LEU B CA 1
ATOM 10925 C C . LEU B 1 540 ? 13.484 -25.391 5.078 1 92.62 540 LEU B C 1
ATOM 10927 O O . LEU B 1 540 ? 14.633 -25.141 5.449 1 92.62 540 LEU B O 1
ATOM 10931 N N . LEU B 1 541 ? 12.82 -26.422 5.43 1 91 541 LEU B N 1
ATOM 10932 C CA . LEU B 1 541 ? 13.453 -27.422 6.277 1 91 541 LEU B CA 1
ATOM 10933 C C . LEU B 1 541 ? 14.656 -28.047 5.574 1 91 541 LEU B C 1
ATOM 10935 O O . LEU B 1 541 ? 15.695 -28.266 6.199 1 91 541 LEU B O 1
ATOM 10939 N N . HIS B 1 542 ? 14.547 -28.219 4.336 1 86.5 542 HIS B N 1
ATOM 10940 C CA . HIS B 1 542 ? 15.609 -28.812 3.545 1 86.5 542 HIS B CA 1
ATOM 10941 C C . HIS B 1 542 ? 16.766 -27.844 3.346 1 86.5 542 HIS B C 1
ATOM 10943 O O . HIS B 1 542 ? 17.938 -28.234 3.422 1 86.5 542 HIS B O 1
ATOM 10949 N N . SER B 1 543 ? 16.484 -26.625 3.076 1 83.69 543 SER B N 1
ATOM 10950 C CA . SER B 1 543 ? 17.516 -25.688 2.658 1 83.69 543 SER B CA 1
ATOM 10951 C C . SER B 1 543 ? 18.156 -25.016 3.859 1 83.69 543 SER B C 1
ATOM 10953 O O . SER B 1 543 ? 19.344 -24.672 3.822 1 83.69 543 SER B O 1
ATOM 10955 N N . VAL B 1 544 ? 17.375 -24.812 4.895 1 86.69 544 VAL B N 1
ATOM 10956 C CA . VAL B 1 544 ? 17.891 -24.031 6.012 1 86.69 544 VAL B CA 1
ATOM 10957 C C . VAL B 1 544 ? 18.391 -24.969 7.105 1 86.69 544 VAL B C 1
ATOM 10959 O O . VAL B 1 544 ? 19.531 -24.828 7.578 1 86.69 544 VAL B O 1
ATOM 10962 N N . LEU B 1 545 ? 17.578 -25.938 7.418 1 83.44 545 LEU B N 1
ATOM 10963 C CA . LEU B 1 545 ? 17.984 -26.844 8.484 1 83.44 545 LEU B CA 1
ATOM 10964 C C . LEU B 1 545 ? 18.734 -28.047 7.926 1 83.44 545 LEU B C 1
ATOM 10966 O O . LEU B 1 545 ? 19.266 -28.859 8.688 1 83.44 545 LEU B O 1
ATOM 10970 N N . LYS B 1 546 ? 18.781 -28.219 6.582 1 80.12 546 LYS B N 1
ATOM 10971 C CA . LYS B 1 546 ? 19.5 -29.312 5.902 1 80.12 546 LYS B CA 1
ATOM 10972 C C . LYS B 1 546 ? 18.984 -30.672 6.367 1 80.12 546 LYS B C 1
ATOM 10974 O O . LYS B 1 546 ? 19.781 -31.594 6.602 1 80.12 546 LYS B O 1
ATOM 10979 N N . LEU B 1 547 ? 17.719 -30.672 6.652 1 79.56 547 LEU B N 1
ATOM 10980 C CA . LEU B 1 547 ? 17.062 -31.938 6.973 1 79.56 547 LEU B CA 1
ATOM 10981 C C . LEU B 1 547 ? 16.906 -32.812 5.723 1 79.56 547 LEU B C 1
ATOM 10983 O O . LEU B 1 547 ? 15.922 -32.656 4.992 1 79.56 547 LEU B O 1
ATOM 10987 N N . ARG B 1 548 ? 17.812 -33.781 5.562 1 77.81 548 ARG B N 1
ATOM 10988 C CA . ARG B 1 548 ? 17.797 -34.594 4.344 1 77.81 548 ARG B CA 1
ATOM 10989 C C . ARG B 1 548 ? 17.812 -36.094 4.668 1 77.81 548 ARG B C 1
ATOM 10991 O O . ARG B 1 548 ? 18.625 -36.844 4.117 1 77.81 548 ARG B O 1
ATOM 10998 N N . ASN B 1 549 ? 16.859 -36.438 5.492 1 79.94 549 ASN B N 1
ATOM 10999 C CA . ASN B 1 549 ? 16.75 -37.844 5.797 1 79.94 549 ASN B CA 1
ATOM 11000 C C . ASN B 1 549 ? 15.766 -38.531 4.855 1 79.94 549 ASN B C 1
ATOM 11002 O O . ASN B 1 549 ? 15.148 -37.906 4.004 1 79.94 549 ASN B O 1
ATOM 11006 N N . ILE B 1 550 ? 15.664 -39.812 4.891 1 81.69 550 ILE B N 1
ATOM 11007 C CA . ILE B 1 550 ? 14.852 -40.625 3.982 1 81.69 550 ILE B CA 1
ATOM 11008 C C . ILE B 1 550 ? 13.375 -40.25 4.148 1 81.69 550 ILE B C 1
ATOM 11010 O O . ILE B 1 550 ? 12.633 -40.188 3.166 1 81.69 550 ILE B O 1
ATOM 11014 N N . GLU B 1 551 ? 13.023 -40.031 5.371 1 84.81 551 GLU B N 1
ATOM 11015 C CA . GLU B 1 551 ? 11.633 -39.656 5.629 1 84.81 551 GLU B CA 1
ATOM 11016 C C . GLU B 1 551 ? 11.281 -38.344 4.957 1 84.81 551 GLU B C 1
ATOM 11018 O O . GLU B 1 551 ? 10.227 -38.219 4.32 1 84.81 551 GLU B O 1
ATOM 11023 N N . SER B 1 552 ? 12.164 -37.438 5.113 1 86.06 552 SER B N 1
ATOM 11024 C CA . SER B 1 552 ? 11.938 -36.125 4.52 1 86.06 552 SER B CA 1
ATOM 11025 C C . SER B 1 552 ? 11.938 -36.188 2.996 1 86.06 552 SER B C 1
ATOM 11027 O O . SER B 1 552 ? 11.125 -35.531 2.338 1 86.06 552 SER B O 1
ATOM 11029 N N . LYS B 1 553 ? 12.797 -36.938 2.514 1 84.81 553 LYS B N 1
ATOM 11030 C CA . LYS B 1 553 ? 12.852 -37.125 1.067 1 84.81 553 LYS B CA 1
ATOM 11031 C C . LYS B 1 553 ? 11.562 -37.75 0.546 1 84.81 553 LYS B C 1
ATOM 11033 O O . LYS B 1 553 ? 10.969 -37.25 -0.412 1 84.81 553 LYS B O 1
ATOM 11038 N N . ASN B 1 554 ? 11.18 -38.812 1.162 1 88.75 554 ASN B N 1
ATOM 11039 C CA . ASN B 1 554 ? 9.992 -39.531 0.73 1 88.75 554 ASN B CA 1
ATOM 11040 C C . ASN B 1 554 ? 8.742 -38.656 0.817 1 88.75 554 ASN B C 1
ATOM 11042 O O . ASN B 1 554 ? 7.938 -38.594 -0.115 1 88.75 554 ASN B O 1
ATOM 11046 N N . ASN B 1 555 ? 8.648 -37.969 1.856 1 91.12 555 ASN B N 1
ATOM 11047 C CA . ASN B 1 555 ? 7.484 -37.125 2.045 1 91.12 555 ASN B CA 1
ATOM 11048 C C . ASN B 1 555 ? 7.477 -35.969 1.045 1 91.12 555 ASN B C 1
ATOM 11050 O O . ASN B 1 555 ? 6.41 -35.531 0.597 1 91.12 555 ASN B O 1
ATOM 11054 N N . THR B 1 556 ? 8.578 -35.5 0.732 1 91.56 556 THR B N 1
ATOM 11055 C CA . THR B 1 556 ? 8.672 -34.406 -0.225 1 91.56 556 THR B CA 1
ATOM 11056 C C . THR B 1 556 ? 8.289 -34.875 -1.624 1 91.56 556 THR B C 1
ATOM 11058 O O . THR B 1 556 ? 7.512 -34.219 -2.316 1 91.56 556 THR B O 1
ATOM 11061 N N . PHE B 1 557 ? 8.805 -36 -2.021 1 91.25 557 PHE B N 1
ATOM 11062 C CA . PHE B 1 557 ? 8.43 -36.562 -3.314 1 91.25 557 PHE B CA 1
ATOM 11063 C C . PHE B 1 557 ? 6.93 -36.844 -3.367 1 91.25 557 PHE B C 1
ATOM 11065 O O . PHE B 1 557 ? 6.273 -36.562 -4.371 1 91.25 557 PHE B O 1
ATOM 11072 N N . GLN B 1 558 ? 6.492 -37.406 -2.297 1 94.19 558 GLN B N 1
ATOM 11073 C CA . GLN B 1 558 ? 5.07 -37.719 -2.201 1 94.19 558 GLN B CA 1
ATOM 11074 C C . GLN B 1 558 ? 4.219 -36.469 -2.387 1 94.19 558 GLN B C 1
ATOM 11076 O O . GLN B 1 558 ? 3.264 -36.469 -3.164 1 94.19 558 GLN B O 1
ATOM 11081 N N . LEU B 1 559 ? 4.605 -35.438 -1.706 1 95.62 559 LEU B N 1
ATOM 11082 C CA . LEU B 1 559 ? 3.861 -34.188 -1.758 1 95.62 559 LEU B CA 1
ATOM 11083 C C . LEU B 1 559 ? 3.891 -33.594 -3.164 1 95.62 559 LEU B C 1
ATOM 11085 O O . LEU B 1 559 ? 2.869 -33.125 -3.662 1 95.62 559 LEU B O 1
ATOM 11089 N N . VAL B 1 560 ? 5 -33.625 -3.779 1 95.12 560 VAL B N 1
ATOM 11090 C CA . VAL B 1 560 ? 5.176 -33.062 -5.117 1 95.12 560 VAL B CA 1
ATOM 11091 C C . VAL B 1 560 ? 4.301 -33.812 -6.109 1 95.12 560 VAL B C 1
ATOM 11093 O O . VAL B 1 560 ? 3.643 -33.219 -6.961 1 95.12 560 VAL B O 1
ATOM 11096 N N . LEU B 1 561 ? 4.301 -35.094 -5.973 1 95.19 561 LEU B N 1
ATOM 11097 C CA . LEU B 1 561 ? 3.523 -35.938 -6.891 1 95.19 561 LEU B CA 1
ATOM 11098 C C . LEU B 1 561 ? 2.029 -35.719 -6.68 1 95.19 561 LEU B C 1
ATOM 11100 O O . LEU B 1 561 ? 1.262 -35.688 -7.645 1 95.19 561 LEU B O 1
ATOM 11104 N N . ILE B 1 562 ? 1.671 -35.562 -5.473 1 96 562 ILE B N 1
ATOM 11105 C CA . ILE B 1 562 ? 0.28 -35.25 -5.164 1 96 562 ILE B CA 1
ATOM 11106 C C . ILE B 1 562 ? -0.1 -33.906 -5.781 1 96 562 ILE B C 1
ATOM 11108 O O . ILE B 1 562 ? -1.167 -33.781 -6.383 1 96 562 ILE B O 1
ATOM 11112 N N . ASN B 1 563 ? 0.74 -32.938 -5.645 1 96.56 563 ASN B N 1
ATOM 11113 C CA . ASN B 1 563 ? 0.492 -31.625 -6.215 1 96.56 563 ASN B CA 1
ATOM 11114 C C . ASN B 1 563 ? 0.301 -31.688 -7.727 1 96.56 563 ASN B C 1
ATOM 11116 O O . ASN B 1 563 ? -0.619 -31.078 -8.273 1 96.56 563 ASN B O 1
ATOM 11120 N N . PHE B 1 564 ? 1.161 -32.438 -8.367 1 95.25 564 PHE B N 1
ATOM 11121 C CA . PHE B 1 564 ? 1.041 -32.594 -9.812 1 95.25 564 PHE B CA 1
ATOM 11122 C C . PHE B 1 564 ? -0.296 -33.219 -10.18 1 95.25 564 PHE B C 1
ATOM 11124 O O . PHE B 1 564 ? -0.949 -32.781 -11.133 1 95.25 564 PHE B O 1
ATOM 11131 N N . SER B 1 565 ? -0.631 -34.219 -9.445 1 95.12 565 SER B N 1
ATOM 11132 C CA . SER B 1 565 ? -1.889 -34.906 -9.727 1 95.12 565 SER B CA 1
ATOM 11133 C C . SER B 1 565 ? -3.078 -33.938 -9.57 1 95.12 565 SER B C 1
ATOM 11135 O O . SER B 1 565 ? -4.016 -34 -10.375 1 95.12 565 SER B O 1
ATOM 11137 N N . ILE B 1 566 ? -3.027 -33.188 -8.562 1 94.5 566 ILE B N 1
ATOM 11138 C CA . ILE B 1 566 ? -4.113 -32.25 -8.297 1 94.5 566 ILE B CA 1
ATOM 11139 C C . ILE B 1 566 ? -4.184 -31.219 -9.414 1 94.5 566 ILE B C 1
ATOM 11141 O O . ILE B 1 566 ? -5.27 -30.891 -9.906 1 94.5 566 ILE B O 1
ATOM 11145 N N . ILE B 1 567 ? -3.1 -30.672 -9.82 1 94.75 567 ILE B N 1
ATOM 11146 C CA . ILE B 1 567 ? -3.035 -29.656 -10.867 1 94.75 567 ILE B CA 1
ATOM 11147 C C . ILE B 1 567 ? -3.594 -30.219 -12.172 1 94.75 567 ILE B C 1
ATOM 11149 O O . ILE B 1 567 ? -4.453 -29.609 -12.805 1 94.75 567 ILE B O 1
ATOM 11153 N N . VAL B 1 568 ? -3.129 -31.391 -12.539 1 94.69 568 VAL B N 1
ATOM 11154 C CA . VAL B 1 568 ? -3.5 -32.031 -13.805 1 94.69 568 VAL B CA 1
ATOM 11155 C C . VAL B 1 568 ? -4.977 -32.406 -13.781 1 94.69 568 VAL B C 1
ATOM 11157 O O . VAL B 1 568 ? -5.719 -32.094 -14.719 1 94.69 568 VAL B O 1
ATOM 11160 N N . ASN B 1 569 ? -5.406 -33 -12.68 1 94.94 569 ASN B N 1
ATOM 11161 C CA . ASN B 1 569 ? -6.789 -33.469 -12.586 1 94.94 569 ASN B CA 1
ATOM 11162 C C . ASN B 1 569 ? -7.762 -32.281 -12.562 1 94.94 569 ASN B C 1
ATOM 11164 O O . ASN B 1 569 ? -8.836 -32.344 -13.156 1 94.94 569 ASN B O 1
ATOM 11168 N N . THR B 1 570 ? -7.41 -31.25 -11.859 1 94.19 570 THR B N 1
ATOM 11169 C CA . THR B 1 570 ? -8.266 -30.078 -11.82 1 94.19 570 THR B CA 1
ATOM 11170 C C . THR B 1 570 ? -8.367 -29.422 -13.195 1 94.19 570 THR B C 1
ATOM 11172 O O . THR B 1 570 ? -9.453 -29.016 -13.609 1 94.19 570 THR B O 1
ATOM 11175 N N . THR B 1 571 ? -7.289 -29.375 -13.898 1 94 571 THR B N 1
ATOM 11176 C CA . THR B 1 571 ? -7.277 -28.797 -15.234 1 94 571 THR B CA 1
ATOM 11177 C C . THR B 1 571 ? -8.133 -29.609 -16.188 1 94 571 THR B C 1
ATOM 11179 O O . THR B 1 571 ? -8.945 -29.062 -16.938 1 94 571 THR B O 1
ATOM 11182 N N . ILE B 1 572 ? -7.992 -30.938 -16.141 1 94.94 572 ILE B N 1
ATOM 11183 C CA . ILE B 1 572 ? -8.758 -31.828 -17.016 1 94.94 572 ILE B CA 1
ATOM 11184 C C . ILE B 1 572 ? -10.242 -31.719 -16.688 1 94.94 572 ILE B C 1
ATOM 11186 O O . ILE B 1 572 ? -11.078 -31.656 -17.578 1 94.94 572 ILE B O 1
ATOM 11190 N N . ARG B 1 573 ? -10.523 -31.641 -15.445 1 94.06 573 ARG B N 1
ATOM 11191 C CA . ARG B 1 573 ? -11.914 -31.531 -15.023 1 94.06 573 ARG B CA 1
ATOM 11192 C C . ARG B 1 573 ? -12.531 -30.219 -15.531 1 94.06 573 ARG B C 1
ATOM 11194 O O . ARG B 1 573 ? -13.648 -30.219 -16.062 1 94.06 573 ARG B O 1
ATOM 11201 N N . CYS B 1 574 ? -11.836 -29.141 -15.352 1 93.06 574 CYS B N 1
ATOM 11202 C CA . CYS B 1 574 ? -12.32 -27.859 -15.82 1 93.06 574 CYS B CA 1
ATOM 11203 C C . CYS B 1 574 ? -12.539 -27.859 -17.328 1 93.06 574 CYS B C 1
ATOM 11205 O O . CYS B 1 574 ? -13.523 -27.312 -17.828 1 93.06 574 CYS B O 1
ATOM 11207 N N . PHE B 1 575 ? -11.656 -28.516 -18.078 1 94.5 575 PHE B N 1
ATOM 11208 C CA . PHE B 1 575 ? -11.789 -28.641 -19.516 1 94.5 575 PHE B CA 1
ATOM 11209 C C . PHE B 1 575 ? -13.055 -29.406 -19.891 1 94.5 575 PHE B C 1
ATOM 11211 O O . PHE B 1 575 ? -13.797 -29 -20.781 1 94.5 575 PHE B O 1
ATOM 11218 N N . ARG B 1 576 ? -13.328 -30.422 -19.188 1 94.06 576 ARG B N 1
ATOM 11219 C CA . ARG B 1 576 ? -14.484 -31.266 -19.469 1 94.06 576 ARG B CA 1
ATOM 11220 C C . ARG B 1 576 ? -15.789 -30.531 -19.141 1 94.06 576 ARG B C 1
ATOM 11222 O O . ARG B 1 576 ? -16.797 -30.703 -19.828 1 94.06 576 ARG B O 1
ATOM 11229 N N . ILE B 1 577 ? -15.734 -29.766 -18.125 1 92.44 577 ILE B N 1
ATOM 11230 C CA . ILE B 1 577 ? -16.906 -28.938 -17.797 1 92.44 577 ILE B CA 1
ATOM 11231 C C . ILE B 1 577 ? -17.156 -27.953 -18.938 1 92.44 577 ILE B C 1
ATOM 11233 O O . ILE B 1 577 ? -18.297 -27.766 -19.359 1 92.44 577 ILE B O 1
ATOM 11237 N N . ASP B 1 578 ? -16.109 -27.359 -19.375 1 93.69 578 ASP B N 1
ATOM 11238 C CA . ASP B 1 578 ? -16.234 -26.391 -20.469 1 93.69 578 ASP B CA 1
ATOM 11239 C C . ASP B 1 578 ? -16.719 -27.078 -21.75 1 93.69 578 ASP B C 1
ATOM 11241 O O . ASP B 1 578 ? -17.453 -26.484 -22.547 1 93.69 578 ASP B O 1
ATOM 11245 N N . LYS B 1 579 ? -16.266 -28.25 -22.016 1 94.31 579 LYS B N 1
ATOM 11246 C CA . LYS B 1 579 ? -16.688 -29 -23.188 1 94.31 579 LYS B CA 1
ATOM 11247 C C . LYS B 1 579 ? -18.188 -29.219 -23.188 1 94.31 579 LYS B C 1
ATOM 11249 O O . LYS B 1 579 ? -18.828 -29.203 -24.25 1 94.31 579 LYS B O 1
ATOM 11254 N N . GLU B 1 580 ? -18.75 -29.359 -22.031 1 93.19 580 GLU B N 1
ATOM 11255 C CA . GLU B 1 580 ? -20.188 -29.562 -21.891 1 93.19 580 GLU B CA 1
ATOM 11256 C C . GLU B 1 580 ? -20.953 -28.25 -21.938 1 93.19 580 GLU B C 1
ATOM 11258 O O . GLU B 1 580 ? -21.984 -28.141 -22.594 1 93.19 580 GLU B O 1
ATOM 11263 N N . LEU B 1 581 ? -20.438 -27.25 -21.312 1 90.88 581 LEU B N 1
ATOM 11264 C CA . LEU B 1 581 ? -21.203 -26.031 -21.109 1 90.88 581 LEU B CA 1
ATOM 11265 C C . LEU B 1 581 ? -20.891 -25 -22.188 1 90.88 581 LEU B C 1
ATOM 11267 O O . LEU B 1 581 ? -21.75 -24.203 -22.547 1 90.88 581 LEU B O 1
ATOM 11271 N N . TYR B 1 582 ? -19.609 -24.984 -22.609 1 91.06 582 TYR B N 1
ATOM 11272 C CA . TYR B 1 582 ? -19.172 -23.953 -23.562 1 91.06 582 TYR B CA 1
ATOM 11273 C C . TYR B 1 582 ? -18.422 -24.578 -24.734 1 91.06 582 TYR B C 1
ATOM 11275 O O . TYR B 1 582 ? -17.297 -24.172 -25.031 1 91.06 582 TYR B O 1
ATOM 11283 N N . PRO B 1 583 ? -19.016 -25.406 -25.453 1 93.31 583 PRO B N 1
ATOM 11284 C CA . PRO B 1 583 ? -18.297 -26.078 -26.531 1 93.31 583 PRO B CA 1
ATOM 11285 C C . PRO B 1 583 ? -17.797 -25.109 -27.609 1 93.31 583 PRO B C 1
ATOM 11287 O O . PRO B 1 583 ? -16.734 -25.328 -28.203 1 93.31 583 PRO B O 1
ATOM 11290 N N . GLU B 1 584 ? -18.484 -24.016 -27.781 1 91.62 584 GLU B N 1
ATOM 11291 C CA . GLU B 1 584 ? -18.125 -23.031 -28.812 1 91.62 584 GLU B CA 1
ATOM 11292 C C . GLU B 1 584 ? -16.797 -22.344 -28.469 1 91.62 584 GLU B C 1
ATOM 11294 O O . GLU B 1 584 ? -16.062 -21.953 -29.375 1 91.62 584 GLU B O 1
ATOM 11299 N N . MET B 1 585 ? -16.469 -22.359 -27.266 1 90.62 585 MET B N 1
ATOM 11300 C CA . MET B 1 585 ? -15.281 -21.641 -26.828 1 90.62 585 MET B CA 1
ATOM 11301 C C . MET B 1 585 ? -14.047 -22.531 -26.953 1 90.62 585 MET B C 1
ATOM 11303 O O . MET B 1 585 ? -12.922 -22.062 -26.781 1 90.62 585 MET B O 1
ATOM 11307 N N . LEU B 1 586 ? -14.273 -23.75 -27.312 1 92.25 586 LEU B N 1
ATOM 11308 C CA . LEU B 1 586 ? -13.156 -24.688 -27.422 1 92.25 586 LEU B CA 1
ATOM 11309 C C . LEU B 1 586 ? -12.695 -24.812 -28.875 1 92.25 586 LEU B C 1
ATOM 11311 O O . LEU B 1 586 ? -11.664 -25.422 -29.156 1 92.25 586 LEU B O 1
ATOM 11315 N N . GLU B 1 587 ? -13.391 -24.141 -29.656 1 89.94 587 GLU B N 1
ATOM 11316 C CA . GLU B 1 587 ? -13.039 -24.172 -31.078 1 89.94 587 GLU B CA 1
ATOM 11317 C C . GLU B 1 587 ? -11.719 -23.453 -31.328 1 89.94 587 GLU B C 1
ATOM 11319 O O . GLU B 1 587 ? -11.375 -22.5 -30.625 1 89.94 587 GLU B O 1
ATOM 11324 N N . PRO B 1 588 ? -11.023 -23.828 -32.281 1 85.81 588 PRO B N 1
ATOM 11325 C CA . PRO B 1 588 ? -9.719 -23.219 -32.594 1 85.81 588 PRO B CA 1
ATOM 11326 C C . PRO B 1 588 ? -9.828 -21.75 -32.938 1 85.81 588 PRO B C 1
ATOM 11328 O O . PRO B 1 588 ? -8.875 -20.984 -32.719 1 85.81 588 PRO B O 1
ATOM 11331 N N . SER B 1 589 ? -10.93 -21.375 -33.438 1 85.94 589 SER B N 1
ATOM 11332 C CA . SER B 1 589 ? -11.102 -20 -33.844 1 85.94 589 SER B CA 1
ATOM 11333 C C . SER B 1 589 ? -11.297 -19.062 -32.656 1 85.94 589 SER B C 1
ATOM 11335 O O . SER B 1 589 ? -11.102 -17.859 -32.781 1 85.94 589 SER B O 1
ATOM 11337 N N . TYR B 1 590 ? -11.656 -19.75 -31.625 1 88.62 590 TYR B N 1
ATOM 11338 C CA . TYR B 1 590 ? -11.836 -18.922 -30.438 1 88.62 590 TYR B CA 1
ATOM 11339 C C . TYR B 1 590 ? -10.492 -18.609 -29.781 1 88.62 590 TYR B C 1
ATOM 11341 O O . TYR B 1 590 ? -9.734 -19.516 -29.438 1 88.62 590 TYR B O 1
ATOM 11349 N N . GLN B 1 591 ? -10.219 -17.391 -29.438 1 85.25 591 GLN B N 1
ATOM 11350 C CA . GLN B 1 591 ? -8.867 -16.953 -29.109 1 85.25 591 GLN B CA 1
ATOM 11351 C C . GLN B 1 591 ? -8.625 -16.984 -27.609 1 85.25 591 GLN B C 1
ATOM 11353 O O . GLN B 1 591 ? -7.48 -16.969 -27.156 1 85.25 591 GLN B O 1
ATOM 11358 N N . HIS B 1 592 ? -9.633 -17.109 -26.781 1 88.5 592 HIS B N 1
ATOM 11359 C CA . HIS B 1 592 ? -9.469 -16.984 -25.344 1 88.5 592 HIS B CA 1
ATOM 11360 C C . HIS B 1 592 ? -9.719 -18.312 -24.641 1 88.5 592 HIS B C 1
ATOM 11362 O O . HIS B 1 592 ? -10.242 -19.25 -25.25 1 88.5 592 HIS B O 1
ATOM 11368 N N . LEU B 1 593 ? -9.281 -18.344 -23.391 1 90.75 593 LEU B N 1
ATOM 11369 C CA . LEU B 1 593 ? -9.586 -19.5 -22.578 1 90.75 593 LEU B CA 1
ATOM 11370 C C . LEU B 1 593 ? -11.062 -19.547 -22.203 1 90.75 593 LEU B C 1
ATOM 11372 O O . LEU B 1 593 ? -11.672 -18.484 -21.969 1 90.75 593 LEU B O 1
ATOM 11376 N N . SER B 1 594 ? -11.508 -20.781 -22.203 1 90.81 594 SER B N 1
ATOM 11377 C CA . SER B 1 594 ? -12.867 -20.969 -21.703 1 90.81 594 SER B CA 1
ATOM 11378 C C . SER B 1 594 ? -12.938 -20.719 -20.203 1 90.81 594 SER B C 1
ATOM 11380 O O . SER B 1 594 ? -11.914 -20.734 -19.516 1 90.81 594 SER B O 1
ATOM 11382 N N . PRO B 1 595 ? -14.07 -20.453 -19.594 1 88.69 595 PRO B N 1
ATOM 11383 C CA . PRO B 1 595 ? -14.219 -19.938 -18.234 1 88.69 595 PRO B CA 1
ATOM 11384 C C . PRO B 1 595 ? -13.633 -20.875 -17.188 1 88.69 595 PRO B C 1
ATOM 11386 O O . PRO B 1 595 ? -12.914 -20.438 -16.281 1 88.69 595 PRO B O 1
ATOM 11389 N N . HIS B 1 596 ? -13.906 -22.172 -17.328 1 91.44 596 HIS B N 1
ATOM 11390 C CA . HIS B 1 596 ? -13.453 -23.062 -16.266 1 91.44 596 HIS B CA 1
ATOM 11391 C C . HIS B 1 596 ? -11.969 -23.375 -16.406 1 91.44 596 HIS B C 1
ATOM 11393 O O . HIS B 1 596 ? -11.273 -23.578 -15.406 1 91.44 596 HIS B O 1
ATOM 11399 N N . ILE B 1 597 ? -11.5 -23.422 -17.625 1 92.38 597 ILE B N 1
ATOM 11400 C CA . ILE B 1 597 ? -10.062 -23.609 -17.797 1 92.38 597 ILE B CA 1
ATOM 11401 C C . ILE B 1 597 ? -9.32 -22.391 -17.234 1 92.38 597 ILE B C 1
ATOM 11403 O O . ILE B 1 597 ? -8.273 -22.547 -16.609 1 92.38 597 ILE B O 1
ATOM 11407 N N . ALA B 1 598 ? -9.898 -21.266 -17.484 1 90.44 598 ALA B N 1
ATOM 11408 C CA . ALA B 1 598 ? -9.328 -20.062 -16.891 1 90.44 598 ALA B CA 1
ATOM 11409 C C . ALA B 1 598 ? -9.383 -20.109 -15.367 1 90.44 598 ALA B C 1
ATOM 11411 O O . ALA B 1 598 ? -8.422 -19.734 -14.688 1 90.44 598 ALA B O 1
ATOM 11412 N N . LEU B 1 599 ? -10.422 -20.625 -14.867 1 90.88 599 LEU B N 1
ATOM 11413 C CA . LEU B 1 599 ? -10.617 -20.766 -13.43 1 90.88 599 LEU B CA 1
ATOM 11414 C C . LEU B 1 599 ? -9.586 -21.719 -12.828 1 90.88 599 LEU B C 1
ATOM 11416 O O . LEU B 1 599 ? -9.141 -21.516 -11.695 1 90.88 599 LEU B O 1
ATOM 11420 N N . SER B 1 600 ? -9.242 -22.766 -13.594 1 92.06 600 SER B N 1
ATOM 11421 C CA . SER B 1 600 ? -8.281 -23.75 -13.094 1 92.06 600 SER B CA 1
ATOM 11422 C C . SER B 1 600 ? -6.945 -23.078 -12.758 1 92.06 600 SER B C 1
ATOM 11424 O O . SER B 1 600 ? -6.25 -23.516 -11.836 1 92.06 600 SER B O 1
ATOM 11426 N N . MET B 1 601 ? -6.648 -22.016 -13.461 1 88.06 601 MET B N 1
ATOM 11427 C CA . MET B 1 601 ? -5.418 -21.266 -13.203 1 88.06 601 MET B CA 1
ATOM 11428 C C . MET B 1 601 ? -5.48 -20.562 -11.852 1 88.06 601 MET B C 1
ATOM 11430 O O . MET B 1 601 ? -4.488 -20.5 -11.125 1 88.06 601 MET B O 1
ATOM 11434 N N . SER B 1 602 ? -6.57 -20.094 -11.523 1 88.94 602 SER B N 1
ATOM 11435 C CA . SER B 1 602 ? -6.758 -19.406 -10.25 1 88.94 602 SER B CA 1
ATOM 11436 C C . SER B 1 602 ? -6.797 -20.391 -9.094 1 88.94 602 SER B C 1
ATOM 11438 O O . SER B 1 602 ? -6.227 -20.141 -8.031 1 88.94 602 SER B O 1
ATOM 11440 N N . LEU B 1 603 ? -7.395 -21.547 -9.32 1 91.44 603 LEU B N 1
ATOM 11441 C CA . LEU B 1 603 ? -7.566 -22.547 -8.273 1 91.44 603 LEU B CA 1
ATOM 11442 C C . LEU B 1 603 ? -6.223 -23.141 -7.863 1 91.44 603 LEU B C 1
ATOM 11444 O O . LEU B 1 603 ? -6.035 -23.516 -6.707 1 91.44 603 LEU B O 1
ATOM 11448 N N . THR B 1 604 ? -5.34 -23.141 -8.812 1 89.75 604 THR B N 1
ATOM 11449 C CA . THR B 1 604 ? -4.051 -23.766 -8.539 1 89.75 604 THR B CA 1
ATOM 11450 C C . THR B 1 604 ? -2.922 -22.75 -8.672 1 89.75 604 THR B C 1
ATOM 11452 O O . THR B 1 604 ? -1.778 -23.109 -8.953 1 89.75 604 THR B O 1
ATOM 11455 N N . ALA B 1 605 ? -3.26 -21.547 -8.523 1 77.88 605 ALA B N 1
ATOM 11456 C CA . ALA B 1 605 ? -2.314 -20.469 -8.805 1 77.88 605 ALA B CA 1
ATOM 11457 C C . ALA B 1 605 ? -1.045 -20.625 -7.973 1 77.88 605 ALA B C 1
ATOM 11459 O O . ALA B 1 605 ? -1.111 -20.797 -6.75 1 77.88 605 ALA B O 1
ATOM 11460 N N . GLY B 1 606 ? 0.007 -20.578 -8.656 1 79.5 606 GLY B N 1
ATOM 11461 C CA . GLY B 1 606 ? 1.316 -20.562 -8.016 1 79.5 606 GLY B CA 1
ATOM 11462 C C . GLY B 1 606 ? 1.803 -21.938 -7.625 1 79.5 606 GLY B C 1
ATOM 11463 O O . GLY B 1 606 ? 2.996 -22.141 -7.391 1 79.5 606 GLY B O 1
ATOM 11464 N N . LEU B 1 607 ? 0.878 -22.906 -7.562 1 90.25 607 LEU B N 1
ATOM 11465 C CA . LEU B 1 607 ? 1.258 -24.234 -7.094 1 90.25 607 LEU B CA 1
ATOM 11466 C C . LEU B 1 607 ? 2.111 -24.953 -8.133 1 90.25 607 LEU B C 1
ATOM 11468 O O . LEU B 1 607 ? 3.078 -25.641 -7.785 1 90.25 607 LEU B O 1
ATOM 11472 N N . PHE B 1 608 ? 1.777 -24.812 -9.375 1 88.56 608 PHE B N 1
ATOM 11473 C CA . PHE B 1 608 ? 2.457 -25.531 -10.445 1 88.56 608 PHE B CA 1
ATOM 11474 C C . PHE B 1 608 ? 3.932 -25.156 -10.5 1 88.56 608 PHE B C 1
ATOM 11476 O O . PHE B 1 608 ? 4.805 -26.016 -10.453 1 88.56 608 PHE B O 1
ATOM 11483 N N . SER B 1 609 ? 4.168 -23.891 -10.625 1 83.69 609 SER B N 1
ATOM 11484 C CA . SER B 1 609 ? 5.543 -23.422 -10.766 1 83.69 609 SER B CA 1
ATOM 11485 C C . SER B 1 609 ? 6.379 -23.797 -9.547 1 83.69 609 SER B C 1
ATOM 11487 O O . SER B 1 609 ? 7.516 -24.234 -9.68 1 83.69 609 SER B O 1
ATOM 11489 N N . LYS B 1 610 ? 5.816 -23.641 -8.453 1 88.56 610 LYS B N 1
ATOM 11490 C CA . LYS B 1 610 ? 6.512 -23.953 -7.207 1 88.56 610 LYS B CA 1
ATOM 11491 C C . LYS B 1 610 ? 6.852 -25.438 -7.133 1 88.56 610 LYS B C 1
ATOM 11493 O O . LYS B 1 610 ? 7.977 -25.812 -6.777 1 88.56 610 LYS B O 1
ATOM 11498 N N . THR B 1 611 ? 5.902 -26.25 -7.469 1 92.81 611 THR B N 1
ATOM 11499 C CA . THR B 1 611 ? 6.07 -27.703 -7.395 1 92.81 611 THR B CA 1
ATOM 11500 C C . THR B 1 611 ? 7.113 -28.188 -8.398 1 92.81 611 THR B C 1
ATOM 11502 O O . THR B 1 611 ? 7.977 -29 -8.062 1 92.81 611 THR B O 1
ATOM 11505 N N . LEU B 1 612 ? 7.035 -27.688 -9.477 1 86.06 612 LEU B N 1
ATOM 11506 C CA . LEU B 1 612 ? 7.938 -28.125 -10.531 1 86.06 612 LEU B CA 1
ATOM 11507 C C . LEU B 1 612 ? 9.383 -27.75 -10.211 1 86.06 612 LEU B C 1
ATOM 11509 O O . LEU B 1 612 ? 10.297 -28.547 -10.406 1 86.06 612 LEU B O 1
ATOM 11513 N N . VAL B 1 613 ? 9.555 -26.578 -9.758 1 79.5 613 VAL B N 1
ATOM 11514 C CA . VAL B 1 613 ? 10.898 -26.109 -9.445 1 79.5 613 VAL B CA 1
ATOM 11515 C C . VAL B 1 613 ? 11.477 -26.922 -8.297 1 79.5 613 VAL B C 1
ATOM 11517 O O . VAL B 1 613 ? 12.648 -27.312 -8.336 1 79.5 613 VAL B O 1
ATOM 11520 N N . PHE B 1 614 ? 10.68 -27.156 -7.41 1 85.31 614 PHE B N 1
ATOM 11521 C CA . PHE B 1 614 ? 11.164 -27.922 -6.262 1 85.31 614 PHE B CA 1
ATOM 11522 C C . PHE B 1 614 ? 11.469 -29.359 -6.66 1 85.31 614 PHE B C 1
ATOM 11524 O O . PHE B 1 614 ? 12.453 -29.938 -6.199 1 85.31 614 PHE B O 1
ATOM 11531 N N . PHE B 1 615 ? 10.617 -29.906 -7.426 1 86.88 615 PHE B N 1
ATOM 11532 C CA . PHE B 1 615 ? 10.836 -31.266 -7.906 1 86.88 615 PHE B CA 1
ATOM 11533 C C . PHE B 1 615 ? 12.148 -31.375 -8.664 1 86.88 615 PHE B C 1
ATOM 11535 O O . PHE B 1 615 ? 12.953 -32.281 -8.406 1 86.88 615 PHE B O 1
ATOM 11542 N N . CYS B 1 616 ? 12.359 -30.422 -9.461 1 79.06 616 CYS B N 1
ATOM 11543 C CA . CYS B 1 616 ? 13.578 -30.422 -10.266 1 79.06 616 CYS B CA 1
ATOM 11544 C C . CYS B 1 616 ? 14.812 -30.234 -9.391 1 79.06 616 CYS B C 1
ATOM 11546 O O . CYS B 1 616 ? 15.836 -30.875 -9.609 1 79.06 616 CYS B O 1
ATOM 11548 N N . SER B 1 617 ? 14.664 -29.375 -8.477 1 80.25 617 SER B N 1
ATOM 11549 C CA . SER B 1 617 ? 15.773 -29.125 -7.566 1 80.25 617 SER B CA 1
ATOM 11550 C C . SER B 1 617 ? 16.109 -30.375 -6.75 1 80.25 617 SER B C 1
ATOM 11552 O O . SER B 1 617 ? 17.281 -30.688 -6.531 1 80.25 617 SER B O 1
ATOM 11554 N N . LEU B 1 618 ? 15.117 -31.047 -6.379 1 81.19 618 LEU B N 1
ATOM 11555 C CA . LEU B 1 618 ? 15.305 -32.25 -5.574 1 81.19 618 LEU B CA 1
ATOM 11556 C C . LEU B 1 618 ? 15.922 -33.375 -6.398 1 81.19 618 LEU B C 1
ATOM 11558 O O . LEU B 1 618 ? 16.828 -34.062 -5.926 1 81.19 618 LEU B O 1
ATOM 11562 N N . ILE B 1 619 ? 15.445 -33.531 -7.523 1 80.44 619 ILE B N 1
ATOM 11563 C CA . ILE B 1 619 ? 15.961 -34.594 -8.391 1 80.44 619 ILE B CA 1
ATOM 11564 C C . ILE B 1 619 ? 17.422 -34.281 -8.75 1 80.44 619 ILE B C 1
ATOM 11566 O O . ILE B 1 619 ? 18.266 -35.188 -8.727 1 80.44 619 ILE B O 1
ATOM 11570 N N . TYR B 1 620 ? 17.609 -33.094 -9.078 1 76.44 620 TYR B N 1
ATOM 11571 C CA . TYR B 1 620 ? 18.969 -32.688 -9.398 1 76.44 620 TYR B CA 1
ATOM 11572 C C . TYR B 1 620 ? 19.906 -32.969 -8.227 1 76.44 620 TYR B C 1
ATOM 11574 O O . TYR B 1 620 ? 21.031 -33.469 -8.414 1 76.44 620 TYR B O 1
ATOM 11582 N N . PHE B 1 621 ? 19.453 -32.656 -7.168 1 76.81 621 PHE B N 1
ATOM 11583 C CA . PHE B 1 621 ? 20.234 -32.906 -5.965 1 76.81 621 PHE B CA 1
ATOM 11584 C C . PHE B 1 621 ? 20.516 -34.406 -5.812 1 76.81 621 PHE B C 1
ATOM 11586 O O . PHE B 1 621 ? 21.656 -34.781 -5.566 1 76.81 621 PHE B O 1
ATOM 11593 N N . LYS B 1 622 ? 19.562 -35.188 -5.984 1 78.5 622 LYS B N 1
ATOM 11594 C CA . LYS B 1 622 ? 19.703 -36.625 -5.824 1 78.5 622 LYS B CA 1
ATOM 11595 C C . LYS B 1 622 ? 20.625 -37.219 -6.895 1 78.5 622 LYS B C 1
ATOM 11597 O O . LYS B 1 622 ? 21.328 -38.188 -6.648 1 78.5 622 LYS B O 1
ATOM 11602 N N . LEU B 1 623 ? 20.531 -36.625 -7.941 1 76.94 623 LEU B N 1
ATOM 11603 C CA . LEU B 1 623 ? 21.312 -37.156 -9.062 1 76.94 623 LEU B CA 1
ATOM 11604 C C . LEU B 1 623 ? 22.766 -36.75 -8.961 1 76.94 623 LEU B C 1
ATOM 11606 O O . LEU B 1 623 ? 23.641 -37.344 -9.602 1 76.94 623 LEU B O 1
ATOM 11610 N N . THR B 1 624 ? 23 -35.75 -8.141 1 72.81 624 THR B N 1
ATOM 11611 C CA . THR B 1 624 ? 24.359 -35.281 -8.047 1 72.81 624 THR B CA 1
ATOM 11612 C C . THR B 1 624 ? 24.984 -35.656 -6.699 1 72.81 624 THR B C 1
ATOM 11614 O O . THR B 1 624 ? 26 -35.094 -6.293 1 72.81 624 THR B O 1
ATOM 11617 N N . LEU B 1 625 ? 24.422 -36.531 -5.988 1 72 625 LEU B N 1
ATOM 11618 C CA . LEU B 1 625 ? 24.906 -36.938 -4.68 1 72 625 LEU B CA 1
ATOM 11619 C C . LEU B 1 625 ? 26.281 -37.594 -4.797 1 72 625 LEU B C 1
ATOM 11621 O O . LEU B 1 625 ? 27.031 -37.625 -3.822 1 72 625 LEU B O 1
ATOM 11625 N N . PHE B 1 626 ? 26.562 -38.156 -5.902 1 63.47 626 PHE B N 1
ATOM 11626 C CA . PHE B 1 626 ? 27.859 -38.781 -6.102 1 63.47 626 PHE B CA 1
ATOM 11627 C C . PHE B 1 626 ? 29 -37.812 -5.887 1 63.47 626 PHE B C 1
ATOM 11629 O O . PHE B 1 626 ? 30.109 -38.188 -5.547 1 63.47 626 PHE B O 1
ATOM 11636 N N . GLU B 1 627 ? 28.641 -36.531 -6.109 1 63.75 627 GLU B N 1
ATOM 11637 C CA . GLU B 1 627 ? 29.656 -35.531 -5.848 1 63.75 627 GLU B CA 1
ATOM 11638 C C . GLU B 1 627 ? 30.078 -35.531 -4.383 1 63.75 627 GLU B C 1
ATOM 11640 O O . GLU B 1 627 ? 31.172 -35.094 -4.047 1 63.75 627 GLU B O 1
ATOM 11645 N N . ASN B 1 628 ? 29.109 -36.062 -3.629 1 59.91 628 ASN B N 1
ATOM 11646 C CA . ASN B 1 628 ? 29.406 -36.156 -2.207 1 59.91 628 ASN B CA 1
ATOM 11647 C C . ASN B 1 628 ? 29.75 -37.594 -1.817 1 59.91 628 ASN B C 1
ATOM 11649 O O . ASN B 1 628 ? 29.734 -37.938 -0.637 1 59.91 628 ASN B O 1
ATOM 11653 N N . GLY B 1 629 ? 30 -38.406 -2.863 1 58.34 629 GLY B N 1
ATOM 11654 C CA . GLY B 1 629 ? 30.438 -39.781 -2.629 1 58.34 629 GLY B CA 1
ATOM 11655 C C . GLY B 1 629 ? 29.297 -40.719 -2.373 1 58.34 629 GLY B C 1
ATOM 11656 O O . GLY B 1 629 ? 29.5 -41.844 -1.895 1 58.34 629 GLY B O 1
ATOM 11657 N N . ILE B 1 630 ? 28.125 -40.344 -2.561 1 63.78 630 ILE B N 1
ATOM 11658 C CA . ILE B 1 630 ? 26.969 -41.188 -2.289 1 63.78 630 ILE B CA 1
ATOM 11659 C C . ILE B 1 630 ? 26.391 -41.719 -3.602 1 63.78 630 ILE B C 1
ATOM 11661 O O . ILE B 1 630 ? 26.031 -40.938 -4.492 1 63.78 630 ILE B O 1
ATOM 11665 N N . CYS B 1 631 ? 26.484 -43.125 -3.812 1 58.62 631 CYS B N 1
ATOM 11666 C CA . CYS B 1 631 ? 26 -43.75 -5.031 1 58.62 631 CYS B CA 1
ATOM 11667 C C . CYS B 1 631 ? 24.562 -44.219 -4.863 1 58.62 631 CYS B C 1
ATOM 11669 O O . CYS B 1 631 ? 24.188 -44.75 -3.807 1 58.62 631 CYS B O 1
ATOM 11671 N N . LEU B 1 632 ? 23.672 -43.906 -5.766 1 62.72 632 LEU B N 1
ATOM 11672 C CA . LEU B 1 632 ? 22.219 -44.062 -5.688 1 62.72 632 LEU B CA 1
ATOM 11673 C C . LEU B 1 632 ? 21.797 -45.375 -6.324 1 62.72 632 LEU B C 1
ATOM 11675 O O . LEU B 1 632 ? 20.625 -45.562 -6.664 1 62.72 632 LEU B O 1
ATOM 11679 N N . SER B 1 633 ? 22.562 -46.375 -6.602 1 56.19 633 SER B N 1
ATOM 11680 C CA . SER B 1 633 ? 22.219 -47.562 -7.406 1 56.19 633 SER B CA 1
ATOM 11681 C C . SER B 1 633 ? 20.859 -48.125 -6.988 1 56.19 633 SER B C 1
ATOM 11683 O O . SER B 1 633 ? 20.031 -48.469 -7.836 1 56.19 633 SER B O 1
ATOM 11685 N N . ASN B 1 634 ? 20.578 -48.219 -5.738 1 57.47 634 ASN B N 1
ATOM 11686 C CA . ASN B 1 634 ? 19.344 -48.844 -5.285 1 57.47 634 ASN B CA 1
ATOM 11687 C C . ASN B 1 634 ? 18.141 -47.938 -5.488 1 57.47 634 ASN B C 1
ATOM 11689 O O . ASN B 1 634 ? 17 -48.375 -5.445 1 57.47 634 ASN B O 1
ATOM 11693 N N . ASP B 1 635 ? 18.359 -46.688 -5.855 1 67.19 635 ASP B N 1
ATOM 11694 C CA . ASP B 1 635 ? 17.25 -45.75 -5.926 1 67.19 635 ASP B CA 1
ATOM 11695 C C . ASP B 1 635 ? 16.641 -45.719 -7.324 1 67.19 635 ASP B C 1
ATOM 11697 O O . ASP B 1 635 ? 15.688 -44.969 -7.574 1 67.19 635 ASP B O 1
ATOM 11701 N N . MET B 1 636 ? 17.109 -46.75 -8.18 1 68.12 636 MET B N 1
ATOM 11702 C CA . MET B 1 636 ? 16.656 -46.719 -9.57 1 68.12 636 MET B CA 1
ATOM 11703 C C . MET B 1 636 ? 15.68 -47.844 -9.844 1 68.12 636 MET B C 1
ATOM 11705 O O . MET B 1 636 ? 15.242 -48.031 -10.984 1 68.12 636 MET B O 1
ATOM 11709 N N . GLU B 1 637 ? 15.281 -48.531 -8.766 1 69.06 637 GLU B N 1
ATOM 11710 C CA . GLU B 1 637 ? 14.266 -49.562 -8.922 1 69.06 637 GLU B CA 1
ATOM 11711 C C . GLU B 1 637 ? 12.883 -49.031 -8.531 1 69.06 637 GLU B C 1
ATOM 11713 O O . GLU B 1 637 ? 12.766 -48.188 -7.652 1 69.06 637 GLU B O 1
ATOM 11718 N N . ASN B 1 638 ? 11.961 -49.562 -9.312 1 72.38 638 ASN B N 1
ATOM 11719 C CA . ASN B 1 638 ? 10.594 -49.156 -9.016 1 72.38 638 ASN B CA 1
ATOM 11720 C C . ASN B 1 638 ? 10.125 -49.656 -7.66 1 72.38 638 ASN B C 1
ATOM 11722 O O . ASN B 1 638 ? 10.398 -50.812 -7.297 1 72.38 638 ASN B O 1
ATOM 11726 N N . GLY B 1 639 ? 9.648 -48.75 -6.898 1 73.12 639 GLY B N 1
ATOM 11727 C CA . GLY B 1 639 ? 9.219 -49.125 -5.559 1 73.12 639 GLY B CA 1
ATOM 11728 C C . GLY B 1 639 ? 7.758 -48.781 -5.293 1 73.12 639 GLY B C 1
ATOM 11729 O O . GLY B 1 639 ? 6.914 -48.938 -6.18 1 73.12 639 GLY B O 1
ATOM 11730 N N . TRP B 1 640 ? 7.332 -48.438 -4.109 1 78.25 640 TRP B N 1
ATOM 11731 C CA . TRP B 1 640 ? 6.008 -48.188 -3.557 1 78.25 640 TRP B CA 1
ATOM 11732 C C . TRP B 1 640 ? 5.473 -46.844 -4.035 1 78.25 640 TRP B C 1
ATOM 11734 O O . TRP B 1 640 ? 6.238 -45.875 -4.203 1 78.25 640 TRP B O 1
ATOM 11744 N N . SER B 1 641 ? 4.125 -46.906 -4.48 1 82.44 641 SER B N 1
ATOM 11745 C CA . SER B 1 641 ? 3.496 -45.625 -4.766 1 82.44 641 SER B CA 1
ATOM 11746 C C . SER B 1 641 ? 2.035 -45.625 -4.328 1 82.44 641 SER B C 1
ATOM 11748 O O . SER B 1 641 ? 1.301 -46.594 -4.574 1 82.44 641 SER B O 1
ATOM 11750 N N . ASP B 1 642 ? 1.676 -44.656 -3.459 1 88.38 642 ASP B N 1
ATOM 11751 C CA . ASP B 1 642 ? 0.305 -44.375 -3.029 1 88.38 642 ASP B CA 1
ATOM 11752 C C . ASP B 1 642 ? 0.067 -42.906 -2.828 1 88.38 642 ASP B C 1
ATOM 11754 O O . ASP B 1 642 ? 0.513 -42.312 -1.833 1 88.38 642 ASP B O 1
ATOM 11758 N N . LEU B 1 643 ? -0.674 -42.344 -3.713 1 91.69 643 LEU B N 1
ATOM 11759 C CA . LEU B 1 643 ? -0.87 -40.906 -3.662 1 91.69 643 LEU B CA 1
ATOM 11760 C C . LEU B 1 643 ? -2.133 -40.531 -2.885 1 91.69 643 LEU B C 1
ATOM 11762 O O . LEU B 1 643 ? -2.68 -39.438 -3.039 1 91.69 643 LEU B O 1
ATOM 11766 N N . THR B 1 644 ? -2.633 -41.438 -2.061 1 90.75 644 THR B N 1
ATOM 11767 C CA . THR B 1 644 ? -3.869 -41.219 -1.321 1 90.75 644 THR B CA 1
ATOM 11768 C C . THR B 1 644 ? -3.57 -40.688 0.075 1 90.75 644 THR B C 1
ATOM 11770 O O . THR B 1 644 ? -4.484 -40.281 0.806 1 90.75 644 THR B O 1
ATOM 11773 N N . ARG B 1 645 ? -2.352 -40.625 0.38 1 91 645 ARG B N 1
ATOM 11774 C CA . ARG B 1 645 ? -1.927 -40.062 1.657 1 91 645 ARG B CA 1
ATOM 11775 C C . ARG B 1 645 ? -0.77 -39.062 1.468 1 91 645 ARG B C 1
ATOM 11777 O O . ARG B 1 645 ? 0.11 -39.312 0.634 1 91 645 ARG B O 1
ATOM 11784 N N . ILE B 1 646 ? -0.762 -38.125 2.312 1 93.94 646 ILE B N 1
ATOM 11785 C CA . ILE B 1 646 ? 0.257 -37.094 2.176 1 93.94 646 ILE B CA 1
ATOM 11786 C C . ILE B 1 646 ? 1.593 -37.594 2.703 1 93.94 646 ILE B C 1
ATOM 11788 O O . ILE B 1 646 ? 2.652 -37.25 2.184 1 93.94 646 ILE B O 1
ATOM 11792 N N . THR B 1 647 ? 1.497 -38.469 3.693 1 92.06 647 THR B N 1
ATOM 11793 C CA . THR B 1 647 ? 2.723 -38.969 4.305 1 92.06 647 THR B CA 1
ATOM 11794 C C . THR B 1 647 ? 3 -40.406 3.855 1 92.06 647 THR B C 1
ATOM 11796 O O . THR B 1 647 ? 2.072 -41.188 3.668 1 92.06 647 THR B O 1
ATOM 11799 N N . VAL B 1 648 ? 4.273 -40.656 3.678 1 92.06 648 VAL B N 1
ATOM 11800 C CA . VAL B 1 648 ? 4.719 -42 3.348 1 92.06 648 VAL B CA 1
ATOM 11801 C C . VAL B 1 648 ? 4.992 -42.781 4.633 1 92.06 648 VAL B C 1
ATOM 11803 O O . VAL B 1 648 ? 5.637 -42.281 5.551 1 92.06 648 VAL B O 1
ATOM 11806 N N . PRO B 1 649 ? 4.5 -43.969 4.645 1 89.06 649 PRO B N 1
ATOM 11807 C CA . PRO B 1 649 ? 4.816 -44.812 5.816 1 89.06 649 PRO B CA 1
ATOM 11808 C C . PRO B 1 649 ? 6.316 -45 6.008 1 89.06 649 PRO B C 1
ATOM 11810 O O . PRO B 1 649 ? 7.059 -45.125 5.031 1 89.06 649 PRO B O 1
ATOM 11813 N N . LEU B 1 650 ? 6.719 -45.156 7.207 1 86.69 650 LEU B N 1
ATOM 11814 C CA . LEU B 1 650 ? 8.133 -45.219 7.555 1 86.69 650 LEU B CA 1
ATOM 11815 C C . LEU B 1 650 ? 8.789 -46.469 6.98 1 86.69 650 LEU B C 1
ATOM 11817 O O . LEU B 1 650 ? 10 -46.469 6.73 1 86.69 650 LEU B O 1
ATOM 11821 N N . ASP B 1 651 ? 8.039 -47.5 6.715 1 83.81 651 ASP B N 1
ATOM 11822 C CA . ASP B 1 651 ? 8.586 -48.781 6.242 1 83.81 651 ASP B CA 1
ATOM 11823 C C . ASP B 1 651 ? 8.625 -48.812 4.715 1 83.81 651 ASP B C 1
ATOM 11825 O O . ASP B 1 651 ? 9.062 -49.812 4.129 1 83.81 651 ASP B O 1
ATOM 11829 N N . LYS B 1 652 ? 8.219 -47.812 4.16 1 87 652 LYS B N 1
ATOM 11830 C CA . LYS B 1 652 ? 8.18 -47.75 2.699 1 87 652 LYS B CA 1
ATOM 11831 C C . LYS B 1 652 ? 9.156 -46.719 2.154 1 87 652 LYS B C 1
ATOM 11833 O O . LYS B 1 652 ? 9.555 -45.812 2.869 1 87 652 LYS B O 1
ATOM 11838 N N . ASP B 1 653 ? 9.594 -46.938 0.859 1 84.31 653 ASP B N 1
ATOM 11839 C CA . ASP B 1 653 ? 10.516 -46.031 0.205 1 84.31 653 ASP B CA 1
ATOM 11840 C C . ASP B 1 653 ? 10.008 -45.625 -1.172 1 84.31 653 ASP B C 1
ATOM 11842 O O . ASP B 1 653 ? 9.656 -46.469 -1.992 1 84.31 653 ASP B O 1
ATOM 11846 N N . LEU B 1 654 ? 9.914 -44.375 -1.348 1 89.06 654 LEU B N 1
ATOM 11847 C CA . LEU B 1 654 ? 9.594 -43.812 -2.66 1 89.06 654 LEU B CA 1
ATOM 11848 C C . LEU B 1 654 ? 10.867 -43.5 -3.439 1 89.06 654 LEU B C 1
ATOM 11850 O O . LEU B 1 654 ? 11.406 -42.406 -3.324 1 89.06 654 LEU B O 1
ATOM 11854 N N . SER B 1 655 ? 11.188 -44.406 -4.352 1 84.38 655 SER B N 1
ATOM 11855 C CA . SER B 1 655 ? 12.453 -44.312 -5.074 1 84.38 655 SER B CA 1
ATOM 11856 C C . SER B 1 655 ? 12.391 -43.219 -6.137 1 84.38 655 SER B C 1
ATOM 11858 O O . SER B 1 655 ? 11.305 -42.781 -6.531 1 84.38 655 SER B O 1
ATOM 11860 N N . LEU B 1 656 ? 13.492 -42.781 -6.582 1 83.81 656 LEU B N 1
ATOM 11861 C CA . LEU B 1 656 ? 13.594 -41.781 -7.637 1 83.81 656 LEU B CA 1
ATOM 11862 C C . LEU B 1 656 ? 12.961 -42.281 -8.93 1 83.81 656 LEU B C 1
ATOM 11864 O O . LEU B 1 656 ? 12.312 -41.531 -9.648 1 83.81 656 LEU B O 1
ATOM 11868 N N . SER B 1 657 ? 13.195 -43.531 -9.211 1 82.88 657 SER B N 1
ATOM 11869 C CA . SER B 1 657 ? 12.617 -44.094 -10.422 1 82.88 657 SER B CA 1
ATOM 11870 C C . SER B 1 657 ? 11.094 -44.125 -10.359 1 82.88 657 SER B C 1
ATOM 11872 O O . SER B 1 657 ? 10.43 -43.812 -11.352 1 82.88 657 SER B O 1
ATOM 11874 N N . THR B 1 658 ? 10.609 -44.469 -9.195 1 88.62 658 THR B N 1
ATOM 11875 C CA . THR B 1 658 ? 9.156 -44.469 -9.016 1 88.62 658 THR B CA 1
ATOM 11876 C C . THR B 1 658 ? 8.602 -43.062 -9.148 1 88.62 658 THR B C 1
ATOM 11878 O O . THR B 1 658 ? 7.562 -42.844 -9.773 1 88.62 658 THR B O 1
ATOM 11881 N N . ALA B 1 659 ? 9.297 -42.156 -8.547 1 90.12 659 ALA B N 1
ATOM 11882 C CA . ALA B 1 659 ? 8.867 -40.75 -8.594 1 90.12 659 ALA B CA 1
ATOM 11883 C C . ALA B 1 659 ? 8.844 -40.25 -10.031 1 90.12 659 ALA B C 1
ATOM 11885 O O . ALA B 1 659 ? 7.902 -39.562 -10.445 1 90.12 659 ALA B O 1
ATOM 11886 N N . MET B 1 660 ? 9.805 -40.594 -10.82 1 87.38 660 MET B N 1
ATOM 11887 C CA . MET B 1 660 ? 9.883 -40.156 -12.211 1 87.38 660 MET B CA 1
ATOM 11888 C C . MET B 1 660 ? 8.805 -40.812 -13.062 1 87.38 660 MET B C 1
ATOM 11890 O O . MET B 1 660 ? 8.234 -40.188 -13.953 1 87.38 660 MET B O 1
ATOM 11894 N N . SER B 1 661 ? 8.641 -42.031 -12.781 1 89.31 661 SER B N 1
ATOM 11895 C CA . SER B 1 661 ? 7.617 -42.75 -13.523 1 89.31 661 SER B CA 1
ATOM 11896 C C . SER B 1 661 ? 6.23 -42.188 -13.273 1 89.31 661 SER B C 1
ATOM 11898 O O . SER B 1 661 ? 5.457 -41.969 -14.211 1 89.31 661 SER B O 1
ATOM 11900 N N . LEU B 1 662 ? 5.957 -41.938 -12.023 1 91.94 662 LEU B N 1
ATOM 11901 C CA . LEU B 1 662 ? 4.668 -41.344 -11.68 1 91.94 662 LEU B CA 1
ATOM 11902 C C . LEU B 1 662 ? 4.527 -39.938 -12.266 1 91.94 662 LEU B C 1
ATOM 11904 O O . LEU B 1 662 ? 3.455 -39.562 -12.75 1 91.94 662 LEU B O 1
ATOM 11908 N N . TYR B 1 663 ? 5.621 -39.156 -12.18 1 92.88 663 TYR B N 1
ATOM 11909 C CA . TYR B 1 663 ? 5.652 -37.844 -12.766 1 92.88 663 TYR B CA 1
ATOM 11910 C C . TYR B 1 663 ? 5.289 -37.875 -14.25 1 92.88 663 TYR B C 1
ATOM 11912 O O . TYR B 1 663 ? 4.438 -37.125 -14.711 1 92.88 663 TYR B O 1
ATOM 11920 N N . THR B 1 664 ? 5.832 -38.781 -14.945 1 90.12 664 THR B N 1
ATOM 11921 C CA . THR B 1 664 ? 5.598 -38.906 -16.375 1 90.12 664 THR B CA 1
ATOM 11922 C C . THR B 1 664 ? 4.164 -39.375 -16.656 1 90.12 664 THR B C 1
ATOM 11924 O O . THR B 1 664 ? 3.504 -38.812 -17.547 1 90.12 664 THR B O 1
ATOM 11927 N N . THR B 1 665 ? 3.742 -40.281 -15.867 1 92.25 665 THR B N 1
ATOM 11928 C CA . THR B 1 665 ? 2.393 -40.812 -16.047 1 92.25 665 THR B CA 1
ATOM 11929 C C . THR B 1 665 ? 1.352 -39.719 -15.805 1 92.25 665 THR B C 1
ATOM 11931 O O . THR B 1 665 ? 0.369 -39.625 -16.547 1 92.25 665 THR B O 1
ATOM 11934 N N . ILE B 1 666 ? 1.533 -38.969 -14.789 1 93.88 666 ILE B N 1
ATOM 11935 C CA . ILE B 1 666 ? 0.604 -37.906 -14.43 1 93.88 666 ILE B CA 1
ATOM 11936 C C . ILE B 1 666 ? 0.52 -36.875 -15.57 1 93.88 666 ILE B C 1
ATOM 11938 O O . ILE B 1 666 ? -0.575 -36.531 -16 1 93.88 666 ILE B O 1
ATOM 11942 N N . PHE B 1 667 ? 1.567 -36.469 -16.141 1 92.62 667 PHE B N 1
ATOM 11943 C CA . PHE B 1 667 ? 1.563 -35.438 -17.156 1 92.62 667 PHE B CA 1
ATOM 11944 C C . PHE B 1 667 ? 1.15 -36 -18.516 1 92.62 667 PHE B C 1
ATOM 11946 O O . PHE B 1 667 ? 0.617 -35.281 -19.359 1 92.62 667 PHE B O 1
ATOM 11953 N N . ASP B 1 668 ? 1.374 -37.281 -18.688 1 91.81 668 ASP B N 1
ATOM 11954 C CA . ASP B 1 668 ? 0.872 -37.906 -19.906 1 91.81 668 ASP B CA 1
ATOM 11955 C C . ASP B 1 668 ? -0.651 -37.812 -19.984 1 91.81 668 ASP B C 1
ATOM 11957 O O . ASP B 1 668 ? -1.217 -37.688 -21.078 1 91.81 668 ASP B O 1
ATOM 11961 N N . ARG B 1 669 ? -1.235 -37.906 -18.859 1 91.5 669 ARG B N 1
ATOM 11962 C CA . ARG B 1 669 ? -2.686 -37.75 -18.828 1 91.5 669 ARG B CA 1
ATOM 11963 C C . ARG B 1 669 ? -3.092 -36.375 -19.328 1 91.5 669 ARG B C 1
ATOM 11965 O O . ARG B 1 669 ? -4.098 -36.219 -20.031 1 91.5 669 ARG B O 1
ATOM 11972 N N . LEU B 1 670 ? -2.332 -35.406 -18.984 1 91.62 670 LEU B N 1
ATOM 11973 C CA . LEU B 1 670 ? -2.6 -34.031 -19.422 1 91.62 670 LEU B CA 1
ATOM 11974 C C . LEU B 1 670 ? -2.412 -33.906 -20.922 1 91.62 670 LEU B C 1
ATOM 11976 O O . LEU B 1 670 ? -3.258 -33.312 -21.609 1 91.62 670 LEU B O 1
ATOM 11980 N N . PHE B 1 671 ? -1.43 -34.531 -21.438 1 87.56 671 PHE B N 1
ATOM 11981 C CA . PHE B 1 671 ? -1.042 -34.344 -22.828 1 87.56 671 PHE B CA 1
ATOM 11982 C C . PHE B 1 671 ? -1.957 -35.156 -23.734 1 87.56 671 PHE B C 1
ATOM 11984 O O . PHE B 1 671 ? -2.115 -34.812 -24.922 1 87.56 671 PHE B O 1
ATOM 11991 N N . THR B 1 672 ? -2.605 -36.156 -23.188 1 87.44 672 THR B N 1
ATOM 11992 C CA . THR B 1 672 ? -3.406 -37.031 -24.031 1 87.44 672 THR B CA 1
ATOM 11993 C C . THR B 1 672 ? -4.895 -36.844 -23.75 1 87.44 672 THR B C 1
ATOM 11995 O O . THR B 1 672 ? -5.738 -37.469 -24.391 1 87.44 672 THR B O 1
ATOM 11998 N N . ALA B 1 673 ? -5.148 -35.969 -22.906 1 86.31 673 ALA B N 1
ATOM 11999 C CA . ALA B 1 673 ? -6.539 -35.781 -22.5 1 86.31 673 ALA B CA 1
ATOM 12000 C C . ALA B 1 673 ? -7.406 -35.375 -23.703 1 86.31 673 ALA B C 1
ATOM 12002 O O . ALA B 1 673 ? -7.035 -34.5 -24.484 1 86.31 673 ALA B O 1
ATOM 12003 N N . ASP B 1 674 ? -8.562 -36.125 -23.844 1 86.56 674 ASP B N 1
ATOM 12004 C CA . ASP B 1 674 ? -9.602 -35.875 -24.844 1 86.56 674 ASP B CA 1
ATOM 12005 C C . ASP B 1 674 ? -8.992 -35.688 -26.234 1 86.56 674 ASP B C 1
ATOM 12007 O O . ASP B 1 674 ? -9.258 -34.688 -26.891 1 86.56 674 ASP B O 1
ATOM 12011 N N . ASP B 1 675 ? -8.172 -36.562 -26.594 1 79.31 675 ASP B N 1
ATOM 12012 C CA . ASP B 1 675 ? -7.535 -36.594 -27.906 1 79.31 675 ASP B CA 1
ATOM 12013 C C . ASP B 1 675 ? -6.75 -35.312 -28.172 1 79.31 675 ASP B C 1
ATOM 12015 O O . ASP B 1 675 ? -6.895 -34.688 -29.234 1 79.31 675 ASP B O 1
ATOM 12019 N N . LYS B 1 676 ? -6.145 -34.688 -27.234 1 83.81 676 LYS B N 1
ATOM 12020 C CA . LYS B 1 676 ? -5.191 -33.562 -27.312 1 83.81 676 LYS B CA 1
ATOM 12021 C C . LYS B 1 676 ? -5.906 -32.25 -27.516 1 83.81 676 LYS B C 1
ATOM 12023 O O . LYS B 1 676 ? -5.273 -31.234 -27.859 1 83.81 676 LYS B O 1
ATOM 12028 N N . GLU B 1 677 ? -7.129 -32.25 -27.312 1 89.38 677 GLU B N 1
ATOM 12029 C CA . GLU B 1 677 ? -7.879 -31.016 -27.422 1 89.38 677 GLU B CA 1
ATOM 12030 C C . GLU B 1 677 ? -7.516 -30.047 -26.297 1 89.38 677 GLU B C 1
ATOM 12032 O O . GLU B 1 677 ? -7.492 -28.828 -26.484 1 89.38 677 GLU B O 1
ATOM 12037 N N . LEU B 1 678 ? -7.25 -30.672 -25.203 1 92.44 678 LEU B N 1
ATOM 12038 C CA . LEU B 1 678 ? -6.898 -29.859 -24.047 1 92.44 678 LEU B CA 1
ATOM 12039 C C . LEU B 1 678 ? -5.617 -29.078 -24.312 1 92.44 678 LEU B C 1
ATOM 12041 O O . LEU B 1 678 ? -5.539 -27.875 -24 1 92.44 678 LEU B O 1
ATOM 12045 N N . ILE B 1 679 ? -4.691 -29.672 -24.828 1 88.69 679 ILE B N 1
ATOM 12046 C CA . ILE B 1 679 ? -3.402 -29.031 -25.078 1 88.69 679 ILE B CA 1
ATOM 12047 C C . ILE B 1 679 ? -3.578 -27.891 -26.078 1 88.69 679 ILE B C 1
ATOM 12049 O O . ILE B 1 679 ? -2.922 -26.844 -25.969 1 88.69 679 ILE B O 1
ATOM 12053 N N . ARG B 1 680 ? -4.438 -28.078 -26.984 1 87 680 ARG B N 1
ATOM 12054 C CA . ARG B 1 680 ? -4.715 -27.031 -27.969 1 87 680 ARG B CA 1
ATOM 12055 C C . ARG B 1 680 ? -5.297 -25.797 -27.297 1 87 680 ARG B C 1
ATOM 12057 O O . ARG B 1 680 ? -4.938 -24.672 -27.641 1 87 680 ARG B O 1
ATOM 12064 N N . VAL B 1 681 ? -6.094 -26.078 -26.391 1 90.5 681 VAL B N 1
ATOM 12065 C CA . VAL B 1 681 ? -6.727 -24.984 -25.672 1 90.5 681 VAL B CA 1
ATOM 12066 C C . VAL B 1 681 ? -5.703 -24.297 -24.781 1 90.5 681 VAL B C 1
ATOM 12068 O O . VAL B 1 681 ? -5.688 -23.062 -24.656 1 90.5 681 VAL B O 1
ATOM 12071 N N . MET B 1 682 ? -4.863 -25.078 -24.172 1 89.62 682 MET B N 1
ATOM 12072 C CA . MET B 1 682 ? -3.861 -24.562 -23.25 1 89.62 682 MET B CA 1
ATOM 12073 C C . MET B 1 682 ? -2.857 -23.672 -23.984 1 89.62 682 MET B C 1
ATOM 12075 O O . MET B 1 682 ? -2.309 -22.734 -23.406 1 89.62 682 MET B O 1
ATOM 12079 N N . HIS B 1 683 ? -2.725 -23.812 -25.203 1 84.12 683 HIS B N 1
ATOM 12080 C CA . HIS B 1 683 ? -1.77 -23.047 -26 1 84.12 683 HIS B CA 1
ATOM 12081 C C . HIS B 1 683 ? -2.24 -21.609 -26.203 1 84.12 683 HIS B C 1
ATOM 12083 O O . HIS B 1 683 ? -1.459 -20.75 -26.609 1 84.12 683 HIS B O 1
ATOM 12089 N N . LYS B 1 684 ? -3.424 -21.438 -25.828 1 85.06 684 LYS B N 1
ATOM 12090 C CA . LYS B 1 684 ? -3.988 -20.109 -25.984 1 85.06 684 LYS B CA 1
ATOM 12091 C C . LYS B 1 684 ? -3.539 -19.172 -24.859 1 85.06 684 LYS B C 1
ATOM 12093 O O . LYS B 1 684 ? -3.691 -17.953 -24.953 1 85.06 684 LYS B O 1
ATOM 12098 N N . SER B 1 685 ? -2.979 -19.75 -23.891 1 86.75 685 SER B N 1
ATOM 12099 C CA . SER B 1 685 ? -2.596 -18.969 -22.719 1 86.75 685 SER B CA 1
ATOM 12100 C C . SER B 1 685 ? -1.083 -18.984 -22.516 1 86.75 685 SER B C 1
ATOM 12102 O O . SER B 1 685 ? -0.445 -20.031 -22.625 1 86.75 685 SER B O 1
ATOM 12104 N N . ARG B 1 686 ? -0.577 -17.812 -22.188 1 82 686 ARG B N 1
ATOM 12105 C CA . ARG B 1 686 ? 0.853 -17.672 -21.922 1 82 686 ARG B CA 1
ATOM 12106 C C . ARG B 1 686 ? 1.276 -18.547 -20.75 1 82 686 ARG B C 1
ATOM 12108 O O . ARG B 1 686 ? 2.322 -19.203 -20.797 1 82 686 ARG B O 1
ATOM 12115 N N . GLN B 1 687 ? 0.555 -18.609 -19.797 1 83.06 687 GLN B N 1
ATOM 12116 C CA . GLN B 1 687 ? 0.901 -19.328 -18.562 1 83.06 687 GLN B CA 1
ATOM 12117 C C . GLN B 1 687 ? 0.978 -20.828 -18.812 1 83.06 687 GLN B C 1
ATOM 12119 O O . GLN B 1 687 ? 1.911 -21.484 -18.359 1 83.06 687 GLN B O 1
ATOM 12124 N N . PHE B 1 688 ? 0.017 -21.297 -19.531 1 86.81 688 PHE B N 1
ATOM 12125 C CA . PHE B 1 688 ? 0.008 -22.734 -19.812 1 86.81 688 PHE B CA 1
ATOM 12126 C C . PHE B 1 688 ? 1.168 -23.109 -20.734 1 86.81 688 PHE B C 1
ATOM 12128 O O . PHE B 1 688 ? 1.781 -24.156 -20.578 1 86.81 688 PHE B O 1
ATOM 12135 N N . VAL B 1 689 ? 1.422 -22.234 -21.625 1 84.06 689 VAL B N 1
ATOM 12136 C CA . VAL B 1 689 ? 2.533 -22.5 -22.531 1 84.06 689 VAL B CA 1
ATOM 12137 C C . VAL B 1 689 ? 3.84 -22.562 -21.734 1 84.06 689 VAL B C 1
ATOM 12139 O O . VAL B 1 689 ? 4.688 -23.422 -21.984 1 84.06 689 VAL B O 1
ATOM 12142 N N . MET B 1 690 ? 3.965 -21.703 -20.797 1 82.5 690 MET B N 1
ATOM 12143 C CA . MET B 1 690 ? 5.164 -21.703 -19.969 1 82.5 690 MET B CA 1
ATOM 12144 C C . MET B 1 690 ? 5.234 -22.969 -19.125 1 82.5 690 MET B C 1
ATOM 12146 O O . MET B 1 690 ? 6.301 -23.578 -19 1 82.5 690 MET B O 1
ATOM 12150 N N . TYR B 1 691 ? 4.121 -23.344 -18.594 1 83.12 691 TYR B N 1
ATOM 12151 C CA . TYR B 1 691 ? 4.066 -24.562 -17.781 1 83.12 691 TYR B CA 1
ATOM 12152 C C . TYR B 1 691 ? 4.449 -25.781 -18.609 1 83.12 691 TYR B C 1
ATOM 12154 O O . TYR B 1 691 ? 5.254 -26.609 -18.172 1 83.12 691 TYR B O 1
ATOM 12162 N N . LEU B 1 692 ? 3.908 -25.828 -19.75 1 83.38 692 LEU B N 1
ATOM 12163 C CA . LEU B 1 692 ? 4.152 -26.984 -20.625 1 83.38 692 LEU B CA 1
ATOM 12164 C C . LEU B 1 692 ? 5.598 -27 -21.094 1 83.38 692 LEU B C 1
ATOM 12166 O O . LEU B 1 692 ? 6.219 -28.062 -21.172 1 83.38 692 LEU B O 1
ATOM 12170 N N . ALA B 1 693 ? 6.062 -25.828 -21.328 1 82 693 ALA B N 1
ATOM 12171 C CA . ALA B 1 693 ? 7.449 -25.734 -21.781 1 82 693 ALA B CA 1
ATOM 12172 C C . ALA B 1 693 ? 8.414 -26.156 -20.688 1 82 693 ALA B C 1
ATOM 12174 O O . ALA B 1 693 ? 9.406 -26.844 -20.938 1 82 693 ALA B O 1
ATOM 12175 N N . ILE B 1 694 ? 8.133 -25.766 -19.516 1 82.38 694 ILE B N 1
ATOM 12176 C CA . ILE B 1 694 ? 8.992 -26.125 -18.391 1 82.38 694 ILE B CA 1
ATOM 12177 C C . ILE B 1 694 ? 8.93 -27.625 -18.141 1 82.38 694 ILE B C 1
ATOM 12179 O O . ILE B 1 694 ? 9.961 -28.281 -17.953 1 82.38 694 ILE B O 1
ATOM 12183 N N . GLU B 1 695 ? 7.742 -28.109 -18.156 1 85.06 695 GLU B N 1
ATOM 12184 C CA . GLU B 1 695 ? 7.555 -29.531 -17.906 1 85.06 695 GLU B CA 1
ATOM 12185 C C . GLU B 1 695 ? 8.266 -30.375 -18.953 1 85.06 695 GLU B C 1
ATOM 12187 O O . GLU B 1 695 ? 8.984 -31.328 -18.625 1 85.06 695 GLU B O 1
ATOM 12192 N N . ARG B 1 696 ? 8.117 -30.062 -20.141 1 81.56 696 ARG B N 1
ATOM 12193 C CA . ARG B 1 696 ? 8.719 -30.844 -21.219 1 81.56 696 ARG B CA 1
ATOM 12194 C C . ARG B 1 696 ? 10.234 -30.734 -21.188 1 81.56 696 ARG B C 1
ATOM 12196 O O . ARG B 1 696 ? 10.938 -31.719 -21.422 1 81.56 696 ARG B O 1
ATOM 12203 N N . THR B 1 697 ? 10.688 -29.578 -20.984 1 79.44 697 THR B N 1
ATOM 12204 C CA . THR B 1 697 ? 12.133 -29.375 -20.906 1 79.44 697 THR B CA 1
ATOM 12205 C C . THR B 1 697 ? 12.727 -30.141 -19.734 1 79.44 697 THR B C 1
ATOM 12207 O O . THR B 1 697 ? 13.742 -30.828 -19.891 1 79.44 697 THR B O 1
ATOM 12210 N N . TYR B 1 698 ? 12.062 -30.141 -18.656 1 78.38 698 TYR B N 1
ATOM 12211 C CA . TYR B 1 698 ? 12.555 -30.828 -17.469 1 78.38 698 TYR B CA 1
ATOM 12212 C C . TYR B 1 698 ? 12.508 -32.344 -17.641 1 78.38 698 TYR B C 1
ATOM 12214 O O . TYR B 1 698 ? 13.461 -33.031 -17.297 1 78.38 698 TYR B O 1
ATOM 12222 N N . ARG B 1 699 ? 11.453 -32.75 -18.141 1 81.38 699 ARG B N 1
ATOM 12223 C CA . ARG B 1 699 ? 11.297 -34.188 -18.359 1 81.38 699 ARG B CA 1
ATOM 12224 C C . ARG B 1 699 ? 12.398 -34.719 -19.266 1 81.38 699 ARG B C 1
ATOM 12226 O O . ARG B 1 699 ? 12.984 -35.75 -18.984 1 81.38 699 ARG B O 1
ATOM 12233 N N . THR B 1 700 ? 12.664 -33.969 -20.234 1 77.62 700 THR B N 1
ATOM 12234 C CA . THR B 1 700 ? 13.68 -34.406 -21.188 1 77.62 700 THR B CA 1
ATOM 12235 C C . THR B 1 700 ? 15.062 -34.375 -20.547 1 77.62 700 THR B C 1
ATOM 12237 O O . THR B 1 700 ? 15.828 -35.344 -20.688 1 77.62 700 THR B O 1
ATOM 12240 N N . ILE B 1 701 ? 15.336 -33.406 -19.844 1 73.88 701 ILE B N 1
ATOM 12241 C CA . ILE B 1 701 ? 16.656 -33.25 -19.25 1 73.88 701 ILE B CA 1
ATOM 12242 C C . ILE B 1 701 ? 16.844 -34.25 -18.125 1 73.88 701 ILE B C 1
ATOM 12244 O O . ILE B 1 701 ? 17.875 -34.906 -18.031 1 73.88 701 ILE B O 1
ATOM 12248 N N . LEU B 1 702 ? 15.859 -34.375 -17.328 1 76.06 702 LEU B N 1
ATOM 12249 C CA . LEU B 1 702 ? 15.953 -35.312 -16.203 1 76.06 702 LEU B CA 1
ATOM 12250 C C . LEU B 1 702 ? 16.062 -36.75 -16.703 1 76.06 702 LEU B C 1
ATOM 12252 O O . LEU B 1 702 ? 16.797 -37.562 -16.141 1 76.06 702 LEU B O 1
ATOM 12256 N N . GLY B 1 703 ? 15.328 -37 -17.734 1 74.06 703 GLY B N 1
ATOM 12257 C CA . GLY B 1 703 ? 15.445 -38.312 -18.328 1 74.06 703 GLY B CA 1
ATOM 12258 C C . GLY B 1 703 ? 16.844 -38.625 -18.812 1 74.06 703 GLY B C 1
ATOM 12259 O O . GLY B 1 703 ? 17.375 -39.719 -18.562 1 74.06 703 GLY B O 1
ATOM 12260 N N . ASN B 1 704 ? 17.391 -37.656 -19.359 1 73.69 704 ASN B N 1
ATOM 12261 C CA . ASN B 1 704 ? 18.75 -37.812 -19.859 1 73.69 704 ASN B CA 1
ATOM 12262 C C . ASN B 1 704 ? 19.766 -37.906 -18.719 1 73.69 704 ASN B C 1
ATOM 12264 O O . ASN B 1 704 ? 20.703 -38.688 -18.766 1 73.69 704 ASN B O 1
ATOM 12268 N N . VAL B 1 705 ? 19.547 -37.125 -17.734 1 74 705 VAL B N 1
ATOM 12269 C CA . VAL B 1 705 ? 20.469 -37.094 -16.594 1 74 705 VAL B CA 1
ATOM 12270 C C . VAL B 1 705 ? 20.422 -38.438 -15.875 1 74 705 VAL B C 1
ATOM 12272 O O . VAL B 1 705 ? 21.453 -38.938 -15.414 1 74 705 VAL B O 1
ATOM 12275 N N . ILE B 1 706 ? 19.297 -38.969 -15.742 1 77.25 706 ILE B N 1
ATOM 12276 C CA . ILE B 1 706 ? 19.141 -40.25 -15.094 1 77.25 706 ILE B CA 1
ATOM 12277 C C . ILE B 1 706 ? 19.891 -41.344 -15.891 1 77.25 706 ILE B C 1
ATOM 12279 O O . ILE B 1 706 ? 20.562 -42.188 -15.312 1 77.25 706 ILE B O 1
ATOM 12283 N N . GLU B 1 707 ? 19.828 -41.25 -17.172 1 74.5 707 GLU B N 1
ATOM 12284 C CA . GLU B 1 707 ? 20.531 -42.188 -18.031 1 74.5 707 GLU B CA 1
ATOM 12285 C C . GLU B 1 707 ? 22.031 -42.031 -17.938 1 74.5 707 GLU B C 1
ATOM 12287 O O . GLU B 1 707 ? 22.781 -43 -17.906 1 74.5 707 GLU B O 1
ATOM 12292 N N . PHE B 1 708 ? 22.406 -40.812 -17.875 1 74.5 708 PHE B N 1
ATOM 12293 C CA . PHE B 1 708 ? 23.844 -40.562 -17.734 1 74.5 708 PHE B CA 1
ATOM 12294 C C . PHE B 1 708 ? 24.359 -41.062 -16.406 1 74.5 708 PHE B C 1
ATOM 12296 O O . PHE B 1 708 ? 25.469 -41.594 -16.328 1 74.5 708 PHE B O 1
ATOM 12303 N N . ARG B 1 709 ? 23.609 -40.875 -15.438 1 75.44 709 ARG B N 1
ATOM 12304 C CA . ARG B 1 709 ? 24 -41.344 -14.117 1 75.44 709 ARG B CA 1
ATOM 12305 C C . ARG B 1 709 ? 24.078 -42.875 -14.086 1 75.44 709 ARG B C 1
ATOM 12307 O O . ARG B 1 709 ? 25.031 -43.438 -13.562 1 75.44 709 ARG B O 1
ATOM 12314 N N . LYS B 1 710 ? 23.109 -43.469 -14.555 1 72.38 710 LYS B N 1
ATOM 12315 C CA . LYS B 1 710 ? 23.094 -44.938 -14.602 1 72.38 710 LYS B CA 1
ATOM 12316 C C . LYS B 1 710 ? 24.312 -45.469 -15.352 1 72.38 710 LYS B C 1
ATOM 12318 O O . LYS B 1 710 ? 24.969 -46.406 -14.891 1 72.38 710 LYS B O 1
ATOM 12323 N N . SER B 1 711 ? 24.578 -44.875 -16.469 1 72.06 711 SER B N 1
ATOM 12324 C CA . SER B 1 711 ? 25.688 -45.312 -17.297 1 72.06 711 SER B CA 1
ATOM 12325 C C . SER B 1 711 ? 27.016 -45.094 -16.578 1 72.06 711 SER B C 1
ATOM 12327 O O . SER B 1 711 ? 27.906 -45.969 -16.641 1 72.06 711 SER B O 1
ATOM 12329 N N . SER B 1 712 ? 27.094 -44 -15.906 1 71.75 712 SER B N 1
ATOM 12330 C CA . SER B 1 712 ? 28.328 -43.719 -15.18 1 71.75 712 SER B CA 1
ATOM 12331 C C . SER B 1 712 ? 28.516 -44.688 -14.016 1 71.75 712 SER B C 1
ATOM 12333 O O . SER B 1 712 ? 29.641 -45.156 -13.766 1 71.75 712 SER B O 1
ATOM 12335 N N . GLU B 1 713 ? 27.531 -44.938 -13.344 1 73.38 713 GLU B N 1
ATOM 12336 C CA . GLU B 1 713 ? 27.625 -45.844 -12.195 1 73.38 713 GLU B CA 1
ATOM 12337 C C . GLU B 1 713 ? 27.906 -47.281 -12.648 1 73.38 713 GLU B C 1
ATOM 12339 O O . GLU B 1 713 ? 28.641 -48 -11.977 1 73.38 713 GLU B O 1
ATOM 12344 N N . GLU B 1 714 ? 27.312 -47.719 -13.703 1 71.5 714 GLU B N 1
ATOM 12345 C CA . GLU B 1 714 ? 27.547 -49.031 -14.25 1 71.5 714 GLU B CA 1
ATOM 12346 C C . GLU B 1 714 ? 29 -49.188 -14.695 1 71.5 714 GLU B C 1
ATOM 12348 O O . GLU B 1 714 ? 29.609 -50.25 -14.477 1 71.5 714 GLU B O 1
ATOM 12353 N N . THR B 1 715 ? 29.422 -48.188 -15.336 1 69.06 715 THR B N 1
ATOM 12354 C CA . THR B 1 715 ? 30.812 -48.219 -15.758 1 69.06 715 THR B CA 1
ATOM 12355 C C . THR B 1 715 ? 31.75 -48.312 -14.555 1 69.06 715 THR B C 1
ATOM 12357 O O . THR B 1 715 ? 32.719 -49.062 -14.578 1 69.06 715 THR B O 1
ATOM 12360 N N . TRP B 1 716 ? 31.344 -47.656 -13.586 1 69.62 716 TRP B N 1
ATOM 12361 C CA . TRP B 1 716 ? 32.125 -47.625 -12.359 1 69.62 716 TRP B CA 1
ATOM 12362 C C . TRP B 1 716 ? 32.094 -49 -11.672 1 69.62 716 TRP B C 1
ATOM 12364 O O . TRP B 1 716 ? 33.094 -49.5 -11.203 1 69.62 716 TRP B O 1
ATOM 12374 N N . LEU B 1 717 ? 31.016 -49.531 -11.555 1 69.25 717 LEU B N 1
ATOM 12375 C CA . LEU B 1 717 ? 30.859 -50.844 -10.922 1 69.25 717 LEU B CA 1
ATOM 12376 C C . LEU B 1 717 ? 31.609 -51.906 -11.688 1 69.25 717 LEU B C 1
ATOM 12378 O O . LEU B 1 717 ? 32.188 -52.812 -11.086 1 69.25 717 LEU B O 1
ATOM 12382 N N . ALA B 1 718 ? 31.625 -51.781 -12.945 1 69.5 718 ALA B N 1
ATOM 12383 C CA . ALA B 1 718 ? 32.344 -52.719 -13.789 1 69.5 718 ALA B CA 1
ATOM 12384 C C . ALA B 1 718 ? 33.875 -52.625 -13.562 1 69.5 718 ALA B C 1
ATOM 12386 O O . ALA B 1 718 ? 34.562 -53.625 -13.516 1 69.5 718 ALA B O 1
ATOM 12387 N N . GLN B 1 719 ? 34.281 -51.406 -13.328 1 64.19 719 GLN B N 1
ATOM 12388 C CA . GLN B 1 719 ? 35.688 -51.188 -13.094 1 64.19 719 GLN B CA 1
ATOM 12389 C C . GLN B 1 719 ? 36.125 -51.719 -11.727 1 64.19 719 GLN B C 1
ATOM 12391 O O . GLN B 1 719 ? 37.188 -52.312 -11.594 1 64.19 719 GLN B O 1
ATOM 12396 N N . ILE B 1 720 ? 35.25 -51.531 -10.812 1 63.16 720 ILE B N 1
ATOM 12397 C CA . ILE B 1 720 ? 35.531 -52 -9.469 1 63.16 720 ILE B CA 1
ATOM 12398 C C . ILE B 1 720 ? 35.562 -53.531 -9.445 1 63.16 720 ILE B C 1
ATOM 12400 O O . ILE B 1 720 ? 36.406 -54.156 -8.812 1 63.16 720 ILE B O 1
ATOM 12404 N N . LYS B 1 721 ? 34.688 -54.156 -10.07 1 62.38 721 LYS B N 1
ATOM 12405 C CA . LYS B 1 721 ? 34.625 -55.625 -10.148 1 62.38 721 LYS B CA 1
ATOM 12406 C C . LYS B 1 721 ? 35.875 -56.188 -10.828 1 62.38 721 LYS B C 1
ATOM 12408 O O . LYS B 1 721 ? 36.406 -57.219 -10.414 1 62.38 721 LYS B O 1
ATOM 12413 N N . GLN B 1 722 ? 36.312 -55.469 -11.82 1 60.19 722 GLN B N 1
ATOM 12414 C CA . GLN B 1 722 ? 37.531 -55.906 -12.523 1 60.19 722 GLN B CA 1
ATOM 12415 C C . GLN B 1 722 ? 38.75 -55.781 -11.633 1 60.19 722 GLN B C 1
ATOM 12417 O O . GLN B 1 722 ? 39.656 -56.594 -11.688 1 60.19 722 GLN B O 1
ATOM 12422 N N . GLU B 1 723 ? 38.688 -54.781 -10.898 1 54.66 723 GLU B N 1
ATOM 12423 C CA . GLU B 1 723 ? 39.844 -54.562 -10.008 1 54.66 723 GLU B CA 1
ATOM 12424 C C . GLU B 1 723 ? 39.844 -55.562 -8.852 1 54.66 723 GLU B C 1
ATOM 12426 O O . GLU B 1 723 ? 40.906 -55.969 -8.383 1 54.66 723 GLU B O 1
ATOM 12431 N N . LEU B 1 724 ? 38.688 -55.906 -8.469 1 58.56 724 LEU B N 1
ATOM 12432 C CA . LEU B 1 724 ? 38.594 -56.812 -7.336 1 58.56 724 LEU B CA 1
ATOM 12433 C C . LEU B 1 724 ? 38.75 -58.25 -7.789 1 58.56 724 LEU B C 1
ATOM 12435 O O . LEU B 1 724 ? 39.219 -59.094 -7.023 1 58.56 724 LEU B O 1
ATOM 12439 N N . ASP B 1 725 ? 38.25 -58.719 -9.055 1 47.75 725 ASP B N 1
ATOM 12440 C CA . ASP B 1 725 ? 38.469 -60.062 -9.547 1 47.75 725 ASP B CA 1
ATOM 12441 C C . ASP B 1 725 ? 39.188 -60.062 -10.891 1 47.75 725 ASP B C 1
ATOM 12443 O O . ASP B 1 725 ? 38.562 -60.156 -11.945 1 47.75 725 ASP B O 1
ATOM 12447 N N . PRO B 1 726 ? 40.469 -59.688 -10.875 1 48.94 726 PRO B N 1
ATOM 12448 C CA . PRO B 1 726 ? 41.219 -59.594 -12.133 1 48.94 726 PRO B CA 1
ATOM 12449 C C . PRO B 1 726 ? 41.125 -60.875 -12.953 1 48.94 726 PRO B C 1
ATOM 12451 O O . PRO B 1 726 ? 41.594 -60.906 -14.102 1 48.94 726 PRO B O 1
ATOM 12454 N N . GLN B 1 727 ? 41.094 -62.062 -12.297 1 42.78 727 GLN B N 1
ATOM 12455 C CA . GLN B 1 727 ? 41.312 -63.312 -13.023 1 42.78 727 GLN B CA 1
ATOM 12456 C C . GLN B 1 727 ? 40.25 -63.562 -14.086 1 42.78 727 GLN B C 1
ATOM 12458 O O . GLN B 1 727 ? 40.469 -64.25 -15.062 1 42.78 727 GLN B O 1
ATOM 12463 N N . ASN B 1 728 ? 39 -63.406 -13.695 1 39.25 728 ASN B N 1
ATOM 12464 C CA . ASN B 1 728 ? 38.031 -64.25 -14.406 1 39.25 728 ASN B CA 1
ATOM 12465 C C . ASN B 1 728 ? 37.719 -63.656 -15.781 1 39.25 728 ASN B C 1
ATOM 12467 O O . ASN B 1 728 ? 36.812 -64.125 -16.469 1 39.25 728 ASN B O 1
ATOM 12471 N N . HIS B 1 729 ? 37.812 -62.406 -16.141 1 38.03 729 HIS B N 1
ATOM 12472 C CA . HIS B 1 729 ? 37.125 -62.094 -17.391 1 38.03 729 HIS B CA 1
ATOM 12473 C C . HIS B 1 729 ? 38 -62.375 -18.578 1 38.03 729 HIS B C 1
ATOM 12475 O O . HIS B 1 729 ? 38.875 -61.562 -18.922 1 38.03 729 HIS B O 1
ATOM 12481 N N . HIS B 1 730 ? 38.344 -63.688 -18.844 1 33.81 730 HIS B N 1
ATOM 12482 C CA . HIS B 1 730 ? 38.719 -64.062 -20.203 1 33.81 730 HIS B CA 1
ATOM 12483 C C . HIS B 1 730 ? 37.656 -63.625 -21.203 1 33.81 730 HIS B C 1
ATOM 12485 O O . HIS B 1 730 ? 36.469 -64 -21.078 1 33.81 730 HIS B O 1
ATOM 12491 N N . PRO B 1 731 ? 37.625 -62.469 -21.766 1 33.12 731 PRO B N 1
ATOM 12492 C CA . PRO B 1 731 ? 36.688 -62.156 -22.828 1 33.12 731 PRO B CA 1
ATOM 12493 C C . PRO B 1 731 ? 36.656 -63.188 -23.922 1 33.12 731 PRO B C 1
ATOM 12495 O O . PRO B 1 731 ? 37.656 -63.438 -24.578 1 33.12 731 PRO B O 1
ATOM 12498 N N . SER B 1 732 ? 36.062 -64.375 -23.828 1 29.03 732 SER B N 1
ATOM 12499 C CA . SER B 1 732 ? 36.031 -65.375 -24.875 1 29.03 732 SER B CA 1
ATOM 12500 C C . SER B 1 732 ? 35.469 -64.812 -26.172 1 29.03 732 SER B C 1
ATOM 12502 O O . SER B 1 732 ? 35.312 -65.562 -27.156 1 29.03 732 SER B O 1
ATOM 12504 N N . SER B 1 733 ? 34.656 -63.75 -26.328 1 25.27 733 SER B N 1
ATOM 12505 C CA . SER B 1 733 ? 33.812 -63.75 -27.516 1 25.27 733 SER B CA 1
ATOM 12506 C C . SER B 1 733 ? 34.625 -63.438 -28.766 1 25.27 733 SER B C 1
ATOM 12508 O O . SER B 1 733 ? 35.219 -62.375 -28.875 1 25.27 733 SER B O 1
ATOM 12510 N N . GLU B 1 734 ? 35.25 -64.438 -29.5 1 24.31 734 GLU B N 1
ATOM 12511 C CA . GLU B 1 734 ? 35.844 -64.438 -30.828 1 24.31 734 GLU B CA 1
ATOM 12512 C C . GLU B 1 734 ? 34.906 -63.875 -31.875 1 24.31 734 GLU B C 1
ATOM 12514 O O . GLU B 1 734 ? 33.781 -64.375 -32.062 1 24.31 734 GLU B O 1
ATOM 12519 N N . PRO B 1 735 ? 34.75 -62.531 -32.031 1 23.92 735 PRO B N 1
ATOM 12520 C CA . PRO B 1 735 ? 33.875 -62.125 -33.125 1 23.92 735 PRO B CA 1
ATOM 12521 C C . PRO B 1 735 ? 34.25 -62.75 -34.469 1 23.92 735 PRO B C 1
ATOM 12523 O O . PRO B 1 735 ? 35.438 -62.781 -34.812 1 23.92 735 PRO B O 1
ATOM 12526 N N . ARG B 1 736 ? 33.531 -63.75 -35.031 1 24.73 736 ARG B N 1
ATOM 12527 C CA . ARG B 1 736 ? 33.562 -64.375 -36.344 1 24.73 736 ARG B CA 1
ATOM 12528 C C . ARG B 1 736 ? 33.344 -63.312 -37.438 1 24.73 736 ARG B C 1
ATOM 12530 O O . ARG B 1 736 ? 32.25 -62.781 -37.594 1 24.73 736 ARG B O 1
ATOM 12537 N N . MET B 1 737 ? 34.281 -62.312 -37.656 1 21.2 737 MET B N 1
ATOM 12538 C CA . MET B 1 737 ? 34.219 -61.406 -38.812 1 21.2 737 MET B CA 1
ATOM 12539 C C . MET B 1 737 ? 34.156 -62.219 -40.125 1 21.2 737 MET B C 1
ATOM 12541 O O . MET B 1 737 ? 35.062 -63 -40.406 1 21.2 737 MET B O 1
ATOM 12545 N N . GLU B 1 738 ? 33 -62.562 -40.594 1 19.16 738 GLU B N 1
ATOM 12546 C CA . GLU B 1 738 ? 32.594 -63 -41.906 1 19.16 738 GLU B CA 1
ATOM 12547 C C . GLU B 1 738 ? 33.125 -62.062 -43 1 19.16 738 GLU B C 1
ATOM 12549 O O . GLU B 1 738 ? 33.219 -60.844 -42.781 1 19.16 738 GLU B O 1
ATOM 12554 N N . HIS B 1 739 ? 33.75 -62.531 -44.125 1 20.88 739 HIS B N 1
ATOM 12555 C CA . HIS B 1 739 ? 34.438 -62.219 -45.375 1 20.88 739 HIS B CA 1
ATOM 12556 C C . HIS B 1 739 ? 33.562 -61.375 -46.312 1 20.88 739 HIS B C 1
ATOM 12558 O O . HIS B 1 739 ? 33.938 -61.188 -47.469 1 20.88 739 HIS B O 1
ATOM 12564 N N . GLU B 1 740 ? 32.531 -60.625 -45.844 1 19.56 740 GLU B N 1
ATOM 12565 C CA . GLU B 1 740 ? 31.828 -60.25 -47.062 1 19.56 740 GLU B CA 1
ATOM 12566 C C . GLU B 1 740 ? 32.75 -59.469 -48 1 19.56 740 GLU B C 1
ATOM 12568 O O . GLU B 1 740 ? 33.469 -58.594 -47.594 1 19.56 740 GLU B O 1
ATOM 12573 N N . LYS B 1 741 ? 32.844 -59.969 -49.281 1 21.77 741 LYS B N 1
ATOM 12574 C CA . LYS B 1 741 ? 33.438 -59.75 -50.594 1 21.77 741 LYS B CA 1
ATOM 12575 C C . LYS B 1 741 ? 33.031 -58.406 -51.156 1 21.77 741 LYS B C 1
ATOM 12577 O O . LYS B 1 741 ? 32.125 -58.312 -51.969 1 21.77 741 LYS B O 1
ATOM 12582 N N . GLN B 1 742 ? 32.969 -57.281 -50.281 1 17.75 742 GLN B N 1
ATOM 12583 C CA . GLN B 1 742 ? 32.531 -56.125 -51.062 1 17.75 742 GLN B CA 1
ATOM 12584 C C . GLN B 1 742 ? 33.562 -55.781 -52.125 1 17.75 742 GLN B C 1
ATOM 12586 O O . GLN B 1 742 ? 34.75 -55.625 -51.844 1 17.75 742 GLN B O 1
ATOM 12591 N N . GLN B 1 743 ? 33.156 -55.875 -53.375 1 18.22 743 GLN B N 1
ATOM 12592 C CA . GLN B 1 743 ? 33.656 -55.75 -54.75 1 18.22 743 GLN B CA 1
ATOM 12593 C C . GLN B 1 743 ? 34 -54.312 -55.094 1 18.22 743 GLN B C 1
ATOM 12595 O O . GLN B 1 743 ? 34.031 -53.938 -56.281 1 18.22 743 GLN B O 1
ATOM 12600 N N . TYR B 1 744 ? 34.156 -53.438 -54.062 1 17.14 744 TYR B N 1
ATOM 12601 C CA . TYR B 1 744 ? 34.188 -52.125 -54.75 1 17.14 744 TYR B CA 1
ATOM 12602 C C . TYR B 1 744 ? 35.344 -52.094 -55.75 1 17.14 744 TYR B C 1
ATOM 12604 O O . TYR B 1 744 ? 36.375 -52.75 -55.562 1 17.14 744 TYR B O 1
ATOM 12612 N N . SER B 1 745 ? 35.031 -51.375 -56.812 1 17.45 745 SER B N 1
ATOM 12613 C CA . SER B 1 745 ? 35.469 -51.062 -58.188 1 17.45 745 SER B CA 1
ATOM 12614 C C . SER B 1 745 ? 36.781 -50.312 -58.188 1 17.45 745 SER B C 1
ATOM 12616 O O . SER B 1 745 ? 37.188 -49.719 -57.188 1 17.45 745 SER B O 1
ATOM 12618 N N . SER B 1 746 ? 37.375 -50.125 -59.312 1 16.73 746 SER B N 1
ATOM 12619 C CA . SER B 1 746 ? 38.656 -50.094 -60.031 1 16.73 746 SER B CA 1
ATOM 12620 C C . SER B 1 746 ? 39.344 -48.75 -59.938 1 16.73 746 SER B C 1
ATOM 12622 O O . SER B 1 746 ? 40.531 -48.594 -60.281 1 16.73 746 SER B O 1
ATOM 12624 N N . ALA B 1 747 ? 38.719 -47.594 -59.469 1 18.28 747 ALA B N 1
ATOM 12625 C CA . ALA B 1 747 ? 39.188 -46.688 -60.5 1 18.28 747 ALA B CA 1
ATOM 12626 C C . ALA B 1 747 ? 40.688 -46.469 -60.375 1 18.28 747 ALA B C 1
ATOM 12628 O O . ALA B 1 747 ? 41.281 -46.688 -59.281 1 18.28 747 ALA B O 1
ATOM 12629 N N . PRO B 1 748 ? 41.219 -45.469 -61.125 1 17.42 748 PRO B N 1
ATOM 12630 C CA . PRO B 1 748 ? 42.438 -45.375 -61.906 1 17.42 748 PRO B CA 1
ATOM 12631 C C . PRO B 1 748 ? 43.656 -44.938 -61.094 1 17.42 748 PRO B C 1
ATOM 12633 O O . PRO B 1 748 ? 43.5 -44.438 -59.969 1 17.42 748 PRO B O 1
ATOM 12636 N N . GLN B 1 749 ? 44.812 -44.5 -61.656 1 15.62 749 GLN B N 1
ATOM 12637 C CA . GLN B 1 749 ? 46.25 -44.75 -61.812 1 15.62 749 GLN B CA 1
ATOM 12638 C C . GLN B 1 749 ? 47.062 -43.719 -61.062 1 15.62 749 GLN B C 1
ATOM 12640 O O . GLN B 1 749 ? 48.125 -44.062 -60.5 1 15.62 749 GLN B O 1
ATOM 12645 N N . ASN B 1 750 ? 46.812 -42.406 -60.969 1 16.98 750 ASN B N 1
ATOM 12646 C CA . ASN B 1 750 ? 47.969 -41.688 -61.469 1 16.98 750 ASN B CA 1
ATOM 12647 C C . ASN B 1 750 ? 49.062 -41.562 -60.406 1 16.98 750 ASN B C 1
ATOM 12649 O O . ASN B 1 750 ? 48.781 -41.5 -59.219 1 16.98 750 ASN B O 1
ATOM 12653 N N . ALA B 1 751 ? 50.438 -41.344 -60.688 1 16.23 751 ALA B N 1
ATOM 12654 C CA . ALA B 1 751 ? 51.844 -41.75 -60.469 1 16.23 751 ALA B CA 1
ATOM 12655 C C . ALA B 1 751 ? 52.5 -40.844 -59.438 1 16.23 751 ALA B C 1
ATOM 12657 O O . ALA B 1 751 ? 53.281 -41.312 -58.594 1 16.23 751 ALA B O 1
ATOM 12658 N N . ASP B 1 752 ? 52.594 -39.5 -59.438 1 15.99 752 ASP B N 1
ATOM 12659 C CA . ASP B 1 752 ? 53.969 -39 -59.688 1 15.99 752 ASP B CA 1
ATOM 12660 C C . ASP B 1 752 ? 54.719 -38.844 -58.344 1 15.99 752 ASP B C 1
ATOM 12662 O O . ASP B 1 752 ? 55.844 -39.344 -58.219 1 15.99 752 ASP B O 1
ATOM 12666 N N . THR B 1 753 ? 54.844 -37.562 -57.75 1 17.19 753 THR B N 1
ATOM 12667 C CA . THR B 1 753 ? 56.094 -36.844 -57.656 1 17.19 753 THR B CA 1
ATOM 12668 C C . THR B 1 753 ? 56.75 -37.125 -56.281 1 17.19 753 THR B C 1
ATOM 12670 O O . THR B 1 753 ? 56.094 -37.5 -55.344 1 17.19 753 THR B O 1
ATOM 12673 N N . ALA B 1 754 ? 58.062 -36.562 -55.969 1 17.03 754 ALA B N 1
ATOM 12674 C CA . ALA B 1 754 ? 59.406 -36.969 -55.594 1 17.03 754 ALA B CA 1
ATOM 12675 C C . ALA B 1 754 ? 59.625 -36.75 -54.094 1 17.03 754 ALA B C 1
ATOM 12677 O O . ALA B 1 754 ? 60.219 -37.594 -53.406 1 17.03 754 ALA B O 1
ATOM 12678 N N . VAL B 1 755 ? 59.281 -35.625 -53.406 1 19.39 755 VAL B N 1
ATOM 12679 C CA . VAL B 1 755 ? 60.406 -34.875 -52.906 1 19.39 755 VAL B CA 1
ATOM 12680 C C . VAL B 1 755 ? 60.906 -35.5 -51.594 1 19.39 755 VAL B C 1
ATOM 12682 O O . VAL B 1 755 ? 60.094 -35.969 -50.781 1 19.39 755 VAL B O 1
ATOM 12685 N N . PRO B 1 756 ? 62.219 -35.406 -51.25 1 16.69 756 PRO B N 1
ATOM 12686 C CA . PRO B 1 756 ? 63.188 -36.281 -50.562 1 16.69 756 PRO B CA 1
ATOM 12687 C C . PRO B 1 756 ? 63.094 -36.188 -49.062 1 16.69 756 PRO B C 1
ATOM 12689 O O . PRO B 1 756 ? 63.125 -37.219 -48.375 1 16.69 756 PRO B O 1
ATOM 12692 N N . LEU B 1 757 ? 63.219 -35 -48.406 1 18.8 757 LEU B N 1
ATOM 12693 C CA . LEU B 1 757 ? 64.438 -34.812 -47.656 1 18.8 757 LEU B CA 1
ATOM 12694 C C . LEU B 1 757 ? 64.438 -35.5 -46.281 1 18.8 757 LEU B C 1
ATOM 12696 O O . LEU B 1 757 ? 63.344 -35.688 -45.719 1 18.8 757 LEU B O 1
ATOM 12700 N N . PRO B 1 758 ? 65.625 -35.812 -45.562 1 17.31 758 PRO B N 1
ATOM 12701 C CA . PRO B 1 758 ? 66.125 -36.875 -44.719 1 17.31 758 PRO B CA 1
ATOM 12702 C C . PRO B 1 758 ? 65.938 -36.562 -43.219 1 17.31 758 PRO B C 1
ATOM 12704 O O . PRO B 1 758 ? 66.312 -37.375 -42.375 1 17.31 758 PRO B O 1
ATOM 12707 N N . ALA B 1 759 ? 65.312 -35.531 -42.781 1 19.33 759 ALA B N 1
ATOM 12708 C CA . ALA B 1 759 ? 65.938 -34.906 -41.594 1 19.33 759 ALA B CA 1
ATOM 12709 C C . ALA B 1 759 ? 66 -35.875 -40.438 1 19.33 759 ALA B C 1
ATOM 12711 O O . ALA B 1 759 ? 65.125 -36.75 -40.312 1 19.33 759 ALA B O 1
ATOM 12712 N N . SER B 1 760 ? 67 -35.781 -39.562 1 18.86 760 SER B N 1
ATOM 12713 C CA . SER B 1 760 ? 67.875 -36.5 -38.625 1 18.86 760 SER B CA 1
ATOM 12714 C C . SER B 1 760 ? 67.125 -36.781 -37.344 1 18.86 760 SER B C 1
ATOM 12716 O O . SER B 1 760 ? 66.562 -35.875 -36.719 1 18.86 760 SER B O 1
ATOM 12718 N N . SER B 1 761 ? 66.688 -38 -37.094 1 17.55 761 SER B N 1
ATOM 12719 C CA . SER B 1 761 ? 65.812 -38.594 -36.094 1 17.55 761 SER B CA 1
ATOM 12720 C C . SER B 1 761 ? 66.5 -38.781 -34.75 1 17.55 761 SER B C 1
ATOM 12722 O O . SER B 1 761 ? 67.438 -39.625 -34.656 1 17.55 761 SER B O 1
ATOM 12724 N N . LEU B 1 762 ? 66.875 -37.656 -34.125 1 19.16 762 LEU B N 1
ATOM 12725 C CA . LEU B 1 762 ? 67.625 -37.719 -32.906 1 19.16 762 LEU B CA 1
ATOM 12726 C C . LEU B 1 762 ? 67.062 -38.781 -31.953 1 19.16 762 LEU B C 1
ATOM 12728 O O . LEU B 1 762 ? 65.812 -38.906 -31.859 1 19.16 762 LEU B O 1
ATOM 12732 N N . LEU B 1 763 ? 67.875 -39.75 -31.469 1 18.56 763 LEU B N 1
ATOM 12733 C CA . LEU B 1 763 ? 67.812 -41.031 -30.766 1 18.56 763 LEU B CA 1
ATOM 12734 C C . LEU B 1 763 ? 67.25 -40.844 -29.359 1 18.56 763 LEU B C 1
ATOM 12736 O O . LEU B 1 763 ? 67.625 -39.938 -28.641 1 18.56 763 LEU B O 1
ATOM 12740 N N . PRO B 1 764 ? 66.125 -41.469 -29.031 1 18.95 764 PRO B N 1
ATOM 12741 C CA . PRO B 1 764 ? 65.188 -41.438 -27.891 1 18.95 764 PRO B CA 1
ATOM 12742 C C . PRO B 1 764 ? 65.75 -42.062 -26.625 1 18.95 764 PRO B C 1
ATOM 12744 O O . PRO B 1 764 ? 66.062 -43.281 -26.625 1 18.95 764 PRO B O 1
ATOM 12747 N N . ALA B 1 765 ? 66.812 -41.531 -25.969 1 21.23 765 ALA B N 1
ATOM 12748 C CA . ALA B 1 765 ? 67.438 -42.312 -24.891 1 21.23 765 ALA B CA 1
ATOM 12749 C C . ALA B 1 765 ? 66.375 -42.812 -23.922 1 21.23 765 ALA B C 1
ATOM 12751 O O . ALA B 1 765 ? 65.562 -42.062 -23.406 1 21.23 765 ALA B O 1
ATOM 12752 N N . THR B 1 766 ? 66.062 -44.125 -23.859 1 20.14 766 THR B N 1
ATOM 12753 C CA . THR B 1 766 ? 65.062 -45 -23.234 1 20.14 766 THR B CA 1
ATOM 12754 C C . THR B 1 766 ? 65.375 -45.219 -21.75 1 20.14 766 THR B C 1
ATOM 12756 O O . THR B 1 766 ? 65.562 -46.344 -21.328 1 20.14 766 THR B O 1
ATOM 12759 N N . SER B 1 767 ? 65.812 -44.219 -20.984 1 22.75 767 SER B N 1
ATOM 12760 C CA . SER B 1 767 ? 66.25 -44.688 -19.656 1 22.75 767 SER B CA 1
ATOM 12761 C C . SER B 1 767 ? 65.125 -45.5 -19 1 22.75 767 SER B C 1
ATOM 12763 O O . SER B 1 767 ? 63.938 -45.219 -19.141 1 22.75 767 SER B O 1
ATOM 12765 N N . PRO B 1 768 ? 65.5 -46.781 -18.453 1 24.86 768 PRO B N 1
ATOM 12766 C CA . PRO B 1 768 ? 64.625 -47.844 -17.969 1 24.86 768 PRO B CA 1
ATOM 12767 C C . PRO B 1 768 ? 63.844 -47.438 -16.719 1 24.86 768 PRO B C 1
ATOM 12769 O O . PRO B 1 768 ? 64.438 -47.188 -15.672 1 24.86 768 PRO B O 1
ATOM 12772 N N . ILE B 1 769 ? 63.156 -46.375 -16.656 1 23.88 769 ILE B N 1
ATOM 12773 C CA . ILE B 1 769 ? 62.5 -45.969 -15.414 1 23.88 769 ILE B CA 1
ATOM 12774 C C . ILE B 1 769 ? 61.594 -47.094 -14.906 1 23.88 769 ILE B C 1
ATOM 12776 O O . ILE B 1 769 ? 60.719 -47.562 -15.633 1 23.88 769 ILE B O 1
ATOM 12780 N N . LEU B 1 770 ? 62.094 -47.875 -13.828 1 25 770 LEU B N 1
ATOM 12781 C CA . LEU B 1 770 ? 61.469 -48.906 -13.039 1 25 770 LEU B CA 1
ATOM 12782 C C . LEU B 1 770 ? 60.031 -48.531 -12.672 1 25 770 LEU B C 1
ATOM 12784 O O . LEU B 1 770 ? 59.781 -47.531 -12.031 1 25 770 LEU B O 1
ATOM 12788 N N . ASP B 1 771 ? 59.156 -48.906 -13.508 1 24.28 771 ASP B N 1
ATOM 12789 C CA . ASP B 1 771 ? 57.719 -48.688 -13.422 1 24.28 771 ASP B CA 1
ATOM 12790 C C . ASP B 1 771 ? 57.125 -49.438 -12.219 1 24.28 771 ASP B C 1
ATOM 12792 O O . ASP B 1 771 ? 57.062 -50.656 -12.211 1 24.28 771 ASP B O 1
ATOM 12796 N N . ASP B 1 772 ? 57.719 -49.188 -11.008 1 28.45 772 ASP B N 1
ATOM 12797 C CA . ASP B 1 772 ? 57 -49.688 -9.844 1 28.45 772 ASP B CA 1
ATOM 12798 C C . ASP B 1 772 ? 55.5 -49.5 -10.008 1 28.45 772 ASP B C 1
ATOM 12800 O O . ASP B 1 772 ? 55.031 -48.375 -10.094 1 28.45 772 ASP B O 1
ATOM 12804 N N . ASN B 1 773 ? 54.875 -50.312 -10.68 1 25.89 773 ASN B N 1
ATOM 12805 C CA . ASN B 1 773 ? 53.469 -50.5 -11.008 1 25.89 773 ASN B CA 1
ATOM 12806 C C . ASN B 1 773 ? 52.594 -50.438 -9.758 1 25.89 773 ASN B C 1
ATOM 12808 O O . ASN B 1 773 ? 52.25 -51.5 -9.195 1 25.89 773 ASN B O 1
ATOM 12812 N N . LYS B 1 774 ? 52.969 -49.75 -8.594 1 31.8 774 LYS B N 1
ATOM 12813 C CA . LYS B 1 774 ? 51.938 -49.562 -7.59 1 31.8 774 LYS B CA 1
ATOM 12814 C C . LYS B 1 774 ? 50.594 -49.219 -8.242 1 31.8 774 LYS B C 1
ATOM 12816 O O . LYS B 1 774 ? 50.469 -48.188 -8.898 1 31.8 774 LYS B O 1
ATOM 12821 N N . ASN B 1 775 ? 50.031 -50.25 -8.75 1 29.97 775 ASN B N 1
ATOM 12822 C CA . ASN B 1 775 ? 48.594 -50.156 -9.086 1 29.97 775 ASN B CA 1
ATOM 12823 C C . ASN B 1 775 ? 47.844 -49.25 -8.141 1 29.97 775 ASN B C 1
ATOM 12825 O O . ASN B 1 775 ? 47.625 -49.594 -6.98 1 29.97 775 ASN B O 1
ATOM 12829 N N . HIS B 1 776 ? 48.125 -48.062 -8.016 1 36.41 776 HIS B N 1
ATOM 12830 C CA . HIS B 1 776 ? 47.438 -47.031 -7.242 1 36.41 776 HIS B CA 1
ATOM 12831 C C . HIS B 1 776 ? 45.906 -47.188 -7.375 1 36.41 776 HIS B C 1
ATOM 12833 O O . HIS B 1 776 ? 45.375 -46.938 -8.445 1 36.41 776 HIS B O 1
ATOM 12839 N N . THR B 1 777 ? 45.344 -48.188 -6.719 1 41.31 777 THR B N 1
ATOM 12840 C CA . THR B 1 777 ? 43.906 -48.188 -6.457 1 41.31 777 THR B CA 1
ATOM 12841 C C . THR B 1 777 ? 43.406 -46.75 -6.281 1 41.31 777 THR B C 1
ATOM 12843 O O . THR B 1 777 ? 43.938 -46 -5.449 1 41.31 777 THR B O 1
ATOM 12846 N N . LYS B 1 778 ? 42.969 -46.25 -7.281 1 50.84 778 LYS B N 1
ATOM 12847 C CA . LYS B 1 778 ? 42.406 -44.906 -7.238 1 50.84 778 LYS B CA 1
ATOM 12848 C C . LYS B 1 778 ? 41.656 -44.688 -5.922 1 50.84 778 LYS B C 1
ATOM 12850 O O . LYS B 1 778 ? 40.906 -45.531 -5.453 1 50.84 778 LYS B O 1
ATOM 12855 N N . SER B 1 779 ? 42.125 -43.812 -5.02 1 57.03 779 SER B N 1
ATOM 12856 C CA . SER B 1 779 ? 41.438 -43.406 -3.795 1 57.03 779 SER B CA 1
ATOM 12857 C C . SER B 1 779 ? 40 -43.062 -4.051 1 57.03 779 SER B C 1
ATOM 12859 O O . SER B 1 779 ? 39.594 -42.781 -5.184 1 57.03 779 SER B O 1
ATOM 12861 N N . GLN B 1 780 ? 39.156 -43.531 -3.064 1 58.62 780 GLN B N 1
ATOM 12862 C CA . GLN B 1 780 ? 37.719 -43.219 -3.104 1 58.62 780 GLN B CA 1
ATOM 12863 C C . GLN B 1 780 ? 37.469 -41.812 -3.652 1 58.62 780 GLN B C 1
ATOM 12865 O O . GLN B 1 780 ? 36.562 -41.594 -4.426 1 58.62 780 GLN B O 1
ATOM 12870 N N . SER B 1 781 ? 38.438 -41 -3.387 1 64.25 781 SER B N 1
ATOM 12871 C CA . SER B 1 781 ? 38.312 -39.625 -3.838 1 64.25 781 SER B CA 1
ATOM 12872 C C . SER B 1 781 ? 38.562 -39.5 -5.34 1 64.25 781 SER B C 1
ATOM 12874 O O . SER B 1 781 ? 37.875 -38.75 -6.02 1 64.25 781 SER B O 1
ATOM 12876 N N . GLU B 1 782 ? 39.438 -40.281 -5.797 1 64.88 782 GLU B N 1
ATOM 12877 C CA . GLU B 1 782 ? 39.75 -40.25 -7.223 1 64.88 782 GLU B CA 1
ATOM 12878 C C . GLU B 1 782 ? 38.625 -40.875 -8.047 1 64.88 782 GLU B C 1
ATOM 12880 O O . GLU B 1 782 ? 38.281 -40.375 -9.125 1 64.88 782 GLU B O 1
ATOM 12885 N N . ILE B 1 783 ? 38.031 -41.844 -7.43 1 64.38 783 ILE B N 1
ATOM 12886 C CA . ILE B 1 783 ? 36.906 -42.5 -8.078 1 64.38 783 ILE B CA 1
ATOM 12887 C C . ILE B 1 783 ? 35.719 -41.562 -8.156 1 64.38 783 ILE B C 1
ATOM 12889 O O . ILE B 1 783 ? 35.062 -41.469 -9.195 1 64.38 783 ILE B O 1
ATOM 12893 N N . ILE B 1 784 ? 35.5 -40.844 -7.117 1 69.81 784 ILE B N 1
ATOM 12894 C CA . ILE B 1 784 ? 34.406 -39.906 -7.062 1 69.81 784 ILE B CA 1
ATOM 12895 C C . ILE B 1 784 ? 34.656 -38.781 -8.086 1 69.81 784 ILE B C 1
ATOM 12897 O O . ILE B 1 784 ? 33.719 -38.375 -8.773 1 69.81 784 ILE B O 1
ATOM 12901 N N . GLN B 1 785 ? 35.906 -38.5 -8.211 1 72.75 785 GLN B N 1
ATOM 12902 C CA . GLN B 1 785 ? 36.219 -37.438 -9.164 1 72.75 785 GLN B CA 1
ATOM 12903 C C . GLN B 1 785 ? 36 -37.906 -10.602 1 72.75 785 GLN B C 1
ATOM 12905 O O . GLN B 1 785 ? 35.5 -37.156 -11.438 1 72.75 785 GLN B O 1
ATOM 12910 N N . MET B 1 786 ? 36.438 -39.094 -10.828 1 70.25 786 MET B N 1
ATOM 12911 C CA . MET B 1 786 ? 36.25 -39.656 -12.164 1 70.25 786 MET B CA 1
ATOM 12912 C C . MET B 1 786 ? 34.781 -39.75 -12.523 1 70.25 786 MET B C 1
ATOM 12914 O O . MET B 1 786 ? 34.375 -39.438 -13.648 1 70.25 786 MET B O 1
ATOM 12918 N N . LEU B 1 787 ? 34 -40.188 -11.516 1 68.38 787 LEU B N 1
ATOM 12919 C CA . LEU B 1 787 ? 32.531 -40.281 -11.703 1 68.38 787 LEU B CA 1
ATOM 12920 C C . LEU B 1 787 ? 31.938 -38.906 -11.969 1 68.38 787 LEU B C 1
ATOM 12922 O O . LEU B 1 787 ? 31.094 -38.781 -12.852 1 68.38 787 LEU B O 1
ATOM 12926 N N . ALA B 1 788 ? 32.438 -38.031 -11.227 1 73 788 ALA B N 1
ATOM 12927 C CA . ALA B 1 788 ? 31.953 -36.656 -11.367 1 73 788 ALA B CA 1
ATOM 12928 C C . ALA B 1 788 ? 32.281 -36.094 -12.742 1 73 788 ALA B C 1
ATOM 12930 O O . ALA B 1 788 ? 31.453 -35.469 -13.398 1 73 788 ALA B O 1
ATOM 12931 N N . ASP B 1 789 ? 33.438 -36.344 -13.156 1 72.12 789 ASP B N 1
ATOM 12932 C CA . ASP B 1 789 ? 33.906 -35.812 -14.438 1 72.12 789 ASP B CA 1
ATOM 12933 C C . ASP B 1 789 ? 33.125 -36.469 -15.594 1 72.12 789 ASP B C 1
ATOM 12935 O O . ASP B 1 789 ? 32.719 -35.781 -16.531 1 72.12 789 ASP B O 1
ATOM 12939 N N . GLU B 1 790 ? 32.969 -37.719 -15.438 1 70.88 790 GLU B N 1
ATOM 12940 C CA . GLU B 1 790 ? 32.219 -38.406 -16.484 1 70.88 790 GLU B CA 1
ATOM 12941 C C . GLU B 1 790 ? 30.766 -37.969 -16.531 1 70.88 790 GLU B C 1
ATOM 12943 O O . GLU B 1 790 ? 30.203 -37.781 -17.609 1 70.88 790 GLU B O 1
ATOM 12948 N N . PHE B 1 791 ? 30.172 -37.844 -15.438 1 72.62 791 PHE B N 1
ATOM 12949 C CA . PHE B 1 791 ? 28.797 -37.375 -15.359 1 72.62 791 PHE B CA 1
ATOM 12950 C C . PHE B 1 791 ? 28.641 -36 -15.984 1 72.62 791 PHE B C 1
ATOM 12952 O O . PHE B 1 791 ? 27.781 -35.781 -16.828 1 72.62 791 PHE B O 1
ATOM 12959 N N . TRP B 1 792 ? 29.5 -35.188 -15.578 1 75.44 792 TRP B N 1
ATOM 12960 C CA . TRP B 1 792 ? 29.375 -33.812 -16.031 1 75.44 792 TRP B CA 1
ATOM 12961 C C . TRP B 1 792 ? 29.719 -33.688 -17.516 1 75.44 792 TRP B C 1
ATOM 12963 O O . TRP B 1 792 ? 29.125 -32.875 -18.219 1 75.44 792 TRP B O 1
ATOM 12973 N N . ALA B 1 793 ? 30.641 -34.5 -17.891 1 71.44 793 ALA B N 1
ATOM 12974 C CA . ALA B 1 793 ? 30.938 -34.531 -19.328 1 71.44 793 ALA B CA 1
ATOM 12975 C C . ALA B 1 793 ? 29.719 -34.969 -20.141 1 71.44 793 ALA B C 1
ATOM 12977 O O . ALA B 1 793 ? 29.391 -34.375 -21.156 1 71.44 793 ALA B O 1
ATOM 12978 N N . ASN B 1 794 ? 29.094 -36 -19.656 1 68.5 794 ASN B N 1
ATOM 12979 C CA . ASN B 1 794 ? 27.891 -36.5 -20.312 1 68.5 794 ASN B CA 1
ATOM 12980 C C . ASN B 1 794 ? 26.734 -35.5 -20.219 1 68.5 794 ASN B C 1
ATOM 12982 O O . ASN B 1 794 ? 26 -35.281 -21.188 1 68.5 794 ASN B O 1
ATOM 12986 N N . TYR B 1 795 ? 26.625 -34.969 -19.094 1 70.06 795 TYR B N 1
ATOM 12987 C CA . TYR B 1 795 ? 25.578 -33.969 -18.859 1 70.06 795 TYR B CA 1
ATOM 12988 C C . TYR B 1 795 ? 25.75 -32.781 -19.797 1 70.06 795 TYR B C 1
ATOM 12990 O O . TYR B 1 795 ? 24.797 -32.344 -20.438 1 70.06 795 TYR B O 1
ATOM 12998 N N . ASN B 1 796 ? 26.969 -32.312 -19.797 1 70 796 ASN B N 1
ATOM 12999 C CA . ASN B 1 796 ? 27.234 -31.141 -20.609 1 70 796 ASN B CA 1
ATOM 13000 C C . ASN B 1 796 ? 27.094 -31.453 -22.109 1 70 796 ASN B C 1
ATOM 13002 O O . ASN B 1 796 ? 26.562 -30.641 -22.859 1 70 796 ASN B O 1
ATOM 13006 N N . SER B 1 797 ? 27.562 -32.594 -22.5 1 67.06 797 SER B N 1
ATOM 13007 C CA . SER B 1 797 ? 27.406 -33 -23.891 1 67.06 797 SER B CA 1
ATOM 13008 C C . SER B 1 797 ? 25.938 -33.219 -24.234 1 67.06 797 SER B C 1
ATOM 13010 O O . SER B 1 797 ? 25.484 -32.781 -25.312 1 67.06 797 SER B O 1
ATOM 13012 N N . GLY B 1 798 ? 25.25 -33.844 -23.312 1 66.75 798 GLY B N 1
ATOM 13013 C CA . GLY B 1 798 ? 23.828 -34.031 -23.516 1 66.75 798 GLY B CA 1
ATOM 13014 C C . GLY B 1 798 ? 23.047 -32.719 -23.547 1 66.75 798 GLY B C 1
ATOM 13015 O O . GLY B 1 798 ? 22.125 -32.562 -24.359 1 66.75 798 GLY B O 1
ATOM 13016 N N . TRP B 1 799 ? 23.484 -31.906 -22.719 1 68.62 799 TRP B N 1
ATOM 13017 C CA . TRP B 1 799 ? 22.875 -30.578 -22.688 1 68.62 799 TRP B CA 1
ATOM 13018 C C . TRP B 1 799 ? 23.078 -29.844 -24 1 68.62 799 TRP B C 1
ATOM 13020 O O . TRP B 1 799 ? 22.156 -29.234 -24.531 1 68.62 799 TRP B O 1
ATOM 13030 N N . GLU B 1 800 ? 24.234 -29.828 -24.453 1 65 800 GLU B N 1
ATOM 13031 C CA . GLU B 1 800 ? 24.547 -29.188 -25.734 1 65 800 GLU B CA 1
ATOM 13032 C C . GLU B 1 800 ? 23.703 -29.781 -26.859 1 65 800 GLU B C 1
ATOM 13034 O O . GLU B 1 800 ? 23.234 -29.062 -27.734 1 65 800 GLU B O 1
ATOM 13039 N N . GLU B 1 801 ? 23.562 -31 -26.812 1 64.56 801 GLU B N 1
ATOM 13040 C CA . GLU B 1 801 ? 22.75 -31.688 -27.812 1 64.56 801 GLU B CA 1
ATOM 13041 C C . GLU B 1 801 ? 21.297 -31.234 -27.719 1 64.56 801 GLU B C 1
ATOM 13043 O O . GLU B 1 801 ? 20.641 -31 -28.75 1 64.56 801 GLU B O 1
ATOM 13048 N N . LEU B 1 802 ? 20.891 -31.203 -26.531 1 63.34 802 LEU B N 1
ATOM 13049 C CA . LEU B 1 802 ? 19.516 -30.766 -26.312 1 63.34 802 LEU B CA 1
ATOM 13050 C C . LEU B 1 802 ? 19.344 -29.328 -26.797 1 63.34 802 LEU B C 1
ATOM 13052 O O . LEU B 1 802 ? 18.297 -28.984 -27.375 1 63.34 802 LEU B O 1
ATOM 13056 N N . VAL B 1 803 ? 20.312 -28.516 -26.469 1 60.75 803 VAL B N 1
ATOM 13057 C CA . VAL B 1 803 ? 20.281 -27.125 -26.906 1 60.75 803 VAL B CA 1
ATOM 13058 C C . VAL B 1 803 ? 20.297 -27.047 -28.422 1 60.75 803 VAL B C 1
ATOM 13060 O O . VAL B 1 803 ? 19.594 -26.219 -29.016 1 60.75 803 VAL B O 1
ATOM 13063 N N . ASN B 1 804 ? 21.172 -27.734 -28.984 1 56.22 804 ASN B N 1
ATOM 13064 C CA . ASN B 1 804 ? 21.344 -27.719 -30.422 1 56.22 804 ASN B CA 1
ATOM 13065 C C . ASN B 1 804 ? 20.172 -28.391 -31.141 1 56.22 804 ASN B C 1
ATOM 13067 O O . ASN B 1 804 ? 19.938 -28.156 -32.312 1 56.22 804 ASN B O 1
ATOM 13071 N N . GLN B 1 805 ? 19.703 -29.359 -30.562 1 53.94 805 GLN B N 1
ATOM 13072 C CA . GLN B 1 805 ? 18.5 -29.938 -31.172 1 53.94 805 GLN B CA 1
ATOM 13073 C C . GLN B 1 805 ? 17.344 -28.938 -31.172 1 53.94 805 GLN B C 1
ATOM 13075 O O . GLN B 1 805 ? 16.797 -28.641 -30.109 1 53.94 805 GLN B O 1
ATOM 13080 N N . SER B 1 806 ? 17.469 -27.875 -31.875 1 44.22 806 SER B N 1
ATOM 13081 C CA . SER B 1 806 ? 16.641 -26.703 -32.156 1 44.22 806 SER B CA 1
ATOM 13082 C C . SER B 1 806 ? 15.156 -27.047 -32.062 1 44.22 806 SER B C 1
ATOM 13084 O O . SER B 1 806 ? 14.305 -26.156 -31.969 1 44.22 806 SER B O 1
ATOM 13086 N N . GLU B 1 807 ? 14.586 -28.094 -32.719 1 40.5 807 GLU B N 1
ATOM 13087 C CA . GLU B 1 807 ? 13.164 -28.125 -33.062 1 40.5 807 GLU B CA 1
ATOM 13088 C C . GLU B 1 807 ? 12.305 -28.375 -31.828 1 40.5 807 GLU B C 1
ATOM 13090 O O . GLU B 1 807 ? 12.031 -29.531 -31.484 1 40.5 807 GLU B O 1
ATOM 13095 N N . PHE B 1 808 ? 12.461 -27.781 -30.875 1 44.66 808 PHE B N 1
ATOM 13096 C CA . PHE B 1 808 ? 11.391 -27.703 -29.891 1 44.66 808 PHE B CA 1
ATOM 13097 C C . PHE B 1 808 ? 10.031 -27.781 -30.562 1 44.66 808 PHE B C 1
ATOM 13099 O O . PHE B 1 808 ? 8.992 -27.781 -29.891 1 44.66 808 PHE B O 1
ATOM 13106 N N . SER B 1 809 ? 10.023 -27.422 -31.781 1 44.56 809 SER B N 1
ATOM 13107 C CA . SER B 1 809 ? 8.812 -27.531 -32.594 1 44.56 809 SER B CA 1
ATOM 13108 C C . SER B 1 809 ? 8.188 -28.922 -32.438 1 44.56 809 SER B C 1
ATOM 13110 O O . SER B 1 809 ? 6.965 -29.062 -32.531 1 44.56 809 SER B O 1
ATOM 13112 N N . SER B 1 810 ? 9.102 -29.797 -32.25 1 44.62 810 SER B N 1
ATOM 13113 C CA . SER B 1 810 ? 8.586 -31.156 -32.094 1 44.62 810 SER B CA 1
ATOM 13114 C C . SER B 1 810 ? 8.023 -31.391 -30.703 1 44.62 810 SER B C 1
ATOM 13116 O O . SER B 1 810 ? 7.383 -32.406 -30.453 1 44.62 810 SER B O 1
ATOM 13118 N N . LEU B 1 811 ? 8.586 -30.766 -29.828 1 46.03 811 LEU B N 1
ATOM 13119 C CA . LEU B 1 811 ? 7.992 -30.922 -28.516 1 46.03 811 LEU B CA 1
ATOM 13120 C C . LEU B 1 811 ? 6.508 -30.562 -28.531 1 46.03 811 LEU B C 1
ATOM 13122 O O . LEU B 1 811 ? 5.73 -31.078 -27.734 1 46.03 811 LEU B O 1
ATOM 13126 N N . PHE B 1 812 ? 6.23 -29.516 -29.375 1 48.12 812 PHE B N 1
ATOM 13127 C CA . PHE B 1 812 ? 4.848 -29.078 -29.516 1 48.12 812 PHE B CA 1
ATOM 13128 C C . PHE B 1 812 ? 4.281 -29.484 -30.859 1 48.12 812 PHE B C 1
ATOM 13130 O O . PHE B 1 812 ? 3.166 -29.094 -31.219 1 48.12 812 PHE B O 1
ATOM 13137 N N . ASN B 1 813 ? 5.004 -29.938 -31.797 1 45.84 813 ASN B N 1
ATOM 13138 C CA . ASN B 1 813 ? 4.539 -30.328 -33.125 1 45.84 813 ASN B CA 1
ATOM 13139 C C . ASN B 1 813 ? 3.299 -31.219 -33.031 1 45.84 813 ASN B C 1
ATOM 13141 O O . ASN B 1 813 ? 2.646 -31.469 -34.062 1 45.84 813 ASN B O 1
ATOM 13145 N N . ASP B 1 814 ? 3.213 -31.828 -32 1 44.62 814 ASP B N 1
ATOM 13146 C CA . ASP B 1 814 ? 2.025 -32.688 -32 1 44.62 814 ASP B CA 1
ATOM 13147 C C . ASP B 1 814 ? 0.752 -31.844 -32.125 1 44.62 814 ASP B C 1
ATOM 13149 O O . ASP B 1 814 ? -0.351 -32.406 -32.188 1 44.62 814 ASP B O 1
ATOM 13153 N N . TYR B 1 815 ? 0.845 -30.594 -32.031 1 40.81 815 TYR B N 1
ATOM 13154 C CA . TYR B 1 815 ? -0.412 -29.859 -31.969 1 40.81 815 TYR B CA 1
ATOM 13155 C C . TYR B 1 815 ? -0.684 -29.141 -33.281 1 40.81 815 TYR B C 1
ATOM 13157 O O . TYR B 1 815 ? -1.597 -28.312 -33.375 1 40.81 815 TYR B O 1
ATOM 13165 N N . GLU B 1 816 ? 0.227 -29.188 -34.188 1 38.94 816 GLU B N 1
ATOM 13166 C CA . GLU B 1 816 ? -0.175 -28.531 -35.438 1 38.94 816 GLU B CA 1
ATOM 13167 C C . GLU B 1 816 ? -1.436 -29.172 -36 1 38.94 816 GLU B C 1
ATOM 13169 O O . GLU B 1 816 ? -1.597 -30.391 -35.969 1 38.94 816 GLU B O 1
ATOM 13174 N N . ASP B 1 817 ? -2.389 -28.391 -36.094 1 36.47 817 ASP B N 1
ATOM 13175 C CA . ASP B 1 817 ? -3.582 -28.703 -36.875 1 36.47 817 ASP B CA 1
ATOM 13176 C C . ASP B 1 817 ? -3.221 -29.453 -38.156 1 36.47 817 ASP B C 1
ATOM 13178 O O . ASP B 1 817 ? -2.418 -28.969 -38.969 1 36.47 817 ASP B O 1
ATOM 13182 N N . LYS B 1 818 ? -3.078 -30.797 -38.125 1 31.25 818 LYS B N 1
ATOM 13183 C CA . LYS B 1 818 ? -3.293 -31.359 -39.438 1 31.25 818 LYS B CA 1
ATOM 13184 C C . LYS B 1 818 ? -4.668 -30.984 -40 1 31.25 818 LYS B C 1
ATOM 13186 O O . LYS B 1 818 ? -5.66 -31.016 -39.25 1 31.25 818 LYS B O 1
#

Foldseek 3Di:
DDDDDDDDDDDPDDDDPDDDDDDDDDDDDDDDDDDDPDDDPDDDDDDDPDDDQAFPVCVVVVHDFPSDPPATPVCVVVPNPGGHTPPPVPDCPDPDDDQPPCGPVNVVVVVVVVVVVCCVVVVVVLFAQQQDDLPPPDDPPPDDDDDDDDPPLPLPPDRGGFFFLQQPQWDWDQDPVRDIAIFGQLALVSLCVLFPDPNVVVVVLLVVQLVVLLVVLCVVVVDDPCVLVVLVPDDDPDPDDLQQVVLVVDDFLVVLVVLLVCLVVPPLNVVQCQLDFSVVLVVLSVVFWDWDPDADPVRTTGTDGGDADPLRQCLSVLLSLLSCCQRPCQQNRDSSNSNVLVVLLPDDDPSNQALSNLSNLLSVLLSCLLAPCVQQNPSSVSSLVSNLVNLVVNVLLPQQCPPCVVVCVPRNDSSSSLVSVVSSLVSQLVSCSRRVHARPCDCVSAPPPDPSHSLPAPDLDLSVLLSVLSVLVNVLRVQSNRSGHYRPLVVSLVVLQVSCPPNHDFLCLQQPLVNVVVDDLLNLLSVLSSLSSSLSSLSCCCSPSVPDDQQSLQLNLLSLLSLLSNLLSSLLVLVVVCCVVPVVCLDLPRQHAGSSNSVSSVSNPNSLSSSLSVVLSSLVCVLLCLLVPDQQVVLQDAFDDDSRHSGDDPPGGHGPNNSLVSLVVSVVCNCCRPNRSSVSSLSSGSVSSSSLSSSLSSNVLSVQLVVLSVVLVVVLVVVVVCLVCVPPPPVPPPPPPPPPPPDPDDDDDDDDDDDDDDDDDPDPDPPDPPPPVPVPPQPSVRSSVSSNVSSVVSSVVVSVVVVVVPPVCVVVVVPPDD/DDDDDDDDDDDDDDDDDDDDDDDDDDDDDDDDDDDDPDDDDDDDDDDDPDDDLAFPVCVVVVHDFPSDPPATPVCVVVVNPGGHTPPPVPDDPPPDDDDPDCDPVNVVVVVVVVVVVCVVVVLLVLADDCPDDDDDPDDPPPDDDDDDDDPPPPLPPDPRSFFFLQQPQWDWDQDPVRDIAIFGQLALVSLCVLFPDPNVVVVVLLVVQLVVLLVVLCVVVVDDPCVLVVLVPDDDPDPDDLQQVVLVVDDFLVVLVVLLVCLVVPPLNVVQCQLDFSVVLVVLSVVFWDWDPDADPVRTTGTRGGDADPLRQCLSVLLSLLSCCQRPCQQNRDSSNSNVLVVLLPDDDPSNQALSNLSNLLSVLLSCLLAPCPQQNPSSVSSLVSNLVNLVVNVLLPQQCPPCVVVCVPRNDSSSSLVSVVSSLVVQLVSCSRRVHARPCDCVSAPPPDPSHSLPAPDLDLSVLLSVLSVLVNVLRVQSNDSSHYRPLVVSLVVLQVSCPPNHDFLCLQLPLVNVVVDDLLNLLSVLSSLSSSLSSLSCCCSPSVPDDQQSLQLNLLSLLSLLSNLLSSLLVLVVVCCVVPVVCLDLPRQHADSSNSVSSVSNPNSLSSSLSVVLSSLVCVLLCLLVPDQQVVLQDAFDDDSRHSGDDPPGGHGPNNSLVSLVVSVVCNCCRPNRSSVSSLSSGSVSSSSLSSSLSSNVLSVQLVVLSVVLVVVLVVVVVCVVPVPPPPVPPPPPPDPPPPPDDDDDDDDDDDDDDDDDDPDDPPPPPPPPPPVPPQPSNRSSVVSNVSSVVSSVVVSVVVVVVPCVVVVVVVPPDD

Radius of gyration: 43.61 Å; Cα contacts (8 Å, |Δi|>4): 1850; chains: 2; bounding box: 138×137×130 Å

Nearest PDB structures (foldseek):
  3uca-assembly1_A  TM=1.752E-01  e=2.229E+00  Clostridium perfringens
  3au3-assembly1_A  TM=1.582E-01  e=2.420E+00  Homo sapiens
  3nmw-assembly2_B  TM=1.867E-01  e=7.349E+00  Homo sapiens
  3uca-assembly1_A  TM=1.644E-01  e=2.028E+00  Clostridium perfringens
  3au3-assembly1_A  TM=1.717E-01  e=4.137E+00  Homo sapiens

Organism: Saccharomyces kudriavzevii (strain ATCC MYA-4449 / AS 2.2408 / CBS 8840 / NBRC 1802 / NCYC 2889) (NCBI:txid226230)

pLDDT: mean 73.1, std 27.67, range [13.89, 98.75]

InterPro domains:
  IPR001138 Zn(2)Cys(6) fungal-type DNA-binding domain [PF00172] (54-91)
  IPR001138 Zn(2)Cys(6) fungal-type DNA-binding domain [PS00463] (54-83)
  IPR001138 Zn(2)Cys(6) fungal-type DNA-binding domain [PS50048] (54-85)
  IPR001138 Zn(2)Cys(6) fungal-type DNA-binding domain [SM00066] (49-94)
  IPR001138 Zn(2)Cys(6) fungal-type DNA-binding domain [cd00067] (50-85)
  IPR036864 Zn(2)-C6 fungal-type DNA-binding domain superfamily [G3DSA:4.10.240.10] (52-137)
  IPR036864 Zn(2)-C6 fungal-type DNA-binding domain superfamily [SSF57701] (45-88)
  IPR052693 Yeast Multidrug Resistance Regulatory Proteins [PTHR31405] (36-814)

Secondary structure (DSSP, 8-state):
-----------------------------------------------------S-HHHHHTT------SSS-HHHHHTT-S----GGGGG------SS--SS-HHHHHHHHHHHHHHHHHHHHHS----------------------------------TT-S-SSTT--EEEE-TTSBEEEE-TTSHHHHHHH-GGGHHHHHHHHHHHHHHHHHHHHHHHT--TTHHHHGGGPPPSS---HHHHHHHHS--HHHHHHHHHHHHH-GGGTTTGGGS-HHHHHHHHHHHEEEPSSPPTTSPPPEEEE---TT--THHHHHHHHHHIIIIITT---HHHHHHHHHHHH--SGGG-BHHHHHHHHHHHHHHHHH--TTTSGGGHHHHHHHHHHHHHHTTTS-HHHHSGGGHHHH--HHHHHHHHHHHHHHHHHHHHHHT---SS-TTT--TTSTT-TT-----SHHHHHHHHHHHHHHHHHHHT-TTS---HHHHHHHHHHHHHHHS--THHHH-GGGGGGS-TTHHHHHHHHHHHHHHHHHHHHHTS----HHHHHHHHHHHHHHHHHHHHHHHHHHHHHHHH-GGGGSTT--S--HHHHHHHHHTTTHHHHHHHHHHHHHHHHHTGGGGT---GGGGS-----TTSSS--TT----HHHHHHHHHHHHHHHHHGGGGHHHHHHTTSHHHHHHHHHHHHHHHHHHHHHHHHHHHHHHHHHHHHHHH-TTS---------------------------------------------------HHHHHHHHHHHHHHHHHHHHHHHHH---THHHHGGGS--/-----------------------------------------------------S-HHHHHTT------SSS-HHHHHTT-S----GGGGG------SSS-SS-HHHHHHHHHHHHHHHHHHHHH-----------------------------------TT-S-SSTT--EEEE-TTSBEEEE-TTSHHHHHHH-GGGHHHHHHHHHHHHHHHHHHHHHHHT--TTHHHHGGGPPPSS---HHHHHHHHS--HHHHHHHHHHHHH-GGGTTTGGGS-HHHHHHHHHHHEEEPSSPPTTSPPPEEEE---TT--THHHHHHHHHHIIIIITT---HHHHHHHHHHHH--SGGG-BHHHHHHHHHHHHHHHHH--TTTSGGGHHHHHHHHHHHHHHTTTS-HHHHSGGGHHHH--HHHHHHHHHHHHHHHHHHHHHHT---SS-TTT--TTSTT-TT-----SHHHHHHHHHHHHHHHHHHHT-TTS---HHHHHHHHHHHHHHHS--THHHH-GGGGGGS-TTHHHHHHHHHHHHHHHHHHHHHTS----HHHHHHHHHHHHHHHHHHHHHHHHHHHHHHHH-GGGGSTT--S--HHHHHHHHHTTTHHHHHHHHHHHHHHHHHTGGGGT---GGGGS-----TTSSS--TT----HHHHHHHHHHHHHHHHHGGGGHHHHHHTTSHHHHHHHHHHHHHHHHHHHHHHHHHHHHHHHHHHHHHHH-TTS---------------------------------------------------HHHHHHHHHHHHHHHHHHHHHHHHH---THHHHGGGS--

Solvent-accessible surface area (backbone atoms only — not comparable to full-atom values): 95203 Å² total; per-residue (Å²): 142,94,78,91,83,85,79,85,88,86,78,82,71,80,89,80,80,77,83,79,84,80,85,80,88,80,87,82,88,81,91,81,92,80,88,80,80,81,79,87,81,87,82,88,80,88,87,80,92,80,85,86,72,44,26,57,63,30,54,74,66,74,44,85,48,75,62,39,81,74,50,20,66,56,40,53,76,65,67,48,90,76,45,52,55,78,67,75,77,68,68,78,82,82,78,75,75,85,64,57,84,79,30,68,65,53,52,47,48,46,38,50,49,38,47,48,45,26,50,52,32,38,61,71,50,49,34,65,60,83,36,53,84,61,73,59,82,72,82,77,72,79,72,89,83,80,84,88,70,82,84,68,83,69,72,71,72,68,60,67,32,56,49,27,78,57,48,78,35,61,32,75,49,76,46,92,84,31,35,27,43,48,25,13,56,46,7,54,65,19,48,43,62,59,34,73,90,59,39,43,61,56,45,50,58,53,45,55,57,37,47,54,56,49,49,52,50,29,65,73,67,69,59,62,89,53,54,72,61,53,52,46,71,44,61,44,93,54,35,56,17,54,55,56,49,36,34,72,70,50,67,33,45,65,55,52,54,51,50,54,55,45,45,75,68,38,73,86,34,58,85,59,46,60,45,50,37,68,69,51,54,54,49,48,44,65,71,24,52,36,63,32,90,61,64,40,94,85,69,41,26,38,40,61,44,73,57,59,55,97,77,50,56,53,36,59,57,46,40,55,52,48,51,40,31,67,75,70,39,51,83,66,58,55,64,52,54,52,52,50,54,26,34,63,61,16,56,39,43,55,82,57,38,33,60,38,40,42,50,30,39,52,52,48,48,51,50,35,44,46,71,58,42,83,63,50,48,58,45,45,49,49,44,49,52,52,35,52,53,43,40,55,33,48,38,52,62,48,57,51,72,74,76,42,58,88,40,32,88,59,63,28,49,66,65,18,54,51,37,44,46,50,49,52,53,50,51,39,52,52,49,19,46,37,34,19,46,74,60,81,78,36,61,81,56,54,42,83,82,44,88,70,32,82,44,74,43,89,48,88,46,72,68,20,49,48,28,42,49,48,62,58,50,49,59,53,51,54,36,45,52,32,56,27,23,63,60,59,53,68,60,52,42,51,53,51,53,49,46,47,68,67,76,44,73,64,46,45,36,49,51,33,77,87,36,42,84,77,49,64,75,70,56,48,30,53,52,38,51,52,51,43,50,43,49,34,44,53,49,45,38,38,63,72,69,57,53,78,47,72,66,52,49,30,28,49,54,43,43,44,51,40,51,52,28,36,53,44,38,47,39,52,49,23,42,53,50,30,56,71,76,40,49,73,41,67,38,84,83,39,73,56,71,41,70,38,46,32,44,35,42,53,38,39,56,56,38,60,57,40,41,52,53,50,49,50,53,50,51,50,48,64,70,47,31,37,74,76,66,44,80,64,78,80,37,65,43,77,55,60,85,68,67,58,46,67,66,64,58,88,91,57,57,60,22,57,38,31,50,50,51,50,53,50,53,50,51,46,51,49,59,50,30,79,82,35,51,52,47,60,52,38,61,56,34,72,65,46,41,49,51,52,39,46,50,52,51,46,53,52,47,52,53,48,48,52,50,35,47,51,51,35,50,51,52,46,52,53,50,50,48,42,69,73,49,68,77,68,78,68,79,71,81,73,77,80,78,73,76,76,78,77,77,77,78,73,80,87,81,92,80,83,89,80,88,78,86,79,83,84,80,78,79,76,83,78,74,84,74,83,75,76,76,71,79,70,72,70,49,75,65,52,51,32,47,51,46,44,51,49,31,49,51,44,47,52,52,49,46,51,48,54,64,63,56,65,61,59,51,64,79,50,48,84,62,61,82,122,149,96,88,81,82,88,76,98,74,88,92,82,92,82,89,77,89,79,84,93,84,92,82,92,80,89,91,82,90,85,91,85,94,78,87,75,85,83,84,95,85,92,79,93,83,87,84,79,90,77,81,83,68,42,27,56,63,31,56,74,67,73,44,84,46,74,59,41,81,76,51,21,65,56,41,52,76,65,67,48,90,76,46,53,57,72,68,74,75,63,68,73,81,80,81,74,79,82,79,62,86,79,44,69,68,55,52,48,52,47,38,51,51,35,48,52,48,29,54,54,35,44,62,50,55,50,62,73,79,74,81,69,88,89,80,71,76,78,79,78,70,80,67,84,83,77,83,88,68,82,84,69,85,69,73,72,73,68,65,92,68,61,57,25,79,55,48,80,36,61,33,76,50,75,45,91,85,29,36,30,44,47,25,14,56,46,7,53,67,20,50,43,63,60,36,71,90,58,39,43,62,56,46,50,56,52,44,56,57,37,48,54,56,50,48,52,48,29,66,72,67,69,60,64,90,53,55,72,62,53,54,45,71,44,59,44,92,55,35,55,17,55,54,55,50,35,33,72,71,49,68,34,44,64,54,51,53,51,50,55,53,45,44,75,68,38,73,84,35,59,84,60,46,60,45,50,36,70,69,52,54,54,47,48,45,65,71,24,51,36,64,34,90,60,65,40,95,86,69,41,26,39,40,62,43,74,57,59,55,98,77,50,57,52,35,58,56,46,39,55,54,48,50,42,30,67,75,69,40,51,82,65,59,55,64,51,54,52,51,50,53,27,34,63,61,15,56,38,43,54,82,57,38,35,60,40,41,40,50,32,41,51,50,50,48,50,49,35,45,46,71,55,36,86,63,51,48,58,42,45,48,50,43,49,50,53,34,53,52,42,41,54,35,48,39,53,63,47,55,50,72,74,76,41,59,89,40,32,89,60,63,27,48,66,64,18,54,52,37,43,45,51,48,50,54,51,52,39,51,51,49,20,47,38,35,20,47,73,59,79,78,35,62,80,55,53,42,83,83,45,88,71,32,83,45,75,44,88,48,89,46,71,66,20,49,47,27,43,48,48,63,57,49,50,59,52,52,54,36,44,52,32,58,63,38,65,60,58,54,67,60,51,42,51,52,52,54,50,45,47,68,68,76,43,73,64,46,45,36,48,52,31,77,87,36,42,81,77,50,64,73,72,55,48,30,54,51,37,51,52,52,43,51,42,49,34,43,52,50,44,40,37,65,73,69,58,54,78,46,70,68,52,49,30,29,49,53,44,42,44,52,40,50,51,29,36,53,43,39,47,39,52,50,24,43,53,51,30,56,70,76,40,49,72,41,68,36,84,84,40,72,55,72,41,71,40,46,32,45,36,42,54,39,38,56,55,38,60,57,41,41,51,52,50,51,50,52,49,50,52,50,63,72,47,33,38,74,75,67,44,80,60,76,79,37,62,42,77,53,61,84,68,70,58,47,67,65,64,57,87,90,57,57,59,20,58,39,31,51,51,50,50,54,49,54,51,50,46,50,48,57,49,32,81,82,34,49,52,49,59,52,38,62,55,34,71,66,46,42,50,50,52,41,47,52,53,52,45,52,52,50,50,53,47,48,52,50,40,47,51,52,47,50,51,54,47,51,51,50,50,49,43,69,73,48,67,78,70,76,69,80,72,82,74,78,81,80,75,76,80,77,78,71,83,79,76,80,88,80,90,80,84,89,81,86,78,84,80,81,82,78,81,80,78,82,71,78,81,70,80,71,75,73,71,75,67,71,67,49,74,65,50,50,32,46,52,50,44,49,49,37,48,50,46,46,52,53,50,45,49,46,56,63,62,54,66,65,57,54,62,78,53,47,80,62,60,82,124